Protein 3CDD (pdb70)

Nearest PDB structures (foldseek):
  3cdd-assembly2_E  TM=1.003E+00  e=8.809E-66  Shewanella oneidensis MR-1
  3cdd-assembly1_A  TM=9.970E-01  e=3.202E-60  Shewanella oneidensis MR-1
  3cdd-assembly2_D  TM=9.821E-01  e=2.373E-58  Shewanella oneidensis MR-1
  3cdd-assembly1_B  TM=9.820E-01  e=1.425E-58  Shewanella oneidensis MR-1
  3cdd-assembly2_F  TM=9.786E-01  e=1.596E-58  Shewanella oneidensis MR-1

CATH classification: 2.30.300.10 (+2 more: 3.55.50.10, 3.30.1920.10)

Solvent-accessible surface area: 87581 Å² total

InterPro domains:
  IPR023399 Baseplate-like, two-layer sandwich fold [G3DSA:3.30.1920.10] (204-277)
  IPR026276 Baseplate protein GpP [PIRSF004440] (1-352)
  IPR049354 Baseplate hub protein gp44-like, N-terminal [PF21683] (4-95)
  IPR053981 Baseplate hub protein gp44/GpP-like, second domain [PF22255] (97-180)
  IPR053982 Baseplate hub protein gp44/GpP-like, C-terminal [PF21929] (261-343)

Secondary structure (DSSP, 8-state):
---EEEEETTEEE---S-EEEEEES----EEEE--EE-TTS-GGG---S--PPTT-EEEEEETTEEEEEEEEEEEEEEE-SSEEEEEEEEEETTHHHHHS----TT-EEEEE-HHHHHHHHHGGGT--EEE-S---SPEEEEEPPTT--HHHHHHHHHHTTT-EEEE-TT--EEEE-S---B-S--EETTTT-SEEE--EE-TT--SEEEEE---EEEE-TT--S--EEEEE-TT--HHHHHHHHHHHHHHHHHTT--EEEEESSB-TTT-PBP-SS-B--EEE---EEE--EEEEEEEEETTEEEEEEEE--TT-------/--EEEEETTEEE---S-EEEEEES----EEEE--B-S--TTTTT--SSPPPPTT-EEEEEETTEEEEEEEEEEEEEEE-SS-EEEEEEEEETTHHHHHS----TT-EEEEE-HHHHHHHHHGGGT--EEE-S---SPEEEEEPPTT--HHHHHHHHHHHHT-EEEE-TTS-EEEE-----B-SS-EETTTT-SEEE--EE-TT--SEEEE-----EEEE-TT--S--EEEE--TT--SHHHHHHHHHHHHHHHHHHH--EEEEESSB-TTT-SBP-TT-B--EEE---EEE--EEEEEEEEETTEEEEEEEE--TT----/--EEEEETTEEE---S-EEEEEES----EEEE--EE-----SS----TT-EEEEEETTEEEEEEEEEEEEEEE-SSEEEEEEEEEETTHHHHHSPP--TT-EEEEE-HHHHHHHHHGGGT--EEE-S---SPEEEEEPPTT--HHHHHHHHHHHTT-EEEE-TT--EEEE-----B-S--EETTTT-SEEE--EESTT--SEEEEE----SS-----SEEEEE-TT--S--EEEEE-SS--SHHHHHHHHHHHHHHHHHHH--EEEEESSB-TTT-PBP-SS-B--EEE---EEE--EEEEEEEE-SS-EEEEEEE--S---/---EEEEETTEEE---S-EEEEEES----EEEE--B-----TTS-SS----TT-EEEEEETTEEEEEEEEEEEEEEE-SS-EEEEEEEEETTHHHHHSPP--TT-EEEEE-HHHHHHHHHGGGT--EEE-S---S-EEEEEPPTT--HHHHHHHHHHHTT-EEEE-TTS-EEEE-----B-S--EETTTT-SEEE--EE-TT--SEEEE----SS-----S-EEEE-TT--S--EEEE--SS--SHHHHHHHHHHHHHHHHHHH--EEEEESSB-TTT-SBP-SS-B--EEE---EEE--EEEEEEEEETTEEEEEEEE--TT--/--SSPEEEEETTEEEE--S-EEEEEES----EEEE--EE-TTS-GGG---SPPPPTT-EEEEEETTEEEEEEEEEEEEEEE-SSEEEEEEEEEETTHHHHHS----TT-EEEEE-HHHHHHHHHGGGT--EEE-S---SPEEEEEPPTT--HHHHHHHHHHTTT-EEEE-TT--EEEE-----B-S--EETTTT-SEEE--EE-TT--SEEEE--EE-TT--S--EEEE--TT--SHHHHHHHHHHHHHHHHHTT--EEEEESSB-TTT-PBP-SS-B--EEE---EEE--EEEEEEEEETTEEEEEEEE--TT--/--EEEEETTEEE---S-EEEEEETT---EEEE--EE--TTTT--SS--PPTT-EEEEEETTEEEEEEEEEEEEEEE-SSEEEEEEEEEETTHHHHHSPP--TT-EEEEE-HHHHHHHHHGGGT--EEE-S---SPEEEEEPPTT--HHHHHHHHHHHHT-EEEE-TTS-EEEE-----B-SS-EETTTT-SEEE--EE-TT--SEEEEEE--EEEEEE-TT--S--EEEEE-TT--SHHHHHHHHHHHHHHHHHHH--EEEEESSB-TTT-SB--TT-B--EEE---EEE--EEEEEEEEETTEEEEEEEE--TT----

B-factor: mean 34.03, std 7.3, range [2.0, 70.02]

Structure (mmCIF, N/CA/C/O backbone):
data_3CDD
#
_entry.id   3CDD
#
_cell.length_a   96.345
_cell.length_b   82.445
_cell.length_c   151.832
_cell.angle_alpha   90.00
_cell.angle_beta   100.20
_cell.angle_gamma   90.00
#
_symmetry.space_group_name_H-M   'P 1 21 1'
#
loop_
_entity.id
_entity.type
_entity.pdbx_description
1 polymer 'Prophage MuSo2, 43 kDa tail protein'
2 water water
#
loop_
_atom_site.group_PDB
_atom_site.id
_atom_site.type_symbol
_atom_site.label_atom_id
_atom_site.label_alt_id
_atom_site.label_comp_id
_atom_site.label_asym_id
_atom_site.label_entity_id
_atom_site.label_seq_id
_atom_site.pdbx_PDB_ins_code
_atom_site.Cartn_x
_atom_site.Cartn_y
_atom_site.Cartn_z
_atom_site.occupancy
_atom_site.B_iso_or_equiv
_atom_site.auth_seq_id
_atom_site.auth_comp_id
_atom_site.auth_asym_id
_atom_site.auth_atom_id
_atom_site.pdbx_PDB_model_num
ATOM 1 N N . SER A 1 4 ? 75.850 1.588 59.978 1.00 43.04 2 SER A N 1
ATOM 2 C CA . SER A 1 4 ? 75.204 0.735 61.033 1.00 42.82 2 SER A CA 1
ATOM 3 C C . SER A 1 4 ? 73.687 0.780 60.866 1.00 42.30 2 SER A C 1
ATOM 4 O O . SER A 1 4 ? 73.080 -0.227 60.472 1.00 43.25 2 SER A O 1
ATOM 7 N N . GLU A 1 5 ? 73.092 1.947 61.150 1.00 40.83 3 GLU A N 1
ATOM 8 C CA . GLU A 1 5 ? 71.694 2.246 60.828 1.00 38.84 3 GLU A CA 1
ATOM 9 C C . GLU A 1 5 ? 71.358 1.603 59.501 1.00 37.60 3 GLU A C 1
ATOM 10 O O . GLU A 1 5 ? 72.129 1.695 58.559 1.00 37.15 3 GLU A O 1
ATOM 16 N N . GLU A 1 6 ? 70.212 0.946 59.422 1.00 36.25 4 GLU A N 1
ATOM 17 C CA . GLU A 1 6 ? 69.823 0.314 58.168 1.00 34.52 4 GLU A CA 1
ATOM 18 C C . GLU A 1 6 ? 68.864 1.198 57.385 1.00 33.13 4 GLU A C 1
ATOM 19 O O . GLU A 1 6 ? 68.160 2.046 57.961 1.00 31.92 4 GLU A O 1
ATOM 25 N N . ILE A 1 7 ? 68.861 0.994 56.066 1.00 31.51 5 ILE A N 1
ATOM 26 C CA . ILE A 1 7 ? 67.974 1.717 55.170 1.00 30.64 5 ILE A CA 1
ATOM 27 C C . ILE A 1 7 ? 66.796 0.834 54.711 1.00 30.56 5 ILE A C 1
ATOM 28 O O . ILE A 1 7 ? 67.002 -0.226 54.104 1.00 30.64 5 ILE A O 1
ATOM 33 N N . VAL A 1 8 ? 65.573 1.288 54.993 1.00 29.68 6 VAL A N 1
ATOM 34 C CA . VAL A 1 8 ? 64.381 0.461 54.784 1.00 29.88 6 VAL A CA 1
ATOM 35 C C . VAL A 1 8 ? 63.341 1.143 53.883 1.00 30.42 6 VAL A C 1
ATOM 36 O O . VAL A 1 8 ? 62.966 2.305 54.085 1.00 30.31 6 VAL A O 1
ATOM 40 N N . LEU A 1 9 ? 62.910 0.420 52.863 1.00 30.76 7 LEU A N 1
ATOM 41 C CA . LEU A 1 9 ? 61.757 0.815 52.088 1.00 31.11 7 LEU A CA 1
ATOM 42 C C . LEU A 1 9 ? 60.546 0.062 52.619 1.00 31.95 7 LEU A C 1
ATOM 43 O O . LEU A 1 9 ? 60.564 -1.182 52.732 1.00 31.79 7 LEU A O 1
ATOM 48 N N . LYS A 1 10 ? 59.498 0.823 52.929 1.00 31.80 8 LYS A N 1
ATOM 49 C CA . LYS A 1 10 ? 58.207 0.265 53.318 1.00 32.41 8 LYS A CA 1
ATOM 50 C C . LYS A 1 10 ? 57.195 0.567 52.203 1.00 32.54 8 LYS A C 1
ATOM 51 O O . LYS A 1 10 ? 57.064 1.705 51.769 1.00 30.84 8 LYS A O 1
ATOM 57 N N . ALA A 1 11 ? 56.507 -0.471 51.734 1.00 33.80 9 ALA A N 1
ATOM 58 C CA . ALA A 1 11 ? 55.427 -0.336 50.757 1.00 34.59 9 ALA A CA 1
ATOM 59 C C . ALA A 1 11 ? 54.484 -1.520 50.923 1.00 35.39 9 ALA A C 1
ATOM 60 O O . ALA A 1 11 ? 54.929 -2.660 51.009 1.00 35.25 9 ALA A O 1
ATOM 62 N N . GLY A 1 12 ? 53.181 -1.254 50.979 1.00 36.21 10 GLY A N 1
ATOM 63 C CA . GLY A 1 12 ? 52.188 -2.333 51.069 1.00 36.99 10 GLY A CA 1
ATOM 64 C C . GLY A 1 12 ? 52.163 -3.118 52.379 1.00 37.64 10 GLY A C 1
ATOM 65 O O . GLY A 1 12 ? 51.790 -4.299 52.396 1.00 37.31 10 GLY A O 1
ATOM 66 N N . GLY A 1 13 ? 52.546 -2.466 53.478 1.00 37.96 11 GLY A N 1
ATOM 67 C CA . GLY A 1 13 ? 52.613 -3.136 54.784 1.00 37.99 11 GLY A CA 1
ATOM 68 C C . GLY A 1 13 ? 53.827 -4.056 54.881 1.00 38.12 11 GLY A C 1
ATOM 69 O O . GLY A 1 13 ? 53.975 -4.808 55.852 1.00 38.19 11 GLY A O 1
ATOM 70 N N . LYS A 1 14 ? 54.695 -3.981 53.871 1.00 37.57 12 LYS A N 1
ATOM 71 C CA . LYS A 1 14 ? 55.895 -4.806 53.798 1.00 37.30 12 LYS A CA 1
ATOM 72 C C . LYS A 1 14 ? 57.167 -3.979 54.001 1.00 36.46 12 LYS A C 1
ATOM 73 O O . LYS A 1 14 ? 57.169 -2.767 53.825 1.00 35.58 12 LYS A O 1
ATOM 79 N N . ILE A 1 15 ? 58.237 -4.653 54.404 1.00 35.57 13 ILE A N 1
ATOM 80 C CA . ILE A 1 15 ? 59.494 -4.001 54.706 1.00 34.68 13 ILE A CA 1
ATOM 81 C C . ILE A 1 15 ? 60.567 -4.652 53.855 1.00 33.88 13 ILE A C 1
ATOM 82 O O . ILE A 1 15 ? 60.687 -5.886 53.802 1.00 33.89 13 ILE A O 1
ATOM 87 N N . TYR A 1 16 ? 61.328 -3.805 53.182 1.00 32.77 14 TYR A N 1
ATOM 88 C CA . TYR A 1 16 ? 62.328 -4.208 52.213 1.00 32.28 14 TYR A CA 1
ATOM 89 C C . TYR A 1 16 ? 63.666 -3.586 52.596 1.00 31.74 14 TYR A C 1
ATOM 90 O O . TYR A 1 16 ? 63.851 -2.373 52.535 1.00 30.26 14 TYR A O 1
ATOM 99 N N . GLN A 1 17 ? 64.580 -4.439 53.034 1.00 31.25 15 GLN A N 1
ATOM 100 C CA . GLN A 1 17 ? 65.908 -4.031 53.425 1.00 31.32 15 GLN A CA 1
ATOM 101 C C . GLN A 1 17 ? 66.865 -4.971 52.715 1.00 31.34 15 GLN A C 1
ATOM 102 O O . GLN A 1 17 ? 66.492 -6.087 52.346 1.00 31.64 15 GLN A O 1
ATOM 108 N N . GLY A 1 18 ? 68.095 -4.523 52.516 1.00 30.96 16 GLY A N 1
ATOM 109 C CA . GLY A 1 18 ? 69.119 -5.380 51.939 1.00 30.50 16 GLY A CA 1
ATOM 110 C C . GLY A 1 18 ? 69.339 -5.074 50.479 1.00 29.82 16 GLY A C 1
ATOM 111 O O . GLY A 1 18 ? 69.892 -5.895 49.745 1.00 29.81 16 GLY A O 1
ATOM 112 N N . TRP A 1 19 ? 68.902 -3.886 50.065 1.00 29.19 17 TRP A N 1
ATOM 113 C CA . TRP A 1 19 ? 69.089 -3.398 48.706 1.00 28.32 17 TRP A CA 1
ATOM 114 C C . TRP A 1 19 ? 70.570 -3.369 48.371 1.00 28.56 17 TRP A C 1
ATOM 115 O O . TRP A 1 19 ? 71.411 -3.172 49.262 1.00 29.09 17 TRP A O 1
ATOM 126 N N . THR A 1 20 ? 70.886 -3.598 47.101 1.00 27.89 18 THR A N 1
ATOM 127 C CA . THR A 1 20 ? 72.263 -3.654 46.654 1.00 28.64 18 THR A CA 1
ATOM 128 C C . THR A 1 20 ? 72.700 -2.317 46.033 1.00 28.59 18 THR A C 1
ATOM 129 O O . THR A 1 20 ? 73.894 -2.050 45.943 1.00 27.38 18 THR A O 1
ATOM 133 N N . LYS A 1 21 ? 71.724 -1.497 45.624 1.00 27.89 19 LYS A N 1
ATOM 134 C CA . LYS A 1 21 ? 71.996 -0.144 45.144 1.00 29.54 19 LYS A CA 1
ATOM 135 C C . LYS A 1 21 ? 70.832 0.798 45.480 1.00 28.50 19 LYS A C 1
ATOM 136 O O . LYS A 1 21 ? 69.671 0.498 45.186 1.00 29.02 19 LYS A O 1
ATOM 142 N N . ILE A 1 22 ? 71.142 1.925 46.120 1.00 27.58 20 ILE A N 1
ATOM 143 C CA . ILE A 1 22 ? 70.126 2.908 46.546 1.00 26.25 20 ILE A CA 1
ATOM 144 C C . ILE A 1 22 ? 70.596 4.270 46.066 1.00 26.50 20 ILE A C 1
ATOM 145 O O . ILE A 1 22 ? 71.774 4.599 46.245 1.00 26.13 20 ILE A O 1
ATOM 150 N N . GLY A 1 23 ? 69.710 5.040 45.422 1.00 26.45 21 GLY A N 1
ATOM 151 C CA . GLY A 1 23 ? 69.981 6.439 45.084 1.00 25.55 21 GLY A CA 1
ATOM 152 C C . GLY A 1 23 ? 68.765 7.271 45.461 1.00 27.30 21 GLY A C 1
ATOM 153 O O . GLY A 1 23 ? 67.653 6.972 45.029 1.00 27.09 21 GLY A O 1
ATOM 154 N N . ILE A 1 24 ? 68.925 8.286 46.311 1.00 27.93 22 ILE A N 1
ATOM 155 C CA . ILE A 1 24 ? 67.771 9.164 46.616 1.00 28.68 22 ILE A CA 1
ATOM 156 C C . ILE A 1 24 ? 68.196 10.614 46.398 1.00 29.12 22 ILE A C 1
ATOM 157 O O . ILE A 1 24 ? 69.220 11.050 46.937 1.00 29.81 22 ILE A O 1
ATOM 162 N N . THR A 1 25 ? 67.460 11.338 45.563 1.00 28.94 23 THR A N 1
ATOM 163 C CA . THR A 1 25 ? 67.714 12.762 45.404 1.00 29.36 23 THR A CA 1
ATOM 164 C C . THR A 1 25 ? 66.699 13.587 46.189 1.00 29.26 23 THR A C 1
ATOM 165 O O . THR A 1 25 ? 65.490 13.358 46.102 1.00 29.38 23 THR A O 1
ATOM 169 N N . ARG A 1 26 ? 67.216 14.516 46.984 1.00 28.63 24 ARG A N 1
ATOM 170 C CA . ARG A 1 26 ? 66.444 15.647 47.476 1.00 28.20 24 ARG A CA 1
ATOM 171 C C . ARG A 1 26 ? 66.977 16.908 46.777 1.00 28.70 24 ARG A C 1
ATOM 172 O O . ARG A 1 26 ? 68.198 17.106 46.664 1.00 28.71 24 ARG A O 1
ATOM 180 N N . SER A 1 27 ? 66.081 17.765 46.319 1.00 28.81 25 SER A N 1
ATOM 181 C CA . SER A 1 27 ? 66.509 18.921 45.531 1.00 30.21 25 SER A CA 1
ATOM 182 C C . SER A 1 27 ? 65.629 20.140 45.701 1.00 31.58 25 SER A C 1
ATOM 183 O O . SER A 1 27 ? 64.419 20.018 45.831 1.00 32.79 25 SER A O 1
ATOM 186 N N . LEU A 1 28 ? 66.233 21.318 45.669 1.00 33.42 26 LEU A N 1
ATOM 187 C CA . LEU A 1 28 ? 65.483 22.580 45.677 1.00 35.13 26 LEU A CA 1
ATOM 188 C C . LEU A 1 28 ? 65.065 23.021 44.277 1.00 36.79 26 LEU A C 1
ATOM 189 O O . LEU A 1 28 ? 64.261 23.945 44.136 1.00 37.91 26 LEU A O 1
ATOM 194 N N . GLU A 1 29 ? 65.618 22.402 43.239 1.00 38.16 27 GLU A N 1
ATOM 195 C CA . GLU A 1 29 ? 65.379 22.876 41.874 1.00 40.44 27 GLU A CA 1
ATOM 196 C C . GLU A 1 29 ? 64.606 21.891 40.996 1.00 39.68 27 GLU A C 1
ATOM 197 O O . GLU A 1 29 ? 64.439 22.107 39.792 1.00 41.07 27 GLU A O 1
ATOM 203 N N . ALA A 1 30 ? 64.165 20.794 41.576 1.00 38.19 28 ALA A N 1
ATOM 204 C CA . ALA A 1 30 ? 63.457 19.787 40.821 1.00 36.74 28 ALA A CA 1
ATOM 205 C C . ALA A 1 30 ? 62.392 19.182 41.732 1.00 35.19 28 ALA A C 1
ATOM 206 O O . ALA A 1 30 ? 62.712 18.320 42.576 1.00 34.35 28 ALA A O 1
ATOM 216 N N . SER A 1 32 ? 59.914 17.233 43.786 1.00 31.32 30 SER A N 1
ATOM 217 C CA . SER A 1 32 ? 59.618 15.827 44.116 1.00 30.79 30 SER A CA 1
ATOM 218 C C . SER A 1 32 ? 60.822 14.865 44.159 1.00 30.46 30 SER A C 1
ATOM 219 O O . SER A 1 32 ? 60.682 13.699 44.576 1.00 31.19 30 SER A O 1
ATOM 222 N N . GLY A 1 33 ? 61.989 15.354 43.749 1.00 29.47 31 GLY A N 1
ATOM 223 C CA . GLY A 1 33 ? 63.232 14.586 43.786 1.00 28.57 31 GLY A CA 1
ATOM 224 C C . GLY A 1 33 ? 63.062 13.196 43.208 1.00 28.33 31 GLY A C 1
ATOM 225 O O . GLY A 1 33 ? 62.390 13.025 42.196 1.00 27.48 31 GLY A O 1
ATOM 226 N N . ALA A 1 34 ? 63.648 12.188 43.846 1.00 27.66 32 ALA A N 1
ATOM 227 C CA . ALA A 1 34 ? 63.660 10.863 43.220 1.00 27.18 32 ALA A CA 1
ATOM 228 C C . ALA A 1 34 ? 64.172 9.824 44.163 1.00 27.48 32 ALA A C 1
ATOM 229 O O . ALA A 1 34 ? 65.015 10.109 44.995 1.00 27.30 32 ALA A O 1
ATOM 231 N N . PHE A 1 35 ? 63.667 8.602 44.027 1.00 27.92 33 PHE A N 1
ATOM 232 C CA . PHE A 1 35 ? 64.330 7.449 44.614 1.00 28.46 33 PHE A CA 1
ATOM 233 C C . PHE A 1 35 ? 64.460 6.318 43.593 1.00 29.15 33 PHE A C 1
ATOM 234 O O . PHE A 1 35 ? 63.635 6.185 42.702 1.00 28.65 33 PHE A O 1
ATOM 242 N N A ASP A 1 36 ? 65.516 5.516 43.729 0.50 29.53 34 ASP A N 1
ATOM 243 N N B ASP A 1 36 ? 65.520 5.531 43.747 0.50 29.53 34 ASP A N 1
ATOM 244 C CA A ASP A 1 36 ? 65.723 4.320 42.911 0.50 29.59 34 ASP A CA 1
ATOM 245 C CA B ASP A 1 36 ? 65.743 4.331 42.963 0.50 29.58 34 ASP A CA 1
ATOM 246 C C A ASP A 1 36 ? 66.387 3.276 43.807 0.50 29.66 34 ASP A C 1
ATOM 247 C C B ASP A 1 36 ? 66.366 3.292 43.874 0.50 29.63 34 ASP A C 1
ATOM 248 O O A ASP A 1 36 ? 67.453 3.530 44.386 0.50 28.91 34 ASP A O 1
ATOM 249 O O B ASP A 1 36 ? 67.390 3.558 44.516 0.50 28.87 34 ASP A O 1
ATOM 258 N N . LEU A 1 37 ? 65.748 2.114 43.928 1.00 29.25 35 LEU A N 1
ATOM 259 C CA . LEU A 1 37 ? 66.262 1.030 44.742 1.00 30.31 35 LEU A CA 1
ATOM 260 C C . LEU A 1 37 ? 66.327 -0.225 43.922 1.00 30.52 35 LEU A C 1
ATOM 261 O O . LEU A 1 37 ? 65.376 -0.544 43.186 1.00 30.87 35 LEU A O 1
ATOM 266 N N . GLU A 1 38 ? 67.463 -0.905 44.014 1.00 29.40 36 GLU A N 1
ATOM 267 C CA . GLU A 1 38 ? 67.693 -2.114 43.263 1.00 29.73 36 GLU A CA 1
ATOM 268 C C . GLU A 1 38 ? 68.275 -3.215 44.157 1.00 29.46 36 GLU A C 1
ATOM 269 O O . GLU A 1 38 ? 69.105 -2.951 45.035 1.00 28.18 36 GLU A O 1
ATOM 283 N N . THR A 1 40 ? 69.974 -6.999 43.423 1.00 30.22 38 THR A N 1
ATOM 284 C CA . THR A 1 40 ? 70.490 -7.975 42.433 1.00 30.07 38 THR A CA 1
ATOM 285 C C . THR A 1 40 ? 71.019 -9.251 43.095 1.00 29.95 38 THR A C 1
ATOM 286 O O . THR A 1 40 ? 71.990 -9.223 43.862 1.00 30.06 38 THR A O 1
ATOM 290 N N . TYR A 1 41 ? 70.348 -10.364 42.835 1.00 29.42 39 TYR A N 1
ATOM 291 C CA . TYR A 1 41 ? 70.832 -11.651 43.299 1.00 30.03 39 TYR A CA 1
ATOM 292 C C . TYR A 1 41 ? 71.462 -12.433 42.150 1.00 29.33 39 TYR A C 1
ATOM 293 O O . TYR A 1 41 ? 70.953 -12.413 41.038 1.00 28.58 39 TYR A O 1
ATOM 302 N N . LYS A 1 42 ? 72.575 -13.101 42.446 1.00 28.95 40 LYS A N 1
ATOM 303 C CA . LYS A 1 42 ? 73.214 -14.057 41.543 1.00 28.84 40 LYS A CA 1
ATOM 304 C C . LYS A 1 42 ? 73.063 -15.500 42.077 1.00 28.52 40 LYS A C 1
ATOM 305 O O . LYS A 1 42 ? 73.360 -15.774 43.245 1.00 27.13 40 LYS A O 1
ATOM 311 N N . PHE A 1 43 ? 72.616 -16.404 41.202 1.00 28.33 41 PHE A N 1
ATOM 312 C CA . PHE A 1 43 ? 72.428 -17.802 41.538 1.00 28.82 41 PHE A CA 1
ATOM 313 C C . PHE A 1 43 ? 73.404 -18.664 40.751 1.00 29.77 41 PHE A C 1
ATOM 314 O O . PHE A 1 43 ? 73.208 -18.905 39.555 1.00 29.60 41 PHE A O 1
ATOM 322 N N . LEU A 1 44 ? 74.455 -19.134 41.432 1.00 29.88 42 LEU A N 1
ATOM 323 C CA . LEU A 1 44 ? 75.561 -19.821 40.768 1.00 30.67 42 LEU A CA 1
ATOM 324 C C . LEU A 1 44 ? 75.219 -21.229 40.292 1.00 31.29 42 LEU A C 1
ATOM 325 O O . LEU A 1 44 ? 75.923 -21.784 39.452 1.00 31.48 42 LEU A O 1
ATOM 330 N N . GLY A 1 45 ? 74.138 -21.796 40.825 1.00 31.72 43 GLY A N 1
ATOM 331 C CA . GLY A 1 45 ? 73.589 -23.047 40.300 1.00 32.36 43 GLY A CA 1
ATOM 332 C C . GLY A 1 45 ? 72.826 -22.859 38.989 1.00 32.91 43 GLY A C 1
ATOM 333 O O . GLY A 1 45 ? 72.271 -23.817 38.465 1.00 33.13 43 GLY A O 1
ATOM 334 N N . ASN A 1 46 ? 72.792 -21.626 38.466 1.00 33.44 44 ASN A N 1
ATOM 335 C CA . ASN A 1 46 ? 72.185 -21.320 37.164 1.00 34.25 44 ASN A CA 1
ATOM 336 C C . ASN A 1 46 ? 70.696 -21.667 37.197 1.00 34.23 44 ASN A C 1
ATOM 337 O O . ASN A 1 46 ? 70.103 -22.094 36.195 1.00 33.83 44 ASN A O 1
ATOM 342 N N . ASP A 1 47 ? 70.103 -21.447 38.369 1.00 33.77 45 ASP A N 1
ATOM 343 C CA . ASP A 1 47 ? 68.744 -21.867 38.651 1.00 34.13 45 ASP A CA 1
ATOM 344 C C . ASP A 1 47 ? 67.913 -20.714 39.203 1.00 33.65 45 ASP A C 1
ATOM 345 O O . ASP A 1 47 ? 66.979 -20.911 39.963 1.00 34.00 45 ASP A O 1
ATOM 350 N N . ALA A 1 48 ? 68.273 -19.502 38.804 1.00 33.54 46 ALA A N 1
ATOM 351 C CA . ALA A 1 48 ? 67.574 -18.287 39.208 1.00 33.65 46 ALA A CA 1
ATOM 352 C C . ALA A 1 48 ? 66.073 -18.341 38.916 1.00 33.79 46 ALA A C 1
ATOM 353 O O . ALA A 1 48 ? 65.264 -17.842 39.693 1.00 33.99 46 ALA A O 1
ATOM 355 N N . GLN A 1 49 ? 65.699 -18.941 37.792 1.00 33.90 47 GLN A N 1
ATOM 356 C CA . GLN A 1 49 ? 64.305 -18.902 37.353 1.00 34.17 47 GLN A CA 1
ATOM 357 C C . GLN A 1 49 ? 63.392 -19.810 38.187 1.00 35.67 47 GLN A C 1
ATOM 358 O O . GLN A 1 49 ? 62.165 -19.706 38.110 1.00 35.27 47 GLN A O 1
ATOM 364 N N . TYR A 1 50 ? 63.998 -20.687 38.994 1.00 37.10 48 TYR A N 1
ATOM 365 C CA . TYR A 1 50 ? 63.241 -21.553 39.922 1.00 39.10 48 TYR A CA 1
ATOM 366 C C . TYR A 1 50 ? 63.293 -21.035 41.369 1.00 39.86 48 TYR A C 1
ATOM 367 O O . TYR A 1 50 ? 62.881 -21.730 42.291 1.00 39.97 48 TYR A O 1
ATOM 376 N N . LYS A 1 51 ? 63.786 -19.809 41.554 1.00 41.29 49 LYS A N 1
ATOM 377 C CA . LYS A 1 51 ? 64.135 -19.293 42.889 1.00 42.47 49 LYS A CA 1
ATOM 378 C C . LYS A 1 51 ? 63.685 -17.853 43.139 1.00 43.47 49 LYS A C 1
ATOM 379 O O . LYS A 1 51 ? 64.361 -17.099 43.858 1.00 43.65 49 LYS A O 1
ATOM 385 N N . ALA A 1 52 ? 62.543 -17.482 42.544 1.00 44.20 50 ALA A N 1
ATOM 386 C CA . ALA A 1 52 ? 61.864 -16.213 42.832 1.00 44.94 50 ALA A CA 1
ATOM 387 C C . ALA A 1 52 ? 61.668 -16.046 44.342 1.00 45.27 50 ALA A C 1
ATOM 388 O O . ALA A 1 52 ? 61.293 -16.995 45.025 1.00 45.29 50 ALA A O 1
ATOM 390 N N . PHE A 1 53 ? 61.925 -14.839 44.845 1.00 46.11 51 PHE A N 1
ATOM 391 C CA . PHE A 1 53 ? 62.058 -14.608 46.290 1.00 46.82 51 PHE A CA 1
ATOM 392 C C . PHE A 1 53 ? 61.009 -13.658 46.877 1.00 46.64 51 PHE A C 1
ATOM 393 O O . PHE A 1 53 ? 60.303 -14.034 47.810 1.00 46.95 51 PHE A O 1
ATOM 401 N N . ILE A 1 54 ? 60.900 -12.443 46.341 1.00 46.38 52 ILE A N 1
ATOM 402 C CA . ILE A 1 54 ? 59.853 -11.514 46.798 1.00 45.90 52 ILE A CA 1
ATOM 403 C C . ILE A 1 54 ? 58.708 -11.372 45.815 1.00 45.15 52 ILE A C 1
ATOM 404 O O . ILE A 1 54 ? 58.882 -11.499 44.599 1.00 44.38 52 ILE A O 1
ATOM 409 N N . GLU A 1 55 ? 57.530 -11.107 46.370 1.00 44.85 53 GLU A N 1
ATOM 410 C CA . GLU A 1 55 ? 56.357 -10.756 45.592 1.00 44.50 53 GLU A CA 1
ATOM 411 C C . GLU A 1 55 ? 56.590 -9.345 45.046 1.00 43.17 53 GLU A C 1
ATOM 412 O O . GLU A 1 55 ? 57.162 -8.511 45.745 1.00 42.72 53 GLU A O 1
ATOM 418 N N . PRO A 1 56 ? 56.206 -9.094 43.782 1.00 42.35 54 PRO A N 1
ATOM 419 C CA . PRO A 1 56 ? 56.402 -7.758 43.218 1.00 41.58 54 PRO A CA 1
ATOM 420 C C . PRO A 1 56 ? 55.987 -6.586 44.128 1.00 40.88 54 PRO A C 1
ATOM 421 O O . PRO A 1 56 ? 55.084 -6.716 44.943 1.00 40.75 54 PRO A O 1
ATOM 425 N N . ILE A 1 57 ? 56.695 -5.469 44.009 1.00 39.97 55 ILE A N 1
ATOM 426 C CA . ILE A 1 57 ? 56.226 -4.212 44.552 1.00 39.93 55 ILE A CA 1
ATOM 427 C C . ILE A 1 57 ? 55.395 -3.612 43.421 1.00 39.43 55 ILE A C 1
ATOM 428 O O . ILE A 1 57 ? 55.894 -3.374 42.326 1.00 40.24 55 ILE A O 1
ATOM 433 N N . LYS A 1 58 ? 54.107 -3.427 43.664 1.00 38.74 56 LYS A N 1
ATOM 434 C CA . LYS A 1 58 ? 53.233 -2.892 42.643 1.00 37.86 56 LYS A CA 1
ATOM 435 C C . LYS A 1 58 ? 53.562 -1.426 42.378 1.00 36.12 56 LYS A C 1
ATOM 436 O O . LYS A 1 58 ? 53.654 -0.618 43.318 1.00 34.60 56 LYS A O 1
ATOM 442 N N . GLN A 1 59 ? 53.760 -1.101 41.101 1.00 34.51 57 GLN A N 1
ATOM 443 C CA . GLN A 1 59 ? 53.771 0.305 40.648 1.00 33.96 57 GLN A CA 1
ATOM 444 C C . GLN A 1 59 ? 52.526 1.041 41.167 1.00 33.66 57 GLN A C 1
ATOM 445 O O . GLN A 1 59 ? 51.453 0.459 41.234 1.00 33.36 57 GLN A O 1
ATOM 451 N N . GLY A 1 60 ? 52.674 2.303 41.562 1.00 33.19 58 GLY A N 1
ATOM 452 C CA . GLY A 1 60 ? 51.556 3.045 42.136 1.00 33.13 58 GLY A CA 1
ATOM 453 C C . GLY A 1 60 ? 51.487 3.068 43.653 1.00 33.51 58 GLY A C 1
ATOM 454 O O . GLY A 1 60 ? 50.887 3.965 44.231 1.00 32.48 58 GLY A O 1
ATOM 455 N N . GLN A 1 61 ? 52.134 2.100 44.296 1.00 33.84 59 GLN A N 1
ATOM 456 C CA . GLN A 1 61 ? 52.085 1.924 45.755 1.00 34.93 59 GLN A CA 1
ATOM 457 C C . GLN A 1 61 ? 52.658 3.111 46.535 1.00 34.40 59 GLN A C 1
ATOM 458 O O . GLN A 1 61 ? 53.705 3.613 46.172 1.00 33.87 59 GLN A O 1
ATOM 464 N N . ALA A 1 62 ? 51.991 3.534 47.609 1.00 34.68 60 ALA A N 1
ATOM 465 C CA . ALA A 1 62 ? 52.588 4.470 48.574 1.00 35.32 60 ALA A CA 1
ATOM 466 C C . ALA A 1 62 ? 53.815 3.843 49.225 1.00 36.14 60 ALA A C 1
ATOM 467 O O . ALA A 1 62 ? 53.837 2.645 49.517 1.00 35.79 60 ALA A O 1
ATOM 469 N N . CYS A 1 63 ? 54.801 4.689 49.500 1.00 37.45 61 CYS A N 1
ATOM 470 C CA . CYS A 1 63 ? 56.170 4.274 49.675 1.00 37.09 61 CYS A CA 1
ATOM 471 C C . CYS A 1 63 ? 56.901 5.212 50.655 1.00 35.76 61 CYS A C 1
ATOM 472 O O . CYS A 1 63 ? 56.733 6.435 50.585 1.00 34.88 61 CYS A O 1
ATOM 475 N N . THR A 1 64 ? 57.716 4.650 51.550 1.00 34.22 62 THR A N 1
ATOM 476 C CA . THR A 1 64 ? 58.655 5.456 52.361 1.00 32.52 62 THR A CA 1
ATOM 477 C C . THR A 1 64 ? 60.045 4.839 52.411 1.00 31.72 62 THR A C 1
ATOM 478 O O . THR A 1 64 ? 60.199 3.610 52.414 1.00 31.45 62 THR A O 1
ATOM 482 N N . VAL A 1 65 ? 61.065 5.690 52.439 1.00 30.55 63 VAL A N 1
ATOM 483 C CA . VAL A 1 65 ? 62.411 5.223 52.712 1.00 29.06 63 VAL A CA 1
ATOM 484 C C . VAL A 1 65 ? 62.898 5.885 53.985 1.00 29.75 63 VAL A C 1
ATOM 485 O O . VAL A 1 65 ? 62.830 7.113 54.113 1.00 29.33 63 VAL A O 1
ATOM 489 N N . ASP A 1 66 ? 63.360 5.041 54.916 1.00 29.34 64 ASP A N 1
ATOM 490 C CA . ASP A 1 66 ? 63.906 5.452 56.218 1.00 30.07 64 ASP A CA 1
ATOM 491 C C . ASP A 1 66 ? 65.360 4.969 56.420 1.00 29.64 64 ASP A C 1
ATOM 492 O O . ASP A 1 66 ? 65.756 3.891 55.942 1.00 29.15 64 ASP A O 1
ATOM 497 N N . ILE A 1 67 ? 66.144 5.784 57.117 1.00 28.87 65 ILE A N 1
ATOM 498 C CA . ILE A 1 67 ? 67.473 5.397 57.579 1.00 29.07 65 ILE A CA 1
ATOM 499 C C . ILE A 1 67 ? 67.451 5.477 59.103 1.00 28.59 65 ILE A C 1
ATOM 500 O O . ILE A 1 67 ? 67.228 6.547 59.664 1.00 28.41 65 ILE A O 1
ATOM 505 N N . GLY A 1 68 ? 67.651 4.342 59.766 1.00 28.65 66 GLY A N 1
ATOM 506 C CA . GLY A 1 68 ? 67.610 4.288 61.236 1.00 28.64 66 GLY A CA 1
ATOM 507 C C . GLY A 1 68 ? 66.269 4.712 61.814 1.00 28.74 66 GLY A C 1
ATOM 508 O O . GLY A 1 68 ? 66.199 5.253 62.918 1.00 28.94 66 GLY A O 1
ATOM 509 N N . GLY A 1 69 ? 65.199 4.457 61.072 1.00 29.03 67 GLY A N 1
ATOM 510 C CA . GLY A 1 69 ? 63.868 4.878 61.479 1.00 29.64 67 GLY A CA 1
ATOM 511 C C . GLY A 1 69 ? 63.537 6.328 61.141 1.00 30.14 67 GLY A C 1
ATOM 512 O O . GLY A 1 69 ? 62.413 6.774 61.372 1.00 29.70 67 GLY A O 1
ATOM 513 N N . GLU A 1 70 ? 64.506 7.072 60.606 1.00 30.70 68 GLU A N 1
ATOM 514 C CA . GLU A 1 70 ? 64.280 8.477 60.231 1.00 31.70 68 GLU A CA 1
ATOM 515 C C . GLU A 1 70 ? 63.897 8.582 58.764 1.00 31.62 68 GLU A C 1
ATOM 516 O O . GLU A 1 70 ? 64.541 7.984 57.907 1.00 32.34 68 GLU A O 1
ATOM 522 N N . ARG A 1 71 ? 62.860 9.370 58.489 1.00 31.62 69 ARG A N 1
ATOM 523 C CA . ARG A 1 71 ? 62.319 9.527 57.150 1.00 30.90 69 ARG A CA 1
ATOM 524 C C . ARG A 1 71 ? 63.278 10.274 56.223 1.00 30.42 69 ARG A C 1
ATOM 525 O O . ARG A 1 71 ? 63.801 11.332 56.566 1.00 30.43 69 ARG A O 1
ATOM 533 N N . VAL A 1 72 ? 63.496 9.706 55.046 1.00 30.45 70 VAL A N 1
ATOM 534 C CA . VAL A 1 72 ? 64.335 10.332 54.026 1.00 29.60 70 VAL A CA 1
ATOM 535 C C . VAL A 1 72 ? 63.445 10.858 52.895 1.00 29.58 70 VAL A C 1
ATOM 536 O O . VAL A 1 72 ? 63.644 11.969 52.401 1.00 29.86 70 VAL A O 1
ATOM 540 N N . ILE A 1 73 ? 62.457 10.057 52.501 1.00 29.42 71 ILE A N 1
ATOM 541 C CA . ILE A 1 73 ? 61.580 10.385 51.368 1.00 28.56 71 ILE A CA 1
ATOM 542 C C . ILE A 1 73 ? 60.246 9.654 51.505 1.00 29.08 71 ILE A C 1
ATOM 543 O O . ILE A 1 73 ? 60.190 8.473 51.905 1.00 28.20 71 ILE A O 1
ATOM 548 N N . THR A 1 74 ? 59.175 10.371 51.157 1.00 28.85 72 THR A N 1
ATOM 549 C CA . THR A 1 74 ? 57.811 9.864 51.237 1.00 28.55 72 THR A CA 1
ATOM 550 C C . THR A 1 74 ? 57.113 10.130 49.896 1.00 28.89 72 THR A C 1
ATOM 551 O O . THR A 1 74 ? 56.965 11.288 49.460 1.00 28.22 72 THR A O 1
ATOM 555 N N . GLY A 1 75 ? 56.678 9.059 49.243 1.00 29.17 73 GLY A N 1
ATOM 556 C CA . GLY A 1 75 ? 56.000 9.207 47.952 1.00 29.70 73 GLY A CA 1
ATOM 557 C C . GLY A 1 75 ? 55.331 7.949 47.451 1.00 29.94 73 GLY A C 1
ATOM 558 O O . GLY A 1 75 ? 54.701 7.225 48.220 1.00 29.94 73 GLY A O 1
ATOM 559 N N . TYR A 1 76 ? 55.470 7.712 46.149 1.00 30.26 74 TYR A N 1
ATOM 560 C CA . TYR A 1 76 ? 54.829 6.601 45.468 1.00 30.89 74 TYR A CA 1
ATOM 561 C C . TYR A 1 76 ? 55.789 5.944 44.496 1.00 30.92 74 TYR A C 1
ATOM 562 O O . TYR A 1 76 ? 56.658 6.592 43.938 1.00 30.41 74 TYR A O 1
ATOM 571 N N . VAL A 1 77 ? 55.601 4.646 44.287 1.00 30.58 75 VAL A N 1
ATOM 572 C CA . VAL A 1 77 ? 56.333 3.920 43.276 1.00 29.64 75 VAL A CA 1
ATOM 573 C C . VAL A 1 77 ? 55.812 4.344 41.928 1.00 29.25 75 VAL A C 1
ATOM 574 O O . VAL A 1 77 ? 54.607 4.257 41.664 1.00 28.74 75 VAL A O 1
ATOM 578 N N . ASP A 1 78 ? 56.716 4.838 41.086 1.00 28.53 76 ASP A N 1
ATOM 579 C CA . ASP A 1 78 ? 56.374 5.136 39.700 1.00 28.23 76 ASP A CA 1
ATOM 580 C C . ASP A 1 78 ? 56.476 3.873 38.881 1.00 27.93 76 ASP A C 1
ATOM 581 O O . ASP A 1 78 ? 55.531 3.520 38.172 1.00 28.13 76 ASP A O 1
ATOM 586 N N . ASP A 1 79 ? 57.630 3.202 39.001 1.00 26.86 77 ASP A N 1
ATOM 587 C CA . ASP A 1 79 ? 58.012 2.075 38.159 1.00 27.52 77 ASP A CA 1
ATOM 588 C C . ASP A 1 79 ? 58.424 0.845 38.973 1.00 27.00 77 ASP A C 1
ATOM 589 O O . ASP A 1 79 ? 59.207 0.938 39.922 1.00 26.36 77 ASP A O 1
ATOM 594 N N . TRP A 1 80 ? 57.878 -0.296 38.579 1.00 26.43 78 TRP A N 1
ATOM 595 C CA . TRP A 1 80 ? 58.319 -1.603 39.006 1.00 26.48 78 TRP A CA 1
ATOM 596 C C . TRP A 1 80 ? 59.133 -2.192 37.842 1.00 26.18 78 TRP A C 1
ATOM 597 O O . TRP A 1 80 ? 58.663 -2.240 36.710 1.00 26.20 78 TRP A O 1
ATOM 608 N N . VAL A 1 81 ? 60.361 -2.607 38.114 1.00 26.26 79 VAL A N 1
ATOM 609 C CA . VAL A 1 81 ? 61.325 -2.909 37.037 1.00 26.35 79 VAL A CA 1
ATOM 610 C C . VAL A 1 81 ? 62.004 -4.266 37.300 1.00 25.74 79 VAL A C 1
ATOM 611 O O . VAL A 1 81 ? 63.122 -4.325 37.760 1.00 26.97 79 VAL A O 1
ATOM 615 N N . PRO A 1 82 ? 61.306 -5.367 36.988 1.00 25.47 80 PRO A N 1
ATOM 616 C CA . PRO A 1 82 ? 61.913 -6.694 37.164 1.00 24.99 80 PRO A CA 1
ATOM 617 C C . PRO A 1 82 ? 62.720 -7.124 35.937 1.00 24.94 80 PRO A C 1
ATOM 618 O O . PRO A 1 82 ? 62.393 -6.725 34.810 1.00 24.90 80 PRO A O 1
ATOM 622 N N . SER A 1 83 ? 63.752 -7.928 36.173 1.00 24.33 81 SER A N 1
ATOM 623 C CA . SER A 1 83 ? 64.499 -8.590 35.107 1.00 25.63 81 SER A CA 1
ATOM 624 C C . SER A 1 83 ? 65.157 -9.821 35.689 1.00 25.55 81 SER A C 1
ATOM 625 O O . SER A 1 83 ? 65.318 -9.921 36.901 1.00 25.29 81 SER A O 1
ATOM 628 N N . TYR A 1 84 ? 65.547 -10.761 34.831 1.00 25.25 82 TYR A N 1
ATOM 629 C CA . TYR A 1 84 ? 66.288 -11.922 35.286 1.00 25.05 82 TYR A CA 1
ATOM 630 C C . TYR A 1 84 ? 66.954 -12.581 34.089 1.00 25.48 82 TYR A C 1
ATOM 631 O O . TYR A 1 84 ? 66.657 -12.239 32.947 1.00 25.79 82 TYR A O 1
ATOM 640 N N . ASP A 1 85 ? 67.883 -13.493 34.362 1.00 26.20 83 ASP A N 1
ATOM 641 C CA . ASP A 1 85 ? 68.343 -14.478 33.367 1.00 27.29 83 ASP A CA 1
ATOM 642 C C . ASP A 1 85 ? 68.562 -15.815 34.071 1.00 28.20 83 ASP A C 1
ATOM 643 O O . ASP A 1 85 ? 67.896 -16.090 35.078 1.00 28.49 83 ASP A O 1
ATOM 648 N N . GLU A 1 86 ? 69.475 -16.658 33.586 1.00 28.54 84 GLU A N 1
ATOM 649 C CA . GLU A 1 86 ? 69.578 -17.989 34.191 1.00 29.39 84 GLU A CA 1
ATOM 650 C C . GLU A 1 86 ? 70.299 -17.997 35.538 1.00 29.04 84 GLU A C 1
ATOM 651 O O . GLU A 1 86 ? 70.107 -18.910 36.326 1.00 29.13 84 GLU A O 1
ATOM 657 N N . SER A 1 87 ? 71.060 -16.942 35.823 1.00 28.43 85 SER A N 1
ATOM 658 C CA . SER A 1 87 ? 71.824 -16.874 37.059 1.00 28.37 85 SER A CA 1
ATOM 659 C C . SER A 1 87 ? 71.666 -15.528 37.798 1.00 27.93 85 SER A C 1
ATOM 660 O O . SER A 1 87 ? 72.487 -15.193 38.646 1.00 27.62 85 SER A O 1
ATOM 663 N N . THR A 1 88 ? 70.595 -14.790 37.485 1.00 27.18 86 THR A N 1
ATOM 664 C CA . THR A 1 88 ? 70.392 -13.416 37.957 1.00 26.79 86 THR A CA 1
ATOM 665 C C . THR A 1 88 ? 68.916 -13.162 38.174 1.00 26.79 86 THR A C 1
ATOM 666 O O . THR A 1 88 ? 68.091 -13.565 37.362 1.00 26.42 86 THR A O 1
ATOM 670 N N . ILE A 1 89 ? 68.591 -12.530 39.292 1.00 26.72 87 ILE A N 1
ATOM 671 C CA . ILE A 1 89 ? 67.288 -11.877 39.464 1.00 27.05 87 ILE A CA 1
ATOM 672 C C . ILE A 1 89 ? 67.553 -10.467 39.981 1.00 27.46 87 ILE A C 1
ATOM 673 O O . ILE A 1 89 ? 68.212 -10.280 41.017 1.00 27.00 87 ILE A O 1
ATOM 678 N N . THR A 1 90 ? 67.059 -9.481 39.240 1.00 27.61 88 THR A N 1
ATOM 679 C CA . THR A 1 90 ? 67.203 -8.085 39.611 1.00 28.86 88 THR A CA 1
ATOM 680 C C . THR A 1 90 ? 65.812 -7.502 39.709 1.00 29.42 88 THR A C 1
ATOM 681 O O . THR A 1 90 ? 65.031 -7.574 38.747 1.00 28.49 88 THR A O 1
ATOM 685 N N . ILE A 1 91 ? 65.493 -6.953 40.875 1.00 29.63 89 ILE A N 1
ATOM 686 C CA . ILE A 1 91 ? 64.263 -6.176 41.040 1.00 30.41 89 ILE A CA 1
ATOM 687 C C . ILE A 1 91 ? 64.642 -4.749 41.412 1.00 29.71 89 ILE A C 1
ATOM 688 O O . ILE A 1 91 ? 65.578 -4.525 42.153 1.00 30.06 89 ILE A O 1
ATOM 693 N N . SER A 1 92 ? 63.970 -3.776 40.828 1.00 29.89 90 SER A N 1
ATOM 694 C CA . SER A 1 92 ? 64.168 -2.403 41.249 1.00 29.03 90 SER A CA 1
ATOM 695 C C . SER A 1 92 ? 62.865 -1.659 41.125 1.00 29.32 90 SER A C 1
ATOM 696 O O . SER A 1 92 ? 61.993 -2.024 40.309 1.00 28.78 90 SER A O 1
ATOM 699 N N . VAL A 1 93 ? 62.704 -0.671 42.003 1.00 29.19 91 VAL A N 1
ATOM 700 C CA . VAL A 1 93 ? 61.625 0.299 41.908 1.00 28.71 91 VAL A CA 1
ATOM 701 C C . VAL A 1 93 ? 62.240 1.694 41.768 1.00 28.67 91 VAL A C 1
ATOM 702 O O . VAL A 1 93 ? 63.388 1.952 42.200 1.00 28.28 91 VAL A O 1
ATOM 706 N N . SER A 1 94 ? 61.479 2.573 41.137 1.00 28.17 92 SER A N 1
ATOM 707 C CA A SER A 1 94 ? 61.808 3.988 41.017 0.50 28.14 92 SER A CA 1
ATOM 708 C CA B SER A 1 94 ? 61.821 3.989 41.116 0.50 27.75 92 SER A CA 1
ATOM 709 C C . SER A 1 94 ? 60.555 4.777 41.366 1.00 27.83 92 SER A C 1
ATOM 710 O O . SER A 1 94 ? 59.450 4.239 41.286 1.00 27.29 92 SER A O 1
ATOM 715 N N . GLY A 1 95 ? 60.726 6.041 41.725 1.00 27.81 93 GLY A N 1
ATOM 716 C CA . GLY A 1 95 ? 59.599 6.919 42.014 1.00 27.83 93 GLY A CA 1
ATOM 717 C C . GLY A 1 95 ? 60.057 8.293 42.457 1.00 27.79 93 GLY A C 1
ATOM 718 O O . GLY A 1 95 ? 61.222 8.674 42.317 1.00 26.89 93 GLY A O 1
ATOM 719 N N . ARG A 1 96 ? 59.125 9.013 43.044 1.00 28.16 94 ARG A N 1
ATOM 720 C CA . ARG A 1 96 ? 59.304 10.418 43.402 1.00 27.64 94 ARG A CA 1
ATOM 721 C C . ARG A 1 96 ? 58.526 10.604 44.712 1.00 28.14 94 ARG A C 1
ATOM 722 O O . ARG A 1 96 ? 57.728 9.738 45.092 1.00 27.85 94 ARG A O 1
ATOM 730 N N . ASP A 1 97 ? 58.745 11.724 45.396 1.00 28.29 95 ASP A N 1
ATOM 731 C CA . ASP A 1 97 ? 57.965 12.021 46.591 1.00 28.56 95 ASP A CA 1
ATOM 732 C C . ASP A 1 97 ? 56.524 12.433 46.216 1.00 28.15 95 ASP A C 1
ATOM 733 O O . ASP A 1 97 ? 56.228 12.614 45.038 1.00 28.89 95 ASP A O 1
ATOM 738 N N . LYS A 1 98 ? 55.635 12.530 47.207 1.00 27.39 96 LYS A N 1
ATOM 739 C CA . LYS A 1 98 ? 54.196 12.802 46.989 1.00 26.91 96 LYS A CA 1
ATOM 740 C C . LYS A 1 98 ? 53.880 13.977 46.064 1.00 26.24 96 LYS A C 1
ATOM 741 O O . LYS A 1 98 ? 52.890 13.934 45.322 1.00 26.02 96 LYS A O 1
ATOM 747 N N . THR A 1 99 ? 54.710 15.024 46.110 1.00 25.92 97 THR A N 1
ATOM 748 C CA . THR A 1 99 ? 54.464 16.235 45.305 1.00 25.87 97 THR A CA 1
ATOM 749 C C . THR A 1 99 ? 54.507 15.964 43.796 1.00 26.61 97 THR A C 1
ATOM 750 O O . THR A 1 99 ? 54.139 16.824 42.999 1.00 25.70 97 THR A O 1
ATOM 754 N N . ALA A 1 100 ? 54.914 14.751 43.406 1.00 27.26 98 ALA A N 1
ATOM 755 C CA . ALA A 1 100 ? 54.940 14.398 41.987 1.00 27.52 98 ALA A CA 1
ATOM 756 C C . ALA A 1 100 ? 53.535 14.440 41.378 1.00 27.62 98 ALA A C 1
ATOM 757 O O . ALA A 1 100 ? 53.385 14.759 40.203 1.00 28.15 98 ALA A O 1
ATOM 759 N N . ASP A 1 101 ? 52.507 14.134 42.175 1.00 27.22 99 ASP A N 1
ATOM 760 C CA . ASP A 1 101 ? 51.125 14.260 41.716 1.00 26.98 99 ASP A CA 1
ATOM 761 C C . ASP A 1 101 ? 50.812 15.701 41.304 1.00 26.99 99 ASP A C 1
ATOM 762 O O . ASP A 1 101 ? 50.054 15.925 40.361 1.00 26.67 99 ASP A O 1
ATOM 767 N N . LEU A 1 102 ? 51.419 16.663 42.006 1.00 26.61 100 LEU A N 1
ATOM 768 C CA . LEU A 1 102 ? 51.238 18.087 41.710 1.00 26.38 100 LEU A CA 1
ATOM 769 C C . LEU A 1 102 ? 51.904 18.472 40.397 1.00 26.41 100 LEU A C 1
ATOM 770 O O . LEU A 1 102 ? 51.523 19.454 39.777 1.00 26.42 100 LEU A O 1
ATOM 775 N N . VAL A 1 103 ? 52.909 17.697 39.993 1.00 25.18 101 VAL A N 1
ATOM 776 C CA . VAL A 1 103 ? 53.652 17.963 38.780 1.00 24.94 101 VAL A CA 1
ATOM 777 C C . VAL A 1 103 ? 52.967 17.295 37.582 1.00 24.42 101 VAL A C 1
ATOM 778 O O . VAL A 1 103 ? 52.981 17.842 36.476 1.00 23.56 101 VAL A O 1
ATOM 782 N N . ASP A 1 104 ? 52.427 16.094 37.808 1.00 23.50 102 ASP A N 1
ATOM 783 C CA . ASP A 1 104 ? 51.838 15.265 36.734 1.00 24.67 102 ASP A CA 1
ATOM 784 C C . ASP A 1 104 ? 50.414 15.641 36.348 1.00 24.08 102 ASP A C 1
ATOM 785 O O . ASP A 1 104 ? 50.041 15.550 35.174 1.00 23.99 102 ASP A O 1
ATOM 790 N N . CYS A 1 105 ? 49.627 16.050 37.342 1.00 24.45 103 CYS A N 1
ATOM 791 C CA . CYS A 1 105 ? 48.154 16.070 37.196 1.00 24.73 103 CYS A CA 1
ATOM 792 C C . CYS A 1 105 ? 47.568 17.463 36.991 1.00 25.12 103 CYS A C 1
ATOM 793 O O . CYS A 1 105 ? 48.216 18.463 37.312 1.00 25.04 103 CYS A O 1
ATOM 796 N N . SER A 1 106 ? 46.342 17.516 36.463 1.00 25.03 104 SER A N 1
ATOM 797 C CA . SER A 1 106 ? 45.648 18.775 36.192 1.00 25.29 104 SER A CA 1
ATOM 798 C C . SER A 1 106 ? 44.972 19.286 37.450 1.00 25.68 104 SER A C 1
ATOM 799 O O . SER A 1 106 ? 44.664 18.506 38.357 1.00 25.73 104 SER A O 1
ATOM 802 N N . ILE A 1 107 ? 44.775 20.600 37.513 1.00 25.82 105 ILE A N 1
ATOM 803 C CA . ILE A 1 107 ? 43.956 21.219 38.555 1.00 26.52 105 ILE A CA 1
ATOM 804 C C . ILE A 1 107 ? 42.499 21.081 38.158 1.00 27.58 105 ILE A C 1
ATOM 805 O O . ILE A 1 107 ? 42.103 21.514 37.073 1.00 27.15 105 ILE A O 1
ATOM 810 N N . ASP A 1 108 ? 41.713 20.464 39.032 1.00 29.15 106 ASP A N 1
ATOM 811 C CA . ASP A 1 108 ? 40.265 20.443 38.872 1.00 31.29 106 ASP A CA 1
ATOM 812 C C . ASP A 1 108 ? 39.592 21.344 39.914 1.00 31.81 106 ASP A C 1
ATOM 813 O O . ASP A 1 108 ? 38.999 20.865 40.883 1.00 33.09 106 ASP A O 1
ATOM 818 N N . TYR A 1 109 ? 39.695 22.651 39.702 1.00 32.13 107 TYR A N 1
ATOM 819 C CA . TYR A 1 109 ? 38.995 23.634 40.525 1.00 31.92 107 TYR A CA 1
ATOM 820 C C . TYR A 1 109 ? 37.946 24.289 39.625 1.00 31.87 107 TYR A C 1
ATOM 821 O O . TYR A 1 109 ? 38.250 25.239 38.899 1.00 32.15 107 TYR A O 1
ATOM 830 N N . PRO A 1 110 ? 36.703 23.754 39.652 1.00 32.47 108 PRO A N 1
ATOM 831 C CA . PRO A 1 110 ? 35.659 24.047 38.670 1.00 32.23 108 PRO A CA 1
ATOM 832 C C . PRO A 1 110 ? 35.340 25.530 38.419 1.00 32.44 108 PRO A C 1
ATOM 833 O O . PRO A 1 110 ? 35.043 25.893 37.273 1.00 32.69 108 PRO A O 1
ATOM 837 N N . SER A 1 111 ? 35.400 26.383 39.447 1.00 31.77 109 SER A N 1
ATOM 838 C CA . SER A 1 111 ? 35.168 27.813 39.228 1.00 31.24 109 SER A CA 1
ATOM 839 C C . SER A 1 111 ? 36.288 28.461 38.397 1.00 31.22 109 SER A C 1
ATOM 840 O O . SER A 1 111 ? 36.126 29.565 37.876 1.00 31.25 109 SER A O 1
ATOM 843 N N . GLY A 1 112 ? 37.424 27.769 38.307 1.00 31.49 110 GLY A N 1
ATOM 844 C CA . GLY A 1 112 ? 38.516 28.115 37.385 1.00 31.33 110 GLY A CA 1
ATOM 845 C C . GLY A 1 112 ? 39.297 29.386 37.658 1.00 31.06 110 GLY A C 1
ATOM 846 O O . GLY A 1 112 ? 40.077 29.822 36.806 1.00 31.06 110 GLY A O 1
ATOM 847 N N . GLN A 1 113 ? 39.092 29.979 38.836 1.00 30.61 111 GLN A N 1
ATOM 848 C CA . GLN A 1 113 ? 39.795 31.207 39.213 1.00 30.85 111 GLN A CA 1
ATOM 849 C C . GLN A 1 113 ? 39.788 31.466 40.714 1.00 30.24 111 GLN A C 1
ATOM 850 O O . GLN A 1 113 ? 38.831 31.130 41.414 1.00 30.21 111 GLN A O 1
ATOM 856 N N . PHE A 1 114 ? 40.869 32.068 41.197 1.00 29.76 112 PHE A N 1
ATOM 857 C CA . PHE A 1 114 ? 40.995 32.431 42.612 1.00 29.16 112 PHE A CA 1
ATOM 858 C C . PHE A 1 114 ? 40.932 33.944 42.772 1.00 28.70 112 PHE A C 1
ATOM 859 O O . PHE A 1 114 ? 41.601 34.679 42.043 1.00 28.57 112 PHE A O 1
ATOM 867 N N . ASN A 1 115 ? 40.132 34.392 43.740 1.00 28.47 113 ASN A N 1
ATOM 868 C CA . ASN A 1 115 ? 39.873 35.811 43.970 1.00 28.04 113 ASN A CA 1
ATOM 869 C C . ASN A 1 115 ? 40.441 36.266 45.298 1.00 27.48 113 ASN A C 1
ATOM 870 O O . ASN A 1 115 ? 40.027 35.779 46.353 1.00 27.06 113 ASN A O 1
ATOM 875 N N . ASN A 1 116 ? 41.374 37.211 45.243 1.00 27.44 114 ASN A N 1
ATOM 876 C CA . ASN A 1 116 ? 41.916 37.869 46.445 1.00 27.81 114 ASN A CA 1
ATOM 877 C C . ASN A 1 116 ? 42.537 36.877 47.430 1.00 27.87 114 ASN A C 1
ATOM 878 O O . ASN A 1 116 ? 42.399 37.005 48.648 1.00 27.95 114 ASN A O 1
ATOM 883 N N . GLN A 1 117 ? 43.226 35.887 46.869 1.00 27.85 115 GLN A N 1
ATOM 884 C CA . GLN A 1 117 ? 43.837 34.815 47.632 1.00 28.12 115 GLN A CA 1
ATOM 885 C C . GLN A 1 117 ? 45.342 34.981 47.644 1.00 28.19 115 GLN A C 1
ATOM 886 O O . GLN A 1 117 ? 45.945 35.377 46.640 1.00 28.55 115 GLN A O 1
ATOM 892 N N . THR A 1 118 ? 45.950 34.675 48.785 1.00 27.82 116 THR A N 1
ATOM 893 C CA . THR A 1 118 ? 47.397 34.548 48.845 1.00 27.84 116 THR A CA 1
ATOM 894 C C . THR A 1 118 ? 47.862 33.249 48.171 1.00 27.69 116 THR A C 1
ATOM 895 O O . THR A 1 118 ? 47.053 32.354 47.867 1.00 27.24 116 THR A O 1
ATOM 899 N N . LEU A 1 119 ? 49.173 33.169 47.930 1.00 27.51 117 LEU A N 1
ATOM 900 C CA . LEU A 1 119 ? 49.810 31.960 47.453 1.00 27.17 117 LEU A CA 1
ATOM 901 C C . LEU A 1 119 ? 49.479 30.775 48.352 1.00 27.43 117 LEU A C 1
ATOM 902 O O . LEU A 1 119 ? 49.245 29.656 47.862 1.00 27.69 117 LEU A O 1
ATOM 907 N N . THR A 1 120 ? 49.477 31.009 49.660 1.00 27.05 118 THR A N 1
ATOM 908 C CA . THR A 1 120 ? 49.229 29.946 50.627 1.00 27.09 118 THR A CA 1
ATOM 909 C C . THR A 1 120 ? 47.783 29.447 50.560 1.00 26.89 118 THR A C 1
ATOM 910 O O . THR A 1 120 ? 47.543 28.239 50.598 1.00 26.46 118 THR A O 1
ATOM 914 N N . GLN A 1 121 ? 46.824 30.361 50.451 1.00 26.54 119 GLN A N 1
ATOM 915 C CA . GLN A 1 121 ? 45.441 29.934 50.289 1.00 26.49 119 GLN A CA 1
ATOM 916 C C . GLN A 1 121 ? 45.244 29.142 48.992 1.00 26.20 119 GLN A C 1
ATOM 917 O O . GLN A 1 121 ? 44.566 28.106 48.980 1.00 25.94 119 GLN A O 1
ATOM 923 N N . ILE A 1 122 ? 45.842 29.609 47.903 1.00 26.22 120 ILE A N 1
ATOM 924 C CA . ILE A 1 122 ? 45.711 28.879 46.643 1.00 26.33 120 ILE A CA 1
ATOM 925 C C . ILE A 1 122 ? 46.332 27.468 46.775 1.00 26.83 120 ILE A C 1
ATOM 926 O O . ILE A 1 122 ? 45.708 26.472 46.415 1.00 26.67 120 ILE A O 1
ATOM 931 N N . ALA A 1 123 ? 47.537 27.394 47.332 1.00 28.00 121 ALA A N 1
ATOM 932 C CA . ALA A 1 123 ? 48.255 26.120 47.473 1.00 28.79 121 ALA A CA 1
ATOM 933 C C . ALA A 1 123 ? 47.468 25.139 48.339 1.00 29.73 121 ALA A C 1
ATOM 934 O O . ALA A 1 123 ? 47.409 23.958 48.007 1.00 30.62 121 ALA A O 1
ATOM 936 N N . ASP A 1 124 ? 46.853 25.628 49.428 1.00 30.33 122 ASP A N 1
ATOM 937 C CA . ASP A 1 124 ? 45.947 24.810 50.258 1.00 31.26 122 ASP A CA 1
ATOM 938 C C . ASP A 1 124 ? 44.825 24.183 49.418 1.00 31.16 122 ASP A C 1
ATOM 939 O O . ASP A 1 124 ? 44.521 22.987 49.560 1.00 31.20 122 ASP A O 1
ATOM 944 N N . ILE A 1 125 ? 44.226 24.993 48.538 1.00 30.79 123 ILE A N 1
ATOM 945 C CA . ILE A 1 125 ? 43.142 24.542 47.650 1.00 30.52 123 ILE A CA 1
ATOM 946 C C . ILE A 1 125 ? 43.563 23.445 46.663 1.00 29.84 123 ILE A C 1
ATOM 947 O O . ILE A 1 125 ? 42.998 22.349 46.673 1.00 29.24 123 ILE A O 1
ATOM 952 N N . VAL A 1 126 ? 44.561 23.732 45.821 1.00 28.97 124 VAL A N 1
ATOM 953 C CA . VAL A 1 126 ? 44.947 22.784 44.764 1.00 28.47 124 VAL A CA 1
ATOM 954 C C . VAL A 1 126 ? 45.609 21.493 45.274 1.00 28.47 124 VAL A C 1
ATOM 955 O O . VAL A 1 126 ? 45.587 20.488 44.580 1.00 27.93 124 VAL A O 1
ATOM 959 N N . CYS A 1 127 ? 46.161 21.540 46.493 1.00 28.80 125 CYS A N 1
ATOM 960 C CA . CYS A 1 127 ? 46.918 20.429 47.102 1.00 28.80 125 CYS A CA 1
ATOM 961 C C . CYS A 1 127 ? 46.034 19.428 47.835 1.00 28.78 125 CYS A C 1
ATOM 962 O O . CYS A 1 127 ? 46.372 18.239 47.922 1.00 27.76 125 CYS A O 1
ATOM 965 N N . LYS A 1 128 ? 44.910 19.929 48.360 1.00 28.31 126 LYS A N 1
ATOM 966 C CA . LYS A 1 128 ? 44.018 19.172 49.229 1.00 29.03 126 LYS A CA 1
ATOM 967 C C . LYS A 1 128 ? 43.493 17.852 48.637 1.00 28.96 126 LYS A C 1
ATOM 968 O O . LYS A 1 128 ? 43.596 16.834 49.304 1.00 29.82 126 LYS A O 1
ATOM 974 N N . PRO A 1 129 ? 42.942 17.854 47.393 1.00 28.79 127 PRO A N 1
ATOM 975 C CA . PRO A 1 129 ? 42.410 16.570 46.877 1.00 28.41 127 PRO A CA 1
ATOM 976 C C . PRO A 1 129 ? 43.514 15.516 46.650 1.00 28.20 127 PRO A C 1
ATOM 977 O O . PRO A 1 129 ? 43.212 14.330 46.500 1.00 27.21 127 PRO A O 1
ATOM 981 N N . PHE A 1 130 ? 44.775 15.960 46.632 1.00 27.76 128 PHE A N 1
ATOM 982 C CA . PHE A 1 130 ? 45.915 15.046 46.550 1.00 27.50 128 PHE A CA 1
ATOM 983 C C . PHE A 1 130 ? 46.390 14.603 47.947 1.00 28.47 128 PHE A C 1
ATOM 984 O O . PHE A 1 130 ? 47.328 13.792 48.070 1.00 28.69 128 PHE A O 1
ATOM 992 N N . GLY A 1 131 ? 45.734 15.121 48.992 1.00 28.87 129 GLY A N 1
ATOM 993 C CA . GLY A 1 131 ? 46.123 14.841 50.380 1.00 29.48 129 GLY A CA 1
ATOM 994 C C . GLY A 1 131 ? 47.566 15.226 50.667 1.00 29.99 129 GLY A C 1
ATOM 995 O O . GLY A 1 131 ? 48.321 14.456 51.271 1.00 30.72 129 GLY A O 1
ATOM 996 N N . ILE A 1 132 ? 47.954 16.405 50.191 1.00 29.54 130 ILE A N 1
ATOM 997 C CA . ILE A 1 132 ? 49.292 16.940 50.376 1.00 29.25 130 ILE A CA 1
ATOM 998 C C . ILE A 1 132 ? 49.167 18.196 51.252 1.00 30.28 130 ILE A C 1
ATOM 999 O O . ILE A 1 132 ? 48.395 19.119 50.928 1.00 29.92 130 ILE A O 1
ATOM 1004 N N . LYS A 1 133 ? 49.896 18.207 52.370 1.00 30.93 131 LYS A N 1
ATOM 1005 C CA . LYS A 1 133 ? 49.942 19.376 53.253 1.00 31.62 131 LYS A CA 1
ATOM 1006 C C . LYS A 1 133 ? 50.863 20.458 52.699 1.00 31.62 131 LYS A C 1
ATOM 1007 O O . LYS A 1 133 ? 51.854 20.151 52.009 1.00 31.77 131 LYS A O 1
ATOM 1013 N N . VAL A 1 134 ? 50.520 21.714 52.994 1.00 31.56 132 VAL A N 1
ATOM 1014 C CA . VAL A 1 134 ? 51.309 22.871 52.583 1.00 31.47 132 VAL A CA 1
ATOM 1015 C C . VAL A 1 134 ? 51.959 23.502 53.818 1.00 31.74 132 VAL A C 1
ATOM 1016 O O . VAL A 1 134 ? 51.265 24.003 54.708 1.00 31.95 132 VAL A O 1
ATOM 1020 N N . ILE A 1 135 ? 53.288 23.470 53.865 1.00 31.91 133 ILE A N 1
ATOM 1021 C CA . ILE A 1 135 ? 54.065 24.053 54.959 1.00 32.00 133 ILE A CA 1
ATOM 1022 C C . ILE A 1 135 ? 54.584 25.409 54.494 1.00 32.26 133 ILE A C 1
ATOM 1023 O O . ILE A 1 135 ? 55.186 25.503 53.435 1.00 31.88 133 ILE A O 1
ATOM 1028 N N . VAL A 1 136 ? 54.339 26.446 55.288 1.00 33.00 134 VAL A N 1
ATOM 1029 C CA . VAL A 1 136 ? 54.803 27.806 54.985 1.00 33.85 134 VAL A CA 1
ATOM 1030 C C . VAL A 1 136 ? 55.874 28.278 55.973 1.00 33.98 134 VAL A C 1
ATOM 1031 O O . VAL A 1 136 ? 55.630 28.374 57.184 1.00 34.57 134 VAL A O 1
ATOM 1035 N N . ASN A 1 137 ? 57.041 28.598 55.426 1.00 34.51 135 ASN A N 1
ATOM 1036 C CA . ASN A 1 137 ? 58.228 28.992 56.188 1.00 35.20 135 ASN A CA 1
ATOM 1037 C C . ASN A 1 137 ? 58.773 30.375 55.812 1.00 35.08 135 ASN A C 1
ATOM 1038 O O . ASN A 1 137 ? 59.952 30.658 56.020 1.00 35.83 135 ASN A O 1
ATOM 1043 N N . THR A 1 138 ? 57.934 31.221 55.234 1.00 34.74 136 THR A N 1
ATOM 1044 C CA . THR A 1 138 ? 58.371 32.537 54.787 1.00 34.20 136 THR A CA 1
ATOM 1045 C C . THR A 1 138 ? 57.149 33.400 54.545 1.00 33.97 136 THR A C 1
ATOM 1046 O O . THR A 1 138 ? 56.021 32.899 54.530 1.00 33.59 136 THR A O 1
ATOM 1050 N N . ASP A 1 139 ? 57.375 34.699 54.368 1.00 33.49 137 ASP A N 1
ATOM 1051 C CA . ASP A 1 139 ? 56.296 35.633 54.103 1.00 33.11 137 ASP A CA 1
ATOM 1052 C C . ASP A 1 139 ? 55.904 35.517 52.631 1.00 32.57 137 ASP A C 1
ATOM 1053 O O . ASP A 1 139 ? 56.735 35.725 51.745 1.00 32.43 137 ASP A O 1
ATOM 1058 N N . VAL A 1 140 ? 54.647 35.151 52.378 1.00 31.98 138 VAL A N 1
ATOM 1059 C CA . VAL A 1 140 ? 54.149 34.967 51.000 1.00 30.91 138 VAL A CA 1
ATOM 1060 C C . VAL A 1 140 ? 53.620 36.281 50.405 1.00 31.31 138 VAL A C 1
ATOM 1061 O O . VAL A 1 140 ? 53.225 36.339 49.228 1.00 31.51 138 VAL A O 1
ATOM 1065 N N . GLY A 1 141 ? 53.614 37.327 51.232 1.00 31.13 139 GLY A N 1
ATOM 1066 C CA . GLY A 1 141 ? 53.227 38.669 50.797 1.00 30.89 139 GLY A CA 1
ATOM 1067 C C . GLY A 1 141 ? 51.763 38.779 50.417 1.00 31.07 139 GLY A C 1
ATOM 1068 O O . GLY A 1 141 ? 50.913 38.018 50.910 1.00 30.70 139 GLY A O 1
ATOM 1069 N N . GLU A 1 142 ? 51.479 39.730 49.526 1.00 30.93 140 GLU A N 1
ATOM 1070 C CA . GLU A 1 142 ? 50.115 40.182 49.264 1.00 31.22 140 GLU A CA 1
ATOM 1071 C C . GLU A 1 142 ? 49.271 39.108 48.595 1.00 30.32 140 GLU A C 1
ATOM 1072 O O . GLU A 1 142 ? 49.816 38.229 47.928 1.00 29.91 140 GLU A O 1
ATOM 1078 N N . PRO A 1 143 ? 47.934 39.171 48.780 1.00 29.48 141 PRO A N 1
ATOM 1079 C CA . PRO A 1 143 ? 47.020 38.356 47.975 1.00 29.07 141 PRO A CA 1
ATOM 1080 C C . PRO A 1 143 ? 47.144 38.673 46.476 1.00 28.82 141 PRO A C 1
ATOM 1081 O O . PRO A 1 143 ? 47.653 39.740 46.118 1.00 29.04 141 PRO A O 1
ATOM 1085 N N . PHE A 1 144 ? 46.715 37.749 45.615 1.00 28.09 142 PHE A N 1
ATOM 1086 C CA . PHE A 1 144 ? 46.537 38.050 44.194 1.00 27.94 142 PHE A CA 1
ATOM 1087 C C . PHE A 1 144 ? 45.067 38.427 43.960 1.00 28.27 142 PHE A C 1
ATOM 1088 O O . PHE A 1 144 ? 44.150 37.688 44.372 1.00 28.31 142 PHE A O 1
ATOM 1096 N N . GLN A 1 145 ? 44.826 39.545 43.285 1.00 28.06 143 GLN A N 1
ATOM 1097 C CA . GLN A 1 145 ? 43.438 39.958 43.065 1.00 28.63 143 GLN A CA 1
ATOM 1098 C C . GLN A 1 145 ? 42.639 38.918 42.277 1.00 28.54 143 GLN A C 1
ATOM 1099 O O . GLN A 1 145 ? 41.581 38.487 42.725 1.00 28.74 143 GLN A O 1
ATOM 1105 N N . ARG A 1 146 ? 43.153 38.511 41.118 1.00 28.75 144 ARG A N 1
ATOM 1106 C CA . ARG A 1 146 ? 42.489 37.515 40.285 1.00 28.91 144 ARG A CA 1
ATOM 1107 C C . ARG A 1 146 ? 43.476 36.690 39.474 1.00 28.87 144 ARG A C 1
ATOM 1108 O O . ARG A 1 146 ? 44.270 37.232 38.699 1.00 28.30 144 ARG A O 1
ATOM 1116 N N . ILE A 1 147 ? 43.390 35.374 39.673 1.00 29.14 145 ILE A N 1
ATOM 1117 C CA . ILE A 1 147 ? 44.248 34.371 39.034 1.00 29.46 145 ILE A CA 1
ATOM 1118 C C . ILE A 1 147 ? 43.363 33.377 38.294 1.00 30.06 145 ILE A C 1
ATOM 1119 O O . ILE A 1 147 ? 42.492 32.754 38.889 1.00 30.52 145 ILE A O 1
ATOM 1124 N N . GLN A 1 148 ? 43.581 33.241 36.996 1.00 30.86 146 GLN A N 1
ATOM 1125 C CA . GLN A 1 148 ? 42.872 32.236 36.228 1.00 32.10 146 GLN A CA 1
ATOM 1126 C C . GLN A 1 148 ? 43.731 31.017 35.891 1.00 32.26 146 GLN A C 1
ATOM 1127 O O . GLN A 1 148 ? 44.864 31.147 35.417 1.00 32.17 146 GLN A O 1
ATOM 1133 N N . ILE A 1 149 ? 43.179 29.834 36.149 1.00 32.69 147 ILE A N 1
ATOM 1134 C CA . ILE A 1 149 ? 43.833 28.590 35.771 1.00 33.18 147 ILE A CA 1
ATOM 1135 C C . ILE A 1 149 ? 43.951 28.520 34.255 1.00 33.31 147 ILE A C 1
ATOM 1136 O O . ILE A 1 149 ? 42.947 28.561 33.556 1.00 33.17 147 ILE A O 1
ATOM 1141 N N . GLU A 1 150 ? 45.180 28.420 33.751 1.00 33.91 148 GLU A N 1
ATOM 1142 C CA . GLU A 1 150 ? 45.399 28.181 32.329 1.00 34.76 148 GLU A CA 1
ATOM 1143 C C . GLU A 1 150 ? 44.911 26.771 31.982 1.00 34.48 148 GLU A C 1
ATOM 1144 O O . GLU A 1 150 ? 44.772 25.918 32.867 1.00 34.56 148 GLU A O 1
ATOM 1150 N N . GLN A 1 151 ? 44.627 26.535 30.706 1.00 34.34 149 GLN A N 1
ATOM 1151 C CA . GLN A 1 151 ? 44.069 25.258 30.267 1.00 34.50 149 GLN A CA 1
ATOM 1152 C C . GLN A 1 151 ? 45.037 24.125 30.576 1.00 33.80 149 GLN A C 1
ATOM 1153 O O . GLN A 1 151 ? 46.153 24.097 30.039 1.00 34.06 149 GLN A O 1
ATOM 1159 N N . GLY A 1 152 ? 44.605 23.191 31.425 1.00 33.21 150 GLY A N 1
ATOM 1160 C CA . GLY A 1 152 ? 45.379 21.974 31.702 1.00 32.29 150 GLY A CA 1
ATOM 1161 C C . GLY A 1 152 ? 46.581 22.208 32.604 1.00 31.81 150 GLY A C 1
ATOM 1162 O O . GLY A 1 152 ? 47.416 21.316 32.796 1.00 32.04 150 GLY A O 1
ATOM 1163 N N . GLU A 1 153 ? 46.664 23.413 33.161 1.00 30.80 151 GLU A N 1
ATOM 1164 C CA . GLU A 1 153 ? 47.713 23.767 34.104 1.00 29.46 151 GLU A CA 1
ATOM 1165 C C . GLU A 1 153 ? 47.707 22.807 35.286 1.00 28.73 151 GLU A C 1
ATOM 1166 O O . GLU A 1 153 ? 46.644 22.445 35.806 1.00 28.22 151 GLU A O 1
ATOM 1172 N N . THR A 1 154 ? 48.898 22.391 35.697 1.00 27.59 152 THR A N 1
ATOM 1173 C CA . THR A 1 154 ? 49.035 21.518 36.853 1.00 27.16 152 THR A CA 1
ATOM 1174 C C . THR A 1 154 ? 49.163 22.358 38.144 1.00 26.56 152 THR A C 1
ATOM 1175 O O . THR A 1 154 ? 49.558 23.521 38.080 1.00 26.31 152 THR A O 1
ATOM 1179 N N . PRO A 1 155 ? 48.850 21.768 39.321 1.00 26.49 153 PRO A N 1
ATOM 1180 C CA . PRO A 1 155 ? 49.055 22.467 40.594 1.00 26.23 153 PRO A CA 1
ATOM 1181 C C . PRO A 1 155 ? 50.474 23.045 40.757 1.00 26.24 153 PRO A C 1
ATOM 1182 O O . PRO A 1 155 ? 50.623 24.201 41.187 1.00 25.17 153 PRO A O 1
ATOM 1186 N N . HIS A 1 156 ? 51.502 22.277 40.388 1.00 26.56 154 HIS A N 1
ATOM 1187 C CA . HIS A 1 156 ? 52.878 22.813 40.421 1.00 27.38 154 HIS A CA 1
ATOM 1188 C C . HIS A 1 156 ? 53.140 24.007 39.493 1.00 28.18 154 HIS A C 1
ATOM 1189 O O . HIS A 1 156 ? 53.750 24.996 39.916 1.00 29.01 154 HIS A O 1
ATOM 1196 N N . GLU A 1 157 ? 52.712 23.929 38.238 1.00 28.19 155 GLU A N 1
ATOM 1197 C CA . GLU A 1 157 ? 52.899 25.052 37.317 1.00 28.84 155 GLU A CA 1
ATOM 1198 C C . GLU A 1 157 ? 52.202 26.326 37.783 1.00 28.89 155 GLU A C 1
ATOM 1199 O O . GLU A 1 157 ? 52.744 27.433 37.612 1.00 29.52 155 GLU A O 1
ATOM 1205 N N . LEU A 1 158 ? 51.006 26.187 38.352 1.00 28.39 156 LEU A N 1
ATOM 1206 C CA . LEU A 1 158 ? 50.306 27.350 38.888 1.00 28.65 156 LEU A CA 1
ATOM 1207 C C . LEU A 1 158 ? 51.033 27.938 40.089 1.00 28.47 156 LEU A C 1
ATOM 1208 O O . LEU A 1 158 ? 51.278 29.144 40.149 1.00 28.51 156 LEU A O 1
ATOM 1213 N N . LEU A 1 159 ? 51.386 27.083 41.039 1.00 28.05 157 LEU A N 1
ATOM 1214 C CA . LEU A 1 159 ? 52.026 27.540 42.265 1.00 27.52 157 LEU A CA 1
ATOM 1215 C C . LEU A 1 159 ? 53.383 28.139 41.975 1.00 27.81 157 LEU A C 1
ATOM 1216 O O . LEU A 1 159 ? 53.764 29.134 42.592 1.00 27.98 157 LEU A O 1
ATOM 1221 N N . ALA A 1 160 ? 54.102 27.557 41.016 1.00 27.83 158 ALA A N 1
ATOM 1222 C CA . ALA A 1 160 ? 55.435 28.032 40.668 1.00 28.06 158 ALA A CA 1
ATOM 1223 C C . ALA A 1 160 ? 55.377 29.429 40.032 1.00 28.00 158 ALA A C 1
ATOM 1224 O O . ALA A 1 160 ? 56.175 30.295 40.388 1.00 27.97 158 ALA A O 1
ATOM 1226 N N . ARG A 1 161 ? 54.424 29.668 39.132 1.00 28.28 159 ARG A N 1
ATOM 1227 C CA . ARG A 1 161 ? 54.290 31.016 38.559 1.00 29.35 159 ARG A CA 1
ATOM 1228 C C . ARG A 1 161 ? 53.883 32.084 39.597 1.00 29.22 159 ARG A C 1
ATOM 1229 O O . ARG A 1 161 ? 54.449 33.179 39.632 1.00 29.53 159 ARG A O 1
ATOM 1237 N N . LEU A 1 162 ? 52.950 31.743 40.469 1.00 29.07 160 LEU A N 1
ATOM 1238 C CA . LEU A 1 162 ? 52.607 32.612 41.599 1.00 29.30 160 LEU A CA 1
ATOM 1239 C C . LEU A 1 162 ? 53.823 32.889 42.502 1.00 29.29 160 LEU A C 1
ATOM 1240 O O . LEU A 1 162 ? 54.088 34.046 42.857 1.00 28.67 160 LEU A O 1
ATOM 1245 N N . ALA A 1 163 ? 54.543 31.821 42.868 1.00 29.29 161 ALA A N 1
ATOM 1246 C CA . ALA A 1 163 ? 55.745 31.914 43.700 1.00 29.66 161 ALA A CA 1
ATOM 1247 C C . ALA A 1 163 ? 56.729 32.950 43.150 1.00 30.57 161 ALA A C 1
ATOM 1248 O O . ALA A 1 163 ? 57.354 33.706 43.903 1.00 30.80 161 ALA A O 1
ATOM 1250 N N . LYS A 1 164 ? 56.845 32.976 41.827 1.00 30.97 162 LYS A N 1
ATOM 1251 C CA . LYS A 1 164 ? 57.827 33.795 41.140 1.00 31.50 162 LYS A CA 1
ATOM 1252 C C . LYS A 1 164 ? 57.454 35.282 41.248 1.00 31.29 162 LYS A C 1
ATOM 1253 O O . LYS A 1 164 ? 58.317 36.152 41.229 1.00 31.39 162 LYS A O 1
ATOM 1259 N N . GLN A 1 165 ? 56.159 35.562 41.353 1.00 31.31 163 GLN A N 1
ATOM 1260 C CA . GLN A 1 165 ? 55.654 36.924 41.517 1.00 31.29 163 GLN A CA 1
ATOM 1261 C C . GLN A 1 165 ? 55.683 37.382 42.980 1.00 30.78 163 GLN A C 1
ATOM 1262 O O . GLN A 1 165 ? 55.287 38.507 43.280 1.00 31.33 163 GLN A O 1
ATOM 1268 N N . ARG A 1 166 ? 56.124 36.504 43.884 1.00 30.49 164 ARG A N 1
ATOM 1269 C CA . ARG A 1 166 ? 56.229 36.823 45.315 1.00 29.70 164 ARG A CA 1
ATOM 1270 C C . ARG A 1 166 ? 57.639 36.625 45.867 1.00 29.91 164 ARG A C 1
ATOM 1271 O O . ARG A 1 166 ? 57.867 36.770 47.074 1.00 30.58 164 ARG A O 1
ATOM 1279 N N . GLY A 1 167 ? 58.575 36.295 44.980 1.00 30.05 165 GLY A N 1
ATOM 1280 C CA . GLY A 1 167 ? 59.984 36.042 45.340 1.00 29.62 165 GLY A CA 1
ATOM 1281 C C . GLY A 1 167 ? 60.192 34.936 46.351 1.00 29.46 165 GLY A C 1
ATOM 1282 O O . GLY A 1 167 ? 61.062 35.031 47.216 1.00 29.18 165 GLY A O 1
ATOM 1283 N N . VAL A 1 168 ? 59.381 33.884 46.256 1.00 29.02 166 VAL A N 1
ATOM 1284 C CA . VAL A 1 168 ? 59.526 32.729 47.141 1.00 28.38 166 VAL A CA 1
ATOM 1285 C C . VAL A 1 168 ? 59.797 31.453 46.332 1.00 28.62 166 VAL A C 1
ATOM 1286 O O . VAL A 1 168 ? 59.687 31.443 45.102 1.00 27.94 166 VAL A O 1
ATOM 1290 N N . LEU A 1 169 ? 60.205 30.403 47.034 1.00 29.01 167 LEU A N 1
ATOM 1291 C CA . LEU A 1 169 ? 60.526 29.112 46.426 1.00 29.25 167 LEU A CA 1
ATOM 1292 C C . LEU A 1 169 ? 59.558 28.027 46.869 1.00 29.23 167 LEU A C 1
ATOM 1293 O O . LEU A 1 169 ? 59.104 28.033 48.015 1.00 29.20 167 LEU A O 1
ATOM 1298 N N . LEU A 1 170 ? 59.285 27.081 45.969 1.00 29.58 168 LEU A N 1
ATOM 1299 C CA . LEU A 1 170 ? 58.532 25.859 46.289 1.00 30.01 168 LEU A CA 1
ATOM 1300 C C . LEU A 1 170 ? 59.470 24.659 46.398 1.00 29.73 168 LEU A C 1
ATOM 1301 O O . LEU A 1 170 ? 60.340 24.468 45.554 1.00 29.72 168 LEU A O 1
ATOM 1306 N N . THR A 1 171 ? 59.335 23.882 47.466 1.00 29.21 169 THR A N 1
ATOM 1307 C CA . THR A 1 171 ? 60.092 22.618 47.575 1.00 28.91 169 THR A CA 1
ATOM 1308 C C . THR A 1 171 ? 59.233 21.569 48.310 1.00 28.36 169 THR A C 1
ATOM 1309 O O . THR A 1 171 ? 58.011 21.692 48.354 1.00 27.08 169 THR A O 1
ATOM 1313 N N . SER A 1 172 ? 59.844 20.528 48.852 1.00 28.20 170 SER A N 1
ATOM 1314 C CA . SER A 1 172 ? 59.086 19.569 49.632 1.00 28.53 170 SER A CA 1
ATOM 1315 C C . SER A 1 172 ? 59.928 19.174 50.843 1.00 28.63 170 SER A C 1
ATOM 1316 O O . SER A 1 172 ? 61.127 19.473 50.893 1.00 29.90 170 SER A O 1
ATOM 1319 N N . ASP A 1 173 ? 59.323 18.515 51.819 1.00 28.35 171 ASP A N 1
ATOM 1320 C CA . ASP A 1 173 ? 60.097 18.061 52.977 1.00 28.51 171 ASP A CA 1
ATOM 1321 C C . ASP A 1 173 ? 60.208 16.546 52.931 1.00 27.86 171 ASP A C 1
ATOM 1322 O O . ASP A 1 173 ? 59.713 15.936 51.986 1.00 28.90 171 ASP A O 1
ATOM 1327 N N . THR A 1 174 ? 60.846 15.926 53.926 1.00 27.81 172 THR A N 1
ATOM 1328 C CA . THR A 1 174 ? 61.032 14.473 53.903 1.00 27.40 172 THR A CA 1
ATOM 1329 C C . THR A 1 174 ? 59.707 13.705 53.973 1.00 27.40 172 THR A C 1
ATOM 1330 O O . THR A 1 174 ? 59.656 12.520 53.649 1.00 26.70 172 THR A O 1
ATOM 1334 N N . PHE A 1 175 ? 58.646 14.388 54.393 1.00 27.74 173 PHE A N 1
ATOM 1335 C CA . PHE A 1 175 ? 57.326 13.766 54.510 1.00 27.95 173 PHE A CA 1
ATOM 1336 C C . PHE A 1 175 ? 56.458 13.990 53.258 1.00 28.13 173 PHE A C 1
ATOM 1337 O O . PHE A 1 175 ? 55.302 13.590 53.208 1.00 28.10 173 PHE A O 1
ATOM 1345 N N . GLY A 1 176 ? 57.050 14.590 52.226 1.00 28.33 174 GLY A N 1
ATOM 1346 C CA . GLY A 1 176 ? 56.355 14.792 50.956 1.00 28.32 174 GLY A CA 1
ATOM 1347 C C . GLY A 1 176 ? 55.282 15.859 51.039 1.00 28.28 174 GLY A C 1
ATOM 1348 O O . GLY A 1 176 ? 54.327 15.855 50.245 1.00 28.26 174 GLY A O 1
ATOM 1349 N N . ASN A 1 177 ? 55.421 16.749 52.021 1.00 27.71 175 ASN A N 1
ATOM 1350 C CA . ASN A 1 177 ? 54.559 17.932 52.126 1.00 28.29 175 ASN A CA 1
ATOM 1351 C C . ASN A 1 177 ? 55.104 18.971 51.179 1.00 27.53 175 ASN A C 1
ATOM 1352 O O . ASN A 1 177 ? 56.302 19.038 51.014 1.00 28.70 175 ASN A O 1
ATOM 1357 N N . LEU A 1 178 ? 54.245 19.803 50.596 1.00 27.35 176 LEU A N 1
ATOM 1358 C CA . LEU A 1 178 ? 54.690 21.007 49.867 1.00 27.37 176 LEU A CA 1
ATOM 1359 C C . LEU A 1 178 ? 55.227 22.094 50.813 1.00 27.19 176 LEU A C 1
ATOM 1360 O O . LEU A 1 178 ? 54.553 22.470 51.780 1.00 26.26 176 LEU A O 1
ATOM 1365 N N . VAL A 1 179 ? 56.436 22.581 50.533 1.00 27.31 177 VAL A N 1
ATOM 1366 C CA . VAL A 1 179 ? 57.072 23.631 51.339 1.00 27.91 177 VAL A CA 1
ATOM 1367 C C . VAL A 1 179 ? 57.212 24.946 50.569 1.00 28.88 177 VAL A C 1
ATOM 1368 O O . VAL A 1 179 ? 57.785 24.993 49.472 1.00 29.02 177 VAL A O 1
ATOM 1372 N N . ILE A 1 180 ? 56.682 26.013 51.169 1.00 29.30 178 ILE A N 1
ATOM 1373 C CA . ILE A 1 180 ? 56.866 27.363 50.665 1.00 29.80 178 ILE A CA 1
ATOM 1374 C C . ILE A 1 180 ? 57.889 28.112 51.520 1.00 30.25 178 ILE A C 1
ATOM 1375 O O . ILE A 1 180 ? 57.674 28.381 52.717 1.00 29.52 178 ILE A O 1
ATOM 1380 N N . THR A 1 181 ? 59.007 28.447 50.894 1.00 30.58 179 THR A N 1
ATOM 1381 C CA . THR A 1 181 ? 60.111 29.036 51.631 1.00 31.35 179 THR A CA 1
ATOM 1382 C C . THR A 1 181 ? 60.928 30.039 50.808 1.00 31.40 179 THR A C 1
ATOM 1383 O O . THR A 1 181 ? 60.527 30.451 49.715 1.00 31.69 179 THR A O 1
ATOM 1387 N N . ARG A 1 182 ? 62.051 30.466 51.368 1.00 31.94 180 ARG A N 1
ATOM 1388 C CA . ARG A 1 182 ? 63.042 31.275 50.661 1.00 32.60 180 ARG A CA 1
ATOM 1389 C C . ARG A 1 182 ? 64.380 30.666 50.997 1.00 32.32 180 ARG A C 1
ATOM 1390 O O . ARG A 1 182 ? 64.462 29.871 51.927 1.00 32.93 180 ARG A O 1
ATOM 1398 N N . ALA A 1 183 ? 65.431 31.045 50.271 1.00 32.35 181 ALA A N 1
ATOM 1399 C CA . ALA A 1 183 ? 66.791 30.625 50.616 1.00 32.88 181 ALA A CA 1
ATOM 1400 C C . ALA A 1 183 ? 67.040 30.841 52.105 1.00 33.09 181 ALA A C 1
ATOM 1401 O O . ALA A 1 183 ? 66.868 31.948 52.611 1.00 33.60 181 ALA A O 1
ATOM 1403 N N . SER A 1 184 ? 67.451 29.783 52.795 1.00 33.65 182 SER A N 1
ATOM 1404 C CA . SER A 1 184 ? 67.509 29.769 54.258 1.00 33.94 182 SER A CA 1
ATOM 1405 C C . SER A 1 184 ? 68.718 30.509 54.844 1.00 34.95 182 SER A C 1
ATOM 1406 O O . SER A 1 184 ? 69.735 30.688 54.175 1.00 34.77 182 SER A O 1
ATOM 1409 N N . LYS A 1 185 ? 68.587 30.929 56.101 1.00 35.83 183 LYS A N 1
ATOM 1410 C CA . LYS A 1 185 ? 69.703 31.466 56.886 1.00 37.28 183 LYS A CA 1
ATOM 1411 C C . LYS A 1 185 ? 70.219 30.378 57.824 1.00 37.99 183 LYS A C 1
ATOM 1412 O O . LYS A 1 185 ? 71.246 30.558 58.492 1.00 38.12 183 LYS A O 1
ATOM 1418 N N . THR A 1 186 ? 69.475 29.271 57.893 1.00 38.30 184 THR A N 1
ATOM 1419 C CA . THR A 1 186 ? 69.810 28.125 58.743 1.00 38.88 184 THR A CA 1
ATOM 1420 C C . THR A 1 186 ? 71.091 27.433 58.271 1.00 38.86 184 THR A C 1
ATOM 1421 O O . THR A 1 186 ? 71.277 27.156 57.078 1.00 38.27 184 THR A O 1
ATOM 1425 N N . LYS A 1 187 ? 71.973 27.167 59.227 1.00 39.06 185 LYS A N 1
ATOM 1426 C CA . LYS A 1 187 ? 73.275 26.597 58.924 1.00 39.26 185 LYS A CA 1
ATOM 1427 C C . LYS A 1 187 ? 73.246 25.075 59.057 1.00 38.85 185 LYS A C 1
ATOM 1428 O O . LYS A 1 187 ? 72.602 24.539 59.953 1.00 38.80 185 LYS A O 1
ATOM 1434 N N . ALA A 1 188 ? 73.921 24.379 58.149 1.00 38.01 186 ALA A N 1
ATOM 1435 C CA . ALA A 1 188 ? 74.022 22.929 58.263 1.00 37.72 186 ALA A CA 1
ATOM 1436 C C . ALA A 1 188 ? 74.649 22.499 59.601 1.00 37.52 186 ALA A C 1
ATOM 1437 O O . ALA A 1 188 ? 74.447 21.362 60.048 1.00 38.00 186 ALA A O 1
ATOM 1439 N N . GLY A 1 189 ? 75.384 23.415 60.242 1.00 36.17 187 GLY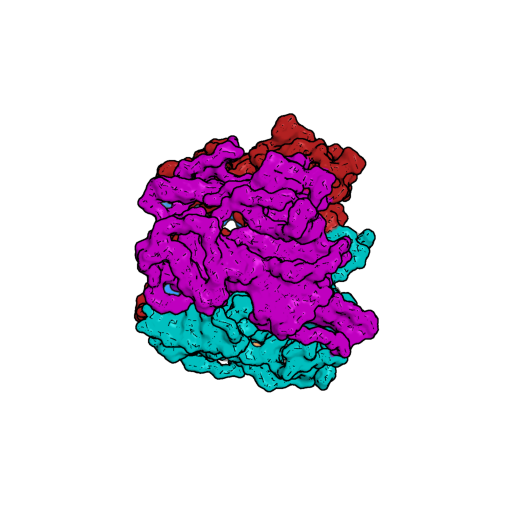 A N 1
ATOM 1440 C CA . GLY A 1 189 ? 76.154 23.099 61.435 1.00 35.16 187 GLY A CA 1
ATOM 1441 C C . GLY A 1 189 ? 77.472 22.411 61.131 1.00 34.43 187 GLY A C 1
ATOM 1442 O O . GLY A 1 189 ? 78.060 21.756 62.000 1.00 34.16 187 GLY A O 1
ATOM 1443 N N . VAL A 1 190 ? 77.948 22.573 59.897 1.00 33.83 188 VAL A N 1
ATOM 1444 C CA . VAL A 1 190 ? 79.157 21.910 59.442 1.00 32.98 188 VAL A CA 1
ATOM 1445 C C . VAL A 1 190 ? 79.760 22.711 58.283 1.00 33.03 188 VAL A C 1
ATOM 1446 O O . VAL A 1 190 ? 79.042 23.406 57.555 1.00 32.80 188 VAL A O 1
ATOM 1450 N N . SER A 1 191 ? 81.077 22.601 58.121 1.00 32.40 189 SER A N 1
ATOM 1451 C CA . SER A 1 191 ? 81.767 23.117 56.942 1.00 31.96 189 SER A CA 1
ATOM 1452 C C . SER A 1 191 ? 82.238 21.972 56.065 1.00 32.35 189 SER A C 1
ATOM 1453 O O . SER A 1 191 ? 82.494 20.870 56.557 1.00 32.59 189 SER A O 1
ATOM 1456 N N . LEU A 1 192 ? 82.333 22.235 54.766 1.00 31.82 190 LEU A N 1
ATOM 1457 C CA . LEU A 1 192 ? 82.984 21.333 53.850 1.00 32.43 190 LEU A CA 1
ATOM 1458 C C . LEU A 1 192 ? 84.413 21.839 53.624 1.00 33.25 190 LEU A C 1
ATOM 1459 O O . LEU A 1 192 ? 84.627 22.830 52.917 1.00 33.23 190 LEU A O 1
ATOM 1464 N N . ILE A 1 193 ? 85.375 21.145 54.223 1.00 33.76 191 ILE A N 1
ATOM 1465 C CA . ILE A 1 193 ? 86.768 21.588 54.260 1.00 35.13 191 ILE A CA 1
ATOM 1466 C C . ILE A 1 193 ? 87.658 20.595 53.515 1.00 36.06 191 ILE A C 1
ATOM 1467 O O . ILE A 1 193 ? 87.805 19.436 53.932 1.00 35.91 191 ILE A O 1
ATOM 1472 N N . LEU A 1 194 ? 88.207 21.057 52.387 1.00 37.20 192 LEU A N 1
ATOM 1473 C CA . LEU A 1 194 ? 89.251 20.349 51.648 1.00 37.98 192 LEU A CA 1
ATOM 1474 C C . LEU A 1 194 ? 90.365 19.858 52.578 1.00 38.36 192 LEU A C 1
ATOM 1475 O O . LEU A 1 194 ? 91.032 20.663 53.253 1.00 38.48 192 LEU A O 1
ATOM 1480 N N . GLY A 1 195 ? 90.543 18.537 52.621 1.00 38.86 193 GLY A N 1
ATOM 1481 C CA . GLY A 1 195 ? 91.512 17.909 53.524 1.00 39.15 193 GLY A CA 1
ATOM 1482 C C . GLY A 1 195 ? 90.944 17.406 54.847 1.00 39.66 193 GLY A C 1
ATOM 1483 O O . GLY A 1 195 ? 91.665 16.780 55.644 1.00 39.85 193 GLY A O 1
ATOM 1484 N N . ASP A 1 196 ? 89.657 17.671 55.087 1.00 39.54 194 ASP A N 1
ATOM 1485 C CA A ASP A 1 196 ? 88.999 17.305 56.352 0.50 39.14 194 ASP A CA 1
ATOM 1486 C CA B ASP A 1 196 ? 89.022 17.290 56.346 0.50 39.11 194 ASP A CA 1
ATOM 1487 C C . ASP A 1 196 ? 87.861 16.321 56.096 1.00 38.82 194 ASP A C 1
ATOM 1488 O O . ASP A 1 196 ? 88.026 15.120 56.278 1.00 39.25 194 ASP A O 1
ATOM 1497 N N . ASN A 1 197 ? 86.702 16.821 55.657 1.00 37.52 195 ASN A N 1
ATOM 1498 C CA . ASN A 1 197 ? 85.548 15.939 55.465 1.00 36.31 195 ASN A CA 1
ATOM 1499 C C . ASN A 1 197 ? 85.114 15.726 54.005 1.00 35.35 195 ASN A C 1
ATOM 1500 O O . ASN A 1 197 ? 84.091 15.083 53.738 1.00 34.76 195 ASN A O 1
ATOM 1505 N N . VAL A 1 198 ? 85.907 16.238 53.069 1.00 34.25 196 VAL A N 1
ATOM 1506 C CA . VAL A 1 198 ? 85.616 16.064 51.668 1.00 32.83 196 VAL A CA 1
ATOM 1507 C C . VAL A 1 198 ? 86.367 14.862 51.110 1.00 32.96 196 VAL A C 1
ATOM 1508 O O . VAL A 1 198 ? 87.600 14.878 50.993 1.00 32.91 196 VAL A O 1
ATOM 1512 N N . LYS A 1 199 ? 85.609 13.834 50.733 1.00 32.31 197 LYS A N 1
ATOM 1513 C CA . LYS A 1 199 ? 86.180 12.636 50.134 1.00 32.11 197 LYS A CA 1
ATOM 1514 C C . LYS A 1 199 ? 86.584 12.913 48.670 1.00 31.36 197 LYS A C 1
ATOM 1515 O O . LYS A 1 199 ? 87.666 12.558 48.240 1.00 30.40 197 LYS A O 1
ATOM 1521 N N . ALA A 1 200 ? 85.706 13.565 47.919 1.00 31.69 198 ALA A N 1
ATOM 1522 C CA . ALA A 1 200 ? 85.998 13.932 46.541 1.00 30.94 198 ALA A CA 1
ATOM 1523 C C . ALA A 1 200 ? 85.126 15.097 46.162 1.00 31.59 198 ALA A C 1
ATOM 1524 O O . ALA A 1 200 ? 84.134 15.377 46.844 1.00 32.58 198 ALA A O 1
ATOM 1526 N N . ALA A 1 201 ? 85.468 15.780 45.069 1.00 31.43 199 ALA A N 1
ATOM 1527 C CA . ALA A 1 201 ? 84.684 16.919 44.603 1.00 31.27 199 ALA A CA 1
ATOM 1528 C C . ALA A 1 201 ? 84.880 17.196 43.131 1.00 31.12 199 ALA A C 1
ATOM 1529 O O . ALA A 1 201 ? 85.873 16.790 42.516 1.00 31.50 199 ALA A O 1
ATOM 1531 N N . ARG A 1 202 ? 83.958 17.971 42.598 1.00 30.60 200 ARG A N 1
ATOM 1532 C CA . ARG A 1 202 ? 83.888 18.198 41.182 1.00 30.40 200 ARG A CA 1
ATOM 1533 C C . ARG A 1 202 ? 83.264 19.574 40.950 1.00 29.16 200 ARG A C 1
ATOM 1534 O O . ARG A 1 202 ? 82.312 19.918 41.626 1.00 28.47 200 ARG A O 1
ATOM 1542 N N . GLY A 1 203 ? 83.735 20.324 39.947 1.00 28.89 201 GLY A N 1
ATOM 1543 C CA . GLY A 1 203 ? 83.175 21.649 39.656 1.00 27.39 201 GLY A CA 1
ATOM 1544 C C . GLY A 1 203 ? 83.171 21.971 38.174 1.00 28.00 201 GLY A C 1
ATOM 1545 O O . GLY A 1 203 ? 83.874 21.352 37.384 1.00 27.88 201 GLY A O 1
ATOM 1546 N N . ARG A 1 204 ? 82.365 22.942 37.785 1.00 27.44 202 ARG A N 1
ATOM 1547 C CA . ARG A 1 204 ? 82.412 23.460 36.422 1.00 27.27 202 ARG A CA 1
ATOM 1548 C C . ARG A 1 204 ? 82.012 24.916 36.481 1.00 27.17 202 ARG A C 1
ATOM 1549 O O . ARG A 1 204 ? 80.906 25.229 36.909 1.00 28.57 202 ARG A O 1
ATOM 1557 N N . PHE A 1 205 ? 82.904 25.793 36.049 1.00 26.26 203 PHE A N 1
ATOM 1558 C CA . PHE A 1 205 ? 82.699 27.235 36.122 1.00 25.44 203 PHE A CA 1
ATOM 1559 C C . PHE A 1 205 ? 82.902 27.792 34.728 1.00 25.27 203 PHE A C 1
ATOM 1560 O O . PHE A 1 205 ? 84.000 27.733 34.184 1.00 23.59 203 PHE A O 1
ATOM 1568 N N . SER A 1 206 ? 81.815 28.298 34.150 1.00 24.96 204 SER A N 1
ATOM 1569 C CA . SER A 1 206 ? 81.767 28.598 32.745 1.00 25.18 204 SER A CA 1
ATOM 1570 C C . SER A 1 206 ? 81.278 30.005 32.450 1.00 26.77 204 SER A C 1
ATOM 1571 O O . SER A 1 206 ? 80.517 30.560 33.241 1.00 26.62 204 SER A O 1
ATOM 1574 N N . TRP A 1 207 ? 81.705 30.574 31.303 1.00 27.06 205 TRP A N 1
ATOM 1575 C CA . TRP A 1 207 ? 81.085 31.766 30.745 1.00 28.72 205 TRP A CA 1
ATOM 1576 C C . TRP A 1 207 ? 80.283 31.530 29.449 1.00 29.99 205 TRP A C 1
ATOM 1577 O O . TRP A 1 207 ? 79.867 32.505 28.827 1.00 31.11 205 TRP A O 1
ATOM 1588 N N . ARG A 1 208 ? 80.088 30.286 29.023 1.00 29.96 206 ARG A N 1
ATOM 1589 C CA . ARG A 1 208 ? 79.362 30.018 27.767 1.00 31.64 206 ARG A CA 1
ATOM 1590 C C . ARG A 1 208 ? 77.990 30.706 27.774 1.00 32.01 206 ARG A C 1
ATOM 1591 O O . ARG A 1 208 ? 77.529 31.194 26.745 1.00 32.01 206 ARG A O 1
ATOM 1599 N N . GLN A 1 209 ? 77.364 30.772 28.945 1.00 31.87 207 GLN A N 1
ATOM 1600 C CA . GLN A 1 209 ? 76.012 31.320 29.052 1.00 33.14 207 GLN A CA 1
ATOM 1601 C C . GLN A 1 209 ? 75.974 32.601 29.863 1.00 32.00 207 GLN A C 1
ATOM 1602 O O . GLN A 1 209 ? 74.912 33.037 30.284 1.00 32.59 207 GLN A O 1
ATOM 1608 N N . ARG A 1 210 ? 77.152 33.202 30.052 1.00 32.03 208 ARG A N 1
ATOM 1609 C CA . ARG A 1 210 ? 77.326 34.451 30.775 1.00 30.97 208 ARG A CA 1
ATOM 1610 C C . ARG A 1 210 ? 77.447 35.591 29.799 1.00 31.43 208 ARG A C 1
ATOM 1611 O O . ARG A 1 210 ? 78.025 35.420 28.690 1.00 31.59 208 ARG A O 1
ATOM 1619 N N . PHE A 1 211 ? 76.874 36.744 30.172 1.00 30.88 209 PHE A N 1
ATOM 1620 C CA . PHE A 1 211 ? 76.860 37.920 29.275 1.00 31.43 209 PHE A CA 1
ATOM 1621 C C . PHE A 1 211 ? 77.160 39.183 30.056 1.00 31.54 209 PHE A C 1
ATOM 1622 O O . PHE A 1 211 ? 76.903 39.230 31.243 1.00 31.94 209 PHE A O 1
ATOM 1630 N N . SER A 1 212 ? 77.732 40.180 29.382 1.00 32.31 210 SER A N 1
ATOM 1631 C CA . SER A 1 212 ? 78.139 41.441 30.007 1.00 33.07 210 SER A CA 1
ATOM 1632 C C . SER A 1 212 ? 76.968 42.383 30.222 1.00 33.56 210 SER A C 1
ATOM 1633 O O . SER A 1 212 ? 76.981 43.214 31.131 1.00 33.57 210 SER A O 1
ATOM 1636 N N . LYS A 1 213 ? 75.959 42.248 29.368 1.00 34.36 211 LYS A N 1
ATOM 1637 C CA . LYS A 1 213 ? 74.783 43.110 29.403 1.00 33.95 211 LYS A CA 1
ATOM 1638 C C . LYS A 1 213 ? 73.544 42.355 28.927 1.00 33.75 211 LYS A C 1
ATOM 1639 O O . LYS A 1 213 ? 73.558 41.729 27.864 1.00 33.80 211 LYS A O 1
ATOM 1645 N N . PHE A 1 214 ? 72.489 42.384 29.741 1.00 33.21 212 PHE A N 1
ATOM 1646 C CA . PHE A 1 214 ? 71.195 41.819 29.352 1.00 32.81 212 PHE A CA 1
ATOM 1647 C C . PHE A 1 214 ? 70.242 42.964 29.014 1.00 32.72 212 PHE A C 1
ATOM 1648 O O . PHE A 1 214 ? 69.895 43.754 29.900 1.00 32.97 212 PHE A O 1
ATOM 1656 N N . THR A 1 215 ? 69.848 43.070 27.742 1.00 32.51 213 THR A N 1
ATOM 1657 C CA A THR A 1 215 ? 68.848 44.050 27.319 0.50 32.26 213 THR A CA 1
ATOM 1658 C CA B THR A 1 215 ? 68.848 44.056 27.315 0.50 32.07 213 THR A CA 1
ATOM 1659 C C . THR A 1 215 ? 67.500 43.354 27.145 1.00 32.17 213 THR A C 1
ATOM 1660 O O . THR A 1 215 ? 67.359 42.446 26.318 1.00 32.05 213 THR A O 1
ATOM 1667 N N . ILE A 1 216 ? 66.514 43.768 27.941 1.00 32.22 214 ILE A N 1
ATOM 1668 C CA . ILE A 1 216 ? 65.168 43.189 27.896 1.00 32.00 214 ILE A CA 1
ATOM 1669 C C . ILE A 1 216 ? 64.215 44.155 27.206 1.00 32.14 214 ILE A C 1
ATOM 1670 O O . ILE A 1 216 ? 64.089 45.303 27.628 1.00 32.10 214 ILE A O 1
ATOM 1675 N N . LYS A 1 217 ? 63.556 43.678 26.150 1.00 32.03 215 LYS A N 1
ATOM 1676 C CA . LYS A 1 217 ? 62.649 44.497 25.343 1.00 32.40 215 LYS A CA 1
ATOM 1677 C C . LYS A 1 217 ? 61.217 43.991 25.466 1.00 32.67 215 LYS A C 1
ATOM 1678 O O . LYS A 1 217 ? 60.970 42.784 25.393 1.00 32.91 215 LYS A O 1
ATOM 1684 N N . ALA A 1 218 ? 60.277 44.911 25.666 1.00 33.03 216 ALA A N 1
ATOM 1685 C CA . ALA A 1 218 ? 58.868 44.582 25.511 1.00 33.47 216 ALA A CA 1
ATOM 1686 C C . ALA A 1 218 ? 58.587 44.447 24.011 1.00 33.78 216 ALA A C 1
ATOM 1687 O O . ALA A 1 218 ? 59.296 45.061 23.179 1.00 33.80 216 ALA A O 1
ATOM 1689 N N . ALA A 1 219 ? 57.593 43.621 23.660 1.00 34.06 217 ALA A N 1
ATOM 1690 C CA . ALA A 1 219 ? 57.152 43.437 22.268 1.00 34.31 217 ALA A CA 1
ATOM 1691 C C . ALA A 1 219 ? 55.831 42.676 22.225 1.00 34.43 217 ALA A C 1
ATOM 1692 O O . ALA A 1 219 ? 55.676 41.653 22.899 1.00 34.77 217 ALA A O 1
ATOM 1694 N N . LYS A 1 238 ? 62.533 49.227 26.769 1.00 35.84 236 LYS A N 1
ATOM 1695 C CA . LYS A 1 238 ? 63.627 48.321 27.104 1.00 35.96 236 LYS A CA 1
ATOM 1696 C C . LYS A 1 238 ? 64.272 48.666 28.447 1.00 36.04 236 LYS A C 1
ATOM 1697 O O . LYS A 1 238 ? 63.825 49.586 29.139 1.00 36.01 236 LYS A O 1
ATOM 1699 N N . ALA A 1 239 ? 65.310 47.903 28.806 1.00 36.15 237 ALA A N 1
ATOM 1700 C CA . ALA A 1 239 ? 66.119 48.107 30.019 1.00 36.16 237 ALA A CA 1
ATOM 1701 C C . ALA A 1 239 ? 67.384 47.235 29.986 1.00 36.31 237 ALA A C 1
ATOM 1702 O O . ALA A 1 239 ? 67.325 46.055 29.627 1.00 36.07 237 ALA A O 1
ATOM 1704 N N . ASP A 1 240 ? 68.519 47.827 30.361 1.00 36.44 238 ASP A N 1
ATOM 1705 C CA . ASP A 1 240 ? 69.777 47.099 30.484 1.00 37.04 238 ASP A CA 1
ATOM 1706 C C . ASP A 1 240 ? 70.012 46.652 31.912 1.00 36.74 238 ASP A C 1
ATOM 1707 O O . ASP A 1 240 ? 69.821 47.419 32.848 1.00 37.04 238 ASP A O 1
ATOM 1712 N N . VAL A 1 241 ? 70.424 45.401 32.061 1.00 36.73 239 VAL A N 1
ATOM 1713 C CA . VAL A 1 241 ? 70.970 44.890 33.312 1.00 36.09 239 VAL A CA 1
ATOM 1714 C C . VAL A 1 241 ? 72.406 44.421 33.058 1.00 35.76 239 VAL A C 1
ATOM 1715 O O . VAL A 1 241 ? 72.649 43.497 32.282 1.00 35.71 239 VAL A O 1
ATOM 1719 N N . THR A 1 242 ? 73.347 45.093 33.710 1.00 35.26 240 THR A N 1
ATOM 1720 C CA . THR A 1 242 ? 74.756 44.792 33.586 1.00 34.94 240 THR A CA 1
ATOM 1721 C C . THR A 1 242 ? 75.157 43.622 34.485 1.00 34.38 240 THR A C 1
ATOM 1722 O O . THR A 1 242 ? 74.645 43.457 35.599 1.00 34.54 240 THR A O 1
ATOM 1726 N N . ASP A 1 243 ? 76.058 42.793 33.981 1.00 33.79 241 ASP A N 1
ATOM 1727 C CA . ASP A 1 243 ? 76.729 41.812 34.811 1.00 32.86 241 ASP A CA 1
ATOM 1728 C C . ASP A 1 243 ? 78.208 42.154 34.768 1.00 32.94 241 ASP A C 1
ATOM 1729 O O . ASP A 1 243 ? 78.910 41.856 33.786 1.00 32.03 241 ASP A O 1
ATOM 1734 N N . SER A 1 244 ? 78.667 42.776 35.845 1.00 32.72 242 SER A N 1
ATOM 1735 C CA . SER A 1 244 ? 80.023 43.287 35.962 1.00 33.51 242 SER A CA 1
ATOM 1736 C C . SER A 1 244 ? 81.094 42.207 36.164 1.00 33.84 242 SER A C 1
ATOM 1737 O O . SER A 1 244 ? 82.292 42.507 36.119 1.00 33.86 242 SER A O 1
ATOM 1740 N N . GLU A 1 245 ? 80.673 40.965 36.402 1.00 34.46 243 GLU A N 1
ATOM 1741 C CA . GLU A 1 245 ? 81.614 39.847 36.483 1.00 35.50 243 GLU A CA 1
ATOM 1742 C C . GLU A 1 245 ? 82.232 39.537 35.117 1.00 34.94 243 GLU A C 1
ATOM 1743 O O . GLU A 1 245 ? 83.339 39.003 35.032 1.00 34.86 243 GLU A O 1
ATOM 1749 N N . ILE A 1 246 ? 81.508 39.878 34.052 1.00 35.11 244 ILE A N 1
ATOM 1750 C CA . ILE A 1 246 ? 81.896 39.507 32.690 1.00 34.51 244 ILE A CA 1
ATOM 1751 C C . ILE A 1 246 ? 82.583 40.678 32.016 1.00 34.68 244 ILE A C 1
ATOM 1752 O O . ILE A 1 246 ? 81.911 41.589 31.539 1.00 34.98 244 ILE A O 1
ATOM 1757 N N . GLY A 1 247 ? 83.916 40.639 31.958 1.00 34.24 245 GLY A N 1
ATOM 1758 C CA . GLY A 1 247 ? 84.712 41.801 31.545 1.00 33.73 245 GLY A CA 1
ATOM 1759 C C . GLY A 1 247 ? 85.063 41.967 30.075 1.00 33.53 245 GLY A C 1
ATOM 1760 O O . GLY A 1 247 ? 85.961 42.736 29.734 1.00 33.44 245 GLY A O 1
ATOM 1761 N N . ARG A 1 248 ? 84.357 41.243 29.213 1.00 32.88 246 ARG A N 1
ATOM 1762 C CA . ARG A 1 248 ? 84.487 41.338 27.765 1.00 32.62 246 ARG A CA 1
ATOM 1763 C C . ARG A 1 248 ? 83.112 41.727 27.263 1.00 31.89 246 ARG A C 1
ATOM 1764 O O . ARG A 1 248 ? 82.118 41.380 27.881 1.00 32.26 246 ARG A O 1
ATOM 1772 N N . TYR A 1 249 ? 83.052 42.415 26.131 1.00 31.53 247 TYR A N 1
ATOM 1773 C CA . TYR A 1 249 ? 81.789 42.768 25.489 1.00 31.16 247 TYR A CA 1
ATOM 1774 C C . TYR A 1 249 ? 81.051 41.511 25.035 1.00 31.11 247 TYR A C 1
ATOM 1775 O O . TYR A 1 249 ? 81.464 40.844 24.076 1.00 30.72 247 TYR A O 1
ATOM 1784 N N . ARG A 1 250 ? 79.974 41.177 25.746 1.00 30.33 248 ARG A N 1
ATOM 1785 C CA . ARG A 1 250 ? 79.150 40.020 25.405 1.00 29.54 248 ARG A CA 1
ATOM 1786 C C . ARG A 1 250 ? 77.679 40.381 25.618 1.00 30.12 248 ARG A C 1
ATOM 1787 O O . ARG A 1 250 ? 77.138 40.120 26.698 1.00 30.23 248 ARG A O 1
ATOM 1795 N N . PRO A 1 251 ? 77.041 41.033 24.618 1.00 29.92 249 PRO A N 1
ATOM 1796 C CA . PRO A 1 251 ? 75.647 41.420 24.775 1.00 30.36 249 PRO A CA 1
ATOM 1797 C C . PRO A 1 251 ? 74.608 40.334 24.481 1.00 30.39 249 PRO A C 1
ATOM 1798 O O . PRO A 1 251 ? 74.747 39.575 23.517 1.00 31.60 249 PRO A O 1
ATOM 1802 N N . LEU A 1 252 ? 73.564 40.303 25.306 1.00 30.08 250 LEU A N 1
ATOM 1803 C CA . LEU A 1 252 ? 72.367 39.518 25.043 1.00 29.44 250 LEU A CA 1
ATOM 1804 C C . LEU A 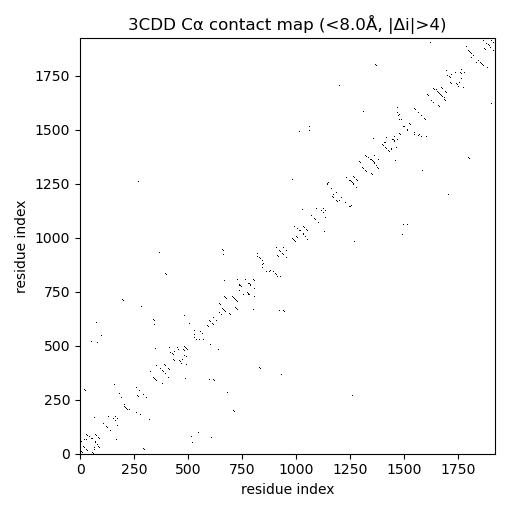1 252 ? 71.082 40.371 25.058 1.00 29.81 250 LEU A C 1
ATOM 1805 O O . LEU A 1 252 ? 70.718 40.947 26.084 1.00 29.71 250 LEU A O 1
ATOM 1810 N N . ILE A 1 253 ? 70.404 40.415 23.912 1.00 29.97 251 ILE A N 1
ATOM 1811 C CA . ILE A 1 253 ? 69.088 41.049 23.762 1.00 30.91 251 ILE A CA 1
ATOM 1812 C C . ILE A 1 253 ? 67.970 39.999 23.848 1.00 32.06 251 ILE A C 1
ATOM 1813 O O . ILE A 1 253 ? 68.055 38.953 23.198 1.00 32.28 251 ILE A O 1
ATOM 1818 N N . ILE A 1 254 ? 66.923 40.287 24.626 1.00 33.13 252 ILE A N 1
ATOM 1819 C CA . ILE A 1 254 ? 65.818 39.337 24.837 1.00 34.20 252 ILE A CA 1
ATOM 1820 C C . ILE A 1 254 ? 64.433 40.001 24.801 1.00 35.01 252 ILE A C 1
ATOM 1821 O O . ILE A 1 254 ? 64.179 40.950 25.543 1.00 35.12 252 ILE A O 1
ATOM 1826 N N . VAL A 1 255 ? 63.548 39.500 23.936 1.00 36.13 253 VAL A N 1
ATOM 1827 C CA . VAL A 1 255 ? 62.112 39.822 24.020 1.00 37.08 253 VAL A CA 1
ATOM 1828 C C . VAL A 1 255 ? 61.429 38.966 25.099 1.00 37.75 253 VAL A C 1
ATOM 1829 O O . VAL A 1 255 ? 61.618 37.746 25.155 1.00 37.88 253 VAL A O 1
ATOM 1833 N N . ASN A 1 256 ? 60.656 39.609 25.969 1.00 38.51 254 ASN A N 1
ATOM 1834 C CA . ASN A 1 256 ? 59.879 38.890 26.978 1.00 39.25 254 ASN A CA 1
ATOM 1835 C C . ASN A 1 256 ? 58.519 39.546 27.130 1.00 39.62 254 ASN A C 1
ATOM 1836 O O . ASN A 1 256 ? 58.353 40.471 27.927 1.00 39.79 254 ASN A O 1
ATOM 1838 N N . GLU A 1 257 ? 57.554 39.043 26.356 1.00 40.10 255 GLU A N 1
ATOM 1839 C CA . GLU A 1 257 ? 56.232 39.663 26.180 1.00 40.51 255 GLU A CA 1
ATOM 1840 C C . GLU A 1 257 ? 55.355 39.760 27.441 1.00 40.78 255 GLU A C 1
ATOM 1841 O O . GLU A 1 257 ? 54.222 40.250 27.375 1.00 40.65 255 GLU A O 1
ATOM 1843 N N . GLU A 1 258 ? 55.884 39.302 28.578 1.00 41.10 256 GLU A N 1
ATOM 1844 C CA . GLU A 1 258 ? 55.190 39.405 29.867 1.00 41.41 256 GLU A CA 1
ATOM 1845 C C . GLU A 1 258 ? 55.336 40.796 30.510 1.00 41.60 256 GLU A C 1
ATOM 1846 O O . GLU A 1 258 ? 54.548 41.164 31.399 1.00 41.56 256 GLU A O 1
ATOM 1848 N N . VAL A 1 259 ? 56.336 41.556 30.039 1.00 41.79 257 VAL A N 1
ATOM 1849 C CA . VAL A 1 259 ? 56.724 42.853 30.619 1.00 41.88 257 VAL A CA 1
ATOM 1850 C C . VAL A 1 259 ? 55.613 43.908 30.602 1.00 41.89 257 VAL A C 1
ATOM 1851 O O . VAL A 1 259 ? 54.674 43.823 29.805 1.00 42.02 257 VAL A O 1
ATOM 1853 N N . THR A 1 261 ? 56.583 47.639 31.411 1.00 42.51 259 THR A N 1
ATOM 1854 C CA . THR A 1 261 ? 57.159 48.425 32.522 1.00 42.57 259 THR A CA 1
ATOM 1855 C C . THR A 1 261 ? 58.684 48.491 32.405 1.00 42.44 259 THR A C 1
ATOM 1856 O O . THR A 1 261 ? 59.336 47.485 32.092 1.00 42.67 259 THR A O 1
ATOM 1860 N N . ALA A 1 262 ? 59.245 49.678 32.654 1.00 42.28 260 ALA A N 1
ATOM 1861 C CA . ALA A 1 262 ? 60.702 49.867 32.660 1.00 42.28 260 ALA A CA 1
ATOM 1862 C C . ALA A 1 262 ? 61.323 49.263 33.929 1.00 42.11 260 ALA A C 1
ATOM 1863 O O . ALA A 1 262 ? 62.460 48.776 33.903 1.00 42.17 260 ALA A O 1
ATOM 1865 N N . GLU A 1 263 ? 60.566 49.307 35.030 1.00 41.90 261 GLU A N 1
ATOM 1866 C CA . GLU A 1 263 ? 60.941 48.646 36.287 1.00 41.69 261 GLU A CA 1
ATOM 1867 C C . GLU A 1 263 ? 60.777 47.115 36.176 1.00 41.48 261 GLU A C 1
ATOM 1868 O O . GLU A 1 263 ? 61.561 46.300 36.816 1.00 41.60 261 GLU A O 1
ATOM 1870 N N . GLY A 1 264 ? 59.745 46.748 35.350 1.00 41.13 262 GLY A N 1
ATOM 1871 C CA . GLY A 1 264 ? 59.430 45.336 35.120 1.00 40.66 262 GLY A CA 1
ATOM 1872 C C . GLY A 1 264 ? 60.494 44.651 34.283 1.00 40.37 262 GLY A C 1
ATOM 1873 O O . GLY A 1 264 ? 60.916 43.526 34.596 1.00 40.20 262 GLY A O 1
ATOM 1874 N N . ALA A 1 265 ? 60.924 45.333 33.220 1.00 40.05 263 ALA A N 1
ATOM 1875 C CA . ALA A 1 265 ? 61.995 44.838 32.348 1.00 39.95 263 ALA A CA 1
ATOM 1876 C C . ALA A 1 265 ? 63.342 44.752 33.082 1.00 39.73 263 ALA A C 1
ATOM 1877 O O . ALA A 1 265 ? 64.120 43.834 32.847 1.00 39.29 263 ALA A O 1
ATOM 1879 N N . ALA A 1 266 ? 63.595 45.710 33.975 1.00 39.80 264 ALA A N 1
ATOM 1880 C CA . ALA A 1 266 ? 64.790 45.704 34.820 1.00 39.86 264 ALA A CA 1
ATOM 1881 C C . ALA A 1 266 ? 64.793 44.511 35.785 1.00 39.82 264 ALA A C 1
ATOM 1882 O O . ALA A 1 266 ? 65.839 43.909 36.018 1.00 39.65 264 ALA A O 1
ATOM 1884 N N . LYS A 1 267 ? 63.619 44.188 36.340 1.00 39.85 265 LYS A N 1
ATOM 1885 C CA . LYS A 1 267 ? 63.434 43.015 37.211 1.00 39.81 265 LYS A CA 1
ATOM 1886 C C . LYS A 1 267 ? 63.622 41.686 36.467 1.00 39.77 265 LYS A C 1
ATOM 1887 O O . LYS A 1 267 ? 64.195 40.736 37.025 1.00 39.58 265 LYS A O 1
ATOM 1893 N N . ARG A 1 268 ? 63.120 41.630 35.224 1.00 39.80 266 ARG A N 1
ATOM 1894 C CA . ARG A 1 268 ? 63.234 40.445 34.360 1.00 39.78 266 ARG A CA 1
ATOM 1895 C C . ARG A 1 268 ? 64.651 40.288 33.838 1.00 39.86 266 ARG A C 1
ATOM 1896 O O . ARG A 1 268 ? 65.113 39.169 33.608 1.00 39.86 266 ARG A O 1
ATOM 1898 N N . GLY A 1 269 ? 65.327 41.417 33.632 1.00 39.82 267 GLY A N 1
ATOM 1899 C CA . GLY A 1 269 ? 66.751 41.424 33.320 1.00 39.85 267 GLY A CA 1
ATOM 1900 C C . GLY A 1 269 ? 67.579 40.917 34.487 1.00 39.96 267 GLY A C 1
ATOM 1901 O O . GLY A 1 269 ? 68.514 40.151 34.294 1.00 39.95 267 GLY A O 1
ATOM 1902 N N . GLN A 1 270 ? 67.229 41.354 35.699 1.00 40.08 268 GLN A N 1
ATOM 1903 C CA . GLN A 1 270 ? 67.907 40.918 36.924 1.00 40.18 268 GLN A CA 1
ATOM 1904 C C . GLN A 1 270 ? 67.731 39.422 37.146 1.00 40.10 268 GLN A C 1
ATOM 1905 O O . GLN A 1 270 ? 68.682 38.737 37.525 1.00 39.55 268 GLN A O 1
ATOM 1911 N N . TRP A 1 271 ? 66.510 38.934 36.912 1.00 40.28 269 TRP A N 1
ATOM 1912 C CA . TRP A 1 271 ? 66.206 37.503 36.935 1.00 40.73 269 TRP A CA 1
ATOM 1913 C C . TRP A 1 271 ? 67.053 36.752 35.905 1.00 40.85 269 TRP A C 1
ATOM 1914 O O . TRP A 1 271 ? 67.470 35.612 36.142 1.00 40.75 269 TRP A O 1
ATOM 1925 N N . GLU A 1 272 ? 67.299 37.402 34.769 1.00 40.47 270 GLU A N 1
ATOM 1926 C CA . GLU A 1 272 ? 68.031 36.798 33.674 1.00 40.67 270 GLU A CA 1
ATOM 1927 C C . GLU A 1 272 ? 69.509 36.639 34.010 1.00 40.65 270 GLU A C 1
ATOM 1928 O O . GLU A 1 272 ? 70.095 35.578 33.753 1.00 40.54 270 GLU A O 1
ATOM 1934 N N . ARG A 1 273 ? 70.097 37.696 34.585 1.00 40.71 271 ARG A N 1
ATOM 1935 C CA . ARG A 1 273 ? 71.481 37.676 35.082 1.00 40.66 271 ARG A CA 1
ATOM 1936 C C . ARG A 1 273 ? 71.631 36.611 36.170 1.00 40.38 271 ARG A C 1
ATOM 1937 O O . ARG A 1 273 ? 72.582 35.828 36.164 1.00 39.93 271 ARG A O 1
ATOM 1945 N N . GLN A 1 274 ? 70.664 36.569 37.078 1.00 40.05 272 GLN A N 1
ATOM 1946 C CA . GLN A 1 274 ? 70.696 35.623 38.179 1.00 40.20 272 GLN A CA 1
ATOM 1947 C C . GLN A 1 274 ? 70.586 34.172 37.716 1.00 39.93 272 GLN A C 1
ATOM 1948 O O . GLN A 1 274 ? 71.228 33.287 38.286 1.00 39.75 272 GLN A O 1
ATOM 1954 N N . ARG A 1 275 ? 69.792 33.936 36.674 1.00 39.80 273 ARG A N 1
ATOM 1955 C CA . ARG A 1 275 ? 69.627 32.594 36.126 1.00 40.12 273 ARG A CA 1
ATOM 1956 C C . ARG A 1 275 ? 70.873 32.103 35.382 1.00 39.96 273 ARG A C 1
ATOM 1957 O O . ARG A 1 275 ? 71.206 30.922 35.459 1.00 39.95 273 ARG A O 1
ATOM 1965 N N . SER A 1 276 ? 71.543 33.004 34.661 1.00 39.63 274 SER A N 1
ATOM 1966 C CA . SER A 1 276 ? 72.722 32.642 33.880 1.00 40.13 274 SER A CA 1
ATOM 1967 C C . SER A 1 276 ? 73.904 32.345 34.796 1.00 40.24 274 SER A C 1
ATOM 1968 O O . SER A 1 276 ? 74.767 31.527 34.459 1.00 40.47 274 SER A O 1
ATOM 1971 N N . ILE A 1 277 ? 73.938 33.020 35.941 1.00 40.10 275 ILE A N 1
ATOM 1972 C CA . ILE A 1 277 ? 74.964 32.774 36.948 1.00 40.06 275 ILE A CA 1
ATOM 1973 C C . ILE A 1 277 ? 74.814 31.366 37.555 1.00 40.00 275 ILE A C 1
ATOM 1974 O O . ILE A 1 277 ? 75.774 30.600 37.573 1.00 40.15 275 ILE A O 1
ATOM 1979 N N . GLY A 1 278 ? 73.611 31.015 38.005 1.00 39.44 276 GLY A N 1
ATOM 1980 C CA . GLY A 1 278 ? 73.351 29.678 38.526 1.00 39.39 276 GLY A CA 1
ATOM 1981 C C . GLY A 1 278 ? 73.564 28.550 37.528 1.00 39.37 276 GLY A C 1
ATOM 1982 O O . GLY A 1 278 ? 73.972 27.441 37.898 1.00 39.42 276 GLY A O 1
ATOM 1983 N N . LYS A 1 279 ? 73.284 28.833 36.261 1.00 39.47 277 LYS A N 1
ATOM 1984 C CA . LYS A 1 279 ? 73.423 27.859 35.183 1.00 39.77 277 LYS A CA 1
ATOM 1985 C C . LYS A 1 279 ? 74.883 27.709 34.722 1.00 39.11 277 LYS A C 1
ATOM 1986 O O . LYS A 1 279 ? 75.219 26.788 33.963 1.00 39.14 277 LYS A O 1
ATOM 1992 N N . SER A 1 280 ? 75.743 28.610 35.187 1.00 38.68 278 SER A N 1
ATOM 1993 C CA A SER A 1 280 ? 77.128 28.634 34.736 0.50 38.40 278 SER A CA 1
ATOM 1994 C CA B SER A 1 280 ? 77.138 28.666 34.747 0.50 38.36 278 SER A CA 1
ATOM 1995 C C . SER A 1 280 ? 78.105 28.135 35.793 1.00 38.40 278 SER A C 1
ATOM 1996 O O . SER A 1 280 ? 79.283 27.968 35.515 1.00 38.60 278 SER A O 1
ATOM 2001 N N . ASN A 1 281 ? 77.607 27.894 37.005 1.00 38.49 279 ASN A N 1
ATOM 2002 C CA . ASN A 1 281 ? 78.443 27.398 38.087 1.00 38.41 279 ASN A CA 1
ATOM 2003 C C . ASN A 1 281 ? 77.889 26.093 38.652 1.00 37.94 279 ASN A C 1
ATOM 2004 O O . ASN A 1 281 ? 76.672 25.932 38.795 1.00 39.52 279 ASN A O 1
ATOM 2017 N N . ALA A 1 283 ? 79.215 23.072 41.692 1.00 32.66 281 ALA A N 1
ATOM 2018 C CA . ALA A 1 283 ? 80.192 22.485 42.605 1.00 32.39 281 ALA A CA 1
ATOM 2019 C C . ALA A 1 283 ? 79.495 21.384 43.412 1.00 32.03 281 ALA A C 1
ATOM 2020 O O . ALA A 1 283 ? 78.451 21.625 44.015 1.00 31.82 281 ALA A O 1
ATOM 2022 N N . GLU A 1 284 ? 80.076 20.188 43.406 1.00 31.93 282 GLU A N 1
ATOM 2023 C CA . GLU A 1 284 ? 79.482 19.010 44.043 1.00 31.79 282 GLU A CA 1
ATOM 2024 C C . GLU A 1 284 ? 80.513 18.315 44.891 1.00 31.09 282 GLU A C 1
ATOM 2025 O O . GLU A 1 284 ? 81.561 17.899 44.371 1.00 31.53 282 GLU A O 1
ATOM 2031 N N . TYR A 1 285 ? 80.175 18.151 46.168 1.00 29.29 283 TYR A N 1
ATOM 2032 C CA . TYR A 1 285 ? 81.042 17.575 47.171 1.00 29.33 283 TYR A CA 1
ATOM 2033 C C . TYR A 1 285 ? 80.537 16.211 47.601 1.00 28.97 283 TYR A C 1
ATOM 2034 O O . TYR A 1 285 ? 79.420 16.079 48.056 1.00 29.11 283 TYR A O 1
ATOM 2043 N N . THR A 1 286 ? 81.402 15.215 47.495 1.00 28.94 284 THR A N 1
ATOM 2044 C CA . THR A 1 286 ? 81.100 13.858 47.912 1.00 27.49 284 THR A CA 1
ATOM 2045 C C . THR A 1 286 ? 81.661 13.683 49.322 1.00 28.34 284 THR A C 1
ATOM 2046 O O . THR A 1 286 ? 82.873 13.851 49.548 1.00 27.98 284 THR A O 1
ATOM 2050 N N . VAL A 1 287 ? 80.771 13.338 50.263 1.00 27.55 285 VAL A N 1
ATOM 2051 C CA . VAL A 1 287 ? 81.151 13.037 51.635 1.00 26.92 285 VAL A CA 1
ATOM 2052 C C . VAL A 1 287 ? 80.743 11.594 51.991 1.00 27.29 285 VAL A C 1
ATOM 2053 O O . VAL A 1 287 ? 79.885 10.986 51.314 1.00 26.07 285 VAL A O 1
ATOM 2057 N N . THR A 1 288 ? 81.360 11.063 53.047 1.00 26.85 286 THR A N 1
ATOM 2058 C CA . THR A 1 288 ? 81.045 9.753 53.575 1.00 27.54 286 THR A CA 1
ATOM 2059 C C . THR A 1 288 ? 79.849 9.851 54.533 1.00 28.15 286 THR A C 1
ATOM 2060 O O . THR A 1 288 ? 79.812 10.727 55.401 1.00 28.37 286 THR A O 1
ATOM 2064 N N . GLY A 1 289 ? 78.871 8.952 54.375 1.00 28.41 287 GLY A N 1
ATOM 2065 C CA . GLY A 1 289 ? 77.704 8.935 55.265 1.00 28.18 287 GLY A CA 1
ATOM 2066 C C . GLY A 1 289 ? 76.606 9.879 54.802 1.00 27.05 287 GLY A C 1
ATOM 2067 O O . GLY A 1 289 ? 76.859 10.864 54.157 1.00 27.46 287 GLY A O 1
ATOM 2068 N N . TRP A 1 290 ? 75.372 9.550 55.123 1.00 26.95 288 TRP A N 1
ATOM 2069 C CA . TRP A 1 290 ? 74.217 10.406 54.844 1.00 26.40 288 TRP A CA 1
ATOM 2070 C C . TRP A 1 290 ? 73.998 11.407 55.988 1.00 26.69 288 TRP A C 1
ATOM 2071 O O . TRP A 1 290 ? 73.238 12.385 55.854 1.00 26.00 288 TRP A O 1
ATOM 2082 N N . ARG A 1 291 ? 74.657 11.133 57.115 1.00 25.59 289 ARG A N 1
ATOM 2083 C CA . ARG A 1 291 ? 74.561 11.956 58.323 1.00 25.81 289 ARG A CA 1
ATOM 2084 C C . ARG A 1 291 ? 75.803 12.799 58.554 1.00 25.68 289 ARG A C 1
ATOM 2085 O O . ARG A 1 291 ? 76.942 12.359 58.315 1.00 26.13 289 ARG A O 1
ATOM 2093 N N . ILE A 1 292 ? 75.576 14.023 59.013 1.00 25.37 290 ILE A N 1
ATOM 2094 C CA . ILE A 1 292 ? 76.641 14.916 59.424 1.00 24.58 290 ILE A CA 1
ATOM 2095 C C . ILE A 1 292 ? 77.157 14.384 60.750 1.00 25.11 290 ILE A C 1
ATOM 2096 O O . ILE A 1 292 ? 76.407 14.363 61.708 1.00 24.42 290 ILE A O 1
ATOM 2101 N N . PRO A 1 293 ? 78.437 13.956 60.814 1.00 25.20 291 PRO A N 1
ATOM 2102 C CA . PRO A 1 293 ? 78.971 13.363 62.068 1.00 24.93 291 PRO A CA 1
ATOM 2103 C C . PRO A 1 293 ? 78.936 14.289 63.292 1.00 25.57 291 PRO A C 1
ATOM 2104 O O . PRO A 1 293 ? 78.771 13.807 64.437 1.00 25.02 291 PRO A O 1
ATOM 2108 N N . GLN A 1 294 ? 79.099 15.596 63.072 1.00 25.84 292 GLN A N 1
ATOM 2109 C CA . GLN A 1 294 ? 79.077 16.552 64.191 1.00 26.11 292 GLN A CA 1
ATOM 2110 C C . GLN A 1 294 ? 77.708 16.601 64.863 1.00 26.49 292 GLN A C 1
ATOM 2111 O O . GLN A 1 294 ? 77.582 16.459 66.083 1.00 26.89 292 GLN A O 1
ATOM 2117 N N . THR A 1 295 ? 76.697 16.772 64.028 1.00 27.11 293 THR A N 1
ATOM 2118 C CA A THR A 1 295 ? 75.318 17.018 64.430 0.50 27.70 293 THR A CA 1
ATOM 2119 C CA B THR A 1 295 ? 75.339 17.001 64.498 0.50 27.16 293 THR A CA 1
ATOM 2120 C C . THR A 1 295 ? 74.491 15.725 64.520 1.00 27.77 293 THR A C 1
ATOM 2121 O O . THR A 1 295 ? 73.504 15.643 65.280 1.00 27.57 293 THR A O 1
ATOM 2128 N N . GLY A 1 296 ? 74.885 14.722 63.732 1.00 27.73 294 GLY A N 1
ATOM 2129 C CA . GLY A 1 296 ? 74.133 13.459 63.635 1.00 28.93 294 GLY A CA 1
ATOM 2130 C C . GLY A 1 296 ? 72.837 13.627 62.858 1.00 29.72 294 GLY A C 1
ATOM 2131 O O . GLY A 1 296 ? 71.993 12.739 62.838 1.00 29.45 294 GLY A O 1
ATOM 2132 N N . LYS A 1 297 ? 72.694 14.769 62.185 1.00 30.63 295 LYS A N 1
ATOM 2133 C CA . LYS A 1 297 ? 71.509 15.044 61.397 1.00 30.87 295 LYS A CA 1
ATOM 2134 C C . LYS A 1 297 ? 71.794 14.720 59.946 1.00 30.47 295 LYS A C 1
ATOM 2135 O O . LYS A 1 297 ? 72.927 14.842 59.477 1.00 31.22 295 LYS A O 1
ATOM 2141 N N . LEU A 1 298 ? 70.764 14.254 59.241 1.00 29.86 296 LEU A N 1
ATOM 2142 C CA . LEU A 1 298 ? 70.840 14.063 57.802 1.00 28.55 296 LEU A CA 1
ATOM 2143 C C . LEU A 1 298 ? 71.247 15.370 57.128 1.00 28.44 296 LEU A C 1
ATOM 2144 O O . LEU A 1 298 ? 70.789 16.433 57.541 1.00 28.79 296 LEU A O 1
ATOM 2149 N N . TRP A 1 299 ? 72.109 15.300 56.109 1.00 26.98 297 TRP A N 1
ATOM 2150 C CA . TRP A 1 299 ? 72.355 16.452 55.240 1.00 27.14 297 TRP A CA 1
ATOM 2151 C C . TRP A 1 299 ? 71.025 16.931 54.693 1.00 27.28 297 TRP A C 1
ATOM 2152 O O . TRP A 1 299 ? 70.196 16.114 54.306 1.00 28.14 297 TRP A O 1
ATOM 2163 N N . ASN A 1 300 ? 70.842 18.250 54.615 1.00 27.50 298 ASN A N 1
ATOM 2164 C CA . ASN A 1 300 ? 69.517 18.823 54.340 1.00 27.29 298 ASN A CA 1
ATOM 2165 C C . ASN A 1 300 ? 69.619 19.925 53.308 1.00 27.12 298 ASN A C 1
ATOM 2166 O O . ASN A 1 300 ? 70.539 20.707 53.366 1.00 25.45 298 ASN A O 1
ATOM 2171 N N . ILE A 1 301 ? 68.687 19.961 52.350 1.00 27.56 299 ILE A N 1
ATOM 2172 C CA . ILE A 1 301 ? 68.668 21.021 51.344 1.00 28.07 299 ILE A CA 1
ATOM 2173 C C . ILE A 1 301 ? 68.297 22.340 52.009 1.00 27.77 299 ILE A C 1
ATOM 2174 O O . ILE A 1 301 ? 67.713 22.353 53.085 1.00 27.95 299 ILE A O 1
ATOM 2179 N N . ASN A 1 302 ? 68.634 23.446 51.351 1.00 28.33 300 ASN A N 1
ATOM 2180 C CA . ASN A 1 302 ? 68.310 24.787 51.854 1.00 28.23 300 ASN A CA 1
ATOM 2181 C C . ASN A 1 302 ? 68.876 25.009 53.246 1.00 28.20 300 ASN A C 1
ATOM 2182 O O . ASN A 1 302 ? 68.188 25.503 54.150 1.00 28.37 300 ASN A O 1
ATOM 2187 N N . THR A 1 303 ? 70.127 24.603 53.420 1.00 28.30 301 THR A N 1
ATOM 2188 C CA . THR A 1 303 ? 70.904 24.987 54.584 1.00 28.88 301 THR A CA 1
ATOM 2189 C C . THR A 1 303 ? 72.239 25.519 54.103 1.00 30.04 301 THR A C 1
ATOM 2190 O O . THR A 1 303 ? 72.688 25.190 52.987 1.00 30.36 301 THR A O 1
ATOM 2194 N N . LEU A 1 304 ? 72.860 26.356 54.931 1.00 30.34 302 LEU A N 1
ATOM 2195 C CA . LEU A 1 304 ? 74.100 27.018 54.563 1.00 31.21 302 LEU A CA 1
ATOM 2196 C C . LEU A 1 304 ? 75.304 26.254 55.123 1.00 31.45 302 LEU A C 1
ATOM 2197 O O . LEU A 1 304 ? 75.290 25.789 56.285 1.00 31.13 302 LEU A O 1
ATOM 2202 N N . VAL A 1 305 ? 76.342 26.154 54.292 1.00 31.16 303 VAL A N 1
ATOM 2203 C CA . VAL A 1 305 ? 77.544 25.400 54.623 1.00 31.27 303 VAL A CA 1
ATOM 2204 C C . VAL A 1 305 ? 78.804 26.198 54.195 1.00 30.59 303 VAL A C 1
ATOM 2205 O O . VAL A 1 305 ? 78.956 26.529 53.022 1.00 30.45 303 VAL A O 1
ATOM 2209 N N . PRO A 1 306 ? 79.676 26.580 55.154 1.00 30.39 304 PRO A N 1
ATOM 2210 C CA . PRO A 1 306 ? 80.926 27.191 54.670 1.00 30.57 304 PRO A CA 1
ATOM 2211 C C . PRO A 1 306 ? 81.722 26.244 53.757 1.00 30.47 304 PRO A C 1
ATOM 2212 O O . PRO A 1 306 ? 81.747 25.038 53.961 1.00 30.82 304 PRO A O 1
ATOM 2216 N N . VAL A 1 307 ? 82.341 26.786 52.728 1.00 31.42 305 VAL A N 1
ATOM 2217 C CA . VAL A 1 307 ? 83.100 25.945 51.798 1.00 31.72 305 VAL A CA 1
ATOM 2218 C C . VAL A 1 307 ? 84.504 26.551 51.736 1.00 32.26 305 VAL A C 1
ATOM 2219 O O . VAL A 1 307 ? 84.645 27.736 51.453 1.00 31.28 305 VAL A O 1
ATOM 2223 N N . ILE A 1 308 ? 85.515 25.763 52.118 1.00 33.23 306 ILE A N 1
ATOM 2224 C CA . ILE A 1 308 ? 86.931 26.147 51.949 1.00 34.08 306 ILE A CA 1
ATOM 2225 C C . ILE A 1 308 ? 87.566 25.153 50.983 1.00 34.43 306 ILE A C 1
ATOM 2226 O O . ILE A 1 308 ? 87.793 23.995 51.340 1.00 34.96 306 ILE A O 1
ATOM 2231 N N . ASP A 1 309 ? 87.823 25.595 49.756 1.00 34.41 307 ASP A N 1
ATOM 2232 C CA . ASP A 1 309 ? 88.339 24.706 48.727 1.00 34.31 307 ASP A CA 1
ATOM 2233 C C . ASP A 1 309 ? 89.294 25.474 47.813 1.00 34.44 307 ASP A C 1
ATOM 2234 O O . ASP A 1 309 ? 88.869 26.185 46.900 1.00 33.77 307 ASP A O 1
ATOM 2239 N N . GLU A 1 310 ? 90.582 25.288 48.088 1.00 34.82 308 GLU A N 1
ATOM 2240 C CA . GLU A 1 310 ? 91.699 25.939 47.428 1.00 36.45 308 GLU A CA 1
ATOM 2241 C C . GLU A 1 310 ? 91.834 25.437 46.000 1.00 36.59 308 GLU A C 1
ATOM 2242 O O . GLU A 1 310 ? 92.144 26.209 45.113 1.00 36.14 308 GLU A O 1
ATOM 2248 N N . ILE A 1 311 ? 91.601 24.139 45.783 1.00 37.57 309 ILE A N 1
ATOM 2249 C CA . ILE A 1 311 ? 91.750 23.530 44.450 1.00 38.70 309 ILE A CA 1
ATOM 2250 C C . ILE A 1 311 ? 90.767 24.147 43.446 1.00 40.35 309 ILE A C 1
ATOM 2251 O O . ILE A 1 311 ? 91.151 24.558 42.342 1.00 40.02 309 ILE A O 1
ATOM 2264 N N . GLY A 1 313 ? 88.723 26.861 44.131 1.00 43.89 311 GLY A N 1
ATOM 2265 C CA . GLY A 1 313 ? 88.775 28.314 44.248 1.00 42.69 311 GLY A CA 1
ATOM 2266 C C . GLY A 1 313 ? 87.543 28.812 44.965 1.00 42.05 311 GLY A C 1
ATOM 2267 O O . GLY A 1 313 ? 86.993 29.843 44.602 1.00 41.63 311 GLY A O 1
ATOM 2268 N N . LEU A 1 314 ? 87.113 28.073 45.987 1.00 41.31 312 LEU A N 1
ATOM 2269 C CA . LEU A 1 314 ? 85.965 28.479 46.792 1.00 40.85 312 LEU A CA 1
ATOM 2270 C C . LEU A 1 314 ? 86.328 28.794 48.243 1.00 40.76 312 LEU A C 1
ATOM 2271 O O . LEU A 1 314 ? 87.034 28.030 48.924 1.00 40.49 312 LEU A O 1
ATOM 2276 N N . ASP A 1 315 ? 85.835 29.942 48.699 1.00 40.80 313 ASP A N 1
ATOM 2277 C CA . ASP A 1 315 ? 85.951 30.351 50.087 1.00 40.92 313 ASP A CA 1
ATOM 2278 C C . ASP A 1 315 ? 84.800 31.302 50.395 1.00 41.24 313 ASP A C 1
ATOM 2279 O O . ASP A 1 315 ? 84.979 32.522 50.442 1.00 41.50 313 ASP A O 1
ATOM 2284 N N . GLU A 1 316 ? 83.616 30.720 50.577 1.00 41.19 314 GLU A N 1
ATOM 2285 C CA . GLU A 1 316 ? 82.382 31.448 50.886 1.00 41.51 314 GLU A CA 1
ATOM 2286 C C . GLU A 1 316 ? 81.368 30.477 51.511 1.00 40.51 314 GLU A C 1
ATOM 2287 O O . GLU A 1 316 ? 81.541 29.258 51.455 1.00 40.53 314 GLU A O 1
ATOM 2293 N N . GLU A 1 317 ? 80.338 31.016 52.142 1.00 39.89 315 GLU A N 1
ATOM 2294 C CA . GLU A 1 317 ? 79.289 30.181 52.711 1.00 39.23 315 GLU A CA 1
ATOM 2295 C C . GLU A 1 317 ? 78.348 29.904 51.565 1.00 38.33 315 GLU A C 1
ATOM 2296 O O . GLU A 1 317 ? 77.946 30.836 50.863 1.00 38.45 315 GLU A O 1
ATOM 2318 N N . LEU A 1 319 ? 74.913 27.608 49.758 1.00 34.63 317 LEU A N 1
ATOM 2319 C CA . LEU A 1 319 ? 73.615 27.012 50.038 1.00 33.19 317 LEU A CA 1
ATOM 2320 C C . LEU A 1 319 ? 73.545 25.603 49.446 1.00 31.85 317 LEU A C 1
ATOM 2321 O O . LEU A 1 319 ? 73.878 25.405 48.282 1.00 30.26 317 LEU A O 1
ATOM 2326 N N . ILE A 1 320 ? 73.109 24.630 50.239 1.00 30.68 318 ILE A N 1
ATOM 2327 C CA . ILE A 1 320 ? 72.883 23.291 49.684 1.00 29.55 318 ILE A CA 1
ATOM 2328 C C . ILE A 1 320 ? 71.608 23.287 48.850 1.00 28.90 318 ILE A C 1
ATOM 2329 O O . ILE A 1 320 ? 70.506 23.414 49.385 1.00 29.65 318 ILE A O 1
ATOM 2334 N N . ALA A 1 321 ? 71.770 23.100 47.546 1.00 28.94 319 ALA A N 1
ATOM 2335 C CA . ALA A 1 321 ? 70.655 23.079 46.604 1.00 29.28 319 ALA A CA 1
ATOM 2336 C C . ALA A 1 321 ? 70.133 21.661 46.326 1.00 29.38 319 ALA A C 1
ATOM 2337 O O . ALA A 1 321 ? 68.945 21.464 46.050 1.00 30.03 319 ALA A O 1
ATOM 2339 N N . SER A 1 322 ? 71.008 20.669 46.397 1.00 28.78 320 SER A N 1
ATOM 2340 C CA . SER A 1 322 ? 70.586 19.324 46.101 1.00 28.98 320 SER A CA 1
ATOM 2341 C C . SER A 1 322 ? 71.460 18.332 46.820 1.00 27.66 320 SER A C 1
ATOM 2342 O O . SER A 1 322 ? 72.617 18.618 47.075 1.00 27.68 320 SER A O 1
ATOM 2345 N N . ILE A 1 323 ? 70.928 17.145 47.088 1.00 26.74 321 ILE A N 1
ATOM 2346 C CA . ILE A 1 323 ? 71.712 16.088 47.681 1.00 26.25 321 ILE A CA 1
ATOM 2347 C C . ILE A 1 323 ? 71.395 14.800 46.976 1.00 26.62 321 ILE A C 1
ATOM 2348 O O . ILE A 1 323 ? 70.218 14.470 46.820 1.00 26.67 321 ILE A O 1
ATOM 2353 N N . LEU A 1 324 ? 72.423 14.064 46.537 1.00 26.76 322 LEU A N 1
ATOM 2354 C CA . LEU A 1 324 ? 72.203 12.655 46.184 1.00 27.11 322 LEU A CA 1
ATOM 2355 C C . LEU A 1 324 ? 72.720 11.735 47.305 1.00 27.69 322 LEU A C 1
ATOM 2356 O O . LEU A 1 324 ? 73.924 11.691 47.592 1.00 27.96 322 LEU A O 1
ATOM 2361 N N . PHE A 1 325 ? 71.793 11.043 47.961 1.00 27.37 323 PHE A N 1
ATOM 2362 C CA . PHE A 1 325 ? 72.131 10.073 48.964 1.00 28.20 323 PHE A CA 1
ATOM 2363 C C . PHE A 1 325 ? 72.257 8.728 48.258 1.00 28.70 323 PHE A C 1
ATOM 2364 O O . PHE A 1 325 ? 71.292 8.244 47.666 1.00 28.52 323 PHE A O 1
ATOM 2372 N N . SER A 1 326 ? 73.421 8.101 48.338 1.00 28.43 324 SER A N 1
ATOM 2373 C CA . SER A 1 326 ? 73.577 6.816 47.666 1.00 28.89 324 SER A CA 1
ATOM 2374 C C . SER A 1 326 ? 74.194 5.750 48.557 1.00 29.07 324 SER A C 1
ATOM 2375 O O . SER A 1 326 ? 74.927 6.067 49.490 1.00 29.09 324 SER A O 1
ATOM 2378 N N . GLU A 1 327 ? 73.917 4.490 48.232 1.00 30.37 325 GLU A N 1
ATOM 2379 C CA . GLU A 1 327 ? 74.564 3.330 48.861 1.00 32.32 325 GLU A CA 1
ATOM 2380 C C . GLU A 1 327 ? 74.785 2.238 47.824 1.00 33.13 325 GLU A C 1
ATOM 2381 O O . GLU A 1 327 ? 73.908 1.963 47.017 1.00 33.45 325 GLU A O 1
ATOM 2387 N N . ASP A 1 328 ? 75.978 1.650 47.848 1.00 35.49 326 ASP A N 1
ATOM 2388 C CA . ASP A 1 328 ? 76.305 0.399 47.175 1.00 37.54 326 ASP A CA 1
ATOM 2389 C C . ASP A 1 328 ? 77.228 -0.469 48.075 1.00 38.38 326 ASP A C 1
ATOM 2390 O O . ASP A 1 328 ? 77.325 -0.236 49.290 1.00 38.17 326 ASP A O 1
ATOM 2395 N N . ASP A 1 329 ? 77.900 -1.454 47.473 1.00 38.94 327 ASP A N 1
ATOM 2396 C CA . ASP A 1 329 ? 78.916 -2.278 48.152 1.00 39.95 327 ASP A CA 1
ATOM 2397 C C . ASP A 1 329 ? 80.062 -1.469 48.783 1.00 40.01 327 ASP A C 1
ATOM 2398 O O . ASP A 1 329 ? 80.602 -1.866 49.825 1.00 39.90 327 ASP A O 1
ATOM 2403 N N . ALA A 1 330 ? 80.444 -0.383 48.101 1.00 39.77 328 ALA A N 1
ATOM 2404 C CA . ALA A 1 330 ? 81.525 0.525 48.511 1.00 39.72 328 ALA A CA 1
ATOM 2405 C C . ALA A 1 330 ? 81.201 1.342 49.776 1.00 39.41 328 ALA A C 1
ATOM 2406 O O . ALA A 1 330 ? 82.122 1.725 50.517 1.00 40.27 328 ALA A O 1
ATOM 2408 N N . GLY A 1 331 ? 79.915 1.611 50.009 1.00 37.79 329 GLY A N 1
ATOM 2409 C CA . GLY A 1 331 ? 79.471 2.323 51.206 1.00 36.31 329 GLY A CA 1
ATOM 2410 C C . GLY A 1 331 ? 78.422 3.396 50.948 1.00 34.58 329 GLY A C 1
ATOM 2411 O O . GLY A 1 331 ? 77.939 3.554 49.827 1.00 33.84 329 GLY A O 1
ATOM 2412 N N . ARG A 1 332 ? 78.049 4.091 52.016 1.00 33.59 330 ARG A N 1
ATOM 2413 C CA . ARG A 1 332 ? 77.122 5.206 51.966 1.00 32.98 330 ARG A CA 1
ATOM 2414 C C . ARG A 1 332 ? 77.838 6.495 51.655 1.00 32.64 330 ARG A C 1
ATOM 2415 O O . ARG A 1 332 ? 78.864 6.809 52.274 1.00 32.81 330 ARG A O 1
ATOM 2423 N N . LEU A 1 333 ? 77.274 7.257 50.727 1.00 31.12 331 LEU A N 1
ATOM 2424 C CA . LEU A 1 333 ? 77.854 8.519 50.309 1.00 30.56 331 LEU A CA 1
ATOM 2425 C C . LEU A 1 333 ? 76.747 9.544 50.183 1.00 29.67 331 LEU A C 1
ATOM 2426 O O . LEU A 1 333 ? 75.591 9.195 50.030 1.00 29.52 331 LEU A O 1
ATOM 2431 N N . ALA A 1 334 ? 77.097 10.812 50.285 1.00 29.97 332 ALA A N 1
ATOM 2432 C CA . ALA A 1 334 ? 76.159 11.883 49.969 1.00 30.43 332 ALA A CA 1
ATOM 2433 C C . ALA A 1 334 ? 76.870 12.842 49.046 1.00 31.14 332 ALA A C 1
ATOM 2434 O O . ALA A 1 334 ? 78.022 13.240 49.285 1.00 32.07 332 ALA A O 1
ATOM 2436 N N . VAL A 1 335 ? 76.204 13.195 47.964 1.00 30.43 333 VAL A N 1
ATOM 2437 C CA . VAL A 1 335 ? 76.761 14.183 47.093 1.00 30.86 333 VAL A CA 1
ATOM 2438 C C . VAL A 1 335 ? 75.996 15.486 47.278 1.00 30.41 333 VAL A C 1
ATOM 2439 O O . VAL A 1 335 ? 74.818 15.557 46.993 1.00 29.94 333 VAL A O 1
ATOM 2443 N N . ILE A 1 336 ? 76.702 16.513 47.741 1.00 30.34 334 ILE A N 1
ATOM 2444 C CA . ILE A 1 336 ? 76.091 17.789 48.099 1.00 30.09 334 ILE A CA 1
ATOM 2445 C C . ILE A 1 336 ? 76.427 18.794 46.987 1.00 30.11 334 ILE A C 1
ATOM 2446 O O . ILE A 1 336 ? 77.592 19.078 46.754 1.00 29.52 334 ILE A O 1
ATOM 2451 N N . SER A 1 337 ? 75.390 19.237 46.275 1.00 29.32 335 SER A N 1
ATOM 2452 C CA A SER A 1 337 ? 75.477 20.280 45.257 0.50 29.19 335 SER A CA 1
ATOM 2453 C CA B SER A 1 337 ? 75.529 20.280 45.274 0.50 29.33 335 SER A CA 1
ATOM 2454 C C . SER A 1 337 ? 75.250 21.648 45.911 1.00 29.43 335 SER A C 1
ATOM 2455 O O . SER A 1 337 ? 74.180 21.884 46.493 1.00 29.88 335 SER A O 1
ATOM 2460 N N . VAL A 1 338 ? 76.232 22.545 45.836 1.00 29.21 336 VAL A N 1
ATOM 2461 C CA . VAL A 1 338 ? 76.148 23.835 46.542 1.00 29.63 336 VAL A CA 1
ATOM 2462 C C . VAL A 1 338 ? 76.147 25.004 45.567 1.00 30.17 336 VAL A C 1
ATOM 2463 O O . VAL A 1 338 ? 76.774 24.944 44.515 1.00 29.47 336 VAL A O 1
ATOM 2467 N N . VAL A 1 339 ? 75.425 26.060 45.923 1.00 31.21 337 VAL A N 1
ATOM 2468 C CA . VAL A 1 339 ? 75.304 27.244 45.064 1.00 32.61 337 VAL A CA 1
ATOM 2469 C C . VAL A 1 339 ? 75.523 28.485 45.929 1.00 34.61 337 VAL A C 1
ATOM 2470 O O . VAL A 1 339 ? 75.364 28.410 47.162 1.00 34.29 337 VAL A O 1
ATOM 2474 N N . ARG A 1 340 ? 75.904 29.602 45.298 1.00 36.78 338 ARG A N 1
ATOM 2475 C CA . ARG A 1 340 ? 75.956 30.897 45.985 1.00 39.75 338 ARG A CA 1
ATOM 2476 C C . ARG A 1 340 ? 74.564 31.208 46.523 1.00 41.91 338 ARG A C 1
ATOM 2477 O O . ARG A 1 340 ? 73.576 31.092 45.790 1.00 41.98 338 ARG A O 1
ATOM 2479 N N . PRO A 1 341 ? 74.480 31.565 47.818 1.00 44.29 339 PRO A N 1
ATOM 2480 C CA . PRO A 1 341 ? 73.224 31.602 48.556 1.00 46.61 339 PRO A CA 1
ATOM 2481 C C . PRO A 1 341 ? 72.217 32.589 48.015 1.00 48.74 339 PRO A C 1
ATOM 2482 O O . PRO A 1 341 ? 71.042 32.499 48.377 1.00 49.73 339 PRO A O 1
ATOM 2486 N N . ASP A 1 342 ? 72.664 33.535 47.196 1.00 51.05 340 ASP A N 1
ATOM 2487 C CA . ASP A 1 342 ? 71.758 34.515 46.602 1.00 53.65 340 ASP A CA 1
ATOM 2488 C C . ASP A 1 342 ? 71.536 34.208 45.125 1.00 54.80 340 ASP A C 1
ATOM 2489 O O . ASP A 1 342 ? 71.091 35.069 44.360 1.00 55.36 340 ASP A O 1
ATOM 2494 N N . ALA A 1 343 ? 71.864 32.975 44.736 1.00 56.25 341 ALA A N 1
ATOM 2495 C CA . ALA A 1 343 ? 71.656 32.501 43.369 1.00 57.26 341 ALA A CA 1
ATOM 2496 C C . ALA A 1 343 ? 70.221 32.054 43.209 1.00 57.74 341 ALA A C 1
ATOM 2497 O O . ALA A 1 343 ? 69.692 32.047 42.096 1.00 57.99 341 ALA A O 1
ATOM 2507 N N . ASP A 1 345 ? 67.663 33.582 44.976 1.00 61.16 343 ASP A N 1
ATOM 2508 C CA . ASP A 1 345 ? 66.885 34.633 45.625 1.00 62.15 343 ASP A CA 1
ATOM 2509 C C . ASP A 1 345 ? 66.475 35.660 44.585 1.00 62.90 343 ASP A C 1
ATOM 2510 O O . ASP A 1 345 ? 67.325 36.334 43.983 1.00 63.29 343 ASP A O 1
ATOM 2512 N N . ILE A 1 346 ? 65.167 35.746 44.352 1.00 63.77 344 ILE A N 1
ATOM 2513 C CA . ILE A 1 346 ? 64.603 36.706 43.395 1.00 64.60 344 ILE A CA 1
ATOM 2514 C C . ILE A 1 346 ? 63.598 37.648 44.092 1.00 65.13 344 ILE A C 1
ATOM 2515 O O . ILE A 1 346 ? 63.465 37.616 45.326 1.00 64.89 344 ILE A O 1
ATOM 2520 N N . PRO A 1 347 ? 62.909 38.483 43.304 1.00 65.92 345 PRO A N 1
ATOM 2521 C CA . PRO A 1 347 ? 62.055 39.550 43.840 1.00 66.54 345 PRO A CA 1
ATOM 2522 C C . PRO A 1 347 ? 60.561 39.368 43.538 1.00 66.94 345 PRO A C 1
ATOM 2523 O O . PRO A 1 347 ? 59.746 39.203 44.455 1.00 66.91 345 PRO A O 1
ATOM 2525 N N . ALA A 1 348 ? 60.214 39.415 42.255 1.00 67.47 346 ALA A N 1
ATOM 2526 C CA . ALA A 1 348 ? 58.833 39.270 41.799 1.00 67.98 346 ALA A CA 1
ATOM 2527 C C . ALA A 1 348 ? 58.757 39.433 40.286 1.00 68.39 346 ALA A C 1
ATOM 2528 O O . ALA A 1 348 ? 59.687 39.955 39.657 1.00 68.61 346 ALA A O 1
ATOM 2530 N N . GLN A 1 349 ? 57.642 38.990 39.710 1.00 68.97 347 GLN A N 1
ATOM 2531 C CA . GLN A 1 349 ? 57.403 39.107 38.278 1.00 69.41 347 GLN A CA 1
ATOM 2532 C C . GLN A 1 349 ? 56.597 40.375 37.940 1.00 69.69 347 GLN A C 1
ATOM 2533 O O . GLN A 1 349 ? 56.435 41.259 38.790 1.00 69.83 347 GLN A O 1
ATOM 2535 N N . ILE A 1 350 ? 56.109 40.457 36.700 1.00 69.88 348 ILE A N 1
ATOM 2536 C CA . ILE A 1 350 ? 55.376 41.628 36.202 1.00 69.89 348 ILE A CA 1
ATOM 2537 C C . ILE A 1 350 ? 53.982 41.766 36.820 1.00 69.94 348 ILE A C 1
ATOM 2538 O O . ILE A 1 350 ? 53.046 41.046 36.456 1.00 70.02 348 ILE A O 1
ATOM 2540 N N . GLU B 1 5 ? 71.526 -22.943 8.626 1.00 44.37 3 GLU B N 1
ATOM 2541 C CA . GLU B 1 5 ? 70.835 -21.978 7.728 1.00 44.15 3 GLU B CA 1
ATOM 2542 C C . GLU B 1 5 ? 71.564 -20.633 7.751 1.00 43.43 3 GLU B C 1
ATOM 2543 O O . GLU B 1 5 ? 71.800 -20.056 8.815 1.00 43.50 3 GLU B O 1
ATOM 2549 N N . GLU B 1 6 ? 71.933 -20.146 6.574 1.00 42.28 4 GLU B N 1
ATOM 2550 C CA . GLU B 1 6 ? 72.620 -18.881 6.479 1.00 41.51 4 GLU B CA 1
ATOM 2551 C C . GLU B 1 6 ? 71.615 -17.724 6.475 1.00 40.37 4 GLU B C 1
ATOM 2552 O O . GLU B 1 6 ? 70.424 -17.901 6.183 1.00 39.78 4 GLU B O 1
ATOM 2558 N N . ILE B 1 7 ? 72.118 -16.553 6.848 1.00 38.91 5 ILE B N 1
ATOM 2559 C CA . ILE B 1 7 ? 71.457 -15.292 6.608 1.00 37.63 5 ILE B CA 1
ATOM 2560 C C . ILE B 1 7 ? 72.133 -14.780 5.354 1.00 36.13 5 ILE B C 1
ATOM 2561 O O . ILE B 1 7 ? 73.354 -14.665 5.305 1.00 36.18 5 ILE B O 1
ATOM 2566 N N . VAL B 1 8 ? 71.345 -14.529 4.320 1.00 34.60 6 VAL B N 1
ATOM 2567 C CA . VAL B 1 8 ? 71.912 -14.148 3.040 1.00 33.36 6 VAL B CA 1
ATOM 2568 C C . VAL B 1 8 ? 71.425 -12.769 2.647 1.00 32.51 6 VAL B C 1
ATOM 2569 O O . VAL B 1 8 ? 70.217 -12.533 2.572 1.00 32.47 6 VAL B O 1
ATOM 2573 N N . LEU B 1 9 ? 72.372 -11.863 2.413 1.00 31.73 7 LEU B N 1
ATOM 2574 C CA . LEU B 1 9 ? 72.089 -10.584 1.764 1.00 30.45 7 LEU B CA 1
ATOM 2575 C C . LEU B 1 9 ? 72.405 -10.717 0.268 1.00 30.52 7 LEU B C 1
ATOM 2576 O O . LEU B 1 9 ? 73.505 -11.135 -0.106 1.00 30.82 7 LEU B O 1
ATOM 2581 N N . LYS B 1 10 ? 71.423 -10.382 -0.565 1.00 30.10 8 LYS B N 1
ATOM 2582 C CA . LYS B 1 10 ? 71.575 -10.350 -2.013 1.00 30.07 8 LYS B CA 1
ATOM 2583 C C . LYS B 1 10 ? 71.408 -8.925 -2.494 1.00 30.38 8 LYS B C 1
ATOM 2584 O O . LYS B 1 10 ? 70.380 -8.287 -2.211 1.00 29.59 8 LYS B O 1
ATOM 2590 N N . ALA B 1 11 ? 72.424 -8.419 -3.196 1.00 30.92 9 ALA B N 1
ATOM 2591 C CA . ALA B 1 11 ? 72.398 -7.057 -3.749 1.00 31.86 9 ALA B CA 1
ATOM 2592 C C . ALA B 1 11 ? 73.348 -6.913 -4.938 1.00 32.28 9 ALA B C 1
ATOM 2593 O O . ALA B 1 11 ? 74.444 -7.483 -4.931 1.00 32.79 9 ALA B O 1
ATOM 2595 N N . GLY B 1 12 ? 72.931 -6.146 -5.944 1.00 32.55 10 GLY B N 1
ATOM 2596 C CA . GLY B 1 12 ? 73.779 -5.832 -7.100 1.00 32.97 10 GLY B CA 1
ATOM 2597 C C . GLY B 1 12 ? 74.361 -7.039 -7.824 1.00 33.51 10 GLY B C 1
ATOM 2598 O O . GLY B 1 12 ? 75.537 -7.043 -8.199 1.00 33.13 10 GLY B O 1
ATOM 2599 N N . GLY B 1 13 ? 73.535 -8.064 -8.016 1.00 34.05 11 GLY B N 1
ATOM 2600 C CA . GLY B 1 13 ? 73.968 -9.306 -8.656 1.00 34.99 11 GLY B CA 1
ATOM 2601 C C . GLY B 1 13 ? 74.885 -10.144 -7.780 1.00 35.55 11 GLY B C 1
ATOM 2602 O O . GLY B 1 13 ? 75.335 -11.208 -8.200 1.00 35.80 11 GLY B O 1
ATOM 2603 N N . LYS B 1 14 ? 75.155 -9.670 -6.562 1.00 36.10 12 LYS B N 1
ATOM 2604 C CA . LYS B 1 14 ? 76.042 -10.372 -5.624 1.00 36.31 12 LYS B CA 1
ATOM 2605 C C . LYS B 1 14 ? 75.309 -10.913 -4.399 1.00 36.57 12 LYS B C 1
ATOM 2606 O O . LYS B 1 14 ? 74.203 -10.469 -4.081 1.00 36.45 12 LYS B O 1
ATOM 2612 N N . ILE B 1 15 ? 75.941 -11.888 -3.741 1.00 36.65 13 ILE B N 1
ATOM 2613 C CA . ILE B 1 15 ? 75.373 -12.620 -2.614 1.00 36.75 13 ILE B CA 1
ATOM 2614 C C . ILE B 1 15 ? 76.376 -12.606 -1.458 1.00 36.84 13 ILE B C 1
ATOM 2615 O O . ILE B 1 15 ? 77.556 -12.909 -1.636 1.00 36.97 13 ILE B O 1
ATOM 2620 N N . TYR B 1 16 ? 75.903 -12.253 -0.273 1.00 36.77 14 TYR B N 1
ATOM 2621 C CA . TYR B 1 16 ? 76.768 -12.170 0.884 1.00 36.91 14 TYR B CA 1
ATOM 2622 C C . TYR B 1 16 ? 76.168 -12.969 2.024 1.00 37.54 14 TYR B C 1
ATOM 2623 O O . TYR B 1 16 ? 74.988 -12.804 2.356 1.00 37.66 14 TYR B O 1
ATOM 2632 N N . GLN B 1 17 ? 76.999 -13.823 2.618 1.00 37.95 15 GLN B N 1
ATOM 2633 C CA . GLN B 1 17 ? 76.677 -14.565 3.840 1.00 38.32 15 GLN B CA 1
ATOM 2634 C C . GLN B 1 17 ? 77.931 -14.663 4.725 1.00 38.25 15 GLN B C 1
ATOM 2635 O O . GLN B 1 17 ? 78.972 -14.082 4.404 1.00 38.38 15 GLN B O 1
ATOM 2641 N N . GLY B 1 18 ? 77.832 -15.381 5.842 1.00 37.97 16 GLY B N 1
ATOM 2642 C CA . GLY B 1 18 ? 78.962 -15.526 6.775 1.00 36.99 16 GLY B CA 1
ATOM 2643 C C . GLY B 1 18 ? 79.267 -14.239 7.538 1.00 36.40 16 GLY B C 1
ATOM 2644 O O . GLY B 1 18 ? 80.428 -13.878 7.726 1.00 37.21 16 GLY B O 1
ATOM 2645 N N . TRP B 1 19 ? 78.213 -13.541 7.955 1.00 34.87 17 TRP B N 1
ATOM 2646 C CA . TRP B 1 19 ? 78.314 -12.320 8.747 1.00 32.79 17 TRP B CA 1
ATOM 2647 C C . TRP B 1 19 ? 78.739 -12.716 10.149 1.00 32.67 17 TRP B C 1
ATOM 2648 O O . TRP B 1 19 ? 78.370 -13.802 10.617 1.00 32.56 17 TRP B O 1
ATOM 2659 N N . THR B 1 20 ? 79.551 -11.873 10.793 1.00 31.77 18 THR B N 1
ATOM 2660 C CA . THR B 1 20 ? 79.972 -12.114 12.173 1.00 31.44 18 THR B CA 1
ATOM 2661 C C . THR B 1 20 ? 79.049 -11.481 13.226 1.00 31.72 18 THR B C 1
ATOM 2662 O O . THR B 1 20 ? 79.056 -11.894 14.395 1.00 31.36 18 THR B O 1
ATOM 2666 N N . LYS B 1 21 ? 78.264 -10.490 12.812 1.00 31.42 19 LYS B N 1
ATOM 2667 C CA . LYS B 1 21 ? 77.248 -9.898 13.674 1.00 32.45 19 LYS B CA 1
ATOM 2668 C C . LYS B 1 21 ? 76.037 -9.495 12.822 1.00 31.50 19 LYS B C 1
ATOM 2669 O O . LYS B 1 21 ? 76.188 -8.946 11.729 1.00 30.90 19 LYS B O 1
ATOM 2675 N N . ILE B 1 22 ? 74.851 -9.819 13.342 1.00 31.42 20 ILE B N 1
ATOM 2676 C CA . ILE B 1 22 ? 73.565 -9.633 12.678 1.00 30.80 20 ILE B CA 1
ATOM 2677 C C . ILE B 1 22 ? 72.536 -9.054 13.656 1.00 31.20 20 ILE B C 1
ATOM 2678 O O . ILE B 1 22 ? 72.493 -9.434 14.830 1.00 30.99 20 ILE B O 1
ATOM 2683 N N . GLY B 1 23 ? 71.705 -8.142 13.168 1.00 30.54 21 GLY B N 1
ATOM 2684 C CA . GLY B 1 23 ? 70.563 -7.664 13.935 1.00 30.89 21 GLY B CA 1
ATOM 2685 C C . GLY B 1 23 ? 69.482 -7.379 12.930 1.00 31.15 21 GLY B C 1
ATOM 2686 O O . GLY B 1 23 ? 69.667 -6.534 12.052 1.00 31.07 21 GLY B O 1
ATOM 2687 N N . ILE B 1 24 ? 68.378 -8.123 13.014 1.00 31.41 22 ILE B N 1
ATOM 2688 C CA . ILE B 1 24 ? 67.230 -7.923 12.113 1.00 30.86 22 ILE B CA 1
ATOM 2689 C C . ILE B 1 24 ? 65.991 -7.668 12.959 1.00 30.63 22 ILE B C 1
ATOM 2690 O O . ILE B 1 24 ? 65.633 -8.476 13.815 1.00 29.39 22 ILE B O 1
ATOM 2695 N N . THR B 1 25 ? 65.365 -6.513 12.745 1.00 31.02 23 THR B N 1
ATOM 2696 C CA . THR B 1 25 ? 64.232 -6.106 13.556 1.00 31.48 23 THR B CA 1
ATOM 2697 C C . THR B 1 25 ? 63.004 -6.044 12.676 1.00 31.05 23 THR B C 1
ATOM 2698 O O . THR B 1 25 ? 63.017 -5.420 11.592 1.00 30.23 23 THR B O 1
ATOM 2702 N N . ARG B 1 26 ? 61.957 -6.730 13.129 1.00 30.68 24 ARG B N 1
ATOM 2703 C CA . ARG B 1 26 ? 60.628 -6.577 12.533 1.00 30.80 24 ARG B CA 1
ATOM 2704 C C . ARG B 1 26 ? 59.604 -6.271 13.613 1.00 30.19 24 ARG B C 1
ATOM 2705 O O . ARG B 1 26 ? 59.619 -6.878 14.672 1.00 30.01 24 ARG B O 1
ATOM 2713 N N . SER B 1 27 ? 58.713 -5.334 13.318 1.00 30.53 25 SER B N 1
ATOM 2714 C CA . SER B 1 27 ? 57.797 -4.787 14.309 1.00 31.13 25 SER B CA 1
ATOM 2715 C C . SER B 1 27 ? 56.420 -4.460 13.736 1.00 31.31 25 SER B C 1
ATOM 2716 O O . SER B 1 27 ? 56.296 -3.978 12.604 1.00 31.67 25 SER B O 1
ATOM 2719 N N . LEU B 1 28 ? 55.385 -4.741 14.521 1.00 31.93 26 LEU B N 1
ATOM 2720 C CA . LEU B 1 28 ? 54.008 -4.421 14.139 1.00 32.32 26 LEU B CA 1
ATOM 2721 C C . LEU B 1 28 ? 53.783 -2.905 14.139 1.00 33.03 26 LEU B C 1
ATOM 2722 O O . LEU B 1 28 ? 52.929 -2.372 13.414 1.00 33.55 26 LEU B O 1
ATOM 2727 N N . GLU B 1 29 ? 54.560 -2.223 14.958 1.00 33.40 27 GLU B N 1
ATOM 2728 C CA . GLU B 1 29 ? 54.488 -0.784 15.108 1.00 34.74 27 GLU B CA 1
ATOM 2729 C C . GLU B 1 29 ? 55.339 0.005 14.123 1.00 34.09 27 GLU B C 1
ATOM 2730 O O . GLU B 1 29 ? 55.161 1.208 14.012 1.00 35.03 27 GLU B O 1
ATOM 2736 N N . ALA B 1 30 ? 56.259 -0.655 13.417 1.00 33.50 28 ALA B N 1
ATOM 2737 C CA . ALA B 1 30 ? 57.198 0.059 12.558 1.00 32.74 28 ALA B CA 1
ATOM 2738 C C . ALA B 1 30 ? 56.738 0.123 11.102 1.00 32.41 28 ALA B C 1
ATOM 2739 O O . ALA B 1 30 ? 56.043 -0.759 10.629 1.00 32.13 28 ALA B O 1
ATOM 2749 N N . SER B 1 32 ? 58.870 -0.026 8.573 1.00 30.97 30 SER B N 1
ATOM 2750 C CA . SER B 1 32 ? 59.740 -0.905 7.797 1.00 31.42 30 SER B CA 1
ATOM 2751 C C . SER B 1 32 ? 60.561 -1.832 8.682 1.00 30.67 30 SER B C 1
ATOM 2752 O O . SER B 1 32 ? 60.978 -1.441 9.767 1.00 30.83 30 SER B O 1
ATOM 2755 N N . GLY B 1 33 ? 60.784 -3.056 8.214 1.00 30.67 31 GLY B N 1
ATOM 2756 C CA . GLY B 1 33 ? 61.793 -3.935 8.826 1.00 30.89 31 GLY B CA 1
ATOM 2757 C C . GLY B 1 33 ? 63.178 -3.317 8.675 1.00 30.80 31 GLY B C 1
ATOM 2758 O O . GLY B 1 33 ? 63.394 -2.499 7.778 1.00 31.16 31 GLY B O 1
ATOM 2759 N N . ALA B 1 34 ? 64.108 -3.690 9.556 1.00 30.83 32 ALA B N 1
ATOM 2760 C CA . ALA B 1 34 ? 65.473 -3.150 9.524 1.00 30.64 32 ALA B CA 1
ATOM 2761 C C . ALA B 1 34 ? 66.508 -4.245 9.700 1.00 30.79 32 ALA B C 1
ATOM 2762 O O . ALA B 1 34 ? 66.276 -5.258 10.385 1.00 30.94 32 ALA B O 1
ATOM 2764 N N . PHE B 1 35 ? 67.644 -4.062 9.047 1.00 30.61 33 PHE B N 1
ATOM 2765 C CA . PHE B 1 35 ? 68.772 -4.948 9.265 1.00 30.76 33 PHE B CA 1
ATOM 2766 C C . PHE B 1 35 ? 70.084 -4.205 9.503 1.00 31.06 33 PHE B C 1
ATOM 2767 O O . PHE B 1 35 ? 70.244 -3.061 9.074 1.00 30.48 33 PHE B O 1
ATOM 2775 N N . ASP B 1 36 ? 70.985 -4.893 10.210 1.00 30.75 34 ASP B N 1
ATOM 2776 C CA A ASP B 1 36 ? 72.370 -4.475 10.439 0.50 31.42 34 ASP B CA 1
ATOM 2777 C CA B ASP B 1 36 ? 72.360 -4.462 10.395 0.50 31.10 34 ASP B CA 1
ATOM 2778 C C . ASP B 1 36 ? 73.209 -5.725 10.270 1.00 31.12 34 ASP B C 1
ATOM 2779 O O . ASP B 1 36 ? 72.989 -6.704 10.982 1.00 30.03 34 ASP B O 1
ATOM 2788 N N . LEU B 1 37 ? 74.152 -5.710 9.327 1.00 31.06 35 LEU B N 1
ATOM 2789 C CA . LEU B 1 37 ? 74.992 -6.873 9.077 1.00 31.42 35 LEU B CA 1
ATOM 2790 C C . LEU B 1 37 ? 76.447 -6.459 9.015 1.00 32.37 35 LEU B C 1
ATOM 2791 O O . LEU B 1 37 ? 76.802 -5.525 8.270 1.00 32.08 35 LEU B O 1
ATOM 2796 N N . GLU B 1 38 ? 77.273 -7.178 9.773 1.00 31.92 36 GLU B N 1
ATOM 2797 C CA . GLU B 1 38 ? 78.691 -6.862 9.936 1.00 32.78 36 GLU B CA 1
ATOM 2798 C C . GLU B 1 38 ? 79.602 -8.066 9.670 1.00 32.72 36 GLU B C 1
ATOM 2799 O O . GLU B 1 38 ? 79.307 -9.164 10.114 1.00 32.03 36 GLU B O 1
ATOM 2813 N N . THR B 1 40 ? 83.643 -8.708 10.459 1.00 33.50 38 THR B N 1
ATOM 2814 C CA . THR B 1 40 ? 84.914 -8.266 11.059 1.00 33.28 38 THR B CA 1
ATOM 2815 C C . THR B 1 40 ? 85.957 -9.376 11.077 1.00 32.75 38 THR B C 1
ATOM 2816 O O . THR B 1 40 ? 85.622 -10.537 11.264 1.00 32.03 38 THR B O 1
ATOM 2820 N N . TYR B 1 41 ? 87.221 -8.990 10.918 1.00 32.92 39 TYR B N 1
ATOM 2821 C CA . TYR B 1 41 ? 88.371 -9.872 11.115 1.00 33.12 39 TYR B CA 1
ATOM 2822 C C . TYR B 1 41 ? 89.349 -9.134 12.018 1.00 32.54 39 TYR B C 1
ATOM 2823 O O . TYR B 1 41 ? 89.683 -7.973 11.752 1.00 31.88 39 TYR B O 1
ATOM 2832 N N . LYS B 1 42 ? 89.786 -9.813 13.078 1.00 31.99 40 LYS B N 1
ATOM 2833 C CA . LYS B 1 42 ? 90.678 -9.272 14.105 1.00 32.04 40 LYS B CA 1
ATOM 2834 C C . LYS B 1 42 ? 92.029 -9.996 14.103 1.00 31.20 40 LYS B C 1
ATOM 2835 O O . LYS B 1 42 ? 92.196 -11.003 13.413 1.00 30.83 40 LYS B O 1
ATOM 2841 N N . PHE B 1 43 ? 92.969 -9.479 14.901 1.00 30.96 41 PHE B N 1
ATOM 2842 C CA . PHE B 1 43 ? 94.354 -10.005 15.054 1.00 30.83 41 PHE B CA 1
ATOM 2843 C C . PHE B 1 43 ? 95.056 -10.232 13.726 1.00 31.40 41 PHE B C 1
ATOM 2844 O O . PHE B 1 43 ? 95.711 -11.246 13.533 1.00 31.01 41 PHE B O 1
ATOM 2852 N N . LEU B 1 44 ? 94.921 -9.281 12.810 1.00 32.35 42 LEU B N 1
ATOM 2853 C CA . LEU B 1 44 ? 95.440 -9.469 11.466 1.00 33.75 42 LEU B CA 1
ATOM 2854 C C . LEU B 1 44 ? 96.959 -9.365 11.429 1.00 34.84 42 LEU B C 1
ATOM 2855 O O . LEU B 1 44 ? 97.545 -8.502 12.092 1.00 34.86 42 LEU B O 1
ATOM 2860 N N . GLY B 1 45 ? 97.580 -10.260 10.655 1.00 36.33 43 GLY B N 1
ATOM 2861 C CA . GLY B 1 45 ? 99.020 -10.268 10.429 1.00 37.64 43 GLY B CA 1
ATOM 2862 C C . GLY B 1 45 ? 99.530 -9.002 9.760 1.00 39.07 43 GLY B C 1
ATOM 2863 O O . GLY B 1 45 ? 98.756 -8.112 9.422 1.00 39.09 43 GLY B O 1
ATOM 2864 N N . ASN B 1 46 ? 100.841 -8.923 9.559 1.00 40.05 44 ASN B N 1
ATOM 2865 C CA . ASN B 1 46 ? 101.456 -7.701 9.058 1.00 41.05 44 ASN B CA 1
ATOM 2866 C C . ASN B 1 46 ? 101.110 -7.449 7.593 1.00 41.31 44 ASN B C 1
ATOM 2867 O O . ASN B 1 46 ? 100.914 -6.292 7.167 1.00 41.83 44 ASN B O 1
ATOM 2872 N N . ASP B 1 47 ? 101.021 -8.532 6.826 1.00 41.17 45 ASP B N 1
ATOM 2873 C CA . ASP B 1 47 ? 100.684 -8.424 5.415 1.00 41.13 45 ASP B CA 1
ATOM 2874 C C . ASP B 1 47 ? 99.162 -8.433 5.168 1.00 40.69 45 ASP B C 1
ATOM 2875 O O . ASP B 1 47 ? 98.690 -7.823 4.194 1.00 41.10 45 ASP B O 1
ATOM 2880 N N . ALA B 1 48 ? 98.402 -9.054 6.084 1.00 39.47 46 ALA B N 1
ATOM 2881 C CA . ALA B 1 48 ? 96.923 -9.048 6.032 1.00 38.20 46 ALA B CA 1
ATOM 2882 C C . ALA B 1 48 ? 96.229 -7.709 6.379 1.00 37.16 46 ALA B C 1
ATOM 2883 O O . ALA B 1 48 ? 95.113 -7.446 5.915 1.00 36.56 46 ALA B O 1
ATOM 2885 N N . GLN B 1 49 ? 96.882 -6.881 7.196 1.00 35.89 47 GLN B N 1
ATOM 2886 C CA . GLN B 1 49 ? 96.329 -5.592 7.617 1.00 34.97 47 GLN B CA 1
ATOM 2887 C C . GLN B 1 49 ? 96.172 -4.608 6.443 1.00 33.54 47 GLN B C 1
ATOM 2888 O O . GLN B 1 49 ? 96.920 -4.680 5.471 1.00 32.35 47 GLN B O 1
ATOM 2894 N N . TYR B 1 50 ? 95.186 -3.705 6.526 1.00 31.75 48 TYR B N 1
ATOM 2895 C CA . TYR B 1 50 ? 94.989 -2.663 5.501 1.00 30.73 48 TYR B CA 1
ATOM 2896 C C . TYR B 1 50 ? 94.747 -3.212 4.092 1.00 31.08 48 TYR B C 1
ATOM 2897 O O . TYR B 1 50 ? 95.147 -2.601 3.109 1.00 31.03 48 TYR B O 1
ATOM 2906 N N . LYS B 1 51 ? 94.087 -4.362 4.001 1.00 31.72 49 LYS B N 1
ATOM 2907 C CA . LYS B 1 51 ? 93.775 -4.981 2.720 1.00 32.50 49 LYS B CA 1
ATOM 2908 C C . LYS B 1 51 ? 92.299 -5.313 2.672 1.00 31.80 49 LYS B C 1
ATOM 2909 O O . LYS B 1 51 ? 91.803 -5.989 3.570 1.00 32.14 49 LYS B O 1
ATOM 2915 N N . ALA B 1 52 ? 91.596 -4.849 1.637 1.00 31.25 50 ALA B N 1
ATOM 2916 C CA . ALA B 1 52 ? 90.178 -5.194 1.456 1.00 31.12 50 ALA B CA 1
ATOM 2917 C C . ALA B 1 52 ? 89.978 -6.684 1.189 1.00 31.08 50 ALA B C 1
ATOM 2918 O O . ALA B 1 52 ? 90.690 -7.275 0.385 1.00 30.39 50 ALA B O 1
ATOM 2920 N N . PHE B 1 53 ? 89.024 -7.284 1.901 1.00 31.49 51 PHE B N 1
ATOM 2921 C CA . PHE B 1 53 ? 88.619 -8.672 1.644 1.00 31.47 51 PHE B CA 1
ATOM 2922 C C . PHE B 1 53 ? 87.390 -8.715 0.737 1.00 32.16 51 PHE B C 1
ATOM 2923 O O . PHE B 1 53 ? 87.049 -9.760 0.185 1.00 31.48 51 PHE B O 1
ATOM 2931 N N . ILE B 1 54 ? 86.738 -7.566 0.578 1.00 32.64 52 ILE B N 1
ATOM 2932 C CA . ILE B 1 54 ? 85.554 -7.474 -0.263 1.00 33.49 52 ILE B CA 1
ATOM 2933 C C . ILE B 1 54 ? 85.475 -6.130 -0.990 1.00 33.94 52 ILE B C 1
ATOM 2934 O O . ILE B 1 54 ? 85.916 -5.104 -0.468 1.00 34.03 52 ILE B O 1
ATOM 2939 N N . GLU B 1 55 ? 84.965 -6.165 -2.216 1.00 34.64 53 GLU B N 1
ATOM 2940 C CA . GLU B 1 55 ? 84.598 -4.977 -2.968 1.00 35.37 53 GLU B CA 1
ATOM 2941 C C . GLU B 1 55 ? 83.528 -4.249 -2.157 1.00 34.77 53 GLU B C 1
ATOM 2942 O O . GLU B 1 55 ? 82.611 -4.889 -1.637 1.00 34.70 53 GLU B O 1
ATOM 2948 N N . PRO B 1 56 ? 83.642 -2.915 -2.026 1.00 34.50 54 PRO B N 1
ATOM 2949 C CA . PRO B 1 56 ? 82.621 -2.181 -1.274 1.00 33.90 54 PRO B CA 1
ATOM 2950 C C . PRO B 1 56 ? 81.195 -2.432 -1.773 1.00 33.62 54 PRO B C 1
ATOM 2951 O O . PRO B 1 56 ? 80.938 -2.394 -2.983 1.00 34.26 54 PRO B O 1
ATOM 2955 N N . ILE B 1 57 ? 80.293 -2.717 -0.837 1.00 33.44 55 ILE B N 1
ATOM 2956 C CA . ILE B 1 57 ? 78.866 -2.850 -1.119 1.00 33.42 55 ILE B CA 1
ATOM 2957 C C . ILE B 1 57 ? 78.316 -1.429 -1.256 1.00 33.32 55 ILE B C 1
ATOM 2958 O O . ILE B 1 57 ? 78.401 -0.666 -0.314 1.00 33.42 55 ILE B O 1
ATOM 2963 N N . LYS B 1 58 ? 77.799 -1.060 -2.429 1.00 33.04 56 LYS B N 1
ATOM 2964 C CA . LYS B 1 58 ? 77.307 0.308 -2.641 1.00 33.69 56 LYS B CA 1
ATOM 2965 C C . LYS B 1 58 ? 75.969 0.558 -1.940 1.00 33.44 56 LYS B C 1
ATOM 2966 O O . LYS B 1 58 ? 75.026 -0.239 -2.080 1.00 33.99 56 LYS B O 1
ATOM 2972 N N . GLN B 1 59 ? 75.894 1.668 -1.207 1.00 32.69 57 GLN B N 1
ATOM 2973 C CA . GLN B 1 59 ? 74.632 2.150 -0.608 1.00 31.85 57 GLN B CA 1
ATOM 2974 C C . GLN B 1 59 ? 73.580 2.499 -1.678 1.00 31.12 57 GLN B C 1
ATOM 2975 O O . GLN B 1 59 ? 73.913 2.972 -2.766 1.00 29.71 57 GLN B O 1
ATOM 2981 N N . GLY B 1 60 ? 72.315 2.244 -1.345 1.00 30.76 58 GLY B N 1
ATOM 2982 C CA . GLY B 1 60 ? 71.190 2.526 -2.225 1.00 31.08 58 GLY B CA 1
ATOM 2983 C C . GLY B 1 60 ? 70.685 1.380 -3.086 1.00 31.48 58 GLY B C 1
ATOM 2984 O O . GLY B 1 60 ? 69.624 1.486 -3.716 1.00 31.70 58 GLY B O 1
ATOM 2985 N N . GLN B 1 61 ? 71.445 0.294 -3.141 1.00 32.04 59 GLN B N 1
ATOM 2986 C CA . GLN B 1 61 ? 71.102 -0.850 -3.987 1.00 33.02 59 GLN B CA 1
ATOM 2987 C C . GLN B 1 61 ? 69.857 -1.540 -3.464 1.00 32.42 59 GLN B C 1
ATOM 2988 O O . GLN B 1 61 ? 69.678 -1.677 -2.251 1.00 32.93 59 GLN B O 1
ATOM 2994 N N . ALA B 1 62 ? 68.992 -1.966 -4.374 1.00 32.26 60 ALA B N 1
ATOM 2995 C CA . ALA B 1 62 ? 67.908 -2.871 -4.012 1.00 32.00 60 ALA B CA 1
ATOM 2996 C C . ALA B 1 62 ? 68.496 -4.161 -3.432 1.00 31.94 60 ALA B C 1
ATOM 2997 O O . ALA B 1 62 ? 69.490 -4.697 -3.937 1.00 31.49 60 ALA B O 1
ATOM 2999 N N . CYS B 1 63 ? 67.875 -4.669 -2.380 1.00 32.01 61 CYS B N 1
ATOM 3000 C CA . CYS B 1 63 ? 68.360 -5.894 -1.774 1.00 32.32 61 CYS B CA 1
ATOM 3001 C C . CYS B 1 63 ? 67.269 -6.709 -1.094 1.00 32.32 61 CYS B C 1
ATOM 3002 O O . CYS B 1 63 ? 66.146 -6.235 -0.855 1.00 32.20 61 CYS B O 1
ATOM 3005 N N . THR B 1 64 ? 67.618 -7.949 -0.777 1.00 31.86 62 THR B N 1
ATOM 3006 C CA . THR B 1 64 ? 66.760 -8.817 -0.003 1.00 31.88 62 THR B CA 1
ATOM 3007 C C . THR B 1 64 ? 67.630 -9.430 1.072 1.00 31.62 62 THR B C 1
ATOM 3008 O O . THR B 1 64 ? 68.812 -9.657 0.833 1.00 32.00 62 THR B O 1
ATOM 3012 N N . VAL B 1 65 ? 67.049 -9.702 2.235 1.00 31.51 63 VAL B N 1
ATOM 3013 C CA . VAL B 1 65 ? 67.683 -10.559 3.241 1.00 31.63 63 VAL B CA 1
ATOM 3014 C C . VAL B 1 65 ? 66.790 -11.774 3.466 1.00 31.98 63 VAL B C 1
ATOM 3015 O O . VAL B 1 65 ? 65.565 -11.633 3.638 1.00 32.04 63 VAL B O 1
ATOM 3019 N N . ASP B 1 66 ? 67.414 -12.956 3.455 1.00 31.71 64 ASP B N 1
ATOM 3020 C CA . ASP B 1 66 ? 66.743 -14.222 3.648 1.00 31.84 64 ASP B CA 1
ATOM 3021 C C . ASP B 1 66 ? 67.358 -14.912 4.848 1.00 31.64 64 ASP B C 1
ATOM 3022 O O . ASP B 1 66 ? 68.569 -14.818 5.050 1.00 31.89 64 ASP B O 1
ATOM 3027 N N . ILE B 1 67 ? 66.532 -15.593 5.645 1.00 31.06 65 ILE B N 1
ATOM 3028 C CA . ILE B 1 67 ? 67.037 -16.496 6.687 1.00 30.63 65 ILE B CA 1
ATOM 3029 C C . ILE B 1 67 ? 66.606 -17.913 6.331 1.00 30.59 65 ILE B C 1
ATOM 3030 O O . ILE B 1 67 ? 65.409 -18.221 6.290 1.00 30.04 65 ILE B O 1
ATOM 3035 N N . GLY B 1 68 ? 67.586 -18.767 6.063 1.00 30.80 66 GLY B N 1
ATOM 3036 C CA . GLY B 1 68 ? 67.324 -20.132 5.606 1.00 30.90 66 GLY B CA 1
ATOM 3037 C C . GLY B 1 68 ? 66.442 -20.194 4.368 1.00 30.71 66 GLY B C 1
ATOM 3038 O O . GLY B 1 68 ? 65.607 -21.079 4.254 1.00 30.39 66 GLY B O 1
ATOM 3039 N N . GLY B 1 69 ? 66.622 -19.241 3.454 1.00 30.84 67 GLY B N 1
ATOM 3040 C CA . GLY B 1 69 ? 65.792 -19.145 2.246 1.00 30.97 67 GLY B CA 1
ATOM 3041 C C . GLY B 1 69 ? 64.478 -18.384 2.391 1.00 31.36 67 GLY B C 1
ATOM 3042 O O . GLY B 1 69 ? 63.808 -18.125 1.402 1.00 31.40 67 GLY B O 1
ATOM 3043 N N . GLU B 1 70 ? 64.107 -18.016 3.616 1.00 31.37 68 GLU B N 1
ATOM 3044 C CA . GLU B 1 70 ? 62.850 -17.309 3.868 1.00 31.47 68 GLU B CA 1
ATOM 3045 C C . GLU B 1 70 ? 63.074 -15.801 4.004 1.00 31.02 68 GLU B C 1
ATOM 3046 O O . GLU B 1 70 ? 63.849 -15.351 4.848 1.00 30.76 68 GLU B O 1
ATOM 3052 N N . ARG B 1 71 ? 62.377 -15.040 3.170 1.00 30.68 69 ARG B N 1
ATOM 3053 C CA . ARG B 1 71 ? 62.502 -13.584 3.129 1.00 30.48 69 ARG B CA 1
ATOM 3054 C C . ARG B 1 71 ? 62.179 -12.926 4.466 1.00 30.18 69 ARG B C 1
ATOM 3055 O O . ARG B 1 71 ? 61.184 -13.276 5.107 1.00 30.11 69 ARG B O 1
ATOM 3063 N N . VAL B 1 72 ? 63.023 -11.976 4.880 1.00 30.15 70 VAL B N 1
ATOM 3064 C CA A VAL B 1 72 ? 62.778 -11.216 6.099 0.50 30.00 70 VAL B CA 1
ATOM 3065 C CA B VAL B 1 72 ? 62.761 -11.203 6.093 0.50 29.70 70 VAL B CA 1
ATOM 3066 C C . VAL B 1 72 ? 62.838 -9.701 5.830 1.00 29.88 70 VAL B C 1
ATOM 3067 O O . VAL B 1 72 ? 62.260 -8.916 6.571 1.00 30.28 70 VAL B O 1
ATOM 3074 N N . ILE B 1 73 ? 63.530 -9.315 4.750 1.00 29.41 71 ILE B N 1
ATOM 3075 C CA . ILE B 1 73 ? 63.682 -7.929 4.323 1.00 28.84 71 ILE B CA 1
ATOM 3076 C C . ILE B 1 73 ? 63.687 -7.855 2.791 1.00 28.69 71 ILE B C 1
ATOM 3077 O O . ILE B 1 73 ? 64.444 -8.574 2.124 1.00 28.37 71 ILE B O 1
ATOM 3082 N N . THR B 1 74 ? 62.860 -6.963 2.247 1.00 28.32 72 THR B N 1
ATOM 3083 C CA . THR B 1 74 ? 62.906 -6.612 0.826 1.00 27.82 72 THR B CA 1
ATOM 3084 C C . THR B 1 74 ? 62.958 -5.096 0.803 1.00 28.27 72 THR B C 1
ATOM 3085 O O . THR B 1 74 ? 61.977 -4.426 1.142 1.00 27.68 72 THR B O 1
ATOM 3089 N N . GLY B 1 75 ? 64.122 -4.555 0.456 1.00 28.54 73 GLY B N 1
ATOM 3090 C CA . GLY B 1 75 ? 64.278 -3.105 0.373 1.00 28.67 73 GLY B CA 1
ATOM 3091 C C . GLY B 1 75 ? 65.517 -2.591 -0.339 1.00 28.63 73 GLY B C 1
ATOM 3092 O O . GLY B 1 75 ? 65.734 -2.834 -1.536 1.00 27.91 73 GLY B O 1
ATOM 3093 N N . TYR B 1 76 ? 66.308 -1.846 0.418 1.00 28.40 74 TYR B N 1
ATOM 3094 C CA . TYR B 1 76 ? 67.449 -1.118 -0.095 1.00 28.59 74 TYR B CA 1
ATOM 3095 C C . TYR B 1 76 ? 68.524 -1.091 0.987 1.00 28.99 74 TYR B C 1
ATOM 3096 O O . TYR B 1 76 ? 68.201 -1.036 2.180 1.00 29.39 74 TYR B O 1
ATOM 3105 N N . VAL B 1 77 ? 69.791 -1.163 0.574 1.00 29.30 75 VAL B N 1
ATOM 3106 C CA . VAL B 1 77 ? 70.920 -0.800 1.448 1.00 29.49 75 VAL B CA 1
ATOM 3107 C C . VAL B 1 77 ? 70.896 0.720 1.682 1.00 29.42 75 VAL B C 1
ATOM 3108 O O . VAL B 1 77 ? 71.013 1.510 0.733 1.00 28.38 75 VAL B O 1
ATOM 3112 N N . ASP B 1 78 ? 70.741 1.126 2.938 1.00 29.54 76 ASP B N 1
ATOM 3113 C CA . ASP B 1 78 ? 70.851 2.533 3.293 1.00 29.54 76 ASP B CA 1
ATOM 3114 C C . ASP B 1 78 ? 72.308 2.952 3.420 1.00 30.26 76 ASP B C 1
ATOM 3115 O O . ASP B 1 78 ? 72.696 3.979 2.866 1.00 30.49 76 ASP B O 1
ATOM 3120 N N . ASP B 1 79 ? 73.091 2.183 4.192 1.00 30.16 77 ASP B N 1
ATOM 3121 C CA . ASP B 1 79 ? 74.408 2.613 4.675 1.00 30.50 77 ASP B CA 1
ATOM 3122 C C . ASP B 1 79 ? 75.518 1.624 4.343 1.00 29.95 77 ASP B C 1
ATOM 3123 O O . ASP B 1 79 ? 75.399 0.415 4.587 1.00 29.77 77 ASP B O 1
ATOM 3128 N N . TRP B 1 80 ? 76.623 2.156 3.843 1.00 28.82 78 TRP B N 1
ATOM 3129 C CA . TRP B 1 80 ? 77.854 1.404 3.738 1.00 28.18 78 TRP B CA 1
ATOM 3130 C C . TRP B 1 80 ? 78.801 1.976 4.804 1.00 27.70 78 TRP B C 1
ATOM 3131 O O . TRP B 1 80 ? 79.094 3.168 4.798 1.00 26.54 78 TRP B O 1
ATOM 3142 N N . VAL B 1 81 ? 79.222 1.110 5.730 1.00 27.11 79 VAL B N 1
ATOM 3143 C CA . VAL B 1 81 ? 79.970 1.478 6.920 1.00 27.58 79 VAL B CA 1
ATOM 3144 C C . VAL B 1 81 ? 81.278 0.660 7.082 1.00 28.21 79 VAL B C 1
ATOM 3145 O O . VAL B 1 81 ? 81.336 -0.318 7.875 1.00 27.69 79 VAL B O 1
ATOM 3149 N N . PRO B 1 82 ? 82.342 1.070 6.356 1.00 28.08 80 PRO B N 1
ATOM 3150 C CA . PRO B 1 82 ? 83.650 0.412 6.484 1.00 28.04 80 PRO B CA 1
ATOM 3151 C C . PRO B 1 82 ? 84.552 1.026 7.559 1.00 28.26 80 PRO B C 1
ATOM 3152 O O . PRO B 1 82 ? 84.514 2.252 7.787 1.00 28.50 80 PRO B O 1
ATOM 3156 N N . SER B 1 83 ? 85.387 0.193 8.193 1.00 27.80 81 SER B N 1
ATOM 3157 C CA . SER B 1 83 ? 86.332 0.684 9.195 1.00 27.75 81 SER B CA 1
ATOM 3158 C C . SER B 1 83 ? 87.473 -0.297 9.431 1.00 27.68 81 SER B C 1
ATOM 3159 O O . SER B 1 83 ? 87.355 -1.495 9.115 1.00 27.14 81 SER B O 1
ATOM 3162 N N . TYR B 1 84 ? 88.596 0.218 9.940 1.00 26.93 82 TYR B N 1
ATOM 3163 C CA . TYR B 1 84 ? 89.801 -0.593 10.128 1.00 26.83 82 TYR B CA 1
ATOM 3164 C C . TYR B 1 84 ? 90.806 0.125 10.986 1.00 26.83 82 TYR B C 1
ATOM 3165 O O . TYR B 1 84 ? 90.723 1.342 11.185 1.00 25.87 82 TYR B O 1
ATOM 3174 N N . ASP B 1 85 ? 91.747 -0.657 11.504 1.00 27.97 83 ASP B N 1
ATOM 3175 C CA . ASP B 1 85 ? 92.878 -0.141 12.235 1.00 28.81 83 ASP B CA 1
ATOM 3176 C C . ASP B 1 85 ? 94.064 -1.048 11.983 1.00 29.96 83 ASP B C 1
ATOM 3177 O O . ASP B 1 85 ? 94.087 -1.766 10.975 1.00 29.71 83 ASP B O 1
ATOM 3182 N N . GLU B 1 86 ? 95.050 -1.003 12.873 1.00 30.79 84 GLU B N 1
ATOM 3183 C CA . GLU B 1 86 ? 96.290 -1.764 12.704 1.00 32.87 84 GLU B CA 1
ATOM 3184 C C . GLU B 1 86 ? 96.106 -3.292 12.734 1.00 31.98 84 GLU B C 1
ATOM 3185 O O . GLU B 1 86 ? 96.857 -4.004 12.077 1.00 31.65 84 GLU B O 1
ATOM 3191 N N . SER B 1 87 ? 95.124 -3.794 13.490 1.00 31.69 85 SER B N 1
ATOM 3192 C CA . SER B 1 87 ? 94.952 -5.239 13.584 1.00 31.30 85 SER B CA 1
ATOM 3193 C C . SER B 1 87 ? 93.553 -5.758 13.207 1.00 30.97 85 SER B C 1
ATOM 3194 O O . SER B 1 87 ? 93.265 -6.959 13.382 1.00 30.67 85 SER B O 1
ATOM 3197 N N . THR B 1 88 ? 92.711 -4.862 12.674 1.00 29.61 86 THR B N 1
ATOM 3198 C CA . THR B 1 88 ? 91.295 -5.140 12.411 1.00 29.49 86 THR B CA 1
ATOM 3199 C C . THR B 1 88 ? 90.806 -4.515 11.109 1.00 29.14 86 THR B C 1
ATOM 3200 O O . THR B 1 88 ? 91.284 -3.449 10.710 1.00 28.54 86 THR B O 1
ATOM 3204 N N . ILE B 1 89 ? 89.856 -5.193 10.458 1.00 29.34 87 ILE B N 1
ATOM 3205 C CA . ILE B 1 89 ? 89.031 -4.622 9.370 1.00 29.04 87 ILE B CA 1
ATOM 3206 C C . ILE B 1 89 ? 87.568 -5.011 9.623 1.00 29.25 87 ILE B C 1
ATOM 3207 O O . ILE B 1 89 ? 87.265 -6.199 9.851 1.00 28.72 87 ILE B O 1
ATOM 3212 N N . THR B 1 90 ? 86.678 -4.016 9.610 1.00 28.86 88 THR B N 1
ATOM 3213 C CA . THR B 1 90 ? 85.237 -4.237 9.767 1.00 29.66 88 THR B CA 1
ATOM 3214 C C . THR B 1 90 ? 84.432 -3.617 8.624 1.00 30.19 88 THR B C 1
ATOM 3215 O O . THR B 1 90 ? 84.621 -2.440 8.272 1.00 30.36 88 THR B O 1
ATOM 3219 N N . ILE B 1 91 ? 83.528 -4.397 8.039 1.00 30.46 89 ILE B N 1
ATOM 3220 C CA . ILE B 1 91 ? 82.592 -3.830 7.068 1.00 30.77 89 ILE B CA 1
ATOM 3221 C C . ILE B 1 91 ? 81.189 -4.112 7.523 1.00 31.32 89 ILE B C 1
ATOM 3222 O O . ILE B 1 91 ? 80.890 -5.205 7.995 1.00 31.05 89 ILE B O 1
ATOM 3227 N N . SER B 1 92 ? 80.334 -3.113 7.386 1.00 32.00 90 SER B N 1
ATOM 3228 C CA . SER B 1 92 ? 78.992 -3.227 7.863 1.00 33.54 90 SER B CA 1
ATOM 3229 C C . SER B 1 92 ? 78.030 -2.557 6.884 1.00 33.28 90 SER B C 1
ATOM 3230 O O . SER B 1 92 ? 78.343 -1.521 6.289 1.00 33.54 90 SER B O 1
ATOM 3233 N N . VAL B 1 93 ? 76.868 -3.174 6.704 1.00 33.07 91 VAL B N 1
ATOM 3234 C CA . VAL B 1 93 ? 75.791 -2.589 5.916 1.00 31.91 91 VAL B CA 1
ATOM 3235 C C . VAL B 1 93 ? 74.516 -2.578 6.731 1.00 32.25 91 VAL B C 1
ATOM 3236 O O . VAL B 1 93 ? 74.273 -3.482 7.550 1.00 32.04 91 VAL B O 1
ATOM 3240 N N . SER B 1 94 ? 73.711 -1.537 6.532 1.00 31.66 92 SER B N 1
ATOM 3241 C CA . SER B 1 94 ? 72.391 -1.497 7.139 1.00 32.55 92 SER B CA 1
ATOM 3242 C C . SER B 1 94 ? 71.345 -1.010 6.138 1.00 31.70 92 SER B C 1
ATOM 3243 O O . SER B 1 94 ? 71.675 -0.364 5.134 1.00 31.58 92 SER B O 1
ATOM 3246 N N . GLY B 1 95 ? 70.092 -1.366 6.392 1.00 30.62 93 GLY B N 1
ATOM 3247 C CA . GLY B 1 95 ? 69.029 -1.007 5.487 1.00 30.82 93 GLY B CA 1
ATOM 3248 C C . GLY B 1 95 ? 67.665 -1.338 6.027 1.00 30.90 93 GLY B C 1
ATOM 3249 O O . GLY B 1 95 ? 67.518 -1.728 7.206 1.00 31.04 93 GLY B O 1
ATOM 3250 N N . ARG B 1 96 ? 66.673 -1.188 5.147 1.00 29.82 94 ARG B N 1
ATOM 3251 C CA . ARG B 1 96 ? 65.270 -1.164 5.522 1.00 29.61 94 ARG B CA 1
ATOM 3252 C C . ARG B 1 96 ? 64.408 -1.710 4.387 1.00 30.10 94 ARG B C 1
ATOM 3253 O O . ARG B 1 96 ? 64.862 -1.799 3.242 1.00 29.50 94 ARG B O 1
ATOM 3261 N N . ASP B 1 97 ? 63.163 -2.068 4.707 1.00 30.41 95 ASP B N 1
ATOM 3262 C CA . ASP B 1 97 ? 62.181 -2.444 3.680 1.00 30.35 95 ASP B CA 1
ATOM 3263 C C . ASP B 1 97 ? 61.969 -1.249 2.750 1.00 29.90 95 ASP B C 1
ATOM 3264 O O . ASP B 1 97 ? 62.227 -0.119 3.121 1.00 29.18 95 ASP B O 1
ATOM 3269 N N . LYS B 1 98 ? 61.479 -1.519 1.548 1.00 29.86 96 LYS B N 1
ATOM 3270 C CA . LYS B 1 98 ? 61.116 -0.487 0.585 1.00 30.23 96 LYS B CA 1
ATOM 3271 C C . LYS B 1 98 ? 60.236 0.595 1.179 1.00 30.15 96 LYS B C 1
ATOM 3272 O O . LYS B 1 98 ? 60.298 1.745 0.751 1.00 30.52 96 LYS B O 1
ATOM 3278 N N . THR B 1 99 ? 59.404 0.226 2.150 1.00 30.11 97 THR B N 1
ATOM 3279 C CA . THR B 1 99 ? 58.462 1.171 2.762 1.00 30.64 97 THR B CA 1
ATOM 3280 C C . THR B 1 99 ? 59.178 2.314 3.507 1.00 31.43 97 THR B C 1
ATOM 3281 O O . THR B 1 99 ? 58.538 3.243 3.983 1.00 31.93 97 THR B O 1
ATOM 3285 N N . ALA B 1 100 ? 60.503 2.225 3.603 1.00 31.30 98 ALA B N 1
ATOM 3286 C CA . ALA B 1 100 ? 61.345 3.325 4.082 1.00 31.56 98 ALA B CA 1
ATOM 3287 C C . ALA B 1 100 ? 61.151 4.602 3.261 1.00 31.39 98 ALA B C 1
ATOM 3288 O O . ALA B 1 100 ? 61.138 5.708 3.798 1.00 31.10 98 ALA B O 1
ATOM 3290 N N . ASP B 1 101 ? 60.982 4.442 1.958 1.00 32.14 99 ASP B N 1
ATOM 3291 C CA . ASP B 1 101 ? 60.753 5.573 1.067 1.00 32.71 99 ASP B CA 1
ATOM 3292 C C . ASP B 1 101 ? 59.493 6.391 1.425 1.00 33.02 99 ASP B C 1
ATOM 3293 O O . ASP B 1 101 ? 59.426 7.601 1.165 1.00 34.01 99 ASP B O 1
ATOM 3298 N N . LEU B 1 102 ? 58.516 5.734 2.041 1.00 32.54 100 LEU B N 1
ATOM 3299 C CA . LEU B 1 102 ? 57.279 6.384 2.460 1.00 31.70 100 LEU B CA 1
ATOM 3300 C C . LEU B 1 102 ? 57.489 7.218 3.719 1.00 31.66 100 LEU B C 1
ATOM 3301 O O . LEU B 1 102 ? 56.732 8.142 3.992 1.00 31.36 100 LEU B O 1
ATOM 3306 N N . VAL B 1 103 ? 58.524 6.871 4.485 1.00 31.77 101 VAL B N 1
ATOM 3307 C CA . VAL B 1 103 ? 58.901 7.594 5.689 1.00 31.56 101 VAL B CA 1
ATOM 3308 C C . VAL B 1 103 ? 59.783 8.801 5.364 1.00 31.93 101 VAL B C 1
ATOM 3309 O O . VAL B 1 103 ? 59.571 9.881 5.925 1.00 31.87 101 VAL B O 1
ATOM 3313 N N . ASP B 1 104 ? 60.750 8.599 4.459 1.00 31.66 102 ASP B N 1
ATOM 3314 C CA . ASP B 1 104 ? 61.742 9.598 4.091 1.00 31.53 102 ASP B CA 1
ATOM 3315 C C . ASP B 1 104 ? 61.233 10.712 3.149 1.00 31.98 102 ASP B C 1
ATOM 3316 O O . ASP B 1 104 ? 61.716 11.835 3.229 1.00 31.84 102 ASP B O 1
ATOM 3321 N N . CYS B 1 105 ? 60.309 10.393 2.238 1.00 31.65 103 CYS B N 1
ATOM 3322 C CA . CYS B 1 105 ? 60.053 11.253 1.061 1.00 32.05 103 CYS B CA 1
ATOM 3323 C C . CYS B 1 105 ? 58.718 11.995 1.078 1.00 32.43 103 CYS B C 1
ATOM 3324 O O . CYS B 1 105 ? 57.797 11.596 1.763 1.00 32.41 103 CYS B O 1
ATOM 3327 N N . SER B 1 106 ? 58.626 13.067 0.295 1.00 33.24 104 SER B N 1
ATOM 3328 C CA . SER B 1 106 ? 57.422 13.887 0.233 1.00 34.04 104 SER B CA 1
ATOM 3329 C C . SER B 1 106 ? 56.376 13.305 -0.708 1.00 34.58 104 SER B C 1
ATOM 3330 O O . SER B 1 106 ? 56.715 12.629 -1.688 1.00 34.55 104 SER B O 1
ATOM 3333 N N . ILE B 1 107 ? 55.106 13.565 -0.400 1.00 35.46 105 ILE B N 1
ATOM 3334 C CA . ILE B 1 107 ? 54.025 13.235 -1.314 1.00 36.19 105 ILE B CA 1
ATOM 3335 C C . ILE B 1 107 ? 54.045 14.272 -2.420 1.00 37.15 105 ILE B C 1
ATOM 3336 O O . ILE B 1 107 ? 54.007 15.481 -2.164 1.00 36.68 105 ILE B O 1
ATOM 3341 N N . ASP B 1 108 ? 54.131 13.780 -3.647 1.00 38.62 106 ASP B N 1
ATOM 3342 C CA . ASP B 1 108 ? 54.028 14.618 -4.826 1.00 40.09 106 ASP B CA 1
ATOM 3343 C C . ASP B 1 108 ? 52.714 14.285 -5.519 1.00 40.74 106 ASP B C 1
ATOM 3344 O O . ASP B 1 108 ? 52.607 13.298 -6.250 1.00 41.31 106 ASP B O 1
ATOM 3349 N N . TYR B 1 109 ? 51.708 15.111 -5.269 1.00 41.48 107 TYR B N 1
ATOM 3350 C CA . TYR B 1 109 ? 50.385 14.886 -5.823 1.00 42.01 107 TYR B CA 1
ATOM 3351 C C . TYR B 1 109 ? 49.754 16.240 -6.155 1.00 42.57 107 TYR B C 1
ATOM 3352 O O . TYR B 1 109 ? 49.089 16.844 -5.308 1.00 42.63 107 TYR B O 1
ATOM 3361 N N . PRO B 1 110 ? 49.982 16.723 -7.397 1.00 43.09 108 PRO B N 1
ATOM 3362 C CA . PRO B 1 110 ? 49.684 18.075 -7.884 1.00 43.35 108 PRO B CA 1
ATOM 3363 C C . PRO B 1 110 ? 48.405 18.713 -7.333 1.00 43.70 108 PRO B C 1
ATOM 3364 O O . PRO B 1 110 ? 48.424 19.885 -6.965 1.00 44.03 108 PRO B O 1
ATOM 3368 N N . SER B 1 111 ? 47.314 17.950 -7.274 1.00 43.96 109 SER B N 1
ATOM 3369 C CA . SER B 1 111 ? 46.023 18.466 -6.793 1.00 44.04 109 SER B CA 1
ATOM 3370 C C . SER B 1 111 ? 45.986 18.725 -5.276 1.00 43.92 109 SER B C 1
ATOM 3371 O O . SER B 1 111 ? 45.232 19.592 -4.805 1.00 43.97 109 SER B O 1
ATOM 3374 N N . GLY B 1 112 ? 46.806 17.985 -4.529 1.00 43.53 110 GLY B N 1
ATOM 3375 C CA . GLY B 1 112 ? 46.956 18.171 -3.083 1.00 43.12 110 GLY B CA 1
ATOM 3376 C C . GLY B 1 112 ? 45.766 17.735 -2.243 1.00 42.95 110 GLY B C 1
ATOM 3377 O O . GLY B 1 112 ? 45.661 18.098 -1.067 1.00 42.76 110 GLY B O 1
ATOM 3378 N N . GLN B 1 113 ? 44.872 16.947 -2.838 1.00 42.92 111 GLN B N 1
ATOM 3379 C CA . GLN B 1 113 ? 43.624 16.582 -2.179 1.00 42.83 111 GLN B CA 1
ATOM 3380 C C . GLN B 1 113 ? 43.025 15.279 -2.679 1.00 42.64 111 GLN B C 1
ATOM 3381 O O . GLN B 1 113 ? 43.131 14.939 -3.862 1.00 42.81 111 GLN B O 1
ATOM 3387 N N . PHE B 1 114 ? 42.377 14.568 -1.758 1.00 42.17 112 PHE B N 1
ATOM 3388 C CA . PHE B 1 114 ? 41.630 13.360 -2.079 1.00 41.61 112 PHE B CA 1
ATOM 3389 C C . PHE B 1 114 ? 40.174 13.579 -1.702 1.00 41.22 112 PHE B C 1
ATOM 3390 O O . PHE B 1 114 ? 39.888 14.185 -0.638 1.00 41.07 112 PHE B O 1
ATOM 3398 N N . ASN B 1 115 ? 39.261 13.098 -2.584 1.00 40.92 113 ASN B N 1
ATOM 3399 C CA . ASN B 1 115 ? 37.821 13.267 -2.339 1.00 40.67 113 ASN B CA 1
ATOM 3400 C C . ASN B 1 115 ? 37.044 11.938 -2.395 1.00 39.96 113 ASN B C 1
ATOM 3401 O O . ASN B 1 115 ? 37.077 11.190 -3.406 1.00 39.97 113 ASN B O 1
ATOM 3406 N N . ASN B 1 116 ? 36.335 11.649 -1.302 1.00 39.23 114 ASN B N 1
ATOM 3407 C CA . ASN B 1 116 ? 35.521 10.432 -1.177 1.00 38.92 114 ASN B CA 1
ATOM 3408 C C . ASN B 1 116 ? 36.287 9.133 -1.398 1.00 38.52 114 ASN B C 1
ATOM 3409 O O . ASN B 1 116 ? 35.739 8.137 -1.882 1.00 38.27 114 ASN B O 1
ATOM 3414 N N . GLN B 1 117 ? 37.560 9.163 -1.016 1.00 38.05 115 GLN B N 1
ATOM 3415 C CA . GLN B 1 117 ? 38.446 8.019 -1.109 1.00 37.47 115 GLN B CA 1
ATOM 3416 C C . GLN B 1 117 ? 38.571 7.391 0.268 1.00 36.72 115 GLN B C 1
ATOM 3417 O O . GLN B 1 117 ? 38.537 8.100 1.293 1.00 36.37 115 GLN B O 1
ATOM 3423 N N . THR B 1 118 ? 38.699 6.058 0.282 1.00 36.16 116 THR B N 1
ATOM 3424 C CA . THR B 1 118 ? 39.010 5.324 1.519 1.00 35.70 116 THR B CA 1
ATOM 3425 C C . THR B 1 118 ? 40.507 5.390 1.811 1.00 35.17 116 THR B C 1
ATOM 3426 O O . THR B 1 118 ? 41.285 5.853 0.964 1.00 34.88 116 THR B O 1
ATOM 3430 N N . LEU B 1 119 ? 40.898 4.913 3.000 1.00 35.02 117 LEU B N 1
ATOM 3431 C CA . LEU B 1 119 ? 42.309 4.759 3.382 1.00 34.63 117 LEU B CA 1
ATOM 3432 C C . LEU B 1 119 ? 43.075 3.954 2.343 1.00 34.42 117 LEU B C 1
ATOM 3433 O O . LEU B 1 119 ? 44.141 4.353 1.911 1.00 34.29 117 LEU B O 1
ATOM 3438 N N . THR B 1 120 ? 42.499 2.830 1.929 1.00 34.84 118 THR B N 1
ATOM 3439 C CA . THR B 1 120 ? 43.078 1.961 0.899 1.00 34.87 118 THR B CA 1
ATOM 3440 C C . THR B 1 120 ? 43.326 2.661 -0.442 1.00 34.53 118 THR B C 1
ATOM 3441 O O . THR B 1 120 ? 44.417 2.544 -1.003 1.00 34.52 118 THR B O 1
ATOM 3445 N N . GLN B 1 121 ? 42.319 3.371 -0.951 1.00 34.15 119 GLN B N 1
ATOM 3446 C CA . GLN B 1 121 ? 42.453 4.091 -2.221 1.00 34.02 119 GLN B CA 1
ATOM 3447 C C . GLN B 1 121 ? 43.538 5.162 -2.146 1.00 33.81 119 GLN B C 1
ATOM 3448 O O . GLN B 1 121 ? 44.396 5.258 -3.030 1.00 33.74 119 GLN B O 1
ATOM 3454 N N . ILE B 1 122 ? 43.501 5.956 -1.082 1.00 33.59 120 ILE B N 1
ATOM 3455 C CA . ILE B 1 122 ? 44.537 6.948 -0.835 1.00 33.69 120 ILE B CA 1
ATOM 3456 C C . ILE B 1 122 ? 45.933 6.305 -0.714 1.00 33.86 120 ILE B C 1
ATOM 3457 O O . ILE B 1 122 ? 46.889 6.788 -1.327 1.00 33.68 120 ILE B O 1
ATOM 3462 N N . ALA B 1 123 ? 46.034 5.213 0.052 1.00 33.89 121 ALA B N 1
ATOM 3463 C CA . ALA B 1 123 ? 47.294 4.457 0.182 1.00 34.15 121 ALA B CA 1
ATOM 3464 C C . ALA B 1 123 ? 47.834 4.003 -1.174 1.00 34.11 121 ALA B C 1
ATOM 3465 O O . ALA B 1 123 ? 49.011 4.182 -1.464 1.00 34.36 121 ALA B O 1
ATOM 3467 N N . ASP B 1 124 ? 46.962 3.436 -2.001 1.00 34.35 122 ASP B N 1
ATOM 3468 C CA . ASP B 1 124 ? 47.323 2.991 -3.354 1.00 34.70 122 ASP B CA 1
ATOM 3469 C C . ASP B 1 124 ? 47.972 4.089 -4.185 1.00 34.67 122 ASP B C 1
ATOM 3470 O O . ASP B 1 124 ? 49.016 3.876 -4.804 1.00 34.76 122 ASP B O 1
ATOM 3475 N N . ILE B 1 125 ? 47.331 5.255 -4.192 1.00 34.66 123 ILE B N 1
ATOM 3476 C CA . ILE B 1 125 ? 47.825 6.434 -4.897 1.00 34.59 123 ILE B CA 1
ATOM 3477 C C . ILE B 1 125 ? 49.224 6.877 -4.427 1.00 34.86 123 ILE B C 1
ATOM 3478 O O . ILE B 1 125 ? 50.142 6.978 -5.242 1.00 35.02 123 ILE B O 1
ATOM 3483 N N . VAL B 1 126 ? 49.383 7.136 -3.130 1.00 34.73 124 VAL B N 1
ATOM 3484 C CA . VAL B 1 126 ? 50.651 7.683 -2.626 1.00 34.94 124 VAL B CA 1
ATOM 3485 C C . VAL B 1 126 ? 51.835 6.702 -2.691 1.00 34.85 124 VAL B C 1
ATOM 3486 O O . VAL B 1 126 ? 52.981 7.138 -2.836 1.00 35.10 124 VAL B O 1
ATOM 3490 N N . CYS B 1 127 ? 51.555 5.398 -2.626 1.00 34.79 125 CYS B N 1
ATOM 3491 C CA . CYS B 1 127 ? 52.606 4.367 -2.688 1.00 35.17 125 CYS B CA 1
ATOM 3492 C C . CYS B 1 127 ? 53.062 4.068 -4.103 1.00 35.54 125 CYS B C 1
ATOM 3493 O O . CYS B 1 127 ? 54.212 3.679 -4.323 1.00 35.89 125 CYS B O 1
ATOM 3496 N N . LYS B 1 128 ? 52.140 4.243 -5.045 1.00 36.38 126 LYS B N 1
ATOM 3497 C CA . LYS B 1 128 ? 52.316 3.893 -6.456 1.00 36.78 126 LYS B CA 1
ATOM 3498 C C . LYS B 1 128 ? 53.659 4.293 -7.092 1.00 36.59 126 LYS B C 1
ATOM 3499 O O . LYS B 1 128 ? 54.355 3.414 -7.618 1.00 36.70 126 LYS B O 1
ATOM 3505 N N . PRO B 1 129 ? 54.023 5.605 -7.062 1.00 36.12 127 PRO B N 1
ATOM 3506 C CA . PRO B 1 129 ? 55.284 6.004 -7.707 1.00 35.51 127 PRO B CA 1
ATOM 3507 C C . PRO B 1 129 ? 56.556 5.470 -7.041 1.00 34.66 127 PRO B C 1
ATOM 3508 O O . PRO B 1 129 ? 57.604 5.461 -7.676 1.00 34.49 127 PRO B O 1
ATOM 3512 N N . PHE B 1 130 ? 56.470 5.028 -5.789 1.00 34.45 128 PHE B N 1
ATOM 3513 C CA . PHE B 1 130 ? 57.601 4.350 -5.134 1.00 34.19 128 PHE B CA 1
ATOM 3514 C C . PHE B 1 130 ? 57.650 2.863 -5.513 1.00 34.04 128 PHE B C 1
ATOM 3515 O O . PHE B 1 130 ? 58.564 2.148 -5.108 1.00 33.50 128 PHE B O 1
ATOM 3523 N N . GLY B 1 131 ? 56.661 2.401 -6.280 1.00 33.82 129 GLY B N 1
ATOM 3524 C CA . GLY B 1 131 ? 56.544 0.980 -6.650 1.00 33.87 129 GLY B CA 1
ATOM 3525 C C . GLY B 1 131 ? 56.267 0.099 -5.444 1.00 34.04 129 GLY B C 1
ATOM 3526 O O . GLY B 1 131 ? 56.725 -1.039 -5.378 1.00 34.37 129 GLY B O 1
ATOM 3527 N N . ILE B 1 132 ? 55.529 0.642 -4.481 1.00 33.76 130 ILE B N 1
ATOM 3528 C CA . ILE B 1 132 ? 55.146 -0.091 -3.280 1.00 33.84 130 ILE B CA 1
ATOM 3529 C C . ILE B 1 132 ? 53.688 -0.550 -3.379 1.00 34.18 130 ILE B C 1
ATOM 3530 O O . ILE B 1 132 ? 52.814 0.225 -3.769 1.00 34.55 130 ILE B O 1
ATOM 3535 N N . LYS B 1 133 ? 53.437 -1.814 -3.040 1.00 35.02 131 LYS B N 1
ATOM 3536 C CA . LYS B 1 133 ? 52.079 -2.376 -3.044 1.00 35.74 131 LYS B CA 1
ATOM 3537 C C . LYS B 1 133 ? 51.416 -2.254 -1.675 1.00 35.78 131 LYS B C 1
ATOM 3538 O O . LYS B 1 133 ? 52.081 -2.305 -0.627 1.00 35.77 131 LYS B O 1
ATOM 3544 N N . VAL B 1 134 ? 50.099 -2.111 -1.697 1.00 35.72 132 VAL B N 1
ATOM 3545 C CA . VAL B 1 134 ? 49.300 -2.029 -0.488 1.00 35.89 132 VAL B CA 1
ATOM 3546 C C . VAL B 1 134 ? 48.551 -3.357 -0.304 1.00 35.94 132 VAL B C 1
ATOM 3547 O O . VAL B 1 134 ? 47.885 -3.836 -1.215 1.00 35.97 132 VAL B O 1
ATOM 3551 N N . ILE B 1 135 ? 48.707 -3.946 0.878 1.00 36.37 133 ILE B N 1
ATOM 3552 C CA . ILE B 1 135 ? 48.040 -5.184 1.285 1.00 36.73 133 ILE B CA 1
ATOM 3553 C C . ILE B 1 135 ? 47.071 -4.812 2.403 1.00 37.01 133 ILE B C 1
ATOM 3554 O O . ILE B 1 135 ? 47.494 -4.301 3.451 1.00 37.39 133 ILE B O 1
ATOM 3559 N N . VAL B 1 136 ? 45.786 -5.047 2.180 1.00 36.76 134 VAL B N 1
ATOM 3560 C CA . VAL B 1 136 ? 44.746 -4.686 3.142 1.00 37.42 134 VAL B CA 1
ATOM 3561 C C . VAL B 1 136 ? 44.265 -5.938 3.880 1.00 37.04 134 VAL B C 1
ATOM 3562 O O . VAL B 1 136 ? 43.793 -6.904 3.267 1.00 36.41 134 VAL B O 1
ATOM 3566 N N . ASN B 1 137 ? 44.384 -5.900 5.202 1.00 36.77 135 ASN B N 1
ATOM 3567 C CA . ASN B 1 137 ? 44.221 -7.080 6.048 1.00 36.67 135 ASN B CA 1
ATOM 3568 C C . ASN B 1 137 ? 43.075 -6.951 7.059 1.00 36.28 135 ASN B C 1
ATOM 3569 O O . ASN B 1 137 ? 42.840 -7.862 7.862 1.00 36.25 135 ASN B O 1
ATOM 3574 N N . THR B 1 138 ? 42.384 -5.813 7.027 1.00 35.34 136 THR B N 1
ATOM 3575 C CA . THR B 1 138 ? 41.368 -5.483 8.020 1.00 34.89 136 THR B CA 1
ATOM 3576 C C . THR B 1 138 ? 40.287 -4.561 7.437 1.00 35.18 136 THR B C 1
ATOM 3577 O O . THR B 1 138 ? 40.392 -4.138 6.284 1.00 34.85 136 THR B O 1
ATOM 3581 N N . ASP B 1 139 ? 39.266 -4.255 8.244 1.00 35.87 137 ASP B N 1
ATOM 3582 C CA . ASP B 1 139 ? 38.177 -3.329 7.869 1.00 36.69 137 ASP B CA 1
ATOM 3583 C C . ASP B 1 139 ? 38.659 -1.882 7.881 1.00 36.90 137 ASP B C 1
ATOM 3584 O O . ASP B 1 139 ? 38.918 -1.308 8.936 1.00 37.16 137 ASP B O 1
ATOM 3589 N N . VAL B 1 140 ? 38.748 -1.302 6.695 1.00 37.47 138 VAL B N 1
ATOM 3590 C CA . VAL B 1 140 ? 39.290 0.045 6.488 1.00 38.12 138 VAL B CA 1
ATOM 3591 C C . VAL B 1 140 ? 38.245 1.151 6.728 1.00 38.35 138 VAL B C 1
ATOM 3592 O O . VAL B 1 140 ? 38.582 2.333 6.859 1.00 38.15 138 VAL B O 1
ATOM 3596 N N . GLY B 1 141 ? 36.975 0.750 6.779 1.00 38.49 139 GLY B N 1
ATOM 3597 C CA . GLY B 1 141 ? 35.898 1.627 7.197 1.00 38.36 139 GLY B CA 1
ATOM 3598 C C . GLY B 1 141 ? 35.434 2.569 6.117 1.00 38.70 139 GLY B C 1
ATOM 3599 O O . GLY B 1 141 ? 35.671 2.340 4.930 1.00 38.74 139 GLY B O 1
ATOM 3600 N N . GLU B 1 142 ? 34.768 3.637 6.547 1.00 38.87 140 GLU B N 1
ATOM 3601 C CA . GLU B 1 142 ? 34.181 4.615 5.646 1.00 39.44 140 GLU B CA 1
ATOM 3602 C C . GLU B 1 142 ? 35.231 5.397 4.857 1.00 39.00 140 GLU B C 1
ATOM 3603 O O . GLU B 1 142 ? 36.342 5.610 5.344 1.00 38.74 140 GLU B O 1
ATOM 3609 N N . PRO B 1 143 ? 34.872 5.827 3.631 1.00 38.88 141 PRO B N 1
ATOM 3610 C CA . PRO B 1 143 ? 35.675 6.794 2.890 1.00 38.76 141 PRO B CA 1
ATOM 3611 C C . PRO B 1 143 ? 35.773 8.115 3.649 1.00 38.50 141 PRO B C 1
ATOM 3612 O O . PRO B 1 143 ? 34.952 8.399 4.527 1.00 38.32 141 PRO B O 1
ATOM 3616 N N . PHE B 1 144 ? 36.790 8.900 3.319 1.00 38.49 142 PHE B N 1
ATOM 3617 C CA . PHE B 1 144 ? 36.943 10.231 3.873 1.00 38.36 142 PHE B CA 1
ATOM 3618 C C . PHE B 1 144 ? 36.338 11.195 2.869 1.00 38.91 142 PHE B C 1
ATOM 3619 O O . PHE B 1 144 ? 36.604 11.096 1.666 1.00 38.75 142 PHE B O 1
ATOM 3627 N N . GLN B 1 145 ? 35.500 12.106 3.352 1.00 39.62 143 GLN B N 1
ATOM 3628 C CA . GLN B 1 145 ? 34.849 13.065 2.470 1.00 40.45 143 GLN B CA 1
ATOM 3629 C C . GLN B 1 145 ? 35.876 13.885 1.686 1.00 40.69 143 GLN B C 1
ATOM 3630 O O . GLN B 1 145 ? 35.847 13.902 0.451 1.00 41.00 143 GLN B O 1
ATOM 3636 N N . ARG B 1 146 ? 36.789 14.539 2.406 1.00 40.43 144 ARG B N 1
ATOM 3637 C CA . ARG B 1 146 ? 37.827 15.352 1.785 1.00 40.17 144 ARG B CA 1
ATOM 3638 C C . ARG B 1 146 ? 39.091 15.311 2.627 1.00 39.97 144 ARG B C 1
ATOM 3639 O O . ARG B 1 146 ? 39.049 15.542 3.837 1.00 40.10 144 ARG B O 1
ATOM 3641 N N . ILE B 1 147 ? 40.214 15.005 1.986 1.00 39.59 145 ILE B N 1
ATOM 3642 C CA . ILE B 1 147 ? 41.505 15.016 2.673 1.00 39.35 145 ILE B CA 1
ATOM 3643 C C . ILE B 1 147 ? 42.497 15.890 1.912 1.00 39.21 145 ILE B C 1
ATOM 3644 O O . ILE B 1 147 ? 42.680 15.720 0.700 1.00 38.76 145 ILE B O 1
ATOM 3649 N N . GLN B 1 148 ? 43.119 16.826 2.631 1.00 39.36 146 GLN B N 1
ATOM 3650 C CA . GLN B 1 148 ? 44.151 17.691 2.061 1.00 39.90 146 GLN B CA 1
ATOM 3651 C C . GLN B 1 148 ? 45.547 17.194 2.453 1.00 39.83 146 GLN B C 1
ATOM 3652 O O . GLN B 1 148 ? 45.768 16.750 3.578 1.00 39.60 146 GLN B O 1
ATOM 3658 N N . ILE B 1 149 ? 46.477 17.244 1.505 1.00 39.90 147 ILE B N 1
ATOM 3659 C CA . ILE B 1 149 ? 47.874 16.972 1.803 1.00 39.92 147 ILE B CA 1
ATOM 3660 C C . ILE B 1 149 ? 48.496 18.222 2.431 1.00 40.08 147 ILE B C 1
ATOM 3661 O O . ILE B 1 149 ? 48.441 19.318 1.858 1.00 40.00 147 ILE B O 1
ATOM 3666 N N . GLU B 1 150 ? 49.049 18.053 3.627 1.00 40.12 148 GLU B N 1
ATOM 3667 C CA . GLU B 1 150 ? 49.723 19.145 4.313 1.00 40.73 148 GLU B CA 1
ATOM 3668 C C . GLU B 1 150 ? 51.119 19.385 3.733 1.00 40.28 148 GLU B C 1
ATOM 3669 O O . GLU B 1 150 ? 51.697 18.500 3.107 1.00 40.26 148 GLU B O 1
ATOM 3675 N N . GLN B 1 151 ? 51.639 20.593 3.927 1.00 39.87 149 GLN B N 1
ATOM 3676 C CA . GLN B 1 151 ? 52.871 21.033 3.277 1.00 39.52 149 GLN B CA 1
ATOM 3677 C C . GLN B 1 151 ? 54.080 20.179 3.656 1.00 39.14 149 GLN B C 1
ATOM 3678 O O . GLN B 1 151 ? 54.466 20.105 4.828 1.00 38.96 149 GLN B O 1
ATOM 3684 N N . GLY B 1 152 ? 54.662 19.532 2.646 1.00 38.67 150 GLY B N 1
ATOM 3685 C CA . GLY B 1 152 ? 55.816 18.655 2.827 1.00 37.74 150 GLY B CA 1
ATOM 3686 C C . GLY B 1 152 ? 55.474 17.305 3.427 1.00 37.20 150 GLY B C 1
ATOM 3687 O O . GLY B 1 152 ? 56.373 16.538 3.790 1.00 37.39 150 GLY B O 1
ATOM 3688 N N . GLU B 1 153 ? 54.181 17.005 3.529 1.00 36.57 151 GLU B N 1
ATOM 3689 C CA . GLU B 1 153 ? 53.720 15.758 4.151 1.00 35.91 151 GLU B CA 1
ATOM 3690 C C . GLU B 1 153 ? 54.203 14.515 3.396 1.00 34.79 151 GLU B C 1
ATOM 3691 O O . GLU B 1 153 ? 54.209 14.482 2.162 1.00 34.47 151 GLU B O 1
ATOM 3697 N N . THR B 1 154 ? 54.635 13.516 4.159 1.00 33.94 152 THR B N 1
ATOM 3698 C CA . THR B 1 154 ? 55.144 12.260 3.614 1.00 32.89 152 THR B CA 1
ATOM 3699 C C . THR B 1 154 ? 53.990 11.265 3.480 1.00 33.08 152 THR B C 1
ATOM 3700 O O . THR B 1 154 ? 52.932 11.437 4.120 1.00 32.07 152 THR B O 1
ATOM 3704 N N . PRO B 1 155 ? 54.165 10.232 2.629 1.00 33.31 153 PRO B N 1
ATOM 3705 C CA . PRO B 1 155 ? 53.134 9.203 2.551 1.00 33.60 153 PRO B CA 1
ATOM 3706 C C . PRO B 1 155 ? 52.853 8.590 3.919 1.00 34.55 153 PRO B C 1
ATOM 3707 O O . PRO B 1 155 ? 51.697 8.388 4.263 1.00 34.34 153 PRO B O 1
ATOM 3711 N N . HIS B 1 156 ? 53.900 8.330 4.706 1.00 35.29 154 HIS B N 1
ATOM 3712 C CA . HIS B 1 156 ? 53.719 7.787 6.051 1.00 36.30 154 HIS B CA 1
ATOM 3713 C C . HIS B 1 156 ? 52.902 8.713 6.958 1.00 36.21 154 HIS B C 1
ATOM 3714 O O . HIS B 1 156 ? 51.943 8.270 7.589 1.00 36.26 154 HIS B O 1
ATOM 3721 N N . GLU B 1 157 ? 53.263 9.994 7.012 1.00 35.75 155 GLU B N 1
ATOM 3722 C CA . GLU B 1 157 ? 52.535 10.941 7.852 1.00 35.74 155 GLU B CA 1
ATOM 3723 C C . GLU B 1 157 ? 51.051 11.020 7.492 1.00 35.48 155 GLU B C 1
ATOM 3724 O O . GLU B 1 157 ? 50.209 11.024 8.385 1.00 35.97 155 GLU B O 1
ATOM 3730 N N . LEU B 1 158 ? 50.737 11.062 6.198 1.00 34.93 156 LEU B N 1
ATOM 3731 C CA . LEU B 1 158 ? 49.337 11.131 5.748 1.00 34.67 156 LEU B CA 1
ATOM 3732 C C . LEU B 1 158 ? 48.549 9.876 6.129 1.00 34.87 156 LEU B C 1
ATOM 3733 O O . LEU B 1 158 ? 47.515 9.952 6.809 1.00 34.56 156 LEU B O 1
ATOM 3738 N N . LEU B 1 159 ? 49.053 8.725 5.699 1.00 34.67 157 LEU B N 1
ATOM 3739 C CA . LEU B 1 159 ? 48.412 7.455 5.986 1.00 34.71 157 LEU B CA 1
ATOM 3740 C C . LEU B 1 159 ? 48.302 7.166 7.480 1.00 35.11 157 LEU B C 1
ATOM 3741 O O . LEU B 1 159 ? 47.346 6.525 7.917 1.00 35.74 157 LEU B O 1
ATOM 3746 N N . ALA B 1 160 ? 49.263 7.655 8.260 1.00 34.94 158 ALA B N 1
ATOM 3747 C CA . ALA B 1 160 ? 49.247 7.478 9.710 1.00 35.20 158 ALA B CA 1
ATOM 3748 C C . ALA B 1 160 ? 48.031 8.131 10.376 1.00 34.95 158 ALA B C 1
ATOM 3749 O O . ALA B 1 160 ? 47.316 7.487 11.130 1.00 34.85 158 ALA B O 1
ATOM 3751 N N . ARG B 1 161 ? 47.809 9.411 10.099 1.00 35.58 159 ARG B N 1
ATOM 3752 C CA . ARG B 1 161 ? 46.679 10.135 10.676 1.00 36.09 159 ARG B CA 1
ATOM 3753 C C . ARG B 1 161 ? 45.317 9.616 10.199 1.00 35.69 159 ARG B C 1
ATOM 3754 O O . ARG B 1 161 ? 44.345 9.670 10.942 1.00 36.06 159 ARG B O 1
ATOM 3762 N N . LEU B 1 162 ? 45.265 9.112 8.971 1.00 35.35 160 LEU B N 1
ATOM 3763 C CA . LEU B 1 162 ? 44.071 8.443 8.445 1.00 35.49 160 LEU B CA 1
ATOM 3764 C C . LEU B 1 162 ? 43.770 7.127 9.178 1.00 35.30 160 LEU B C 1
ATOM 3765 O O . LEU B 1 162 ? 42.622 6.831 9.472 1.00 35.09 160 LEU B O 1
ATOM 3770 N N . ALA B 1 163 ? 44.811 6.355 9.471 1.00 35.11 161 ALA B N 1
ATOM 3771 C CA . ALA B 1 163 ? 44.692 5.100 10.211 1.00 35.57 161 ALA B CA 1
ATOM 3772 C C . ALA B 1 163 ? 44.273 5.329 11.664 1.00 36.03 161 ALA B C 1
ATOM 3773 O O . ALA B 1 163 ? 43.503 4.550 12.220 1.00 35.64 161 ALA B O 1
ATOM 3775 N N . LYS B 1 164 ? 44.811 6.384 12.274 1.00 36.55 162 LYS B N 1
ATOM 3776 C CA . LYS B 1 164 ? 44.402 6.836 13.602 1.00 37.44 162 LYS B CA 1
ATOM 3777 C C . LYS B 1 164 ? 42.893 7.127 13.656 1.00 37.34 162 LYS B C 1
ATOM 3778 O O . LYS B 1 164 ? 42.209 6.731 14.604 1.00 37.04 162 LYS B O 1
ATOM 3784 N N . GLN B 1 165 ? 42.381 7.804 12.629 1.00 37.46 163 GLN B N 1
ATOM 3785 C CA . GLN B 1 165 ? 40.949 8.071 12.507 1.00 37.83 163 GLN B CA 1
ATOM 3786 C C . GLN B 1 165 ? 40.096 6.812 12.356 1.00 37.42 163 GLN B C 1
ATOM 3787 O O . GLN B 1 165 ? 38.958 6.793 12.808 1.00 38.30 163 GLN B O 1
ATOM 3793 N N . ARG B 1 166 ? 40.639 5.768 11.736 1.00 36.80 164 ARG B N 1
ATOM 3794 C CA . ARG B 1 166 ? 39.872 4.551 11.448 1.00 36.46 164 ARG B CA 1
ATOM 3795 C C . ARG B 1 166 ? 40.148 3.396 12.415 1.00 36.29 164 ARG B C 1
ATOM 3796 O O . ARG B 1 166 ? 39.486 2.362 12.361 1.00 37.03 164 ARG B O 1
ATOM 3804 N N . GLY B 1 167 ? 41.122 3.571 13.297 1.00 35.94 165 GLY B N 1
ATOM 3805 C CA . GLY B 1 167 ? 41.455 2.556 14.295 1.00 35.22 165 GLY B CA 1
ATOM 3806 C C . GLY B 1 167 ? 42.176 1.326 13.766 1.00 34.91 165 GLY B C 1
ATOM 3807 O O . GLY B 1 167 ? 41.980 0.214 14.282 1.00 34.69 165 GLY B O 1
ATOM 3808 N N . VAL B 1 168 ? 42.997 1.522 12.735 1.00 34.08 166 VAL B N 1
ATOM 3809 C CA . VAL B 1 168 ? 43.754 0.432 12.116 1.00 33.84 166 VAL B CA 1
ATOM 3810 C C . VAL B 1 168 ? 45.263 0.668 12.260 1.00 33.50 166 VAL B C 1
ATOM 3811 O O . VAL B 1 168 ? 45.691 1.749 12.657 1.00 33.60 166 VAL B O 1
ATOM 3815 N N . LEU B 1 169 ? 46.055 -0.346 11.926 1.00 33.50 167 LEU B N 1
ATOM 3816 C CA . LEU B 1 169 ? 47.521 -0.273 1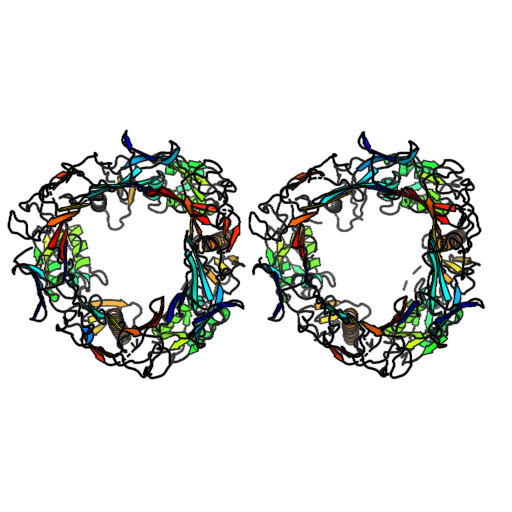2.064 1.00 33.57 167 LEU B CA 1
ATOM 3817 C C . LEU B 1 169 ? 48.202 -0.340 10.704 1.00 33.14 167 LEU B C 1
ATOM 3818 O O . LEU B 1 169 ? 47.745 -1.039 9.812 1.00 33.77 167 LEU B O 1
ATOM 3823 N N . LEU B 1 170 ? 49.278 0.423 10.556 1.00 32.85 168 LEU B N 1
ATOM 3824 C CA . LEU B 1 170 ? 50.125 0.403 9.373 1.00 31.99 168 LEU B CA 1
ATOM 3825 C C . LEU B 1 170 ? 51.456 -0.250 9.721 1.00 31.99 168 LEU B C 1
ATOM 3826 O O . LEU B 1 170 ? 52.074 0.060 10.755 1.00 31.15 168 LEU B O 1
ATOM 3831 N N . THR B 1 171 ? 51.886 -1.161 8.856 1.00 31.45 169 THR B N 1
ATOM 3832 C CA . THR B 1 171 ? 53.180 -1.829 9.014 1.00 31.28 169 THR B CA 1
ATOM 3833 C C . THR B 1 171 ? 53.645 -2.259 7.629 1.00 31.06 169 THR B C 1
ATOM 3834 O O . THR B 1 171 ? 53.079 -1.808 6.623 1.00 31.42 169 THR B O 1
ATOM 3838 N N . SER B 1 172 ? 54.693 -3.066 7.558 1.00 31.37 170 SER B N 1
ATOM 3839 C CA . SER B 1 172 ? 55.099 -3.666 6.289 1.00 31.81 170 SER B CA 1
ATOM 3840 C C . SER B 1 172 ? 55.099 -5.179 6.409 1.00 31.63 170 SER B C 1
ATOM 3841 O O . SER B 1 172 ? 54.924 -5.722 7.507 1.00 32.24 170 SER B O 1
ATOM 3844 N N . ASP B 1 173 ? 55.269 -5.866 5.284 1.00 31.02 171 ASP B N 1
ATOM 3845 C CA . ASP B 1 173 ? 55.563 -7.290 5.327 1.00 30.99 171 ASP B CA 1
ATOM 3846 C C . ASP B 1 173 ? 57.013 -7.503 4.929 1.00 30.51 171 ASP B C 1
ATOM 3847 O O . ASP B 1 173 ? 57.758 -6.536 4.690 1.00 30.36 171 ASP B O 1
ATOM 3852 N N . THR B 1 174 ? 57.421 -8.768 4.872 1.00 29.88 172 THR B N 1
ATOM 3853 C CA . THR B 1 174 ? 58.804 -9.099 4.546 1.00 29.18 172 THR B CA 1
ATOM 3854 C C . THR B 1 174 ? 59.156 -8.798 3.078 1.00 29.17 172 THR B C 1
ATOM 3855 O O . THR B 1 174 ? 60.323 -8.831 2.701 1.00 28.72 172 THR B O 1
ATOM 3859 N N . PHE B 1 175 ? 58.142 -8.479 2.273 1.00 29.66 173 PHE B N 1
ATOM 3860 C CA . PHE B 1 175 ? 58.332 -8.188 0.845 1.00 29.68 173 PHE B CA 1
ATOM 3861 C C . PHE B 1 175 ? 58.357 -6.697 0.528 1.00 30.12 173 PHE B C 1
ATOM 3862 O O . PHE B 1 175 ? 58.406 -6.305 -0.639 1.00 30.41 173 PHE B O 1
ATOM 3870 N N . GLY B 1 176 ? 58.361 -5.869 1.570 1.00 30.68 174 GLY B N 1
ATOM 3871 C CA . GLY B 1 176 ? 58.417 -4.422 1.388 1.00 30.52 174 GLY B CA 1
ATOM 3872 C C . GLY B 1 176 ? 57.094 -3.838 0.939 1.00 31.38 174 GLY B C 1
ATOM 3873 O O . GLY B 1 176 ? 57.078 -2.763 0.320 1.00 32.09 174 GLY B O 1
ATOM 3874 N N . ASN B 1 177 ? 55.989 -4.535 1.230 1.00 31.18 175 ASN B N 1
ATOM 3875 C CA . ASN B 1 177 ? 54.646 -4.009 0.922 1.00 31.57 175 ASN B CA 1
ATOM 3876 C C . ASN B 1 177 ? 54.130 -3.270 2.129 1.00 31.64 175 ASN B C 1
ATOM 3877 O O . ASN B 1 177 ? 54.466 -3.615 3.251 1.00 32.12 175 ASN B O 1
ATOM 3882 N N . LEU B 1 178 ? 53.314 -2.255 1.896 1.00 31.96 176 LEU B N 1
ATOM 3883 C CA . LEU B 1 178 ? 52.571 -1.598 2.956 1.00 32.02 176 LEU B CA 1
ATOM 3884 C C . LEU B 1 178 ? 51.411 -2.493 3.362 1.00 31.85 176 LEU B C 1
ATOM 3885 O O . LEU B 1 178 ? 50.619 -2.934 2.517 1.00 31.82 176 LEU B O 1
ATOM 3890 N N . VAL B 1 179 ? 51.310 -2.746 4.660 1.00 31.82 177 VAL B N 1
ATOM 3891 C CA . VAL B 1 179 ? 50.269 -3.607 5.202 1.00 32.34 177 VAL B CA 1
ATOM 3892 C C . VAL B 1 179 ? 49.381 -2.760 6.111 1.00 32.23 177 VAL B C 1
ATOM 3893 O O . VAL B 1 179 ? 49.878 -2.056 6.989 1.00 31.81 177 VAL B O 1
ATOM 3897 N N . ILE B 1 180 ? 48.079 -2.792 5.849 1.00 32.03 178 ILE B N 1
ATOM 3898 C CA . ILE B 1 180 ? 47.076 -2.171 6.722 1.00 32.33 178 ILE B CA 1
ATOM 3899 C C . ILE B 1 180 ? 46.363 -3.310 7.438 1.00 31.86 178 ILE B C 1
ATOM 3900 O O . ILE B 1 180 ? 45.747 -4.163 6.805 1.00 31.38 178 ILE B O 1
ATOM 3905 N N . THR B 1 181 ? 46.446 -3.303 8.761 1.00 31.60 179 THR B N 1
ATOM 3906 C CA . THR B 1 181 ? 46.010 -4.443 9.548 1.00 31.62 179 THR B CA 1
ATOM 3907 C C . THR B 1 181 ? 45.476 -4.020 10.915 1.00 31.54 179 THR B C 1
ATOM 3908 O O . THR B 1 181 ? 45.392 -2.837 11.209 1.00 31.50 179 THR B O 1
ATOM 3912 N N . ARG B 1 182 ? 45.078 -5.002 11.717 1.00 31.93 180 ARG B N 1
ATOM 3913 C CA . ARG B 1 182 ? 44.705 -4.804 13.114 1.00 32.43 180 ARG B CA 1
ATOM 3914 C C . ARG B 1 182 ? 45.421 -5.890 13.903 1.00 32.36 180 ARG B C 1
ATOM 3915 O O . ARG B 1 182 ? 45.897 -6.851 13.314 1.00 31.77 180 ARG B O 1
ATOM 3923 N N . ALA B 1 183 ? 45.493 -5.734 15.225 1.00 33.37 181 ALA B N 1
ATOM 3924 C CA . ALA B 1 183 ? 45.967 -6.797 16.106 1.00 34.75 181 ALA B CA 1
ATOM 3925 C C . ALA B 1 183 ? 45.176 -8.076 15.865 1.00 35.21 181 ALA B C 1
ATOM 3926 O O . ALA B 1 183 ? 43.949 -8.055 15.892 1.00 35.90 181 ALA B O 1
ATOM 3928 N N . SER B 1 184 ? 45.879 -9.179 15.606 1.00 36.12 182 SER B N 1
ATOM 3929 C CA . SER B 1 184 ? 45.240 -10.465 15.314 1.00 36.73 182 SER B CA 1
ATOM 3930 C C . SER B 1 184 ? 45.017 -11.285 16.570 1.00 37.23 182 SER B C 1
ATOM 3931 O O . SER B 1 184 ? 45.504 -10.935 17.650 1.00 37.93 182 SER B O 1
ATOM 3934 N N . LYS B 1 185 ? 44.296 -12.390 16.411 1.00 37.22 183 LYS B N 1
ATOM 3935 C CA . LYS B 1 185 ? 44.132 -13.372 17.471 1.00 37.59 183 LYS B CA 1
ATOM 3936 C C . LYS B 1 185 ? 44.818 -14.689 17.087 1.00 37.29 183 LYS B C 1
ATOM 3937 O O . LYS B 1 185 ? 44.546 -15.737 17.680 1.00 37.94 183 LYS B O 1
ATOM 3943 N N . THR B 1 186 ? 45.696 -14.625 16.087 1.00 36.53 184 THR B N 1
ATOM 3944 C CA . THR B 1 186 ? 46.456 -15.778 15.617 1.00 36.11 184 THR B CA 1
ATOM 3945 C C . THR B 1 186 ? 47.443 -16.184 16.701 1.00 35.70 184 THR B C 1
ATOM 3946 O O . THR B 1 186 ? 48.097 -15.335 17.305 1.00 35.37 184 THR B O 1
ATOM 3950 N N . LYS B 1 187 ? 47.530 -17.481 16.963 1.00 34.87 185 LYS B N 1
ATOM 3951 C CA . LYS B 1 187 ? 48.406 -17.970 18.008 1.00 34.13 185 LYS B CA 1
ATOM 3952 C C . LYS B 1 187 ? 49.807 -18.251 17.480 1.00 33.16 185 LYS B C 1
ATOM 3953 O O . LYS B 1 187 ? 49.995 -18.637 16.326 1.00 33.15 185 LYS B O 1
ATOM 3959 N N . ALA B 1 188 ? 50.785 -18.034 18.339 1.00 32.23 186 ALA B N 1
ATOM 3960 C CA . ALA B 1 188 ? 52.182 -18.257 18.011 1.00 31.71 186 ALA B CA 1
ATOM 3961 C C . ALA B 1 188 ? 52.521 -19.745 17.931 1.00 31.04 186 ALA B C 1
ATOM 3962 O O . ALA B 1 188 ? 53.428 -20.125 17.199 1.00 30.57 186 ALA B O 1
ATOM 3964 N N . GLY B 1 189 ? 51.787 -20.575 18.673 1.00 30.99 187 GLY B N 1
ATOM 3965 C CA . GLY B 1 189 ? 52.015 -22.030 18.696 1.00 31.08 187 GLY B CA 1
ATOM 3966 C C . GLY B 1 189 ? 52.997 -22.449 19.785 1.00 31.89 187 GLY B C 1
ATOM 3967 O O . GLY B 1 189 ? 53.443 -23.590 19.828 1.00 31.33 187 GLY B O 1
ATOM 3968 N N . VAL B 1 190 ? 53.357 -21.512 20.662 1.00 32.45 188 VAL B N 1
ATOM 3969 C CA . VAL B 1 190 ? 54.264 -21.801 21.781 1.00 32.76 188 VAL B CA 1
ATOM 3970 C C . VAL B 1 190 ? 53.989 -20.785 22.895 1.00 31.98 188 VAL B C 1
ATOM 3971 O O . VAL B 1 190 ? 53.331 -19.768 22.667 1.00 31.76 188 VAL B O 1
ATOM 3975 N N . SER B 1 191 ? 54.450 -21.102 24.100 1.00 30.91 189 SER B N 1
ATOM 3976 C CA . SER B 1 191 ? 54.264 -20.258 25.260 1.00 30.71 189 SER B CA 1
ATOM 3977 C C . SER B 1 191 ? 55.632 -19.852 25.793 1.00 30.38 189 SER B C 1
ATOM 3978 O O . SER B 1 191 ? 56.598 -20.609 25.665 1.00 31.04 189 SER B O 1
ATOM 3981 N N . LEU B 1 192 ? 55.707 -18.656 26.367 1.00 30.36 190 LEU B N 1
ATOM 3982 C CA . LEU B 1 192 ? 56.908 -18.192 27.076 1.00 30.11 190 LEU B CA 1
ATOM 3983 C C . LEU B 1 192 ? 56.742 -18.444 28.562 1.00 30.16 190 LEU B C 1
ATOM 3984 O O . LEU B 1 192 ? 55.926 -17.794 29.225 1.00 30.12 190 LEU B O 1
ATOM 3989 N N . ILE B 1 193 ? 57.526 -19.388 29.076 1.00 30.14 191 ILE B N 1
ATOM 3990 C CA . ILE B 1 193 ? 57.352 -19.904 30.429 1.00 30.34 191 ILE B CA 1
ATOM 3991 C C . ILE B 1 193 ? 58.676 -19.793 31.183 1.00 30.62 191 ILE B C 1
ATOM 3992 O O . ILE B 1 193 ? 59.693 -20.352 30.766 1.00 29.79 191 ILE B O 1
ATOM 3997 N N . LEU B 1 194 ? 58.654 -18.999 32.254 1.00 31.71 192 LEU B N 1
ATOM 3998 C CA . LEU B 1 194 ? 59.750 -18.909 33.215 1.00 32.66 192 LEU B CA 1
ATOM 3999 C C . LEU B 1 194 ? 60.183 -20.311 33.647 1.00 33.09 192 LEU B C 1
ATOM 4000 O O . LEU B 1 194 ? 59.364 -21.089 34.128 1.00 33.35 192 LEU B O 1
ATOM 4005 N N . GLY B 1 195 ? 61.461 -20.620 33.460 1.00 33.16 193 GLY B N 1
ATOM 4006 C CA . GLY B 1 195 ? 62.016 -21.892 33.890 1.00 33.48 193 GLY B CA 1
ATOM 4007 C C . GLY B 1 195 ? 61.982 -22.933 32.793 1.00 33.92 193 GLY B C 1
ATOM 4008 O O . GLY B 1 195 ? 62.582 -24.008 32.920 1.00 33.97 193 GLY B O 1
ATOM 4009 N N . ASP B 1 196 ? 61.270 -22.620 31.714 1.00 34.29 194 ASP B N 1
ATOM 4010 C CA . ASP B 1 196 ? 61.194 -23.518 30.568 1.00 35.01 194 ASP B CA 1
ATOM 4011 C C . ASP B 1 196 ? 62.073 -23.048 29.398 1.00 34.23 194 ASP B C 1
ATOM 4012 O O . ASP B 1 196 ? 63.191 -23.544 29.223 1.00 33.89 194 ASP B O 1
ATOM 4017 N N . ASN B 1 197 ? 61.582 -22.084 28.623 1.00 33.18 195 ASN B N 1
ATOM 4018 C CA . ASN B 1 197 ? 62.243 -21.682 27.375 1.00 32.30 195 ASN B CA 1
ATOM 4019 C C . ASN B 1 197 ? 62.755 -20.235 27.355 1.00 32.16 195 ASN B C 1
ATOM 4020 O O . ASN B 1 197 ? 63.248 -19.772 26.328 1.00 31.87 195 ASN B O 1
ATOM 4025 N N . VAL B 1 198 ? 62.635 -19.535 28.484 1.00 31.35 196 VAL B N 1
ATOM 4026 C CA . VAL B 1 198 ? 63.106 -18.150 28.595 1.00 30.30 196 VAL B CA 1
ATOM 4027 C C . VAL B 1 198 ? 64.576 -18.125 29.040 1.00 29.95 196 VAL B C 1
ATOM 4028 O O . VAL B 1 198 ? 64.944 -18.697 30.064 1.00 28.60 196 VAL B O 1
ATOM 4032 N N . LYS B 1 199 ? 65.421 -17.485 28.245 1.00 29.89 197 LYS B N 1
ATOM 4033 C CA . LYS B 1 199 ? 66.837 -17.331 28.612 1.00 30.53 197 LYS B CA 1
ATOM 4034 C C . LYS B 1 199 ? 66.998 -16.130 29.545 1.00 30.62 197 LYS B C 1
ATOM 4035 O O . LYS B 1 199 ? 67.704 -16.206 30.563 1.00 30.42 197 LYS B O 1
ATOM 4041 N N . ALA B 1 200 ? 66.347 -15.020 29.183 1.00 29.75 198 ALA B N 1
ATOM 4042 C CA . ALA B 1 200 ? 66.414 -13.781 29.961 1.00 29.61 198 ALA B CA 1
ATOM 4043 C C . ALA B 1 200 ? 65.162 -12.967 29.687 1.00 29.53 198 ALA B C 1
ATOM 4044 O O . ALA B 1 200 ? 64.525 -13.115 28.632 1.00 30.14 198 ALA B O 1
ATOM 4046 N N . ALA B 1 201 ? 64.785 -12.109 30.631 1.00 29.49 199 ALA B N 1
ATOM 4047 C CA . ALA B 1 201 ? 63.626 -11.248 30.406 1.00 29.28 199 ALA B CA 1
ATOM 4048 C C . ALA B 1 201 ? 63.815 -9.985 31.186 1.00 29.40 199 ALA B C 1
ATOM 4049 O O . ALA B 1 201 ? 64.549 -9.984 32.158 1.00 29.70 199 ALA B O 1
ATOM 4051 N N . ARG B 1 202 ? 63.184 -8.911 30.724 1.00 28.54 200 ARG B N 1
ATOM 4052 C CA . ARG B 1 202 ? 63.146 -7.658 31.456 1.00 28.71 200 ARG B CA 1
ATOM 4053 C C . ARG B 1 202 ? 61.807 -6.982 31.203 1.00 28.17 200 ARG B C 1
ATOM 4054 O O . ARG B 1 202 ? 61.203 -7.155 30.129 1.00 28.25 200 ARG B O 1
ATOM 4062 N N . GLY B 1 203 ? 61.360 -6.215 32.192 1.00 27.70 201 GLY B N 1
ATOM 4063 C CA . GLY B 1 203 ? 60.076 -5.509 32.121 1.00 27.81 201 GLY B CA 1
ATOM 4064 C C . GLY B 1 203 ? 60.126 -4.157 32.816 1.00 27.45 201 GLY B C 1
ATOM 4065 O O . GLY B 1 203 ? 61.072 -3.858 33.529 1.00 26.98 201 GLY B O 1
ATOM 4066 N N . ARG B 1 204 ? 59.100 -3.347 32.583 1.00 27.65 202 ARG B N 1
ATOM 4067 C CA . ARG B 1 204 ? 58.950 -2.025 33.189 1.00 27.90 202 ARG B CA 1
ATOM 4068 C C . ARG B 1 204 ? 57.451 -1.748 33.228 1.00 27.34 202 ARG B C 1
ATOM 4069 O O . ARG B 1 204 ? 56.788 -1.766 32.185 1.00 27.05 202 ARG B O 1
ATOM 4077 N N . PHE B 1 205 ? 56.930 -1.532 34.434 1.00 26.72 203 PHE B N 1
ATOM 4078 C CA . PHE B 1 205 ? 55.507 -1.293 34.669 1.00 27.11 203 PHE B CA 1
ATOM 4079 C C . PHE B 1 205 ? 55.419 0.017 35.442 1.00 26.37 203 PHE B C 1
ATOM 4080 O O . PHE B 1 205 ? 55.889 0.099 36.581 1.00 26.35 203 PHE B O 1
ATOM 4088 N N . SER B 1 206 ? 54.822 1.030 34.823 1.00 25.57 204 SER B N 1
ATOM 4089 C CA . SER B 1 206 ? 54.895 2.407 35.312 1.00 25.47 204 SER B CA 1
ATOM 4090 C C . SER B 1 206 ? 53.525 3.055 35.415 1.00 26.46 204 SER B C 1
ATOM 4091 O O . SER B 1 206 ? 52.671 2.847 34.551 1.00 25.96 204 SER B O 1
ATOM 4094 N N . TRP B 1 207 ? 53.346 3.880 36.448 1.00 27.93 205 TRP B N 1
ATOM 4095 C CA . TRP B 1 207 ? 52.220 4.793 36.537 1.00 28.84 205 TRP B CA 1
ATOM 4096 C C . TRP B 1 207 ? 52.596 6.246 36.186 1.00 30.06 205 TRP B C 1
ATOM 4097 O O . TRP B 1 207 ? 51.772 7.137 36.353 1.00 30.28 205 TRP B O 1
ATOM 4108 N N . ARG B 1 208 ? 53.824 6.499 35.722 1.00 30.71 206 ARG B N 1
ATOM 4109 C CA . ARG B 1 208 ? 54.234 7.892 35.412 1.00 31.80 206 ARG B CA 1
ATOM 4110 C C . ARG B 1 208 ? 53.263 8.624 34.465 1.00 32.12 206 ARG B C 1
ATOM 4111 O O . ARG B 1 208 ? 52.988 9.821 34.641 1.00 32.45 206 ARG B O 1
ATOM 4119 N N . GLN B 1 209 ? 52.754 7.902 33.475 1.00 32.27 207 GLN B N 1
ATOM 4120 C CA . GLN B 1 209 ? 51.875 8.487 32.457 1.00 33.62 207 GLN B CA 1
ATOM 4121 C C . GLN B 1 209 ? 50.462 7.913 32.566 1.00 32.96 207 GLN B C 1
ATOM 4122 O O . GLN B 1 209 ? 49.693 7.973 31.620 1.00 33.12 207 GLN B O 1
ATOM 4128 N N . ARG B 1 210 ? 50.139 7.354 33.730 1.00 32.97 208 ARG B N 1
ATOM 4129 C CA . ARG B 1 210 ? 48.819 6.792 34.014 1.00 33.20 208 ARG B CA 1
ATOM 4130 C C . ARG B 1 210 ? 48.033 7.745 34.898 1.00 32.96 208 ARG B C 1
ATOM 4131 O O . ARG B 1 210 ? 48.582 8.375 35.821 1.00 33.10 208 ARG B O 1
ATOM 4139 N N . PHE B 1 211 ? 46.746 7.836 34.618 1.00 32.91 209 PHE B N 1
ATOM 4140 C CA . PHE B 1 211 ? 45.849 8.740 35.339 1.00 33.35 209 PHE B CA 1
ATOM 4141 C C . PHE B 1 211 ? 44.583 8.038 35.766 1.00 33.91 209 PHE B C 1
ATOM 4142 O O . PHE B 1 211 ? 44.132 7.088 35.110 1.00 34.06 209 PHE B O 1
ATOM 4150 N N . SER B 1 212 ? 44.029 8.481 36.895 1.00 34.65 210 SER B N 1
ATOM 4151 C CA . SER B 1 212 ? 42.765 7.940 37.404 1.00 34.36 210 SER B CA 1
ATOM 4152 C C . SER B 1 212 ? 41.538 8.398 36.606 1.00 35.01 210 SER B C 1
ATOM 4153 O O . SER B 1 212 ? 40.498 7.711 36.585 1.00 35.64 210 SER B O 1
ATOM 4156 N N . LYS B 1 213 ? 41.634 9.553 35.955 1.00 35.05 211 LYS B N 1
ATOM 4157 C CA . LYS B 1 213 ? 40.498 10.073 35.193 1.00 35.92 211 LYS B CA 1
ATOM 4158 C C . LYS B 1 213 ? 40.957 10.927 34.008 1.00 35.89 211 LYS B C 1
ATOM 4159 O O . LYS B 1 213 ? 41.854 11.772 34.142 1.00 35.76 211 LYS B O 1
ATOM 4165 N N . PHE B 1 214 ? 40.348 10.687 32.852 1.00 35.62 212 PHE B N 1
ATOM 4166 C CA . PHE B 1 214 ? 40.575 11.517 31.678 1.00 35.95 212 PHE B CA 1
ATOM 4167 C C . PHE B 1 214 ? 39.320 12.341 31.419 1.00 36.10 212 PHE B C 1
ATOM 4168 O O . PHE B 1 214 ? 38.256 11.780 31.170 1.00 35.93 212 PHE B O 1
ATOM 4176 N N . THR B 1 215 ? 39.437 13.669 31.539 1.00 36.42 213 THR B N 1
ATOM 4177 C CA . THR B 1 215 ? 38.327 14.575 31.208 1.00 36.47 213 THR B CA 1
ATOM 4178 C C . THR B 1 215 ? 38.636 15.239 29.871 1.00 36.73 213 THR B C 1
ATOM 4179 O O . THR B 1 215 ? 39.668 15.895 29.722 1.00 36.93 213 THR B O 1
ATOM 4183 N N . ILE B 1 216 ? 37.759 15.045 28.895 1.00 36.98 214 ILE B N 1
ATOM 4184 C CA . ILE B 1 216 ? 37.935 15.669 27.580 1.00 37.32 214 ILE B CA 1
ATOM 4185 C C . ILE B 1 216 ? 37.031 16.893 27.421 1.00 37.93 214 ILE B C 1
ATOM 4186 O O . ILE B 1 216 ? 35.811 16.800 27.551 1.00 37.82 214 ILE B O 1
ATOM 4191 N N . LYS B 1 217 ? 37.681 18.020 27.122 1.00 38.54 215 LYS B N 1
ATOM 4192 C CA . LYS B 1 217 ? 37.122 19.376 27.129 1.00 38.78 215 LYS B CA 1
ATOM 4193 C C . LYS B 1 217 ? 36.383 19.753 28.417 1.00 39.17 215 LYS B C 1
ATOM 4194 O O . LYS B 1 217 ? 36.952 20.420 29.294 1.00 39.44 215 LYS B O 1
ATOM 4200 N N . GLY B 1 235 ? 32.900 24.649 23.830 1.00 43.58 233 GLY B N 1
ATOM 4201 C CA . GLY B 1 235 ? 31.664 23.699 23.339 1.00 43.68 233 GLY B CA 1
ATOM 4202 C C . GLY B 1 235 ? 30.557 23.656 24.380 1.00 43.79 233 GLY B C 1
ATOM 4203 O O . GLY B 1 235 ? 29.399 23.980 24.089 1.00 43.74 233 GLY B O 1
ATOM 4204 N N . GLY B 1 236 ? 30.931 23.277 25.600 1.00 43.80 234 GLY B N 1
ATOM 4205 C CA . GLY B 1 236 ? 29.977 22.948 26.664 1.00 43.57 234 GLY B CA 1
ATOM 4206 C C . GLY B 1 236 ? 30.061 21.454 26.944 1.00 43.22 234 GLY B C 1
ATOM 4207 O O . GLY B 1 236 ? 29.706 20.979 28.028 1.00 43.27 234 GLY B O 1
ATOM 4208 N N . ILE B 1 237 ? 30.547 20.720 25.949 1.00 42.81 235 ILE B N 1
ATOM 4209 C CA . ILE B 1 237 ? 30.687 19.280 26.037 1.00 42.28 235 ILE B CA 1
ATOM 4210 C C . ILE B 1 237 ? 31.943 18.886 26.818 1.00 42.04 235 ILE B C 1
ATOM 4211 O O . ILE B 1 237 ? 33.059 19.330 26.509 1.00 41.92 235 ILE B O 1
ATOM 4213 N N . LYS B 1 238 ? 31.730 18.084 27.859 1.00 41.49 236 LYS B N 1
ATOM 4214 C CA . LYS B 1 238 ? 32.800 17.438 28.609 1.00 41.08 236 LYS B CA 1
ATOM 4215 C C . LYS B 1 238 ? 32.358 16.018 28.922 1.00 40.61 236 LYS B C 1
ATOM 4216 O O . LYS B 1 238 ? 31.159 15.753 29.061 1.00 40.40 236 LYS B O 1
ATOM 4218 N N . ALA B 1 239 ? 33.329 15.114 28.999 1.00 39.84 237 ALA B N 1
ATOM 4219 C CA . ALA B 1 239 ? 33.103 13.726 29.383 1.00 39.46 237 ALA B CA 1
ATOM 4220 C C . ALA B 1 239 ? 34.263 13.248 30.252 1.00 38.97 237 ALA B C 1
ATOM 4221 O O . ALA B 1 239 ? 35.413 13.602 29.996 1.00 38.64 237 ALA B O 1
ATOM 4223 N N . ASP B 1 240 ? 33.949 12.455 31.276 1.00 38.69 238 ASP B N 1
ATOM 4224 C CA . ASP B 1 240 ? 34.961 11.856 32.155 1.00 38.58 238 ASP B CA 1
ATOM 4225 C C . ASP B 1 240 ? 35.107 10.371 31.857 1.00 38.47 238 ASP B C 1
ATOM 4226 O O . ASP B 1 240 ? 34.162 9.602 32.045 1.00 38.64 238 ASP B O 1
ATOM 4231 N N . VAL B 1 241 ? 36.287 9.978 31.383 1.00 38.33 239 VAL B N 1
ATOM 4232 C CA . VAL B 1 241 ? 36.625 8.573 31.208 1.00 37.87 239 VAL B CA 1
ATOM 4233 C C . VAL B 1 241 ? 37.552 8.210 32.362 1.00 37.85 239 VAL B C 1
ATOM 4234 O O . VAL B 1 241 ? 38.648 8.778 32.501 1.00 37.70 239 VAL B O 1
ATOM 4238 N N . THR B 1 242 ? 37.074 7.319 33.225 1.00 37.22 240 THR B N 1
ATOM 4239 C CA A THR B 1 242 ? 37.835 6.885 34.393 0.50 37.21 240 THR B CA 1
ATOM 4240 C CA B THR B 1 242 ? 37.845 6.895 34.389 0.50 36.75 240 THR B CA 1
ATOM 4241 C C . THR B 1 242 ? 38.708 5.677 34.057 1.00 36.86 240 THR B C 1
ATOM 4242 O O . THR B 1 242 ? 38.333 4.842 33.227 1.00 36.42 240 THR B O 1
ATOM 4249 N N . ASP B 1 243 ? 39.867 5.590 34.702 1.00 36.63 241 ASP B N 1
ATOM 4250 C CA . ASP B 1 243 ? 40.719 4.422 34.555 1.00 36.49 241 ASP B CA 1
ATOM 4251 C C . ASP B 1 243 ? 40.758 3.702 35.889 1.00 36.62 241 ASP B C 1
ATOM 4252 O O . ASP B 1 243 ? 41.421 4.148 36.843 1.00 36.98 241 ASP B O 1
ATOM 4257 N N . SER B 1 244 ? 40.061 2.578 35.941 1.00 36.07 242 SER B N 1
ATOM 4258 C CA . SER B 1 244 ? 39.907 1.819 37.173 1.00 36.18 242 SER B CA 1
ATOM 4259 C C . SER B 1 244 ? 41.194 1.151 37.648 1.00 35.65 242 SER B C 1
ATOM 4260 O O . SER B 1 244 ? 41.323 0.861 38.833 1.00 35.37 242 SER B O 1
ATOM 4263 N N . GLU B 1 245 ? 42.146 0.923 36.738 1.00 35.80 243 GLU B N 1
ATOM 4264 C CA . GLU B 1 245 ? 43.448 0.356 37.122 1.00 36.01 243 GLU B CA 1
ATOM 4265 C C . GLU B 1 245 ? 44.213 1.290 38.082 1.00 35.33 243 GLU B C 1
ATOM 4266 O O . GLU B 1 245 ? 45.019 0.822 38.901 1.00 35.97 243 GLU B O 1
ATOM 4272 N N . ILE B 1 246 ? 43.935 2.593 38.002 1.00 34.21 244 ILE B N 1
ATOM 4273 C CA . ILE B 1 246 ? 44.721 3.615 38.709 1.00 33.43 244 ILE B CA 1
ATOM 4274 C C . ILE B 1 246 ? 43.988 4.108 39.950 1.00 33.28 244 ILE B C 1
ATOM 4275 O O . ILE B 1 246 ? 43.092 4.924 39.846 1.00 33.66 244 ILE B O 1
ATOM 4280 N N . GLY B 1 247 ? 44.387 3.618 41.122 1.00 33.06 245 GLY B N 1
ATOM 4281 C CA . GLY B 1 247 ? 43.598 3.802 42.354 1.00 32.81 245 GLY B CA 1
ATOM 4282 C C . GLY B 1 247 ? 43.890 5.001 43.252 1.00 33.06 245 GLY B C 1
ATOM 4283 O O . GLY B 1 247 ? 43.324 5.101 44.354 1.00 33.32 245 GLY B O 1
ATOM 4284 N N . ARG B 1 248 ? 44.778 5.894 42.806 1.00 32.15 246 ARG B N 1
ATOM 4285 C CA . ARG B 1 248 ? 45.069 7.165 43.503 1.00 31.97 246 ARG B CA 1
ATOM 4286 C C . ARG B 1 248 ? 44.378 8.289 42.729 1.00 30.61 246 ARG B C 1
ATOM 4287 O O . ARG B 1 248 ? 44.231 8.190 41.523 1.00 30.45 246 ARG B O 1
ATOM 4295 N N . TYR B 1 249 ? 43.970 9.350 43.408 1.00 30.07 247 TYR B N 1
ATOM 4296 C CA . TYR B 1 249 ? 43.498 10.572 42.737 1.00 29.96 247 TYR B CA 1
ATOM 4297 C C . TYR B 1 249 ? 44.595 11.167 41.820 1.00 29.70 247 TYR B C 1
ATOM 4298 O O . TYR B 1 249 ? 45.587 11.733 42.299 1.00 28.87 247 TYR B O 1
ATOM 4307 N N . ARG B 1 250 ? 44.406 11.015 40.511 1.00 29.24 248 ARG B N 1
ATOM 4308 C CA . ARG B 1 250 ? 45.361 11.500 39.516 1.00 30.03 248 ARG B CA 1
ATOM 4309 C C . ARG B 1 250 ? 44.603 11.958 38.271 1.00 29.86 248 ARG B C 1
ATOM 4310 O O . ARG B 1 250 ? 44.526 11.208 37.288 1.00 29.84 248 ARG B O 1
ATOM 4318 N N . PRO B 1 251 ? 43.991 13.167 38.321 1.00 29.66 249 PRO B N 1
ATOM 4319 C CA . PRO B 1 251 ? 43.206 13.644 37.179 1.00 29.75 249 PRO B CA 1
ATOM 4320 C C . PRO B 1 251 ? 44.007 14.215 36.019 1.00 30.17 249 PRO B C 1
ATOM 4321 O O . PRO B 1 251 ? 44.985 14.931 36.241 1.00 29.31 249 PRO B O 1
ATOM 4325 N N . LEU B 1 252 ? 43.571 13.922 34.790 1.00 31.25 250 LEU B N 1
ATOM 4326 C CA . LEU B 1 252 ? 44.072 14.642 33.597 1.00 31.89 250 LEU B CA 1
ATOM 4327 C C . LEU B 1 252 ? 42.921 15.290 32.811 1.00 32.74 250 LEU B C 1
ATOM 4328 O O . LEU B 1 252 ? 41.939 14.623 32.483 1.00 32.89 250 LEU B O 1
ATOM 4333 N N . ILE B 1 253 ? 43.051 16.593 32.529 1.00 33.30 251 ILE B N 1
ATOM 4334 C CA . ILE B 1 253 ? 42.069 17.344 31.732 1.00 33.55 251 ILE B CA 1
ATOM 4335 C C . ILE B 1 253 ? 42.674 17.772 30.382 1.00 34.29 251 ILE B C 1
ATOM 4336 O O . ILE B 1 253 ? 43.740 18.383 30.330 1.00 34.14 251 ILE B O 1
ATOM 4341 N N . ILE B 1 254 ? 42.009 17.400 29.294 1.00 35.01 252 ILE B N 1
ATOM 4342 C CA . ILE B 1 254 ? 42.475 17.703 27.949 1.00 36.21 252 ILE B CA 1
ATOM 4343 C C . ILE B 1 254 ? 41.351 18.403 27.172 1.00 37.02 252 ILE B C 1
ATOM 4344 O O . ILE B 1 254 ? 40.188 17.973 27.199 1.00 36.58 252 ILE B O 1
ATOM 4349 N N . VAL B 1 255 ? 41.704 19.493 26.504 1.00 37.97 253 VAL B N 1
ATOM 4350 C CA . VAL B 1 255 ? 40.791 20.150 25.573 1.00 39.34 253 VAL B CA 1
ATOM 4351 C C . VAL B 1 255 ? 41.134 19.711 24.157 1.00 40.03 253 VAL B C 1
ATOM 4352 O O . VAL B 1 255 ? 42.303 19.732 23.749 1.00 40.27 253 VAL B O 1
ATOM 4354 N N . ASN B 1 256 ? 40.114 19.272 23.429 1.00 40.77 254 ASN B N 1
ATOM 4355 C CA . ASN B 1 256 ? 40.263 18.941 22.026 1.00 41.34 254 ASN B CA 1
ATOM 4356 C C . ASN B 1 256 ? 39.232 19.729 21.225 1.00 41.46 254 ASN B C 1
ATOM 4357 O O . ASN B 1 256 ? 38.034 19.507 21.375 1.00 41.43 254 ASN B O 1
ATOM 4362 N N . GLU B 1 257 ? 39.701 20.660 20.394 1.00 41.67 255 GLU B N 1
ATOM 4363 C CA . GLU B 1 257 ? 38.802 21.492 19.580 1.00 41.99 255 GLU B CA 1
ATOM 4364 C C . GLU B 1 257 ? 38.221 20.742 18.375 1.00 41.97 255 GLU B C 1
ATOM 4365 O O . GLU B 1 257 ? 37.337 21.255 17.685 1.00 42.35 255 GLU B O 1
ATOM 4367 N N . GLU B 1 258 ? 38.727 19.535 18.131 1.00 42.00 256 GLU B N 1
ATOM 4368 C CA . GLU B 1 258 ? 38.187 18.633 17.117 1.00 41.92 256 GLU B CA 1
ATOM 4369 C C . GLU B 1 258 ? 36.861 18.007 17.561 1.00 41.80 256 GLU B C 1
ATOM 4370 O O . GLU B 1 258 ? 35.977 17.778 16.740 1.00 41.73 256 GLU B O 1
ATOM 4372 N N . VAL B 1 259 ? 36.738 17.729 18.859 1.00 41.65 257 VAL B N 1
ATOM 4373 C CA . VAL B 1 259 ? 35.506 17.196 19.448 1.00 41.44 257 VAL B CA 1
ATOM 4374 C C . VAL B 1 259 ? 34.387 18.239 19.439 1.00 41.36 257 VAL B C 1
ATOM 4375 O O . VAL B 1 259 ? 34.603 19.385 19.836 1.00 41.15 257 VAL B O 1
ATOM 4377 N N . THR B 1 260 ? 33.201 17.838 18.980 1.00 41.37 258 THR B N 1
ATOM 4378 C CA . THR B 1 260 ? 32.013 18.700 19.014 1.00 41.47 258 THR B CA 1
ATOM 4379 C C . THR B 1 260 ? 30.829 18.064 19.763 1.00 41.46 258 THR B C 1
ATOM 4380 O O . THR B 1 260 ? 29.800 18.718 19.970 1.00 41.48 258 THR B O 1
ATOM 4384 N N . THR B 1 261 ? 30.974 16.797 20.162 1.00 41.22 259 THR B N 1
ATOM 4385 C CA . THR B 1 261 ? 29.898 16.068 20.848 1.00 41.01 259 THR B CA 1
ATOM 4386 C C . THR B 1 261 ? 30.350 15.404 22.148 1.00 40.99 259 THR B C 1
ATOM 4387 O O . THR B 1 261 ? 31.535 15.100 22.324 1.00 41.03 259 THR B O 1
ATOM 4391 N N . ALA B 1 262 ? 29.400 15.164 23.051 1.00 40.75 260 ALA B N 1
ATOM 4392 C CA . ALA B 1 262 ? 29.685 14.452 24.303 1.00 40.64 260 ALA B CA 1
ATOM 4393 C C . ALA B 1 262 ? 30.072 12.991 24.056 1.00 40.36 260 ALA B C 1
ATOM 4394 O O . ALA B 1 262 ? 30.805 12.402 24.851 1.00 40.40 260 ALA B O 1
ATOM 4396 N N . GLU B 1 263 ? 29.565 12.414 22.963 1.00 39.97 261 GLU B N 1
ATOM 4397 C CA . GLU B 1 263 ? 29.967 11.078 22.517 1.00 39.62 261 GLU B CA 1
ATOM 4398 C C . GLU B 1 263 ? 31.370 11.141 21.916 1.00 39.55 261 GLU B C 1
ATOM 4399 O O . GLU B 1 263 ? 32.180 10.234 22.121 1.00 39.32 261 GLU B O 1
ATOM 4401 N N . GLY B 1 264 ? 31.649 12.222 21.186 1.00 39.16 262 GLY B N 1
ATOM 4402 C CA . GLY B 1 264 ? 32.987 12.495 20.674 1.00 39.00 262 GLY B CA 1
ATOM 4403 C C . GLY B 1 264 ? 34.017 12.640 21.786 1.00 38.86 262 GLY B C 1
ATOM 4404 O O . GLY B 1 264 ? 35.118 12.100 21.685 1.00 38.81 262 GLY B O 1
ATOM 4405 N N . ALA B 1 265 ? 33.643 13.365 22.843 1.00 38.71 263 ALA B N 1
ATOM 4406 C CA . ALA B 1 265 ? 34.501 13.607 24.008 1.00 38.72 263 ALA B CA 1
ATOM 4407 C C . ALA B 1 265 ? 34.742 12.328 24.815 1.00 38.98 263 ALA B C 1
ATOM 4408 O O . ALA B 1 265 ? 35.822 12.133 25.373 1.00 39.16 263 ALA B O 1
ATOM 4410 N N . ALA B 1 266 ? 33.738 11.457 24.865 1.00 39.01 264 ALA B N 1
ATOM 4411 C CA . ALA B 1 266 ? 33.886 10.149 25.492 1.00 38.70 264 ALA B CA 1
ATOM 4412 C C . ALA B 1 266 ? 34.808 9.258 24.657 1.00 38.73 264 ALA B C 1
ATOM 4413 O O . ALA B 1 266 ? 35.655 8.546 25.203 1.00 38.60 264 ALA B O 1
ATOM 4415 N N . LYS B 1 267 ? 34.658 9.325 23.334 1.00 38.44 265 LYS B N 1
ATOM 4416 C CA . LYS B 1 267 ? 35.455 8.508 22.412 1.00 38.19 265 LYS B CA 1
ATOM 4417 C C . LYS B 1 267 ? 36.944 8.884 22.419 1.00 38.02 265 LYS B C 1
ATOM 4418 O O . LYS B 1 267 ? 37.813 8.003 22.399 1.00 37.19 265 LYS B O 1
ATOM 4420 N N . ARG B 1 268 ? 37.235 10.186 22.450 1.00 37.87 266 ARG B N 1
ATOM 4421 C CA . ARG B 1 268 ? 38.627 10.645 22.548 1.00 38.17 266 ARG B CA 1
ATOM 4422 C C . ARG B 1 268 ? 39.258 10.322 23.914 1.00 37.40 266 ARG B C 1
ATOM 4423 O O . ARG B 1 268 ? 40.456 10.054 23.995 1.00 37.83 266 ARG B O 1
ATOM 4431 N N . GLY B 1 269 ? 38.447 10.335 24.969 1.00 37.02 267 GLY B N 1
ATOM 4432 C CA . GLY B 1 269 ? 38.890 9.985 26.321 1.00 36.52 267 GLY B CA 1
ATOM 4433 C C . GLY B 1 269 ? 39.294 8.525 26.438 1.00 36.64 267 GLY B C 1
ATOM 4434 O O . GLY B 1 269 ? 40.337 8.196 27.023 1.00 35.99 267 GLY B O 1
ATOM 4435 N N . GLN B 1 270 ? 38.462 7.649 25.882 1.00 36.49 268 GLN B N 1
ATOM 4436 C CA . GLN B 1 270 ? 38.789 6.236 25.789 1.00 37.01 268 GLN B CA 1
ATOM 4437 C C . GLN B 1 270 ? 40.090 6.034 24.984 1.00 37.23 268 GLN B C 1
ATOM 4438 O O . GLN B 1 270 ? 40.940 5.247 25.394 1.00 37.34 268 GLN B O 1
ATOM 4444 N N . TRP B 1 271 ? 40.250 6.762 23.871 1.00 37.52 269 TRP B N 1
ATOM 4445 C CA . TRP B 1 271 ? 41.490 6.738 23.070 1.00 38.10 269 TRP B CA 1
ATOM 4446 C C . TRP B 1 271 ? 42.719 7.174 23.874 1.00 38.37 269 TRP B C 1
ATOM 4447 O O . TRP B 1 271 ? 43.827 6.672 23.664 1.00 38.73 269 TRP B O 1
ATOM 4458 N N . GLU B 1 272 ? 42.520 8.128 24.778 1.00 38.32 270 GLU B N 1
ATOM 4459 C CA . GLU B 1 272 ? 43.606 8.646 25.598 1.00 38.57 270 GLU B CA 1
ATOM 4460 C C . GLU B 1 272 ? 43.967 7.649 26.704 1.00 37.64 270 GLU B C 1
ATOM 4461 O O . GLU B 1 272 ? 45.138 7.391 26.957 1.00 36.86 270 GLU B O 1
ATOM 4467 N N . ARG B 1 273 ? 42.946 7.077 27.341 1.00 37.19 271 ARG B N 1
ATOM 4468 C CA . ARG B 1 273 ? 43.126 6.013 28.331 1.00 36.89 271 ARG B CA 1
ATOM 4469 C C . ARG B 1 273 ? 43.889 4.813 27.737 1.00 36.19 271 ARG B C 1
ATOM 4470 O O . ARG B 1 273 ? 44.871 4.340 28.327 1.00 35.14 271 ARG B O 1
ATOM 4478 N N . GLN B 1 274 ? 43.435 4.352 26.571 1.00 35.92 272 GLN B N 1
ATOM 4479 C CA . GLN B 1 274 ? 44.008 3.194 25.882 1.00 36.63 272 GLN B CA 1
ATOM 4480 C C . GLN B 1 274 ? 45.479 3.422 25.579 1.00 36.54 272 GLN B C 1
ATOM 4481 O O . GLN B 1 274 ? 46.307 2.532 25.789 1.00 36.29 272 GLN B O 1
ATOM 4487 N N . ARG B 1 275 ? 45.783 4.621 25.082 1.00 36.73 273 ARG B N 1
ATOM 4488 C CA . ARG B 1 275 ? 47.141 5.000 24.696 1.00 37.77 273 ARG B CA 1
ATOM 4489 C C . ARG B 1 275 ? 48.080 5.009 25.896 1.00 37.13 273 ARG B C 1
ATOM 4490 O O . ARG B 1 275 ? 49.247 4.608 25.773 1.00 36.61 273 ARG B O 1
ATOM 4498 N N . SER B 1 276 ? 47.570 5.456 27.050 1.00 36.97 274 SER B N 1
ATOM 4499 C CA . SER B 1 276 ? 48.376 5.510 28.283 1.00 37.51 274 SER B CA 1
ATOM 4500 C C . SER B 1 276 ? 48.809 4.117 28.811 1.00 37.73 274 SER B C 1
ATOM 4501 O O . SER B 1 276 ? 49.843 3.992 29.462 1.00 37.46 274 SER B O 1
ATOM 4504 N N . ILE B 1 277 ? 48.029 3.080 28.506 1.00 38.83 275 ILE B N 1
ATOM 4505 C CA . ILE B 1 277 ? 48.349 1.699 28.886 1.00 39.62 275 ILE B CA 1
ATOM 4506 C C . ILE B 1 277 ? 49.628 1.231 28.213 1.00 39.73 275 ILE B C 1
ATOM 4507 O O . ILE B 1 277 ? 50.621 0.917 28.879 1.00 39.96 275 ILE B O 1
ATOM 4512 N N . GLY B 1 278 ? 49.592 1.180 26.884 1.00 39.88 276 GLY B N 1
ATOM 4513 C CA . GLY B 1 278 ? 50.705 0.663 26.088 1.00 39.74 276 GLY B CA 1
ATOM 4514 C C . GLY B 1 278 ? 51.979 1.434 26.319 1.00 39.80 276 GLY B C 1
ATOM 4515 O O . GLY B 1 278 ? 53.080 0.873 26.263 1.00 39.98 276 GLY B O 1
ATOM 4516 N N . LYS B 1 279 ? 51.825 2.719 26.618 1.00 39.52 277 LYS B N 1
ATOM 4517 C CA . LYS B 1 279 ? 52.959 3.602 26.811 1.00 40.04 277 LYS B CA 1
ATOM 4518 C C . LYS B 1 279 ? 53.671 3.344 28.161 1.00 39.69 277 LYS B C 1
ATOM 4519 O O . LYS B 1 279 ? 54.832 3.732 28.344 1.00 39.12 277 LYS B O 1
ATOM 4525 N N . SER B 1 280 ? 52.966 2.672 29.076 1.00 38.95 278 SER B N 1
ATOM 4526 C CA . SER B 1 280 ? 53.362 2.548 30.483 1.00 38.77 278 SER B CA 1
ATOM 4527 C C . SER B 1 280 ? 53.922 1.187 30.854 1.00 38.62 278 SER B C 1
ATOM 4528 O O . SER B 1 280 ? 54.421 1.010 31.962 1.00 38.67 278 SER B O 1
ATOM 4531 N N . ASN B 1 281 ? 53.795 0.224 29.940 1.00 38.59 279 ASN B N 1
ATOM 4532 C CA . ASN B 1 281 ? 54.230 -1.151 30.174 1.00 38.56 279 ASN B CA 1
ATOM 4533 C C . ASN B 1 281 ? 55.140 -1.639 29.061 1.00 38.38 279 ASN B C 1
ATOM 4534 O O . ASN B 1 281 ? 54.930 -1.320 27.893 1.00 39.19 279 ASN B O 1
ATOM 4547 N N . ALA B 1 283 ? 57.548 -5.437 28.305 1.00 33.81 281 ALA B N 1
ATOM 4548 C CA . ALA B 1 283 ? 58.144 -6.734 28.643 1.00 32.75 281 ALA B CA 1
ATOM 4549 C C . ALA B 1 283 ? 58.847 -7.310 27.417 1.00 32.03 281 ALA B C 1
ATOM 4550 O O . ALA B 1 283 ? 58.326 -7.289 26.297 1.00 31.85 281 ALA B O 1
ATOM 4552 N N . GLU B 1 284 ? 60.043 -7.829 27.640 1.00 31.94 282 GLU B N 1
ATOM 4553 C CA . GLU B 1 284 ? 60.882 -8.303 26.566 1.00 31.23 282 GLU B CA 1
ATOM 4554 C C . GLU B 1 284 ? 61.475 -9.647 26.957 1.00 30.62 282 GLU B C 1
ATOM 4555 O O . GLU B 1 284 ? 62.108 -9.766 28.003 1.00 30.12 282 GLU B O 1
ATOM 4561 N N . TYR B 1 285 ? 61.235 -10.656 26.117 1.00 29.38 283 TYR B N 1
ATOM 4562 C CA . TYR B 1 285 ? 61.685 -12.023 26.353 1.00 28.72 283 TYR B CA 1
ATOM 4563 C C . TYR B 1 285 ? 62.780 -12.379 25.387 1.00 28.80 283 TYR B C 1
ATOM 4564 O O . TYR B 1 285 ? 62.679 -12.127 24.172 1.00 27.98 283 TYR B O 1
ATOM 4573 N N . THR B 1 286 ? 63.856 -12.927 25.946 1.00 28.55 284 THR B N 1
ATOM 4574 C CA . THR B 1 286 ? 64.978 -13.383 25.149 1.00 28.24 284 THR B CA 1
ATOM 4575 C C . THR B 1 286 ? 65.016 -14.901 25.173 1.00 28.76 284 THR B C 1
ATOM 4576 O O . THR B 1 286 ? 65.083 -15.524 26.251 1.00 28.74 284 THR B O 1
ATOM 4580 N N . VAL B 1 287 ? 64.988 -15.490 23.977 1.00 28.83 285 VAL B N 1
ATOM 4581 C CA . VAL B 1 287 ? 65.042 -16.938 23.802 1.00 28.48 285 VAL B CA 1
ATOM 4582 C C . VAL B 1 287 ? 66.210 -17.344 22.893 1.00 29.05 285 VAL B C 1
ATOM 4583 O O . VAL B 1 287 ? 66.722 -16.534 22.099 1.00 28.30 285 VAL B O 1
ATOM 4587 N N . THR B 1 288 ? 66.619 -18.605 23.021 1.00 28.60 286 THR B N 1
ATOM 4588 C CA . THR B 1 288 ? 67.661 -19.187 22.176 1.00 29.73 286 THR B CA 1
ATOM 4589 C C . THR B 1 288 ? 67.148 -19.534 20.786 1.00 29.46 286 THR B C 1
ATOM 4590 O O . THR B 1 288 ? 66.095 -20.142 20.644 1.00 29.28 286 THR B O 1
ATOM 4594 N N . GLY B 1 289 ? 67.892 -19.126 19.760 1.00 29.56 287 GLY B N 1
ATOM 4595 C CA . GLY B 1 289 ? 67.543 -19.449 18.389 1.00 29.72 287 GLY B CA 1
ATOM 4596 C C . GLY B 1 289 ? 66.440 -18.551 17.878 1.00 30.33 287 GLY B C 1
ATOM 4597 O O . GLY B 1 289 ? 65.761 -17.878 18.649 1.00 30.77 287 GLY B O 1
ATOM 4598 N N . TRP B 1 290 ? 66.248 -18.561 16.572 1.00 30.33 288 TRP B N 1
ATOM 4599 C CA . TRP B 1 290 ? 65.266 -17.711 15.929 1.00 30.78 288 TRP B CA 1
ATOM 4600 C C . TRP B 1 290 ? 63.941 -18.395 15.607 1.00 31.40 288 TRP B C 1
ATOM 4601 O O . TRP B 1 290 ? 62.922 -17.726 15.437 1.00 31.63 288 TRP B O 1
ATOM 4612 N N . ARG B 1 291 ? 63.969 -19.720 15.515 1.00 32.15 289 ARG B N 1
ATOM 4613 C CA . ARG B 1 291 ? 62.789 -20.508 15.201 1.00 33.24 289 ARG B CA 1
ATOM 4614 C C . ARG B 1 291 ? 62.159 -21.076 16.478 1.00 33.80 289 ARG B C 1
ATOM 4615 O O . ARG B 1 291 ? 62.850 -21.322 17.465 1.00 33.89 289 ARG B O 1
ATOM 4623 N N . ILE B 1 292 ? 60.840 -21.226 16.465 1.00 34.35 290 ILE B N 1
ATOM 4624 C CA . ILE B 1 292 ? 60.117 -21.906 17.525 1.00 35.39 290 ILE B CA 1
ATOM 4625 C C . ILE B 1 292 ? 60.322 -23.416 17.291 1.00 35.93 290 ILE B C 1
ATOM 4626 O O . ILE B 1 292 ? 59.993 -23.911 16.227 1.00 35.32 290 ILE B O 1
ATOM 4631 N N . PRO B 1 293 ? 60.912 -24.134 18.268 1.00 37.20 291 PRO B N 1
ATOM 4632 C CA . PRO B 1 293 ? 61.205 -25.557 18.076 1.00 38.36 291 PRO B CA 1
ATOM 4633 C C . PRO B 1 293 ? 59.972 -26.394 17.740 1.00 39.36 291 PRO B C 1
ATOM 4634 O O . PRO B 1 293 ? 60.034 -27.234 16.842 1.00 39.74 291 PRO B O 1
ATOM 4638 N N . GLN B 1 294 ? 58.868 -26.146 18.443 1.00 40.52 292 GLN B N 1
ATOM 4639 C CA . GLN B 1 294 ? 57.583 -26.810 18.175 1.00 41.25 292 GLN B CA 1
ATOM 4640 C C . GLN B 1 294 ? 57.134 -26.745 16.715 1.00 40.93 292 GLN B C 1
ATOM 4641 O O . GLN B 1 294 ? 56.617 -27.730 16.185 1.00 40.89 292 GLN B O 1
ATOM 4647 N N . THR B 1 295 ? 57.303 -25.587 16.080 1.00 40.26 293 THR B N 1
ATOM 4648 C CA . THR B 1 295 ? 56.766 -25.375 14.730 1.00 39.91 293 THR B CA 1
ATOM 4649 C C . THR B 1 295 ? 57.811 -25.339 13.610 1.00 39.42 293 THR B C 1
ATOM 4650 O O . THR B 1 295 ? 57.481 -25.589 12.456 1.00 39.79 293 THR B O 1
ATOM 4654 N N . GLY B 1 296 ? 59.052 -24.992 13.938 1.00 38.68 294 GLY B N 1
ATOM 4655 C CA . GLY B 1 296 ? 60.096 -24.806 12.928 1.00 37.48 294 GLY B CA 1
ATOM 4656 C C . GLY B 1 296 ? 60.045 -23.456 12.212 1.00 36.91 294 GLY B C 1
ATOM 4657 O O . GLY B 1 296 ? 60.880 -23.174 11.349 1.00 36.95 294 GLY B O 1
ATOM 4658 N N . LYS B 1 297 ? 59.067 -22.619 12.555 1.00 35.71 295 LYS B N 1
ATOM 4659 C CA . LYS B 1 297 ? 58.937 -21.299 11.938 1.00 35.03 295 LYS B CA 1
ATOM 4660 C C . LYS B 1 297 ? 59.644 -20.210 12.756 1.00 33.57 295 LYS B C 1
ATOM 4661 O O . LYS B 1 297 ? 59.835 -20.354 13.964 1.00 32.97 295 LYS B O 1
ATOM 4667 N N . LEU B 1 298 ? 60.016 -19.121 12.090 1.00 32.43 296 LEU B N 1
ATOM 4668 C CA . LEU B 1 298 ? 60.522 -17.941 12.778 1.00 31.64 296 LEU B CA 1
ATOM 4669 C C . LEU B 1 298 ? 59.407 -17.376 13.652 1.00 31.11 296 LEU B C 1
ATOM 4670 O O . LEU B 1 298 ? 58.231 -17.414 13.255 1.00 31.07 296 LEU B O 1
ATOM 4675 N N . TRP B 1 299 ? 59.768 -16.890 14.842 1.00 30.04 297 TRP B N 1
ATOM 4676 C CA . TRP B 1 299 ? 58.860 -16.062 15.643 1.00 29.66 297 TRP B CA 1
ATOM 4677 C C . TRP B 1 299 ? 58.234 -14.998 14.745 1.00 29.12 297 TRP B C 1
ATOM 4678 O O . TRP B 1 299 ? 58.919 -14.389 13.910 1.00 28.67 297 TRP B O 1
ATOM 4689 N N . ASN B 1 300 ? 56.926 -14.799 14.901 1.00 28.93 298 ASN B N 1
ATOM 4690 C CA . ASN B 1 300 ? 56.185 -13.842 14.090 1.00 28.32 298 ASN B CA 1
ATOM 4691 C C . ASN B 1 300 ? 55.530 -12.757 14.937 1.00 28.64 298 ASN B C 1
ATOM 4692 O O . ASN B 1 300 ? 55.052 -13.015 16.032 1.00 28.95 298 ASN B O 1
ATOM 4697 N N . ILE B 1 301 ? 55.476 -11.546 14.399 1.00 29.45 299 ILE B N 1
ATOM 4698 C CA . ILE B 1 301 ? 54.872 -10.417 15.090 1.00 30.59 299 ILE B CA 1
ATOM 4699 C C . ILE B 1 301 ? 53.358 -10.581 14.984 1.00 30.57 299 ILE B C 1
ATOM 4700 O O . ILE B 1 301 ? 52.876 -11.293 14.121 1.00 30.94 299 ILE B O 1
ATOM 4705 N N . ASN B 1 302 ? 52.610 -9.919 15.860 1.00 31.21 300 ASN B N 1
ATOM 4706 C CA . ASN B 1 302 ? 51.157 -9.932 15.789 1.00 31.59 300 ASN B CA 1
ATOM 4707 C C . ASN B 1 302 ? 50.562 -11.336 15.983 1.00 31.80 300 ASN B C 1
ATOM 4708 O O . ASN B 1 302 ? 49.543 -11.681 15.391 1.00 32.12 300 ASN B O 1
ATOM 4713 N N . THR B 1 303 ? 51.215 -12.139 16.811 1.00 31.83 301 THR B N 1
ATOM 4714 C CA . THR B 1 303 ? 50.668 -13.423 17.208 1.00 31.83 301 THR B CA 1
ATOM 4715 C C . THR B 1 303 ? 50.543 -13.420 18.722 1.00 31.64 301 THR B C 1
ATOM 4716 O O . THR B 1 303 ? 51.221 -12.645 19.418 1.00 31.49 301 THR B O 1
ATOM 4720 N N . LEU B 1 304 ? 49.656 -14.259 19.230 1.00 31.11 302 LEU B N 1
ATOM 4721 C CA . LEU B 1 304 ? 49.430 -14.352 20.662 1.00 31.21 302 LEU B CA 1
ATOM 4722 C C . LEU B 1 304 ? 50.304 -15.463 21.235 1.00 31.56 302 LEU B C 1
ATOM 4723 O O . LEU B 1 304 ? 50.332 -16.585 20.718 1.00 31.73 302 LEU B O 1
ATOM 4728 N N . VAL B 1 305 ? 51.020 -15.125 22.299 1.00 31.59 303 VAL B N 1
ATOM 4729 C CA . VAL B 1 305 ? 51.870 -16.074 23.005 1.00 31.65 303 VAL B CA 1
ATOM 4730 C C . VAL B 1 305 ? 51.435 -16.043 24.475 1.00 31.42 303 VAL B C 1
ATOM 4731 O O . VAL B 1 305 ? 51.442 -14.980 25.097 1.00 31.79 303 VAL B O 1
ATOM 4735 N N . PRO B 1 306 ? 50.968 -17.191 25.009 1.00 31.36 304 PRO B N 1
ATOM 4736 C CA . PRO B 1 306 ? 50.814 -17.338 26.464 1.00 31.61 304 PRO B CA 1
ATOM 4737 C C . PRO B 1 306 ? 52.146 -17.107 27.211 1.00 31.10 304 PRO B C 1
ATOM 4738 O O . PRO B 1 306 ? 53.197 -17.569 26.770 1.00 31.52 304 PRO B O 1
ATOM 4742 N N . VAL B 1 307 ? 52.092 -16.366 28.309 1.00 31.47 305 VAL B N 1
ATOM 4743 C CA . VAL B 1 307 ? 53.278 -16.067 29.122 1.00 31.75 305 VAL B CA 1
ATOM 4744 C C . VAL B 1 307 ? 52.963 -16.441 30.553 1.00 32.14 305 VAL B C 1
ATOM 4745 O O . VAL B 1 307 ? 51.964 -15.991 31.100 1.00 32.26 305 VAL B O 1
ATOM 4749 N N . ILE B 1 308 ? 53.799 -17.282 31.148 1.00 32.85 306 ILE B N 1
ATOM 4750 C CA . ILE B 1 308 ? 53.691 -17.611 32.572 1.00 33.48 306 ILE B CA 1
ATOM 4751 C C . ILE B 1 308 ? 55.010 -17.232 33.237 1.00 33.85 306 ILE B C 1
ATOM 4752 O O . ILE B 1 308 ? 56.043 -17.886 33.046 1.00 33.79 306 ILE B O 1
ATOM 4757 N N . ASP B 1 309 ? 54.973 -16.164 34.016 1.00 33.84 307 ASP B N 1
ATOM 4758 C CA . ASP B 1 309 ? 56.192 -15.584 34.519 1.00 34.17 307 ASP B CA 1
ATOM 4759 C C . ASP B 1 309 ? 55.913 -14.905 35.845 1.00 33.99 307 ASP B C 1
ATOM 4760 O O . ASP B 1 309 ? 55.415 -13.780 35.878 1.00 32.33 307 ASP B O 1
ATOM 4765 N N A GLU B 1 310 ? 56.238 -15.594 36.934 0.50 33.94 308 GLU B N 1
ATOM 4766 N N B GLU B 1 310 ? 56.249 -15.607 36.932 0.50 33.68 308 GLU B N 1
ATOM 4767 C CA A GLU B 1 310 ? 55.937 -15.088 38.265 0.50 34.62 308 GLU B CA 1
ATOM 4768 C CA B GLU B 1 310 ? 55.981 -15.151 38.302 0.50 34.10 308 GLU B CA 1
ATOM 4769 C C A GLU B 1 310 ? 56.903 -13.979 38.696 0.50 34.72 308 GLU B C 1
ATOM 4770 C C B GLU B 1 310 ? 56.974 -14.087 38.786 0.50 34.43 308 GLU B C 1
ATOM 4771 O O A GLU B 1 310 ? 56.601 -13.203 39.607 0.50 34.86 308 GLU B O 1
ATOM 4772 O O B GLU B 1 310 ? 56.772 -13.464 39.833 0.50 34.51 308 GLU B O 1
ATOM 4783 N N . ILE B 1 311 ? 58.057 -13.896 38.043 1.00 34.69 309 ILE B N 1
ATOM 4784 C CA . ILE B 1 311 ? 59.019 -12.849 38.392 1.00 35.53 309 ILE B CA 1
ATOM 4785 C C . ILE B 1 311 ? 58.570 -11.469 37.912 1.00 36.16 309 ILE B C 1
ATOM 4786 O O . ILE B 1 311 ? 58.638 -10.520 38.684 1.00 36.17 309 ILE B O 1
ATOM 4799 N N . GLY B 1 313 ? 55.319 -10.874 36.811 1.00 40.03 311 GLY B N 1
ATOM 4800 C CA . GLY B 1 313 ? 53.963 -10.809 37.338 1.00 39.36 311 GLY B CA 1
ATOM 4801 C C . GLY B 1 313 ? 52.988 -10.989 36.189 1.00 39.21 311 GLY B C 1
ATOM 4802 O O . GLY B 1 313 ? 51.948 -10.318 36.136 1.00 39.04 311 GLY B O 1
ATOM 4803 N N . LEU B 1 314 ? 53.334 -11.883 35.258 1.00 38.46 312 LEU B N 1
ATOM 4804 C CA . LEU B 1 314 ? 52.533 -12.111 34.055 1.00 38.46 312 LEU B CA 1
ATOM 4805 C C . LEU B 1 314 ? 52.008 -13.531 34.020 1.00 38.59 312 LEU B C 1
ATOM 4806 O O . LEU B 1 314 ? 52.746 -14.480 34.263 1.00 38.26 312 LEU B O 1
ATOM 4811 N N . ASP B 1 315 ? 50.714 -13.668 33.744 1.00 39.11 313 ASP B N 1
ATOM 4812 C CA . ASP B 1 315 ? 50.091 -14.978 33.572 1.00 39.26 313 ASP B CA 1
ATOM 4813 C C . ASP B 1 315 ? 48.942 -14.840 32.586 1.00 39.91 313 ASP B C 1
ATOM 4814 O O . ASP B 1 315 ? 47.766 -15.018 32.934 1.00 40.13 313 ASP B O 1
ATOM 4819 N N . GLU B 1 316 ? 49.275 -14.499 31.347 1.00 39.93 314 GLU B N 1
ATOM 4820 C CA . GLU B 1 316 ? 48.232 -14.208 30.355 1.00 40.27 314 GLU B CA 1
ATOM 4821 C C . GLU B 1 316 ? 48.770 -14.287 28.942 1.00 39.53 314 GLU B C 1
ATOM 4822 O O . GLU B 1 316 ? 49.975 -14.374 28.738 1.00 39.15 314 GLU B O 1
ATOM 4828 N N . GLU B 1 317 ? 47.861 -14.271 27.972 1.00 38.91 315 GLU B N 1
ATOM 4829 C CA . GLU B 1 317 ? 48.244 -14.131 26.579 1.00 38.58 315 GLU B CA 1
ATOM 4830 C C . GLU B 1 317 ? 48.737 -12.698 26.307 1.00 37.75 315 GLU B C 1
ATOM 4831 O O . GLU B 1 317 ? 48.111 -11.708 26.719 1.00 36.66 315 GLU B O 1
ATOM 4845 N N . LEU B 1 319 ? 50.707 -10.139 23.158 1.00 33.17 317 LEU B N 1
ATOM 4846 C CA . LEU B 1 319 ? 50.850 -10.026 21.725 1.00 31.84 317 LEU B CA 1
ATOM 4847 C C . LEU B 1 319 ? 52.274 -9.640 21.388 1.00 30.80 317 LEU B C 1
ATOM 4848 O O . LEU B 1 319 ? 52.813 -8.707 21.978 1.00 30.20 317 LEU B O 1
ATOM 4853 N N . ILE B 1 320 ? 52.870 -10.344 20.429 1.00 30.01 318 ILE B N 1
ATOM 4854 C CA . ILE B 1 320 ? 54.223 -9.994 19.968 1.00 29.87 318 ILE B CA 1
ATOM 4855 C C . ILE B 1 320 ? 54.187 -8.722 19.126 1.00 29.95 318 ILE B C 1
ATOM 4856 O O . ILE B 1 320 ? 53.575 -8.674 18.052 1.00 29.67 318 ILE B O 1
ATOM 4861 N N . ALA B 1 321 ? 54.827 -7.676 19.628 1.00 29.92 319 ALA B N 1
ATOM 4862 C CA . ALA B 1 321 ? 54.796 -6.393 18.929 1.00 29.50 319 ALA B CA 1
ATOM 4863 C C . ALA B 1 321 ? 56.055 -6.211 18.111 1.00 29.11 319 ALA B C 1
ATOM 4864 O O . ALA B 1 321 ? 56.028 -5.505 17.120 1.00 28.96 319 ALA B O 1
ATOM 4866 N N . SER B 1 322 ? 57.128 -6.906 18.504 1.00 29.00 320 SER B N 1
ATOM 4867 C CA . SER B 1 322 ? 58.454 -6.692 17.969 1.00 30.26 320 SER B CA 1
ATOM 4868 C C . SER B 1 322 ? 59.366 -7.874 18.233 1.00 30.13 320 SER B C 1
ATOM 4869 O O . SER B 1 322 ? 59.299 -8.480 19.305 1.00 29.58 320 SER B O 1
ATOM 4872 N N . ILE B 1 323 ? 60.240 -8.175 17.269 1.00 30.04 321 ILE B N 1
ATOM 4873 C CA . ILE B 1 323 ? 61.272 -9.199 17.419 1.00 29.37 321 ILE B CA 1
ATOM 4874 C C . ILE B 1 323 ? 62.573 -8.654 16.846 1.00 30.23 321 ILE B C 1
ATOM 4875 O O . ILE B 1 323 ? 62.587 -8.061 15.757 1.00 28.90 321 ILE B O 1
ATOM 4880 N N . LEU B 1 324 ? 63.653 -8.813 17.611 1.00 29.20 322 LEU B N 1
ATOM 4881 C CA . LEU B 1 324 ? 64.986 -8.617 17.093 1.00 29.84 322 LEU B CA 1
ATOM 4882 C C . LEU B 1 324 ? 65.621 -10.000 17.014 1.00 29.21 322 LEU B C 1
ATOM 4883 O O . LEU B 1 324 ? 65.745 -10.697 18.024 1.00 28.02 322 LEU B O 1
ATOM 4888 N N . PHE B 1 325 ? 65.983 -10.393 15.801 1.00 28.95 323 PHE B N 1
ATOM 4889 C CA . PHE B 1 325 ? 66.771 -11.581 15.590 1.00 28.93 323 PHE B CA 1
ATOM 4890 C C . PHE B 1 325 ? 68.217 -11.130 15.548 1.00 29.77 323 PHE B C 1
ATOM 4891 O O . PHE B 1 325 ? 68.608 -10.356 14.681 1.00 29.09 323 PHE B O 1
ATOM 4899 N N . SER B 1 326 ? 69.006 -11.602 16.504 1.00 30.05 324 SER B N 1
ATOM 4900 C CA . SER B 1 326 ? 70.400 -11.204 16.618 1.00 31.10 324 SER B CA 1
ATOM 4901 C C . SER B 1 326 ? 71.330 -12.416 16.553 1.00 31.28 324 SER B C 1
ATOM 4902 O O . SER B 1 326 ? 70.965 -13.528 16.918 1.00 30.51 324 SER B O 1
ATOM 4905 N N . GLU B 1 327 ? 72.525 -12.191 16.046 1.00 32.80 325 GLU B N 1
ATOM 4906 C CA . GLU B 1 327 ? 73.567 -13.205 16.081 1.00 35.01 325 GLU B CA 1
ATOM 4907 C C . GLU B 1 327 ? 74.914 -12.535 16.269 1.00 36.45 325 GLU B C 1
ATOM 4908 O O . GLU B 1 327 ? 75.156 -11.437 15.749 1.00 36.11 325 GLU B O 1
ATOM 4914 N N . ASP B 1 328 ? 75.777 -13.200 17.035 1.00 38.53 326 ASP B N 1
ATOM 4915 C CA . ASP B 1 328 ? 77.169 -12.785 17.192 1.00 40.68 326 ASP B CA 1
ATOM 4916 C C . ASP B 1 328 ? 78.044 -14.017 17.466 1.00 40.92 326 ASP B C 1
ATOM 4917 O O . ASP B 1 328 ? 77.647 -15.153 17.176 1.00 41.22 326 ASP B O 1
ATOM 4922 N N . ASP B 1 329 ? 79.231 -13.782 18.026 1.00 41.55 327 ASP B N 1
ATOM 4923 C CA . ASP B 1 329 ? 80.136 -14.844 18.500 1.00 41.32 327 ASP B CA 1
ATOM 4924 C C . ASP B 1 329 ? 79.439 -16.005 19.235 1.00 40.90 327 ASP B C 1
ATOM 4925 O O . ASP B 1 329 ? 79.632 -17.180 18.890 1.00 41.13 327 ASP B O 1
ATOM 4927 N N . ALA B 1 330 ? 78.636 -15.653 20.238 1.00 40.49 328 ALA B N 1
ATOM 4928 C CA . ALA B 1 330 ? 78.019 -16.605 21.164 1.00 39.75 328 ALA B CA 1
ATOM 4929 C C . ALA B 1 330 ? 76.957 -17.532 20.554 1.00 39.52 328 ALA B C 1
ATOM 4930 O O . ALA B 1 330 ? 76.823 -18.685 21.003 1.00 39.80 328 ALA B O 1
ATOM 4932 N N . GLY B 1 331 ? 76.218 -17.038 19.545 1.00 38.03 329 GLY B N 1
ATOM 4933 C CA . GLY B 1 331 ? 75.098 -17.765 18.926 1.00 36.19 329 GLY B CA 1
ATOM 4934 C C . GLY B 1 331 ? 73.901 -16.866 18.583 1.00 35.36 329 GLY B C 1
ATOM 4935 O O . GLY B 1 331 ? 74.014 -15.633 18.599 1.00 35.28 329 GLY B O 1
ATOM 4936 N N . ARG B 1 332 ? 72.753 -17.488 18.292 1.00 34.13 330 ARG B N 1
ATOM 4937 C CA . ARG B 1 332 ? 71.542 -16.787 17.831 1.00 32.84 330 ARG B CA 1
ATOM 4938 C C . ARG B 1 332 ? 70.484 -16.623 18.919 1.00 31.72 330 ARG B C 1
ATOM 4939 O O . ARG B 1 332 ? 70.191 -17.556 19.654 1.00 31.04 330 ARG B O 1
ATOM 4947 N N . LEU B 1 333 ? 69.909 -15.428 18.993 1.00 30.49 331 LEU B N 1
ATOM 4948 C CA . LEU B 1 333 ? 68.901 -15.084 20.003 1.00 29.80 331 LEU B CA 1
ATOM 4949 C C . LEU B 1 333 ? 67.730 -14.375 19.357 1.00 29.44 331 LEU B C 1
ATOM 4950 O O . LEU B 1 333 ? 67.930 -13.584 18.439 1.00 28.85 331 LEU B O 1
ATOM 4955 N N . ALA B 1 334 ? 66.514 -14.671 19.827 1.00 28.58 332 ALA B N 1
ATOM 4956 C CA . ALA B 1 334 ? 65.350 -13.860 19.511 1.00 28.67 332 ALA B CA 1
ATOM 4957 C C . ALA B 1 334 ? 64.974 -13.043 20.743 1.00 28.51 332 ALA B C 1
ATOM 4958 O O . ALA B 1 334 ? 64.803 -13.592 21.822 1.00 28.30 332 ALA B O 1
ATOM 4960 N N . VAL B 1 335 ? 64.879 -11.730 20.562 1.00 29.43 333 VAL B N 1
ATOM 4961 C CA . VAL B 1 335 ? 64.421 -10.804 21.594 1.00 29.70 333 VAL B CA 1
ATOM 4962 C C . VAL B 1 335 ? 63.023 -10.324 21.202 1.00 29.77 333 VAL B C 1
ATOM 4963 O O . VAL B 1 335 ? 62.849 -9.598 20.230 1.00 28.73 333 VAL B O 1
ATOM 4967 N N . ILE B 1 336 ? 62.041 -10.753 21.989 1.00 29.41 334 ILE B N 1
ATOM 4968 C CA . ILE B 1 336 ? 60.635 -10.656 21.674 1.00 29.43 334 ILE B CA 1
ATOM 4969 C C . ILE B 1 336 ? 59.967 -9.665 22.629 1.00 29.94 334 ILE B C 1
ATOM 4970 O O . ILE B 1 336 ? 59.907 -9.897 23.836 1.00 30.46 334 ILE B O 1
ATOM 4975 N N . SER B 1 337 ? 59.469 -8.572 22.079 1.00 29.46 335 SER B N 1
ATOM 4976 C CA A SER B 1 337 ? 58.759 -7.557 22.854 0.50 29.84 335 SER B CA 1
ATOM 4977 C CA B SER B 1 337 ? 58.771 -7.569 22.865 0.50 29.52 335 SER B CA 1
ATOM 4978 C C . SER B 1 337 ? 57.282 -7.865 22.862 1.00 29.67 335 SER B C 1
ATOM 4979 O O . SER B 1 337 ? 56.664 -7.935 21.809 1.00 30.31 335 SER B O 1
ATOM 4984 N N . VAL B 1 338 ? 56.723 -8.066 24.049 1.00 30.27 336 VAL B N 1
ATOM 4985 C CA . VAL B 1 338 ? 55.301 -8.413 24.173 1.00 30.88 336 VAL B CA 1
ATOM 4986 C C . VAL B 1 338 ? 54.522 -7.323 24.873 1.00 31.49 336 VAL B C 1
ATOM 4987 O O . VAL B 1 338 ? 55.067 -6.584 25.707 1.00 31.68 336 VAL B O 1
ATOM 4991 N N . VAL B 1 339 ? 53.253 -7.193 24.490 1.00 31.94 337 VAL B N 1
ATOM 4992 C CA . VAL B 1 339 ? 52.374 -6.209 25.093 1.00 32.79 337 VAL B CA 1
ATOM 4993 C C . VAL B 1 339 ? 51.032 -6.852 25.414 1.00 33.44 337 VAL B C 1
ATOM 4994 O O . VAL B 1 339 ? 50.654 -7.863 24.809 1.00 33.25 337 VAL B O 1
ATOM 4998 N N . ARG B 1 340 ? 50.309 -6.263 26.366 1.00 34.57 338 ARG B N 1
ATOM 4999 C CA . ARG B 1 340 ? 48.972 -6.738 26.684 1.00 35.21 338 ARG B CA 1
ATOM 5000 C C . ARG B 1 340 ? 48.181 -6.487 25.394 1.00 35.59 338 ARG B C 1
ATOM 5001 O O . ARG B 1 340 ? 48.304 -5.408 24.805 1.00 35.07 338 ARG B O 1
ATOM 5009 N N . PRO B 1 341 ? 47.421 -7.495 24.915 1.00 35.69 339 PRO B N 1
ATOM 5010 C CA . PRO B 1 341 ? 46.826 -7.392 23.582 1.00 36.27 339 PRO B CA 1
ATOM 5011 C C . PRO B 1 341 ? 45.920 -6.173 23.380 1.00 36.95 339 PRO B C 1
ATOM 5012 O O . PRO B 1 341 ? 45.837 -5.674 22.259 1.00 37.41 339 PRO B O 1
ATOM 5016 N N . ASP B 1 342 ? 45.265 -5.700 24.446 1.00 37.96 340 ASP B N 1
ATOM 5017 C CA . ASP B 1 342 ? 44.419 -4.487 24.398 1.00 38.84 340 ASP B CA 1
ATOM 5018 C C . ASP B 1 342 ? 45.214 -3.187 24.150 1.00 40.22 340 ASP B C 1
ATOM 5019 O O . ASP B 1 342 ? 44.635 -2.158 23.784 1.00 39.87 340 ASP B O 1
ATOM 5024 N N . ALA B 1 343 ? 46.534 -3.243 24.339 1.00 41.91 341 ALA B N 1
ATOM 5025 C CA . ALA B 1 343 ? 47.395 -2.091 24.081 1.00 43.84 341 ALA B CA 1
ATOM 5026 C C . ALA B 1 343 ? 47.548 -1.792 22.590 1.00 45.26 341 ALA B C 1
ATOM 5027 O O . ALA B 1 343 ? 47.843 -0.655 22.219 1.00 45.09 341 ALA B O 1
ATOM 5037 N N . ASP B 1 345 ? 44.975 -2.567 20.368 1.00 51.61 343 ASP B N 1
ATOM 5038 C CA . ASP B 1 345 ? 43.674 -2.291 19.775 1.00 53.20 343 ASP B CA 1
ATOM 5039 C C . ASP B 1 345 ? 43.224 -0.848 19.970 1.00 53.62 343 ASP B C 1
ATOM 5040 O O . ASP B 1 345 ? 42.637 -0.503 20.998 1.00 53.90 343 ASP B O 1
ATOM 5045 N N . ILE B 1 346 ? 43.526 -0.026 18.960 1.00 54.21 344 ILE B N 1
ATOM 5046 C CA . ILE B 1 346 ? 43.197 1.404 18.907 1.00 54.50 344 ILE B CA 1
ATOM 5047 C C . ILE B 1 346 ? 41.831 1.655 18.263 1.00 54.60 344 ILE B C 1
ATOM 5048 O O . ILE B 1 346 ? 41.580 1.206 17.146 1.00 54.46 344 ILE B O 1
ATOM 5050 N N . PRO B 1 347 ? 40.934 2.359 18.979 1.00 54.70 345 PRO B N 1
ATOM 5051 C CA . PRO B 1 347 ? 39.605 2.657 18.466 1.00 54.55 345 PRO B CA 1
ATOM 5052 C C . PRO B 1 347 ? 39.545 4.002 17.745 1.00 54.44 345 PRO B C 1
ATOM 5053 O O . PRO B 1 347 ? 38.904 4.115 16.701 1.00 54.02 345 PRO B O 1
ATOM 5057 N N . GLU C 1 5 ? 108.345 19.415 20.341 1.00 38.69 3 GLU C N 1
ATOM 5058 C CA . GLU C 1 5 ? 107.223 20.395 20.206 1.00 38.26 3 GLU C CA 1
ATOM 5059 C C . GLU C 1 5 ? 106.212 20.327 21.351 1.00 37.80 3 GLU C C 1
ATOM 5060 O O . GLU C 1 5 ? 105.199 19.609 21.268 1.00 38.23 3 GLU C O 1
ATOM 5066 N N . GLU C 1 6 ? 106.470 21.102 22.402 1.00 36.64 4 GLU C N 1
ATOM 5067 C CA . GLU C 1 6 ? 105.539 21.234 23.522 1.00 35.43 4 GLU C CA 1
ATOM 5068 C C . GLU C 1 6 ? 104.268 21.973 23.111 1.00 34.17 4 GLU C C 1
ATOM 5069 O O . GLU C 1 6 ? 104.317 22.878 22.279 1.00 34.15 4 GLU C O 1
ATOM 5075 N N . ILE C 1 7 ? 103.141 21.569 23.697 1.00 32.10 5 ILE C N 1
ATOM 5076 C CA . ILE C 1 7 ? 101.873 22.265 23.542 1.00 30.66 5 ILE C CA 1
ATOM 5077 C C . ILE C 1 7 ? 101.613 23.112 24.789 1.00 28.58 5 ILE C C 1
ATOM 5078 O O . ILE C 1 7 ? 101.689 22.617 25.916 1.00 28.40 5 ILE C O 1
ATOM 5083 N N . VAL C 1 8 ? 101.342 24.396 24.586 1.00 26.48 6 VAL C N 1
ATOM 5084 C CA . VAL C 1 8 ? 101.191 25.320 25.712 1.00 24.08 6 VAL C CA 1
ATOM 5085 C C . VAL C 1 8 ? 99.892 26.123 25.650 1.00 23.30 6 VAL C C 1
ATOM 5086 O O . VAL C 1 8 ? 99.415 26.468 24.583 1.00 23.50 6 VAL C O 1
ATOM 5090 N N . LEU C 1 9 ? 99.331 26.408 26.814 1.00 21.98 7 LEU C N 1
ATOM 5091 C CA . LEU C 1 9 ? 98.239 27.345 26.952 1.00 21.79 7 LEU C CA 1
ATOM 5092 C C . LEU C 1 9 ? 98.821 28.626 27.517 1.00 21.38 7 LEU C C 1
ATOM 5093 O O . LEU C 1 9 ? 99.387 28.599 28.623 1.00 20.85 7 LEU C O 1
ATOM 5098 N N . LYS C 1 10 ? 98.666 29.734 26.787 1.00 20.36 8 LYS C N 1
ATOM 5099 C CA . LYS C 1 10 ? 99.068 31.050 27.308 1.00 20.87 8 LYS C CA 1
ATOM 5100 C C . LYS C 1 10 ? 97.802 31.767 27.704 1.00 21.07 8 LYS C C 1
ATOM 5101 O O . LYS C 1 10 ? 96.946 32.017 26.845 1.00 21.33 8 LYS C O 1
ATOM 5107 N N . ALA C 1 11 ? 97.665 32.047 29.002 1.00 21.40 9 ALA C N 1
ATOM 5108 C CA . ALA C 1 11 ? 96.522 32.770 29.548 1.00 21.53 9 ALA C CA 1
ATOM 5109 C C . ALA C 1 11 ? 96.930 33.402 30.859 1.00 21.73 9 ALA C C 1
ATOM 5110 O O . ALA C 1 11 ? 97.788 32.875 31.568 1.00 22.01 9 ALA C O 1
ATOM 5112 N N . GLY C 1 12 ? 96.357 34.563 31.162 1.00 21.89 10 GLY C N 1
ATOM 5113 C CA . GLY C 1 12 ? 96.528 35.188 32.478 1.00 21.61 10 GLY C CA 1
ATOM 5114 C C . GLY C 1 12 ? 97.954 35.544 32.891 1.00 21.48 10 GLY C C 1
ATOM 5115 O O . GLY C 1 12 ? 98.283 35.512 34.071 1.00 21.63 10 GLY C O 1
ATOM 5116 N N . GLY C 1 13 ? 98.790 35.882 31.920 1.00 21.26 11 GLY C N 1
ATOM 5117 C CA . GLY C 1 13 ? 100.191 36.240 32.150 1.00 21.07 11 GLY C CA 1
ATOM 5118 C C . GLY C 1 13 ? 101.139 35.063 32.332 1.00 21.04 11 GLY C C 1
ATOM 5119 O O . GLY C 1 13 ? 102.246 35.231 32.843 1.00 20.42 11 GLY C O 1
ATOM 5120 N N . LYS C 1 14 ? 100.716 33.873 31.903 1.00 20.96 12 LYS C N 1
ATOM 5121 C CA . LYS C 1 14 ? 101.463 32.635 32.176 1.00 21.04 12 LYS C CA 1
ATOM 5122 C C . LYS C 1 14 ? 101.469 31.723 30.964 1.00 20.55 12 LYS C C 1
ATOM 5123 O O . LYS C 1 14 ? 100.555 31.779 30.153 1.00 20.19 12 LYS C O 1
ATOM 5129 N N . ILE C 1 15 ? 102.505 30.893 30.853 1.00 19.75 13 ILE C N 1
ATOM 5130 C CA . ILE C 1 15 ? 102.564 29.838 29.840 1.00 19.55 13 ILE C CA 1
ATOM 5131 C C . ILE C 1 15 ? 102.456 28.483 30.553 1.00 19.25 13 ILE C C 1
ATOM 5132 O O . ILE C 1 15 ? 103.356 28.100 31.289 1.00 19.38 13 ILE C O 1
ATOM 5137 N N . TYR C 1 16 ? 101.339 27.789 30.356 1.00 19.45 14 TYR C N 1
ATOM 5138 C CA . TYR C 1 16 ? 101.082 26.491 30.994 1.00 20.08 14 TYR C CA 1
ATOM 5139 C C . TYR C 1 16 ? 101.545 25.315 30.139 1.00 20.32 14 TYR C C 1
ATOM 5140 O O . TYR C 1 16 ? 101.095 25.138 29.002 1.00 20.31 14 TYR C O 1
ATOM 5149 N N . GLN C 1 17 ? 102.412 24.500 30.715 1.00 20.94 15 GLN C N 1
ATOM 5150 C CA . GLN C 1 17 ? 102.978 23.335 30.055 1.00 22.22 15 GLN C CA 1
ATOM 5151 C C . GLN C 1 17 ? 102.723 22.091 30.910 1.00 21.37 15 GLN C C 1
ATOM 5152 O O . GLN C 1 17 ? 102.638 22.192 32.127 1.00 21.55 15 GLN C O 1
ATOM 5158 N N . GLY C 1 18 ? 102.621 20.920 30.283 1.00 21.02 16 GLY C N 1
ATOM 5159 C CA . GLY C 1 18 ? 102.520 19.666 31.028 1.00 20.03 16 GLY C CA 1
ATOM 5160 C C . GLY C 1 18 ? 101.159 19.004 30.954 1.00 19.74 16 GLY C C 1
ATOM 5161 O O . GLY C 1 18 ? 100.847 18.140 31.768 1.00 19.78 16 GLY C O 1
ATOM 5162 N N . TRP C 1 19 ? 100.348 19.418 29.978 1.00 18.65 17 TRP C N 1
ATOM 5163 C CA . TRP C 1 19 ? 99.021 18.860 29.761 1.00 18.15 17 TRP C CA 1
ATOM 5164 C C . TRP C 1 19 ? 99.163 17.410 29.309 1.00 18.32 17 TRP C C 1
ATOM 5165 O O . TRP C 1 19 ? 100.082 17.079 28.555 1.00 16.72 17 TRP C O 1
ATOM 5176 N N . THR C 1 20 ? 98.277 16.546 29.796 1.00 19.42 18 THR C N 1
ATOM 5177 C CA . THR C 1 20 ? 98.391 15.111 29.511 1.00 20.91 18 THR C CA 1
ATOM 5178 C C . THR C 1 20 ? 97.297 14.618 28.572 1.00 21.34 18 THR C C 1
ATOM 5179 O O . THR C 1 20 ? 97.440 13.579 27.929 1.00 21.20 18 THR C O 1
ATOM 5183 N N . LYS C 1 21 ? 96.227 15.390 28.461 1.00 21.75 19 LYS C N 1
ATOM 5184 C CA . LYS C 1 21 ? 95.127 15.023 27.587 1.00 23.64 19 LYS C CA 1
ATOM 5185 C C . LYS C 1 21 ? 94.749 16.269 26.823 1.00 23.28 19 LYS C C 1
ATOM 5186 O O . LYS C 1 21 ? 94.410 17.284 27.395 1.00 23.25 19 LYS C O 1
ATOM 5192 N N . ILE C 1 22 ? 94.876 16.203 25.511 1.00 24.23 20 ILE C N 1
ATOM 5193 C CA . ILE C 1 22 ? 94.611 17.352 24.668 1.00 24.78 20 ILE C CA 1
ATOM 5194 C C . ILE C 1 22 ? 93.646 16.970 23.561 1.00 24.92 20 ILE C C 1
ATOM 5195 O O . ILE C 1 22 ? 93.729 15.866 23.041 1.00 24.33 20 ILE C O 1
ATOM 5200 N N . GLY C 1 23 ? 92.698 17.872 23.267 1.00 24.69 21 GLY C N 1
ATOM 5201 C CA . GLY C 1 23 ? 91.788 17.772 22.117 1.00 24.85 21 GLY C CA 1
ATOM 5202 C C . GLY C 1 23 ? 91.596 19.156 21.509 1.00 25.67 21 GLY C C 1
ATOM 5203 O O . GLY C 1 23 ? 91.097 20.061 22.185 1.00 25.81 21 GLY C O 1
ATOM 5204 N N . ILE C 1 24 ? 92.035 19.353 20.263 1.00 25.47 22 ILE C N 1
ATOM 5205 C CA . ILE C 1 24 ? 91.784 20.614 19.554 1.00 26.44 22 ILE C CA 1
ATOM 5206 C C . ILE C 1 24 ? 91.100 20.350 18.228 1.00 26.25 22 ILE C C 1
ATOM 5207 O O . ILE C 1 24 ? 91.593 19.559 17.407 1.00 26.27 22 ILE C O 1
ATOM 5212 N N . THR C 1 25 ? 89.961 21.005 18.029 1.00 26.27 23 THR C N 1
ATOM 5213 C CA . THR C 1 25 ? 89.164 20.867 16.815 1.00 26.46 23 THR C CA 1
ATOM 5214 C C . THR C 1 25 ? 89.220 22.156 15.997 1.00 26.29 23 THR C C 1
ATOM 5215 O O . THR C 1 25 ? 89.032 23.251 16.530 1.00 25.12 23 THR C O 1
ATOM 5219 N N . ARG C 1 26 ? 89.564 22.005 14.721 1.00 26.27 24 ARG C N 1
ATOM 5220 C CA . ARG C 1 26 ? 89.383 23.045 13.706 1.00 27.30 24 ARG C CA 1
ATOM 5221 C C . ARG C 1 26 ? 88.403 22.451 12.693 1.00 27.82 24 ARG C C 1
ATOM 5222 O O . ARG C 1 26 ? 88.550 21.294 12.282 1.00 27.59 24 ARG C O 1
ATOM 5230 N N . SER C 1 27 ? 87.418 23.243 12.288 1.00 28.39 25 SER C N 1
ATOM 5231 C CA . SER C 1 27 ? 86.344 22.770 11.433 1.00 30.28 25 SER C CA 1
ATOM 5232 C C . SER C 1 27 ? 85.818 23.861 10.513 1.00 30.83 25 SER C C 1
ATOM 5233 O O . SER C 1 27 ? 85.553 24.966 10.963 1.00 31.00 25 SER C O 1
ATOM 5236 N N . LEU C 1 28 ? 85.627 23.521 9.245 1.00 31.40 26 LEU C N 1
ATOM 5237 C CA . LEU C 1 28 ? 84.857 24.366 8.323 1.00 32.10 26 LEU C CA 1
ATOM 5238 C C . LEU C 1 28 ? 83.386 24.382 8.736 1.00 33.42 26 LEU C C 1
ATOM 5239 O O . LEU C 1 28 ? 82.679 25.345 8.470 1.00 34.23 26 LEU C O 1
ATOM 5244 N N . GLU C 1 29 ? 82.941 23.327 9.425 1.00 34.56 27 GLU C N 1
ATOM 5245 C CA . GLU C 1 29 ? 81.530 23.135 9.773 1.00 35.57 27 GLU C CA 1
ATOM 5246 C C . GLU C 1 29 ? 81.071 23.785 11.082 1.00 36.11 27 GLU C C 1
ATOM 5247 O O . GLU C 1 29 ? 79.888 24.090 11.235 1.00 37.01 27 GLU C O 1
ATOM 5253 N N . ALA C 1 30 ? 81.989 23.967 12.029 1.00 35.89 28 ALA C N 1
ATOM 5254 C CA . ALA C 1 30 ? 81.670 24.512 13.349 1.00 35.22 28 ALA C CA 1
ATOM 5255 C C . ALA C 1 30 ? 82.476 25.784 13.673 1.00 35.31 28 ALA C C 1
ATOM 5256 O O . ALA C 1 30 ? 83.630 25.691 14.147 1.00 34.46 28 ALA C O 1
ATOM 5266 N N . SER C 1 32 ? 84.385 28.539 15.222 1.00 34.34 30 SER C N 1
ATOM 5267 C CA . SER C 1 32 ? 85.114 28.735 16.488 1.00 33.98 30 SER C CA 1
ATOM 5268 C C . SER C 1 32 ? 85.913 27.527 17.008 1.00 33.43 30 SER C C 1
ATOM 5269 O O . SER C 1 32 ? 86.770 27.684 17.880 1.00 33.65 30 SER C O 1
ATOM 5272 N N . GLY C 1 33 ? 85.654 26.341 16.452 1.00 32.69 31 GLY C N 1
ATOM 5273 C CA . GLY C 1 33 ? 86.360 25.104 16.852 1.00 31.65 31 GLY C CA 1
ATOM 5274 C C . GLY C 1 33 ? 86.214 24.848 18.356 1.00 31.12 31 GLY C C 1
ATOM 5275 O O . GLY C 1 33 ? 85.246 25.292 18.970 1.00 30.99 31 GLY C O 1
ATOM 5276 N N . ALA C 1 34 ? 87.188 24.155 18.944 1.00 29.97 32 ALA C N 1
ATOM 5277 C CA . ALA C 1 34 ? 87.191 23.866 20.383 1.00 28.55 32 ALA C CA 1
ATOM 5278 C C . ALA C 1 34 ? 88.603 23.527 20.879 1.00 27.63 32 ALA C C 1
ATOM 5279 O O . ALA C 1 34 ? 89.415 22.981 20.129 1.00 26.95 32 ALA C O 1
ATOM 5281 N N . PHE C 1 35 ? 88.908 23.864 22.127 1.00 26.12 33 PHE C N 1
ATOM 5282 C CA . PHE C 1 35 ? 90.067 23.249 22.776 1.00 25.26 33 PHE C CA 1
ATOM 5283 C C . PHE C 1 35 ? 89.658 22.668 24.100 1.00 25.24 33 PHE C C 1
ATOM 5284 O O . PHE C 1 35 ? 88.799 23.237 24.795 1.00 24.24 33 PHE C O 1
ATOM 5292 N N . ASP C 1 36 ? 90.301 21.559 24.446 1.00 24.74 34 ASP C N 1
ATOM 5293 C CA . ASP C 1 36 ? 90.174 20.949 25.768 1.00 25.85 34 ASP C CA 1
ATOM 5294 C C . ASP C 1 36 ? 91.544 20.496 26.237 1.00 25.24 34 ASP C C 1
ATOM 5295 O O . ASP C 1 36 ? 92.239 19.766 25.537 1.00 24.32 34 ASP C O 1
ATOM 5300 N N . LEU C 1 37 ? 91.935 20.965 27.412 1.00 24.49 35 LEU C N 1
ATOM 5301 C CA . LEU C 1 37 ? 93.244 20.659 27.943 1.00 24.79 35 LEU C CA 1
ATOM 5302 C C . LEU C 1 37 ? 93.057 20.165 29.336 1.00 24.45 35 LEU C C 1
ATOM 5303 O O . LEU C 1 37 ? 92.346 20.776 30.126 1.00 24.27 35 LEU C O 1
ATOM 5308 N N . GLU C 1 38 ? 93.694 19.048 29.634 1.00 23.64 36 GLU C N 1
ATOM 5309 C CA . GLU C 1 38 ? 93.532 18.442 30.919 1.00 24.22 36 GLU C CA 1
ATOM 5310 C C . GLU C 1 38 ? 94.852 17.889 31.400 1.00 24.07 36 GLU C C 1
ATOM 5311 O O . GLU C 1 38 ? 95.672 17.426 30.605 1.00 24.22 36 GLU C O 1
ATOM 5333 N N . THR C 1 40 ? 96.089 15.429 34.819 1.00 25.68 38 THR C N 1
ATOM 5334 C CA . THR C 1 40 ? 95.761 14.719 36.043 1.00 26.46 38 THR C CA 1
ATOM 5335 C C . THR C 1 40 ? 97.008 14.524 36.881 1.00 26.97 38 THR C C 1
ATOM 5336 O O . THR C 1 40 ? 97.986 13.942 36.421 1.00 27.12 38 THR C O 1
ATOM 5340 N N . TYR C 1 41 ? 96.969 15.028 38.111 1.00 27.69 39 TYR C N 1
ATOM 5341 C CA . TYR C 1 41 ? 98.107 14.937 39.014 1.00 29.04 39 TYR C CA 1
ATOM 5342 C C . TYR C 1 41 ? 97.823 13.930 40.124 1.00 29.72 39 TYR C C 1
ATOM 5343 O O . TYR C 1 41 ? 96.906 14.123 40.925 1.00 28.98 39 TYR C O 1
ATOM 5352 N N . LYS C 1 42 ? 98.607 12.850 40.135 1.00 30.81 40 LYS C N 1
ATOM 5353 C CA . LYS C 1 42 ? 98.553 11.838 41.192 1.00 32.47 40 LYS C CA 1
ATOM 5354 C C . LYS C 1 42 ? 99.340 12.253 42.444 1.00 32.97 40 LYS C C 1
ATOM 5355 O O . LYS C 1 42 ? 100.533 11.980 42.554 1.00 32.53 40 LYS C O 1
ATOM 5361 N N . PHE C 1 43 ? 98.649 12.950 43.351 1.00 33.93 41 PHE C N 1
ATOM 5362 C CA . PHE C 1 43 ? 99.139 13.264 44.695 1.00 34.75 41 PHE C CA 1
ATOM 5363 C C . PHE C 1 43 ? 97.986 13.569 45.658 1.00 35.30 41 PHE C C 1
ATOM 5364 O O . PHE C 1 43 ? 96.995 14.214 45.284 1.00 35.72 41 PHE C O 1
ATOM 5366 N N . GLN C 1 49 ? 98.187 15.498 49.384 1.00 38.11 47 GLN C N 1
ATOM 5367 C CA . GLN C 1 49 ? 96.795 15.094 49.220 1.00 37.77 47 GLN C CA 1
ATOM 5368 C C . GLN C 1 49 ? 95.847 16.236 49.588 1.00 37.27 47 GLN C C 1
ATOM 5369 O O . GLN C 1 49 ? 95.987 16.848 50.654 1.00 37.10 47 GLN C O 1
ATOM 5375 N N . TYR C 1 50 ? 94.872 16.493 48.711 1.00 36.79 48 TYR C N 1
ATOM 5376 C CA . TYR C 1 50 ? 93.881 17.570 48.892 1.00 36.11 48 TYR C CA 1
ATOM 5377 C C . TYR C 1 50 ? 94.560 18.939 49.038 1.00 36.33 48 TYR C C 1
ATOM 5378 O O . TYR C 1 50 ? 94.284 19.692 49.983 1.00 36.50 48 TYR C O 1
ATOM 5387 N N . LYS C 1 51 ? 95.460 19.243 48.105 1.00 36.27 49 LYS C N 1
ATOM 5388 C CA . LYS C 1 51 ? 96.234 20.483 48.148 1.00 36.27 49 LYS C CA 1
ATOM 5389 C C . LYS C 1 51 ? 96.373 21.068 46.754 1.00 35.89 49 LYS C C 1
ATOM 5390 O O . LYS C 1 51 ? 96.880 20.395 45.847 1.00 35.75 49 LYS C O 1
ATOM 5396 N N . ALA C 1 52 ? 95.942 22.316 46.579 1.00 35.59 50 ALA C N 1
ATOM 5397 C CA . ALA C 1 52 ? 96.159 23.001 45.306 1.00 35.49 50 ALA C CA 1
ATOM 5398 C C . ALA C 1 52 ? 97.660 23.125 45.052 1.00 35.66 50 ALA C C 1
ATOM 5399 O O . ALA C 1 52 ? 98.424 23.451 45.964 1.00 34.80 50 ALA C O 1
ATOM 5401 N N . PHE C 1 53 ? 98.073 22.806 43.825 1.00 35.89 51 PHE C N 1
ATOM 5402 C CA . PHE C 1 53 ? 99.456 22.991 43.407 1.00 36.32 51 PHE C CA 1
ATOM 5403 C C . PHE C 1 53 ? 99.564 24.200 42.468 1.00 36.33 51 PHE C C 1
ATOM 5404 O O . PHE C 1 53 ? 100.584 24.886 42.470 1.00 36.76 51 PHE C O 1
ATOM 5412 N N . ILE C 1 54 ? 98.517 24.460 41.682 1.00 35.97 52 ILE C N 1
ATOM 5413 C CA . ILE C 1 54 ? 98.393 25.730 40.955 1.00 35.69 52 ILE C CA 1
ATOM 5414 C C . ILE C 1 54 ? 97.157 26.522 41.374 1.00 35.50 52 ILE C C 1
ATOM 5415 O O . ILE C 1 54 ? 96.247 25.980 42.003 1.00 35.51 52 ILE C O 1
ATOM 5420 N N . GLU C 1 55 ? 97.142 27.810 41.029 1.00 34.82 53 GLU C N 1
ATOM 5421 C CA . GLU C 1 55 ? 95.971 28.647 41.202 1.00 34.73 53 GLU C CA 1
ATOM 5422 C C . GLU C 1 55 ? 94.952 28.355 40.101 1.00 33.99 53 GLU C C 1
ATOM 5423 O O . GLU C 1 55 ? 95.339 28.137 38.947 1.00 33.79 53 GLU C O 1
ATOM 5429 N N . PRO C 1 56 ? 93.646 28.336 40.445 1.00 33.41 54 PRO C N 1
ATOM 5430 C CA . PRO C 1 56 ? 92.597 28.188 39.427 1.00 32.64 54 PRO C CA 1
ATOM 5431 C C . PRO C 1 56 ? 92.864 28.970 38.141 1.00 32.54 54 PRO C C 1
ATOM 5432 O O . PRO C 1 56 ? 93.270 30.128 38.191 1.00 32.10 54 PRO C O 1
ATOM 5436 N N . ILE C 1 57 ? 92.659 28.316 37.003 1.00 32.39 55 ILE C N 1
ATOM 5437 C CA . ILE C 1 57 ? 92.766 28.946 35.697 1.00 32.57 55 ILE C CA 1
ATOM 5438 C C . ILE C 1 57 ? 91.382 29.472 35.332 1.00 33.02 55 ILE C C 1
ATOM 5439 O O . ILE C 1 57 ? 90.571 28.761 34.730 1.00 33.08 55 ILE C O 1
ATOM 5444 N N . LYS C 1 58 ? 91.146 30.740 35.673 1.00 32.86 56 LYS C N 1
ATOM 5445 C CA . LYS C 1 58 ? 89.826 31.379 35.601 1.00 32.45 56 LYS C CA 1
ATOM 5446 C C . LYS C 1 58 ? 89.168 31.378 34.215 1.00 31.29 56 LYS C C 1
ATOM 5447 O O . LYS C 1 58 ? 89.766 31.823 33.224 1.00 29.66 56 LYS C O 1
ATOM 5453 N N . GLN C 1 59 ? 87.929 30.886 34.165 1.00 29.98 57 GLN C N 1
ATOM 5454 C CA . GLN C 1 59 ? 87.094 31.026 32.979 1.00 29.85 57 GLN C CA 1
ATOM 5455 C C . GLN C 1 59 ? 86.984 32.504 32.525 1.00 29.70 57 GLN C C 1
ATOM 5456 O O . GLN C 1 59 ? 87.009 33.431 33.338 1.00 28.70 57 GLN C O 1
ATOM 5462 N N . GLY C 1 60 ? 86.927 32.719 31.215 1.00 29.92 58 GLY C N 1
ATOM 5463 C CA . GLY C 1 60 ? 86.792 34.054 30.686 1.00 29.64 58 GLY C CA 1
ATOM 5464 C C . GLY C 1 60 ? 88.049 34.688 30.150 1.00 30.51 58 GLY C C 1
ATOM 5465 O O . GLY C 1 60 ? 87.963 35.570 29.308 1.00 29.85 58 GLY C O 1
ATOM 5466 N N . GLN C 1 61 ? 89.216 34.246 30.630 1.00 30.75 59 GLN C N 1
ATOM 5467 C CA . GLN C 1 61 ? 90.507 34.835 30.210 1.00 30.99 59 GLN C CA 1
ATOM 5468 C C . GLN C 1 61 ? 90.816 34.634 28.726 1.00 30.23 59 GLN C C 1
ATOM 5469 O O . GLN C 1 61 ? 90.582 33.554 28.179 1.00 30.31 59 GLN C O 1
ATOM 5475 N N . ALA C 1 62 ? 91.349 35.683 28.098 1.00 29.32 60 ALA C N 1
ATOM 5476 C CA . ALA C 1 62 ? 91.967 35.602 26.786 1.00 29.51 60 ALA C CA 1
ATOM 5477 C C . ALA C 1 62 ? 93.079 34.546 26.807 1.00 29.16 60 ALA C C 1
ATOM 5478 O O . ALA C 1 62 ? 93.834 34.429 27.769 1.00 29.21 60 ALA C O 1
ATOM 5480 N N . CYS C 1 63 ? 93.170 33.764 25.753 1.00 28.90 61 CYS C N 1
ATOM 5481 C CA . CYS C 1 63 ? 94.138 32.700 25.746 1.00 28.88 61 CYS C CA 1
ATOM 5482 C C . CYS C 1 63 ? 94.578 32.332 24.348 1.00 29.07 61 CYS C C 1
ATOM 5483 O O . CYS C 1 63 ? 93.906 32.641 23.361 1.00 30.28 61 CYS C O 1
ATOM 5486 N N . THR C 1 64 ? 95.707 31.639 24.295 1.00 28.44 62 THR C N 1
ATOM 5487 C CA . THR C 1 64 ? 96.307 31.149 23.086 1.00 28.64 62 THR C CA 1
ATOM 5488 C C . THR C 1 64 ? 96.771 29.712 23.341 1.00 27.69 62 THR C C 1
ATOM 5489 O O . THR C 1 64 ? 97.285 29.426 24.420 1.00 27.38 62 THR C O 1
ATOM 5493 N N . VAL C 1 65 ? 96.607 28.826 22.355 1.00 27.27 63 VAL C N 1
ATOM 5494 C CA . VAL C 1 65 ? 97.256 27.503 22.368 1.00 27.09 63 VAL C CA 1
ATOM 5495 C C . VAL C 1 65 ? 98.270 27.439 21.222 1.00 27.76 63 VAL C C 1
ATOM 5496 O O . VAL C 1 65 ? 97.911 27.708 20.076 1.00 28.20 63 VAL C O 1
ATOM 5500 N N . ASP C 1 66 ? 99.532 27.142 21.542 1.00 28.16 64 ASP C N 1
ATOM 5501 C CA . ASP C 1 66 ? 100.572 26.932 20.534 1.00 29.46 64 ASP C CA 1
ATOM 5502 C C . ASP C 1 66 ? 101.120 25.499 20.587 1.00 29.76 64 ASP C C 1
ATOM 5503 O O . ASP C 1 66 ? 101.107 24.862 21.644 1.00 29.66 64 ASP C O 1
ATOM 5508 N N . ILE C 1 67 ? 101.602 25.010 19.444 1.00 30.32 65 ILE C N 1
ATOM 5509 C CA . ILE C 1 67 ? 102.415 23.796 19.389 1.00 31.17 65 ILE C CA 1
ATOM 5510 C C . ILE C 1 67 ? 103.759 24.132 18.759 1.00 31.05 65 ILE C C 1
ATOM 5511 O O . ILE C 1 67 ? 103.816 24.666 17.646 1.00 31.34 65 ILE C O 1
ATOM 5516 N N . GLY C 1 68 ? 104.838 23.833 19.472 1.00 31.29 66 GLY C N 1
ATOM 5517 C CA . GLY C 1 68 ? 106.184 24.172 18.993 1.00 31.31 66 GLY C CA 1
ATOM 5518 C C . GLY C 1 68 ? 106.332 25.638 18.616 1.00 31.40 66 GLY C C 1
ATOM 5519 O O . GLY C 1 68 ? 107.093 25.979 17.698 1.00 31.33 66 GLY C O 1
ATOM 5520 N N . GLY C 1 69 ? 105.591 26.502 19.316 1.00 31.28 67 GLY C N 1
ATOM 5521 C CA . GLY C 1 69 ? 105.644 27.949 19.076 1.00 31.42 67 GLY C CA 1
ATOM 5522 C C . GLY C 1 69 ? 104.736 28.416 17.953 1.00 31.40 67 GLY C C 1
ATOM 5523 O O . GLY C 1 69 ? 104.650 29.612 17.673 1.00 31.49 67 GLY C O 1
ATOM 5524 N N . GLU C 1 70 ? 104.058 27.470 17.303 1.00 30.99 68 GLU C N 1
ATOM 5525 C CA . GLU C 1 70 ? 103.124 27.794 16.240 1.00 30.76 68 GLU C CA 1
ATOM 5526 C C . GLU C 1 70 ? 101.697 27.910 16.779 1.00 30.72 68 GLU C C 1
ATOM 5527 O O . GLU C 1 70 ? 101.229 27.031 17.508 1.00 30.13 68 GLU C O 1
ATOM 5533 N N . ARG C 1 71 ? 101.020 28.995 16.408 1.00 30.64 69 ARG C N 1
ATOM 5534 C CA . ARG C 1 71 ? 99.644 29.246 16.829 1.00 30.88 69 ARG C CA 1
ATOM 5535 C C . ARG C 1 71 ? 98.658 28.251 16.250 1.00 31.31 69 ARG C C 1
ATOM 5536 O O . ARG C 1 71 ? 98.712 27.921 15.068 1.00 31.71 69 ARG C O 1
ATOM 5544 N N . VAL C 1 72 ? 97.736 27.779 17.084 1.00 31.67 70 VAL C N 1
ATOM 5545 C CA . VAL C 1 72 ? 96.733 26.837 16.616 1.00 31.55 70 VAL C CA 1
ATOM 5546 C C . VAL C 1 72 ? 95.332 27.360 16.895 1.00 31.43 70 VAL C C 1
ATOM 5547 O O . VAL C 1 72 ? 94.409 27.133 16.105 1.00 31.95 70 VAL C O 1
ATOM 5551 N N . ILE C 1 73 ? 95.185 28.057 18.015 1.00 30.68 71 ILE C N 1
ATOM 5552 C CA . ILE C 1 73 ? 93.895 28.603 18.421 1.00 30.67 71 ILE C CA 1
ATOM 5553 C C . ILE C 1 73 ? 94.109 29.887 19.253 1.00 29.80 71 ILE C C 1
ATOM 5554 O O . ILE C 1 73 ? 95.071 29.992 20.008 1.00 29.25 71 ILE C O 1
ATOM 5559 N N . THR C 1 74 ? 93.281 30.907 18.993 1.00 29.36 72 THR C N 1
ATOM 5560 C CA . THR C 1 74 ? 93.316 32.180 19.701 1.00 28.23 72 THR C CA 1
ATOM 5561 C C . THR C 1 74 ? 91.896 32.485 20.190 1.00 27.82 72 THR C C 1
ATOM 5562 O O . THR C 1 74 ? 90.968 32.594 19.383 1.00 27.20 72 THR C O 1
ATOM 5566 N N . GLY C 1 75 ? 91.715 32.619 21.503 1.00 26.58 73 GLY C N 1
ATOM 5567 C CA . GLY C 1 75 ? 90.376 32.816 22.030 1.00 25.80 73 GLY C CA 1
ATOM 5568 C C . GLY C 1 75 ? 90.221 33.060 23.514 1.00 25.57 73 GLY C C 1
ATOM 5569 O O . GLY C 1 75 ? 90.924 33.891 24.099 1.00 25.51 73 GLY C O 1
ATOM 5570 N N . TYR C 1 76 ? 89.272 32.359 24.128 1.00 25.37 74 TYR C N 1
ATOM 5571 C CA . TYR C 1 76 ? 89.027 32.534 25.559 1.00 25.46 74 TYR C CA 1
ATOM 5572 C C . TYR C 1 76 ? 88.758 31.198 26.179 1.00 26.04 74 TYR C C 1
ATOM 5573 O O . TYR C 1 76 ? 88.245 30.300 25.513 1.00 26.40 74 TYR C O 1
ATOM 5582 N N . VAL C 1 77 ? 89.094 31.091 27.464 1.00 26.09 75 VAL C N 1
ATOM 5583 C CA . VAL C 1 77 ? 88.691 29.962 28.295 1.00 26.37 75 VAL C CA 1
ATOM 5584 C C . VAL C 1 77 ? 87.208 30.108 28.562 1.00 26.34 75 VAL C C 1
ATOM 5585 O O . VAL C 1 77 ? 86.773 31.130 29.122 1.00 25.74 75 VAL C O 1
ATOM 5589 N N . ASP C 1 78 ? 86.441 29.108 28.119 1.00 25.50 76 ASP C N 1
ATOM 5590 C CA . ASP C 1 78 ? 85.017 29.019 28.437 1.00 25.72 76 ASP C CA 1
ATOM 5591 C C . ASP C 1 78 ? 84.800 28.466 29.845 1.00 24.66 76 ASP C C 1
ATOM 5592 O O . ASP C 1 78 ? 84.012 29.026 30.586 1.00 24.60 76 ASP C O 1
ATOM 5597 N N . ASP C 1 79 ? 85.451 27.339 30.169 1.00 23.98 77 ASP C N 1
ATOM 5598 C CA . ASP C 1 79 ? 85.170 26.556 31.409 1.00 24.24 77 ASP C CA 1
ATOM 5599 C C . ASP C 1 79 ? 86.430 26.285 32.192 1.00 24.02 77 ASP C C 1
ATOM 5600 O O . ASP C 1 79 ? 87.436 25.889 31.602 1.00 24.71 77 ASP C O 1
ATOM 5605 N N . TRP C 1 80 ? 86.365 26.468 33.513 1.00 23.22 78 TRP C N 1
ATOM 5606 C CA . TRP C 1 80 ? 87.343 25.958 34.472 1.00 22.86 78 TRP C CA 1
ATOM 5607 C C . TRP C 1 80 ? 86.725 24.727 35.146 1.00 22.56 78 TRP C C 1
ATOM 5608 O O . TRP C 1 80 ? 85.655 24.821 35.777 1.00 22.45 78 TRP C O 1
ATOM 5619 N N . VAL C 1 81 ? 87.352 23.557 34.967 1.00 21.71 79 VAL C N 1
ATOM 5620 C CA . VAL C 1 81 ? 86.719 22.268 35.348 1.00 20.94 79 VAL C CA 1
ATOM 5621 C C . VAL C 1 81 ? 87.669 21.495 36.295 1.00 21.55 79 VAL C C 1
ATOM 5622 O O . VAL C 1 81 ? 88.354 20.542 35.871 1.00 21.26 79 VAL C O 1
ATOM 5626 N N . PRO C 1 82 ? 87.758 21.951 37.563 1.00 20.30 80 PRO C N 1
ATOM 5627 C CA . PRO C 1 82 ? 88.541 21.278 38.594 1.00 20.77 80 PRO C CA 1
ATOM 5628 C C . PRO C 1 82 ? 87.826 20.075 39.228 1.00 21.44 80 PRO C C 1
ATOM 5629 O O . PRO C 1 82 ? 86.582 19.998 39.287 1.00 20.69 80 PRO C O 1
ATOM 5633 N N . SER C 1 83 ? 88.630 19.116 39.665 1.00 20.90 81 SER C N 1
ATOM 5634 C CA . SER C 1 83 ? 88.113 17.983 40.405 1.00 20.72 81 SER C CA 1
ATOM 5635 C C . SER C 1 83 ? 89.226 17.301 41.158 1.00 20.30 81 SER C C 1
ATOM 5636 O O . SER C 1 83 ? 90.410 17.509 40.869 1.00 20.35 81 SER C O 1
ATOM 5639 N N . TYR C 1 84 ? 88.842 16.514 42.155 1.00 19.39 82 TYR C N 1
ATOM 5640 C CA . TYR C 1 84 ? 89.807 15.785 42.932 1.00 18.78 82 TYR C CA 1
ATOM 5641 C C . TYR C 1 84 ? 89.135 14.660 43.677 1.00 18.98 82 TYR C C 1
ATOM 5642 O O . TYR C 1 84 ? 87.917 14.663 43.885 1.00 18.03 82 TYR C O 1
ATOM 5651 N N . ASP C 1 85 ? 89.948 13.691 44.065 1.00 19.66 83 ASP C N 1
ATOM 5652 C CA . ASP C 1 85 ? 89.524 12.666 44.993 1.00 20.57 83 ASP C CA 1
ATOM 5653 C C . ASP C 1 85 ? 90.682 12.370 45.946 1.00 20.83 83 ASP C C 1
ATOM 5654 O O . ASP C 1 85 ? 91.605 13.185 46.075 1.00 20.46 83 ASP C O 1
ATOM 5659 N N . GLU C 1 86 ? 90.635 11.217 46.614 1.00 21.70 84 GLU C N 1
ATOM 5660 C CA . GLU C 1 86 ? 91.603 10.876 47.658 1.00 22.03 84 GLU C CA 1
ATOM 5661 C C . GLU C 1 86 ? 93.065 10.838 47.181 1.00 22.52 84 GLU C C 1
ATOM 5662 O O . GLU C 1 86 ? 93.970 11.081 47.965 1.00 22.49 84 GLU C O 1
ATOM 5668 N N . SER C 1 87 ? 93.292 10.547 45.906 1.00 22.57 85 SER C N 1
ATOM 5669 C CA . SER C 1 87 ? 94.653 10.339 45.428 1.00 23.76 85 SER C CA 1
ATOM 5670 C C . SER C 1 87 ? 95.075 11.261 44.277 1.00 23.75 85 SER C C 1
ATOM 5671 O O . SER C 1 87 ? 96.270 11.404 44.006 1.00 24.09 85 SER C O 1
ATOM 5674 N N . THR C 1 88 ? 94.104 11.906 43.630 1.00 23.67 86 THR C N 1
ATOM 5675 C CA . THR C 1 88 ? 94.373 12.677 42.433 1.00 23.71 86 THR C CA 1
ATOM 5676 C C . THR C 1 88 ? 93.692 14.031 42.433 1.00 23.55 86 THR C C 1
ATOM 5677 O O . THR C 1 88 ? 92.653 14.213 43.079 1.00 22.90 86 THR C O 1
ATOM 5681 N N . ILE C 1 89 ? 94.277 14.955 41.668 1.00 23.08 87 ILE C N 1
ATOM 5682 C CA . ILE C 1 89 ? 93.664 16.230 41.323 1.00 23.35 87 ILE C CA 1
ATOM 5683 C C . ILE C 1 89 ? 93.683 16.336 39.811 1.00 23.88 87 ILE C C 1
ATOM 5684 O O . ILE C 1 89 ? 94.734 16.158 39.175 1.00 23.50 87 ILE C O 1
ATOM 5689 N N . THR C 1 90 ? 92.518 16.619 39.236 1.00 24.03 88 THR C N 1
ATOM 5690 C CA . THR C 1 90 ? 92.388 16.836 37.813 1.00 24.51 88 THR C CA 1
ATOM 5691 C C . THR C 1 90 ? 92.033 18.297 37.540 1.00 25.57 88 THR C C 1
ATOM 5692 O O . THR C 1 90 ? 91.096 18.855 38.105 1.00 25.67 88 THR C O 1
ATOM 5696 N N . ILE C 1 91 ? 92.813 18.927 36.679 1.00 26.25 89 ILE C N 1
ATOM 5697 C CA . ILE C 1 91 ? 92.482 20.275 36.284 1.00 26.58 89 ILE C CA 1
ATOM 5698 C C . ILE C 1 91 ? 92.257 20.294 34.786 1.00 26.10 89 ILE C C 1
ATOM 5699 O O . ILE C 1 91 ? 93.040 19.735 33.987 1.00 24.91 89 ILE C O 1
ATOM 5704 N N . SER C 1 92 ? 91.166 20.945 34.427 1.00 25.27 90 SER C N 1
ATOM 5705 C CA . SER C 1 92 ? 90.700 20.918 33.068 1.00 26.35 90 SER C CA 1
ATOM 5706 C C . SER C 1 92 ? 90.220 22.304 32.650 1.00 25.41 90 SER C C 1
ATOM 5707 O O . SER C 1 92 ? 89.529 22.990 33.400 1.00 25.18 90 SER C O 1
ATOM 5710 N N . VAL C 1 93 ? 90.630 22.736 31.471 1.00 25.47 91 VAL C N 1
ATOM 5711 C CA . VAL C 1 93 ? 90.056 23.945 30.887 1.00 25.32 91 VAL C CA 1
ATOM 5712 C C . VAL C 1 93 ? 89.560 23.627 29.481 1.00 26.30 91 VAL C C 1
ATOM 5713 O O . VAL C 1 93 ? 90.104 22.739 28.800 1.00 25.96 91 VAL C O 1
ATOM 5717 N N . SER C 1 94 ? 88.543 24.367 29.045 1.00 26.17 92 SER C N 1
ATOM 5718 C CA . SER C 1 94 ? 88.080 24.266 27.684 1.00 26.75 92 SER C CA 1
ATOM 5719 C C . SER C 1 94 ? 87.651 25.636 27.180 1.00 26.84 92 SER C C 1
ATOM 5720 O O . SER C 1 94 ? 87.351 26.550 27.978 1.00 26.52 92 SER C O 1
ATOM 5723 N N . GLY C 1 95 ? 87.666 25.795 25.861 1.00 26.70 93 GLY C N 1
ATOM 5724 C CA . GLY C 1 95 ? 87.268 27.048 25.252 1.00 26.72 93 GLY C CA 1
ATOM 5725 C C . GLY C 1 95 ? 87.079 26.929 23.759 1.00 27.65 93 GLY C C 1
ATOM 5726 O O . GLY C 1 95 ? 86.999 25.811 23.219 1.00 27.28 93 GLY C O 1
ATOM 5727 N N . ARG C 1 96 ? 86.975 28.104 23.123 1.00 27.25 94 ARG C N 1
ATOM 5728 C CA . ARG C 1 96 ? 86.754 28.292 21.682 1.00 26.87 94 ARG C CA 1
ATOM 5729 C C . ARG C 1 96 ? 87.803 29.360 21.289 1.00 26.72 94 ARG C C 1
ATOM 5730 O O . ARG C 1 96 ? 88.182 30.173 22.110 1.00 26.64 94 ARG C O 1
ATOM 5738 N N . ASP C 1 97 ? 88.230 29.463 20.046 1.00 27.24 95 ASP C N 1
ATOM 5739 C CA . ASP C 1 97 ? 88.257 30.682 19.271 1.00 27.36 95 ASP C CA 1
ATOM 5740 C C . ASP C 1 97 ? 87.411 31.955 19.452 1.00 27.49 95 ASP C C 1
ATOM 5741 O O . ASP C 1 97 ? 86.279 31.927 19.942 1.00 27.16 95 ASP C O 1
ATOM 5746 N N . LYS C 1 98 ? 88.055 33.080 19.146 1.00 27.78 96 LYS C N 1
ATOM 5747 C CA . LYS C 1 98 ? 87.456 34.385 19.371 1.00 27.89 96 LYS C CA 1
ATOM 5748 C C . LYS C 1 98 ? 86.103 34.459 18.699 1.00 28.29 96 LYS C C 1
ATOM 5749 O O . LYS C 1 98 ? 85.173 34.997 19.283 1.00 28.55 96 LYS C O 1
ATOM 5755 N N . THR C 1 99 ? 85.973 33.915 17.474 1.00 28.66 97 THR C N 1
ATOM 5756 C CA . THR C 1 99 ? 84.684 33.973 16.748 1.00 28.64 97 THR C CA 1
ATOM 5757 C C . THR C 1 99 ? 83.495 33.376 17.553 1.00 29.84 97 THR C C 1
ATOM 5758 O O . THR C 1 99 ? 82.364 33.437 17.101 1.00 31.44 97 THR C O 1
ATOM 5762 N N . ALA C 1 100 ? 83.756 32.805 18.717 1.00 28.67 98 ALA C N 1
ATOM 5763 C CA . ALA C 1 100 ? 82.699 32.239 19.570 1.00 28.97 98 ALA C CA 1
ATOM 5764 C C . ALA C 1 100 ? 81.738 33.324 20.098 1.00 28.64 98 ALA C C 1
ATOM 5765 O O . ALA C 1 100 ? 80.550 33.065 20.295 1.00 28.80 98 ALA C O 1
ATOM 5767 N N . ASP C 1 101 ? 82.272 34.517 20.358 1.00 28.33 99 ASP C N 1
ATOM 5768 C CA . ASP C 1 101 ? 81.468 35.691 20.678 1.00 28.90 99 ASP C CA 1
ATOM 5769 C C . ASP C 1 101 ? 80.426 36.027 19.596 1.00 30.15 99 ASP C C 1
ATOM 5770 O O . ASP C 1 101 ? 79.369 36.570 19.902 1.00 31.25 99 ASP C O 1
ATOM 5775 N N . LEU C 1 102 ? 80.736 35.726 18.334 1.00 29.59 100 LEU C N 1
ATOM 5776 C CA . LEU C 1 102 ? 79.803 35.968 17.238 1.00 30.13 100 LEU C CA 1
ATOM 5777 C C . LEU C 1 102 ? 78.693 34.926 17.238 1.00 30.18 100 LEU C C 1
ATOM 5778 O O . LEU C 1 102 ? 77.591 35.176 16.737 1.00 29.61 100 LEU C O 1
ATOM 5783 N N . VAL C 1 103 ? 78.993 33.769 17.823 1.00 30.40 101 VAL C N 1
ATOM 5784 C CA . VAL C 1 103 ? 78.067 32.665 17.887 1.00 31.06 101 VAL C CA 1
ATOM 5785 C C . VAL C 1 103 ? 77.138 32.846 19.113 1.00 31.93 101 VAL C C 1
ATOM 5786 O O . VAL C 1 103 ? 75.917 32.642 19.010 1.00 32.74 101 VAL C O 1
ATOM 5790 N N . ASP C 1 104 ? 77.722 33.238 20.248 1.00 31.60 102 ASP C N 1
ATOM 5791 C CA . ASP C 1 104 ? 77.025 33.376 21.540 1.00 31.27 102 ASP C CA 1
ATOM 5792 C C . ASP C 1 104 ? 76.102 34.602 21.607 1.00 32.12 102 ASP C C 1
ATOM 5793 O O . ASP C 1 104 ? 74.987 34.550 22.160 1.00 32.21 102 ASP C O 1
ATOM 5798 N N . CYS C 1 105 ? 76.578 35.710 21.049 1.00 32.18 103 CYS C N 1
ATOM 5799 C CA . CYS C 1 105 ? 76.051 37.022 21.373 1.00 32.71 103 CYS C CA 1
ATOM 5800 C C . CYS C 1 105 ? 75.122 37.599 20.319 1.00 32.98 103 CYS C C 1
ATOM 5801 O O . CYS C 1 105 ? 75.153 37.191 19.173 1.00 33.92 103 CYS C O 1
ATOM 5804 N N . SER C 1 106 ? 74.311 38.567 20.727 1.00 33.83 104 SER C N 1
ATOM 5805 C CA . SER C 1 106 ? 73.379 39.250 19.844 1.00 33.66 104 SER C CA 1
ATOM 5806 C C . SER C 1 106 ? 74.091 40.389 19.122 1.00 34.64 104 SER C C 1
ATOM 5807 O O . SER C 1 106 ? 75.145 40.868 19.570 1.00 34.11 104 SER C O 1
ATOM 5810 N N . ILE C 1 107 ? 73.520 40.807 17.993 1.00 35.55 105 ILE C N 1
ATOM 5811 C CA . ILE C 1 107 ? 73.969 42.016 17.325 1.00 36.78 105 ILE C CA 1
ATOM 5812 C C . ILE C 1 107 ? 73.320 43.227 17.992 1.00 37.56 105 ILE C C 1
ATOM 5813 O O . ILE C 1 107 ? 72.094 43.295 18.117 1.00 37.64 105 ILE C O 1
ATOM 5818 N N . ASP C 1 108 ? 74.166 44.165 18.417 1.00 38.39 106 ASP C N 1
ATOM 5819 C CA . ASP C 1 108 ? 73.765 45.422 19.053 1.00 39.55 106 ASP C CA 1
ATOM 5820 C C . ASP C 1 108 ? 73.952 46.524 18.004 1.00 40.02 106 ASP C C 1
ATOM 5821 O O . ASP C 1 108 ? 74.985 47.203 17.992 1.00 40.42 106 ASP C O 1
ATOM 5826 N N . TYR C 1 109 ? 72.974 46.685 17.109 1.00 40.32 107 TYR C N 1
ATOM 5827 C CA . TYR C 1 109 ? 73.082 47.673 16.020 1.00 40.78 107 TYR C CA 1
ATOM 5828 C C . TYR C 1 109 ? 71.795 48.491 15.889 1.00 41.10 107 TYR C C 1
ATOM 5829 O O . TYR C 1 109 ? 70.888 48.118 15.133 1.00 40.72 107 TYR C O 1
ATOM 5838 N N . PRO C 1 110 ? 71.723 49.625 16.617 1.00 41.58 108 PRO C N 1
ATOM 5839 C CA . PRO C 1 110 ? 70.481 50.371 16.825 1.00 41.84 108 PRO C CA 1
ATOM 5840 C C . PRO C 1 110 ? 69.734 50.727 15.544 1.00 42.16 108 PRO C C 1
ATOM 5841 O O . PRO C 1 110 ? 68.525 50.949 15.590 1.00 42.37 108 PRO C O 1
ATOM 5845 N N . SER C 1 111 ? 70.439 50.778 14.417 1.00 42.41 109 SER C N 1
ATOM 5846 C CA . SER C 1 111 ? 69.805 51.080 13.134 1.00 42.69 109 SER C CA 1
ATOM 5847 C C . SER C 1 111 ? 68.841 49.964 12.722 1.00 42.65 109 SER C C 1
ATOM 5848 O O . SER C 1 111 ? 67.775 50.231 12.170 1.00 42.47 109 SER C O 1
ATOM 5851 N N . GLY C 1 112 ? 69.233 48.719 12.991 1.00 42.69 110 GLY C N 1
ATOM 5852 C CA . GLY C 1 112 ? 68.386 47.550 12.745 1.00 42.77 110 GLY C CA 1
ATOM 5853 C C . GLY C 1 112 ? 68.430 47.007 11.327 1.00 42.94 110 GLY C C 1
ATOM 5854 O O . GLY C 1 112 ? 67.830 45.969 11.039 1.00 42.86 110 GLY C O 1
ATOM 5855 N N . GLN C 1 113 ? 69.147 47.710 10.450 1.00 43.03 111 GLN C N 1
ATOM 5856 C CA . GLN C 1 113 ? 69.170 47.419 9.018 1.00 43.06 111 GLN C CA 1
ATOM 5857 C C . GLN C 1 113 ? 70.510 47.811 8.392 1.00 43.03 111 GLN C C 1
ATOM 5858 O O . GLN C 1 113 ? 71.200 48.714 8.883 1.00 43.10 111 GLN C O 1
ATOM 5864 N N . PHE C 1 114 ? 70.873 47.115 7.316 1.00 42.76 112 PHE C N 1
ATOM 5865 C CA . PHE C 1 114 ? 72.069 47.427 6.543 1.00 42.83 112 PHE C CA 1
ATOM 5866 C C . PHE C 1 114 ? 71.628 47.722 5.128 1.00 42.76 112 PHE C C 1
ATOM 5867 O O . PHE C 1 114 ? 70.931 46.901 4.510 1.00 42.57 112 PHE C O 1
ATOM 5875 N N . ASN C 1 115 ? 72.024 48.895 4.620 1.00 43.24 113 ASN C N 1
ATOM 5876 C CA . ASN C 1 115 ? 71.621 49.363 3.288 1.00 43.38 113 ASN C CA 1
ATOM 5877 C C . ASN C 1 115 ? 72.818 49.427 2.343 1.00 43.18 113 ASN C C 1
ATOM 5878 O O . ASN C 1 115 ? 73.882 50.030 2.699 1.00 43.42 113 ASN C O 1
ATOM 5883 N N . ASN C 1 116 ? 72.629 48.816 1.134 1.00 42.91 114 ASN C N 1
ATOM 5884 C CA . ASN C 1 116 ? 73.622 48.876 0.040 1.00 42.53 114 ASN C CA 1
ATOM 5885 C C . ASN C 1 116 ? 75.030 48.377 0.410 1.00 42.22 114 ASN C C 1
ATOM 5886 O O . ASN C 1 116 ? 76.025 48.767 -0.216 1.00 41.75 114 ASN C O 1
ATOM 5891 N N . GLN C 1 117 ? 75.102 47.517 1.429 1.00 42.00 115 GLN C N 1
ATOM 5892 C CA . GLN C 1 117 ? 76.371 47.009 1.932 1.00 41.84 115 GLN C CA 1
ATOM 5893 C C . GLN C 1 117 ? 76.695 45.611 1.386 1.00 41.80 115 GLN C C 1
ATOM 5894 O O . GLN C 1 117 ? 75.800 44.777 1.204 1.00 41.79 115 GLN C O 1
ATOM 5900 N N . THR C 1 118 ? 77.978 45.362 1.132 1.00 41.54 116 THR C N 1
ATOM 5901 C CA . THR C 1 118 ? 78.446 44.012 0.811 1.00 41.32 116 THR C CA 1
ATOM 5902 C C . THR C 1 118 ? 78.518 43.168 2.076 1.00 41.19 116 THR C C 1
ATOM 5903 O O . THR C 1 118 ? 78.488 43.699 3.196 1.00 41.44 116 THR C O 1
ATOM 5907 N N . LEU C 1 119 ? 78.605 41.852 1.893 1.00 40.99 117 LEU C N 1
ATOM 5908 C CA . LEU C 1 119 ? 78.888 40.920 2.985 1.00 40.76 117 LEU C CA 1
ATOM 5909 C C . LEU C 1 119 ? 80.074 41.379 3.844 1.00 40.82 117 LEU C C 1
ATOM 5910 O O . LEU C 1 119 ? 80.022 41.290 5.073 1.00 40.17 117 LEU C O 1
ATOM 5915 N N . THR C 1 120 ? 81.128 41.878 3.192 1.00 40.88 118 THR C N 1
ATOM 5916 C CA . THR C 1 120 ? 82.329 42.342 3.900 1.00 41.20 118 THR C CA 1
ATOM 5917 C C . THR C 1 120 ? 82.053 43.541 4.811 1.00 40.78 118 THR C C 1
ATOM 5918 O O . THR C 1 120 ? 82.455 43.553 5.969 1.00 40.83 118 THR C O 1
ATOM 5922 N N . GLN C 1 121 ? 81.368 44.544 4.270 1.00 40.79 119 GLN C N 1
ATOM 5923 C CA . GLN C 1 121 ? 81.037 45.757 5.018 1.00 40.20 119 GLN C CA 1
ATOM 5924 C C . GLN C 1 121 ? 80.201 45.448 6.268 1.00 39.93 119 GLN C C 1
ATOM 5925 O O . GLN C 1 121 ? 80.528 45.892 7.374 1.00 39.67 119 GLN C O 1
ATOM 5931 N N . ILE C 1 122 ? 79.142 44.662 6.089 1.00 39.68 120 ILE C N 1
ATOM 5932 C CA . ILE C 1 122 ? 78.329 44.188 7.207 1.00 39.39 120 ILE C CA 1
ATOM 5933 C C . ILE C 1 122 ? 79.165 43.384 8.227 1.00 39.46 120 ILE C C 1
ATOM 5934 O O . ILE C 1 122 ? 78.981 43.542 9.438 1.00 39.49 120 ILE C O 1
ATOM 5939 N N . ALA C 1 123 ? 80.087 42.543 7.750 1.00 39.27 121 ALA C N 1
ATOM 5940 C CA . ALA C 1 123 ? 80.926 41.741 8.667 1.00 39.11 121 ALA C CA 1
ATOM 5941 C C . ALA C 1 123 ? 81.890 42.649 9.423 1.00 39.21 121 ALA C C 1
ATOM 5942 O O . ALA C 1 123 ? 82.120 42.461 10.613 1.00 39.45 121 ALA C O 1
ATOM 5944 N N . ASP C 1 124 ? 82.436 43.649 8.729 1.00 39.06 122 ASP C N 1
ATOM 5945 C CA . ASP C 1 124 ? 83.270 44.665 9.369 1.00 38.74 122 ASP C CA 1
ATOM 5946 C C . ASP C 1 124 ? 82.542 45.343 10.536 1.00 38.28 122 ASP C C 1
ATOM 5947 O O . ASP C 1 124 ? 83.136 45.556 11.596 1.00 37.92 122 ASP C O 1
ATOM 5952 N N . ILE C 1 125 ? 81.259 45.656 10.319 1.00 37.91 123 ILE C N 1
ATOM 5953 C CA . ILE C 1 125 ? 80.412 46.354 11.291 1.00 38.19 123 ILE C CA 1
ATOM 5954 C C . ILE C 1 125 ? 80.121 45.483 12.514 1.00 38.07 123 ILE C C 1
ATOM 5955 O O . ILE C 1 125 ? 80.310 45.932 13.647 1.00 38.65 123 ILE C O 1
ATOM 5960 N N . VAL C 1 126 ? 79.651 44.255 12.286 1.00 37.51 124 VAL C N 1
ATOM 5961 C CA . VAL C 1 126 ? 79.164 43.420 13.393 1.00 37.53 124 VAL C CA 1
ATOM 5962 C C . VAL C 1 126 ? 80.290 42.787 14.218 1.00 37.12 124 VAL C C 1
ATOM 5963 O O . VAL C 1 126 ? 80.102 42.531 15.395 1.00 37.38 124 VAL C O 1
ATOM 5967 N N . CYS C 1 127 ? 81.453 42.572 13.608 1.00 36.70 125 CYS C N 1
ATOM 5968 C CA . CYS C 1 127 ? 82.605 42.031 14.326 1.00 36.25 125 CYS C CA 1
ATOM 5969 C C . CYS C 1 127 ? 83.386 43.068 15.127 1.00 35.86 125 CYS C C 1
ATOM 5970 O O . CYS C 1 127 ? 84.109 42.704 16.048 1.00 36.50 125 CYS C O 1
ATOM 5973 N N . LYS C 1 128 ? 83.232 44.347 14.791 1.00 34.99 126 LYS C N 1
ATOM 5974 C CA . LYS C 1 128 ? 84.027 45.421 15.401 1.00 34.67 126 LYS C CA 1
ATOM 5975 C C . LYS C 1 128 ? 83.987 45.516 16.939 1.00 33.84 126 LYS C C 1
ATOM 5976 O O . LYS C 1 128 ? 85.044 45.535 17.576 1.00 33.60 126 LYS C O 1
ATOM 5982 N N . PRO C 1 129 ? 82.780 45.604 17.538 1.00 33.44 127 PRO C N 1
ATOM 5983 C CA . PRO C 1 129 ? 82.770 45.736 18.999 1.00 33.04 127 PRO C CA 1
ATOM 5984 C C . PRO C 1 129 ? 83.245 44.476 19.733 1.00 32.77 127 PRO C C 1
ATOM 5985 O O . PRO C 1 129 ? 83.540 44.542 20.940 1.00 32.18 127 PRO C O 1
ATOM 5989 N N . PHE C 1 130 ? 83.334 43.351 19.012 1.00 32.52 128 PHE C N 1
ATOM 5990 C CA . PHE C 1 130 ? 83.894 42.108 19.579 1.00 33.07 128 PHE C CA 1
ATOM 5991 C C . PHE C 1 130 ? 85.415 42.094 19.451 1.00 33.23 128 PHE C C 1
ATOM 5992 O O . PHE C 1 130 ? 86.098 41.301 20.105 1.00 33.38 128 PHE C O 1
ATOM 6000 N N . GLY C 1 131 ? 85.934 43.002 18.631 1.00 33.37 129 GLY C N 1
ATOM 6001 C CA . GLY C 1 131 ? 87.374 43.153 18.449 1.00 33.51 129 GLY C CA 1
ATOM 6002 C C . GLY C 1 131 ? 87.902 42.052 17.555 1.00 33.86 129 GLY C C 1
ATOM 6003 O O . GLY C 1 131 ? 89.020 41.580 17.745 1.00 33.75 129 GLY C O 1
ATOM 6004 N N . ILE C 1 132 ? 87.091 41.654 16.576 1.00 34.41 130 ILE C N 1
ATOM 6005 C CA . ILE C 1 132 ? 87.434 40.568 15.654 1.00 34.85 130 ILE C CA 1
ATOM 6006 C C . ILE C 1 132 ? 87.685 41.108 14.255 1.00 35.86 130 ILE C C 1
ATOM 6007 O O . ILE C 1 132 ? 86.795 41.733 13.661 1.00 35.84 130 ILE C O 1
ATOM 6012 N N . LYS C 1 133 ? 88.892 40.884 13.734 1.00 36.87 131 LYS C N 1
ATOM 6013 C CA . LYS C 1 133 ? 89.205 41.310 12.383 1.00 38.24 131 LYS C CA 1
ATOM 6014 C C . LYS C 1 133 ? 88.510 40.384 11.399 1.00 38.28 131 LYS C C 1
ATOM 6015 O O . LYS C 1 133 ? 88.396 39.154 11.630 1.00 38.08 131 LYS C O 1
ATOM 6021 N N . VAL C 1 134 ? 88.062 40.979 10.300 1.00 37.66 132 VAL C N 1
ATOM 6022 C CA . VAL C 1 134 ? 87.481 40.235 9.201 1.00 38.03 132 VAL C CA 1
ATOM 6023 C C . VAL C 1 134 ? 88.542 40.112 8.102 1.00 37.87 132 VAL C C 1
ATOM 6024 O O . VAL C 1 134 ? 89.052 41.114 7.623 1.00 37.26 132 VAL C O 1
ATOM 6028 N N . ILE C 1 135 ? 88.884 38.872 7.752 1.00 38.08 133 ILE C N 1
ATOM 6029 C CA . ILE C 1 135 ? 89.789 38.564 6.647 1.00 38.33 133 ILE C CA 1
ATOM 6030 C C . ILE C 1 135 ? 88.941 38.062 5.483 1.00 38.79 133 ILE C C 1
ATOM 6031 O O . ILE C 1 135 ? 88.073 37.194 5.648 1.00 39.06 133 ILE C O 1
ATOM 6036 N N . VAL C 1 136 ? 89.193 38.608 4.308 1.00 38.52 134 VAL C N 1
ATOM 6037 C CA . VAL C 1 136 ? 88.478 38.190 3.106 1.00 38.94 134 VAL C CA 1
ATOM 6038 C C . VAL C 1 136 ? 89.486 37.633 2.098 1.00 38.58 134 VAL C C 1
ATOM 6039 O O . VAL C 1 136 ? 90.477 38.282 1.786 1.00 38.96 134 VAL C O 1
ATOM 6043 N N . ASN C 1 137 ? 89.248 36.401 1.658 1.00 38.41 135 ASN C N 1
ATOM 6044 C CA . ASN C 1 137 ? 90.188 35.650 0.833 1.00 38.54 135 ASN C CA 1
ATOM 6045 C C . ASN C 1 137 ? 89.511 35.221 -0.457 1.00 38.45 135 ASN C C 1
ATOM 6046 O O . ASN C 1 137 ? 89.978 34.291 -1.124 1.00 38.54 135 ASN C O 1
ATOM 6051 N N . THR C 1 138 ? 88.400 35.884 -0.787 1.00 38.40 136 THR C N 1
ATOM 6052 C CA . THR C 1 138 ? 87.582 35.525 -1.945 1.00 38.24 136 THR C CA 1
ATOM 6053 C C . THR C 1 138 ? 86.628 36.636 -2.356 1.00 38.49 136 THR C C 1
ATOM 6054 O O . THR C 1 138 ? 86.270 37.481 -1.538 1.00 37.67 136 THR C O 1
ATOM 6058 N N . ASP C 1 139 ? 86.224 36.611 -3.628 1.00 38.64 137 ASP C N 1
ATOM 6059 C CA . ASP C 1 139 ? 85.233 37.539 -4.177 1.00 39.23 137 ASP C CA 1
ATOM 6060 C C . ASP C 1 139 ? 83.889 37.403 -3.461 1.00 39.68 137 ASP C C 1
ATOM 6061 O O . ASP C 1 139 ? 83.199 36.390 -3.576 1.00 40.11 137 ASP C O 1
ATOM 6066 N N . VAL C 1 140 ? 83.523 38.446 -2.735 1.00 39.90 138 VAL C N 1
ATOM 6067 C CA . VAL C 1 140 ? 82.310 38.438 -1.930 1.00 40.33 138 VAL C CA 1
ATOM 6068 C C . VAL C 1 140 ? 81.078 38.826 -2.770 1.00 40.38 138 VAL C C 1
ATOM 6069 O O . VAL C 1 140 ? 79.931 38.582 -2.369 1.00 40.45 138 VAL C O 1
ATOM 6073 N N . GLY C 1 141 ? 81.335 39.422 -3.933 1.00 39.88 139 GLY C N 1
ATOM 6074 C CA . GLY C 1 141 ? 80.294 39.762 -4.899 1.00 39.93 139 GLY C CA 1
ATOM 6075 C C . GLY C 1 141 ? 79.578 41.068 -4.620 1.00 39.83 139 GLY C C 1
ATOM 6076 O O . GLY C 1 141 ? 80.118 41.966 -3.958 1.00 40.00 139 GLY C O 1
ATOM 6077 N N . GLU C 1 142 ? 78.347 41.155 -5.119 1.00 39.59 140 GLU C N 1
ATOM 6078 C CA . GLU C 1 142 ? 77.546 42.378 -5.064 1.00 39.36 140 GLU C CA 1
ATOM 6079 C C . GLU C 1 142 ? 77.107 42.756 -3.647 1.00 39.46 140 GLU C C 1
ATOM 6080 O O . GLU C 1 142 ? 77.052 41.895 -2.761 1.00 38.89 140 GLU C O 1
ATOM 6086 N N . PRO C 1 143 ? 76.797 44.052 -3.431 1.00 39.35 141 PRO C N 1
ATOM 6087 C CA . PRO C 1 143 ? 76.151 44.444 -2.177 1.00 39.38 141 PRO C CA 1
ATOM 6088 C C . PRO C 1 143 ? 74.715 43.914 -2.055 1.00 39.67 141 PRO C C 1
ATOM 6089 O O . PRO C 1 143 ? 74.070 43.609 -3.070 1.00 39.16 141 PRO C O 1
ATOM 6093 N N . PHE C 1 144 ? 74.244 43.767 -0.807 1.00 40.17 142 PHE C N 1
ATOM 6094 C CA . PHE C 1 144 ? 72.830 43.498 -0.552 1.00 40.63 142 PHE C CA 1
ATOM 6095 C C . PHE C 1 144 ? 72.121 44.851 -0.468 1.00 41.37 142 PHE C C 1
ATOM 6096 O O . PHE C 1 144 ? 72.711 45.830 -0.013 1.00 41.84 142 PHE C O 1
ATOM 6104 N N . GLN C 1 145 ? 70.871 44.928 -0.907 1.00 41.92 143 GLN C N 1
ATOM 6105 C CA . GLN C 1 145 ? 70.187 46.222 -0.904 1.00 42.58 143 GLN C CA 1
ATOM 6106 C C . GLN C 1 145 ? 69.642 46.627 0.457 1.00 42.80 143 GLN C C 1
ATOM 6107 O O . GLN C 1 145 ? 69.896 47.749 0.917 1.00 43.04 143 GLN C O 1
ATOM 6113 N N . ARG C 1 146 ? 68.890 45.725 1.089 1.00 43.10 144 ARG C N 1
ATOM 6114 C CA . ARG C 1 146 ? 68.386 45.956 2.444 1.00 43.22 144 ARG C CA 1
ATOM 6115 C C . ARG C 1 146 ? 68.370 44.663 3.235 1.00 43.11 144 ARG C C 1
ATOM 6116 O O . ARG C 1 146 ? 67.686 43.704 2.872 1.00 43.10 144 ARG C O 1
ATOM 6118 N N . ILE C 1 147 ? 69.145 44.636 4.312 1.00 43.28 145 ILE C N 1
ATOM 6119 C CA . ILE C 1 147 ? 69.130 43.504 5.225 1.00 43.20 145 ILE C CA 1
ATOM 6120 C C . ILE C 1 147 ? 68.583 43.949 6.576 1.00 43.26 145 ILE C C 1
ATOM 6121 O O . ILE C 1 147 ? 69.086 44.904 7.169 1.00 43.20 145 ILE C O 1
ATOM 6126 N N . GLN C 1 148 ? 67.531 43.273 7.035 1.00 43.40 146 GLN C N 1
ATOM 6127 C CA . GLN C 1 148 ? 67.009 43.480 8.381 1.00 43.46 146 GLN C CA 1
ATOM 6128 C C . GLN C 1 148 ? 67.563 42.401 9.293 1.00 43.40 146 GLN C C 1
ATOM 6129 O O . GLN C 1 148 ? 67.617 41.222 8.918 1.00 43.67 146 GLN C O 1
ATOM 6135 N N . ILE C 1 149 ? 67.984 42.826 10.481 1.00 43.06 147 ILE C N 1
ATOM 6136 C CA . ILE C 1 149 ? 68.473 41.941 11.529 1.00 42.72 147 ILE C CA 1
ATOM 6137 C C . ILE C 1 149 ? 67.270 41.273 12.209 1.00 42.83 147 ILE C C 1
ATOM 6138 O O . ILE C 1 149 ? 66.406 41.966 12.757 1.00 42.76 147 ILE C O 1
ATOM 6143 N N . GLU C 1 150 ? 67.196 39.941 12.146 1.00 42.71 148 GLU C N 1
ATOM 6144 C CA . GLU C 1 150 ? 66.093 39.191 12.776 1.00 43.16 148 GLU C CA 1
ATOM 6145 C C . GLU C 1 150 ? 66.131 39.334 14.305 1.00 42.93 148 GLU C C 1
ATOM 6146 O O . GLU C 1 150 ? 67.194 39.605 14.874 1.00 43.05 148 GLU C O 1
ATOM 6152 N N . GLN C 1 151 ? 64.981 39.174 14.966 1.00 42.60 149 GLN C N 1
ATOM 6153 C CA . GLN C 1 151 ? 64.880 39.388 16.415 1.00 42.25 149 GLN C CA 1
ATOM 6154 C C . GLN C 1 151 ? 65.943 38.608 17.181 1.00 42.19 149 GLN C C 1
ATOM 6155 O O . GLN C 1 151 ? 65.925 37.374 17.195 1.00 42.36 149 GLN C O 1
ATOM 6157 N N . GLY C 1 152 ? 66.874 39.339 17.796 1.00 41.88 150 GLY C N 1
ATOM 6158 C CA . GLY C 1 152 ? 67.967 38.741 18.566 1.00 41.76 150 GLY C CA 1
ATOM 6159 C C . GLY C 1 152 ? 68.949 37.950 17.720 1.00 41.54 150 GLY C C 1
ATOM 6160 O O . GLY C 1 152 ? 69.497 36.943 18.173 1.00 42.03 150 GLY C O 1
ATOM 6161 N N . GLU C 1 153 ? 69.173 38.400 16.489 1.00 41.09 151 GLU C N 1
ATOM 6162 C CA . GLU C 1 153 ? 70.102 37.731 15.580 1.00 40.27 151 GLU C CA 1
ATOM 6163 C C . GLU C 1 153 ? 71.537 37.901 16.075 1.00 39.65 151 GLU C C 1
ATOM 6164 O O . GLU C 1 153 ? 71.913 38.977 16.525 1.00 39.61 151 GLU C O 1
ATOM 6170 N N . THR C 1 154 ? 72.318 36.822 16.005 1.00 39.27 152 THR C N 1
ATOM 6171 C CA . THR C 1 154 ? 73.745 36.821 16.365 1.00 38.64 152 THR C CA 1
ATOM 6172 C C . THR C 1 154 ? 74.549 37.198 15.120 1.00 38.09 152 THR C C 1
ATOM 6173 O O . THR C 1 154 ? 74.060 37.003 14.014 1.00 38.65 152 THR C O 1
ATOM 6177 N N . PRO C 1 155 ? 75.768 37.754 15.281 1.00 37.74 153 PRO C N 1
ATOM 6178 C CA . PRO C 1 155 ? 76.582 38.070 14.084 1.00 37.96 153 PRO C CA 1
ATOM 6179 C C . PRO C 1 155 ? 76.848 36.888 13.157 1.00 38.61 153 PRO C C 1
ATOM 6180 O O . PRO C 1 155 ? 76.836 37.056 11.943 1.00 39.21 153 PRO C O 1
ATOM 6184 N N . HIS C 1 156 ? 77.091 35.697 13.710 1.00 39.58 154 HIS C N 1
ATOM 6185 C CA . HIS C 1 156 ? 77.374 34.523 12.858 1.00 39.68 154 HIS C CA 1
ATOM 6186 C C . HIS C 1 156 ? 76.144 34.045 12.074 1.00 39.99 154 HIS C C 1
ATOM 6187 O O . HIS C 1 156 ? 76.248 33.703 10.884 1.00 40.75 154 HIS C O 1
ATOM 6194 N N . GLU C 1 157 ? 74.989 34.025 12.736 1.00 40.26 155 GLU C N 1
ATOM 6195 C CA . GLU C 1 157 ? 73.705 33.756 12.090 1.00 40.69 155 GLU C CA 1
ATOM 6196 C C . GLU C 1 157 ? 73.449 34.619 10.854 1.00 40.83 155 GLU C C 1
ATOM 6197 O O . GLU C 1 157 ? 73.122 34.100 9.786 1.00 40.67 155 GLU C O 1
ATOM 6203 N N . LEU C 1 158 ? 73.596 35.933 11.034 1.00 40.83 156 LEU C N 1
ATOM 6204 C CA . LEU C 1 158 ? 73.355 36.919 9.991 1.00 40.70 156 LEU C CA 1
ATOM 6205 C C . LEU C 1 158 ? 74.345 36.779 8.842 1.00 40.80 156 LEU C C 1
ATOM 6206 O O . LEU C 1 158 ? 73.947 36.750 7.671 1.00 40.50 156 LEU C O 1
ATOM 6211 N N . LEU C 1 159 ? 75.633 36.708 9.170 1.00 40.39 157 LEU C N 1
ATOM 6212 C CA . LEU C 1 159 ? 76.656 36.589 8.127 1.00 40.19 157 LEU C CA 1
ATOM 6213 C C . LEU C 1 159 ? 76.544 35.254 7.382 1.00 40.01 157 LEU C C 1
ATOM 6214 O O . LEU C 1 159 ? 76.686 35.216 6.148 1.00 39.87 157 LEU C O 1
ATOM 6219 N N . ALA C 1 160 ? 76.241 34.185 8.118 1.00 39.78 158 ALA C N 1
ATOM 6220 C CA . ALA C 1 160 ? 76.041 32.856 7.528 1.00 40.16 158 ALA C CA 1
ATOM 6221 C C . ALA C 1 160 ? 74.916 32.801 6.488 1.00 40.26 158 ALA C C 1
ATOM 6222 O O . ALA C 1 160 ? 75.097 32.209 5.429 1.00 40.60 158 ALA C O 1
ATOM 6224 N N . ARG C 1 161 ? 73.771 33.415 6.782 1.00 40.27 159 ARG C N 1
ATOM 6225 C CA . ARG C 1 161 ? 72.675 33.467 5.813 1.00 40.55 159 ARG C CA 1
ATOM 6226 C C . ARG C 1 161 ? 72.974 34.375 4.610 1.00 40.32 159 ARG C C 1
ATOM 6227 O O . ARG C 1 161 ? 72.478 34.128 3.519 1.00 40.43 159 ARG C O 1
ATOM 6235 N N . LEU C 1 162 ? 73.801 35.401 4.814 1.00 40.51 160 LEU C N 1
ATOM 6236 C CA . LEU C 1 162 ? 74.278 36.259 3.727 1.00 40.96 160 LEU C CA 1
ATOM 6237 C C . LEU C 1 162 ? 75.308 35.543 2.851 1.00 41.53 160 LEU C C 1
ATOM 6238 O O . LEU C 1 162 ? 75.204 35.564 1.620 1.00 41.96 160 LEU C O 1
ATOM 6243 N N . ALA C 1 163 ? 76.292 34.913 3.498 1.00 41.76 161 ALA C N 1
ATOM 6244 C CA . ALA C 1 163 ? 77.374 34.178 2.830 1.00 41.87 161 ALA C CA 1
ATOM 6245 C C . ALA C 1 163 ? 76.901 33.092 1.878 1.00 42.26 161 ALA C C 1
ATOM 6246 O O . ALA C 1 163 ? 77.575 32.820 0.881 1.00 42.68 161 ALA C O 1
ATOM 6248 N N . LYS C 1 164 ? 75.774 32.449 2.189 1.00 42.52 162 LYS C N 1
ATOM 6249 C CA . LYS C 1 164 ? 75.243 31.387 1.321 1.00 43.00 162 LYS C CA 1
ATOM 6250 C C . LYS C 1 164 ? 74.604 31.954 0.031 1.00 42.95 162 LYS C C 1
ATOM 6251 O O . LYS C 1 164 ? 74.617 31.308 -1.023 1.00 43.37 162 LYS C O 1
ATOM 6257 N N . GLN C 1 165 ? 74.091 33.178 0.121 1.00 42.81 163 GLN C N 1
ATOM 6258 C CA . GLN C 1 165 ? 73.512 33.879 -1.020 1.00 42.53 163 GLN C CA 1
ATOM 6259 C C . GLN C 1 165 ? 74.595 34.390 -1.970 1.00 42.30 163 GLN C C 1
ATOM 6260 O O . GLN C 1 165 ? 74.310 34.752 -3.115 1.00 42.24 163 GLN C O 1
ATOM 6266 N N . ARG C 1 166 ? 75.833 34.421 -1.484 1.00 41.91 164 ARG C N 1
ATOM 6267 C CA . ARG C 1 166 ? 76.960 34.894 -2.278 1.00 41.32 164 ARG C CA 1
ATOM 6268 C C . ARG C 1 166 ? 77.923 33.771 -2.674 1.00 41.06 164 ARG C C 1
ATOM 6269 O O . ARG C 1 166 ? 78.996 34.034 -3.219 1.00 41.13 164 ARG C O 1
ATOM 6277 N N . GLY C 1 167 ? 77.526 32.528 -2.396 1.00 40.99 165 GLY C N 1
ATOM 6278 C CA . GLY C 1 167 ? 78.306 31.328 -2.752 1.00 40.60 165 GLY C CA 1
ATOM 6279 C C . GLY C 1 167 ? 79.674 31.193 -2.098 1.00 40.04 165 GLY C C 1
ATOM 6280 O O . GLY C 1 167 ? 80.615 30.663 -2.712 1.00 40.22 165 GLY C O 1
ATOM 6281 N N . VAL C 1 168 ? 79.776 31.689 -0.868 1.00 38.94 166 VAL C N 1
ATOM 6282 C CA . VAL C 1 168 ? 81.024 31.706 -0.086 1.00 38.13 166 VAL C CA 1
ATOM 6283 C C . VAL C 1 168 ? 80.815 31.021 1.284 1.00 37.77 166 VAL C C 1
ATOM 6284 O O . VAL C 1 168 ? 79.688 30.639 1.611 1.00 37.05 166 VAL C O 1
ATOM 6288 N N . LEU C 1 169 ? 81.905 30.868 2.047 1.00 37.63 167 LEU C N 1
ATOM 6289 C CA . LEU C 1 169 ? 81.905 30.204 3.376 1.00 38.13 167 LEU C CA 1
ATOM 6290 C C . LEU C 1 169 ? 82.523 31.100 4.440 1.00 37.56 167 LEU C C 1
ATOM 6291 O O . LEU C 1 169 ? 83.398 31.915 4.138 1.00 38.27 167 LEU C O 1
ATOM 6296 N N . LEU C 1 170 ? 82.080 30.925 5.683 1.00 37.56 168 LEU C N 1
ATOM 6297 C CA . LEU C 1 170 ? 82.697 31.575 6.831 1.00 36.73 168 LEU C CA 1
ATOM 6298 C C . LEU C 1 170 ? 83.512 30.593 7.650 1.00 36.62 168 LEU C C 1
ATOM 6299 O O . LEU C 1 170 ? 83.024 29.520 8.028 1.00 36.90 168 LEU C O 1
ATOM 6304 N N . THR C 1 171 ? 84.751 30.953 7.955 1.00 35.92 169 THR C N 1
ATOM 6305 C CA . THR C 1 171 ? 85.495 30.155 8.922 1.00 36.67 169 THR C CA 1
ATOM 6306 C C . THR C 1 171 ? 86.379 31.046 9.810 1.00 36.25 169 THR C C 1
ATOM 6307 O O . THR C 1 171 ? 86.103 32.244 9.953 1.00 37.30 169 THR C O 1
ATOM 6311 N N . SER C 1 172 ? 87.427 30.484 10.401 1.00 34.89 170 SER C N 1
ATOM 6312 C CA A SER C 1 172 ? 88.344 31.280 11.198 0.50 34.51 170 SER C CA 1
ATOM 6313 C CA B SER C 1 172 ? 88.350 31.292 11.183 0.50 33.90 170 SER C CA 1
ATOM 6314 C C . SER C 1 172 ? 89.793 30.863 10.938 1.00 33.85 170 SER C C 1
ATOM 6315 O O . SER C 1 172 ? 90.053 29.741 10.516 1.00 33.09 170 SER C O 1
ATOM 6320 N N . ASP C 1 173 ? 90.732 31.768 11.176 1.00 33.37 171 ASP C N 1
ATOM 6321 C CA . ASP C 1 173 ? 92.138 31.405 11.080 1.00 33.27 171 ASP C CA 1
ATOM 6322 C C . ASP C 1 173 ? 92.624 31.079 12.484 1.00 33.10 171 ASP C C 1
ATOM 6323 O O . ASP C 1 173 ? 91.864 31.203 13.454 1.00 32.99 171 ASP C O 1
ATOM 6328 N N . THR C 1 174 ? 93.884 30.674 12.591 1.00 33.08 172 THR C N 1
ATOM 6329 C CA . THR C 1 174 ? 94.476 30.298 13.874 1.00 33.62 172 THR C CA 1
ATOM 6330 C C . THR C 1 174 ? 94.542 31.483 14.853 1.00 33.77 172 THR C C 1
ATOM 6331 O O . THR C 1 174 ? 94.736 31.293 16.050 1.00 33.22 172 THR C O 1
ATOM 6335 N N . PHE C 1 175 ? 94.374 32.696 14.332 1.00 34.24 173 PHE C N 1
ATOM 6336 C CA . PHE C 1 175 ? 94.427 33.915 15.144 1.00 34.81 173 PHE C CA 1
ATOM 6337 C C . PHE C 1 175 ? 93.056 34.415 15.576 1.00 35.07 173 PHE C C 1
ATOM 6338 O O . PHE C 1 175 ? 92.930 35.473 16.193 1.00 35.50 173 PHE C O 1
ATOM 6346 N N . GLY C 1 176 ? 92.027 33.641 15.270 1.00 35.59 174 GLY C N 1
ATOM 6347 C CA . GLY C 1 176 ? 90.687 33.982 15.709 1.00 36.67 174 GLY C CA 1
ATOM 6348 C C . GLY C 1 176 ? 90.111 35.173 14.967 1.00 37.25 174 GLY C C 1
ATOM 6349 O O . GLY C 1 176 ? 89.298 35.906 15.519 1.00 37.64 174 GLY C O 1
ATOM 6350 N N . ASN C 1 177 ? 90.538 35.360 13.721 1.00 37.52 175 ASN C N 1
ATOM 6351 C CA . ASN C 1 177 ? 89.929 36.330 12.811 1.00 38.23 175 ASN C CA 1
ATOM 6352 C C . ASN C 1 177 ? 88.829 35.618 12.060 1.00 38.66 175 ASN C C 1
ATOM 6353 O O . ASN C 1 177 ? 88.934 34.428 11.796 1.00 39.47 175 ASN C O 1
ATOM 6358 N N . LEU C 1 178 ? 87.781 36.345 11.704 1.00 39.18 176 LEU C N 1
ATOM 6359 C CA . LEU C 1 178 ? 86.777 35.814 10.797 1.00 38.52 176 LEU C CA 1
ATOM 6360 C C . LEU C 1 178 ? 87.341 35.737 9.395 1.00 38.01 176 LEU C C 1
ATOM 6361 O O . LEU C 1 178 ? 87.939 36.697 8.894 1.00 37.51 176 LEU C O 1
ATOM 6366 N N . VAL C 1 179 ? 87.164 34.574 8.768 1.00 37.18 177 VAL C N 1
ATOM 6367 C CA . VAL C 1 179 ? 87.664 34.358 7.425 1.00 35.89 177 VAL C CA 1
ATOM 6368 C C . VAL C 1 179 ? 86.507 34.175 6.447 1.00 35.74 177 VAL C C 1
ATOM 6369 O O . VAL C 1 179 ? 85.667 33.308 6.625 1.00 35.37 177 VAL C O 1
ATOM 6373 N N . ILE C 1 180 ? 86.458 35.012 5.417 1.00 35.45 178 ILE C N 1
ATOM 6374 C CA . ILE C 1 180 ? 85.508 34.809 4.326 1.00 35.06 178 ILE C CA 1
ATOM 6375 C C . ILE C 1 180 ? 86.256 34.215 3.147 1.00 35.87 178 ILE C C 1
ATOM 6376 O O . ILE C 1 180 ? 87.200 34.818 2.623 1.00 35.66 178 ILE C O 1
ATOM 6381 N N . THR C 1 181 ? 85.819 33.039 2.710 1.00 35.80 179 THR C N 1
ATOM 6382 C CA . THR C 1 181 ? 86.601 32.291 1.744 1.00 35.78 179 THR C CA 1
ATOM 6383 C C . THR C 1 181 ? 85.752 31.314 0.907 1.00 35.73 179 THR C C 1
ATOM 6384 O O . THR C 1 181 ? 84.520 31.311 0.968 1.00 36.16 179 THR C O 1
ATOM 6388 N N . ARG C 1 182 ? 86.421 30.494 0.114 1.00 35.71 180 ARG C N 1
ATOM 6389 C CA . ARG C 1 182 ? 85.752 29.489 -0.693 1.00 34.91 180 ARG C CA 1
ATOM 6390 C C . ARG C 1 182 ? 86.459 28.166 -0.495 1.00 33.98 180 ARG C C 1
ATOM 6391 O O . ARG C 1 182 ? 87.545 28.129 0.090 1.00 33.87 180 ARG C O 1
ATOM 6399 N N . ALA C 1 183 ? 85.842 27.077 -0.952 1.00 33.20 181 ALA C N 1
ATOM 6400 C CA . ALA C 1 183 ? 86.525 25.786 -0.990 1.00 32.35 181 ALA C CA 1
ATOM 6401 C C . ALA C 1 183 ? 87.854 25.991 -1.728 1.00 31.75 181 ALA C C 1
ATOM 6402 O O . ALA C 1 183 ? 87.868 26.505 -2.833 1.00 31.12 181 ALA C O 1
ATOM 6404 N N . SER C 1 184 ? 88.965 25.621 -1.098 1.00 31.55 182 SER C N 1
ATOM 6405 C CA . SER C 1 184 ? 90.294 25.931 -1.646 1.00 31.06 182 SER C CA 1
ATOM 6406 C C . SER C 1 184 ? 90.770 24.950 -2.713 1.00 31.20 182 SER C C 1
ATOM 6407 O O . SER C 1 184 ? 90.335 23.789 -2.740 1.00 30.28 182 SER C O 1
ATOM 6410 N N . LYS C 1 185 ? 91.656 25.440 -3.593 1.00 31.55 183 LYS C N 1
ATOM 6411 C CA . LYS C 1 185 ? 92.343 24.618 -4.587 1.00 31.95 183 LYS C CA 1
ATOM 6412 C C . LYS C 1 185 ? 93.735 24.230 -4.081 1.00 32.24 183 LYS C C 1
ATOM 6413 O O . LYS C 1 185 ? 94.428 23.420 -4.709 1.00 33.41 183 LYS C O 1
ATOM 6419 N N . THR C 1 186 ? 94.155 24.853 -2.988 1.00 31.65 184 THR C N 1
ATOM 6420 C CA . THR C 1 186 ? 95.450 24.620 -2.353 1.00 32.34 184 THR C CA 1
ATOM 6421 C C . THR C 1 186 ? 95.605 23.163 -1.872 1.00 32.37 184 THR C C 1
ATOM 6422 O O . THR C 1 186 ? 94.787 22.660 -1.075 1.00 31.20 184 THR C O 1
ATOM 6426 N N . LYS C 1 187 ? 96.654 22.496 -2.353 1.00 32.37 185 LYS C N 1
ATOM 6427 C CA . LYS C 1 187 ? 96.936 21.120 -1.943 1.00 32.60 185 LYS C CA 1
ATOM 6428 C C . LYS C 1 187 ? 97.644 21.055 -0.591 1.00 32.45 185 LYS C C 1
ATOM 6429 O O . LYS C 1 187 ? 98.476 21.909 -0.271 1.00 32.92 185 LYS C O 1
ATOM 6435 N N . ALA C 1 188 ? 97.291 20.053 0.207 1.00 31.20 186 ALA C N 1
ATOM 6436 C CA . ALA C 1 188 ? 97.949 19.791 1.494 1.00 31.02 186 ALA C CA 1
ATOM 6437 C C . ALA C 1 188 ? 99.409 19.331 1.362 1.00 31.29 186 ALA C C 1
ATOM 6438 O O . ALA C 1 188 ? 100.175 19.413 2.324 1.00 31.66 186 ALA C O 1
ATOM 6440 N N . GLY C 1 189 ? 99.770 18.815 0.190 1.00 31.35 187 GLY C N 1
ATOM 6441 C CA . GLY C 1 189 ? 101.119 18.314 -0.064 1.00 31.78 187 GLY C CA 1
ATOM 6442 C C . GLY C 1 189 ? 101.362 16.889 0.410 1.00 31.84 187 GLY C C 1
ATOM 6443 O O . GLY C 1 189 ? 102.510 16.449 0.500 1.00 31.78 187 GLY C O 1
ATOM 6444 N N . VAL C 1 190 ? 100.279 16.177 0.727 1.00 31.24 188 VAL C N 1
ATOM 6445 C CA . VAL C 1 190 ? 100.343 14.783 1.157 1.00 30.81 188 VAL C CA 1
ATOM 6446 C C . VAL C 1 190 ? 99.097 14.033 0.672 1.00 30.54 188 VAL C C 1
ATOM 6447 O O . VAL C 1 190 ? 98.023 14.625 0.537 1.00 30.71 188 VAL C O 1
ATOM 6451 N N . SER C 1 191 ? 99.244 12.740 0.397 1.00 29.35 189 SER C N 1
ATOM 6452 C CA . SER C 1 191 ? 98.095 11.906 0.120 1.00 28.71 189 SER C CA 1
ATOM 6453 C C . SER C 1 191 ? 97.774 11.013 1.328 1.00 27.87 189 SER C C 1
ATOM 6454 O O . SER C 1 191 ? 98.673 10.637 2.082 1.00 28.00 189 SER C O 1
ATOM 6457 N N . LEU C 1 192 ? 96.495 10.698 1.517 1.00 26.76 190 LEU C N 1
ATOM 6458 C CA . LEU C 1 192 ? 96.098 9.719 2.526 1.00 25.89 190 LEU C CA 1
ATOM 6459 C C . LEU C 1 192 ? 95.945 8.376 1.837 1.00 25.80 190 LEU C C 1
ATOM 6460 O O . LEU C 1 192 ? 95.008 8.168 1.056 1.00 25.32 190 LEU C O 1
ATOM 6465 N N . ILE C 1 193 ? 96.880 7.471 2.113 1.00 25.53 191 ILE C N 1
ATOM 6466 C CA . ILE C 1 193 ? 96.981 6.221 1.363 1.00 26.33 191 ILE C CA 1
ATOM 6467 C C . ILE C 1 193 ? 96.964 5.043 2.299 1.00 26.67 191 ILE C C 1
ATOM 6468 O O . ILE C 1 193 ? 97.782 4.955 3.218 1.00 26.67 191 ILE C O 1
ATOM 6473 N N . LEU C 1 194 ? 96.011 4.151 2.057 1.00 27.30 192 LEU C N 1
ATOM 6474 C CA . LEU C 1 194 ? 95.825 2.963 2.862 1.00 28.94 192 LEU C CA 1
ATOM 6475 C C . LEU C 1 194 ? 97.039 2.046 2.773 1.00 28.80 192 LEU C C 1
ATOM 6476 O O . LEU C 1 194 ? 97.484 1.723 1.682 1.00 29.45 192 LEU C O 1
ATOM 6481 N N . GLY C 1 195 ? 97.554 1.623 3.927 1.00 29.30 193 GLY C N 1
ATOM 6482 C CA . GLY C 1 195 ? 98.749 0.776 3.985 1.00 30.63 193 GLY C CA 1
ATOM 6483 C C . GLY C 1 195 ? 100.032 1.591 4.034 1.00 31.08 193 GLY C C 1
ATOM 6484 O O . GLY C 1 195 ? 101.134 1.035 4.106 1.00 31.89 193 GLY C O 1
ATOM 6485 N N . ASP C 1 196 ? 99.881 2.911 4.006 1.00 31.37 194 ASP C N 1
ATOM 6486 C CA . ASP C 1 196 ? 100.996 3.829 3.908 1.00 31.77 194 ASP C CA 1
ATOM 6487 C C . ASP C 1 196 ? 101.040 4.690 5.170 1.00 31.47 194 ASP C C 1
ATOM 6488 O O . ASP C 1 196 ? 101.806 4.403 6.083 1.00 31.97 194 ASP C O 1
ATOM 6493 N N . ASN C 1 197 ? 100.201 5.722 5.237 1.00 30.78 195 ASN C N 1
ATOM 6494 C CA . ASN C 1 197 ? 100.245 6.683 6.350 1.00 29.93 195 ASN C CA 1
ATOM 6495 C C . ASN C 1 197 ? 98.974 6.714 7.233 1.00 29.82 195 ASN C C 1
ATOM 6496 O O . ASN C 1 197 ? 98.895 7.484 8.189 1.00 29.76 195 ASN C O 1
ATOM 6501 N N . VAL C 1 198 ? 98.002 5.858 6.910 1.00 29.13 196 VAL C N 1
ATOM 6502 C CA . VAL C 1 198 ? 96.734 5.758 7.642 1.00 28.63 196 VAL C CA 1
ATOM 6503 C C . VAL C 1 198 ? 96.861 4.733 8.767 1.00 28.69 196 VAL C C 1
ATOM 6504 O O . VAL C 1 198 ? 97.073 3.545 8.516 1.00 28.49 196 VAL C O 1
ATOM 6508 N N . LYS C 1 199 ? 96.738 5.202 10.008 1.00 28.20 197 LYS C N 1
ATOM 6509 C CA . LYS C 1 199 ? 96.757 4.327 11.177 1.00 28.56 197 LYS C CA 1
ATOM 6510 C C . LYS C 1 199 ? 95.427 3.569 11.314 1.00 27.78 197 LYS C C 1
ATOM 6511 O O . LYS C 1 199 ? 95.397 2.343 11.447 1.00 27.19 197 LYS C O 1
ATOM 6517 N N . ALA C 1 200 ? 94.342 4.329 11.304 1.00 27.81 198 ALA C N 1
ATOM 6518 C CA . ALA C 1 200 ? 92.972 3.812 11.339 1.00 27.58 198 ALA C CA 1
ATOM 6519 C C . ALA C 1 200 ? 92.072 4.740 10.524 1.00 27.36 198 ALA C C 1
ATOM 6520 O O . ALA C 1 200 ? 92.393 5.917 10.322 1.00 27.70 198 ALA C O 1
ATOM 6522 N N . ALA C 1 201 ? 90.953 4.208 10.043 1.00 26.78 199 ALA C N 1
ATOM 6523 C CA . ALA C 1 201 ? 89.953 5.016 9.340 1.00 26.87 199 ALA C CA 1
ATOM 6524 C C . ALA C 1 201 ? 88.576 4.441 9.598 1.00 27.27 199 ALA C C 1
ATOM 6525 O O . ALA C 1 201 ? 88.453 3.291 10.014 1.00 27.49 199 ALA C O 1
ATOM 6527 N N . ARG C 1 202 ? 87.556 5.234 9.288 1.00 27.57 200 ARG C N 1
ATOM 6528 C CA . ARG C 1 202 ? 86.193 5.026 9.720 1.00 29.03 200 ARG C CA 1
ATOM 6529 C C . ARG C 1 202 ? 85.368 5.724 8.641 1.00 28.62 200 ARG C C 1
ATOM 6530 O O . ARG C 1 202 ? 85.744 6.812 8.205 1.00 27.23 200 ARG C O 1
ATOM 6538 N N . GLY C 1 203 ? 84.244 5.139 8.221 1.00 28.31 201 GLY C N 1
ATOM 6539 C CA . GLY C 1 203 ? 83.432 5.791 7.196 1.00 27.74 201 GLY C CA 1
ATOM 6540 C C . GLY C 1 203 ? 81.972 5.406 7.278 1.00 27.02 201 GLY C C 1
ATOM 6541 O O . GLY C 1 203 ? 81.652 4.321 7.732 1.00 26.94 201 GLY C O 1
ATOM 6542 N N . ARG C 1 204 ? 81.090 6.291 6.824 1.00 26.12 202 ARG C N 1
ATOM 6543 C CA . ARG C 1 204 ? 79.674 5.974 6.713 1.00 26.43 202 ARG C CA 1
ATOM 6544 C C . ARG C 1 204 ? 79.136 6.700 5.482 1.00 26.60 202 ARG C C 1
ATOM 6545 O O . ARG C 1 204 ? 79.232 7.924 5.377 1.00 27.31 202 ARG C O 1
ATOM 6553 N N . PHE C 1 205 ? 78.598 5.930 4.540 1.00 26.47 203 PHE C N 1
ATOM 6554 C CA . PHE C 1 205 ? 78.054 6.450 3.280 1.00 25.36 203 PHE C CA 1
ATOM 6555 C C . PHE C 1 205 ? 76.625 5.956 3.142 1.00 24.44 203 PHE C C 1
ATOM 6556 O O . PHE C 1 205 ? 76.361 4.742 3.046 1.00 24.21 203 PHE C O 1
ATOM 6564 N N . SER C 1 206 ? 75.703 6.909 3.150 1.00 23.14 204 SER C N 1
ATOM 6565 C CA . SER C 1 206 ? 74.296 6.639 3.340 1.00 22.83 204 SER C CA 1
ATOM 6566 C C . SER C 1 206 ? 73.415 7.287 2.240 1.00 23.82 204 SER C C 1
ATOM 6567 O O . SER C 1 206 ? 73.811 8.269 1.608 1.00 23.51 204 SER C O 1
ATOM 6570 N N . TRP C 1 207 ? 72.231 6.718 2.007 1.00 24.60 205 TRP C N 1
ATOM 6571 C CA . TRP C 1 207 ? 71.202 7.370 1.205 1.00 24.80 205 TRP C CA 1
ATOM 6572 C C . TRP C 1 207 ? 69.983 7.776 2.027 1.00 25.23 205 TRP C C 1
ATOM 6573 O O . TRP C 1 207 ? 68.990 8.213 1.455 1.00 25.02 205 TRP C O 1
ATOM 6584 N N . ARG C 1 208 ? 70.050 7.621 3.352 1.00 25.94 206 ARG C N 1
ATOM 6585 C CA . ARG C 1 208 ? 68.936 7.999 4.251 1.00 26.78 206 ARG C CA 1
ATOM 6586 C C . ARG C 1 208 ? 68.501 9.463 4.038 1.00 27.26 206 ARG C C 1
ATOM 6587 O O . ARG C 1 208 ? 67.299 9.758 4.003 1.00 26.63 206 ARG C O 1
ATOM 6595 N N . GLN C 1 209 ? 69.467 10.363 3.841 1.00 28.16 207 GLN C N 1
ATOM 6596 C CA . GLN C 1 209 ? 69.143 11.786 3.588 1.00 29.05 207 GLN C CA 1
ATOM 6597 C C . GLN C 1 209 ? 69.485 12.244 2.161 1.00 28.12 207 GLN C C 1
ATOM 6598 O O . GLN C 1 209 ? 69.716 13.414 1.923 1.00 28.39 207 GLN C O 1
ATOM 6604 N N . ARG C 1 210 ? 69.476 11.309 1.215 1.00 27.55 208 ARG C N 1
ATOM 6605 C CA . ARG C 1 210 ? 69.722 11.599 -0.196 1.00 26.79 208 ARG C CA 1
ATOM 6606 C C . ARG C 1 210 ? 68.412 11.436 -0.971 1.00 26.85 208 ARG C C 1
ATOM 6607 O O . ARG C 1 210 ? 67.597 10.555 -0.659 1.00 26.93 208 ARG C O 1
ATOM 6615 N N . PHE C 1 211 ? 68.209 12.295 -1.970 1.00 26.25 209 PHE C N 1
ATOM 6616 C CA . PHE C 1 211 ? 66.936 12.389 -2.662 1.00 26.05 209 PHE C CA 1
ATOM 6617 C C . PHE C 1 211 ? 67.178 12.534 -4.151 1.00 26.70 209 PHE C C 1
ATOM 6618 O O . PHE C 1 211 ? 68.242 12.975 -4.568 1.00 27.53 209 PHE C O 1
ATOM 6626 N N . SER C 1 212 ? 66.210 12.149 -4.963 1.00 27.09 210 SER C N 1
ATOM 6627 C CA . SER C 1 212 ? 66.419 12.175 -6.411 1.00 27.42 210 SER C CA 1
ATOM 6628 C C . SER C 1 212 ? 66.078 13.540 -6.975 1.00 27.87 210 SER C C 1
ATOM 6629 O O . SER C 1 212 ? 66.667 13.980 -7.960 1.00 27.48 210 SER C O 1
ATOM 6632 N N . LYS C 1 213 ? 65.122 14.205 -6.330 1.00 28.53 211 LYS C N 1
ATOM 6633 C CA . LYS C 1 213 ? 64.637 15.501 -6.768 1.00 28.65 211 LYS C CA 1
ATOM 6634 C C . LYS C 1 213 ? 64.400 16.401 -5.565 1.00 28.84 211 LYS C C 1
ATOM 6635 O O . LYS C 1 213 ? 63.754 16.000 -4.576 1.00 29.14 211 LYS C O 1
ATOM 6641 N N . PHE C 1 214 ? 64.958 17.605 -5.633 1.00 28.54 212 PHE C N 1
ATOM 6642 C CA . PHE C 1 214 ? 64.683 18.637 -4.640 1.00 28.63 212 PHE C CA 1
ATOM 6643 C C . PHE C 1 214 ? 63.781 19.719 -5.246 1.00 28.85 212 PHE C C 1
ATOM 6644 O O . PHE C 1 214 ? 64.171 20.398 -6.199 1.00 29.25 212 PHE C O 1
ATOM 6652 N N . THR C 1 215 ? 62.563 19.839 -4.713 1.00 28.95 213 THR C N 1
ATOM 6653 C CA . THR C 1 215 ? 61.608 20.883 -5.119 1.00 28.29 213 THR C CA 1
ATOM 6654 C C . THR C 1 215 ? 61.530 21.952 -4.026 1.00 27.96 213 THR C C 1
ATOM 6655 O O . THR C 1 215 ? 61.161 21.653 -2.883 1.00 27.71 213 THR C O 1
ATOM 6659 N N . ILE C 1 216 ? 61.908 23.182 -4.366 1.00 27.27 214 ILE C N 1
ATOM 6660 C CA . ILE C 1 216 ? 61.834 24.303 -3.424 1.00 27.27 214 ILE C CA 1
ATOM 6661 C C . ILE C 1 216 ? 60.661 25.202 -3.819 1.00 27.39 214 ILE C C 1
ATOM 6662 O O . ILE C 1 216 ? 60.552 25.588 -4.985 1.00 27.40 214 ILE C O 1
ATOM 6667 N N . LYS C 1 217 ? 59.799 25.524 -2.852 1.00 27.40 215 LYS C N 1
ATOM 6668 C CA . LYS C 1 217 ? 58.587 26.322 -3.094 1.00 27.94 215 LYS C CA 1
ATOM 6669 C C . LYS C 1 217 ? 58.518 27.542 -2.185 1.00 28.24 215 LYS C C 1
ATOM 6670 O O . LYS C 1 217 ? 59.117 27.562 -1.107 1.00 28.30 215 LYS C O 1
ATOM 6676 N N . ALA C 1 218 ? 57.773 28.558 -2.619 1.00 28.79 216 ALA C N 1
ATOM 6677 C CA . ALA C 1 218 ? 57.419 29.695 -1.763 1.00 29.20 216 ALA C CA 1
ATOM 6678 C C . ALA C 1 218 ? 56.334 29.305 -0.759 1.00 29.50 216 ALA C C 1
ATOM 6679 O O . ALA C 1 218 ? 55.559 28.370 -0.998 1.00 29.94 216 ALA C O 1
ATOM 6681 N N . ASP C 1 227 ? 36.900 23.767 3.620 1.00 21.03 225 ASP C N 1
ATOM 6682 C CA . ASP C 1 227 ? 36.480 24.539 2.452 1.00 20.94 225 ASP C CA 1
ATOM 6683 C C . ASP C 1 227 ? 37.494 24.413 1.308 1.00 20.92 225 ASP C C 1
ATOM 6684 O O . ASP C 1 227 ? 38.674 24.749 1.455 1.00 20.82 225 ASP C O 1
ATOM 6686 N N . SER C 1 228 ? 37.026 23.896 0.177 1.00 20.74 226 SER C N 1
ATOM 6687 C CA . SER C 1 228 ? 37.888 23.670 -0.986 1.00 20.45 226 SER C CA 1
ATOM 6688 C C . SER C 1 228 ? 37.585 24.704 -2.087 1.00 19.92 226 SER C C 1
ATOM 6689 O O . SER C 1 228 ? 36.420 24.983 -2.383 1.00 19.71 226 SER C O 1
ATOM 6692 N N . ALA C 1 229 ? 38.639 25.271 -2.668 1.00 19.52 227 ALA C N 1
ATOM 6693 C CA . ALA C 1 229 ? 38.503 26.244 -3.762 1.00 19.21 227 ALA C CA 1
ATOM 6694 C C . ALA C 1 229 ? 38.125 25.555 -5.077 1.00 18.84 227 ALA C C 1
ATOM 6695 O O . ALA C 1 229 ? 38.813 24.620 -5.512 1.00 19.33 227 ALA C O 1
ATOM 6697 N N . GLY C 1 230 ? 37.040 26.007 -5.699 1.00 18.10 228 GLY C N 1
ATOM 6698 C CA . GLY C 1 230 ? 36.634 25.502 -7.009 1.00 17.58 228 GLY C CA 1
ATOM 6699 C C . GLY C 1 230 ? 37.658 25.833 -8.081 1.00 17.24 228 GLY C C 1
ATOM 6700 O O . GLY C 1 230 ? 37.933 25.025 -8.973 1.00 16.88 228 GLY C O 1
ATOM 6701 N N . LEU C 1 231 ? 38.234 27.030 -7.964 1.00 17.00 229 LEU C N 1
ATOM 6702 C CA . LEU C 1 231 ? 39.262 27.533 -8.873 1.00 16.55 229 LEU C CA 1
ATOM 6703 C C . LEU C 1 231 ? 40.496 27.921 -8.055 1.00 16.67 229 LEU C C 1
ATOM 6704 O O . LEU C 1 231 ? 40.647 29.078 -7.648 1.00 16.22 229 LEU C O 1
ATOM 6709 N N . PRO C 1 232 ? 41.366 26.941 -7.773 1.00 17.10 230 PRO C N 1
ATOM 6710 C CA . PRO C 1 232 ? 42.572 27.243 -7.006 1.00 17.77 230 PRO C CA 1
ATOM 6711 C C . PRO C 1 232 ? 43.470 28.229 -7.740 1.00 18.43 230 PRO C C 1
ATOM 6712 O O . PRO C 1 232 ? 43.492 28.252 -8.974 1.00 18.94 230 PRO C O 1
ATOM 6716 N N . THR C 1 233 ? 44.175 29.065 -6.991 1.00 18.97 231 THR C N 1
ATOM 6717 C CA . THR C 1 233 ? 45.208 29.905 -7.594 1.00 19.57 231 THR C CA 1
ATOM 6718 C C . THR C 1 233 ? 46.332 29.006 -8.115 1.00 20.08 231 THR C C 1
ATOM 6719 O O . THR C 1 233 ? 46.811 28.135 -7.409 1.00 19.84 231 THR C O 1
ATOM 6723 N N . VAL C 1 234 ? 46.726 29.208 -9.367 1.00 21.29 232 VAL C N 1
ATOM 6724 C CA . VAL C 1 234 ? 47.785 28.401 -9.976 1.00 22.19 232 VAL C CA 1
ATOM 6725 C C . VAL C 1 234 ? 49.104 29.166 -10.128 1.00 22.67 232 VAL C C 1
ATOM 6726 O O . VAL C 1 234 ? 49.148 30.391 -10.005 1.00 21.87 232 VAL C O 1
ATOM 6730 N N . GLY C 1 235 ? 50.171 28.425 -10.403 1.00 23.29 233 GLY C N 1
ATOM 6731 C CA . GLY C 1 235 ? 51.496 29.005 -10.557 1.00 24.92 233 GLY C CA 1
ATOM 6732 C C . GLY C 1 235 ? 52.198 29.086 -9.216 1.00 25.85 233 GLY C C 1
ATOM 6733 O O . GLY C 1 235 ? 51.926 28.294 -8.303 1.00 26.16 233 GLY C O 1
ATOM 6734 N N . GLY C 1 236 ? 53.102 30.045 -9.083 1.00 26.70 234 GLY C N 1
ATOM 6735 C CA . GLY C 1 236 ? 53.844 30.190 -7.835 1.00 27.64 234 GLY C CA 1
ATOM 6736 C C . GLY C 1 236 ? 55.325 29.951 -8.014 1.00 28.61 234 GLY C C 1
ATOM 6737 O O . GLY C 1 236 ? 55.741 29.231 -8.923 1.00 28.84 234 GLY C O 1
ATOM 6738 N N . ILE C 1 237 ? 56.121 30.547 -7.132 1.00 29.32 235 ILE C N 1
ATOM 6739 C CA . ILE C 1 237 ? 57.568 30.435 -7.201 1.00 30.29 235 ILE C CA 1
ATOM 6740 C C . ILE C 1 237 ? 57.991 29.013 -6.825 1.00 31.05 235 ILE C C 1
ATOM 6741 O O . ILE C 1 237 ? 57.641 28.505 -5.752 1.00 30.64 235 ILE C O 1
ATOM 6746 N N . LYS C 1 238 ? 58.722 28.379 -7.739 1.00 31.93 236 LYS C N 1
ATOM 6747 C CA . LYS C 1 238 ? 59.057 26.966 -7.638 1.00 33.37 236 LYS C CA 1
ATOM 6748 C C . LYS C 1 238 ? 60.331 26.710 -8.441 1.00 33.66 236 LYS C C 1
ATOM 6749 O O . LYS C 1 238 ? 60.575 27.395 -9.438 1.00 33.97 236 LYS C O 1
ATOM 6755 N N . ALA C 1 239 ? 61.143 25.751 -7.993 1.00 33.82 237 ALA C N 1
ATOM 6756 C CA . ALA C 1 239 ? 62.259 25.213 -8.785 1.00 34.08 237 ALA C CA 1
ATOM 6757 C C . ALA C 1 239 ? 62.544 23.764 -8.408 1.00 34.35 237 ALA C C 1
ATOM 6758 O O . ALA C 1 239 ? 62.514 23.416 -7.234 1.00 33.74 237 ALA C O 1
ATOM 6760 N N . ASP C 1 240 ? 62.800 22.936 -9.422 1.00 35.00 238 ASP C N 1
ATOM 6761 C CA . ASP C 1 240 ? 63.255 21.560 -9.238 1.00 35.97 238 ASP C CA 1
ATOM 6762 C C . ASP C 1 240 ? 64.747 21.483 -9.502 1.00 35.71 238 ASP C C 1
ATOM 6763 O O . ASP C 1 240 ? 65.274 22.153 -10.407 1.00 35.66 238 ASP C O 1
ATOM 6768 N N . VAL C 1 241 ? 65.409 20.665 -8.688 1.00 35.60 239 VAL C N 1
ATOM 6769 C CA . VAL C 1 241 ? 66.836 20.403 -8.773 1.00 35.43 239 VAL C CA 1
ATOM 6770 C C . VAL C 1 241 ? 67.014 18.903 -8.575 1.00 35.36 239 VAL C C 1
ATOM 6771 O O . VAL C 1 241 ? 66.653 18.365 -7.528 1.00 35.30 239 VAL C O 1
ATOM 6775 N N . THR C 1 242 ? 67.549 18.224 -9.585 1.00 35.57 240 THR C N 1
ATOM 6776 C CA . THR C 1 242 ? 67.708 16.770 -9.510 1.00 35.98 240 THR C CA 1
ATOM 6777 C C . THR C 1 242 ? 69.122 16.321 -9.117 1.00 35.90 240 THR C C 1
ATOM 6778 O O . THR C 1 242 ? 70.119 16.935 -9.506 1.00 36.14 240 THR C O 1
ATOM 6782 N N . ASP C 1 243 ? 69.178 15.242 -8.338 1.00 35.64 241 ASP C N 1
ATOM 6783 C CA . ASP C 1 243 ? 70.411 14.577 -7.959 1.00 35.35 241 ASP C CA 1
ATOM 6784 C C . ASP C 1 243 ? 70.516 13.284 -8.760 1.00 35.43 241 ASP C C 1
ATOM 6785 O O . ASP C 1 243 ? 69.952 12.263 -8.372 1.00 35.00 241 ASP C O 1
ATOM 6790 N N . SER C 1 244 ? 71.237 13.350 -9.881 1.00 35.47 242 SER C N 1
ATOM 6791 C CA . SER C 1 244 ? 71.461 12.213 -10.785 1.00 35.33 242 SER C CA 1
ATOM 6792 C C . SER C 1 244 ? 71.980 10.925 -10.118 1.00 35.18 242 SER C C 1
ATOM 6793 O O . SER C 1 244 ? 71.797 9.833 -10.660 1.00 35.27 242 SER C O 1
ATOM 6796 N N . GLU C 1 245 ? 72.641 11.057 -8.970 1.00 34.81 243 GLU C N 1
ATOM 6797 C CA . GLU C 1 245 ? 73.258 9.909 -8.286 1.00 35.08 243 GLU C CA 1
ATOM 6798 C C . GLU C 1 245 ? 72.259 8.998 -7.579 1.00 34.55 243 GLU C C 1
ATOM 6799 O O . GLU C 1 245 ? 72.502 7.796 -7.414 1.00 34.08 243 GLU C O 1
ATOM 6805 N N . ILE C 1 246 ? 71.135 9.575 -7.167 1.00 34.13 244 ILE C N 1
ATOM 6806 C CA . ILE C 1 246 ? 70.065 8.815 -6.530 1.00 34.15 244 ILE C CA 1
ATOM 6807 C C . ILE C 1 246 ? 69.141 8.246 -7.606 1.00 34.07 244 ILE C C 1
ATOM 6808 O O . ILE C 1 246 ? 68.299 8.958 -8.153 1.00 34.59 244 ILE C O 1
ATOM 6813 N N . GLY C 1 247 ? 69.316 6.962 -7.919 1.00 33.66 245 GLY C N 1
ATOM 6814 C CA . GLY C 1 247 ? 68.722 6.360 -9.116 1.00 32.98 245 GLY C CA 1
ATOM 6815 C C . GLY C 1 247 ? 67.305 5.842 -8.956 1.00 32.52 245 GLY C C 1
ATOM 6816 O O . GLY C 1 247 ? 66.796 5.113 -9.806 1.00 32.93 245 GLY C O 1
ATOM 6817 N N . ARG C 1 248 ? 66.665 6.249 -7.872 1.00 31.57 246 ARG C N 1
ATOM 6818 C CA . ARG C 1 248 ? 65.388 5.725 -7.446 1.00 30.27 246 ARG C CA 1
ATOM 6819 C C . ARG C 1 248 ? 64.514 6.928 -7.191 1.00 29.65 246 ARG C C 1
ATOM 6820 O O . ARG C 1 248 ? 65.026 7.985 -6.846 1.00 29.76 246 ARG C O 1
ATOM 6828 N N . TYR C 1 249 ? 63.201 6.761 -7.333 1.00 28.68 247 TYR C N 1
ATOM 6829 C CA . TYR C 1 249 ? 62.237 7.817 -7.052 1.00 27.42 247 TYR C CA 1
ATOM 6830 C C . TYR C 1 249 ? 62.229 8.127 -5.558 1.00 26.80 247 TYR C C 1
ATOM 6831 O O . TYR C 1 249 ? 61.681 7.374 -4.748 1.00 26.59 247 TYR C O 1
ATOM 6840 N N . ARG C 1 250 ? 62.865 9.240 -5.211 1.00 26.28 248 ARG C N 1
ATOM 6841 C CA . ARG C 1 250 ? 62.930 9.731 -3.840 1.00 25.67 248 ARG C CA 1
ATOM 6842 C C . ARG C 1 250 ? 62.857 11.261 -3.875 1.00 25.85 248 ARG C C 1
ATOM 6843 O O . ARG C 1 250 ? 63.904 11.918 -3.858 1.00 25.85 248 ARG C O 1
ATOM 6851 N N . PRO C 1 251 ? 61.625 11.830 -3.983 1.00 25.35 249 PRO C N 1
ATOM 6852 C CA . PRO C 1 251 ? 61.445 13.274 -4.056 1.00 25.10 249 PRO C CA 1
ATOM 6853 C C . PRO C 1 251 ? 61.350 13.952 -2.700 1.00 24.96 249 PRO C C 1
ATOM 6854 O O . PRO C 1 251 ? 60.794 13.389 -1.748 1.00 25.23 249 PRO C O 1
ATOM 6858 N N . LEU C 1 252 ? 61.890 15.166 -2.614 1.00 24.90 250 LEU C N 1
ATOM 6859 C CA . LEU C 1 252 ? 61.696 15.996 -1.419 1.00 24.63 250 LEU C CA 1
ATOM 6860 C C . LEU C 1 252 ? 61.233 17.398 -1.800 1.00 24.70 250 LEU C C 1
ATOM 6861 O O . LEU C 1 252 ? 61.824 18.078 -2.650 1.00 24.58 250 LEU C O 1
ATOM 6866 N N . ILE C 1 253 ? 60.147 17.815 -1.165 1.00 25.27 251 ILE C N 1
ATOM 6867 C CA . ILE C 1 253 ? 59.559 19.115 -1.426 1.00 25.72 251 ILE C CA 1
ATOM 6868 C C . ILE C 1 253 ? 59.733 19.949 -0.163 1.00 26.28 251 ILE C C 1
ATOM 6869 O O . ILE C 1 253 ? 59.410 19.487 0.931 1.00 25.93 251 ILE C O 1
ATOM 6874 N N . ILE C 1 254 ? 60.277 21.157 -0.326 1.00 27.08 252 ILE C N 1
ATOM 6875 C CA . ILE C 1 254 ? 60.632 22.035 0.787 1.00 28.14 252 ILE C CA 1
ATOM 6876 C C . ILE C 1 254 ? 60.074 23.433 0.532 1.00 28.91 252 ILE C C 1
ATOM 6877 O O . ILE C 1 254 ? 60.320 24.019 -0.527 1.00 28.00 252 ILE C O 1
ATOM 6882 N N . VAL C 1 255 ? 59.314 23.953 1.496 1.00 30.03 253 VAL C N 1
ATOM 6883 C CA . VAL C 1 255 ? 58.764 25.305 1.394 1.00 31.92 253 VAL C CA 1
ATOM 6884 C C . VAL C 1 255 ? 59.660 26.330 2.078 1.00 32.93 253 VAL C C 1
ATOM 6885 O O . VAL C 1 255 ? 59.674 26.427 3.304 1.00 33.92 253 VAL C O 1
ATOM 6889 N N . ASN C 1 256 ? 60.423 27.078 1.284 1.00 34.00 254 ASN C N 1
ATOM 6890 C CA . ASN C 1 256 ? 61.241 28.172 1.809 1.00 34.92 254 ASN C CA 1
ATOM 6891 C C . ASN C 1 256 ? 60.480 29.491 1.679 1.00 35.74 254 ASN C C 1
ATOM 6892 O O . ASN C 1 256 ? 60.153 29.930 0.569 1.00 35.62 254 ASN C O 1
ATOM 6897 N N . GLU C 1 257 ? 60.163 30.101 2.818 1.00 36.72 255 GLU C N 1
ATOM 6898 C CA . GLU C 1 257 ? 59.330 31.300 2.830 1.00 37.85 255 GLU C CA 1
ATOM 6899 C C . GLU C 1 257 ? 60.116 32.569 2.471 1.00 38.49 255 GLU C C 1
ATOM 6900 O O . GLU C 1 257 ? 59.529 33.581 2.086 1.00 38.44 255 GLU C O 1
ATOM 6902 N N . GLU C 1 258 ? 61.441 32.494 2.592 1.00 39.29 256 GLU C N 1
ATOM 6903 C CA . GLU C 1 258 ? 62.337 33.589 2.219 1.00 39.95 256 GLU C CA 1
ATOM 6904 C C . GLU C 1 258 ? 62.354 33.856 0.710 1.00 40.05 256 GLU C C 1
ATOM 6905 O O . GLU C 1 258 ? 62.262 35.011 0.277 1.00 40.33 256 GLU C O 1
ATOM 6911 N N . VAL C 1 259 ? 62.455 32.782 -0.073 1.00 40.14 257 VAL C N 1
ATOM 6912 C CA . VAL C 1 259 ? 62.606 32.862 -1.532 1.00 40.18 257 VAL C CA 1
ATOM 6913 C C . VAL C 1 259 ? 61.425 33.539 -2.269 1.00 39.94 257 VAL C C 1
ATOM 6914 O O . VAL C 1 259 ? 60.266 33.128 -2.132 1.00 39.88 257 VAL C O 1
ATOM 6918 N N . THR C 1 260 ? 61.744 34.571 -3.046 1.00 39.53 258 THR C N 1
ATOM 6919 C CA . THR C 1 260 ? 60.737 35.314 -3.807 1.00 39.30 258 THR C CA 1
ATOM 6920 C C . THR C 1 260 ? 60.953 35.260 -5.326 1.00 39.06 258 THR C C 1
ATOM 6921 O O . THR C 1 260 ? 60.205 35.872 -6.076 1.00 39.14 258 THR C O 1
ATOM 6923 N N . THR C 1 261 ? 61.958 34.504 -5.768 1.00 38.94 259 THR C N 1
ATOM 6924 C CA . THR C 1 261 ? 62.307 34.391 -7.190 1.00 38.83 259 THR C CA 1
ATOM 6925 C C . THR C 1 261 ? 62.552 32.930 -7.598 1.00 38.46 259 THR C C 1
ATOM 6926 O O . THR C 1 261 ? 62.950 32.106 -6.766 1.00 38.44 259 THR C O 1
ATOM 6930 N N . ALA C 1 262 ? 62.309 32.617 -8.873 1.00 37.87 260 ALA C N 1
ATOM 6931 C CA . ALA C 1 262 ? 62.534 31.270 -9.420 1.00 37.32 260 ALA C CA 1
ATOM 6932 C C . ALA C 1 262 ? 64.020 30.917 -9.487 1.00 37.12 260 ALA C C 1
ATOM 6933 O O . ALA C 1 262 ? 64.405 29.753 -9.272 1.00 37.23 260 ALA C O 1
ATOM 6935 N N . GLU C 1 263 ? 64.841 31.924 -9.798 1.00 36.30 261 GLU C N 1
ATOM 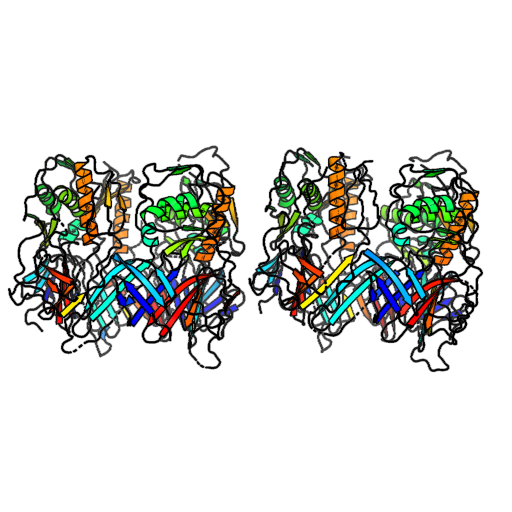6936 C CA . GLU C 1 263 ? 66.300 31.791 -9.794 1.00 35.69 261 GLU C CA 1
ATOM 6937 C C . GLU C 1 263 ? 66.820 31.532 -8.376 1.00 34.80 261 GLU C C 1
ATOM 6938 O O . GLU C 1 263 ? 67.738 30.719 -8.176 1.00 35.18 261 GLU C O 1
ATOM 6940 N N . GLY C 1 264 ? 66.213 32.214 -7.402 1.00 33.71 262 GLY C N 1
ATOM 6941 C CA . GLY C 1 264 ? 66.553 32.069 -5.988 1.00 32.95 262 GLY C CA 1
ATOM 6942 C C . GLY C 1 264 ? 66.197 30.699 -5.429 1.00 32.53 262 GLY C C 1
ATOM 6943 O O . GLY C 1 264 ? 66.894 30.175 -4.557 1.00 31.86 262 GLY C O 1
ATOM 6944 N N . ALA C 1 265 ? 65.104 30.129 -5.932 1.00 31.86 263 ALA C N 1
ATOM 6945 C CA . ALA C 1 265 ? 64.642 28.828 -5.484 1.00 31.61 263 ALA C CA 1
ATOM 6946 C C . ALA C 1 265 ? 65.543 27.724 -6.012 1.00 31.65 263 ALA C C 1
ATOM 6947 O O . ALA C 1 265 ? 65.790 26.747 -5.311 1.00 31.26 263 ALA C O 1
ATOM 6949 N N . ALA C 1 266 ? 66.047 27.902 -7.236 1.00 31.84 264 ALA C N 1
ATOM 6950 C CA . ALA C 1 266 ? 66.997 26.955 -7.846 1.00 31.73 264 ALA C CA 1
ATOM 6951 C C . ALA C 1 266 ? 68.356 27.003 -7.144 1.00 31.34 264 ALA C C 1
ATOM 6952 O O . ALA C 1 266 ? 68.980 25.967 -6.936 1.00 31.87 264 ALA C O 1
ATOM 6954 N N . LYS C 1 267 ? 68.796 28.204 -6.764 1.00 31.15 265 LYS C N 1
ATOM 6955 C CA . LYS C 1 267 ? 70.012 28.372 -5.964 1.00 30.82 265 LYS C CA 1
ATOM 6956 C C . LYS C 1 267 ? 69.865 27.742 -4.575 1.00 30.63 265 LYS C C 1
ATOM 6957 O O . LYS C 1 267 ? 70.803 27.150 -4.052 1.00 31.23 265 LYS C O 1
ATOM 6959 N N . ARG C 1 268 ? 68.682 27.878 -3.986 1.00 30.68 266 ARG C N 1
ATOM 6960 C CA . ARG C 1 268 ? 68.340 27.186 -2.748 1.00 30.64 266 ARG C CA 1
ATOM 6961 C C . ARG C 1 268 ? 68.324 25.661 -2.959 1.00 30.45 266 ARG C C 1
ATOM 6962 O O . ARG C 1 268 ? 68.854 24.913 -2.137 1.00 29.94 266 ARG C O 1
ATOM 6970 N N . GLY C 1 269 ? 67.722 25.215 -4.066 1.00 30.17 267 GLY C N 1
ATOM 6971 C CA . GLY C 1 269 ? 67.657 23.787 -4.408 1.00 30.23 267 GLY C CA 1
ATOM 6972 C C . GLY C 1 269 ? 69.014 23.103 -4.489 1.00 30.20 267 GLY C C 1
ATOM 6973 O O . GLY C 1 269 ? 69.230 22.057 -3.872 1.00 29.60 267 GLY C O 1
ATOM 6974 N N . GLN C 1 270 ? 69.916 23.708 -5.259 1.00 30.69 268 GLN C N 1
ATOM 6975 C CA . GLN C 1 270 ? 71.291 23.231 -5.452 1.00 31.13 268 GLN C CA 1
ATOM 6976 C C . GLN C 1 270 ? 72.053 23.200 -4.130 1.00 30.89 268 GLN C C 1
ATOM 6977 O O . GLN C 1 270 ? 72.784 22.245 -3.846 1.00 31.27 268 GLN C O 1
ATOM 6983 N N . TRP C 1 271 ? 71.856 24.236 -3.317 1.00 30.79 269 TRP C N 1
ATOM 6984 C CA . TRP C 1 271 ? 72.405 24.293 -1.966 1.00 30.35 269 TRP C CA 1
ATOM 6985 C C . TRP C 1 271 ? 71.922 23.100 -1.137 1.00 30.33 269 TRP C C 1
ATOM 6986 O O . TRP C 1 271 ? 72.702 22.475 -0.413 1.00 29.43 269 TRP C O 1
ATOM 6997 N N . GLU C 1 272 ? 70.631 22.797 -1.258 1.00 30.07 270 GLU C N 1
ATOM 6998 C CA . GLU C 1 272 ? 70.008 21.709 -0.523 1.00 30.46 270 GLU C CA 1
ATOM 6999 C C . GLU C 1 272 ? 70.578 20.358 -0.957 1.00 30.28 270 GLU C C 1
ATOM 7000 O O . GLU C 1 272 ? 70.851 19.494 -0.110 1.00 29.69 270 GLU C O 1
ATOM 7006 N N . ARG C 1 273 ? 70.786 20.198 -2.267 1.00 30.18 271 ARG C N 1
ATOM 7007 C CA . ARG C 1 273 ? 71.354 18.977 -2.820 1.00 30.95 271 ARG C CA 1
ATOM 7008 C C . ARG C 1 273 ? 72.802 18.760 -2.355 1.00 30.43 271 ARG C C 1
ATOM 7009 O O . ARG C 1 273 ? 73.152 17.670 -1.905 1.00 30.93 271 ARG C O 1
ATOM 7017 N N . GLN C 1 274 ? 73.631 19.798 -2.464 1.00 30.51 272 GLN C N 1
ATOM 7018 C CA . GLN C 1 274 ? 75.014 19.755 -1.963 1.00 30.33 272 GLN C CA 1
ATOM 7019 C C . GLN C 1 274 ? 75.087 19.500 -0.460 1.00 29.76 272 GLN C C 1
ATOM 7020 O O . GLN C 1 274 ? 75.984 18.785 0.004 1.00 29.35 272 GLN C O 1
ATOM 7026 N N . ARG C 1 275 ? 74.171 20.089 0.302 1.00 28.85 273 ARG C N 1
ATOM 7027 C CA . ARG C 1 275 ? 74.121 19.818 1.744 1.00 29.30 273 ARG C CA 1
ATOM 7028 C C . ARG C 1 275 ? 73.775 18.370 2.061 1.00 28.76 273 ARG C C 1
ATOM 7029 O O . ARG C 1 275 ? 74.329 17.803 2.988 1.00 28.25 273 ARG C O 1
ATOM 7037 N N . SER C 1 276 ? 72.866 17.776 1.287 1.00 28.50 274 SER C N 1
ATOM 7038 C CA . SER C 1 276 ? 72.483 16.379 1.503 1.00 28.16 274 SER C CA 1
ATOM 7039 C C . SER C 1 276 ? 73.659 15.427 1.289 1.00 28.30 274 SER C C 1
ATOM 7040 O O . SER C 1 276 ? 73.771 14.429 1.985 1.00 28.01 274 SER C O 1
ATOM 7043 N N . ILE C 1 277 ? 74.507 15.740 0.309 1.00 28.80 275 ILE C N 1
ATOM 7044 C CA . ILE C 1 277 ? 75.669 14.925 -0.010 1.00 29.49 275 ILE C CA 1
ATOM 7045 C C . ILE C 1 277 ? 76.629 14.935 1.174 1.00 29.60 275 ILE C C 1
ATOM 7046 O O . ILE C 1 277 ? 77.045 13.870 1.678 1.00 29.92 275 ILE C O 1
ATOM 7051 N N . GLY C 1 278 ? 76.928 16.136 1.655 1.00 29.62 276 GLY C N 1
ATOM 7052 C CA . GLY C 1 278 ? 77.809 16.324 2.809 1.00 29.96 276 GLY C CA 1
ATOM 7053 C C . GLY C 1 278 ? 77.298 15.629 4.057 1.00 30.41 276 GLY C C 1
ATOM 7054 O O . GLY C 1 278 ? 78.061 14.986 4.760 1.00 30.34 276 GLY C O 1
ATOM 7055 N N . LYS C 1 279 ? 75.996 15.755 4.318 1.00 31.29 277 LYS C N 1
ATOM 7056 C CA . LYS C 1 279 ? 75.312 15.120 5.468 1.00 31.90 277 LYS C CA 1
ATOM 7057 C C . LYS C 1 279 ? 75.309 13.578 5.388 1.00 31.86 277 LYS C C 1
ATOM 7058 O O . LYS C 1 279 ? 75.231 12.891 6.408 1.00 31.93 277 LYS C O 1
ATOM 7064 N N . SER C 1 280 ? 75.394 13.056 4.169 1.00 31.98 278 SER C N 1
ATOM 7065 C CA . SER C 1 280 ? 75.229 11.629 3.906 1.00 31.98 278 SER C CA 1
ATOM 7066 C C . SER C 1 280 ? 76.533 10.837 3.808 1.00 31.90 278 SER C C 1
ATOM 7067 O O . SER C 1 280 ? 76.508 9.602 3.802 1.00 31.60 278 SER C O 1
ATOM 7070 N N . ASN C 1 281 ? 77.657 11.538 3.703 1.00 31.71 279 ASN C N 1
ATOM 7071 C CA . ASN C 1 281 ? 78.949 10.879 3.669 1.00 32.21 279 ASN C CA 1
ATOM 7072 C C . ASN C 1 281 ? 79.834 11.335 4.823 1.00 31.94 279 ASN C C 1
ATOM 7073 O O . ASN C 1 281 ? 79.857 12.528 5.166 1.00 32.85 279 ASN C O 1
ATOM 7094 N N . ALA C 1 283 ? 83.973 10.432 6.191 1.00 29.14 281 ALA C N 1
ATOM 7095 C CA . ALA C 1 283 ? 85.246 9.687 6.097 1.00 28.22 281 ALA C CA 1
ATOM 7096 C C . ALA C 1 283 ? 86.261 10.340 7.031 1.00 27.30 281 ALA C C 1
ATOM 7097 O O . ALA C 1 283 ? 86.559 11.508 6.903 1.00 26.53 281 ALA C O 1
ATOM 7099 N N . GLU C 1 284 ? 86.763 9.571 7.985 1.00 27.13 282 GLU C N 1
ATOM 7100 C CA . GLU C 1 284 ? 87.687 10.080 8.992 1.00 27.51 282 GLU C CA 1
ATOM 7101 C C . GLU C 1 284 ? 88.935 9.223 9.021 1.00 26.62 282 GLU C C 1
ATOM 7102 O O . GLU C 1 284 ? 88.872 8.016 9.237 1.00 26.39 282 GLU C O 1
ATOM 7108 N N . TYR C 1 285 ? 90.069 9.864 8.777 1.00 26.75 283 TYR C N 1
ATOM 7109 C CA . TYR C 1 285 ? 91.368 9.208 8.740 1.00 26.82 283 TYR C CA 1
ATOM 7110 C C . TYR C 1 285 ? 92.212 9.572 9.964 1.00 26.67 283 TYR C C 1
ATOM 7111 O O . TYR C 1 285 ? 92.412 10.746 10.273 1.00 25.62 283 TYR C O 1
ATOM 7120 N N . THR C 1 286 ? 92.686 8.548 10.667 1.00 27.51 284 THR C N 1
ATOM 7121 C CA . THR C 1 286 ? 93.583 8.739 11.810 1.00 27.44 284 THR C CA 1
ATOM 7122 C C . THR C 1 286 ? 95.012 8.556 11.324 1.00 28.04 284 THR C C 1
ATOM 7123 O O . THR C 1 286 ? 95.346 7.543 10.706 1.00 27.20 284 THR C O 1
ATOM 7127 N N . VAL C 1 287 ? 95.835 9.574 11.587 1.00 28.60 285 VAL C N 1
ATOM 7128 C CA . VAL C 1 287 ? 97.264 9.567 11.295 1.00 28.01 285 VAL C CA 1
ATOM 7129 C C . VAL C 1 287 ? 98.026 9.892 12.578 1.00 28.27 285 VAL C C 1
ATOM 7130 O O . VAL C 1 287 ? 97.479 10.482 13.506 1.00 27.18 285 VAL C O 1
ATOM 7134 N N . THR C 1 288 ? 99.292 9.495 12.607 1.00 28.83 286 THR C N 1
ATOM 7135 C CA . THR C 1 288 ? 100.213 9.753 13.718 1.00 29.32 286 THR C CA 1
ATOM 7136 C C . THR C 1 288 ? 100.766 11.167 13.536 1.00 29.16 286 THR C C 1
ATOM 7137 O O . THR C 1 288 ? 101.235 11.503 12.453 1.00 29.66 286 THR C O 1
ATOM 7141 N N . GLY C 1 289 ? 100.694 11.993 14.574 1.00 28.96 287 GLY C N 1
ATOM 7142 C CA . GLY C 1 289 ? 101.302 13.326 14.529 1.00 29.02 287 GLY C CA 1
ATOM 7143 C C . GLY C 1 289 ? 100.353 14.428 14.115 1.00 29.70 287 GLY C C 1
ATOM 7144 O O . GLY C 1 289 ? 99.329 14.175 13.475 1.00 30.10 287 GLY C O 1
ATOM 7145 N N . TRP C 1 290 ? 100.687 15.656 14.489 1.00 29.76 288 TRP C N 1
ATOM 7146 C CA . TRP C 1 290 ? 99.884 16.813 14.120 1.00 29.77 288 TRP C CA 1
ATOM 7147 C C . TRP C 1 290 ? 100.419 17.463 12.839 1.00 29.55 288 TRP C C 1
ATOM 7148 O O . TRP C 1 290 ? 99.685 18.141 12.124 1.00 29.30 288 TRP C O 1
ATOM 7159 N N . ARG C 1 291 ? 101.696 17.237 12.557 1.00 29.34 289 ARG C N 1
ATOM 7160 C CA . ARG C 1 291 ? 102.344 17.777 11.355 1.00 29.95 289 ARG C CA 1
ATOM 7161 C C . ARG C 1 291 ? 102.394 16.769 10.225 1.00 30.07 289 ARG C C 1
ATOM 7162 O O . ARG C 1 291 ? 102.440 15.567 10.460 1.00 29.95 289 ARG C O 1
ATOM 7170 N N . ILE C 1 292 ? 102.358 17.282 9.000 1.00 30.85 290 ILE C N 1
ATOM 7171 C CA . ILE C 1 292 ? 102.548 16.482 7.812 1.00 31.89 290 ILE C CA 1
ATOM 7172 C C . ILE C 1 292 ? 104.059 16.328 7.592 1.00 33.02 290 ILE C C 1
ATOM 7173 O O . ILE C 1 292 ? 104.755 17.319 7.360 1.00 33.23 290 ILE C O 1
ATOM 7178 N N . PRO C 1 293 ? 104.571 15.081 7.683 1.00 33.54 291 PRO C N 1
ATOM 7179 C CA . PRO C 1 293 ? 105.999 14.813 7.542 1.00 33.95 291 PRO C CA 1
ATOM 7180 C C . PRO C 1 293 ? 106.597 15.362 6.240 1.00 34.15 291 PRO C C 1
ATOM 7181 O O . PRO C 1 293 ? 107.705 15.899 6.264 1.00 33.70 291 PRO C O 1
ATOM 7185 N N . GLN C 1 294 ? 105.857 15.243 5.131 1.00 34.41 292 GLN C N 1
ATOM 7186 C CA . GLN C 1 294 ? 106.324 15.708 3.812 1.00 35.03 292 GLN C CA 1
ATOM 7187 C C . GLN C 1 294 ? 106.513 17.234 3.720 1.00 34.92 292 GLN C C 1
ATOM 7188 O O . GLN C 1 294 ? 107.366 17.696 2.979 1.00 35.23 292 GLN C O 1
ATOM 7194 N N . THR C 1 295 ? 105.729 18.006 4.475 1.00 34.77 293 THR C N 1
ATOM 7195 C CA . THR C 1 295 ? 105.779 19.469 4.376 1.00 34.57 293 THR C CA 1
ATOM 7196 C C . THR C 1 295 ? 106.231 20.149 5.665 1.00 34.46 293 THR C C 1
ATOM 7197 O O . THR C 1 295 ? 106.628 21.312 5.649 1.00 34.71 293 THR C O 1
ATOM 7201 N N . GLY C 1 296 ? 106.165 19.423 6.778 1.00 34.43 294 GLY C N 1
ATOM 7202 C CA . GLY C 1 296 ? 106.456 19.989 8.090 1.00 33.97 294 GLY C CA 1
ATOM 7203 C C . GLY C 1 296 ? 105.320 20.813 8.677 1.00 33.98 294 GLY C C 1
ATOM 7204 O O . GLY C 1 296 ? 105.437 21.327 9.795 1.00 33.78 294 GLY C O 1
ATOM 7205 N N . LYS C 1 297 ? 104.216 20.938 7.938 1.00 33.59 295 LYS C N 1
ATOM 7206 C CA . LYS C 1 297 ? 103.110 21.780 8.381 1.00 33.26 295 LYS C CA 1
ATOM 7207 C C . LYS C 1 297 ? 102.002 21.030 9.091 1.00 32.49 295 LYS C C 1
ATOM 7208 O O . LYS C 1 297 ? 101.724 19.862 8.813 1.00 32.28 295 LYS C O 1
ATOM 7214 N N . LEU C 1 298 ? 101.385 21.726 10.035 1.00 31.41 296 LEU C N 1
ATOM 7215 C CA . LEU C 1 298 ? 100.146 21.277 10.625 1.00 30.37 296 LEU C CA 1
ATOM 7216 C C . LEU C 1 298 ? 99.128 20.986 9.528 1.00 29.82 296 LEU C C 1
ATOM 7217 O O . LEU C 1 298 ? 98.995 21.766 8.574 1.00 30.08 296 LEU C O 1
ATOM 7222 N N . TRP C 1 299 ? 98.434 19.852 9.646 1.00 28.29 297 TRP C N 1
ATOM 7223 C CA . TRP C 1 299 ? 97.269 19.609 8.833 1.00 27.24 297 TRP C CA 1
ATOM 7224 C C . TRP C 1 299 ? 96.403 20.859 8.940 1.00 27.36 297 TRP C C 1
ATOM 7225 O O . TRP C 1 299 ? 96.247 21.437 10.026 1.00 27.26 297 TRP C O 1
ATOM 7236 N N . ASN C 1 300 ? 95.814 21.265 7.830 1.00 27.52 298 ASN C N 1
ATOM 7237 C CA . ASN C 1 300 ? 95.022 22.498 7.795 1.00 27.48 298 ASN C CA 1
ATOM 7238 C C . ASN C 1 300 ? 93.666 22.180 7.168 1.00 27.62 298 ASN C C 1
ATOM 7239 O O . ASN C 1 300 ? 93.596 21.460 6.170 1.00 27.05 298 ASN C O 1
ATOM 7244 N N . ILE C 1 301 ? 92.584 22.678 7.758 1.00 27.65 299 ILE C N 1
ATOM 7245 C CA . ILE C 1 301 ? 91.278 22.608 7.095 1.00 27.66 299 ILE C CA 1
ATOM 7246 C C . ILE C 1 301 ? 91.285 23.382 5.770 1.00 27.60 299 ILE C C 1
ATOM 7247 O O . ILE C 1 301 ? 92.152 24.211 5.537 1.00 27.68 299 ILE C O 1
ATOM 7252 N N . ASN C 1 302 ? 90.307 23.091 4.914 1.00 27.54 300 ASN C N 1
ATOM 7253 C CA . ASN C 1 302 ? 90.208 23.683 3.601 1.00 28.10 300 ASN C CA 1
ATOM 7254 C C . ASN C 1 302 ? 91.490 23.521 2.783 1.00 27.76 300 ASN C C 1
ATOM 7255 O O . ASN C 1 302 ? 91.985 24.480 2.222 1.00 29.62 300 ASN C O 1
ATOM 7260 N N . THR C 1 303 ? 92.051 22.318 2.762 1.00 28.06 301 THR C N 1
ATOM 7261 C CA . THR C 1 303 ? 93.101 21.958 1.780 1.00 27.93 301 THR C CA 1
ATOM 7262 C C . THR C 1 303 ? 92.731 20.610 1.190 1.00 27.60 301 THR C C 1
ATOM 7263 O O . THR C 1 303 ? 92.009 19.834 1.808 1.00 26.62 301 THR C O 1
ATOM 7267 N N . LEU C 1 304 ? 93.218 20.346 -0.015 1.00 27.06 302 LEU C N 1
ATOM 7268 C CA . LEU C 1 304 ? 92.877 19.144 -0.736 1.00 27.27 302 LEU C CA 1
ATOM 7269 C C . LEU C 1 304 ? 93.914 18.078 -0.449 1.00 27.39 302 LEU C C 1
ATOM 7270 O O . LEU C 1 304 ? 95.119 18.366 -0.378 1.00 27.86 302 LEU C O 1
ATOM 7275 N N . VAL C 1 305 ? 93.442 16.839 -0.339 1.00 26.96 303 VAL C N 1
ATOM 7276 C CA . VAL C 1 305 ? 94.295 15.687 -0.085 1.00 26.27 303 VAL C CA 1
ATOM 7277 C C . VAL C 1 305 ? 93.807 14.544 -1.010 1.00 26.25 303 VAL C C 1
ATOM 7278 O O . VAL C 1 305 ? 92.622 14.211 -1.004 1.00 26.03 303 VAL C O 1
ATOM 7282 N N . PRO C 1 306 ? 94.687 14.014 -1.892 1.00 25.78 304 PRO C N 1
ATOM 7283 C CA . PRO C 1 306 ? 94.338 12.725 -2.498 1.00 25.25 304 PRO C CA 1
ATOM 7284 C C . PRO C 1 306 ? 94.071 11.610 -1.454 1.00 25.01 304 PRO C C 1
ATOM 7285 O O . PRO C 1 306 ? 94.766 11.507 -0.431 1.00 24.77 304 PRO C O 1
ATOM 7289 N N . VAL C 1 307 ? 93.049 10.805 -1.706 1.00 24.28 305 VAL C N 1
ATOM 7290 C CA . VAL C 1 307 ? 92.742 9.672 -0.842 1.00 23.85 305 VAL C CA 1
ATOM 7291 C C . VAL C 1 307 ? 92.671 8.410 -1.689 1.00 23.58 305 VAL C C 1
ATOM 7292 O O . VAL C 1 307 ? 91.942 8.365 -2.680 1.00 23.27 305 VAL C O 1
ATOM 7296 N N . ILE C 1 308 ? 93.435 7.394 -1.289 1.00 23.71 306 ILE C N 1
ATOM 7297 C CA . ILE C 1 308 ? 93.390 6.083 -1.932 1.00 24.69 306 ILE C CA 1
ATOM 7298 C C . ILE C 1 308 ? 93.086 5.040 -0.880 1.00 24.60 306 ILE C C 1
ATOM 7299 O O . ILE C 1 308 ? 93.872 4.842 0.043 1.00 24.84 306 ILE C O 1
ATOM 7304 N N . ASP C 1 309 ? 91.960 4.356 -1.039 1.00 25.00 307 ASP C N 1
ATOM 7305 C CA . ASP C 1 309 ? 91.428 3.503 0.020 1.00 24.84 307 ASP C CA 1
ATOM 7306 C C . ASP C 1 309 ? 90.457 2.452 -0.512 1.00 24.89 307 ASP C C 1
ATOM 7307 O O . ASP C 1 309 ? 89.263 2.717 -0.598 1.00 24.57 307 ASP C O 1
ATOM 7312 N N . GLU C 1 310 ? 90.985 1.262 -0.840 1.00 25.17 308 GLU C N 1
ATOM 7313 C CA A GLU C 1 310 ? 90.191 0.139 -1.354 0.50 25.19 308 GLU C CA 1
ATOM 7314 C CA B GLU C 1 310 ? 90.193 0.144 -1.362 0.50 25.12 308 GLU C CA 1
ATOM 7315 C C . GLU C 1 310 ? 89.177 -0.414 -0.357 1.00 25.16 308 GLU C C 1
ATOM 7316 O O . GLU C 1 310 ? 88.154 -0.966 -0.751 1.00 25.77 308 GLU C O 1
ATOM 7327 N N . ILE C 1 311 ? 89.466 -0.308 0.932 1.00 25.07 309 ILE C N 1
ATOM 7328 C CA . ILE C 1 311 ? 88.515 -0.821 1.935 1.00 25.40 309 ILE C CA 1
ATOM 7329 C C . ILE C 1 311 ? 87.197 -0.029 1.875 1.00 26.10 309 ILE C C 1
ATOM 7330 O O . ILE C 1 311 ? 86.112 -0.616 1.706 1.00 26.12 309 ILE C O 1
ATOM 7343 N N . GLY C 1 313 ? 86.481 2.294 -0.536 1.00 27.54 311 GLY C N 1
ATOM 7344 C CA . GLY C 1 313 ? 86.119 2.518 -1.931 1.00 27.59 311 GLY C CA 1
ATOM 7345 C C . GLY C 1 313 ? 86.318 3.979 -2.288 1.00 27.35 311 GLY C C 1
ATOM 7346 O O . GLY C 1 313 ? 85.470 4.580 -2.939 1.00 27.66 311 GLY C O 1
ATOM 7347 N N . LEU C 1 314 ? 87.434 4.550 -1.847 1.00 26.82 312 LEU C N 1
ATOM 7348 C CA . LEU C 1 314 ? 87.765 5.925 -2.160 1.00 26.75 312 LEU C CA 1
ATOM 7349 C C . LEU C 1 314 ? 89.043 6.007 -2.967 1.00 27.08 312 LEU C C 1
ATOM 7350 O O . LEU C 1 314 ? 90.083 5.477 -2.559 1.00 27.15 312 LEU C O 1
ATOM 7355 N N . ASP C 1 315 ? 88.936 6.652 -4.126 1.00 27.00 313 ASP C N 1
ATOM 7356 C CA . ASP C 1 315 ? 90.088 7.038 -4.939 1.00 26.85 313 ASP C CA 1
ATOM 7357 C C . ASP C 1 315 ? 89.799 8.405 -5.579 1.00 26.71 313 ASP C C 1
ATOM 7358 O O . ASP C 1 315 ? 89.421 8.493 -6.749 1.00 25.77 313 ASP C O 1
ATOM 7363 N N A GLU C 1 316 ? 89.953 9.454 -4.770 0.50 26.23 314 GLU C N 1
ATOM 7364 N N B GLU C 1 316 ? 89.984 9.462 -4.793 0.50 26.45 314 GLU C N 1
ATOM 7365 C CA A GLU C 1 316 ? 89.589 10.823 -5.136 0.50 26.43 314 GLU C CA 1
ATOM 7366 C CA B GLU C 1 316 ? 89.589 10.814 -5.186 0.50 26.90 314 GLU C CA 1
ATOM 7367 C C A GLU C 1 316 ? 90.465 11.827 -4.400 0.50 26.48 314 GLU C C 1
ATOM 7368 C C B GLU C 1 316 ? 90.272 11.871 -4.318 0.50 26.74 314 GLU C C 1
ATOM 7369 O O A GLU C 1 316 ? 91.125 11.494 -3.420 0.50 26.38 314 GLU C O 1
ATOM 7370 O O B GLU C 1 316 ? 90.645 11.599 -3.177 0.50 26.80 314 GLU C O 1
ATOM 7381 N N . GLU C 1 317 ? 90.449 13.067 -4.876 1.00 27.06 315 GLU C N 1
ATOM 7382 C CA . GLU C 1 317 ? 90.996 14.190 -4.138 1.00 27.79 315 GLU C CA 1
ATOM 7383 C C . GLU C 1 317 ? 89.879 14.703 -3.225 1.00 27.74 315 GLU C C 1
ATOM 7384 O O . GLU C 1 317 ? 88.827 15.126 -3.692 1.00 27.83 315 GLU C O 1
ATOM 7406 N N . LEU C 1 319 ? 88.584 17.074 0.281 1.00 27.12 317 LEU C N 1
ATOM 7407 C CA . LEU C 1 319 ? 88.859 18.322 0.988 1.00 26.29 317 LEU C CA 1
ATOM 7408 C C . LEU C 1 319 ? 88.807 18.040 2.479 1.00 26.08 317 LEU C C 1
ATOM 7409 O O . LEU C 1 319 ? 87.923 17.313 2.941 1.00 25.37 317 LEU C O 1
ATOM 7414 N N . ILE C 1 320 ? 89.751 18.604 3.229 1.00 25.77 318 ILE C N 1
ATOM 7415 C CA . ILE C 1 320 ? 89.701 18.516 4.707 1.00 26.55 318 ILE C CA 1
ATOM 7416 C C . ILE C 1 320 ? 88.670 19.498 5.284 1.00 26.24 318 ILE C C 1
ATOM 7417 O O . ILE C 1 320 ? 88.844 20.719 5.199 1.00 26.33 318 ILE C O 1
ATOM 7422 N N . ALA C 1 321 ? 87.598 18.952 5.861 1.00 27.61 319 ALA C N 1
ATOM 7423 C CA . ALA C 1 321 ? 86.496 19.723 6.435 1.00 27.75 319 ALA C CA 1
ATOM 7424 C C . ALA C 1 321 ? 86.725 20.020 7.918 1.00 28.75 319 ALA C C 1
ATOM 7425 O O . ALA C 1 321 ? 86.303 21.069 8.418 1.00 28.90 319 ALA C O 1
ATOM 7427 N N . SER C 1 322 ? 87.357 19.082 8.620 1.00 28.92 320 SER C N 1
ATOM 7428 C CA . SER C 1 322 ? 87.806 19.312 10.001 1.00 28.69 320 SER C CA 1
ATOM 7429 C C . SER C 1 322 ? 88.931 18.390 10.417 1.00 27.96 320 SER C C 1
ATOM 7430 O O . SER C 1 322 ? 89.152 17.337 9.823 1.00 27.96 320 SER C O 1
ATOM 7433 N N . ILE C 1 323 ? 89.616 18.798 11.477 1.00 27.99 321 ILE C N 1
ATOM 7434 C CA . ILE C 1 323 ? 90.715 18.031 12.077 1.00 27.30 321 ILE C CA 1
ATOM 7435 C C . ILE C 1 323 ? 90.496 18.040 13.580 1.00 26.86 321 ILE C C 1
ATOM 7436 O O . ILE C 1 323 ? 90.176 19.066 14.169 1.00 25.01 321 ILE C O 1
ATOM 7441 N N . LEU C 1 324 ? 90.653 16.877 14.183 1.00 26.60 322 LEU C N 1
ATOM 7442 C CA . LEU C 1 324 ? 90.790 16.777 15.626 1.00 27.82 322 LEU C CA 1
ATOM 7443 C C . LEU C 1 324 ? 92.273 16.449 15.916 1.00 27.53 322 LEU C C 1
ATOM 7444 O O . LEU C 1 324 ? 92.776 15.408 15.489 1.00 27.00 322 LEU C O 1
ATOM 7449 N N . PHE C 1 325 ? 92.960 17.362 16.605 1.00 27.30 323 PHE C N 1
ATOM 7450 C CA . PHE C 1 325 ? 94.294 17.112 17.104 1.00 27.65 323 PHE C CA 1
ATOM 7451 C C . PHE C 1 325 ? 94.108 16.645 18.539 1.00 28.41 323 PHE C C 1
ATOM 7452 O O . PHE C 1 325 ? 93.531 17.365 19.354 1.00 26.47 323 PHE C O 1
ATOM 7460 N N . SER C 1 326 ? 94.587 15.441 18.838 1.00 30.02 324 SER C N 1
ATOM 7461 C CA . SER C 1 326 ? 94.470 14.864 20.169 1.00 32.04 324 SER C CA 1
ATOM 7462 C C . SER C 1 326 ? 95.809 14.341 20.675 1.00 33.44 324 SER C C 1
ATOM 7463 O O . SER C 1 326 ? 96.718 14.010 19.895 1.00 33.28 324 SER C O 1
ATOM 7466 N N . GLU C 1 327 ? 95.922 14.280 21.991 1.00 34.86 325 GLU C N 1
ATOM 7467 C CA . GLU C 1 327 ? 97.079 13.702 22.645 1.00 36.26 325 GLU C CA 1
ATOM 7468 C C . GLU C 1 327 ? 96.647 13.101 23.969 1.00 37.15 325 GLU C C 1
ATOM 7469 O O . GLU C 1 327 ? 95.743 13.613 24.639 1.00 36.69 325 GLU C O 1
ATOM 7475 N N . ASP C 1 328 ? 97.281 11.984 24.306 1.00 38.14 326 ASP C N 1
ATOM 7476 C CA . ASP C 1 328 ? 97.160 11.362 25.607 1.00 39.47 326 ASP C CA 1
ATOM 7477 C C . ASP C 1 328 ? 98.444 10.598 25.942 1.00 39.89 326 ASP C C 1
ATOM 7478 O O . ASP C 1 328 ? 99.539 10.999 25.533 1.00 40.03 326 ASP C O 1
ATOM 7483 N N . ASP C 1 329 ? 98.292 9.514 26.698 1.00 40.53 327 ASP C N 1
ATOM 7484 C CA . ASP C 1 329 ? 99.397 8.636 27.085 1.00 41.04 327 ASP C CA 1
ATOM 7485 C C . ASP C 1 329 ? 100.164 8.099 25.870 1.00 40.47 327 ASP C C 1
ATOM 7486 O O . ASP C 1 329 ? 101.377 8.309 25.753 1.00 40.27 327 ASP C O 1
ATOM 7491 N N . ALA C 1 330 ? 99.440 7.434 24.966 1.00 40.14 328 ALA C N 1
ATOM 7492 C CA . ALA C 1 330 ? 100.031 6.805 23.781 1.00 39.44 328 ALA C CA 1
ATOM 7493 C C . ALA C 1 330 ? 100.842 7.781 22.911 1.00 38.99 328 ALA C C 1
ATOM 7494 O O . ALA C 1 330 ? 101.965 7.465 22.511 1.00 39.74 328 ALA C O 1
ATOM 7496 N N . GLY C 1 331 ? 100.286 8.961 22.642 1.00 37.53 329 GLY C N 1
ATOM 7497 C CA . GLY C 1 331 ? 100.948 9.966 21.810 1.00 35.82 329 GLY C CA 1
ATOM 7498 C C . GLY C 1 331 ? 99.955 10.848 21.065 1.00 34.79 329 GLY C C 1
ATOM 7499 O O . GLY C 1 331 ? 98.786 10.949 21.448 1.00 34.71 329 GLY C O 1
ATOM 7500 N N . ARG C 1 332 ? 100.431 11.478 19.993 1.00 33.73 330 ARG C N 1
ATOM 7501 C CA . ARG C 1 332 ? 99.658 12.441 19.228 1.00 32.08 330 ARG C CA 1
ATOM 7502 C C . ARG C 1 332 ? 99.051 11.851 17.967 1.00 31.38 330 ARG C C 1
ATOM 7503 O O . ARG C 1 332 ? 99.740 11.188 17.179 1.00 30.74 330 ARG C O 1
ATOM 7511 N N . LEU C 1 333 ? 97.758 12.116 17.777 1.00 30.29 331 LEU C N 1
ATOM 7512 C CA . LEU C 1 333 ? 97.036 11.701 16.575 1.00 29.41 331 LEU C CA 1
ATOM 7513 C C . LEU C 1 333 ? 96.337 12.897 15.949 1.00 28.90 331 LEU C C 1
ATOM 7514 O O . LEU C 1 333 ? 96.050 13.857 16.628 1.00 27.80 331 LEU C O 1
ATOM 7519 N N . ALA C 1 334 ? 96.103 12.836 14.643 1.00 28.42 332 ALA C N 1
ATOM 7520 C CA . ALA C 1 334 ? 95.213 13.777 13.976 1.00 27.81 332 ALA C CA 1
ATOM 7521 C C . ALA C 1 334 ? 94.117 12.990 13.288 1.00 27.25 332 ALA C C 1
ATOM 7522 O O . ALA C 1 334 ? 94.392 12.088 12.497 1.00 26.72 332 ALA C O 1
ATOM 7524 N N . VAL C 1 335 ? 92.878 13.337 13.585 1.00 26.91 333 VAL C N 1
ATOM 7525 C CA . VAL C 1 335 ? 91.743 12.700 12.929 1.00 27.50 333 VAL C CA 1
ATOM 7526 C C . VAL C 1 335 ? 91.256 13.674 11.860 1.00 27.40 333 VAL C C 1
ATOM 7527 O O . VAL C 1 335 ? 90.700 14.728 12.164 1.00 26.70 333 VAL C O 1
ATOM 7531 N N . ILE C 1 336 ? 91.524 13.306 10.624 1.00 27.22 334 ILE C N 1
ATOM 7532 C CA . ILE C 1 336 ? 91.256 14.126 9.466 1.00 28.04 334 ILE C CA 1
ATOM 7533 C C . ILE C 1 336 ? 89.915 13.725 8.866 1.00 28.55 334 ILE C C 1
ATOM 7534 O O . ILE C 1 336 ? 89.764 12.615 8.355 1.00 28.24 334 ILE C O 1
ATOM 7539 N N . SER C 1 337 ? 88.964 14.648 8.925 1.00 28.36 335 SER C N 1
ATOM 7540 C CA . SER C 1 337 ? 87.638 14.435 8.370 1.00 29.00 335 SER C CA 1
ATOM 7541 C C . SER C 1 337 ? 87.536 15.011 6.966 1.00 28.18 335 SER C C 1
ATOM 7542 O O . SER C 1 337 ? 87.664 16.233 6.760 1.00 27.40 335 SER C O 1
ATOM 7545 N N . VAL C 1 338 ? 87.330 14.122 5.989 1.00 27.70 336 VAL C N 1
ATOM 7546 C CA . VAL C 1 338 ? 87.428 14.495 4.578 1.00 27.65 336 VAL C CA 1
ATOM 7547 C C . VAL C 1 338 ? 86.084 14.429 3.892 1.00 28.24 336 VAL C C 1
ATOM 7548 O O . VAL C 1 338 ? 85.186 13.680 4.329 1.00 27.61 336 VAL C O 1
ATOM 7552 N N . VAL C 1 339 ? 85.962 15.223 2.829 1.00 27.59 337 VAL C N 1
ATOM 7553 C CA . VAL C 1 339 ? 84.690 15.450 2.150 1.00 28.24 337 VAL C CA 1
ATOM 7554 C C . VAL C 1 339 ? 84.928 15.653 0.651 1.00 28.67 337 VAL C C 1
ATOM 7555 O O . VAL C 1 339 ? 86.004 16.090 0.252 1.00 27.33 337 VAL C O 1
ATOM 7559 N N . ARG C 1 340 ? 83.939 15.296 -0.168 1.00 30.55 338 ARG C N 1
ATOM 7560 C CA . ARG C 1 340 ? 83.944 15.647 -1.603 1.00 33.37 338 ARG C CA 1
ATOM 7561 C C . ARG C 1 340 ? 83.928 17.170 -1.753 1.00 34.97 338 ARG C C 1
ATOM 7562 O O . ARG C 1 340 ? 83.120 17.844 -1.090 1.00 35.12 338 ARG C O 1
ATOM 7570 N N . PRO C 1 341 ? 84.836 17.722 -2.590 1.00 37.18 339 PRO C N 1
ATOM 7571 C CA . PRO C 1 341 ? 84.892 19.166 -2.842 1.00 39.08 339 PRO C CA 1
ATOM 7572 C C . PRO C 1 341 ? 83.642 19.678 -3.544 1.00 41.61 339 PRO C C 1
ATOM 7573 O O . PRO C 1 341 ? 83.105 20.715 -3.153 1.00 41.61 339 PRO C O 1
ATOM 7577 N N . ASP C 1 342 ? 83.183 18.934 -4.556 1.00 44.53 340 ASP C N 1
ATOM 7578 C CA . ASP C 1 342 ? 82.052 19.330 -5.409 1.00 47.73 340 ASP C CA 1
ATOM 7579 C C . ASP C 1 342 ? 80.793 19.760 -4.661 1.00 49.36 340 ASP C C 1
ATOM 7580 O O . ASP C 1 342 ? 80.070 20.647 -5.129 1.00 49.78 340 ASP C O 1
ATOM 7585 N N . ALA C 1 343 ? 80.550 19.136 -3.506 1.00 51.24 341 ALA C N 1
ATOM 7586 C CA . ALA C 1 343 ? 79.424 19.486 -2.632 1.00 52.88 341 ALA C CA 1
ATOM 7587 C C . ALA C 1 343 ? 79.780 20.559 -1.581 1.00 54.02 341 ALA C C 1
ATOM 7588 O O . ALA C 1 343 ? 79.111 20.680 -0.538 1.00 54.09 341 ALA C O 1
ATOM 7598 N N . ASP C 1 345 ? 81.371 23.420 -3.333 1.00 57.89 343 ASP C N 1
ATOM 7599 C CA . ASP C 1 345 ? 81.453 24.440 -4.378 1.00 58.23 343 ASP C CA 1
ATOM 7600 C C . ASP C 1 345 ? 80.437 24.157 -5.490 1.00 58.46 343 ASP C C 1
ATOM 7601 O O . ASP C 1 345 ? 79.313 23.703 -5.230 1.00 58.82 343 ASP C O 1
ATOM 7603 N N . SER D 1 4 ? 97.211 17.733 90.748 1.00 50.77 2 SER D N 1
ATOM 7604 C CA . SER D 1 4 ? 97.822 18.179 92.041 1.00 50.60 2 SER D CA 1
ATOM 7605 C C . SER D 1 4 ? 97.189 19.475 92.586 1.00 50.40 2 SER D C 1
ATOM 7606 O O . SER D 1 4 ? 97.649 20.031 93.596 1.00 50.47 2 SER D O 1
ATOM 7608 N N . GLU D 1 5 ? 96.131 19.938 91.916 1.00 49.78 3 GLU D N 1
ATOM 7609 C CA . GLU D 1 5 ? 95.425 21.185 92.274 1.00 49.12 3 GLU D CA 1
ATOM 7610 C C . GLU D 1 5 ? 94.689 21.086 93.620 1.00 47.96 3 GLU D C 1
ATOM 7611 O O . GLU D 1 5 ? 94.347 19.991 94.060 1.00 48.47 3 GLU D O 1
ATOM 7617 N N . GLU D 1 6 ? 94.464 22.226 94.271 1.00 46.46 4 GLU D N 1
ATOM 7618 C CA . GLU D 1 6 ? 93.816 22.266 95.588 1.00 44.67 4 GLU D CA 1
ATOM 7619 C C . GLU D 1 6 ? 92.454 22.977 95.557 1.00 43.00 4 GLU D C 1
ATOM 7620 O O . GLU D 1 6 ? 92.311 24.016 94.917 1.00 43.15 4 GLU D O 1
ATOM 7626 N N . ILE D 1 7 ? 91.463 22.420 96.249 1.00 40.71 5 ILE D N 1
ATOM 7627 C CA . ILE D 1 7 ? 90.158 23.071 96.382 1.00 38.96 5 ILE D CA 1
ATOM 7628 C C . ILE D 1 7 ? 90.021 23.812 97.729 1.00 37.47 5 ILE D C 1
ATOM 7629 O O . ILE D 1 7 ? 90.153 23.214 98.799 1.00 36.89 5 ILE D O 1
ATOM 7634 N N . VAL D 1 8 ? 89.750 25.116 97.646 1.00 35.45 6 VAL D N 1
ATOM 7635 C CA . VAL D 1 8 ? 89.648 25.971 98.831 1.00 33.55 6 VAL D CA 1
ATOM 7636 C C . VAL D 1 8 ? 88.340 26.777 98.890 1.00 32.25 6 VAL D C 1
ATOM 7637 O O . VAL D 1 8 ? 87.828 27.228 97.868 1.00 32.20 6 VAL D O 1
ATOM 7641 N N . LEU D 1 9 ? 87.806 26.940 100.090 1.00 30.78 7 LEU D N 1
ATOM 7642 C CA . LEU D 1 9 ? 86.777 27.943 100.332 1.00 30.21 7 LEU D CA 1
ATOM 7643 C C . LEU D 1 9 ? 87.360 29.203 100.991 1.00 29.72 7 LEU D C 1
ATOM 7644 O O . LEU D 1 9 ? 88.023 29.123 102.032 1.00 29.39 7 LEU D O 1
ATOM 7649 N N . LYS D 1 10 ? 87.109 30.358 100.383 1.00 28.90 8 LYS D N 1
ATOM 7650 C CA . LYS D 1 10 ? 87.501 31.624 100.979 1.00 29.13 8 LYS D CA 1
ATOM 7651 C C . LYS D 1 10 ? 86.277 32.332 101.560 1.00 28.83 8 LYS D C 1
ATOM 7652 O O . LYS D 1 10 ? 85.316 32.617 100.839 1.00 28.79 8 LYS D O 1
ATOM 7658 N N . ALA D 1 11 ? 86.329 32.617 102.856 1.00 28.64 9 ALA D N 1
ATOM 7659 C CA . ALA D 1 11 ? 85.256 33.332 103.548 1.00 28.89 9 ALA D CA 1
ATOM 7660 C C . ALA D 1 11 ? 85.781 33.883 104.844 1.00 29.11 9 ALA D C 1
ATOM 7661 O O . ALA D 1 11 ? 86.649 33.271 105.482 1.00 29.42 9 ALA D O 1
ATOM 7663 N N . GLY D 1 12 ? 85.258 35.052 105.221 1.00 29.05 10 GLY D N 1
ATOM 7664 C CA . GLY D 1 12 ? 85.573 35.695 106.484 1.00 27.75 10 GLY D CA 1
ATOM 7665 C C . GLY D 1 12 ? 87.046 35.928 106.745 1.00 27.53 10 GLY D C 1
ATOM 7666 O O . GLY D 1 12 ? 87.495 35.784 107.885 1.00 28.67 10 GLY D O 1
ATOM 7667 N N . GLY D 1 13 ? 87.786 36.315 105.707 1.00 26.95 11 GLY D N 1
ATOM 7668 C CA . GLY D 1 13 ? 89.221 36.609 105.801 1.00 25.74 11 GLY D CA 1
ATOM 7669 C C . GLY D 1 13 ? 90.120 35.394 105.959 1.00 25.52 11 GLY D C 1
ATOM 7670 O O . GLY D 1 13 ? 91.257 35.523 106.395 1.00 25.25 11 GLY D O 1
ATOM 7671 N N . LYS D 1 14 ? 89.608 34.214 105.608 1.00 25.37 12 LYS D N 1
ATOM 7672 C CA . LYS D 1 14 ? 90.332 32.952 105.764 1.00 25.74 12 LYS D CA 1
ATOM 7673 C C . LYS D 1 14 ? 90.276 32.116 104.483 1.00 24.89 12 LYS D C 1
ATOM 7674 O O . LYS D 1 14 ? 89.343 32.247 103.690 1.00 24.64 12 LYS D O 1
ATOM 7680 N N . ILE D 1 15 ? 91.290 31.274 104.290 1.00 24.36 13 ILE D N 1
ATOM 7681 C CA . ILE D 1 15 ? 91.305 30.245 103.234 1.00 23.82 13 ILE D CA 1
ATOM 7682 C C . ILE D 1 15 ? 91.171 28.855 103.905 1.00 23.72 13 ILE D C 1
ATOM 7683 O O . ILE D 1 15 ? 92.025 28.452 104.699 1.00 23.25 13 ILE D O 1
ATOM 7688 N N . TYR D 1 16 ? 90.086 28.152 103.598 1.00 23.64 14 TYR D N 1
ATOM 7689 C CA . TYR D 1 16 ? 89.805 26.834 104.179 1.00 24.15 14 TYR D CA 1
ATOM 7690 C C . TYR D 1 16 ? 90.174 25.717 103.235 1.00 24.36 14 TYR D C 1
ATOM 7691 O O . TYR D 1 16 ? 89.590 25.598 102.169 1.00 24.90 14 TYR D O 1
ATOM 7700 N N . GLN D 1 17 ? 91.127 24.882 103.629 1.00 25.12 15 GLN D N 1
ATOM 7701 C CA . GLN D 1 17 ? 91.433 23.672 102.860 1.00 25.42 15 GLN D CA 1
ATOM 7702 C C . GLN D 1 17 ? 91.255 22.456 103.764 1.00 24.45 15 GLN D C 1
ATOM 7703 O O . GLN D 1 17 ? 91.156 22.602 104.970 1.00 23.46 15 GLN D O 1
ATOM 7709 N N . GLY D 1 18 ? 91.187 21.260 103.191 1.00 24.23 16 GLY D N 1
ATOM 7710 C CA . GLY D 1 18 ? 91.112 20.065 104.028 1.00 23.70 16 GLY D CA 1
ATOM 7711 C C . GLY D 1 18 ? 89.742 19.410 104.062 1.00 23.89 16 GLY D C 1
ATOM 7712 O O . GLY D 1 18 ? 89.547 18.456 104.796 1.00 22.77 16 GLY D O 1
ATOM 7713 N N . TRP D 1 19 ? 88.811 19.926 103.253 1.00 23.69 17 TRP D N 1
ATOM 7714 C CA . TRP D 1 19 ? 87.477 19.357 103.057 1.00 24.32 17 TRP D CA 1
ATOM 7715 C C . TRP D 1 19 ? 87.556 17.922 102.579 1.00 24.70 17 TRP D C 1
ATOM 7716 O O . TRP D 1 19 ? 88.319 17.614 101.654 1.00 24.72 17 TRP D O 1
ATOM 7727 N N . THR D 1 20 ? 86.747 17.058 103.184 1.00 25.42 18 THR D N 1
ATOM 7728 C CA . THR D 1 20 ? 86.713 15.641 102.798 1.00 26.77 18 THR D CA 1
ATOM 7729 C C . THR D 1 20 ? 85.637 15.325 101.742 1.00 26.71 18 THR D C 1
ATOM 7730 O O . THR D 1 20 ? 85.808 14.399 100.941 1.00 27.12 18 THR D O 1
ATOM 7734 N N . LYS D 1 21 ? 84.549 16.092 101.729 1.00 27.13 19 LYS D N 1
ATOM 7735 C CA . LYS D 1 21 ? 83.435 15.860 100.782 1.00 28.23 19 LYS D CA 1
ATOM 7736 C C . LYS D 1 21 ? 83.032 17.170 100.118 1.00 28.92 19 LYS D C 1
ATOM 7737 O O . LYS D 1 21 ? 82.785 18.172 100.800 1.00 28.61 19 LYS D O 1
ATOM 7743 N N . ILE D 1 22 ? 82.969 17.157 98.787 1.00 29.37 20 ILE D N 1
ATOM 7744 C CA . ILE D 1 22 ? 82.711 18.376 98.005 1.00 29.91 20 ILE D CA 1
ATOM 7745 C C . ILE D 1 22 ? 81.689 18.081 96.896 1.00 29.58 20 ILE D C 1
ATOM 7746 O O . ILE D 1 22 ? 81.696 16.989 96.304 1.00 29.82 20 ILE D O 1
ATOM 7751 N N . GLY D 1 23 ? 80.761 19.016 96.692 1.00 28.80 21 GLY D N 1
ATOM 7752 C CA . GLY D 1 23 ? 79.821 18.954 95.560 1.00 28.10 21 GLY D CA 1
ATOM 7753 C C . GLY D 1 23 ? 79.507 20.362 95.093 1.00 27.59 21 GLY D C 1
ATOM 7754 O O . GLY D 1 23 ? 78.890 21.134 95.853 1.00 27.97 21 GLY D O 1
ATOM 7755 N N . ILE D 1 24 ? 79.965 20.719 93.888 1.00 26.13 22 ILE D N 1
ATOM 7756 C CA . ILE D 1 24 ? 79.612 22.011 93.268 1.00 25.93 22 ILE D CA 1
ATOM 7757 C C . ILE D 1 24 ? 78.783 21.725 92.023 1.00 25.44 22 ILE D C 1
ATOM 7758 O O . ILE D 1 24 ? 79.225 21.005 91.132 1.00 25.46 22 ILE D O 1
ATOM 7763 N N 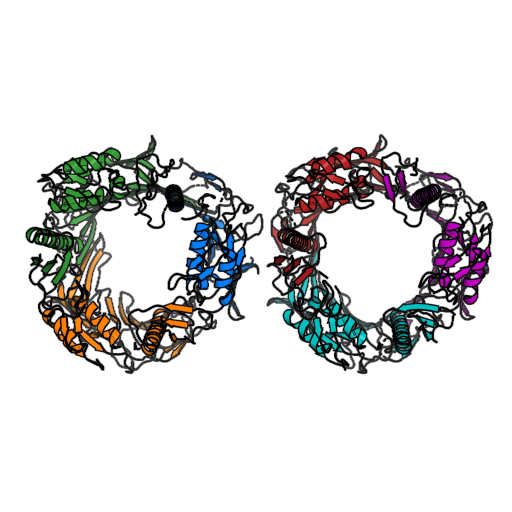. THR D 1 25 ? 77.588 22.299 91.967 1.00 25.40 23 THR D N 1
ATOM 7764 C CA . THR D 1 25 ? 76.748 22.240 90.779 1.00 24.84 23 THR D CA 1
ATOM 7765 C C . THR D 1 25 ? 76.757 23.560 90.030 1.00 25.35 23 THR D C 1
ATOM 7766 O O . THR D 1 25 ? 76.532 24.611 90.614 1.00 24.65 23 THR D O 1
ATOM 7770 N N . ARG D 1 26 ? 77.055 23.472 88.736 1.00 25.03 24 ARG D N 1
ATOM 7771 C CA . ARG D 1 26 ? 76.842 24.556 87.775 1.00 26.39 24 ARG D CA 1
ATOM 7772 C C . ARG D 1 26 ? 75.783 24.076 86.772 1.00 26.09 24 ARG D C 1
ATOM 7773 O O . ARG D 1 26 ? 75.904 22.986 86.205 1.00 24.98 24 ARG D O 1
ATOM 7781 N N . SER D 1 27 ? 74.748 24.882 86.544 1.00 26.64 25 SER D N 1
ATOM 7782 C CA . SER D 1 27 ? 73.611 24.430 85.746 1.00 28.06 25 SER D CA 1
ATOM 7783 C C . SER D 1 27 ? 72.959 25.541 84.936 1.00 29.29 25 SER D C 1
ATOM 7784 O O . SER D 1 27 ? 72.666 26.613 85.474 1.00 29.35 25 SER D O 1
ATOM 7787 N N . LEU D 1 28 ? 72.711 25.264 83.655 1.00 30.51 26 LEU D N 1
ATOM 7788 C CA . LEU D 1 28 ? 71.847 26.110 82.830 1.00 31.93 26 LEU D CA 1
ATOM 7789 C C . LEU D 1 28 ? 70.397 26.107 83.308 1.00 32.98 26 LEU D C 1
ATOM 7790 O O . LEU D 1 28 ? 69.700 27.097 83.127 1.00 34.00 26 LEU D O 1
ATOM 7795 N N . GLU D 1 29 ? 69.941 25.004 83.910 1.00 33.84 27 GLU D N 1
ATOM 7796 C CA . GLU D 1 29 ? 68.520 24.834 84.225 1.00 34.87 27 GLU D CA 1
ATOM 7797 C C . GLU D 1 29 ? 68.102 25.264 85.633 1.00 34.91 27 GLU D C 1
ATOM 7798 O O . GLU D 1 29 ? 66.900 25.256 85.947 1.00 35.38 27 GLU D O 1
ATOM 7804 N N . ALA D 1 30 ? 69.073 25.619 86.482 1.00 33.87 28 ALA D N 1
ATOM 7805 C CA . ALA D 1 30 ? 68.766 26.041 87.846 1.00 33.33 28 ALA D CA 1
ATOM 7806 C C . ALA D 1 30 ? 69.636 27.217 88.255 1.00 32.87 28 ALA D C 1
ATOM 7807 O O . ALA D 1 30 ? 70.798 27.016 88.686 1.00 32.73 28 ALA D O 1
ATOM 7817 N N . SER D 1 32 ? 71.765 29.864 89.770 1.00 28.72 30 SER D N 1
ATOM 7818 C CA . SER D 1 32 ? 72.650 30.049 90.946 1.00 28.09 30 SER D CA 1
ATOM 7819 C C . SER D 1 32 ? 73.408 28.808 91.433 1.00 27.59 30 SER D C 1
ATOM 7820 O O . SER D 1 32 ? 74.355 28.916 92.234 1.00 28.09 30 SER D O 1
ATOM 7823 N N . GLY D 1 33 ? 73.006 27.642 90.939 1.00 26.48 31 GLY D N 1
ATOM 7824 C CA . GLY D 1 33 ? 73.733 26.404 91.181 1.00 26.06 31 GLY D CA 1
ATOM 7825 C C . GLY D 1 33 ? 73.798 26.103 92.660 1.00 26.39 31 GLY D C 1
ATOM 7826 O O . GLY D 1 33 ? 72.853 26.404 93.405 1.00 26.00 31 GLY D O 1
ATOM 7827 N N . ALA D 1 34 ? 74.918 25.525 93.099 1.00 26.22 32 ALA D N 1
ATOM 7828 C CA . ALA D 1 34 ? 75.054 25.059 94.481 1.00 25.07 32 ALA D CA 1
ATOM 7829 C C . ALA D 1 34 ? 76.499 24.660 94.807 1.00 25.22 32 ALA D C 1
ATOM 7830 O O . ALA D 1 34 ? 77.238 24.195 93.936 1.00 25.20 32 ALA D O 1
ATOM 7832 N N . PHE D 1 35 ? 76.876 24.864 96.063 1.00 25.23 33 PHE D N 1
ATOM 7833 C CA . PHE D 1 35 ? 78.048 24.246 96.694 1.00 24.43 33 PHE D CA 1
ATOM 7834 C C . PHE D 1 35 ? 77.681 23.643 98.054 1.00 24.46 33 PHE D C 1
ATOM 7835 O O . PHE D 1 35 ? 76.841 24.169 98.761 1.00 22.95 33 PHE D O 1
ATOM 7843 N N A ASP D 1 36 ? 78.304 22.512 98.389 0.50 24.55 34 ASP D N 1
ATOM 7844 N N B ASP D 1 36 ? 78.325 22.525 98.362 0.50 24.39 34 ASP D N 1
ATOM 7845 C CA A ASP D 1 36 ? 78.200 21.856 99.711 0.50 25.05 34 ASP D CA 1
ATOM 7846 C CA B ASP D 1 36 ? 78.264 21.877 99.665 0.50 24.79 34 ASP D CA 1
ATOM 7847 C C A ASP D 1 36 ? 79.617 21.370 99.991 0.50 24.89 34 ASP D C 1
ATOM 7848 C C B ASP D 1 36 ? 79.674 21.421 99.956 0.50 24.70 34 ASP D C 1
ATOM 7849 O O A ASP D 1 36 ? 80.196 20.677 99.165 0.50 23.80 34 ASP D O 1
ATOM 7850 O O B ASP D 1 36 ? 80.298 20.788 99.117 0.50 23.68 34 ASP D O 1
ATOM 7859 N N . LEU D 1 37 ? 80.180 21.751 101.140 1.00 25.07 35 LEU D N 1
ATOM 7860 C CA . LEU D 1 37 ? 81.530 21.353 101.520 1.00 25.70 35 LEU D CA 1
ATOM 7861 C C . LEU D 1 37 ? 81.446 20.745 102.899 1.00 26.52 35 LEU D C 1
ATOM 7862 O O . LEU D 1 37 ? 80.765 21.291 103.782 1.00 26.21 35 LEU D O 1
ATOM 7867 N N . GLU D 1 38 ? 82.118 19.616 103.092 1.00 25.88 36 GLU D N 1
ATOM 7868 C CA . GLU D 1 38 ? 82.042 18.968 104.370 1.00 27.64 36 GLU D CA 1
ATOM 7869 C C . GLU D 1 38 ? 83.378 18.456 104.876 1.00 28.04 36 GLU D C 1
ATOM 7870 O O . GLU D 1 38 ? 84.182 17.945 104.108 1.00 28.25 36 GLU D O 1
ATOM 7892 N N . THR D 1 40 ? 84.612 15.828 107.960 1.00 30.90 38 THR D N 1
ATOM 7893 C CA . THR D 1 40 ? 84.301 14.876 109.013 1.00 32.69 38 THR D CA 1
ATOM 7894 C C . THR D 1 40 ? 85.574 14.586 109.806 1.00 33.62 38 THR D C 1
ATOM 7895 O O . THR D 1 40 ? 86.513 13.948 109.316 1.00 33.20 38 THR D O 1
ATOM 7899 N N . TYR D 1 41 ? 85.601 15.073 111.034 1.00 34.91 39 TYR D N 1
ATOM 7900 C CA . TYR D 1 41 ? 86.788 14.952 111.856 1.00 37.00 39 TYR D CA 1
ATOM 7901 C C . TYR D 1 41 ? 86.655 13.801 112.856 1.00 37.93 39 TYR D C 1
ATOM 7902 O O . TYR D 1 41 ? 85.887 13.881 113.832 1.00 36.99 39 TYR D O 1
ATOM 7911 N N . LYS D 1 42 ? 87.376 12.721 112.570 1.00 38.85 40 LYS D N 1
ATOM 7912 C CA . LYS D 1 42 ? 87.406 11.563 113.454 1.00 40.74 40 LYS D CA 1
ATOM 7913 C C . LYS D 1 42 ? 88.423 11.746 114.575 1.00 41.06 40 LYS D C 1
ATOM 7914 O O . LYS D 1 42 ? 89.510 11.167 114.550 1.00 41.12 40 LYS D O 1
ATOM 7920 N N . PHE D 1 43 ? 88.040 12.583 115.539 1.00 41.88 41 PHE D N 1
ATOM 7921 C CA . PHE D 1 43 ? 88.776 12.807 116.779 1.00 42.31 41 PHE D CA 1
ATOM 7922 C C . PHE D 1 43 ? 87.996 13.768 117.668 1.00 42.59 41 PHE D C 1
ATOM 7923 O O . PHE D 1 43 ? 86.764 13.739 117.696 1.00 43.16 41 PHE D O 1
ATOM 7925 N N . ASN D 1 46 ? 92.248 13.436 121.625 1.00 55.47 44 ASN D N 1
ATOM 7926 C CA . ASN D 1 46 ? 91.845 12.431 122.615 1.00 55.31 44 ASN D CA 1
ATOM 7927 C C . ASN D 1 46 ? 90.679 12.758 123.601 1.00 55.24 44 ASN D C 1
ATOM 7928 O O . ASN D 1 46 ? 89.760 11.942 123.689 1.00 55.33 44 ASN D O 1
ATOM 7930 N N . ASP D 1 47 ? 90.635 13.900 124.321 1.00 54.89 45 ASP D N 1
ATOM 7931 C CA . ASP D 1 47 ? 91.418 15.162 124.172 1.00 54.41 45 ASP D CA 1
ATOM 7932 C C . ASP D 1 47 ? 91.085 15.954 122.897 1.00 53.94 45 ASP D C 1
ATOM 7933 O O . ASP D 1 47 ? 91.774 16.920 122.543 1.00 54.34 45 ASP D O 1
ATOM 7935 N N . ALA D 1 48 ? 90.012 15.526 122.234 1.00 52.99 46 ALA D N 1
ATOM 7936 C CA . ALA D 1 48 ? 89.492 16.122 121.006 1.00 51.84 46 ALA D CA 1
ATOM 7937 C C . ALA D 1 48 ? 88.006 15.758 120.919 1.00 51.21 46 ALA D C 1
ATOM 7938 O O . ALA D 1 48 ? 87.273 16.247 120.050 1.00 51.01 46 ALA D O 1
ATOM 7940 N N . GLN D 1 49 ? 87.581 14.883 121.831 1.00 50.22 47 GLN D N 1
ATOM 7941 C CA . GLN D 1 49 ? 86.176 14.522 121.989 1.00 49.03 47 GLN D CA 1
ATOM 7942 C C . GLN D 1 49 ? 85.408 15.688 122.610 1.00 48.09 47 GLN D C 1
ATOM 7943 O O . GLN D 1 49 ? 85.813 16.215 123.645 1.00 47.77 47 GLN D O 1
ATOM 7949 N N . TYR D 1 50 ? 84.309 16.087 121.969 1.00 47.14 48 TYR D N 1
ATOM 7950 C CA . TYR D 1 50 ? 83.401 17.106 122.520 1.00 46.34 48 TYR D CA 1
ATOM 7951 C C . TYR D 1 50 ? 84.050 18.492 122.730 1.00 46.54 48 TYR D C 1
ATOM 7952 O O . TYR D 1 50 ? 83.867 19.124 123.775 1.00 46.08 48 TYR D O 1
ATOM 7961 N N . LYS D 1 51 ? 84.828 18.938 121.744 1.00 47.05 49 LYS D N 1
ATOM 7962 C CA . LYS D 1 51 ? 85.386 20.293 121.741 1.00 47.81 49 LYS D CA 1
ATOM 7963 C C . LYS D 1 51 ? 85.707 20.804 120.339 1.00 47.91 49 LYS D C 1
ATOM 7964 O O . LYS D 1 51 ? 86.158 20.047 119.478 1.00 48.11 49 LYS D O 1
ATOM 7970 N N . ALA D 1 52 ? 85.451 22.094 120.122 1.00 48.08 50 ALA D N 1
ATOM 7971 C CA . ALA D 1 52 ? 85.660 22.726 118.825 1.00 48.13 50 ALA D CA 1
ATOM 7972 C C . ALA D 1 52 ? 87.135 22.755 118.432 1.00 48.25 50 ALA D C 1
ATOM 7973 O O . ALA D 1 52 ? 88.019 22.851 119.285 1.00 47.82 50 ALA D O 1
ATOM 7975 N N . PHE D 1 53 ? 87.383 22.647 117.131 1.00 48.55 51 PHE D N 1
ATOM 7976 C CA . PHE D 1 53 ? 88.723 22.814 116.573 1.00 48.92 51 PHE D CA 1
ATOM 7977 C C . PHE D 1 53 ? 88.720 23.961 115.561 1.00 49.02 51 PHE D C 1
ATOM 7978 O O . PHE D 1 53 ? 89.766 24.346 115.038 1.00 49.45 51 PHE D O 1
ATOM 7986 N N . ILE D 1 54 ? 87.533 24.508 115.317 1.00 48.93 52 ILE D N 1
ATOM 7987 C CA . ILE D 1 54 ? 87.279 25.501 114.275 1.00 49.05 52 ILE D CA 1
ATOM 7988 C C . ILE D 1 54 ? 86.202 26.454 114.791 1.00 49.29 52 ILE D C 1
ATOM 7989 O O . ILE D 1 54 ? 85.218 26.014 115.399 1.00 49.33 52 ILE D O 1
ATOM 7994 N N . GLU D 1 55 ? 86.393 27.755 114.577 1.00 48.99 53 GLU D N 1
ATOM 7995 C CA . GLU D 1 55 ? 85.320 28.715 114.836 1.00 48.98 53 GLU D CA 1
ATOM 7996 C C . GLU D 1 55 ? 84.213 28.487 113.795 1.00 48.53 53 GLU D C 1
ATOM 7997 O O . GLU D 1 55 ? 84.517 28.293 112.613 1.00 48.19 53 GLU D O 1
ATOM 8003 N N . PRO D 1 56 ? 82.930 28.497 114.228 1.00 48.25 54 PRO D N 1
ATOM 8004 C CA . PRO D 1 56 ? 81.838 28.300 113.266 1.00 47.62 54 PRO D CA 1
ATOM 8005 C C . PRO D 1 56 ? 81.999 29.141 112.008 1.00 47.06 54 PRO D C 1
ATOM 8006 O O . PRO D 1 56 ? 82.356 30.320 112.088 1.00 47.13 54 PRO D O 1
ATOM 8010 N N . ILE D 1 57 ? 81.788 28.508 110.854 1.00 46.29 55 ILE D N 1
ATOM 8011 C CA . ILE D 1 57 ? 81.708 29.210 109.574 1.00 45.62 55 ILE D CA 1
ATOM 8012 C C . ILE D 1 57 ? 80.257 29.660 109.421 1.00 45.29 55 ILE D C 1
ATOM 8013 O O . ILE D 1 57 ? 79.399 28.922 108.924 1.00 46.01 55 ILE D O 1
ATOM 8018 N N . LYS D 1 58 ? 80.002 30.885 109.854 1.00 44.30 56 LYS D N 1
ATOM 8019 C CA . LYS D 1 58 ? 78.655 31.411 109.983 1.00 43.23 56 LYS D CA 1
ATOM 8020 C C . LYS D 1 58 ? 77.949 31.576 108.635 1.00 41.66 56 LYS D C 1
ATOM 8021 O O . LYS D 1 58 ? 78.549 31.993 107.635 1.00 41.45 56 LYS D O 1
ATOM 8027 N N . GLN D 1 59 ? 76.666 31.225 108.642 1.00 39.41 57 GLN D N 1
ATOM 8028 C CA . GLN D 1 59 ? 75.767 31.397 107.516 1.00 37.26 57 GLN D CA 1
ATOM 8029 C C . GLN D 1 59 ? 75.702 32.870 107.118 1.00 36.30 57 GLN D C 1
ATOM 8030 O O . GLN D 1 59 ? 75.784 33.736 107.974 1.00 35.55 57 GLN D O 1
ATOM 8036 N N . GLY D 1 60 ? 75.600 33.145 105.818 1.00 35.84 58 GLY D N 1
ATOM 8037 C CA . GLY D 1 60 ? 75.486 34.516 105.329 1.00 35.05 58 GLY D CA 1
ATOM 8038 C C . GLY D 1 60 ? 76.739 35.164 104.792 1.00 34.95 58 GLY D C 1
ATOM 8039 O O . GLY D 1 60 ? 76.659 36.184 104.119 1.00 35.30 58 GLY D O 1
ATOM 8040 N N . GLN D 1 61 ? 77.900 34.570 105.065 1.00 34.98 59 GLN D N 1
ATOM 8041 C CA . GLN D 1 61 ? 79.186 35.127 104.621 1.00 34.33 59 GLN D CA 1
ATOM 8042 C C . GLN D 1 61 ? 79.467 34.972 103.122 1.00 34.14 59 GLN D C 1
ATOM 8043 O O . GLN D 1 61 ? 79.332 33.876 102.554 1.00 33.39 59 GLN D O 1
ATOM 8049 N N . ALA D 1 62 ? 79.911 36.060 102.495 1.00 33.72 60 ALA D N 1
ATOM 8050 C CA . ALA D 1 62 ? 80.364 36.004 101.099 1.00 33.37 60 ALA D CA 1
ATOM 8051 C C . ALA D 1 62 ? 81.478 34.985 101.005 1.00 33.51 60 ALA D C 1
ATOM 8052 O O . ALA D 1 62 ? 82.315 34.884 101.913 1.00 33.85 60 ALA D O 1
ATOM 8054 N N . CYS D 1 63 ? 81.463 34.186 99.941 1.00 32.53 61 CYS D N 1
ATOM 8055 C CA . CYS D 1 63 ? 82.475 33.175 99.783 1.00 32.70 61 CYS D CA 1
ATOM 8056 C C . CYS D 1 63 ? 82.780 32.837 98.322 1.00 31.98 61 CYS D C 1
ATOM 8057 O O . CYS D 1 63 ? 81.968 33.074 97.413 1.00 31.93 61 CYS D O 1
ATOM 8060 N N . THR D 1 64 ? 83.976 32.307 98.099 1.00 31.12 62 THR D N 1
ATOM 8061 C CA . THR D 1 64 ? 84.312 31.746 96.805 1.00 30.40 62 THR D CA 1
ATOM 8062 C C . THR D 1 64 ? 84.881 30.356 97.018 1.00 29.93 62 THR D C 1
ATOM 8063 O O . THR D 1 64 ? 85.337 30.028 98.105 1.00 30.48 62 THR D O 1
ATOM 8067 N N . VAL D 1 65 ? 84.806 29.531 95.983 1.00 29.53 63 VAL D N 1
ATOM 8068 C CA . VAL D 1 65 ? 85.481 28.254 95.934 1.00 29.37 63 VAL D CA 1
ATOM 8069 C C . VAL D 1 65 ? 86.375 28.309 94.707 1.00 29.52 63 VAL D C 1
ATOM 8070 O O . VAL D 1 65 ? 85.902 28.694 93.654 1.00 29.01 63 VAL D O 1
ATOM 8074 N N . ASP D 1 66 ? 87.664 27.990 94.876 1.00 30.41 64 ASP D N 1
ATOM 8075 C CA . ASP D 1 66 ? 88.644 27.930 93.791 1.00 32.12 64 ASP D CA 1
ATOM 8076 C C . ASP D 1 66 ? 89.247 26.530 93.690 1.00 32.31 64 ASP D C 1
ATOM 8077 O O . ASP D 1 66 ? 89.266 25.796 94.675 1.00 32.42 64 ASP D O 1
ATOM 8082 N N . ILE D 1 67 ? 89.779 26.199 92.511 1.00 32.98 65 ILE D N 1
ATOM 8083 C CA . ILE D 1 67 ? 90.568 24.987 92.292 1.00 33.82 65 ILE D CA 1
ATOM 8084 C C . ILE D 1 67 ? 91.825 25.385 91.544 1.00 34.05 65 ILE D C 1
ATOM 8085 O O . ILE D 1 67 ? 91.747 25.951 90.447 1.00 34.57 65 ILE D O 1
ATOM 8090 N N . GLY D 1 68 ? 92.990 25.109 92.129 1.00 34.29 66 GLY D N 1
ATOM 8091 C CA . GLY D 1 68 ? 94.247 25.560 91.540 1.00 34.07 66 GLY D CA 1
ATOM 8092 C C . GLY D 1 68 ? 94.282 27.071 91.362 1.00 34.23 66 GLY D C 1
ATOM 8093 O O . GLY D 1 68 ? 94.964 27.593 90.463 1.00 33.51 66 GLY D O 1
ATOM 8094 N N . GLY D 1 69 ? 93.532 27.770 92.221 1.00 34.15 67 GLY D N 1
ATOM 8095 C CA . GLY D 1 69 ? 93.449 29.232 92.183 1.00 34.40 67 GLY D CA 1
ATOM 8096 C C . GLY D 1 69 ? 92.477 29.785 91.157 1.00 34.39 67 GLY D C 1
ATOM 8097 O O . GLY D 1 69 ? 92.448 30.993 90.916 1.00 34.29 67 GLY D O 1
ATOM 8098 N N . GLU D 1 70 ? 91.682 28.896 90.555 1.00 34.41 68 GLU D N 1
ATOM 8099 C CA . GLU D 1 70 ? 90.698 29.266 89.542 1.00 34.02 68 GLU D CA 1
ATOM 8100 C C . GLU D 1 70 ? 89.296 29.226 90.132 1.00 33.46 68 GLU D C 1
ATOM 8101 O O . GLU D 1 70 ? 88.948 28.272 90.819 1.00 33.48 68 GLU D O 1
ATOM 8107 N N . ARG D 1 71 ? 88.501 30.248 89.814 1.00 32.29 69 ARG D N 1
ATOM 8108 C CA . ARG D 1 71 ? 87.166 30.431 90.359 1.00 32.02 69 ARG D CA 1
ATOM 8109 C C . ARG D 1 71 ? 86.163 29.439 89.810 1.00 31.65 69 ARG D C 1
ATOM 8110 O O . ARG D 1 71 ? 86.036 29.296 88.596 1.00 32.50 69 ARG D O 1
ATOM 8118 N N . VAL D 1 72 ? 85.449 28.758 90.697 1.00 31.30 70 VAL D N 1
ATOM 8119 C CA . VAL D 1 72 ? 84.401 27.822 90.265 1.00 31.03 70 VAL D CA 1
ATOM 8120 C C . VAL D 1 72 ? 83.022 28.402 90.556 1.00 31.21 70 VAL D C 1
ATOM 8121 O O . VAL D 1 72 ? 82.104 28.281 89.724 1.00 31.98 70 VAL D O 1
ATOM 8125 N N . ILE D 1 73 ? 82.888 29.033 91.723 1.00 30.13 71 ILE D N 1
ATOM 8126 C CA . ILE D 1 73 ? 81.620 29.594 92.174 1.00 29.44 71 ILE D CA 1
ATOM 8127 C C . ILE D 1 73 ? 81.868 30.796 93.086 1.00 28.86 71 ILE D C 1
ATOM 8128 O O . ILE D 1 73 ? 82.858 30.823 93.813 1.00 29.31 71 ILE D O 1
ATOM 8133 N N . THR D 1 74 ? 81.004 31.808 92.997 1.00 28.16 72 THR D N 1
ATOM 8134 C CA . THR D 1 74 ? 81.091 33.012 93.822 1.00 28.13 72 THR D CA 1
ATOM 8135 C C . THR D 1 74 ? 79.714 33.304 94.436 1.00 27.52 72 THR D C 1
ATOM 8136 O O . THR D 1 74 ? 78.752 33.476 93.709 1.00 27.31 72 THR D O 1
ATOM 8140 N N . GLY D 1 75 ? 79.610 33.344 95.766 1.00 27.87 73 GLY D N 1
ATOM 8141 C CA . GLY D 1 75 ? 78.307 33.466 96.425 1.00 27.00 73 GLY D CA 1
ATOM 8142 C C . GLY D 1 75 ? 78.314 33.699 97.933 1.00 27.45 73 GLY D C 1
ATOM 8143 O O . GLY D 1 75 ? 79.159 34.411 98.451 1.00 27.25 73 GLY D O 1
ATOM 8144 N N . TYR D 1 76 ? 77.353 33.106 98.633 1.00 26.40 74 TYR D N 1
ATOM 8145 C CA . TYR D 1 76 ? 77.247 33.269 100.067 1.00 26.85 74 TYR D CA 1
ATOM 8146 C C . TYR D 1 76 ? 76.987 31.914 100.685 1.00 26.59 74 TYR D C 1
ATOM 8147 O O . TYR D 1 76 ? 76.327 31.061 100.083 1.00 26.58 74 TYR D O 1
ATOM 8156 N N . VAL D 1 77 ? 77.516 31.725 101.888 1.00 26.58 75 VAL D N 1
ATOM 8157 C CA . VAL D 1 77 ? 77.116 30.616 102.746 1.00 25.95 75 VAL D CA 1
ATOM 8158 C C . VAL D 1 77 ? 75.613 30.746 103.045 1.00 25.36 75 VAL D C 1
ATOM 8159 O O . VAL D 1 77 ? 75.187 31.756 103.604 1.00 26.79 75 VAL D O 1
ATOM 8163 N N . ASP D 1 78 ? 74.804 29.763 102.623 1.00 24.89 76 ASP D N 1
ATOM 8164 C CA . ASP D 1 78 ? 73.400 29.679 103.056 1.00 24.62 76 ASP D CA 1
ATOM 8165 C C . ASP D 1 78 ? 73.269 29.038 104.435 1.00 24.44 76 ASP D C 1
ATOM 8166 O O . ASP D 1 78 ? 72.560 29.569 105.254 1.00 24.97 76 ASP D O 1
ATOM 8171 N N . ASP D 1 79 ? 73.928 27.891 104.652 1.00 24.03 77 ASP D N 1
ATOM 8172 C CA . ASP D 1 79 ? 73.696 27.023 105.821 1.00 25.12 77 ASP D CA 1
ATOM 8173 C C . ASP D 1 79 ? 74.975 26.600 106.504 1.00 24.24 77 ASP D C 1
ATOM 8174 O O . ASP D 1 79 ? 75.924 26.157 105.869 1.00 23.67 77 ASP D O 1
ATOM 8179 N N . TRP D 1 80 ? 74.984 26.710 107.822 1.00 23.64 78 TRP D N 1
ATOM 8180 C CA . TRP D 1 80 ? 76.046 26.178 108.637 1.00 22.50 78 TRP D CA 1
ATOM 8181 C C . TRP D 1 80 ? 75.418 24.990 109.385 1.00 23.29 78 TRP D C 1
ATOM 8182 O O . TRP D 1 80 ? 74.343 25.124 109.986 1.00 22.19 78 TRP D O 1
ATOM 8193 N N . VAL D 1 81 ? 76.077 23.827 109.316 1.00 22.37 79 VAL D N 1
ATOM 8194 C CA . VAL D 1 81 ? 75.449 22.555 109.650 1.00 22.40 79 VAL D CA 1
ATOM 8195 C C . VAL D 1 81 ? 76.430 21.734 110.508 1.00 22.90 79 VAL D C 1
ATOM 8196 O O . VAL D 1 81 ? 77.104 20.842 109.999 1.00 23.64 79 VAL D O 1
ATOM 8200 N N . PRO D 1 82 ? 76.573 22.086 111.809 1.00 22.92 80 PRO D N 1
ATOM 8201 C CA . PRO D 1 82 ? 77.486 21.286 112.624 1.00 23.12 80 PRO D CA 1
ATOM 8202 C C . PRO D 1 82 ? 76.759 20.054 113.168 1.00 23.52 80 PRO D C 1
ATOM 8203 O O . PRO D 1 82 ? 75.545 20.088 113.351 1.00 23.30 80 PRO D O 1
ATOM 8207 N N . SER D 1 83 ? 77.503 18.974 113.396 1.00 23.70 81 SER D N 1
ATOM 8208 C CA . SER D 1 83 ? 76.993 17.801 114.089 1.00 23.44 81 SER D CA 1
ATOM 8209 C C . SER D 1 83 ? 78.158 17.078 114.745 1.00 23.26 81 SER D C 1
ATOM 8210 O O . SER D 1 83 ? 79.329 17.300 114.385 1.00 22.57 81 SER D O 1
ATOM 8213 N N . TYR D 1 84 ? 77.851 16.256 115.747 1.00 22.17 82 TYR D N 1
ATOM 8214 C CA . TYR D 1 84 ? 78.882 15.480 116.415 1.00 21.49 82 TYR D CA 1
ATOM 8215 C C . TYR D 1 84 ? 78.250 14.339 117.191 1.00 21.67 82 TYR D C 1
ATOM 8216 O O . TYR D 1 84 ? 77.065 14.356 117.458 1.00 19.79 82 TYR D O 1
ATOM 8225 N N . ASP D 1 85 ? 79.062 13.336 117.506 1.00 22.11 83 ASP D N 1
ATOM 8226 C CA . ASP D 1 85 ? 78.690 12.292 118.413 1.00 23.38 83 ASP D CA 1
ATOM 8227 C C . ASP D 1 85 ? 79.900 12.044 119.308 1.00 24.33 83 ASP D C 1
ATOM 8228 O O . ASP D 1 85 ? 80.752 12.927 119.486 1.00 23.98 83 ASP D O 1
ATOM 8233 N N . GLU D 1 86 ? 79.982 10.840 119.844 1.00 24.97 84 GLU D N 1
ATOM 8234 C CA . GLU D 1 86 ? 81.030 10.486 120.781 1.00 26.89 84 GLU D CA 1
ATOM 8235 C C . GLU D 1 86 ? 82.422 10.384 120.130 1.00 26.82 84 GLU D C 1
ATOM 8236 O O . GLU D 1 86 ? 83.426 10.607 120.787 1.00 26.39 84 GLU D O 1
ATOM 8242 N N . SER D 1 87 ? 82.492 10.093 118.836 1.00 27.55 85 SER D N 1
ATOM 8243 C CA . SER D 1 87 ? 83.822 9.951 118.218 1.00 28.92 85 SER D CA 1
ATOM 8244 C C . SER D 1 87 ? 84.138 10.932 117.064 1.00 29.14 85 SER D C 1
ATOM 8245 O O . SER D 1 87 ? 85.310 11.113 116.717 1.00 30.09 85 SER D O 1
ATOM 8248 N N . THR D 1 88 ? 83.109 11.576 116.514 1.00 28.47 86 THR D N 1
ATOM 8249 C CA . THR D 1 88 ? 83.242 12.413 115.308 1.00 28.45 86 THR D CA 1
ATOM 8250 C C . THR D 1 88 ? 82.720 13.832 115.536 1.00 26.69 86 THR D C 1
ATOM 8251 O O . THR D 1 88 ? 81.793 14.044 116.323 1.00 25.99 86 THR D O 1
ATOM 8255 N N . ILE D 1 89 ? 83.344 14.796 114.876 1.00 25.01 87 ILE D N 1
ATOM 8256 C CA . ILE D 1 89 ? 82.759 16.113 114.669 1.00 24.33 87 ILE D CA 1
ATOM 8257 C C . ILE D 1 89 ? 82.650 16.366 113.161 1.00 24.31 87 ILE D C 1
ATOM 8258 O O . ILE D 1 89 ? 83.601 16.185 112.414 1.00 23.04 87 ILE D O 1
ATOM 8263 N N . THR D 1 90 ? 81.457 16.732 112.713 1.00 24.60 88 THR D N 1
ATOM 8264 C CA . THR D 1 90 ? 81.209 16.922 111.306 1.00 25.17 88 THR D CA 1
ATOM 8265 C C . THR D 1 90 ? 80.751 18.356 111.096 1.00 26.93 88 THR D C 1
ATOM 8266 O O . THR D 1 90 ? 79.789 18.797 111.717 1.00 27.94 88 THR D O 1
ATOM 8270 N N . ILE D 1 91 ? 81.458 19.082 110.241 1.00 27.77 89 ILE D N 1
ATOM 8271 C CA . ILE D 1 91 ? 81.054 20.435 109.896 1.00 28.87 89 ILE D CA 1
ATOM 8272 C C . ILE D 1 91 ? 80.846 20.509 108.389 1.00 28.16 89 ILE D C 1
ATOM 8273 O O . ILE D 1 91 ? 81.629 19.976 107.600 1.00 27.47 89 ILE D O 1
ATOM 8278 N N . SER D 1 92 ? 79.766 21.161 108.000 1.00 27.93 90 SER D N 1
ATOM 8279 C CA . SER D 1 92 ? 79.447 21.274 106.595 1.00 28.31 90 SER D CA 1
ATOM 8280 C C . SER D 1 92 ? 78.840 22.637 106.332 1.00 27.95 90 SER D C 1
ATOM 8281 O O . SER D 1 92 ? 78.160 23.188 107.192 1.00 27.70 90 SER D O 1
ATOM 8284 N N . VAL D 1 93 ? 79.178 23.208 105.179 1.00 27.71 91 VAL D N 1
ATOM 8285 C CA . VAL D 1 93 ? 78.612 24.462 104.730 1.00 28.06 91 VAL D CA 1
ATOM 8286 C C . VAL D 1 93 ? 77.930 24.208 103.396 1.00 27.43 91 VAL D C 1
ATOM 8287 O O . VAL D 1 93 ? 78.370 23.358 102.622 1.00 26.76 91 VAL D O 1
ATOM 8291 N N . SER D 1 94 ? 76.833 24.904 103.134 1.00 26.64 92 SER D N 1
ATOM 8292 C CA . SER D 1 94 ? 76.291 24.881 101.776 1.00 27.38 92 SER D CA 1
ATOM 8293 C C . SER D 1 94 ? 75.844 26.261 101.331 1.00 26.56 92 SER D C 1
ATOM 8294 O O . SER D 1 94 ? 75.540 27.124 102.158 1.00 26.10 92 SER D O 1
ATOM 8297 N N . GLY D 1 95 ? 75.811 26.473 100.020 1.00 25.83 93 GLY D N 1
ATOM 8298 C CA . GLY D 1 95 ? 75.378 27.762 99.480 1.00 24.65 93 GLY D CA 1
ATOM 8299 C C . GLY D 1 95 ? 75.074 27.722 98.006 1.00 25.00 93 GLY D C 1
ATOM 8300 O O . GLY D 1 95 ? 75.023 26.631 97.384 1.00 23.81 93 GLY D O 1
ATOM 8301 N N . ARG D 1 96 ? 74.905 28.926 97.460 1.00 23.94 94 ARG D N 1
ATOM 8302 C CA . ARG D 1 96 ? 74.611 29.154 96.052 1.00 23.86 94 ARG D CA 1
ATOM 8303 C C . ARG D 1 96 ? 75.456 30.331 95.548 1.00 24.19 94 ARG D C 1
ATOM 8304 O O . ARG D 1 96 ? 76.044 31.064 96.348 1.00 24.15 94 ARG D O 1
ATOM 8312 N N . ASP D 1 97 ? 75.522 30.539 94.240 1.00 24.61 95 ASP D N 1
ATOM 8313 C CA . ASP D 1 97 ? 76.206 31.733 93.752 1.00 25.42 95 ASP D CA 1
ATOM 8314 C C . ASP D 1 97 ? 75.362 32.987 94.006 1.00 26.53 95 ASP D C 1
ATOM 8315 O O . ASP D 1 97 ? 74.214 32.881 94.434 1.00 26.42 95 ASP D O 1
ATOM 8320 N N . LYS D 1 98 ? 75.947 34.168 93.797 1.00 28.26 96 LYS D N 1
ATOM 8321 C CA . LYS D 1 98 ? 75.326 35.450 94.184 1.00 29.95 96 LYS D CA 1
ATOM 8322 C C . LYS D 1 98 ? 73.907 35.621 93.659 1.00 30.76 96 LYS D C 1
ATOM 8323 O O . LYS D 1 98 ? 73.077 36.227 94.317 1.00 30.60 96 LYS D O 1
ATOM 8329 N N . THR D 1 99 ? 73.630 35.076 92.476 1.00 31.84 97 THR D N 1
ATOM 8330 C CA . THR D 1 99 ? 72.323 35.264 91.822 1.00 32.89 97 THR D CA 1
ATOM 8331 C C . THR D 1 99 ? 71.141 34.637 92.609 1.00 33.36 97 THR D C 1
ATOM 8332 O O . THR D 1 99 ? 69.978 34.803 92.224 1.00 34.57 97 THR D O 1
ATOM 8336 N N . ALA D 1 100 ? 71.431 33.943 93.705 1.00 33.31 98 ALA D N 1
ATOM 8337 C CA . ALA D 1 100 ? 70.378 33.360 94.556 1.00 33.69 98 ALA D CA 1
ATOM 8338 C C . ALA D 1 100 ? 69.484 34.432 95.191 1.00 34.12 98 ALA D C 1
ATOM 8339 O O . ALA D 1 100 ? 68.295 34.191 95.441 1.00 34.81 98 ALA D O 1
ATOM 8341 N N . ASP D 1 101 ? 70.063 35.601 95.468 1.00 34.47 99 ASP D N 1
ATOM 8342 C CA . ASP D 1 101 ? 69.301 36.792 95.891 1.00 34.49 99 ASP D CA 1
ATOM 8343 C C . ASP D 1 101 ? 68.209 37.195 94.878 1.00 34.75 99 ASP D C 1
ATOM 8344 O O . ASP D 1 101 ? 67.109 37.582 95.263 1.00 34.51 99 ASP D O 1
ATOM 8349 N N . LEU D 1 102 ? 68.516 37.083 93.584 1.00 35.39 100 LEU D N 1
ATOM 8350 C CA . LEU D 1 102 ? 67.534 37.296 92.511 1.00 35.42 100 LEU D CA 1
ATOM 8351 C C . LEU D 1 102 ? 66.393 36.285 92.566 1.00 35.84 100 LEU D C 1
ATOM 8352 O O . LEU D 1 102 ? 65.250 36.638 92.273 1.00 36.83 100 LEU D O 1
ATOM 8357 N N . VAL D 1 103 ? 66.705 35.049 92.964 1.00 36.07 101 VAL D N 1
ATOM 8358 C CA . VAL D 1 103 ? 65.725 33.965 93.143 1.00 35.85 101 VAL D CA 1
ATOM 8359 C C . VAL D 1 103 ? 64.916 34.104 94.445 1.00 35.81 101 VAL D C 1
ATOM 8360 O O . VAL D 1 103 ? 63.721 33.825 94.460 1.00 36.33 101 VAL D O 1
ATOM 8364 N N . ASP D 1 104 ? 65.568 34.536 95.526 1.00 35.31 102 ASP D N 1
ATOM 8365 C CA . ASP D 1 104 ? 64.958 34.575 96.861 1.00 34.84 102 ASP D CA 1
ATOM 8366 C C . ASP D 1 104 ? 64.074 35.790 97.154 1.00 34.85 102 ASP D C 1
ATOM 8367 O O . ASP D 1 104 ? 63.053 35.660 97.835 1.00 33.95 102 ASP D O 1
ATOM 8372 N N . CYS D 1 105 ? 64.500 36.960 96.671 1.00 35.21 103 CYS D N 1
ATOM 8373 C CA . CYS D 1 105 ? 64.023 38.261 97.173 1.00 35.55 103 CYS D CA 1
ATOM 8374 C C . CYS D 1 105 ? 62.988 38.907 96.262 1.00 36.25 103 CYS D C 1
ATOM 8375 O O . CYS D 1 105 ? 62.734 38.433 95.157 1.00 36.34 103 CYS D O 1
ATOM 8378 N N . SER D 1 106 ? 62.393 39.999 96.728 1.00 37.14 104 SER D N 1
ATOM 8379 C CA . SER D 1 106 ? 61.407 40.730 95.941 1.00 38.16 104 SER D CA 1
ATOM 8380 C C . SER D 1 106 ? 62.030 41.914 95.220 1.00 38.98 104 SER D C 1
ATOM 8381 O O . SER D 1 106 ? 63.055 42.458 95.644 1.00 39.33 104 SER D O 1
ATOM 8384 N N . ILE D 1 107 ? 61.393 42.313 94.121 1.00 40.07 105 ILE D N 1
ATOM 8385 C CA . ILE D 1 107 ? 61.786 43.507 93.400 1.00 41.14 105 ILE D CA 1
ATOM 8386 C C . ILE D 1 107 ? 61.285 44.688 94.221 1.00 42.11 105 ILE D C 1
ATOM 8387 O O . ILE D 1 107 ? 60.127 44.709 94.648 1.00 41.84 105 ILE D O 1
ATOM 8392 N N . ASP D 1 108 ? 62.182 45.637 94.470 1.00 43.66 106 ASP D N 1
ATOM 8393 C CA . ASP D 1 108 ? 61.851 46.884 95.159 1.00 45.45 106 ASP D CA 1
ATOM 8394 C C . ASP D 1 108 ? 61.982 48.011 94.132 1.00 46.64 106 ASP D C 1
ATOM 8395 O O . ASP D 1 108 ? 63.059 48.606 93.963 1.00 46.77 106 ASP D O 1
ATOM 8400 N N . TYR D 1 109 ? 60.887 48.253 93.412 1.00 48.20 107 TYR D N 1
ATOM 8401 C CA . TYR D 1 109 ? 60.835 49.265 92.366 1.00 49.48 107 TYR D CA 1
ATOM 8402 C C . TYR D 1 109 ? 59.458 49.924 92.435 1.00 50.48 107 TYR D C 1
ATOM 8403 O O . TYR D 1 109 ? 58.451 49.316 92.034 1.00 50.46 107 TYR D O 1
ATOM 8412 N N . PRO D 1 110 ? 59.416 51.172 92.952 1.00 51.42 108 PRO D N 1
ATOM 8413 C CA . PRO D 1 110 ? 58.192 51.868 93.364 1.00 52.22 108 PRO D CA 1
ATOM 8414 C C . PRO D 1 110 ? 57.172 52.060 92.238 1.00 52.91 108 PRO D C 1
ATOM 8415 O O . PRO D 1 110 ? 55.964 52.009 92.496 1.00 52.66 108 PRO D O 1
ATOM 8419 N N . SER D 1 111 ? 57.654 52.260 91.007 1.00 53.83 109 SER D N 1
ATOM 8420 C CA . SER D 1 111 ? 56.766 52.571 89.870 1.00 54.93 109 SER D CA 1
ATOM 8421 C C . SER D 1 111 ? 55.924 51.358 89.436 1.00 55.54 109 SER D C 1
ATOM 8422 O O . SER D 1 111 ? 54.851 51.519 88.824 1.00 55.84 109 SER D O 1
ATOM 8425 N N . GLY D 1 112 ? 56.420 50.154 89.757 1.00 56.28 110 GLY D N 1
ATOM 8426 C CA . GLY D 1 112 ? 55.717 48.894 89.479 1.00 57.15 110 GLY D CA 1
ATOM 8427 C C . GLY D 1 112 ? 55.476 48.596 88.002 1.00 57.68 110 GLY D C 1
ATOM 8428 O O . GLY D 1 112 ? 54.662 47.723 87.669 1.00 58.05 110 GLY D O 1
ATOM 8429 N N . GLN D 1 113 ? 56.172 49.323 87.116 1.00 57.91 111 GLN D N 1
ATOM 8430 C CA . GLN D 1 113 ? 56.027 49.162 85.660 1.00 57.70 111 GLN D CA 1
ATOM 8431 C C . GLN D 1 113 ? 57.263 49.634 84.883 1.00 57.54 111 GLN D C 1
ATOM 8432 O O . GLN D 1 113 ? 57.881 50.505 85.239 1.00 57.59 111 GLN D O 1
ATOM 8438 N N . PHE D 1 114 ? 57.606 48.805 83.794 1.00 57.16 112 PHE D N 1
ATOM 8439 C CA . PHE D 1 114 ? 58.705 49.166 82.889 1.00 56.72 112 PHE D CA 1
ATOM 8440 C C . PHE D 1 114 ? 58.150 49.501 81.503 1.00 56.64 112 PHE D C 1
ATOM 8441 O O . PHE D 1 114 ? 57.482 48.649 80.885 1.00 56.61 112 PHE D O 1
ATOM 8449 N N . ASN D 1 115 ? 58.425 50.741 81.030 1.00 56.66 113 ASN D N 1
ATOM 8450 C CA . ASN D 1 115 ? 57.983 51.179 79.690 1.00 56.56 113 ASN D CA 1
ATOM 8451 C C . ASN D 1 115 ? 59.120 51.397 78.684 1.00 56.11 113 ASN D C 1
ATOM 8452 O O . ASN D 1 115 ? 60.104 52.082 78.986 1.00 56.31 113 ASN D O 1
ATOM 8457 N N . ASN D 1 116 ? 58.954 50.833 77.482 1.00 55.35 114 ASN D N 1
ATOM 8458 C CA . ASN D 1 116 ? 59.936 50.919 76.385 1.00 54.36 114 ASN D CA 1
ATOM 8459 C C . ASN D 1 116 ? 61.383 50.488 76.721 1.00 53.78 114 ASN D C 1
ATOM 8460 O O . ASN D 1 116 ? 62.369 50.988 76.111 1.00 53.90 114 ASN D O 1
ATOM 8465 N N . GLN D 1 117 ? 61.502 49.554 77.679 1.00 52.75 115 GLN D N 1
ATOM 8466 C CA . GLN D 1 117 ? 62.823 49.067 78.096 1.00 51.67 115 GLN D CA 1
ATOM 8467 C C . GLN D 1 117 ? 63.182 47.748 77.399 1.00 50.77 115 GLN D C 1
ATOM 8468 O O . GLN D 1 117 ? 62.275 46.888 77.139 1.00 50.65 115 GLN D O 1
ATOM 8474 N N . THR D 1 118 ? 64.506 47.585 77.111 1.00 49.62 116 THR D N 1
ATOM 8475 C CA . THR D 1 118 ? 65.035 46.268 76.705 1.00 48.86 116 THR D CA 1
ATOM 8476 C C . THR D 1 118 ? 65.206 45.350 77.923 1.00 48.10 116 THR D C 1
ATOM 8477 O O . THR D 1 118 ? 65.173 45.815 79.070 1.00 48.32 116 THR D O 1
ATOM 8481 N N . LEU D 1 119 ? 65.403 44.052 77.669 1.00 47.36 117 LEU D N 1
ATOM 8482 C CA . LEU D 1 119 ? 65.650 43.074 78.735 1.00 46.29 117 LEU D CA 1
ATOM 8483 C C . LEU D 1 119 ? 66.846 43.454 79.614 1.00 46.12 117 LEU D C 1
ATOM 8484 O O . LEU D 1 119 ? 66.800 43.280 80.847 1.00 45.82 117 LEU D O 1
ATOM 8489 N N . THR D 1 120 ? 67.903 43.977 78.981 1.00 45.84 118 THR D N 1
ATOM 8490 C CA . THR D 1 120 ? 69.120 44.357 79.712 1.00 45.85 118 THR D CA 1
ATOM 8491 C C . THR D 1 120 ? 68.857 45.521 80.660 1.00 45.53 118 THR D C 1
ATOM 8492 O O . THR D 1 120 ? 69.150 45.427 81.853 1.00 46.18 118 THR D O 1
ATOM 8496 N N . GLN D 1 121 ? 68.306 46.609 80.130 1.00 45.02 119 GLN D N 1
ATOM 8497 C CA . GLN D 1 121 ? 67.988 47.780 80.941 1.00 44.25 119 GLN D CA 1
ATOM 8498 C C . GLN D 1 121 ? 67.229 47.355 82.196 1.00 43.51 119 GLN D C 1
ATOM 8499 O O . GLN D 1 121 ? 67.603 47.742 83.308 1.00 43.55 119 GLN D O 1
ATOM 8505 N N . ILE D 1 122 ? 66.194 46.530 82.008 1.00 42.65 120 ILE D N 1
ATOM 8506 C CA . ILE D 1 122 ? 65.393 45.997 83.120 1.00 41.87 120 ILE D CA 1
ATOM 8507 C C . ILE D 1 122 ? 66.273 45.228 84.118 1.00 41.61 120 ILE D C 1
ATOM 8508 O O . ILE D 1 122 ? 66.143 45.418 85.333 1.00 41.05 120 ILE D O 1
ATOM 8513 N N . ALA D 1 123 ? 67.183 44.403 83.595 1.00 41.42 121 ALA D N 1
ATOM 8514 C CA . ALA D 1 123 ? 68.093 43.593 84.420 1.00 41.48 121 ALA D CA 1
ATOM 8515 C C . ALA D 1 123 ? 69.145 44.436 85.136 1.00 41.60 121 ALA D C 1
ATOM 8516 O O . ALA D 1 123 ? 69.430 44.196 86.313 1.00 41.82 121 ALA D O 1
ATOM 8518 N N . ASP D 1 124 ? 69.719 45.415 84.432 1.00 41.26 122 ASP D N 1
ATOM 8519 C CA . ASP D 1 124 ? 70.651 46.367 85.037 1.00 41.24 122 ASP D CA 1
ATOM 8520 C C . ASP D 1 124 ? 70.047 46.978 86.301 1.00 41.04 122 ASP D C 1
ATOM 8521 O O . ASP D 1 124 ? 70.745 47.165 87.303 1.00 41.16 122 ASP D O 1
ATOM 8526 N N . ILE D 1 125 ? 68.747 47.277 86.244 1.00 40.63 123 ILE D N 1
ATOM 8527 C CA . ILE D 1 125 ? 68.048 47.983 87.327 1.00 40.12 123 ILE D CA 1
ATOM 8528 C C . ILE D 1 125 ? 67.707 47.074 88.515 1.00 39.79 123 ILE D C 1
ATOM 8529 O O . ILE D 1 125 ? 68.018 47.412 89.658 1.00 39.41 123 ILE D O 1
ATOM 8534 N N . VAL D 1 126 ? 67.080 45.930 88.240 1.00 39.48 124 VAL D N 1
ATOM 8535 C CA . VAL D 1 126 ? 66.647 45.010 89.307 1.00 39.48 124 VAL D CA 1
ATOM 8536 C C . VAL D 1 126 ? 67.805 44.296 90.012 1.00 39.16 124 VAL D C 1
ATOM 8537 O O . VAL D 1 126 ? 67.651 43.840 91.141 1.00 39.29 124 VAL D O 1
ATOM 8541 N N . CYS D 1 127 ? 68.954 44.209 89.345 1.00 39.09 125 CYS D N 1
ATOM 8542 C CA . CYS D 1 127 ? 70.129 43.543 89.903 1.00 38.93 125 CYS D CA 1
ATOM 8543 C C . CYS D 1 127 ? 70.985 44.465 90.751 1.00 38.72 125 CYS D C 1
ATOM 8544 O O . CYS D 1 127 ? 71.707 44.008 91.639 1.00 38.85 125 CYS D O 1
ATOM 8547 N N . LYS D 1 128 ? 70.887 45.758 90.461 1.00 38.41 126 LYS D N 1
ATOM 8548 C CA . LYS D 1 128 ? 71.746 46.793 91.034 1.00 38.12 126 LYS D CA 1
ATOM 8549 C C . LYS D 1 128 ? 71.804 46.849 92.576 1.00 37.52 126 LYS D C 1
ATOM 8550 O O . LYS D 1 128 ? 72.905 46.888 93.140 1.00 38.05 126 LYS D O 1
ATOM 8556 N N . PRO D 1 129 ? 70.641 46.862 93.265 1.00 36.59 127 PRO D N 1
ATOM 8557 C CA . PRO D 1 129 ? 70.731 46.914 94.720 1.00 35.85 127 PRO D CA 1
ATOM 8558 C C . PRO D 1 129 ? 71.285 45.632 95.356 1.00 35.51 127 PRO D C 1
ATOM 8559 O O . PRO D 1 129 ? 71.654 45.649 96.538 1.00 35.23 127 PRO D O 1
ATOM 8563 N N . PHE D 1 130 ? 71.349 44.544 94.581 1.00 34.76 128 PHE D N 1
ATOM 8564 C CA . PHE D 1 130 ? 71.985 43.293 95.022 1.00 34.82 128 PHE D CA 1
ATOM 8565 C C . PHE D 1 130 ? 73.482 43.275 94.706 1.00 35.35 128 PHE D C 1
ATOM 8566 O O . PHE D 1 130 ? 74.206 42.362 95.122 1.00 35.31 128 PHE D O 1
ATOM 8574 N N . GLY D 1 131 ? 73.936 44.276 93.958 1.00 36.01 129 GLY D N 1
ATOM 8575 C CA . GLY D 1 131 ? 75.339 44.377 93.557 1.00 36.76 129 GLY D CA 1
ATOM 8576 C C . GLY D 1 131 ? 75.720 43.290 92.571 1.00 37.28 129 GLY D C 1
ATOM 8577 O O . GLY D 1 131 ? 76.859 42.833 92.551 1.00 37.98 129 GLY D O 1
ATOM 8578 N N . ILE D 1 132 ? 74.759 42.876 91.751 1.00 37.46 130 ILE D N 1
ATOM 8579 C CA . ILE D 1 132 ? 74.991 41.839 90.747 1.00 37.58 130 ILE D CA 1
ATOM 8580 C C . ILE D 1 132 ? 75.094 42.482 89.368 1.00 37.64 130 ILE D C 1
ATOM 8581 O O . ILE D 1 132 ? 74.173 43.168 88.931 1.00 37.99 130 ILE D O 1
ATOM 8586 N N . LYS D 1 133 ? 76.218 42.265 88.693 1.00 38.12 131 LYS D N 1
ATOM 8587 C CA . LYS D 1 133 ? 76.407 42.770 87.331 1.00 38.38 131 LYS D CA 1
ATOM 8588 C C . LYS D 1 133 ? 75.738 41.874 86.299 1.00 38.38 131 LYS D C 1
ATOM 8589 O O . LYS D 1 133 ? 75.570 40.682 86.514 1.00 38.46 131 LYS D O 1
ATOM 8595 N N . VAL D 1 134 ? 75.366 42.456 85.170 1.00 38.91 132 VAL D N 1
ATOM 8596 C CA . VAL D 1 134 ? 74.686 41.722 84.119 1.00 39.37 132 VAL D CA 1
ATOM 8597 C C . VAL D 1 134 ? 75.612 41.642 82.908 1.00 39.90 132 VAL D C 1
ATOM 8598 O O . VAL D 1 134 ? 76.025 42.671 82.359 1.00 39.63 132 VAL D O 1
ATOM 8602 N N . ILE D 1 135 ? 75.940 40.416 82.506 1.00 40.22 133 ILE D N 1
ATOM 8603 C CA . ILE D 1 135 ? 76.761 40.177 81.322 1.00 40.42 133 ILE D CA 1
ATOM 8604 C C . ILE D 1 135 ? 75.866 39.777 80.158 1.00 40.44 133 ILE D C 1
ATOM 8605 O O . ILE D 1 135 ? 75.117 38.802 80.244 1.00 40.37 133 ILE D O 1
ATOM 8610 N N . VAL D 1 136 ? 75.945 40.540 79.073 1.00 40.60 134 VAL D N 1
ATOM 8611 C CA . VAL D 1 136 ? 75.147 40.270 77.882 1.00 40.94 134 VAL D CA 1
ATOM 8612 C C . VAL D 1 136 ? 76.007 39.616 76.801 1.00 41.41 134 VAL D C 1
ATOM 8613 O O . VAL D 1 136 ? 76.962 40.219 76.287 1.00 41.16 134 VAL D O 1
ATOM 8617 N N . ASN D 1 137 ? 75.654 38.378 76.469 1.00 41.71 135 ASN D N 1
ATOM 8618 C CA . ASN D 1 137 ? 76.370 37.611 75.460 1.00 41.98 135 ASN D CA 1
ATOM 8619 C C . ASN D 1 137 ? 75.567 37.403 74.184 1.00 42.00 135 ASN D C 1
ATOM 8620 O O . ASN D 1 137 ? 76.014 36.694 73.290 1.00 42.66 135 ASN D O 1
ATOM 8625 N N . THR D 1 138 ? 74.385 38.006 74.092 1.00 41.77 136 THR D N 1
ATOM 8626 C CA . THR D 1 138 ? 73.505 37.721 72.959 1.00 41.49 136 THR D CA 1
ATOM 8627 C C . THR D 1 138 ? 72.587 38.894 72.569 1.00 41.72 136 THR D C 1
ATOM 8628 O O . THR D 1 138 ? 72.444 39.859 73.319 1.00 41.70 136 THR D O 1
ATOM 8632 N N . ASP D 1 139 ? 71.982 38.810 71.384 1.00 41.64 137 ASP D N 1
ATOM 8633 C CA . ASP D 1 139 ? 71.046 39.841 70.963 1.00 41.68 137 ASP D CA 1
ATOM 8634 C C . ASP D 1 139 ? 69.754 39.774 71.767 1.00 41.72 137 ASP D C 1
ATOM 8635 O O . ASP D 1 139 ? 68.941 38.857 71.620 1.00 41.29 137 ASP D O 1
ATOM 8640 N N . VAL D 1 140 ? 69.587 40.792 72.601 1.00 42.16 138 VAL D N 1
ATOM 8641 C CA . VAL D 1 140 ? 68.455 40.914 73.505 1.00 42.93 138 VAL D CA 1
ATOM 8642 C C . VAL D 1 140 ? 67.165 41.270 72.759 1.00 43.50 138 VAL D C 1
ATOM 8643 O O . VAL D 1 140 ? 66.058 40.990 73.236 1.00 43.57 138 VAL D O 1
ATOM 8647 N N . GLY D 1 141 ? 67.320 41.866 71.581 1.00 44.08 139 GLY D N 1
ATOM 8648 C CA . GLY D 1 141 ? 66.181 42.248 70.755 1.00 44.89 139 GLY D CA 1
ATOM 8649 C C . GLY D 1 141 ? 65.542 43.556 71.175 1.00 45.36 139 GLY D C 1
ATOM 8650 O O . GLY D 1 141 ? 66.133 44.354 71.908 1.00 45.32 139 GLY D O 1
ATOM 8651 N N . GLU D 1 142 ? 64.318 43.762 70.705 1.00 45.95 140 GLU D N 1
ATOM 8652 C CA . GLU D 1 142 ? 63.608 45.024 70.875 1.00 46.59 140 GLU D CA 1
ATOM 8653 C C . GLU D 1 142 ? 63.108 45.222 72.311 1.00 46.92 140 GLU D C 1
ATOM 8654 O O . GLU D 1 142 ? 62.966 44.246 73.051 1.00 46.69 140 GLU D O 1
ATOM 8660 N N . PRO D 1 143 ? 62.868 46.492 72.711 1.00 47.25 141 PRO D N 1
ATOM 8661 C CA . PRO D 1 143 ? 62.300 46.826 74.025 1.00 47.58 141 PRO D CA 1
ATOM 8662 C C . PRO D 1 143 ? 60.891 46.260 74.266 1.00 47.87 141 PRO D C 1
ATOM 8663 O O . PRO D 1 143 ? 60.248 45.757 73.342 1.00 47.83 141 PRO D O 1
ATOM 8667 N N . PHE D 1 144 ? 60.433 46.349 75.513 1.00 48.35 142 PHE D N 1
ATOM 8668 C CA . PHE D 1 144 ? 59.101 45.892 75.919 1.00 48.54 142 PHE D CA 1
ATOM 8669 C C . PHE D 1 144 ? 58.175 47.089 76.110 1.00 48.73 142 PHE D C 1
ATOM 8670 O O . PHE D 1 144 ? 58.537 48.049 76.796 1.00 48.75 142 PHE D O 1
ATOM 8678 N N . GLN D 1 145 ? 56.985 47.027 75.507 1.00 49.02 143 GLN D N 1
ATOM 8679 C CA . GLN D 1 145 ? 56.007 48.122 75.588 1.00 49.31 143 GLN D CA 1
ATOM 8680 C C . GLN D 1 145 ? 55.618 48.452 77.044 1.00 49.45 143 GLN D C 1
ATOM 8681 O O . GLN D 1 145 ? 56.018 49.555 77.596 1.00 49.68 143 GLN D O 1
ATOM 8683 N N . ARG D 1 146 ? 54.857 47.510 77.665 1.00 49.45 144 ARG D N 1
ATOM 8684 C CA . ARG D 1 146 ? 54.480 47.691 79.075 1.00 49.44 144 ARG D CA 1
ATOM 8685 C C . ARG D 1 146 ? 54.525 46.354 79.819 1.00 48.95 144 ARG D C 1
ATOM 8686 O O . ARG D 1 146 ? 53.858 45.359 79.423 1.00 48.82 144 ARG D O 1
ATOM 8694 N N . ILE D 1 147 ? 55.337 46.355 80.902 1.00 48.69 145 ILE D N 1
ATOM 8695 C CA . ILE D 1 147 ? 55.495 45.162 81.730 1.00 48.29 145 ILE D CA 1
ATOM 8696 C C . ILE D 1 147 ? 55.032 45.476 83.151 1.00 48.29 145 ILE D C 1
ATOM 8697 O O . ILE D 1 147 ? 55.480 46.469 83.816 1.00 48.43 145 ILE D O 1
ATOM 8702 N N . GLN D 1 148 ? 54.042 44.648 83.611 1.00 48.07 146 GLN D N 1
ATOM 8703 C CA . GLN D 1 148 ? 53.482 44.818 84.947 1.00 47.79 146 GLN D CA 1
ATOM 8704 C C . GLN D 1 148 ? 54.137 43.833 85.900 1.00 47.48 146 GLN D C 1
ATOM 8705 O O . GLN D 1 148 ? 54.066 42.616 85.689 1.00 47.63 146 GLN D O 1
ATOM 8711 N N . ILE D 1 149 ? 54.777 44.365 86.941 1.00 47.02 147 ILE D N 1
ATOM 8712 C CA . ILE D 1 149 ? 55.387 43.540 87.984 1.00 46.45 147 ILE D CA 1
ATOM 8713 C C . ILE D 1 149 ? 54.267 42.901 88.797 1.00 46.34 147 ILE D C 1
ATOM 8714 O O . ILE D 1 149 ? 53.458 43.601 89.410 1.00 46.07 147 ILE D O 1
ATOM 8719 N N . GLU D 1 150 ? 54.205 41.574 88.764 1.00 46.19 148 GLU D N 1
ATOM 8720 C CA . GLU D 1 150 ? 53.244 40.826 89.565 1.00 46.34 148 GLU D CA 1
ATOM 8721 C C . GLU D 1 150 ? 53.618 40.943 91.045 1.00 46.14 148 GLU D C 1
ATOM 8722 O O . GLU D 1 150 ? 54.801 40.884 91.398 1.00 46.32 148 GLU D O 1
ATOM 8728 N N . GLN D 1 151 ? 52.608 41.119 91.896 1.00 45.83 149 GLN D N 1
ATOM 8729 C CA . GLN D 1 151 ? 52.806 41.295 93.337 1.00 45.51 149 GLN D CA 1
ATOM 8730 C C . GLN D 1 151 ? 53.839 40.314 93.880 1.00 45.28 149 GLN D C 1
ATOM 8731 O O . GLN D 1 151 ? 53.620 39.102 93.868 1.00 45.32 149 GLN D O 1
ATOM 8733 N N . GLY D 1 152 ? 54.973 40.848 94.327 1.00 45.02 150 GLY D N 1
ATOM 8734 C CA . GLY D 1 152 ? 56.048 40.044 94.913 1.00 44.50 150 GLY D CA 1
ATOM 8735 C C . GLY D 1 152 ? 56.935 39.296 93.932 1.00 44.20 150 GLY D C 1
ATOM 8736 O O . GLY D 1 152 ? 57.621 38.345 94.312 1.00 44.22 150 GLY D O 1
ATOM 8737 N N . GLU D 1 153 ? 56.937 39.715 92.669 1.00 43.79 151 GLU D N 1
ATOM 8738 C CA . GLU D 1 153 ? 57.779 39.054 91.677 1.00 43.45 151 GLU D CA 1
ATOM 8739 C C . GLU D 1 153 ? 59.241 39.219 92.078 1.00 42.94 151 GLU D C 1
ATOM 8740 O O . GLU D 1 153 ? 59.644 40.287 92.552 1.00 43.08 151 GLU D O 1
ATOM 8746 N N . THR D 1 154 ? 60.005 38.140 91.939 1.00 41.91 152 THR D N 1
ATOM 8747 C CA . THR D 1 154 ? 61.443 38.157 92.199 1.00 41.26 152 THR D CA 1
ATOM 8748 C C . THR D 1 154 ? 62.183 38.733 90.988 1.00 40.96 152 THR D C 1
ATOM 8749 O O . THR D 1 154 ? 61.642 38.722 89.873 1.00 40.77 152 THR D O 1
ATOM 8753 N N . PRO D 1 155 ? 63.395 39.296 91.199 1.00 40.58 153 PRO D N 1
ATOM 8754 C CA . PRO D 1 155 ? 64.179 39.719 90.032 1.00 40.40 153 PRO D CA 1
ATOM 8755 C C . PRO D 1 155 ? 64.292 38.626 88.985 1.00 40.14 153 PRO D C 1
ATOM 8756 O O . PRO D 1 155 ? 64.164 38.906 87.802 1.00 40.72 153 PRO D O 1
ATOM 8760 N N . HIS D 1 156 ? 64.489 37.386 89.428 1.00 40.05 154 HIS D N 1
ATOM 8761 C CA . HIS D 1 156 ? 64.628 36.254 88.514 1.00 39.50 154 HIS D CA 1
ATOM 8762 C C . HIS D 1 156 ? 63.325 35.826 87.843 1.00 39.18 154 HIS D C 1
ATOM 8763 O O . HIS D 1 156 ? 63.337 35.470 86.659 1.00 39.31 154 HIS D O 1
ATOM 8770 N N . GLU D 1 157 ? 62.218 35.834 88.591 1.00 38.51 155 GLU D N 1
ATOM 8771 C CA . GLU D 1 157 ? 60.906 35.507 88.016 1.00 38.43 155 GLU D CA 1
ATOM 8772 C C . GLU D 1 157 ? 60.572 36.450 86.869 1.00 38.20 155 GLU D C 1
ATOM 8773 O O . GLU D 1 157 ? 60.101 36.012 85.815 1.00 37.74 155 GLU D O 1
ATOM 8779 N N . LEU D 1 158 ? 60.823 37.739 87.092 1.00 37.95 156 LEU D N 1
ATOM 8780 C CA . LEU D 1 158 ? 60.572 38.768 86.097 1.00 38.00 156 LEU D CA 1
ATOM 8781 C C . LEU D 1 158 ? 61.406 38.519 84.856 1.00 38.45 156 LEU D C 1
ATOM 8782 O O . LEU D 1 158 ? 60.864 38.375 83.751 1.00 38.85 156 LEU D O 1
ATOM 8787 N N . LEU D 1 159 ? 62.723 38.462 85.038 1.00 38.82 157 LEU D N 1
ATOM 8788 C CA . LEU D 1 159 ? 63.632 38.299 83.903 1.00 39.11 157 LEU D CA 1
ATOM 8789 C C . LEU D 1 159 ? 63.460 36.975 83.165 1.00 39.21 157 LEU D C 1
ATOM 8790 O O . LEU D 1 159 ? 63.697 36.912 81.962 1.00 39.38 157 LEU D O 1
ATOM 8795 N N . ALA D 1 160 ? 63.035 35.931 83.871 1.00 39.72 158 ALA D N 1
ATOM 8796 C CA . ALA D 1 160 ? 62.767 34.630 83.244 1.00 40.06 158 ALA D CA 1
ATOM 8797 C C . ALA D 1 160 ? 61.634 34.688 82.208 1.00 40.12 158 ALA D C 1
ATOM 8798 O O . ALA D 1 160 ? 61.751 34.111 81.125 1.00 40.03 158 ALA D O 1
ATOM 8800 N N . ARG D 1 161 ? 60.540 35.370 82.535 1.00 40.57 159 ARG D N 1
ATOM 8801 C CA . ARG D 1 161 ? 59.423 35.477 81.595 1.00 40.70 159 ARG D CA 1
ATOM 8802 C C . ARG D 1 161 ? 59.719 36.438 80.430 1.00 40.99 159 ARG D C 1
ATOM 8803 O O . ARG D 1 161 ? 59.255 36.222 79.308 1.00 40.73 159 ARG D O 1
ATOM 8811 N N . LEU D 1 162 ? 60.503 37.483 80.702 1.00 41.23 160 LEU D N 1
ATOM 8812 C CA . LEU D 1 162 ? 60.884 38.458 79.679 1.00 41.32 160 LEU D CA 1
ATOM 8813 C C . LEU D 1 162 ? 61.909 37.868 78.722 1.00 41.55 160 LEU D C 1
ATOM 8814 O O . LEU D 1 162 ? 61.843 38.113 77.519 1.00 41.72 160 LEU D O 1
ATOM 8819 N N . ALA D 1 163 ? 62.850 37.094 79.263 1.00 41.41 161 ALA D N 1
ATOM 8820 C CA . ALA D 1 163 ? 63.858 36.406 78.455 1.00 41.16 161 ALA D CA 1
ATOM 8821 C C . ALA D 1 163 ? 63.225 35.381 77.517 1.00 40.98 161 ALA D C 1
ATOM 8822 O O . ALA D 1 163 ? 63.701 35.169 76.405 1.00 40.96 161 ALA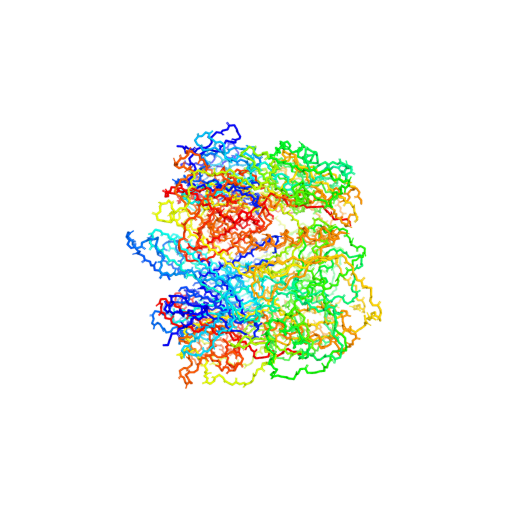 D O 1
ATOM 8824 N N . LYS D 1 164 ? 62.160 34.743 77.993 1.00 41.21 162 LYS D N 1
ATOM 8825 C CA . LYS D 1 164 ? 61.436 33.710 77.261 1.00 41.40 162 LYS D CA 1
ATOM 8826 C C . LYS D 1 164 ? 60.837 34.271 75.961 1.00 41.54 162 LYS D C 1
ATOM 8827 O O . LYS D 1 164 ? 60.760 33.574 74.939 1.00 41.62 162 LYS D O 1
ATOM 8833 N N . GLN D 1 165 ? 60.447 35.542 76.005 1.00 41.27 163 GLN D N 1
ATOM 8834 C CA . GLN D 1 165 ? 59.816 36.207 74.870 1.00 41.53 163 GLN D CA 1
ATOM 8835 C C . GLN D 1 165 ? 60.830 36.757 73.877 1.00 41.14 163 GLN D C 1
ATOM 8836 O O . GLN D 1 165 ? 60.493 36.991 72.716 1.00 41.50 163 GLN D O 1
ATOM 8842 N N . ARG D 1 166 ? 62.066 36.960 74.332 1.00 40.65 164 ARG D N 1
ATOM 8843 C CA . ARG D 1 166 ? 63.150 37.381 73.440 1.00 39.95 164 ARG D CA 1
ATOM 8844 C C . ARG D 1 166 ? 63.986 36.199 72.934 1.00 39.56 164 ARG D C 1
ATOM 8845 O O . ARG D 1 166 ? 65.001 36.389 72.255 1.00 39.34 164 ARG D O 1
ATOM 8853 N N . GLY D 1 167 ? 63.544 34.984 73.266 1.00 39.29 165 GLY D N 1
ATOM 8854 C CA . GLY D 1 167 ? 64.202 33.752 72.828 1.00 38.81 165 GLY D CA 1
ATOM 8855 C C . GLY D 1 167 ? 65.586 33.553 73.425 1.00 38.63 165 GLY D C 1
ATOM 8856 O O . GLY D 1 167 ? 66.448 32.920 72.813 1.00 38.79 165 GLY D O 1
ATOM 8857 N N . VAL D 1 168 ? 65.807 34.091 74.621 1.00 38.20 166 VAL D N 1
ATOM 8858 C CA . VAL D 1 168 ? 67.137 34.039 75.247 1.00 37.89 166 VAL D CA 1
ATOM 8859 C C . VAL D 1 168 ? 67.129 33.345 76.618 1.00 37.33 166 VAL D C 1
ATOM 8860 O O . VAL D 1 168 ? 66.084 33.231 77.254 1.00 37.34 166 VAL D O 1
ATOM 8864 N N . LEU D 1 169 ? 68.308 32.898 77.050 1.00 36.92 167 LEU D N 1
ATOM 8865 C CA . LEU D 1 169 ? 68.497 32.186 78.321 1.00 36.21 167 LEU D CA 1
ATOM 8866 C C . LEU D 1 169 ? 69.155 33.054 79.389 1.00 35.74 167 LEU D C 1
ATOM 8867 O O . LEU D 1 169 ? 69.976 33.925 79.087 1.00 35.37 167 LEU D O 1
ATOM 8872 N N . LEU D 1 170 ? 68.793 32.792 80.644 1.00 35.27 168 LEU D N 1
ATOM 8873 C CA . LEU D 1 170 ? 69.456 33.416 81.776 1.00 34.79 168 LEU D CA 1
ATOM 8874 C C . LEU D 1 170 ? 70.268 32.373 82.516 1.00 34.44 168 LEU D C 1
ATOM 8875 O O . LEU D 1 170 ? 69.802 31.252 82.750 1.00 33.50 168 LEU D O 1
ATOM 8880 N N . THR D 1 171 ? 71.490 32.752 82.875 1.00 34.09 169 THR D N 1
ATOM 8881 C CA . THR D 1 171 ? 72.362 31.885 83.651 1.00 33.19 169 THR D CA 1
ATOM 8882 C C . THR D 1 171 ? 73.285 32.747 84.523 1.00 32.86 169 THR D C 1
ATOM 8883 O O . THR D 1 171 ? 72.985 33.918 84.762 1.00 31.80 169 THR D O 1
ATOM 8887 N N . SER D 1 172 ? 74.371 32.164 85.028 1.00 32.07 170 SER D N 1
ATOM 8888 C CA . SER D 1 172 ? 75.374 32.923 85.760 1.00 31.61 170 SER D CA 1
ATOM 8889 C C . SER D 1 172 ? 76.768 32.434 85.367 1.00 31.57 170 SER D C 1
ATOM 8890 O O . SER D 1 172 ? 76.917 31.310 84.869 1.00 31.17 170 SER D O 1
ATOM 8893 N N . ASP D 1 173 ? 77.778 33.276 85.575 1.00 31.69 171 ASP D N 1
ATOM 8894 C CA . ASP D 1 173 ? 79.168 32.867 85.358 1.00 31.70 171 ASP D CA 1
ATOM 8895 C C . ASP D 1 173 ? 79.797 32.445 86.676 1.00 31.44 171 ASP D C 1
ATOM 8896 O O . ASP D 1 173 ? 79.123 32.464 87.720 1.00 31.10 171 ASP D O 1
ATOM 8901 N N . THR D 1 174 ? 81.070 32.044 86.631 1.00 30.38 172 THR D N 1
ATOM 8902 C CA . THR D 1 174 ? 81.795 31.626 87.840 1.00 29.96 172 THR D CA 1
ATOM 8903 C C . THR D 1 174 ? 81.961 32.766 88.859 1.00 29.90 172 THR D C 1
ATOM 8904 O O . THR D 1 174 ? 82.269 32.526 90.019 1.00 28.91 172 THR D O 1
ATOM 8908 N N . PHE D 1 175 ? 81.753 34.007 88.427 1.00 30.53 173 PHE D N 1
ATOM 8909 C CA . PHE D 1 175 ? 81.898 35.155 89.342 1.00 31.31 173 PHE D CA 1
ATOM 8910 C C . PHE D 1 175 ? 80.590 35.646 89.988 1.00 31.54 173 PHE D C 1
ATOM 8911 O O . PHE D 1 175 ? 80.573 36.689 90.652 1.00 32.11 173 PHE D O 1
ATOM 8919 N N . GLY D 1 176 ? 79.513 34.874 89.827 1.00 31.89 174 GLY D N 1
ATOM 8920 C CA . GLY D 1 176 ? 78.194 35.259 90.344 1.00 32.04 174 GLY D CA 1
ATOM 8921 C C . GLY D 1 176 ? 77.513 36.391 89.595 1.00 31.85 174 GLY D C 1
ATOM 8922 O O . GLY D 1 176 ? 76.630 37.038 90.121 1.00 32.04 174 GLY D O 1
ATOM 8923 N N . ASN D 1 177 ? 77.925 36.635 88.361 1.00 32.25 175 ASN D N 1
ATOM 8924 C CA . ASN D 1 177 ? 77.266 37.626 87.519 1.00 32.60 175 ASN D CA 1
ATOM 8925 C C . ASN D 1 177 ? 76.096 36.989 86.785 1.00 33.14 175 ASN D C 1
ATOM 8926 O O . ASN D 1 177 ? 76.183 35.848 86.336 1.00 33.00 175 ASN D O 1
ATOM 8931 N N . LEU D 1 178 ? 75.001 37.726 86.645 1.00 33.54 176 LEU D N 1
ATOM 8932 C CA . LEU D 1 178 ? 73.902 37.249 85.806 1.00 33.64 176 LEU D CA 1
ATOM 8933 C C . LEU D 1 178 ? 74.306 37.299 84.337 1.00 33.26 176 LEU D C 1
ATOM 8934 O O . LEU D 1 178 ? 74.812 38.300 83.871 1.00 33.12 176 LEU D O 1
ATOM 8939 N N . VAL D 1 179 ? 74.103 36.199 83.614 1.00 33.57 177 VAL D N 1
ATOM 8940 C CA . VAL D 1 179 ? 74.473 36.129 82.201 1.00 33.24 177 VAL D CA 1
ATOM 8941 C C . VAL D 1 179 ? 73.209 35.955 81.362 1.00 33.05 177 VAL D C 1
ATOM 8942 O O . VAL D 1 179 ? 72.367 35.098 81.654 1.00 33.08 177 VAL D O 1
ATOM 8946 N N . ILE D 1 180 ? 73.058 36.819 80.365 1.00 32.17 178 ILE D N 1
ATOM 8947 C CA . ILE D 1 180 ? 72.023 36.680 79.354 1.00 31.84 178 ILE D CA 1
ATOM 8948 C C . ILE D 1 180 ? 72.765 36.196 78.121 1.00 31.70 178 ILE D C 1
ATOM 8949 O O . ILE D 1 180 ? 73.773 36.793 77.720 1.00 32.00 178 ILE D O 1
ATOM 8954 N N . THR D 1 181 ? 72.273 35.104 77.546 1.00 31.45 179 THR D N 1
ATOM 8955 C CA . THR D 1 181 ? 72.992 34.362 76.535 1.00 30.93 179 THR D CA 1
ATOM 8956 C C . THR D 1 181 ? 72.020 33.530 75.693 1.00 31.29 179 THR D C 1
ATOM 8957 O O . THR D 1 181 ? 70.807 33.654 75.852 1.00 32.27 179 THR D O 1
ATOM 8961 N N . ARG D 1 182 ? 72.566 32.737 74.773 1.00 30.53 180 ARG D N 1
ATOM 8962 C CA . ARG D 1 182 ? 71.830 31.773 73.945 1.00 30.21 180 ARG D CA 1
ATOM 8963 C C . ARG D 1 182 ? 72.609 30.458 73.989 1.00 28.58 180 ARG D C 1
ATOM 8964 O O . ARG D 1 182 ? 73.786 30.458 74.353 1.00 29.13 180 ARG D O 1
ATOM 8972 N N . ALA D 1 183 ? 71.983 29.340 73.617 1.00 26.77 181 ALA D N 1
ATOM 8973 C CA . ALA D 1 183 ? 72.712 28.070 73.525 1.00 24.77 181 ALA D CA 1
ATOM 8974 C C . ALA D 1 183 ? 73.931 28.268 72.622 1.00 24.13 181 ALA D C 1
ATOM 8975 O O . ALA D 1 183 ? 73.820 28.803 71.518 1.00 22.78 181 ALA D O 1
ATOM 8977 N N . SER D 1 184 ? 75.099 27.861 73.106 1.00 23.39 182 SER D N 1
ATOM 8978 C CA . SER D 1 184 ? 76.355 28.235 72.457 1.00 23.41 182 SER D CA 1
ATOM 8979 C C . SER D 1 184 ? 76.819 27.250 71.378 1.00 23.76 182 SER D C 1
ATOM 8980 O O . SER D 1 184 ? 76.441 26.077 71.392 1.00 23.36 182 SER D O 1
ATOM 8983 N N . LYS D 1 185 ? 77.646 27.747 70.460 1.00 24.04 183 LYS D N 1
ATOM 8984 C CA . LYS D 1 185 ? 78.263 26.934 69.419 1.00 25.26 183 LYS D CA 1
ATOM 8985 C C . LYS D 1 185 ? 79.714 26.624 69.763 1.00 25.34 183 LYS D C 1
ATOM 8986 O O . LYS D 1 185 ? 80.370 25.874 69.051 1.00 25.46 183 LYS D O 1
ATOM 8992 N N . THR D 1 186 ? 80.210 27.224 70.839 1.00 25.43 184 THR D N 1
ATOM 8993 C CA . THR D 1 186 ? 81.554 26.964 71.337 1.00 26.03 184 THR D CA 1
ATOM 8994 C C . THR D 1 186 ? 81.702 25.470 71.633 1.00 25.75 184 THR D C 1
ATOM 8995 O O . THR D 1 186 ? 80.816 24.875 72.260 1.00 25.50 184 THR D O 1
ATOM 8999 N N . LYS D 1 187 ? 82.807 24.872 71.188 1.00 25.08 185 LYS D N 1
ATOM 9000 C CA . LYS D 1 187 ? 83.098 23.474 71.525 1.00 25.50 185 LYS D CA 1
ATOM 9001 C C . LYS D 1 187 ? 83.841 23.356 72.875 1.00 25.66 185 LYS D C 1
ATOM 9002 O O . LYS D 1 187 ? 84.496 24.310 73.318 1.00 25.41 185 LYS D O 1
ATOM 9008 N N . ALA D 1 188 ? 83.730 22.193 73.518 1.00 25.53 186 ALA D N 1
ATOM 9009 C CA . ALA D 1 188 ? 84.426 21.918 74.784 1.00 25.95 186 ALA D CA 1
ATOM 9010 C C . ALA D 1 188 ? 85.899 21.505 74.572 1.00 26.87 186 ALA D C 1
ATOM 9011 O O . ALA D 1 188 ? 86.670 21.459 75.538 1.00 26.91 186 ALA D O 1
ATOM 9013 N N . GLY D 1 189 ? 86.263 21.190 73.327 1.00 26.68 187 GLY D N 1
ATOM 9014 C CA . GLY D 1 189 ? 87.626 20.762 72.974 1.00 28.22 187 GLY D CA 1
ATOM 9015 C C . GLY D 1 189 ? 87.958 19.329 73.385 1.00 28.76 187 GLY D C 1
ATOM 9016 O O . GLY D 1 189 ? 89.137 18.940 73.448 1.00 28.62 187 GLY D O 1
ATOM 9017 N N . VAL D 1 190 ? 86.906 18.553 73.663 1.00 28.57 188 VAL D N 1
ATOM 9018 C CA . VAL D 1 190 ? 87.013 17.148 74.060 1.00 28.26 188 VAL D CA 1
ATOM 9019 C C . VAL D 1 190 ? 85.714 16.424 73.681 1.00 27.54 188 VAL D C 1
ATOM 9020 O O . VAL D 1 190 ? 84.662 17.064 73.571 1.00 27.24 188 VAL D O 1
ATOM 9024 N N . SER D 1 191 ? 85.804 15.108 73.482 1.00 26.85 189 SER D N 1
ATOM 9025 C CA . SER D 1 191 ? 84.657 14.248 73.195 1.00 26.20 189 SER D CA 1
ATOM 9026 C C . SER D 1 191 ? 84.394 13.295 74.358 1.00 26.63 189 SER D C 1
ATOM 9027 O O . SER D 1 191 ? 85.339 12.872 75.032 1.00 27.46 189 SER D O 1
ATOM 9030 N N . LEU D 1 192 ? 83.127 12.957 74.598 1.00 24.87 190 LEU D N 1
ATOM 9031 C CA . LEU D 1 192 ? 82.802 11.886 75.532 1.00 24.55 190 LEU D CA 1
ATOM 9032 C C . LEU D 1 192 ? 82.680 10.623 74.708 1.00 24.49 190 LEU D C 1
ATOM 9033 O O . LEU D 1 192 ? 81.710 10.437 73.974 1.00 23.02 190 LEU D O 1
ATOM 9038 N N . ILE D 1 193 ? 83.716 9.789 74.797 1.00 24.79 191 ILE D N 1
ATOM 9039 C CA . ILE D 1 193 ? 83.808 8.559 74.025 1.00 24.80 191 ILE D CA 1
ATOM 9040 C C . ILE D 1 193 ? 83.782 7.336 74.950 1.00 25.41 191 ILE D C 1
ATOM 9041 O O . ILE D 1 193 ? 84.652 7.172 75.810 1.00 25.15 191 ILE D O 1
ATOM 9046 N N . LEU D 1 194 ? 82.745 6.516 74.769 1.00 25.64 192 LEU D N 1
ATOM 9047 C CA . LEU D 1 194 ? 82.589 5.228 75.430 1.00 26.14 192 LEU D CA 1
ATOM 9048 C C . LEU D 1 194 ? 83.821 4.327 75.237 1.00 26.52 192 LEU D C 1
ATOM 9049 O O . LEU D 1 194 ? 84.224 4.043 74.108 1.00 26.50 192 LEU D O 1
ATOM 9054 N N . GLY D 1 195 ? 84.393 3.864 76.343 1.00 26.85 193 GLY D N 1
ATOM 9055 C CA . GLY D 1 195 ? 85.588 3.022 76.288 1.00 28.93 193 GLY D CA 1
ATOM 9056 C C . GLY D 1 195 ? 86.861 3.851 76.291 1.00 29.29 193 GLY D C 1
ATOM 9057 O O . GLY D 1 195 ? 87.954 3.308 76.271 1.00 29.17 193 GLY D O 1
ATOM 9058 N N . ASP D 1 196 ? 86.719 5.174 76.346 1.00 30.25 194 ASP D N 1
ATOM 9059 C CA . ASP D 1 196 ? 87.892 6.047 76.375 1.00 30.85 194 ASP D CA 1
ATOM 9060 C C . ASP D 1 196 ? 87.957 6.801 77.710 1.00 30.45 194 ASP D C 1
ATOM 9061 O O . ASP D 1 196 ? 88.636 6.348 78.627 1.00 30.51 194 ASP D O 1
ATOM 9066 N N . ASN D 1 197 ? 87.238 7.920 77.824 1.00 29.71 195 ASN D N 1
ATOM 9067 C CA . ASN D 1 197 ? 87.283 8.765 79.023 1.00 28.66 195 ASN D CA 1
ATOM 9068 C C . ASN D 1 197 ? 86.021 8.711 79.894 1.00 28.23 195 ASN D C 1
ATOM 9069 O O . ASN D 1 197 ? 85.917 9.422 80.887 1.00 28.32 195 ASN D O 1
ATOM 9074 N N . VAL D 1 198 ? 85.076 7.857 79.532 1.00 27.41 196 VAL D N 1
ATOM 9075 C CA . VAL D 1 198 ? 83.829 7.774 80.260 1.00 27.47 196 VAL D CA 1
ATOM 9076 C C . VAL D 1 198 ? 83.973 6.704 81.342 1.00 27.73 196 VAL D C 1
ATOM 9077 O O . VAL D 1 198 ? 84.151 5.517 81.039 1.00 27.97 196 VAL D O 1
ATOM 9081 N N . LYS D 1 199 ? 83.930 7.139 82.593 1.00 27.38 197 LYS D N 1
ATOM 9082 C CA . LYS D 1 199 ? 83.984 6.222 83.718 1.00 27.95 197 LYS D CA 1
ATOM 9083 C C . LYS D 1 199 ? 82.670 5.430 83.818 1.00 27.21 197 LYS D C 1
ATOM 9084 O O . LYS D 1 199 ? 82.673 4.191 83.817 1.00 27.43 197 LYS D O 1
ATOM 9090 N N . ALA D 1 200 ? 81.561 6.158 83.881 1.00 25.28 198 ALA D N 1
ATOM 9091 C CA . ALA D 1 200 ? 80.246 5.555 84.001 1.00 24.12 198 ALA D CA 1
ATOM 9092 C C . ALA D 1 200 ? 79.249 6.499 83.337 1.00 23.31 198 ALA D C 1
ATOM 9093 O O . ALA D 1 200 ? 79.540 7.687 83.179 1.00 23.08 198 ALA D O 1
ATOM 9095 N N . ALA D 1 201 ? 78.074 5.993 82.967 1.00 21.88 199 ALA D N 1
ATOM 9096 C CA . ALA D 1 201 ? 77.026 6.859 82.419 1.00 21.04 199 ALA D CA 1
ATOM 9097 C C . ALA D 1 201 ? 75.661 6.253 82.604 1.00 20.38 199 ALA D C 1
ATOM 9098 O O . ALA D 1 201 ? 75.540 5.065 82.824 1.00 20.12 199 ALA D O 1
ATOM 9100 N N . ARG D 1 202 ? 74.637 7.091 82.547 1.00 18.83 200 ARG D N 1
ATOM 9101 C CA . ARG D 1 202 ? 73.272 6.638 82.588 1.00 20.69 200 ARG D CA 1
ATOM 9102 C C . ARG D 1 202 ? 72.442 7.604 81.748 1.00 19.32 200 ARG D C 1
ATOM 9103 O O . ARG D 1 202 ? 72.812 8.765 81.546 1.00 18.11 200 ARG D O 1
ATOM 9111 N N . GLY D 1 203 ? 71.328 7.099 81.241 1.00 19.58 201 GLY D N 1
ATOM 9112 C CA . GLY D 1 203 ? 70.432 7.911 80.437 1.00 18.58 201 GLY D CA 1
ATOM 9113 C C . GLY D 1 203 ? 69.023 7.410 80.529 1.00 18.21 201 GLY D C 1
ATOM 9114 O O . GLY D 1 203 ? 68.772 6.326 81.015 1.00 17.77 201 GLY D O 1
ATOM 9115 N N . ARG D 1 204 ? 68.098 8.228 80.068 1.00 17.59 202 ARG D N 1
ATOM 9116 C CA . ARG D 1 204 ? 66.707 7.858 80.020 1.00 18.22 202 ARG D CA 1
ATOM 9117 C C . ARG D 1 204 ? 66.117 8.600 78.827 1.00 17.09 202 ARG D C 1
ATOM 9118 O O . ARG D 1 204 ? 66.193 9.817 78.753 1.00 17.35 202 ARG D O 1
ATOM 9126 N N . PHE D 1 205 ? 65.555 7.859 77.895 1.00 16.40 203 PHE D N 1
ATOM 9127 C CA . PHE D 1 205 ? 65.004 8.427 76.678 1.00 15.97 203 PHE D CA 1
ATOM 9128 C C . PHE D 1 205 ? 63.559 7.990 76.592 1.00 15.94 203 PHE D C 1
ATOM 9129 O O . PHE D 1 205 ? 63.272 6.806 76.438 1.00 16.10 203 PHE D O 1
ATOM 9137 N N . SER D 1 206 ? 62.652 8.954 76.730 1.00 15.76 204 SER D N 1
ATOM 9138 C CA . SER D 1 206 ? 61.241 8.672 76.946 1.00 16.18 204 SER D CA 1
ATOM 9139 C C . SER D 1 206 ? 60.279 9.376 75.975 1.00 17.56 204 SER D C 1
ATOM 9140 O O . SER D 1 206 ? 60.591 10.445 75.455 1.00 16.24 204 SER D O 1
ATOM 9143 N N . TRP D 1 207 ? 59.111 8.763 75.749 1.00 19.73 205 TRP D N 1
ATOM 9144 C CA . TRP D 1 207 ? 57.991 9.444 75.065 1.00 21.97 205 TRP D CA 1
ATOM 9145 C C . TRP D 1 207 ? 56.816 9.777 76.005 1.00 22.96 205 TRP D C 1
ATOM 9146 O O . TRP D 1 207 ? 55.796 10.295 75.545 1.00 23.28 205 TRP D O 1
ATOM 9157 N N . ARG D 1 208 ? 56.946 9.502 77.298 1.00 23.92 206 ARG D N 1
ATOM 9158 C CA . ARG D 1 208 ? 55.857 9.818 78.235 1.00 25.60 206 ARG D CA 1
ATOM 9159 C C . ARG D 1 208 ? 55.410 11.286 78.076 1.00 26.32 206 ARG D C 1
ATOM 9160 O O . ARG D 1 208 ? 54.208 11.575 78.080 1.00 26.60 206 ARG D O 1
ATOM 9168 N N . GLN D 1 209 ? 56.366 12.199 77.881 1.00 26.72 207 GLN D N 1
ATOM 9169 C CA . GLN D 1 209 ? 56.032 13.623 77.727 1.00 27.79 207 GLN D CA 1
ATOM 9170 C C . GLN D 1 209 ? 56.243 14.159 76.305 1.00 27.00 207 GLN D C 1
ATOM 9171 O O . GLN D 1 209 ? 56.345 15.376 76.108 1.00 27.68 207 GLN D O 1
ATOM 9177 N N . ARG D 1 210 ? 56.287 13.258 75.324 1.00 25.47 208 ARG D N 1
ATOM 9178 C CA . ARG D 1 210 ? 56.378 13.642 73.920 1.00 24.65 208 ARG D CA 1
ATOM 9179 C C . ARG D 1 210 ? 55.017 13.488 73.233 1.00 24.55 208 ARG D C 1
ATOM 9180 O O . ARG D 1 210 ? 54.282 12.552 73.501 1.00 24.73 208 ARG D O 1
ATOM 9188 N N . PHE D 1 211 ? 54.720 14.422 72.337 1.00 24.38 209 PHE D N 1
ATOM 9189 C CA . PHE D 1 211 ? 53.441 14.522 71.655 1.00 23.66 209 PHE D CA 1
ATOM 9190 C C . PHE D 1 211 ? 53.711 14.782 70.181 1.00 24.51 209 PHE D C 1
ATOM 9191 O O . PHE D 1 211 ? 54.725 15.395 69.834 1.00 25.20 209 PHE D O 1
ATOM 9199 N N . SER D 1 212 ? 52.824 14.290 69.321 1.00 24.63 210 SER D N 1
ATOM 9200 C CA . SER D 1 212 ? 52.963 14.480 67.873 1.00 25.18 210 SER D CA 1
ATOM 9201 C C . SER D 1 212 ? 52.599 15.906 67.429 1.00 25.97 210 SER D C 1
ATOM 9202 O O . SER D 1 212 ? 53.115 16.400 66.427 1.00 26.08 210 SER D O 1
ATOM 9205 N N . LYS D 1 213 ? 51.729 16.564 68.193 1.00 26.24 211 LYS D N 1
ATOM 9206 C CA . LYS D 1 213 ? 51.174 17.851 67.803 1.00 26.75 211 LYS D CA 1
ATOM 9207 C C . LYS D 1 213 ? 50.850 18.639 69.045 1.00 26.86 211 LYS D C 1
ATOM 9208 O O . LYS D 1 213 ? 50.224 18.118 69.974 1.00 25.67 211 LYS D O 1
ATOM 9214 N N . PHE D 1 214 ? 51.318 19.882 69.052 1.00 26.83 212 PHE D N 1
ATOM 9215 C CA . PHE D 1 214 ? 51.050 20.834 70.117 1.00 27.70 212 PHE D CA 1
ATOM 9216 C C . PHE D 1 214 ? 50.126 21.922 69.588 1.00 27.94 212 PHE D C 1
ATOM 9217 O O . PHE D 1 214 ? 50.488 22.616 68.650 1.00 28.25 212 PHE D O 1
ATOM 9225 N N . THR D 1 215 ? 48.941 22.042 70.185 1.00 28.26 213 THR D N 1
ATOM 9226 C CA . THR D 1 215 ? 47.993 23.090 69.836 1.00 28.85 213 THR D CA 1
ATOM 9227 C C . THR D 1 215 ? 47.894 24.090 70.965 1.00 29.36 213 THR D C 1
ATOM 9228 O O . THR D 1 215 ? 47.609 23.725 72.108 1.00 28.82 213 THR D O 1
ATOM 9232 N N . ILE D 1 216 ? 48.136 25.357 70.627 1.00 30.24 214 ILE D N 1
ATOM 9233 C CA . ILE D 1 216 ? 48.073 26.443 71.603 1.00 31.00 214 ILE D CA 1
ATOM 9234 C C . ILE D 1 216 ? 46.855 27.321 71.356 1.00 31.55 214 ILE D C 1
ATOM 9235 O O . ILE D 1 216 ? 46.642 27.776 70.237 1.00 31.47 214 ILE D O 1
ATOM 9240 N N . LYS D 1 217 ? 46.118 27.577 72.445 1.00 32.60 215 LYS D N 1
ATOM 9241 C CA . LYS D 1 217 ? 44.802 28.243 72.492 1.00 33.21 215 LYS D CA 1
ATOM 9242 C C . LYS D 1 217 ? 43.841 27.793 71.391 1.00 33.13 215 LYS D C 1
ATOM 9243 O O . LYS D 1 217 ? 43.409 26.641 71.385 1.00 33.77 215 LYS D O 1
ATOM 9249 N N . ASP D 1 227 ? 22.860 27.771 78.522 1.00 29.92 225 ASP D N 1
ATOM 9250 C CA . ASP D 1 227 ? 23.972 26.863 78.766 1.00 29.96 225 ASP D CA 1
ATOM 9251 C C . ASP D 1 227 ? 24.428 26.109 77.507 1.00 29.82 225 ASP D C 1
ATOM 9252 O O . ASP D 1 227 ? 25.441 25.394 77.537 1.00 30.04 225 ASP D O 1
ATOM 9254 N N . SER D 1 228 ? 23.680 26.255 76.411 1.00 29.21 226 SER D N 1
ATOM 9255 C CA . SER D 1 228 ? 24.108 25.703 75.114 1.00 28.31 226 SER D CA 1
ATOM 9256 C C . SER D 1 228 ? 23.742 26.617 73.956 1.00 27.15 226 SER D C 1
ATOM 9257 O O . SER D 1 228 ? 22.555 26.801 73.657 1.00 26.25 226 SER D O 1
ATOM 9260 N N . ALA D 1 229 ? 24.765 27.165 73.306 1.00 25.79 227 ALA D N 1
ATOM 9261 C CA . ALA D 1 229 ? 24.576 28.043 72.154 1.00 25.60 227 ALA D CA 1
ATOM 9262 C C . ALA D 1 229 ? 23.994 27.251 70.985 1.00 24.94 227 ALA D C 1
ATOM 9263 O O . ALA D 1 229 ? 24.501 26.180 70.633 1.00 24.99 227 ALA D O 1
ATOM 9265 N N . GLY D 1 230 ? 22.922 27.770 70.399 1.00 23.96 228 GLY D N 1
ATOM 9266 C CA . GLY D 1 230 ? 22.374 27.185 69.182 1.00 23.17 228 GLY D CA 1
ATOM 9267 C C . GLY D 1 230 ? 23.320 27.405 68.015 1.00 22.50 228 GLY D C 1
ATOM 9268 O O . GLY D 1 230 ? 23.458 26.542 67.156 1.00 22.55 228 GLY D O 1
ATOM 9269 N N . LEU D 1 231 ? 23.970 28.571 68.007 1.00 21.89 229 LEU D N 1
ATOM 9270 C CA . LEU D 1 231 ? 24.936 28.974 66.981 1.00 20.93 229 LEU D CA 1
ATOM 9271 C C . LEU D 1 231 ? 26.236 29.393 67.666 1.00 21.07 229 LEU D C 1
ATOM 9272 O O . LEU D 1 231 ? 26.411 30.566 67.984 1.00 20.64 229 LEU D O 1
ATOM 9277 N N . PRO D 1 232 ? 27.149 28.424 67.925 1.00 21.41 230 PRO D N 1
ATOM 9278 C CA . PRO D 1 232 ? 28.362 28.757 68.689 1.00 22.04 230 PRO D CA 1
ATOM 9279 C C . PRO D 1 232 ? 29.274 29.709 67.919 1.00 22.84 230 PRO D C 1
ATOM 9280 O O . PRO D 1 232 ? 29.251 29.697 66.689 1.00 22.49 230 PRO D O 1
ATOM 9284 N N . THR D 1 233 ? 30.060 30.532 68.620 1.00 24.06 231 THR D N 1
ATOM 9285 C CA . THR D 1 233 ? 31.079 31.336 67.923 1.00 25.99 231 THR D CA 1
ATOM 9286 C C . THR D 1 233 ? 32.206 30.441 67.428 1.00 26.48 231 THR D C 1
ATOM 9287 O O . THR D 1 233 ? 32.708 29.621 68.175 1.00 26.64 231 THR D O 1
ATOM 9291 N N . VAL D 1 234 ? 32.569 30.592 66.158 1.00 27.67 232 VAL D N 1
ATOM 9292 C CA . VAL D 1 234 ? 33.586 29.750 65.530 1.00 28.70 232 VAL D CA 1
ATOM 9293 C C . VAL D 1 234 ? 34.869 30.535 65.292 1.00 29.48 232 VAL D C 1
ATOM 9294 O O . VAL D 1 234 ? 34.858 31.768 65.281 1.00 28.66 232 VAL D O 1
ATOM 9298 N N . GLY D 1 235 ? 35.966 29.803 65.106 1.00 30.32 233 GLY D N 1
ATOM 9299 C CA . GLY D 1 235 ? 37.288 30.396 64.946 1.00 31.61 233 GLY D CA 1
ATOM 9300 C C . GLY D 1 235 ? 37.976 30.555 66.288 1.00 32.24 233 GLY D C 1
ATOM 9301 O O . GLY D 1 235 ? 37.550 29.974 67.283 1.00 33.03 233 GLY D O 1
ATOM 9302 N N . GLY D 1 236 ? 39.041 31.349 66.314 1.00 32.53 234 GLY D N 1
ATOM 9303 C CA . GLY D 1 236 ? 39.813 31.577 67.525 1.00 32.80 234 GLY D CA 1
ATOM 9304 C C . GLY D 1 236 ? 41.294 31.666 67.208 1.00 33.06 234 GLY D C 1
ATOM 9305 O O . GLY D 1 236 ? 41.770 31.064 66.239 1.00 33.26 234 GLY D O 1
ATOM 9306 N N . ILE D 1 237 ? 42.023 32.428 68.020 1.00 33.04 235 ILE D N 1
ATOM 9307 C CA . ILE D 1 237 ? 43.480 32.492 67.906 1.00 32.90 235 ILE D CA 1
ATOM 9308 C C . ILE D 1 237 ? 44.067 31.139 68.335 1.00 32.87 235 ILE D C 1
ATOM 9309 O O . ILE D 1 237 ? 43.793 30.644 69.436 1.00 32.54 235 ILE D O 1
ATOM 9314 N N . LYS D 1 238 ? 44.843 30.534 67.437 1.00 32.92 236 LYS D N 1
ATOM 9315 C CA . LYS D 1 238 ? 45.519 29.273 67.720 1.00 33.09 236 LYS D CA 1
ATOM 9316 C C . LYS D 1 238 ? 46.634 28.959 66.730 1.00 32.62 236 LYS D C 1
ATOM 9317 O O . LYS D 1 238 ? 46.730 29.580 65.665 1.00 32.28 236 LYS D O 1
ATOM 9323 N N . ALA D 1 239 ? 47.462 27.983 67.100 1.00 32.20 237 ALA D N 1
ATOM 9324 C CA . ALA D 1 239 ? 48.508 27.446 66.237 1.00 31.93 237 ALA D CA 1
ATOM 9325 C C . ALA D 1 239 ? 48.796 25.995 66.591 1.00 31.93 237 ALA D C 1
ATOM 9326 O O . ALA D 1 239 ? 48.714 25.601 67.762 1.00 31.68 237 ALA D O 1
ATOM 9328 N N . ASP D 1 240 ? 49.113 25.220 65.553 1.00 32.23 238 ASP D N 1
ATOM 9329 C CA . ASP D 1 240 ? 49.551 23.820 65.636 1.00 32.74 238 ASP D CA 1
ATOM 9330 C C . ASP D 1 240 ? 51.046 23.712 65.339 1.00 32.25 238 ASP D C 1
ATOM 9331 O O . ASP D 1 240 ? 51.521 24.211 64.312 1.00 32.36 238 ASP D O 1
ATOM 9336 N N . VAL D 1 241 ? 51.781 23.065 66.234 1.00 32.07 239 VAL D N 1
ATOM 9337 C CA . VAL D 1 241 ? 53.195 22.771 66.010 1.00 32.00 239 VAL D CA 1
ATOM 9338 C C . VAL D 1 241 ? 53.355 21.259 66.039 1.00 32.32 239 VAL D C 1
ATOM 9339 O O . VAL D 1 241 ? 52.965 20.594 67.000 1.00 31.27 239 VAL D O 1
ATOM 9343 N N . THR D 1 242 ? 53.914 20.707 64.972 1.00 32.81 240 THR D N 1
ATOM 9344 C CA . THR D 1 242 ? 54.082 19.259 64.933 1.00 33.27 240 THR D CA 1
ATOM 9345 C C . THR D 1 242 ? 55.453 18.835 65.458 1.00 32.65 240 THR D C 1
ATOM 9346 O O . THR D 1 242 ? 56.425 19.579 65.375 1.00 33.00 240 THR D O 1
ATOM 9350 N N . ASP D 1 243 ? 55.504 17.642 66.032 1.00 32.30 241 ASP D N 1
ATOM 9351 C CA . ASP D 1 243 ? 56.762 17.005 66.388 1.00 31.72 241 ASP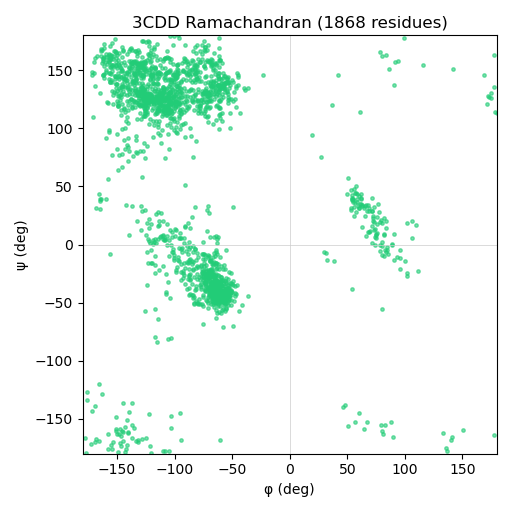 D CA 1
ATOM 9352 C C . ASP D 1 243 ? 56.809 15.716 65.577 1.00 31.19 241 ASP D C 1
ATOM 9353 O O . ASP D 1 243 ? 56.295 14.688 66.001 1.00 29.99 241 ASP D O 1
ATOM 9358 N N . SER D 1 244 ? 57.416 15.788 64.398 1.00 30.77 242 SER D N 1
ATOM 9359 C CA . SER D 1 244 ? 57.349 14.692 63.435 1.00 31.59 242 SER D CA 1
ATOM 9360 C C . SER D 1 244 ? 58.124 13.445 63.886 1.00 31.01 242 SER D C 1
ATOM 9361 O O . SER D 1 244 ? 57.969 12.372 63.322 1.00 30.96 242 SER D O 1
ATOM 9364 N N . GLU D 1 245 ? 58.952 13.616 64.910 1.00 30.94 243 GLU D N 1
ATOM 9365 C CA . GLU D 1 245 ? 59.707 12.544 65.553 1.00 30.85 243 GLU D CA 1
ATOM 9366 C C . GLU D 1 245 ? 58.767 11.545 66.228 1.00 30.29 243 GLU D C 1
ATOM 9367 O O . GLU D 1 245 ? 59.105 10.380 66.425 1.00 30.46 243 GLU D O 1
ATOM 9373 N N . ILE D 1 246 ? 57.594 12.026 66.619 1.00 29.63 244 ILE D N 1
ATOM 9374 C CA . ILE D 1 246 ? 56.654 11.218 67.352 1.00 29.27 244 ILE D CA 1
ATOM 9375 C C . ILE D 1 246 ? 55.644 10.699 66.349 1.00 29.42 244 ILE D C 1
ATOM 9376 O O . ILE D 1 246 ? 54.678 11.392 65.999 1.00 28.74 244 ILE D O 1
ATOM 9381 N N . GLY D 1 247 ? 55.881 9.470 65.878 1.00 29.52 245 GLY D N 1
ATOM 9382 C CA . GLY D 1 247 ? 55.148 8.931 64.733 1.00 29.07 245 GLY D CA 1
ATOM 9383 C C . GLY D 1 247 ? 53.809 8.293 65.028 1.00 29.03 245 GLY D C 1
ATOM 9384 O O . GLY D 1 247 ? 53.328 7.457 64.251 1.00 29.37 245 GLY D O 1
ATOM 9385 N N . ARG D 1 248 ? 53.200 8.679 66.144 1.00 28.85 246 ARG D N 1
ATOM 9386 C CA . ARG D 1 248 ? 51.917 8.117 66.569 1.00 28.88 246 ARG D CA 1
ATOM 9387 C C . ARG D 1 248 ? 51.013 9.263 66.988 1.00 27.83 246 ARG D C 1
ATOM 9388 O O . ARG D 1 248 ? 51.482 10.212 67.601 1.00 27.86 246 ARG D O 1
ATOM 9396 N N . TYR D 1 249 ? 49.722 9.159 66.678 1.00 26.90 247 TYR D N 1
ATOM 9397 C CA . TYR D 1 249 ? 48.731 10.137 67.100 1.00 26.25 247 TYR D CA 1
ATOM 9398 C C . TYR D 1 249 ? 48.796 10.384 68.619 1.00 25.35 247 TYR D C 1
ATOM 9399 O O . TYR D 1 249 ? 48.301 9.578 69.416 1.00 24.22 247 TYR D O 1
ATOM 9408 N N . ARG D 1 250 ? 49.452 11.485 68.999 1.00 24.61 248 ARG D N 1
ATOM 9409 C CA . ARG D 1 250 ? 49.540 11.904 70.402 1.00 24.40 248 ARG D CA 1
ATOM 9410 C C . ARG D 1 250 ? 49.386 13.429 70.532 1.00 24.62 248 ARG D C 1
ATOM 9411 O O . ARG D 1 250 ? 50.379 14.141 70.649 1.00 24.97 248 ARG D O 1
ATOM 9419 N N . PRO D 1 251 ? 48.144 13.940 70.504 1.00 24.95 249 PRO D N 1
ATOM 9420 C CA . PRO D 1 251 ? 47.935 15.394 70.572 1.00 25.06 249 PRO D CA 1
ATOM 9421 C C . PRO D 1 251 ? 47.974 15.970 71.986 1.00 25.35 249 PRO D C 1
ATOM 9422 O O . PRO D 1 251 ? 47.569 15.295 72.943 1.00 25.54 249 PRO D O 1
ATOM 9426 N N . LEU D 1 252 ? 48.461 17.208 72.094 1.00 25.29 250 LEU D N 1
ATOM 9427 C CA . LEU D 1 252 ? 48.334 18.003 73.310 1.00 26.75 250 LEU D CA 1
ATOM 9428 C C . LEU D 1 252 ? 47.743 19.376 73.005 1.00 27.20 250 LEU D C 1
ATOM 9429 O O . LEU D 1 252 ? 48.221 20.082 72.108 1.00 27.47 250 LEU D O 1
ATOM 9434 N N . ILE D 1 253 ? 46.731 19.745 73.787 1.00 28.12 251 ILE D N 1
ATOM 9435 C CA . ILE D 1 253 ? 46.031 21.019 73.651 1.00 29.51 251 ILE D CA 1
ATOM 9436 C C . ILE D 1 253 ? 46.188 21.865 74.914 1.00 30.63 251 ILE D C 1
ATOM 9437 O O . ILE D 1 253 ? 45.833 21.440 76.025 1.00 29.89 251 ILE D O 1
ATOM 9442 N N . ILE D 1 254 ? 46.754 23.058 74.738 1.00 32.07 252 ILE D N 1
ATOM 9443 C CA . ILE D 1 254 ? 46.943 23.993 75.847 1.00 34.11 252 ILE D CA 1
ATOM 9444 C C . ILE D 1 254 ? 46.264 25.335 75.566 1.00 35.38 252 ILE D C 1
ATOM 9445 O O . ILE D 1 254 ? 46.455 25.928 74.504 1.00 35.11 252 ILE D O 1
ATOM 9450 N N . VAL D 1 255 ? 45.471 25.795 76.527 1.00 37.49 253 VAL D N 1
ATOM 9451 C CA . VAL D 1 255 ? 44.802 27.086 76.444 1.00 39.25 253 VAL D CA 1
ATOM 9452 C C . VAL D 1 255 ? 45.566 28.108 77.274 1.00 40.69 253 VAL D C 1
ATOM 9453 O O . VAL D 1 255 ? 45.416 28.166 78.497 1.00 41.56 253 VAL D O 1
ATOM 9455 N N . ASN D 1 256 ? 46.392 28.903 76.590 1.00 41.84 254 ASN D N 1
ATOM 9456 C CA . ASN D 1 256 ? 47.258 29.902 77.209 1.00 42.46 254 ASN D CA 1
ATOM 9457 C C . ASN D 1 256 ? 46.556 31.261 77.332 1.00 42.72 254 ASN D C 1
ATOM 9458 O O . ASN D 1 256 ? 45.803 31.662 76.433 1.00 43.01 254 ASN D O 1
ATOM 9463 N N . GLU D 1 257 ? 46.795 31.952 78.450 1.00 42.61 255 GLU D N 1
ATOM 9464 C CA . GLU D 1 257 ? 46.160 33.253 78.728 1.00 42.47 255 GLU D CA 1
ATOM 9465 C C . GLU D 1 257 ? 46.853 34.430 78.023 1.00 42.25 255 GLU D C 1
ATOM 9466 O O . GLU D 1 257 ? 46.186 35.351 77.558 1.00 42.13 255 GLU D O 1
ATOM 9468 N N . GLU D 1 258 ? 48.185 34.387 77.947 1.00 41.96 256 GLU D N 1
ATOM 9469 C CA . GLU D 1 258 ? 48.989 35.415 77.266 1.00 41.74 256 GLU D CA 1
ATOM 9470 C C . GLU D 1 258 ? 48.645 35.593 75.779 1.00 41.58 256 GLU D C 1
ATOM 9471 O O . GLU D 1 258 ? 48.593 36.721 75.275 1.00 41.65 256 GLU D O 1
ATOM 9473 N N . VAL D 1 259 ? 48.393 34.478 75.094 1.00 41.23 257 VAL D N 1
ATOM 9474 C CA . VAL D 1 259 ? 48.202 34.461 73.645 1.00 40.82 257 VAL D CA 1
ATOM 9475 C C . VAL D 1 259 ? 47.041 35.339 73.182 1.00 40.45 257 VAL D C 1
ATOM 9476 O O . VAL D 1 259 ? 45.877 35.069 73.501 1.00 40.40 257 VAL D O 1
ATOM 9478 N N . THR D 1 260 ? 47.380 36.405 72.460 1.00 39.61 258 THR D N 1
ATOM 9479 C CA . THR D 1 260 ? 46.388 37.221 71.752 1.00 39.01 258 THR D CA 1
ATOM 9480 C C . THR D 1 260 ? 46.710 37.283 70.253 1.00 37.92 258 THR D C 1
ATOM 9481 O O . THR D 1 260 ? 46.015 37.943 69.490 1.00 38.12 258 THR D O 1
ATOM 9485 N N . THR D 1 261 ? 47.752 36.562 69.845 1.00 36.73 259 THR D N 1
ATOM 9486 C CA . THR D 1 261 ? 48.281 36.604 68.485 1.00 35.64 259 THR D CA 1
ATOM 9487 C C . THR D 1 261 ? 48.557 35.185 67.966 1.00 35.48 259 THR D C 1
ATOM 9488 O O . THR D 1 261 ? 48.941 34.295 68.737 1.00 35.11 259 THR D O 1
ATOM 9492 N N . ALA D 1 262 ? 48.376 34.978 66.664 1.00 34.92 260 ALA D N 1
ATOM 9493 C CA . ALA D 1 262 ? 48.653 33.679 66.051 1.00 34.85 260 ALA D CA 1
ATOM 9494 C C . ALA D 1 262 ? 50.140 33.330 66.100 1.00 34.50 260 ALA D C 1
ATOM 9495 O O . ALA D 1 262 ? 50.505 32.209 66.487 1.00 34.80 260 ALA D O 1
ATOM 9497 N N . GLU D 1 263 ? 50.988 34.286 65.724 1.00 33.75 261 GLU D N 1
ATOM 9498 C CA . GLU D 1 263 ? 52.442 34.133 65.826 1.00 33.26 261 GLU D CA 1
ATOM 9499 C C . GLU D 1 263 ? 52.920 33.910 67.273 1.00 32.81 261 GLU D C 1
ATOM 9500 O O . GLU D 1 263 ? 53.900 33.194 67.495 1.00 33.67 261 GLU D O 1
ATOM 9502 N N . GLY D 1 264 ? 52.235 34.513 68.245 1.00 31.97 262 GLY D N 1
ATOM 9503 C CA . GLY D 1 264 ? 52.516 34.291 69.671 1.00 30.98 262 GLY D CA 1
ATOM 9504 C C . GLY D 1 264 ? 52.135 32.885 70.131 1.00 30.73 262 GLY D C 1
ATOM 9505 O O . GLY D 1 264 ? 52.809 32.298 70.975 1.00 30.00 262 GLY D O 1
ATOM 9506 N N . ALA D 1 265 ? 51.034 32.368 69.582 1.00 30.26 263 ALA D N 1
ATOM 9507 C CA . ALA D 1 265 ? 50.608 30.988 69.782 1.00 30.27 263 ALA D CA 1
ATOM 9508 C C . ALA D 1 265 ? 51.618 29.985 69.204 1.00 30.29 263 ALA D C 1
ATOM 9509 O O . ALA D 1 265 ? 51.918 28.966 69.832 1.00 29.39 263 ALA D O 1
ATOM 9511 N N . ALA D 1 266 ? 52.138 30.289 68.013 1.00 30.46 264 ALA D N 1
ATOM 9512 C CA . ALA D 1 266 ? 53.173 29.470 67.376 1.00 30.43 264 ALA D CA 1
ATOM 9513 C C . ALA D 1 266 ? 54.444 29.433 68.223 1.00 30.29 264 ALA D C 1
ATOM 9514 O O . ALA D 1 266 ? 54.966 28.359 68.497 1.00 30.62 264 ALA D O 1
ATOM 9516 N N . LYS D 1 267 ? 54.914 30.607 68.645 1.00 30.37 265 LYS D N 1
ATOM 9517 C CA . LYS D 1 267 ? 56.072 30.729 69.532 1.00 30.70 265 LYS D CA 1
ATOM 9518 C C . LYS D 1 267 ? 55.915 29.884 70.798 1.00 30.79 265 LYS D C 1
ATOM 9519 O O . LYS D 1 267 ? 56.845 29.168 71.178 1.00 31.02 265 LYS D O 1
ATOM 9521 N N . ARG D 1 268 ? 54.740 29.942 71.429 1.00 30.91 266 ARG D N 1
ATOM 9522 C CA . ARG D 1 268 ? 54.487 29.154 72.635 1.00 31.41 266 ARG D CA 1
ATOM 9523 C C . ARG D 1 268 ? 54.504 27.658 72.352 1.00 31.07 266 ARG D C 1
ATOM 9524 O O . ARG D 1 268 ? 54.982 26.883 73.175 1.00 30.79 266 ARG D O 1
ATOM 9532 N N . GLY D 1 269 ? 53.964 27.265 71.197 1.00 30.92 267 GLY D N 1
ATOM 9533 C CA . GLY D 1 269 ? 53.913 25.863 70.801 1.00 30.75 267 GLY D CA 1
ATOM 9534 C C . GLY D 1 269 ? 55.303 25.322 70.556 1.00 31.15 267 GLY D C 1
ATOM 9535 O O . GLY D 1 269 ? 55.644 24.233 71.020 1.00 31.02 267 GLY D O 1
ATOM 9536 N N . GLN D 1 270 ? 56.108 26.094 69.830 1.00 31.61 268 GLN D N 1
ATOM 9537 C CA . GLN D 1 270 ? 57.490 25.725 69.530 1.00 32.42 268 GLN D CA 1
ATOM 9538 C C . GLN D 1 270 ? 58.327 25.615 70.810 1.00 32.11 268 GLN D C 1
ATOM 9539 O O . GLN D 1 270 ? 59.163 24.717 70.945 1.00 31.29 268 GLN D O 1
ATOM 9545 N N . TRP D 1 271 ? 58.090 26.543 71.737 1.00 32.27 269 TRP D N 1
ATOM 9546 C CA . TRP D 1 271 ? 58.694 26.514 73.062 1.00 32.57 269 TRP D CA 1
ATOM 9547 C C . TRP D 1 271 ? 58.276 25.242 73.816 1.00 32.48 269 TRP D C 1
ATOM 9548 O O . TRP D 1 271 ? 59.107 24.598 74.472 1.00 31.91 269 TRP D O 1
ATOM 9559 N N . GLU D 1 272 ? 56.998 24.881 73.686 1.00 32.12 270 GLU D N 1
ATOM 9560 C CA . GLU D 1 272 ? 56.433 23.722 74.368 1.00 32.69 270 GLU D CA 1
ATOM 9561 C C . GLU D 1 272 ? 57.033 22.407 73.872 1.00 32.54 270 GLU D C 1
ATOM 9562 O O . GLU D 1 272 ? 57.378 21.534 74.684 1.00 32.02 270 GLU D O 1
ATOM 9568 N N . ARG D 1 273 ? 57.163 22.291 72.547 1.00 32.30 271 ARG D N 1
ATOM 9569 C CA . ARG D 1 273 ? 57.781 21.139 71.900 1.00 32.97 271 ARG D CA 1
ATOM 9570 C C . ARG D 1 273 ? 59.243 20.983 72.312 1.00 32.58 271 ARG D C 1
ATOM 9571 O O . ARG D 1 273 ? 59.665 19.895 72.693 1.00 32.67 271 ARG D O 1
ATOM 9579 N N . GLN D 1 274 ? 60.007 22.071 72.238 1.00 32.66 272 GLN D N 1
ATOM 9580 C CA . GLN D 1 274 ? 61.425 22.057 72.603 1.00 33.22 272 GLN D CA 1
ATOM 9581 C C . GLN D 1 274 ? 61.598 21.644 74.057 1.00 32.72 272 GLN D C 1
ATOM 9582 O O . GLN D 1 274 ? 62.498 20.874 74.385 1.00 32.08 272 GLN D O 1
ATOM 9588 N N . ARG D 1 275 ? 60.712 22.168 74.903 1.00 32.87 273 ARG D N 1
ATOM 9589 C CA . ARG D 1 275 ? 60.673 21.871 76.335 1.00 32.90 273 ARG D CA 1
ATOM 9590 C C . ARG D 1 275 ? 60.403 20.386 76.588 1.00 32.37 273 ARG D C 1
ATOM 9591 O O . ARG D 1 275 ? 61.041 19.769 77.453 1.00 32.42 273 ARG D O 1
ATOM 9599 N N . SER D 1 276 ? 59.469 19.823 75.824 1.00 31.75 274 SER D N 1
ATOM 9600 C CA . SER D 1 276 ? 59.126 18.395 75.899 1.00 31.50 274 SER D CA 1
ATOM 9601 C C . SER D 1 276 ? 60.313 17.469 75.591 1.00 31.55 274 SER D C 1
ATOM 9602 O O . SER D 1 276 ? 60.487 16.460 76.253 1.00 30.98 274 SER D O 1
ATOM 9605 N N . ILE D 1 277 ? 61.098 17.831 74.579 1.00 32.09 275 ILE D N 1
ATOM 9606 C CA . ILE D 1 277 ? 62.285 17.092 74.152 1.00 33.12 275 ILE D CA 1
ATOM 9607 C C . ILE D 1 277 ? 63.367 17.095 75.236 1.00 33.75 275 ILE D C 1
ATOM 9608 O O . ILE D 1 277 ? 63.900 16.041 75.580 1.00 34.98 275 ILE D O 1
ATOM 9613 N N . GLY D 1 278 ? 63.681 18.268 75.782 1.00 33.81 276 GLY D N 1
ATOM 9614 C CA . GLY D 1 278 ? 64.601 18.362 76.920 1.00 34.15 276 GLY D CA 1
ATOM 9615 C C . GLY D 1 278 ? 64.117 17.630 78.170 1.00 34.11 276 GLY D C 1
ATOM 9616 O O . GLY D 1 278 ? 64.900 17.037 78.895 1.00 34.18 276 GLY D O 1
ATOM 9617 N N . LYS D 1 279 ? 62.819 17.674 78.430 1.00 34.17 277 LYS D N 1
ATOM 9618 C CA . LYS D 1 279 ? 62.251 16.982 79.576 1.00 34.23 277 LYS D CA 1
ATOM 9619 C C . LYS D 1 279 ? 62.162 15.450 79.353 1.00 33.89 277 LYS D C 1
ATOM 9620 O O . LYS D 1 279 ? 61.941 14.689 80.287 1.00 34.16 277 LYS D O 1
ATOM 9626 N N . SER D 1 280 ? 62.348 14.999 78.117 1.00 33.20 278 SER D N 1
ATOM 9627 C CA . SER D 1 280 ? 62.117 13.591 77.793 1.00 32.59 278 SER D CA 1
ATOM 9628 C C . SER D 1 280 ? 63.390 12.801 77.721 1.00 31.70 278 SER D C 1
ATOM 9629 O O . SER D 1 280 ? 63.364 11.566 77.653 1.00 31.20 278 SER D O 1
ATOM 9632 N N . ASN D 1 281 ? 64.500 13.533 77.710 1.00 30.67 279 ASN D N 1
ATOM 9633 C CA . ASN D 1 281 ? 65.804 12.943 77.521 1.00 29.87 279 ASN D CA 1
ATOM 9634 C C . ASN D 1 281 ? 66.776 13.366 78.612 1.00 29.36 279 ASN D C 1
ATOM 9635 O O . ASN D 1 281 ? 66.751 14.507 79.097 1.00 29.94 279 ASN D O 1
ATOM 9648 N N . ALA D 1 283 ? 70.999 12.297 79.700 1.00 24.66 281 ALA D N 1
ATOM 9649 C CA . ALA D 1 283 ? 72.219 11.529 79.578 1.00 23.92 281 ALA D CA 1
ATOM 9650 C C . ALA D 1 283 ? 73.220 12.201 80.505 1.00 24.76 281 ALA D C 1
ATOM 9651 O O . ALA D 1 283 ? 73.418 13.422 80.441 1.00 24.31 281 ALA D O 1
ATOM 9653 N N . GLU D 1 284 ? 73.808 11.411 81.405 1.00 24.87 282 GLU D N 1
ATOM 9654 C CA . GLU D 1 284 ? 74.784 11.930 82.353 1.00 25.68 282 GLU D CA 1
ATOM 9655 C C . GLU D 1 284 ? 76.025 11.112 82.279 1.00 24.88 282 GLU D C 1
ATOM 9656 O O . GLU D 1 284 ? 75.973 9.880 82.430 1.00 24.07 282 GLU D O 1
ATOM 9662 N N . TYR D 1 285 ? 77.144 11.802 82.065 1.00 24.61 283 TYR D N 1
ATOM 9663 C CA . TYR D 1 285 ? 78.441 11.169 81.879 1.00 24.50 283 TYR D CA 1
ATOM 9664 C C . TYR D 1 285 ? 79.348 11.483 83.072 1.00 24.73 283 TYR D C 1
ATOM 9665 O O . TYR D 1 285 ? 79.520 12.630 83.439 1.00 23.55 283 TYR D O 1
ATOM 9674 N N . THR D 1 286 ? 79.923 10.442 83.669 1.00 25.56 284 THR D N 1
ATOM 9675 C CA . THR D 1 286 ? 80.830 10.608 84.797 1.00 26.15 284 THR D CA 1
ATOM 9676 C C . THR D 1 286 ? 82.214 10.454 84.231 1.00 26.14 284 THR D C 1
ATOM 9677 O O . THR D 1 286 ? 82.500 9.474 83.539 1.00 25.38 284 THR D O 1
ATOM 9681 N N . VAL D 1 287 ? 83.064 11.451 84.495 1.00 26.61 285 VAL D N 1
ATOM 9682 C CA . VAL D 1 287 ? 84.472 11.418 84.086 1.00 26.19 285 VAL D CA 1
ATOM 9683 C C . VAL D 1 287 ? 85.366 11.710 85.293 1.00 26.02 285 VAL D C 1
ATOM 9684 O O . VAL D 1 287 ? 84.918 12.274 86.271 1.00 24.91 285 VAL D O 1
ATOM 9688 N N . THR D 1 288 ? 86.638 11.340 85.192 1.00 26.22 286 THR D N 1
ATOM 9689 C CA . THR D 1 288 ? 87.627 11.537 86.266 1.00 27.25 286 THR D CA 1
ATOM 9690 C C . THR D 1 288 ? 88.150 12.963 86.212 1.00 27.16 286 THR D C 1
ATOM 9691 O O . THR D 1 288 ? 88.509 13.441 85.149 1.00 28.33 286 THR D O 1
ATOM 9695 N N . GLY D 1 289 ? 88.145 13.652 87.343 1.00 27.36 287 GLY D N 1
ATOM 9696 C CA . GLY D 1 289 ? 88.724 14.984 87.436 1.00 27.16 287 GLY D CA 1
ATOM 9697 C C . GLY D 1 289 ? 87.792 16.089 86.995 1.00 27.78 287 GLY D C 1
ATOM 9698 O O . GLY D 1 289 ? 86.821 15.841 86.284 1.00 27.87 287 GLY D O 1
ATOM 9699 N N . TRP D 1 290 ? 88.122 17.316 87.376 1.00 27.60 288 TRP D N 1
ATOM 9700 C CA . TRP D 1 290 ? 87.298 18.486 87.049 1.00 28.32 288 TRP D CA 1
ATOM 9701 C C . TRP D 1 290 ? 87.726 19.180 85.774 1.00 28.39 288 TRP D C 1
ATOM 9702 O O . TRP D 1 290 ? 86.929 19.882 85.145 1.00 27.59 288 TRP D O 1
ATOM 9713 N N . ARG D 1 291 ? 88.989 18.980 85.403 1.00 28.75 289 ARG D N 1
ATOM 9714 C CA . ARG D 1 291 ? 89.557 19.614 84.220 1.00 29.22 289 ARG D CA 1
ATOM 9715 C C . ARG D 1 291 ? 89.575 18.676 83.049 1.00 29.63 289 ARG D C 1
ATOM 9716 O O . ARG D 1 291 ? 89.719 17.455 83.211 1.00 30.48 289 ARG D O 1
ATOM 9724 N N . ILE D 1 292 ? 89.442 19.250 81.861 1.00 29.82 290 ILE D N 1
ATOM 9725 C CA . ILE D 1 292 ? 89.615 18.495 80.631 1.00 30.45 290 ILE D CA 1
ATOM 9726 C C . ILE D 1 292 ? 91.116 18.378 80.363 1.00 31.33 290 ILE D C 1
ATOM 9727 O O . ILE D 1 292 ? 91.794 19.394 80.226 1.00 31.94 290 ILE D O 1
ATOM 9732 N N . PRO D 1 293 ? 91.656 17.147 80.312 1.00 32.02 291 PRO D N 1
ATOM 9733 C CA . PRO D 1 293 ? 93.108 17.052 80.144 1.00 32.40 291 PRO D CA 1
ATOM 9734 C C . PRO D 1 293 ? 93.585 17.601 78.798 1.00 33.21 291 PRO D C 1
ATOM 9735 O O . PRO D 1 293 ? 94.620 18.280 78.745 1.00 32.71 291 PRO D O 1
ATOM 9739 N N . GLN D 1 294 ? 92.824 17.330 77.735 1.00 33.64 292 GLN D N 1
ATOM 9740 C CA . GLN D 1 294 ? 93.165 17.807 76.390 1.00 34.78 292 GLN D CA 1
ATOM 9741 C C . GLN D 1 294 ? 93.348 19.319 76.309 1.00 34.43 292 GLN D C 1
ATOM 9742 O O . GLN D 1 294 ? 94.155 19.787 75.513 1.00 35.25 292 GLN D O 1
ATOM 9748 N N . THR D 1 295 ? 92.608 20.068 77.129 1.00 34.34 293 THR D N 1
ATOM 9749 C CA A THR D 1 295 ? 92.640 21.529 77.082 0.50 34.17 293 THR D CA 1
ATOM 9750 C CA B THR D 1 295 ? 92.639 21.529 77.081 0.50 33.88 293 THR D CA 1
ATOM 9751 C C . THR D 1 295 ? 93.154 22.182 78.373 1.00 33.80 293 THR D C 1
ATOM 9752 O O . THR D 1 295 ? 93.596 23.329 78.358 1.00 34.18 293 THR D O 1
ATOM 9759 N N . GLY D 1 296 ? 93.102 21.455 79.485 1.00 33.43 294 GLY D N 1
ATOM 9760 C CA . GLY D 1 296 ? 93.500 22.002 80.783 1.00 33.19 294 GLY D CA 1
ATOM 9761 C C . GLY D 1 296 ? 92.436 22.863 81.460 1.00 32.98 294 GLY D C 1
ATOM 9762 O O . GLY D 1 296 ? 92.591 23.250 82.628 1.00 33.34 294 GLY D O 1
ATOM 9763 N N . LYS D 1 297 ? 91.361 23.178 80.734 1.00 32.62 295 LYS D N 1
ATOM 9764 C CA . LYS D 1 297 ? 90.236 23.966 81.269 1.00 32.09 295 LYS D CA 1
ATOM 9765 C C . LYS D 1 297 ? 89.248 23.114 82.068 1.00 31.19 295 LYS D C 1
ATOM 9766 O O . LYS D 1 297 ? 89.079 21.927 81.797 1.00 31.20 295 LYS D O 1
ATOM 9772 N N . LEU D 1 298 ? 88.577 23.724 83.044 1.00 30.12 296 LEU D N 1
ATOM 9773 C CA . LEU D 1 298 ? 87.450 23.069 83.712 1.00 28.78 296 LEU D CA 1
ATOM 9774 C C . LEU D 1 298 ? 86.353 22.782 82.686 1.00 27.67 296 LEU D C 1
ATOM 9775 O O . LEU D 1 298 ? 86.202 23.526 81.713 1.00 27.40 296 LEU D O 1
ATOM 9780 N N . TRP D 1 299 ? 85.621 21.693 82.888 1.00 25.64 297 TRP D N 1
ATOM 9781 C CA . TRP D 1 299 ? 84.383 21.461 82.153 1.00 25.06 297 TRP D CA 1
ATOM 9782 C C . TRP D 1 299 ? 83.460 22.682 82.302 1.00 24.38 297 TRP D C 1
ATOM 9783 O O . TRP D 1 299 ? 83.337 23.250 83.391 1.00 23.74 297 TRP D O 1
ATOM 9794 N N . ASN D 1 300 ? 82.791 23.063 81.220 1.00 23.80 298 ASN D N 1
ATOM 9795 C CA . ASN D 1 300 ? 81.974 24.285 81.217 1.00 23.92 298 ASN D CA 1
ATOM 9796 C C . ASN D 1 300 ? 80.606 24.042 80.602 1.00 23.33 298 ASN D C 1
ATOM 9797 O O . ASN D 1 300 ? 80.479 23.337 79.593 1.00 23.25 298 ASN D O 1
ATOM 9802 N N . ILE D 1 301 ? 79.597 24.629 81.233 1.00 23.75 299 ILE D N 1
ATOM 9803 C CA . ILE D 1 301 ? 78.215 24.537 80.796 1.00 23.31 299 ILE D CA 1
ATOM 9804 C C . ILE D 1 301 ? 78.072 25.385 79.534 1.00 23.06 299 ILE D C 1
ATOM 9805 O O . ILE D 1 301 ? 78.905 26.267 79.282 1.00 23.50 299 ILE D O 1
ATOM 9810 N N . ASN D 1 302 ? 77.042 25.101 78.739 1.00 22.13 300 ASN D N 1
ATOM 9811 C CA . ASN D 1 302 ? 76.797 25.803 77.477 1.00 21.24 300 ASN D CA 1
ATOM 9812 C C . ASN D 1 302 ? 77.991 25.675 76.540 1.00 21.44 300 ASN D C 1
ATOM 9813 O O . ASN D 1 302 ? 78.414 26.648 75.933 1.00 21.21 300 ASN D O 1
ATOM 9818 N N . THR D 1 303 ? 78.547 24.467 76.465 1.00 21.17 301 THR D N 1
ATOM 9819 C CA . THR D 1 303 ? 79.556 24.135 75.471 1.00 21.19 301 THR D CA 1
ATOM 9820 C C . THR D 1 303 ? 79.135 22.827 74.791 1.00 20.66 301 THR D C 1
ATOM 9821 O O . THR D 1 303 ? 78.437 21.989 75.381 1.00 19.91 301 THR D O 1
ATOM 9825 N N . LEU D 1 304 ? 79.525 22.692 73.531 1.00 19.96 302 LEU D N 1
ATOM 9826 C CA . LEU D 1 304 ? 79.158 21.537 72.720 1.00 19.32 302 LEU D CA 1
ATOM 9827 C C . LEU D 1 304 ? 80.207 20.452 72.874 1.00 19.36 302 LEU D C 1
ATOM 9828 O O . LEU D 1 304 ? 81.393 20.729 72.762 1.00 20.16 302 LEU D O 1
ATOM 9833 N N . VAL D 1 305 ? 79.768 19.218 73.114 1.00 19.37 303 VAL D N 1
ATOM 9834 C CA . VAL D 1 305 ? 80.670 18.075 73.264 1.00 19.13 303 VAL D CA 1
ATOM 9835 C C . VAL D 1 305 ? 80.193 16.914 72.391 1.00 19.44 303 VAL D C 1
ATOM 9836 O O . VAL D 1 305 ? 79.053 16.479 72.548 1.00 19.78 303 VAL D O 1
ATOM 9840 N N . PRO D 1 306 ? 81.037 16.439 71.432 1.00 19.57 304 PRO D N 1
ATOM 9841 C CA . PRO D 1 306 ? 80.671 15.214 70.718 1.00 19.49 304 PRO D CA 1
ATOM 9842 C C . PRO D 1 306 ? 80.540 14.057 71.693 1.00 19.33 304 PRO D C 1
ATOM 9843 O O . PRO D 1 306 ? 81.357 13.922 72.597 1.00 19.67 304 PRO D O 1
ATOM 9847 N N . VAL D 1 307 ? 79.504 13.255 71.520 1.00 18.77 305 VAL D N 1
ATOM 9848 C CA . VAL D 1 307 ? 79.303 12.054 72.300 1.00 18.52 305 VAL D CA 1
ATOM 9849 C C . VAL D 1 307 ? 79.228 10.852 71.368 1.00 18.84 305 VAL D C 1
ATOM 9850 O O . VAL D 1 307 ? 78.477 10.861 70.385 1.00 18.04 305 VAL D O 1
ATOM 9854 N N . ILE D 1 308 ? 80.020 9.824 71.662 1.00 19.32 306 ILE D N 1
ATOM 9855 C CA . ILE D 1 308 ? 79.975 8.579 70.881 1.00 19.79 306 ILE D CA 1
ATOM 9856 C C . ILE D 1 308 ? 79.765 7.469 71.905 1.00 19.73 306 ILE D C 1
ATOM 9857 O O . ILE D 1 308 ? 80.643 7.199 72.715 1.00 19.83 306 ILE D O 1
ATOM 9862 N N . ASP D 1 309 ? 78.578 6.870 71.883 1.00 19.19 307 ASP D N 1
ATOM 9863 C CA . ASP D 1 309 ? 78.183 5.914 72.890 1.00 19.76 307 ASP D CA 1
ATOM 9864 C C . ASP D 1 309 ? 77.214 4.891 72.292 1.00 20.48 307 ASP D C 1
ATOM 9865 O O . ASP D 1 309 ? 76.016 5.137 72.211 1.00 20.25 307 ASP D O 1
ATOM 9870 N N . GLU D 1 310 ? 77.756 3.748 71.855 1.00 21.44 308 GLU D N 1
ATOM 9871 C CA . GLU D 1 310 ? 76.968 2.680 71.231 1.00 22.01 308 GLU D CA 1
ATOM 9872 C C . GLU D 1 310 ? 75.963 2.014 72.185 1.00 21.16 308 GLU D C 1
ATOM 9873 O O . GLU D 1 310 ? 74.960 1.462 71.731 1.00 21.45 308 GLU D O 1
ATOM 9879 N N . ILE D 1 311 ? 76.252 2.023 73.483 1.00 20.66 309 ILE D N 1
ATOM 9880 C CA . ILE D 1 311 ? 75.345 1.427 74.471 1.00 20.67 309 ILE D CA 1
ATOM 9881 C C . ILE D 1 311 ? 74.016 2.207 74.540 1.00 22.44 309 ILE D C 1
ATOM 9882 O O . ILE D 1 311 ? 72.939 1.615 74.467 1.00 21.82 309 ILE D O 1
ATOM 9895 N N . GLY D 1 313 ? 73.157 4.776 72.389 1.00 25.91 311 GLY D N 1
ATOM 9896 C CA . GLY D 1 313 ? 72.751 4.995 70.997 1.00 23.66 311 GLY D CA 1
ATOM 9897 C C . GLY D 1 313 ? 72.894 6.462 70.631 1.00 23.08 311 GLY D C 1
ATOM 9898 O O . GLY D 1 313 ? 72.059 7.007 69.910 1.00 22.12 311 GLY D O 1
ATOM 9899 N N . LEU D 1 314 ? 73.943 7.098 71.155 1.00 22.19 312 LEU D N 1
ATOM 9900 C CA . LEU D 1 314 ? 74.265 8.490 70.862 1.00 22.03 312 LEU D CA 1
ATOM 9901 C C . LEU D 1 314 ? 75.491 8.585 69.966 1.00 22.06 312 LEU D C 1
ATOM 9902 O O . LEU D 1 314 ? 76.514 8.010 70.292 1.00 22.41 312 LEU D O 1
ATOM 9907 N N . ASP D 1 315 ? 75.382 9.288 68.837 1.00 21.88 313 ASP D N 1
ATOM 9908 C CA . ASP D 1 315 ? 76.555 9.601 67.991 1.00 21.76 313 ASP D CA 1
ATOM 9909 C C . ASP D 1 315 ? 76.507 11.038 67.417 1.00 21.46 313 ASP D C 1
ATOM 9910 O O . ASP D 1 315 ? 76.332 11.228 66.209 1.00 22.11 313 ASP D O 1
ATOM 9915 N N . GLU D 1 316 ? 76.716 12.034 68.279 1.00 21.59 314 GLU D N 1
ATOM 9916 C CA . GLU D 1 316 ? 76.417 13.446 67.960 1.00 22.05 314 GLU D CA 1
ATOM 9917 C C . GLU D 1 316 ? 76.959 14.453 68.978 1.00 21.50 314 GLU D C 1
ATOM 9918 O O . GLU D 1 316 ? 77.272 14.086 70.120 1.00 20.56 314 GLU D O 1
ATOM 9924 N N . GLU D 1 317 ? 77.071 15.718 68.557 1.00 21.43 315 GLU D N 1
ATOM 9925 C CA . GLU D 1 317 ? 77.428 16.802 69.477 1.00 22.46 315 GLU D CA 1
ATOM 9926 C C . GLU D 1 317 ? 76.232 17.160 70.378 1.00 23.47 315 GLU D C 1
ATOM 9927 O O . GLU D 1 317 ? 75.109 17.373 69.889 1.00 23.99 315 GLU D O 1
ATOM 9949 N N . LEU D 1 319 ? 74.895 19.413 74.067 1.00 22.94 317 LEU D N 1
ATOM 9950 C CA . LEU D 1 319 ? 75.173 20.579 74.926 1.00 22.11 317 LEU D CA 1
ATOM 9951 C C . LEU D 1 319 ? 75.206 20.230 76.416 1.00 22.26 317 LEU D C 1
ATOM 9952 O O . LEU D 1 319 ? 74.267 19.629 76.955 1.00 21.52 317 LEU D O 1
ATOM 9957 N N . ILE D 1 320 ? 76.293 20.639 77.071 1.00 22.38 318 ILE D N 1
ATOM 9958 C CA . ILE D 1 320 ? 76.456 20.506 78.508 1.00 22.59 318 ILE D CA 1
ATOM 9959 C C . ILE D 1 320 ? 75.515 21.476 79.199 1.00 22.31 318 ILE D C 1
ATOM 9960 O O . ILE D 1 320 ? 75.742 22.686 79.188 1.00 22.28 318 ILE D O 1
ATOM 9965 N N . ALA D 1 321 ? 74.447 20.923 79.755 1.00 22.03 319 ALA D N 1
ATOM 9966 C CA . ALA D 1 321 ? 73.406 21.673 80.426 1.00 22.62 319 ALA D CA 1
ATOM 9967 C C . ALA D 1 321 ? 73.768 21.846 81.909 1.00 22.75 319 ALA D C 1
ATOM 9968 O O . ALA D 1 321 ? 73.387 22.822 82.533 1.00 22.97 319 ALA D O 1
ATOM 9970 N N . SER D 1 322 ? 74.506 20.893 82.469 1.00 22.98 320 SER D N 1
ATOM 9971 C CA . SER D 1 322 ? 74.915 20.997 83.858 1.00 23.71 320 SER D CA 1
ATOM 9972 C C . SER D 1 322 ? 76.089 20.099 84.190 1.00 23.51 320 SER D C 1
ATOM 9973 O O . SER D 1 322 ? 76.328 19.080 83.535 1.00 23.05 320 SER D O 1
ATOM 9976 N N . ILE D 1 323 ? 76.852 20.504 85.193 1.00 24.26 321 ILE D N 1
ATOM 9977 C CA . ILE D 1 323 ? 77.978 19.721 85.688 1.00 24.71 321 ILE D CA 1
ATOM 9978 C C . ILE D 1 323 ? 77.888 19.635 87.197 1.00 24.72 321 ILE D C 1
ATOM 9979 O O . ILE D 1 323 ? 77.646 20.657 87.836 1.00 25.27 321 ILE D O 1
ATOM 9984 N N . LEU D 1 324 ? 78.042 18.430 87.762 1.00 25.05 322 LEU D N 1
ATOM 9985 C CA . LEU D 1 324 ? 78.293 18.275 89.205 1.00 25.51 322 LEU D CA 1
ATOM 9986 C C . LEU D 1 324 ? 79.764 17.962 89.408 1.00 24.76 322 LEU D C 1
ATOM 9987 O O . LEU D 1 324 ? 80.222 16.904 89.022 1.00 23.90 322 LEU D O 1
ATOM 9992 N N . PHE D 1 325 ? 80.490 18.901 90.008 1.00 24.53 323 PHE D N 1
ATOM 9993 C CA . PHE D 1 325 ? 81.886 18.695 90.379 1.00 24.46 323 PHE D CA 1
ATOM 9994 C C . PHE D 1 325 ? 81.930 18.109 91.780 1.00 24.87 323 PHE D C 1
ATOM 9995 O O . PHE D 1 325 ? 81.467 18.732 92.734 1.00 24.52 323 PHE D O 1
ATOM 10003 N N . SER D 1 326 ? 82.468 16.908 91.918 1.00 25.25 324 SER D N 1
ATOM 10004 C CA . SER D 1 326 ? 82.571 16.303 93.233 1.00 26.29 324 SER D CA 1
ATOM 10005 C C . SER D 1 326 ? 84.013 15.900 93.518 1.00 27.44 324 SER D C 1
ATOM 10006 O O . SER D 1 326 ? 84.805 15.597 92.602 1.00 27.17 324 SER D O 1
ATOM 10009 N N . GLU D 1 327 ? 84.351 15.956 94.797 1.00 28.13 325 GLU D N 1
ATOM 10010 C CA . GLU D 1 327 ? 85.590 15.399 95.304 1.00 29.38 325 GLU D CA 1
ATOM 10011 C C . GLU D 1 327 ? 85.233 14.705 96.589 1.00 30.44 325 GLU D C 1
ATOM 10012 O O . GLU D 1 327 ? 84.359 15.161 97.338 1.00 30.23 325 GLU D O 1
ATOM 10018 N N . ASP D 1 328 ? 85.910 13.592 96.829 1.00 31.83 326 ASP D N 1
ATOM 10019 C CA . ASP D 1 328 ? 85.948 12.965 98.134 1.00 33.37 326 ASP D CA 1
ATOM 10020 C C . ASP D 1 328 ? 87.294 12.223 98.289 1.00 34.09 326 ASP D C 1
ATOM 10021 O O . ASP D 1 328 ? 88.266 12.544 97.574 1.00 34.53 326 ASP D O 1
ATOM 10026 N N . ASP D 1 329 ? 87.353 11.249 99.203 1.00 34.11 327 ASP D N 1
ATOM 10027 C CA . ASP D 1 329 ? 88.605 10.540 99.491 1.00 34.16 327 ASP D CA 1
ATOM 10028 C C . ASP D 1 329 ? 89.115 9.729 98.297 1.00 34.10 327 ASP D C 1
ATOM 10029 O O . ASP D 1 329 ? 90.321 9.696 98.043 1.00 34.43 327 ASP D O 1
ATOM 10031 N N . ALA D 1 330 ? 88.197 9.102 97.563 1.00 33.60 328 ALA D N 1
ATOM 10032 C CA . ALA D 1 330 ? 88.545 8.334 96.363 1.00 33.41 328 ALA D CA 1
ATOM 10033 C C . ALA D 1 330 ? 89.043 9.181 95.171 1.00 32.84 328 ALA D C 1
ATOM 10034 O O . ALA D 1 330 ? 89.716 8.657 94.278 1.00 33.37 328 ALA D O 1
ATOM 10036 N N . GLY D 1 331 ? 88.724 10.472 95.159 1.00 31.80 329 GLY D N 1
ATOM 10037 C CA . GLY D 1 331 ? 89.180 11.376 94.099 1.00 30.43 329 GLY D CA 1
ATOM 10038 C C . GLY D 1 331 ? 88.104 12.311 93.573 1.00 30.02 329 GLY D C 1
ATOM 10039 O O . GLY D 1 331 ? 86.975 12.339 94.083 1.00 30.06 329 GLY D O 1
ATOM 10040 N N . ARG D 1 332 ? 88.465 13.071 92.541 1.00 29.24 330 ARG D N 1
ATOM 10041 C CA . ARG D 1 332 ? 87.586 14.031 91.885 1.00 28.37 330 ARG D CA 1
ATOM 10042 C C . ARG D 1 332 ? 86.833 13.436 90.697 1.00 27.78 330 ARG D C 1
ATOM 10043 O O . ARG D 1 332 ? 87.413 12.726 89.870 1.00 27.70 330 ARG D O 1
ATOM 10051 N N . LEU D 1 333 ? 85.534 13.726 90.629 1.00 26.61 331 LEU D N 1
ATOM 10052 C CA . LEU D 1 333 ? 84.715 13.314 89.505 1.00 25.58 331 LEU D CA 1
ATOM 10053 C C . LEU D 1 333 ? 83.978 14.524 88.963 1.00 25.60 331 LEU D C 1
ATOM 10054 O O . LEU D 1 333 ? 83.730 15.473 89.703 1.00 24.94 331 LEU D O 1
ATOM 10059 N N . ALA D 1 334 ? 83.638 14.501 87.670 1.00 25.15 332 ALA D N 1
ATOM 10060 C CA . ALA D 1 334 ? 82.671 15.454 87.138 1.00 25.09 332 ALA D CA 1
ATOM 10061 C C . ALA D 1 334 ? 81.561 14.661 86.478 1.00 25.23 332 ALA D C 1
ATOM 10062 O O . ALA D 1 334 ? 81.828 13.759 85.684 1.00 25.06 332 ALA D O 1
ATOM 10064 N N . VAL D 1 335 ? 80.324 15.008 86.825 1.00 24.80 333 VAL D N 1
ATOM 10065 C CA . VAL D 1 335 ? 79.135 14.407 86.234 1.00 24.76 333 VAL D CA 1
ATOM 10066 C C . VAL D 1 335 ? 78.549 15.423 85.240 1.00 24.22 333 VAL D C 1
ATOM 10067 O O . VAL D 1 335 ? 78.079 16.480 85.623 1.00 22.83 333 VAL D O 1
ATOM 10071 N N . ILE D 1 336 ? 78.681 15.116 83.954 1.00 24.02 334 ILE D N 1
ATOM 10072 C CA . ILE D 1 336 ? 78.312 16.019 82.883 1.00 24.00 334 ILE D CA 1
ATOM 10073 C C . ILE D 1 336 ? 76.949 15.618 82.324 1.00 24.11 334 ILE D C 1
ATOM 10074 O O . ILE D 1 336 ? 76.794 14.545 81.716 1.00 23.30 334 ILE D O 1
ATOM 10079 N N . SER D 1 337 ? 75.977 16.497 82.496 1.00 23.22 335 SER D N 1
ATOM 10080 C CA . SER D 1 337 ? 74.645 16.219 82.045 1.00 24.25 335 SER D CA 1
ATOM 10081 C C . SER D 1 337 ? 74.425 16.922 80.703 1.00 23.59 335 SER D C 1
ATOM 10082 O O . SER D 1 337 ? 74.564 18.153 80.612 1.00 23.38 335 SER D O 1
ATOM 10085 N N . VAL D 1 338 ? 74.159 16.125 79.658 1.00 23.35 336 VAL D N 1
ATOM 10086 C CA . VAL D 1 338 ? 74.105 16.623 78.268 1.00 22.52 336 VAL D CA 1
ATOM 10087 C C . VAL D 1 338 ? 72.727 16.555 77.651 1.00 22.63 336 VAL D C 1
ATOM 10088 O O . VAL D 1 338 ? 71.951 15.648 77.948 1.00 22.63 336 VAL D O 1
ATOM 10092 N N . VAL D 1 339 ? 72.447 17.508 76.767 1.00 23.01 337 VAL D N 1
ATOM 10093 C CA . VAL D 1 339 ? 71.153 17.651 76.128 1.00 23.72 337 VAL D CA 1
ATOM 10094 C C . VAL D 1 339 ? 71.306 17.938 74.623 1.00 24.77 337 VAL D C 1
ATOM 10095 O O . VAL D 1 339 ? 72.355 18.415 74.160 1.00 23.77 337 VAL D O 1
ATOM 10099 N N . ARG D 1 340 ? 70.258 17.615 73.868 1.00 26.00 338 ARG D N 1
ATOM 10100 C CA . ARG D 1 340 ? 70.148 18.023 72.475 1.00 27.81 338 ARG D CA 1
ATOM 10101 C C . ARG D 1 340 ? 70.142 19.539 72.376 1.00 29.05 338 ARG D C 1
ATOM 10102 O O . ARG D 1 340 ? 69.301 20.199 72.993 1.00 28.38 338 ARG D O 1
ATOM 10110 N N . PRO D 1 341 ? 71.093 20.099 71.602 1.00 31.30 339 PRO D N 1
ATOM 10111 C CA . PRO D 1 341 ? 71.193 21.550 71.405 1.00 33.25 339 PRO D CA 1
ATOM 10112 C C . PRO D 1 341 ? 69.907 22.194 70.873 1.00 35.39 339 PRO D C 1
ATOM 10113 O O . PRO D 1 341 ? 69.654 23.357 71.173 1.00 35.61 339 PRO D O 1
ATOM 10117 N N . ASP D 1 342 ? 69.099 21.450 70.115 1.00 38.39 340 ASP D N 1
ATOM 10118 C CA . ASP D 1 342 ? 67.835 22.006 69.586 1.00 41.61 340 ASP D CA 1
ATOM 10119 C C . ASP D 1 342 ? 66.778 22.257 70.681 1.00 43.53 340 ASP D C 1
ATOM 10120 O O . ASP D 1 342 ? 66.024 23.229 70.611 1.00 44.08 340 ASP D O 1
ATOM 10125 N N . ALA D 1 343 ? 66.764 21.407 71.708 1.00 45.95 341 ALA D N 1
ATOM 10126 C CA . ALA D 1 343 ? 65.873 21.564 72.868 1.00 48.23 341 ALA D CA 1
ATOM 10127 C C . ALA D 1 343 ? 66.234 22.743 73.796 1.00 49.82 341 ALA D C 1
ATOM 10128 O O . ALA D 1 343 ? 65.836 22.762 74.965 1.00 50.02 341 ALA D O 1
ATOM 10138 N N . ASP D 1 345 ? 67.826 26.036 71.934 1.00 55.45 343 ASP D N 1
ATOM 10139 C CA . ASP D 1 345 ? 67.920 27.203 71.035 1.00 55.92 343 ASP D CA 1
ATOM 10140 C C . ASP D 1 345 ? 66.585 27.514 70.352 1.00 56.08 343 ASP D C 1
ATOM 10141 O O . ASP D 1 345 ? 66.011 26.661 69.663 1.00 56.37 343 ASP D O 1
ATOM 10143 N N . GLY E 1 2 ? 71.167 0.543 130.680 1.00 51.12 0 GLY E N 1
ATOM 10144 C CA . GLY E 1 2 ? 69.781 -0.010 130.653 1.00 51.34 0 GLY E CA 1
ATOM 10145 C C . GLY E 1 2 ? 68.981 0.433 131.887 1.00 51.15 0 GLY E C 1
ATOM 10146 O O . GLY E 1 2 ? 69.574 0.779 132.918 1.00 51.39 0 GLY E O 1
ATOM 10147 N N . HIS E 1 3 ? 67.646 0.411 131.787 1.00 50.57 1 HIS E N 1
ATOM 10148 C CA . HIS E 1 3 ? 66.787 0.969 132.850 1.00 49.69 1 HIS E CA 1
ATOM 10149 C C . HIS E 1 3 ? 65.692 0.037 133.399 1.00 48.35 1 HIS E C 1
ATOM 10150 O O . HIS E 1 3 ? 65.108 -0.760 132.658 1.00 48.01 1 HIS E O 1
ATOM 10157 N N . SER E 1 4 ? 65.424 0.164 134.703 1.00 46.55 2 SER E N 1
ATOM 10158 C CA . SER E 1 4 ? 64.529 -0.750 135.435 1.00 44.69 2 SER E CA 1
ATOM 10159 C C . SER E 1 4 ? 63.026 -0.458 135.265 1.00 43.20 2 SER E C 1
ATOM 10160 O O . SER E 1 4 ? 62.192 -1.360 135.432 1.00 43.04 2 SER E O 1
ATOM 10163 N N . GLU E 1 5 ? 62.690 0.794 134.956 1.00 40.95 3 GLU E N 1
ATOM 10164 C CA . GLU E 1 5 ? 61.303 1.193 134.713 1.00 39.10 3 GLU E CA 1
ATOM 10165 C C . GLU E 1 5 ? 60.794 0.690 133.376 1.00 37.73 3 GLU E C 1
ATOM 10166 O O . GLU E 1 5 ? 61.434 0.891 132.339 1.00 37.75 3 GLU E O 1
ATOM 10172 N N . GLU E 1 6 ? 59.623 0.068 133.405 1.00 36.13 4 GLU E N 1
ATOM 10173 C CA . GLU E 1 6 ? 59.022 -0.520 132.220 1.00 35.58 4 GLU E CA 1
ATOM 10174 C C . GLU E 1 6 ? 58.221 0.489 131.402 1.00 33.95 4 GLU E C 1
ATOM 10175 O O . GLU E 1 6 ? 57.517 1.330 131.961 1.00 33.42 4 GLU E O 1
ATOM 10181 N N . ILE E 1 7 ? 58.334 0.387 130.077 1.00 32.96 5 ILE E N 1
ATOM 10182 C CA . ILE E 1 7 ? 57.462 1.127 129.155 1.00 31.88 5 ILE E CA 1
ATOM 10183 C C . ILE E 1 7 ? 56.327 0.208 128.718 1.00 31.92 5 ILE E C 1
ATOM 10184 O O . ILE E 1 7 ? 56.551 -0.851 128.115 1.00 32.02 5 ILE E O 1
ATOM 10189 N N . VAL E 1 8 ? 55.107 0.633 129.029 1.00 31.68 6 VAL E N 1
ATOM 10190 C CA . VAL E 1 8 ? 53.936 -0.213 128.940 1.00 31.71 6 VAL E CA 1
ATOM 10191 C C . VAL E 1 8 ? 52.882 0.493 128.100 1.00 31.39 6 VAL E C 1
ATOM 10192 O O . VAL E 1 8 ? 52.561 1.641 128.359 1.00 31.88 6 VAL E O 1
ATOM 10196 N N . LEU E 1 9 ? 52.374 -0.186 127.080 1.00 31.32 7 LEU E N 1
ATOM 10197 C CA . LEU E 1 9 ? 51.190 0.261 126.348 1.00 31.68 7 LEU E CA 1
ATOM 10198 C C . LEU E 1 9 ? 49.942 -0.432 126.903 1.00 32.23 7 LEU E C 1
ATOM 10199 O O . LEU E 1 9 ? 49.956 -1.627 127.183 1.00 32.04 7 LEU E O 1
ATOM 10204 N N . LYS E 1 10 ? 48.869 0.330 127.073 1.00 32.73 8 LYS E N 1
ATOM 10205 C CA . LYS E 1 10 ? 47.589 -0.225 127.478 1.00 33.30 8 LYS E CA 1
ATOM 10206 C C . LYS E 1 10 ? 46.506 0.154 126.475 1.00 33.79 8 LYS E C 1
ATOM 10207 O O . LYS E 1 10 ? 46.413 1.318 126.054 1.00 33.43 8 LYS E O 1
ATOM 10213 N N . ALA E 1 11 ? 45.706 -0.848 126.100 1.00 33.85 9 ALA E N 1
ATOM 10214 C CA . ALA E 1 11 ? 44.667 -0.723 125.082 1.00 34.08 9 ALA E CA 1
ATOM 10215 C C . ALA E 1 11 ? 43.716 -1.918 125.158 1.00 34.38 9 ALA E C 1
ATOM 10216 O O . ALA E 1 11 ? 44.148 -3.076 125.182 1.00 34.20 9 ALA E O 1
ATOM 10218 N N . GLY E 1 12 ? 42.419 -1.633 125.189 1.00 35.15 10 GLY E N 1
ATOM 10219 C CA . GLY E 1 12 ? 41.393 -2.685 125.218 1.00 35.48 10 GLY E CA 1
ATOM 10220 C C . GLY E 1 12 ? 41.427 -3.538 126.472 1.00 35.98 10 GLY E C 1
ATOM 10221 O O . GLY E 1 12 ? 41.090 -4.724 126.432 1.00 35.73 10 GLY E O 1
ATOM 10222 N N . GLY E 1 13 ? 41.829 -2.930 127.589 1.00 36.26 11 GLY E N 1
ATOM 10223 C CA . GLY E 1 13 ? 41.936 -3.641 128.863 1.00 36.34 11 GLY E CA 1
ATOM 10224 C C . GLY E 1 13 ? 43.129 -4.591 128.968 1.00 36.18 11 GLY E C 1
ATOM 10225 O O . GLY E 1 13 ? 43.254 -5.321 129.948 1.00 36.64 11 GLY E O 1
ATOM 10226 N N . LYS E 1 14 ? 44.004 -4.577 127.966 1.00 35.90 12 LYS E N 1
ATOM 10227 C CA . LYS E 1 14 ? 45.203 -5.426 127.945 1.00 35.55 12 LYS E CA 1
ATOM 10228 C C . LYS E 1 14 ? 46.487 -4.618 128.220 1.00 34.81 12 LYS E C 1
ATOM 10229 O O . LYS E 1 14 ? 46.505 -3.389 128.080 1.00 34.55 12 LYS E O 1
ATOM 10235 N N . ILE E 1 15 ? 47.554 -5.314 128.610 1.00 33.69 13 ILE E N 1
ATOM 10236 C CA . ILE E 1 15 ? 48.832 -4.675 128.930 1.00 33.15 13 ILE E CA 1
ATOM 10237 C C . ILE E 1 15 ? 49.900 -5.209 127.977 1.00 32.12 13 ILE E C 1
ATOM 10238 O O . ILE E 1 15 ? 50.093 -6.426 127.886 1.00 31.74 13 ILE E O 1
ATOM 10243 N N . TYR E 1 16 ? 50.566 -4.300 127.257 1.00 30.83 14 TYR E N 1
ATOM 10244 C CA . TYR E 1 16 ? 51.589 -4.666 126.273 1.00 29.99 14 TYR E CA 1
ATOM 10245 C C . TYR E 1 16 ? 52.950 -4.091 126.647 1.00 29.90 14 TYR E C 1
ATOM 10246 O O . TYR E 1 16 ? 53.176 -2.890 126.507 1.00 28.88 14 TYR E O 1
ATOM 10255 N N . GLN E 1 17 ? 53.846 -4.958 127.121 1.00 29.57 15 GLN E N 1
ATOM 10256 C CA . GLN E 1 17 ? 55.220 -4.577 127.438 1.00 29.77 15 GLN E CA 1
ATOM 10257 C C . GLN E 1 17 ? 56.161 -5.458 126.621 1.00 29.66 15 GLN E C 1
ATOM 10258 O O . GLN E 1 17 ? 55.840 -6.610 126.318 1.00 29.30 15 GLN E O 1
ATOM 10264 N N . GLY E 1 18 ? 57.317 -4.918 126.255 1.00 29.27 16 GLY E N 1
ATOM 10265 C CA . GLY E 1 18 ? 58.359 -5.740 125.634 1.00 28.52 16 GLY E CA 1
ATOM 10266 C C . GLY E 1 18 ? 58.516 -5.491 124.145 1.00 28.25 16 GLY E C 1
ATOM 10267 O O . GLY E 1 18 ? 59.063 -6.323 123.428 1.00 27.83 16 GLY E O 1
ATOM 10268 N N . TRP E 1 19 ? 58.037 -4.333 123.692 1.00 27.33 17 TRP E N 1
ATOM 10269 C CA . TRP E 1 19 ? 58.201 -3.869 122.327 1.00 26.95 17 TRP E CA 1
ATOM 10270 C C . TRP E 1 19 ? 59.665 -3.788 121.953 1.00 27.46 17 TRP E C 1
ATOM 10271 O O . TRP E 1 19 ? 60.514 -3.441 122.787 1.00 27.22 17 TRP E O 1
ATOM 10282 N N . THR E 1 20 ? 59.965 -4.084 120.695 1.00 27.29 18 THR E N 1
ATOM 10283 C CA . THR E 1 20 ? 61.357 -4.067 120.248 1.00 27.16 18 THR E CA 1
ATOM 10284 C C . THR E 1 20 ? 61.784 -2.698 119.730 1.00 27.61 18 THR E C 1
ATOM 10285 O O . THR E 1 20 ? 62.970 -2.458 119.552 1.00 26.58 18 THR E O 1
ATOM 10289 N N . LYS E 1 21 ? 60.818 -1.818 119.465 1.00 27.57 19 LYS E N 1
ATOM 10290 C CA . LYS E 1 21 ? 61.125 -0.451 119.025 1.00 28.67 19 LYS E CA 1
ATOM 10291 C C . LYS E 1 21 ? 60.001 0.485 119.435 1.00 28.21 19 LYS E C 1
ATOM 10292 O O . LYS E 1 21 ? 58.825 0.184 119.211 1.00 28.50 19 LYS E O 1
ATOM 10298 N N . ILE E 1 22 ? 60.361 1.609 120.050 1.00 27.35 20 ILE E N 1
ATOM 10299 C CA . ILE E 1 22 ? 59.384 2.595 120.538 1.00 26.89 20 ILE E CA 1
ATOM 10300 C C . ILE E 1 22 ? 59.843 3.997 120.137 1.00 27.29 20 ILE E C 1
ATOM 10301 O O . ILE E 1 22 ? 61.011 4.309 120.284 1.00 26.61 20 ILE E O 1
ATOM 10306 N N . GLY E 1 23 ? 58.929 4.798 119.582 1.00 27.15 21 GLY E N 1
ATOM 10307 C CA . GLY E 1 23 ? 59.169 6.198 119.232 1.00 26.98 21 GLY E CA 1
ATOM 10308 C C . GLY E 1 23 ? 57.944 6.990 119.691 1.00 27.94 21 GLY E C 1
ATOM 10309 O O . GLY E 1 23 ? 56.811 6.633 119.363 1.00 27.08 21 GLY E O 1
ATOM 10310 N N . ILE E 1 24 ? 58.147 8.010 120.517 1.00 28.28 22 ILE E N 1
ATOM 10311 C CA . ILE E 1 24 ? 57.043 8.867 120.993 1.00 28.36 22 ILE E CA 1
ATOM 10312 C C . ILE E 1 24 ? 57.504 10.314 120.858 1.00 28.96 22 ILE E C 1
ATOM 10313 O O . ILE E 1 24 ? 58.575 10.673 121.379 1.00 29.08 22 ILE E O 1
ATOM 10318 N N . THR E 1 25 ? 56.744 11.118 120.106 1.00 28.53 23 THR E N 1
ATOM 10319 C CA . THR E 1 25 ? 57.002 12.554 119.980 1.00 28.34 23 THR E CA 1
ATOM 10320 C C . THR E 1 25 ? 56.057 13.379 120.878 1.00 28.58 23 THR E C 1
ATOM 10321 O O . THR E 1 25 ? 54.844 13.186 120.842 1.00 28.35 23 THR E O 1
ATOM 10325 N N . ARG E 1 26 ? 56.620 14.281 121.684 1.00 28.42 24 ARG E N 1
ATOM 10326 C CA . ARG E 1 26 ? 55.849 15.372 122.320 1.00 28.81 24 ARG E CA 1
ATOM 10327 C C . ARG E 1 26 ? 56.321 16.683 121.700 1.00 29.38 24 ARG E C 1
ATOM 10328 O O . ARG E 1 26 ? 57.530 16.924 121.606 1.00 28.45 24 ARG E O 1
ATOM 10336 N N . SER E 1 27 ? 55.393 17.518 121.241 1.00 29.72 25 SER E N 1
ATOM 10337 C CA . SER E 1 27 ? 55.784 18.705 120.489 1.00 30.68 25 SER E CA 1
ATOM 10338 C C . SER E 1 27 ? 54.898 19.920 120.732 1.00 31.94 25 SER E C 1
ATOM 10339 O O . SER E 1 27 ? 53.675 19.816 120.737 1.00 32.26 25 SER E O 1
ATOM 10342 N N . LEU E 1 28 ? 55.527 21.078 120.895 1.00 32.54 26 LEU E N 1
ATOM 10343 C CA . LEU E 1 28 ? 54.779 22.340 120.910 1.00 33.44 26 LEU E CA 1
ATOM 10344 C C . LEU E 1 28 ? 54.337 22.753 119.511 1.00 33.96 26 LEU E C 1
ATOM 10345 O O . LEU E 1 28 ? 53.403 23.533 119.352 1.00 34.99 26 LEU E O 1
ATOM 10350 N N . GLU E 1 29 ? 55.033 22.254 118.502 1.00 35.14 27 GLU E N 1
ATOM 10351 C CA A GLU E 1 29 ? 54.777 22.656 117.119 0.50 35.53 27 GLU E CA 1
ATOM 10352 C CA B GLU E 1 29 ? 54.791 22.653 117.117 0.50 35.66 27 GLU E CA 1
ATOM 10353 C C . GLU E 1 29 ? 53.611 21.884 116.518 1.00 35.67 27 GLU E C 1
ATOM 10354 O O . GLU E 1 29 ? 52.658 22.485 116.038 1.00 36.54 27 GLU E O 1
ATOM 10365 N N . ALA E 1 30 ? 53.671 20.560 116.585 1.00 34.90 28 ALA E N 1
ATOM 10366 C CA . ALA E 1 30 ? 52.684 19.700 115.939 1.00 34.47 28 ALA E CA 1
ATOM 10367 C C . ALA E 1 30 ? 51.660 19.104 116.910 1.00 33.59 28 ALA E C 1
ATOM 10368 O O . ALA E 1 30 ? 51.978 18.165 117.665 1.00 33.51 28 ALA E O 1
ATOM 10378 N N . SER E 1 32 ? 49.004 17.092 118.802 1.00 29.65 30 SER E N 1
ATOM 10379 C CA . SER E 1 32 ? 48.711 15.664 119.029 1.00 29.29 30 SER E CA 1
ATOM 10380 C C . SER E 1 32 ? 49.924 14.712 119.037 1.00 28.67 30 SER E C 1
ATOM 10381 O O . SER E 1 32 ? 49.786 13.518 119.337 1.00 29.16 30 SER E O 1
ATOM 10384 N N . GLY E 1 33 ? 51.098 15.236 118.716 1.00 28.87 31 GLY E N 1
ATOM 10385 C CA . GLY E 1 33 ? 52.338 14.434 118.684 1.00 28.75 31 GLY E CA 1
ATOM 10386 C C . GLY E 1 33 ? 52.160 13.106 117.968 1.00 28.95 31 GLY E C 1
ATOM 10387 O O . GLY E 1 33 ? 51.453 13.040 116.966 1.00 29.43 31 GLY E O 1
ATOM 10388 N N . ALA E 1 34 ? 52.769 12.042 118.499 1.00 28.67 32 ALA E N 1
ATOM 10389 C CA . ALA E 1 34 ? 52.816 10.738 117.822 1.00 28.24 32 ALA E CA 1
ATOM 10390 C C . ALA E 1 34 ? 53.374 9.661 118.708 1.00 28.37 32 ALA E C 1
ATOM 10391 O O . ALA E 1 34 ? 54.273 9.930 119.505 1.00 28.75 32 ALA E O 1
ATOM 10393 N N . PHE E 1 35 ? 52.852 8.441 118.548 1.00 27.88 33 PHE E N 1
ATOM 10394 C CA . PHE E 1 35 ? 53.518 7.236 119.058 1.00 27.78 33 PHE E CA 1
ATOM 10395 C C . PHE E 1 35 ? 53.618 6.142 117.979 1.00 27.99 33 PHE E C 1
ATOM 10396 O O . PHE E 1 35 ? 52.754 6.038 117.122 1.00 27.33 33 PHE E O 1
ATOM 10404 N N A ASP E 1 36 ? 54.677 5.335 118.026 0.50 27.86 34 ASP E N 1
ATOM 10405 N N B ASP E 1 36 ? 54.696 5.366 118.048 0.50 28.04 34 ASP E N 1
ATOM 10406 C CA A ASP E 1 36 ? 54.836 4.188 117.122 0.50 28.10 34 ASP E CA 1
ATOM 10407 C CA B ASP E 1 36 ? 54.934 4.222 117.177 0.50 28.40 34 ASP E CA 1
ATOM 10408 C C A ASP E 1 36 ? 55.565 3.120 117.938 0.50 28.13 34 ASP E C 1
ATOM 10409 C C B ASP E 1 36 ? 55.536 3.148 118.072 0.50 28.33 34 ASP E C 1
ATOM 10410 O O A ASP E 1 36 ? 56.655 3.371 118.457 0.50 27.49 34 ASP E O 1
ATOM 10411 O O B ASP E 1 36 ? 56.516 3.418 118.772 0.50 27.65 34 ASP E O 1
ATOM 10420 N N . LEU E 1 37 ? 54.927 1.960 118.092 1.00 28.39 35 LEU E N 1
ATOM 10421 C CA . LEU E 1 37 ? 55.484 0.827 118.853 1.00 29.40 35 LEU E CA 1
ATOM 10422 C C . LEU E 1 37 ? 55.491 -0.394 117.962 1.00 29.91 35 LEU E C 1
ATOM 10423 O O . LEU E 1 37 ? 54.513 -0.663 117.265 1.00 29.17 35 LEU E O 1
ATOM 10428 N N . GLU E 1 38 ? 56.612 -1.108 117.970 1.00 29.96 36 GLU E N 1
ATOM 10429 C CA . GLU E 1 38 ? 56.802 -2.258 117.094 1.00 31.45 36 GLU E CA 1
ATOM 10430 C C . GLU E 1 38 ? 57.330 -3.425 117.901 1.00 30.96 36 GLU E C 1
ATOM 10431 O O . GLU E 1 38 ? 58.091 -3.240 118.873 1.00 30.50 36 GLU E O 1
ATOM 10445 N N . THR E 1 40 ? 58.998 -7.171 116.892 1.00 30.38 38 THR E N 1
ATOM 10446 C CA . THR E 1 40 ? 59.483 -8.065 115.837 1.00 30.47 38 THR E CA 1
ATOM 10447 C C . THR E 1 40 ? 59.985 -9.408 116.393 1.00 30.71 38 THR E C 1
ATOM 10448 O O . THR E 1 40 ? 60.977 -9.452 117.119 1.00 30.23 38 THR E O 1
ATOM 10452 N N . TYR E 1 41 ? 59.279 -10.487 116.058 1.00 30.59 39 TYR E N 1
ATOM 10453 C CA . TYR E 1 41 ? 59.677 -11.831 116.466 1.00 31.13 39 TYR E CA 1
ATOM 10454 C C . TYR E 1 41 ? 60.304 -12.592 115.311 1.00 30.75 39 TYR E C 1
ATOM 10455 O O . TYR E 1 41 ? 59.831 -12.520 114.191 1.00 30.40 39 TYR E O 1
ATOM 10464 N N . LYS E 1 42 ? 61.374 -13.319 115.604 1.00 30.19 40 LYS E N 1
ATOM 10465 C CA . LYS E 1 42 ? 62.008 -14.205 114.638 1.00 30.57 40 LYS E CA 1
ATOM 10466 C C . LYS E 1 42 ? 61.857 -15.641 115.088 1.00 30.10 40 LYS E C 1
ATOM 10467 O O . LYS E 1 42 ? 62.271 -15.998 116.194 1.00 29.95 40 LYS E O 1
ATOM 10473 N N . PHE E 1 43 ? 61.252 -16.457 114.233 1.00 29.92 41 PHE E N 1
ATOM 10474 C CA . PHE E 1 43 ? 61.059 -17.873 114.509 1.00 29.50 41 PHE E CA 1
ATOM 10475 C C . PHE E 1 43 ? 62.056 -18.705 113.692 1.00 29.94 41 PHE E C 1
ATOM 10476 O O . PHE E 1 43 ? 61.905 -18.868 112.470 1.00 29.17 41 PHE E O 1
ATOM 10484 N N . LEU E 1 44 ? 63.083 -19.206 114.388 1.00 29.16 42 LEU E N 1
ATOM 10485 C CA . LEU E 1 44 ? 64.212 -19.839 113.742 1.00 29.91 42 LEU E CA 1
ATOM 10486 C C . LEU E 1 44 ? 63.828 -21.158 113.109 1.00 30.50 42 LEU E C 1
ATOM 10487 O O . LEU E 1 44 ? 64.407 -21.541 112.109 1.00 30.36 42 LEU E O 1
ATOM 10492 N N . GLY E 1 45 ? 62.856 -21.854 113.691 1.00 31.30 43 GLY E N 1
ATOM 10493 C CA . GLY E 1 45 ? 62.310 -23.051 113.049 1.00 32.90 43 GLY E CA 1
ATOM 10494 C C . GLY E 1 45 ? 61.632 -22.777 111.705 1.00 33.95 43 GLY E C 1
ATOM 10495 O O . GLY E 1 45 ? 61.055 -23.681 111.126 1.00 34.41 43 GLY E O 1
ATOM 10496 N N . ASN E 1 46 ? 61.691 -21.535 111.207 1.00 34.88 44 ASN E N 1
ATOM 10497 C CA . ASN E 1 46 ? 61.034 -21.162 109.941 1.00 35.81 44 ASN E CA 1
ATOM 10498 C C . ASN E 1 46 ? 59.537 -21.533 109.976 1.00 35.80 44 ASN E C 1
ATOM 10499 O O . ASN E 1 46 ? 58.961 -21.993 108.985 1.00 36.12 44 ASN E O 1
ATOM 10504 N N . ASP E 1 47 ? 58.925 -21.342 111.141 1.00 35.84 45 ASP E N 1
ATOM 10505 C CA . ASP E 1 47 ? 57.554 -21.779 111.390 1.00 35.53 45 ASP E CA 1
ATOM 10506 C C . ASP E 1 47 ? 56.715 -20.639 111.958 1.00 35.53 45 ASP E C 1
ATOM 10507 O O . ASP E 1 47 ? 55.804 -20.859 112.767 1.00 35.00 45 ASP E O 1
ATOM 10512 N N . ALA E 1 48 ? 57.022 -19.417 111.521 1.00 35.11 46 ALA E N 1
ATOM 10513 C CA . ALA E 1 48 ? 56.338 -18.235 112.045 1.00 35.42 46 ALA E CA 1
ATOM 10514 C C . ALA E 1 48 ? 54.831 -18.360 111.888 1.00 35.77 46 ALA E C 1
ATOM 10515 O O . ALA E 1 48 ? 54.069 -17.995 112.785 1.00 36.22 46 ALA E O 1
ATOM 10517 N N . GLN E 1 49 ? 54.410 -18.873 110.736 1.00 36.35 47 GLN E N 1
ATOM 10518 C CA . GLN E 1 49 ? 53.006 -18.813 110.315 1.00 37.19 47 GLN E CA 1
ATOM 10519 C C . GLN E 1 49 ? 52.114 -19.816 111.059 1.00 38.49 47 GLN E C 1
ATOM 10520 O O . GLN E 1 49 ? 50.888 -19.785 110.934 1.00 38.46 47 GLN E O 1
ATOM 10526 N N . TYR E 1 50 ? 52.734 -20.700 111.837 1.00 39.73 48 TYR E N 1
ATOM 10527 C CA . TYR E 1 50 ? 51.990 -21.598 112.723 1.00 41.52 48 TYR E CA 1
ATOM 10528 C C . TYR E 1 50 ? 52.103 -21.134 114.177 1.00 42.21 48 TYR E C 1
ATOM 10529 O O . TYR E 1 50 ? 51.600 -21.799 115.081 1.00 42.17 48 TYR E O 1
ATOM 10538 N N . LYS E 1 51 ? 52.756 -19.986 114.389 1.00 43.11 49 LYS E N 1
ATOM 10539 C CA . LYS E 1 51 ? 53.137 -19.549 115.732 1.00 43.92 49 LYS E CA 1
ATOM 10540 C C . LYS E 1 51 ? 52.656 -18.154 116.119 1.00 44.79 49 LYS E C 1
ATOM 10541 O O . LYS E 1 51 ? 53.318 -17.472 116.918 1.00 44.78 49 LYS E O 1
ATOM 10547 N N . ALA E 1 52 ? 51.510 -17.742 115.560 1.00 45.17 50 ALA E N 1
ATOM 10548 C CA . ALA E 1 52 ? 50.850 -16.476 115.909 1.00 45.95 50 ALA E CA 1
ATOM 10549 C C . ALA E 1 52 ? 50.555 -16.403 117.411 1.00 46.57 50 ALA E C 1
ATOM 10550 O O . ALA E 1 52 ? 50.119 -17.388 118.016 1.00 46.65 50 ALA E O 1
ATOM 10552 N N . PHE E 1 53 ? 50.792 -15.233 117.997 1.00 47.53 51 PHE E N 1
ATOM 10553 C CA . PHE E 1 53 ? 51.025 -15.143 119.443 1.00 48.23 51 PHE E CA 1
ATOM 10554 C C . PHE E 1 53 ? 50.120 -14.180 120.188 1.00 47.93 51 PHE E C 1
ATOM 10555 O O . PHE E 1 53 ? 49.423 -14.583 121.118 1.00 47.94 51 PHE E O 1
ATOM 10563 N N . ILE E 1 54 ? 50.137 -12.916 119.779 1.00 47.66 52 ILE E N 1
ATOM 10564 C CA . ILE E 1 54 ? 49.427 -11.872 120.500 1.00 47.54 52 ILE E CA 1
ATOM 10565 C C . ILE E 1 54 ? 48.098 -11.588 119.854 1.00 47.23 52 ILE E C 1
ATOM 10566 O O . ILE E 1 54 ? 47.957 -11.650 118.630 1.00 46.85 52 ILE E O 1
ATOM 10568 N N . GLU E 1 55 ? 47.120 -11.292 120.705 1.00 47.22 53 GLU E N 1
ATOM 10569 C CA . GLU E 1 55 ? 45.826 -10.814 120.273 1.00 47.11 53 GLU E CA 1
ATOM 10570 C C . GLU E 1 55 ? 46.080 -9.504 119.525 1.00 45.87 53 GLU E C 1
ATOM 10571 O O . GLU E 1 55 ? 46.871 -8.689 119.993 1.00 46.27 53 GLU E O 1
ATOM 10577 N N . PRO E 1 56 ? 45.466 -9.323 118.342 1.00 44.81 54 PRO E N 1
ATOM 10578 C CA . PRO E 1 56 ? 45.581 -8.045 117.627 1.00 44.24 54 PRO E CA 1
ATOM 10579 C C . PRO E 1 56 ? 45.128 -6.838 118.460 1.00 43.07 54 PRO E C 1
ATOM 10580 O O . PRO E 1 56 ? 44.214 -6.955 119.267 1.00 43.14 54 PRO E O 1
ATOM 10584 N N . ILE E 1 57 ? 45.788 -5.701 118.273 1.00 41.55 55 ILE E N 1
ATOM 10585 C CA . ILE E 1 57 ? 45.309 -4.449 118.812 1.00 40.47 55 ILE E CA 1
ATOM 10586 C C . ILE E 1 57 ? 44.432 -3.844 117.727 1.00 39.48 55 ILE E C 1
ATOM 10587 O O . ILE E 1 57 ? 44.858 -3.761 116.570 1.00 40.37 55 ILE E O 1
ATOM 10592 N N . LYS E 1 58 ? 43.200 -3.467 118.071 1.00 37.55 56 LYS E N 1
ATOM 10593 C CA . LYS E 1 58 ? 42.298 -2.868 117.092 1.00 36.14 56 LYS E CA 1
ATOM 10594 C C . LYS E 1 58 ? 42.692 -1.424 116.838 1.00 34.32 56 LYS E C 1
ATOM 10595 O O . LYS E 1 58 ? 42.853 -0.655 117.781 1.00 33.27 56 LYS E O 1
ATOM 10601 N N . GLN E 1 59 ? 42.831 -1.067 115.565 1.00 32.97 57 GLN E N 1
ATOM 10602 C CA . GLN E 1 59 ? 42.902 0.338 115.162 1.00 32.14 57 GLN E CA 1
ATOM 10603 C C . GLN E 1 59 ? 41.678 1.024 115.738 1.00 31.84 57 GLN E C 1
ATOM 10604 O O . GLN E 1 59 ? 40.585 0.448 115.728 1.00 31.22 57 GLN E O 1
ATOM 10610 N N . GLY E 1 60 ? 41.854 2.238 116.261 1.00 31.63 58 GLY E N 1
ATOM 10611 C CA . GLY E 1 60 ? 40.749 2.952 116.887 1.00 31.85 58 GLY E CA 1
ATOM 10612 C C . GLY E 1 60 ? 40.722 2.934 118.399 1.00 32.25 58 GLY E C 1
ATOM 10613 O O . GLY E 1 60 ? 40.205 3.839 119.015 1.00 32.00 58 GLY E O 1
ATOM 10614 N N . GLN E 1 61 ? 41.301 1.901 118.992 1.00 32.88 59 GLN E N 1
ATOM 10615 C CA . GLN E 1 61 ? 41.336 1.697 120.440 1.00 33.50 59 GLN E CA 1
ATOM 10616 C C . GLN E 1 61 ? 41.954 2.870 121.224 1.00 33.11 59 GLN E C 1
ATOM 10617 O O . GLN E 1 61 ? 43.015 3.373 120.833 1.00 32.56 59 GLN E O 1
ATOM 10623 N N . ALA E 1 62 ? 41.306 3.287 122.320 1.00 32.66 60 ALA E N 1
ATOM 10624 C CA . ALA E 1 62 ? 41.923 4.198 123.290 1.00 32.96 60 ALA E CA 1
ATOM 10625 C C . ALA E 1 62 ? 43.162 3.524 123.877 1.00 33.90 60 ALA E C 1
ATOM 10626 O O . ALA E 1 62 ? 43.167 2.308 124.133 1.00 34.27 60 ALA E O 1
ATOM 10628 N N . CYS E 1 63 ? 44.179 4.342 124.121 1.00 33.83 61 CYS E N 1
ATOM 10629 C CA . CYS E 1 63 ? 45.560 3.941 124.138 1.00 35.68 61 CYS E CA 1
ATOM 10630 C C . CYS E 1 63 ? 46.317 4.828 125.122 1.00 34.38 61 CYS E C 1
ATOM 10631 O O . CYS E 1 63 ? 46.181 6.053 125.071 1.00 33.94 61 CYS E O 1
ATOM 10634 N N . THR E 1 64 ? 47.119 4.230 125.999 1.00 33.21 62 THR E N 1
ATOM 10635 C CA . THR E 1 64 ? 48.056 5.003 126.821 1.00 32.73 62 THR E CA 1
ATOM 10636 C C . THR E 1 64 ? 49.428 4.337 126.812 1.00 32.21 62 THR E C 1
ATOM 10637 O O . THR E 1 64 ? 49.523 3.111 126.742 1.00 31.85 62 THR E O 1
ATOM 10641 N N . VAL E 1 65 ? 50.476 5.153 126.864 1.00 31.25 63 VAL E N 1
ATOM 10642 C CA . VAL E 1 65 ? 51.827 4.654 127.137 1.00 30.99 63 VAL E CA 1
ATOM 10643 C C . VAL E 1 65 ? 52.376 5.268 128.427 1.00 30.55 63 VAL E C 1
ATOM 10644 O O . VAL E 1 65 ? 52.376 6.490 128.603 1.00 29.90 63 VAL E O 1
ATOM 10648 N N . ASP E 1 66 ? 52.844 4.403 129.319 1.00 30.50 64 ASP E N 1
ATOM 10649 C CA . ASP E 1 66 ? 53.444 4.812 130.589 1.00 30.03 64 ASP E CA 1
ATOM 10650 C C . ASP E 1 66 ? 54.907 4.380 130.652 1.00 29.29 64 ASP E C 1
ATOM 10651 O O . ASP E 1 66 ? 55.286 3.412 130.019 1.00 29.07 64 ASP E O 1
ATOM 10656 N N . ILE E 1 67 ? 55.719 5.113 131.412 1.00 28.62 65 ILE E N 1
ATOM 10657 C CA . ILE E 1 67 ? 57.048 4.652 131.793 1.00 28.62 65 ILE E CA 1
ATOM 10658 C C . ILE E 1 67 ? 57.114 4.661 133.318 1.00 28.30 65 ILE E C 1
ATOM 10659 O O . ILE E 1 67 ? 56.903 5.691 133.944 1.00 28.34 65 ILE E O 1
ATOM 10664 N N . GLY E 1 68 ? 57.353 3.495 133.918 1.00 28.88 66 GLY E N 1
ATOM 10665 C CA . GLY E 1 68 ? 57.310 3.363 135.389 1.00 28.50 66 GLY E CA 1
ATOM 10666 C C . GLY E 1 68 ? 55.989 3.840 135.978 1.00 28.82 66 GLY E C 1
ATOM 10667 O O . GLY E 1 68 ? 55.958 4.469 137.039 1.00 28.57 66 GLY E O 1
ATOM 10668 N N . GLY E 1 69 ? 54.895 3.560 135.271 1.00 29.07 67 GLY E N 1
ATOM 10669 C CA . GLY E 1 69 ? 53.560 4.017 135.673 1.00 29.33 67 GLY E CA 1
ATOM 10670 C C . GLY E 1 69 ? 53.257 5.501 135.463 1.00 29.35 67 GLY E C 1
ATOM 10671 O O . GLY E 1 69 ? 52.154 5.954 135.773 1.00 28.89 67 GLY E O 1
ATOM 10672 N N . GLU E 1 70 ? 54.219 6.269 134.946 1.00 29.34 68 GLU E N 1
ATOM 10673 C CA . GLU E 1 70 ? 53.970 7.681 134.627 1.00 28.89 68 GLU E CA 1
ATOM 10674 C C . GLU E 1 70 ? 53.544 7.841 133.176 1.00 29.32 68 GLU E C 1
ATOM 10675 O O . GLU E 1 70 ? 54.256 7.409 132.267 1.00 29.49 68 GLU E O 1
ATOM 10681 N N . ARG E 1 71 ? 52.412 8.505 132.965 1.00 29.18 69 ARG E N 1
ATOM 10682 C CA . ARG E 1 71 ? 51.853 8.732 131.619 1.00 29.33 69 ARG E CA 1
ATOM 10683 C C . ARG E 1 71 ? 52.757 9.543 130.673 1.00 29.38 69 ARG E C 1
ATOM 10684 O O . ARG E 1 71 ? 53.234 10.634 131.023 1.00 29.64 69 ARG E O 1
ATOM 10692 N N . VAL E 1 72 ? 52.992 9.012 129.475 1.00 29.10 70 VAL E N 1
ATOM 10693 C CA . VAL E 1 72 ? 53.817 9.709 128.478 1.00 29.06 70 VAL E CA 1
ATOM 10694 C C . VAL E 1 72 ? 52.909 10.303 127.414 1.00 29.13 70 VAL E C 1
ATOM 10695 O O . VAL E 1 72 ? 53.065 11.462 127.044 1.00 30.01 70 VAL E O 1
ATOM 10699 N N . ILE E 1 73 ? 51.948 9.511 126.940 1.00 29.15 71 ILE E N 1
ATOM 10700 C CA . ILE E 1 73 ? 51.012 9.952 125.901 1.00 28.36 71 ILE E CA 1
ATOM 10701 C C . ILE E 1 73 ? 49.647 9.270 126.082 1.00 28.52 71 ILE E C 1
ATOM 10702 O O . ILE E 1 73 ? 49.565 8.088 126.461 1.00 27.72 71 ILE E O 1
ATOM 10707 N N . THR E 1 74 ? 48.585 10.033 125.819 1.00 28.04 72 THR E N 1
ATOM 10708 C CA . THR E 1 74 ? 47.221 9.523 125.916 1.00 27.91 72 THR E CA 1
ATOM 10709 C C . THR E 1 74 ? 46.410 9.826 124.663 1.00 28.31 72 THR E C 1
ATOM 10710 O O . THR E 1 74 ? 46.076 11.001 124.372 1.00 27.81 72 THR E O 1
ATOM 10714 N N . GLY E 1 75 ? 46.054 8.763 123.947 1.00 27.95 73 GLY E N 1
ATOM 10715 C CA . GLY E 1 75 ? 45.203 8.906 122.777 1.00 27.47 73 GLY E CA 1
ATOM 10716 C C . GLY E 1 75 ? 44.525 7.661 122.265 1.00 27.30 73 GLY E C 1
ATOM 10717 O O . GLY E 1 75 ? 43.866 6.933 123.023 1.00 26.73 73 GLY E O 1
ATOM 10718 N N . TYR E 1 76 ? 44.702 7.433 120.964 1.00 27.09 74 TYR E N 1
ATOM 10719 C CA . TYR E 1 76 ? 44.033 6.364 120.218 1.00 26.97 74 TYR E CA 1
ATOM 10720 C C . TYR E 1 76 ? 44.986 5.791 119.179 1.00 27.23 74 TYR E C 1
ATOM 10721 O O . TYR E 1 76 ? 45.840 6.515 118.638 1.00 26.96 74 TYR E O 1
ATOM 10730 N N . VAL E 1 77 ? 44.828 4.494 118.913 1.00 27.01 75 VAL E N 1
ATOM 10731 C CA . VAL E 1 77 ? 45.517 3.831 117.826 1.00 27.21 75 VAL E CA 1
ATOM 10732 C C . VAL E 1 77 ? 44.924 4.309 116.519 1.00 27.32 75 VAL E C 1
ATOM 10733 O O . VAL E 1 77 ? 43.703 4.222 116.308 1.00 27.58 75 VAL E O 1
ATOM 10737 N N . ASP E 1 78 ? 45.781 4.835 115.657 1.00 26.71 76 ASP E N 1
ATOM 10738 C CA . ASP E 1 78 ? 45.396 5.171 114.304 1.00 27.25 76 ASP E CA 1
ATOM 10739 C C . ASP E 1 78 ? 45.469 3.947 113.417 1.00 27.46 76 ASP E C 1
ATOM 10740 O O . ASP E 1 78 ? 44.523 3.654 112.690 1.00 27.77 76 ASP E O 1
ATOM 10745 N N . ASP E 1 79 ? 46.618 3.258 113.484 1.00 27.47 77 ASP E N 1
ATOM 10746 C CA . ASP E 1 79 ? 46.975 2.167 112.577 1.00 27.98 77 ASP E CA 1
ATOM 10747 C C . ASP E 1 79 ? 47.366 0.897 113.317 1.00 27.27 77 ASP E C 1
ATOM 10748 O O . ASP E 1 79 ? 48.136 0.939 114.285 1.00 26.90 77 ASP E O 1
ATOM 10753 N N . TRP E 1 80 ? 46.817 -0.214 112.842 1.00 26.59 78 TRP E N 1
ATOM 10754 C CA . TRP E 1 80 ? 47.267 -1.554 113.184 1.00 26.70 78 TRP E CA 1
ATOM 10755 C C . TRP E 1 80 ? 47.995 -2.096 111.960 1.00 25.95 78 TRP E C 1
ATOM 10756 O O . TRP E 1 80 ? 47.474 -2.071 110.842 1.00 25.92 78 TRP E O 1
ATOM 10767 N N . VAL E 1 81 ? 49.223 -2.555 112.156 1.00 26.33 79 VAL E N 1
ATOM 10768 C CA . VAL E 1 81 ? 50.125 -2.817 111.029 1.00 26.60 79 VAL E CA 1
ATOM 10769 C C . VAL E 1 81 ? 50.800 -4.202 111.193 1.00 27.07 79 VAL E C 1
ATOM 10770 O O . VAL E 1 81 ? 51.928 -4.298 111.663 1.00 26.72 79 VAL E O 1
ATOM 10774 N N . PRO E 1 82 ? 50.071 -5.272 110.849 1.00 27.11 80 PRO E N 1
ATOM 10775 C CA . PRO E 1 82 ? 50.658 -6.614 110.962 1.00 27.32 80 PRO E CA 1
ATOM 10776 C C . PRO E 1 82 ? 51.463 -6.980 109.725 1.00 27.81 80 PRO E C 1
ATOM 10777 O O . PRO E 1 82 ? 51.156 -6.505 108.627 1.00 28.42 80 PRO E O 1
ATOM 10781 N N . SER E 1 83 ? 52.489 -7.813 109.908 1.00 28.15 81 SER E N 1
ATOM 10782 C CA . SER E 1 83 ? 53.206 -8.420 108.796 1.00 28.56 81 SER E CA 1
ATOM 10783 C C . SER E 1 83 ? 53.932 -9.659 109.264 1.00 28.58 81 SER E C 1
ATOM 10784 O O . SER E 1 83 ? 54.245 -9.794 110.448 1.00 28.57 81 SER E O 1
ATOM 10787 N N . TYR E 1 84 ? 54.188 -10.563 108.324 1.00 27.76 82 TYR E N 1
ATOM 10788 C CA . TYR E 1 84 ? 54.940 -11.770 108.595 1.00 27.39 82 TYR E CA 1
ATOM 10789 C C . TYR E 1 84 ? 55.593 -12.314 107.336 1.00 27.72 82 TYR E C 1
ATOM 10790 O O . TYR E 1 84 ? 55.222 -11.958 106.228 1.00 27.21 82 TYR E O 1
ATOM 10799 N N . ASP E 1 85 ? 56.584 -13.178 107.527 1.00 28.63 83 ASP E N 1
ATOM 10800 C CA . ASP E 1 85 ? 57.021 -14.087 106.487 1.00 29.62 83 ASP E CA 1
ATOM 10801 C C . ASP E 1 85 ? 57.210 -15.461 107.128 1.00 30.32 83 ASP E C 1
ATOM 10802 O O . ASP E 1 85 ? 56.622 -15.744 108.185 1.00 30.03 83 ASP E O 1
ATOM 10807 N N . GLU E 1 86 ? 58.008 -16.324 106.509 1.00 30.91 84 GLU E N 1
ATOM 10808 C CA . GLU E 1 86 ? 58.189 -17.679 107.027 1.00 31.92 84 GLU E CA 1
ATOM 10809 C C . GLU E 1 86 ? 58.910 -17.758 108.378 1.00 30.87 84 GLU E C 1
ATOM 10810 O O . GLU E 1 86 ? 58.734 -18.722 109.119 1.00 31.24 84 GLU E O 1
ATOM 10816 N N . SER E 1 87 ? 59.700 -16.741 108.701 1.00 30.11 85 SER E N 1
ATOM 10817 C CA . SER E 1 87 ? 60.506 -16.745 109.920 1.00 29.59 85 SER E CA 1
ATOM 10818 C C . SER E 1 87 ? 60.360 -15.481 110.786 1.00 28.84 85 SER E C 1
ATOM 10819 O O . SER E 1 87 ? 61.155 -15.272 111.705 1.00 28.30 85 SER E O 1
ATOM 10822 N N . THR E 1 88 ? 59.345 -14.653 110.493 1.00 27.61 86 THR E N 1
ATOM 10823 C CA . THR E 1 88 ? 59.143 -13.360 111.156 1.00 26.86 86 THR E CA 1
ATOM 10824 C C . THR E 1 88 ? 57.654 -13.086 111.365 1.00 26.30 86 THR E C 1
ATOM 10825 O O . THR E 1 88 ? 56.837 -13.441 110.531 1.00 25.15 86 THR E O 1
ATOM 10829 N N . ILE E 1 89 ? 57.321 -12.488 112.500 1.00 25.80 87 ILE E N 1
ATOM 10830 C CA . ILE E 1 89 ? 56.045 -11.827 112.686 1.00 26.18 87 ILE E CA 1
ATOM 10831 C C . ILE E 1 89 ? 56.400 -10.487 113.300 1.00 26.69 87 ILE E C 1
ATOM 10832 O O . ILE E 1 89 ? 57.172 -10.416 114.260 1.00 26.10 87 ILE E O 1
ATOM 10837 N N . THR E 1 90 ? 55.872 -9.437 112.690 1.00 26.95 88 THR E N 1
ATOM 10838 C CA . THR E 1 90 ? 56.106 -8.079 113.124 1.00 28.21 88 THR E CA 1
ATOM 10839 C C . THR E 1 90 ? 54.726 -7.491 113.298 1.00 28.80 88 THR E C 1
ATOM 10840 O O . THR E 1 90 ? 53.889 -7.567 112.405 1.00 29.14 88 THR E O 1
ATOM 10844 N N . ILE E 1 91 ? 54.462 -6.965 114.476 1.00 29.52 89 ILE E N 1
ATOM 10845 C CA . ILE E 1 91 ? 53.252 -6.202 114.687 1.00 30.36 89 ILE E CA 1
ATOM 10846 C C . ILE E 1 91 ? 53.702 -4.806 115.085 1.00 30.55 89 ILE E C 1
ATOM 10847 O O . ILE E 1 91 ? 54.730 -4.653 115.772 1.00 29.87 89 ILE E O 1
ATOM 10852 N N . SER E 1 92 ? 52.979 -3.798 114.603 1.00 29.96 90 SER E N 1
ATOM 10853 C CA . SER E 1 92 ? 53.174 -2.446 115.084 1.00 29.96 90 SER E CA 1
ATOM 10854 C C . SER E 1 92 ? 51.851 -1.672 115.164 1.00 29.85 90 SER E C 1
ATOM 10855 O O . SER E 1 92 ? 50.862 -2.007 114.499 1.00 28.95 90 SER E O 1
ATOM 10858 N N . VAL E 1 93 ? 51.839 -0.677 116.044 1.00 29.07 91 VAL E N 1
ATOM 10859 C CA . VAL E 1 93 ? 50.752 0.265 116.126 1.00 29.05 91 VAL E CA 1
ATOM 10860 C C . VAL E 1 93 ? 51.330 1.649 115.996 1.00 28.73 91 VAL E C 1
ATOM 10861 O O . VAL E 1 93 ? 52.483 1.892 116.377 1.00 28.69 91 VAL E O 1
ATOM 10865 N N . SER E 1 94 ? 50.522 2.542 115.448 1.00 28.36 92 SER E N 1
ATOM 10866 C CA A SER E 1 94 ? 50.850 3.959 115.365 0.70 28.65 92 SER E CA 1
ATOM 10867 C CA B SER E 1 94 ? 50.861 3.955 115.411 0.30 27.77 92 SER E CA 1
ATOM 10868 C C . SER E 1 94 ? 49.613 4.761 115.731 1.00 28.09 92 SER E C 1
ATOM 10869 O O . SER E 1 94 ? 48.483 4.270 115.563 1.00 27.56 92 SER E O 1
ATOM 10874 N N . GLY E 1 95 ? 49.818 5.983 116.207 1.00 27.13 93 GLY E N 1
ATOM 10875 C CA . GLY E 1 95 ? 48.715 6.841 116.639 1.00 27.81 93 GLY E CA 1
ATOM 10876 C C . GLY E 1 95 ? 49.206 8.212 117.090 1.00 27.61 93 GLY E C 1
ATOM 10877 O O . GLY E 1 95 ? 50.360 8.572 116.849 1.00 27.61 93 GLY E O 1
ATOM 10878 N N . ARG E 1 96 ? 48.315 8.951 117.757 1.00 27.20 94 ARG E N 1
ATOM 10879 C CA . ARG E 1 96 ? 48.509 10.348 118.166 1.00 27.16 94 ARG E CA 1
ATOM 10880 C C . ARG E 1 96 ? 47.794 10.519 119.491 1.00 27.41 94 ARG E C 1
ATOM 10881 O O . ARG E 1 96 ? 47.063 9.619 119.901 1.00 27.99 94 ARG E O 1
ATOM 10889 N N . ASP E 1 97 ? 47.979 11.639 120.185 1.00 27.76 95 ASP E N 1
ATOM 10890 C CA . ASP E 1 97 ? 47.203 11.834 121.428 1.00 27.56 95 ASP E CA 1
ATOM 10891 C C . ASP E 1 97 ? 45.745 12.226 121.144 1.00 27.38 95 ASP E C 1
ATOM 10892 O O . ASP E 1 97 ? 45.397 12.457 119.992 1.00 26.84 95 ASP E O 1
ATOM 10897 N N . LYS E 1 98 ? 44.897 12.260 122.181 1.00 27.53 96 LYS E N 1
ATOM 10898 C CA . LYS E 1 98 ? 43.464 12.550 122.020 1.00 27.50 96 LYS E CA 1
ATOM 10899 C C . LYS E 1 98 ? 43.137 13.764 121.137 1.00 27.77 96 LYS E C 1
ATOM 10900 O O . LYS E 1 98 ? 42.139 13.738 120.417 1.00 27.94 96 LYS E O 1
ATOM 10906 N N . THR E 1 99 ? 43.971 14.811 121.187 1.00 27.74 97 THR E N 1
ATOM 10907 C CA . THR E 1 99 ? 43.726 16.062 120.430 1.00 27.38 97 THR E CA 1
ATOM 10908 C C . THR E 1 99 ? 43.765 15.883 118.894 1.00 28.15 97 THR E C 1
ATOM 10909 O O . THR E 1 99 ? 43.419 16.801 118.157 1.00 28.71 97 THR E O 1
ATOM 10913 N N . ALA E 1 100 ? 44.202 14.709 118.430 1.00 27.90 98 ALA E N 1
ATOM 10914 C CA . ALA E 1 100 ? 44.118 14.306 117.013 1.00 28.09 98 ALA E CA 1
ATOM 10915 C C . ALA E 1 100 ? 42.715 14.429 116.439 1.00 27.70 98 ALA E C 1
ATOM 10916 O O . ALA E 1 100 ? 42.537 14.779 115.265 1.00 28.24 98 ALA E O 1
ATOM 10918 N N . ASP E 1 101 ? 41.728 14.114 117.270 1.00 27.22 99 ASP E N 1
ATOM 10919 C CA . ASP E 1 101 ? 40.317 14.258 116.928 1.00 27.10 99 ASP E CA 1
ATOM 10920 C C . ASP E 1 101 ? 39.979 15.712 116.580 1.00 27.28 99 ASP E C 1
ATOM 10921 O O . ASP E 1 101 ? 39.177 15.966 115.684 1.00 27.22 99 ASP E O 1
ATOM 10926 N N . LEU E 1 102 ? 40.590 16.660 117.295 1.00 27.85 100 LEU E N 1
ATOM 10927 C CA . LEU E 1 102 ? 40.454 18.103 116.998 1.00 27.69 100 LEU E CA 1
ATOM 10928 C C . LEU E 1 102 ? 41.022 18.496 115.625 1.00 27.66 100 LEU E C 1
ATOM 10929 O O . LEU E 1 102 ? 40.600 19.485 115.018 1.00 27.85 100 LEU E O 1
ATOM 10934 N N . VAL E 1 103 ? 41.968 17.701 115.148 1.00 27.06 101 VAL E N 1
ATOM 10935 C CA . VAL E 1 103 ? 42.701 17.953 113.903 1.00 26.84 101 VAL E CA 1
ATOM 10936 C C . VAL E 1 103 ? 41.973 17.313 112.704 1.00 26.74 101 VAL E C 1
ATOM 10937 O O . VAL E 1 103 ? 41.931 17.900 111.625 1.00 26.29 101 VAL E O 1
ATOM 10941 N N . ASP E 1 104 ? 41.397 16.125 112.897 1.00 26.56 102 ASP E N 1
ATOM 10942 C CA . ASP E 1 104 ? 40.822 15.352 111.786 1.00 26.98 102 ASP E CA 1
ATOM 10943 C C . ASP E 1 104 ? 39.383 15.734 111.437 1.00 26.80 102 ASP E C 1
ATOM 10944 O O . ASP E 1 104 ? 38.981 15.659 110.270 1.00 27.09 102 ASP E O 1
ATOM 10949 N N . CYS E 1 105 ? 38.607 16.109 112.452 1.00 26.28 103 CYS E N 1
ATOM 10950 C CA . CYS E 1 105 ? 37.137 16.135 112.350 1.00 25.94 103 CYS E CA 1
ATOM 10951 C C . CYS E 1 105 ? 36.556 17.537 112.256 1.00 25.99 103 CYS E C 1
ATOM 10952 O O . CYS E 1 105 ? 37.195 18.503 112.621 1.00 25.20 103 CYS E O 1
ATOM 10955 N N . SER E 1 106 ? 35.317 17.623 111.784 1.00 27.22 104 SER E N 1
ATOM 10956 C CA . SER E 1 106 ? 34.620 18.889 111.632 1.00 27.68 104 SER E CA 1
ATOM 10957 C C . SER E 1 106 ? 34.044 19.379 112.968 1.00 28.48 104 SER E C 1
ATOM 10958 O O . SER E 1 106 ? 33.862 18.597 113.907 1.00 28.12 104 SER E O 1
ATOM 10961 N N . ILE E 1 107 ? 33.775 20.682 113.042 1.00 29.12 105 ILE E N 1
ATOM 10962 C CA . ILE E 1 107 ? 33.015 21.271 114.148 1.00 29.70 105 ILE E CA 1
ATOM 10963 C C . ILE E 1 107 ? 31.544 21.103 113.787 1.00 30.69 105 ILE E C 1
ATOM 10964 O O . ILE E 1 107 ? 31.122 21.559 112.722 1.00 30.39 105 ILE E O 1
ATOM 10969 N N . ASP E 1 108 ? 30.772 20.461 114.663 1.00 32.24 106 ASP E N 1
ATOM 10970 C CA . ASP E 1 108 ? 29.351 20.159 114.376 1.00 34.31 106 ASP E CA 1
ATOM 10971 C C . ASP E 1 108 ? 28.335 21.134 114.998 1.00 34.27 106 ASP E C 1
ATOM 10972 O O . ASP E 1 108 ? 27.121 20.859 115.002 1.00 36.06 106 ASP E O 1
ATOM 10977 N N . TYR E 1 109 ? 28.838 22.260 115.494 1.00 34.48 107 TYR E N 1
ATOM 10978 C CA . TYR E 1 109 ? 28.069 23.337 116.141 1.00 34.59 107 TYR E CA 1
ATOM 10979 C C . TYR E 1 109 ? 27.026 23.978 115.213 1.00 34.62 107 TYR E C 1
ATOM 10980 O O . TYR E 1 109 ? 27.360 24.845 114.401 1.00 34.68 107 TYR E O 1
ATOM 10989 N N . PRO E 1 110 ? 25.752 23.566 115.349 1.00 34.91 108 PRO E N 1
ATOM 10990 C CA . PRO E 1 110 ? 24.755 23.843 114.314 1.00 34.65 108 PRO E CA 1
ATOM 10991 C C . PRO E 1 110 ? 24.474 25.325 114.026 1.00 34.86 108 PRO E C 1
ATOM 10992 O O . PRO E 1 110 ? 24.222 25.667 112.866 1.00 35.17 108 PRO E O 1
ATOM 10996 N N . SER E 1 111 ? 24.527 26.200 115.036 1.00 34.30 109 SER E N 1
ATOM 10997 C CA . SER E 1 111 ? 24.316 27.635 114.796 1.00 34.09 109 SER E CA 1
ATOM 10998 C C . SER E 1 111 ? 25.409 28.320 113.949 1.00 34.32 109 SER E C 1
ATOM 10999 O O . SER E 1 111 ? 25.257 29.478 113.537 1.00 34.19 109 SER E O 1
ATOM 11002 N N . GLY E 1 112 ? 26.514 27.614 113.709 1.00 34.14 110 GLY E N 1
ATOM 11003 C CA . GLY E 1 112 ? 27.560 28.096 112.817 1.00 34.18 110 GLY E CA 1
ATOM 11004 C C . GLY E 1 112 ? 28.333 29.338 113.239 1.00 34.17 110 GLY E C 1
ATOM 11005 O O . GLY E 1 112 ? 29.131 29.859 112.451 1.00 34.23 110 GLY E O 1
ATOM 11006 N N . GLN E 1 113 ? 28.108 29.818 114.464 1.00 34.03 111 GLN E N 1
ATOM 11007 C CA . GLN E 1 113 ? 28.803 31.018 114.965 1.00 34.04 111 GLN E CA 1
ATOM 11008 C C . GLN E 1 113 ? 28.811 31.155 116.488 1.00 33.42 111 GLN E C 1
ATOM 11009 O O . GLN E 1 113 ? 27.893 30.701 117.170 1.00 33.56 111 GLN E O 1
ATOM 11015 N N . PHE E 1 114 ? 29.863 31.796 116.994 1.00 32.74 112 PHE E N 1
ATOM 11016 C CA . PHE E 1 114 ? 30.027 32.097 118.407 1.00 32.23 112 PHE E CA 1
ATOM 11017 C C . PHE E 1 114 ? 29.909 33.612 118.619 1.00 31.99 112 PHE E C 1
ATOM 11018 O O . PHE E 1 114 ? 30.549 34.402 117.918 1.00 32.31 112 PHE E O 1
ATOM 11026 N N . ASN E 1 115 ? 29.084 34.000 119.583 1.00 31.46 113 ASN E N 1
ATOM 11027 C CA . ASN E 1 115 ? 28.778 35.405 119.824 1.00 31.17 113 ASN E CA 1
ATOM 11028 C C . ASN E 1 115 ? 29.321 35.882 121.165 1.00 30.70 113 ASN E C 1
ATOM 11029 O O . ASN E 1 115 ? 28.909 35.390 122.223 1.00 30.51 113 ASN E O 1
ATOM 11034 N N . ASN E 1 116 ? 30.266 36.822 121.101 1.00 29.97 114 ASN E N 1
ATOM 11035 C CA . ASN E 1 116 ? 30.832 37.456 122.284 1.00 29.82 114 ASN E CA 1
ATOM 11036 C C . ASN E 1 116 ? 31.420 36.420 123.258 1.00 29.62 114 ASN E C 1
ATOM 11037 O O . ASN E 1 116 ? 31.147 36.449 124.455 1.00 28.97 114 ASN E O 1
ATOM 11042 N N . GLN E 1 117 ? 32.226 35.494 122.714 1.00 29.68 115 GLN E N 1
ATOM 11043 C CA . GLN E 1 117 ? 32.847 34.409 123.480 1.00 29.76 115 GLN E CA 1
ATOM 11044 C C . GLN E 1 117 ? 34.354 34.612 123.529 1.00 29.94 115 GLN E C 1
ATOM 11045 O O . GLN E 1 117 ? 34.932 35.123 122.570 1.00 30.55 115 GLN E O 1
ATOM 11051 N N . THR E 1 118 ? 34.991 34.191 124.623 1.00 29.99 116 THR E N 1
ATOM 11052 C CA . THR E 1 118 ? 36.468 34.138 124.688 1.00 29.88 116 THR E CA 1
ATOM 11053 C C . THR E 1 118 ? 37.003 32.864 124.031 1.00 29.85 116 THR E C 1
ATOM 11054 O O . THR E 1 118 ? 36.232 31.956 123.710 1.00 29.60 116 THR E O 1
ATOM 11058 N N . LEU E 1 119 ? 38.324 32.808 123.838 1.00 29.96 117 LEU E N 1
ATOM 11059 C CA . LEU E 1 119 ? 38.996 31.644 123.277 1.00 30.32 117 LEU E CA 1
ATOM 11060 C C . LEU E 1 119 ? 38.701 30.404 124.123 1.00 30.60 117 LEU E C 1
ATOM 11061 O O . LEU E 1 119 ? 38.399 29.339 123.586 1.00 30.46 117 LEU E O 1
ATOM 11066 N N . THR E 1 120 ? 38.777 30.562 125.445 1.00 30.91 118 THR E N 1
ATOM 11067 C CA . THR E 1 120 ? 38.494 29.473 126.387 1.00 31.02 118 THR E CA 1
ATOM 11068 C C . THR E 1 120 ? 37.046 28.970 126.261 1.00 30.99 118 THR E C 1
ATOM 11069 O O . THR E 1 120 ? 36.797 27.755 126.188 1.00 30.62 118 THR E O 1
ATOM 11073 N N . GLN E 1 121 ? 36.099 29.903 126.225 1.00 30.16 119 GLN E N 1
ATOM 11074 C CA . GLN E 1 121 ? 34.709 29.533 126.029 1.00 30.08 119 GLN E CA 1
ATOM 11075 C C . GLN E 1 121 ? 34.502 28.774 124.725 1.00 29.82 119 GLN E C 1
ATOM 11076 O O . GLN E 1 121 ? 33.827 27.757 124.706 1.00 30.46 119 GLN E O 1
ATOM 11082 N N . ILE E 1 122 ? 35.088 29.249 123.636 1.00 30.11 120 ILE E N 1
ATOM 11083 C CA . ILE E 1 122 ? 34.915 28.561 122.363 1.00 30.30 120 ILE E CA 1
ATOM 11084 C C . ILE E 1 122 ? 35.566 27.180 122.415 1.00 30.77 120 ILE E C 1
ATOM 11085 O O . ILE E 1 122 ? 34.984 26.201 121.935 1.00 31.49 120 ILE E O 1
ATOM 11090 N N . ALA E 1 123 ? 36.742 27.105 123.039 1.00 31.02 121 ALA E N 1
ATOM 11091 C CA . ALA E 1 123 ? 37.487 25.842 123.209 1.00 31.58 121 ALA E CA 1
ATOM 11092 C C . ALA E 1 123 ? 36.684 24.836 124.021 1.00 31.98 121 ALA E C 1
ATOM 11093 O O . ALA E 1 123 ? 36.615 23.675 123.653 1.00 33.07 121 ALA E O 1
ATOM 11095 N N . ASP E 1 124 ? 36.074 25.279 125.117 1.00 32.72 122 ASP E N 1
ATOM 11096 C CA . ASP E 1 124 ? 35.266 24.393 125.951 1.00 32.91 122 ASP E CA 1
ATOM 11097 C C . ASP E 1 124 ? 34.138 23.745 125.157 1.00 32.44 122 ASP E C 1
ATOM 11098 O O . ASP E 1 124 ? 33.912 22.538 125.276 1.00 33.12 122 ASP E O 1
ATOM 11103 N N . ILE E 1 125 ? 33.475 24.541 124.323 1.00 31.36 123 ILE E N 1
ATOM 11104 C CA . ILE E 1 125 ? 32.370 24.093 123.483 1.00 30.55 123 ILE E CA 1
ATOM 11105 C C . ILE E 1 125 ? 32.794 23.111 122.385 1.00 30.07 123 ILE E C 1
ATOM 11106 O O . ILE E 1 125 ? 32.163 22.070 122.205 1.00 29.78 123 ILE E O 1
ATOM 11111 N N . VAL E 1 126 ? 33.845 23.442 121.639 1.00 29.73 124 VAL E N 1
ATOM 11112 C CA . VAL E 1 126 ? 34.205 22.602 120.491 1.00 29.03 124 VAL E CA 1
ATOM 11113 C C . VAL E 1 126 ? 34.892 21.309 120.926 1.00 29.23 124 VAL E C 1
ATOM 11114 O O . VAL E 1 126 ? 34.815 20.309 120.226 1.00 28.65 124 VAL E O 1
ATOM 11118 N N . CYS E 1 127 ? 35.507 21.326 122.106 1.00 29.64 125 CYS E N 1
ATOM 11119 C CA . CYS E 1 127 ? 36.228 20.148 122.624 1.00 30.13 125 CYS E CA 1
ATOM 11120 C C . CYS E 1 127 ? 35.332 19.140 123.307 1.00 30.02 125 CYS E C 1
ATOM 11121 O O . CYS E 1 127 ? 35.638 17.937 123.335 1.00 29.52 125 CYS E O 1
ATOM 11124 N N . LYS E 1 128 ? 34.229 19.643 123.854 1.00 30.01 126 LYS E N 1
ATOM 11125 C CA . LYS E 1 128 ? 33.292 18.851 124.663 1.00 30.40 126 LYS E CA 1
ATOM 11126 C C . LYS E 1 128 ? 32.752 17.553 124.033 1.00 30.01 126 LYS E C 1
ATOM 11127 O O . LYS E 1 128 ? 32.729 16.533 124.715 1.00 30.10 126 LYS E O 1
ATOM 11133 N N . PRO E 1 129 ? 32.276 17.585 122.766 1.00 29.81 127 PRO E N 1
ATOM 11134 C CA . PRO E 1 129 ? 31.761 16.304 122.258 1.00 29.67 127 PRO E CA 1
ATOM 11135 C C . PRO E 1 129 ? 32.854 15.242 121.982 1.00 29.26 127 PRO E C 1
ATOM 11136 O O . PRO E 1 129 ? 32.526 14.069 121.774 1.00 28.33 127 PRO E O 1
ATOM 11140 N N . PHE E 1 130 ? 34.126 15.650 122.015 1.00 28.61 128 PHE E N 1
ATOM 11141 C CA . PHE E 1 130 ? 35.231 14.728 121.827 1.00 28.84 128 PHE E CA 1
ATOM 11142 C C . PHE E 1 130 ? 35.752 14.196 123.162 1.00 29.81 128 PHE E C 1
ATOM 11143 O O . PHE E 1 130 ? 36.662 13.351 123.187 1.00 30.03 128 PHE E O 1
ATOM 11151 N N . GLY E 1 131 ? 35.177 14.699 124.256 1.00 30.59 129 GLY E N 1
ATOM 11152 C CA . GLY E 1 131 ? 35.596 14.337 125.609 1.00 31.54 129 GLY E CA 1
ATOM 11153 C C . GLY E 1 131 ? 36.989 14.838 125.961 1.00 32.19 129 GLY E C 1
ATOM 11154 O O . GLY E 1 131 ? 37.729 14.175 126.699 1.00 32.98 129 GLY E O 1
ATOM 11155 N N . ILE E 1 132 ? 37.359 16.000 125.434 1.00 32.31 130 ILE E N 1
ATOM 11156 C CA . ILE E 1 132 ? 38.695 16.549 125.652 1.00 32.22 130 ILE E CA 1
ATOM 11157 C C . ILE E 1 132 ? 38.587 17.760 126.598 1.00 33.64 130 ILE E C 1
ATOM 11158 O O . ILE E 1 132 ? 37.808 18.702 126.359 1.00 33.40 130 ILE E O 1
ATOM 11163 N N . LYS E 1 133 ? 39.354 17.697 127.683 1.00 34.01 131 LYS E N 1
ATOM 11164 C CA . LYS E 1 133 ? 39.360 18.720 128.719 1.00 35.28 131 LYS E CA 1
ATOM 11165 C C . LYS E 1 133 ? 40.285 19.859 128.298 1.00 34.95 131 LYS E C 1
ATOM 11166 O O . LYS E 1 133 ? 41.331 19.624 127.680 1.00 35.49 131 LYS E O 1
ATOM 11172 N N . VAL E 1 134 ? 39.884 21.090 128.586 1.00 34.99 132 VAL E N 1
ATOM 11173 C CA . VAL E 1 134 ? 40.690 22.266 128.229 1.00 35.28 132 VAL E CA 1
ATOM 11174 C C . VAL E 1 134 ? 41.349 22.870 129.473 1.00 35.67 132 VAL E C 1
ATOM 11175 O O . VAL E 1 134 ? 40.660 23.286 130.408 1.00 35.48 132 VAL E O 1
ATOM 11179 N N . ILE E 1 135 ? 42.687 22.898 129.467 1.00 35.78 133 ILE E N 1
ATOM 11180 C CA . ILE E 1 135 ? 43.484 23.482 130.543 1.00 35.62 133 ILE E CA 1
ATOM 11181 C C . ILE E 1 135 ? 44.007 24.840 130.072 1.00 35.88 133 ILE E C 1
ATOM 11182 O O . ILE E 1 135 ? 44.564 24.952 128.975 1.00 35.51 133 ILE E O 1
ATOM 11187 N N . VAL E 1 136 ? 43.821 25.866 130.895 1.00 35.53 134 VAL E N 1
ATOM 11188 C CA . VAL E 1 136 ? 44.220 27.215 130.533 1.00 35.75 134 VAL E CA 1
ATOM 11189 C C . VAL E 1 136 ? 45.324 27.664 131.488 1.00 35.89 134 VAL E C 1
ATOM 11190 O O . VAL E 1 136 ? 45.089 27.815 132.687 1.00 35.88 134 VAL E O 1
ATOM 11194 N N . ASN E 1 137 ? 46.527 27.845 130.945 1.00 35.92 135 ASN E N 1
ATOM 11195 C CA . ASN E 1 137 ? 47.721 28.211 131.734 1.00 36.39 135 ASN E CA 1
ATOM 11196 C C . ASN E 1 137 ? 48.145 29.681 131.604 1.00 35.95 135 ASN E C 1
ATOM 11197 O O . ASN E 1 137 ? 49.240 30.059 132.029 1.00 36.03 135 ASN E O 1
ATOM 11202 N N . THR E 1 138 ? 47.272 30.500 131.025 1.00 35.19 136 THR E N 1
ATOM 11203 C CA . THR E 1 138 ? 47.643 31.828 130.588 1.00 34.43 136 THR E CA 1
ATOM 11204 C C . THR E 1 138 ? 46.397 32.669 130.326 1.00 34.42 136 THR E C 1
ATOM 11205 O O . THR E 1 138 ? 45.302 32.123 130.152 1.00 34.51 136 THR E O 1
ATOM 11209 N N . ASP E 1 139 ? 46.579 33.990 130.282 1.00 33.54 137 ASP E N 1
ATOM 11210 C CA . ASP E 1 139 ? 45.495 34.936 130.031 1.00 33.42 137 ASP E CA 1
ATOM 11211 C C . ASP E 1 139 ? 45.114 34.914 128.554 1.00 32.79 137 ASP E C 1
ATOM 11212 O O . ASP E 1 139 ? 45.952 35.159 127.683 1.00 32.53 137 ASP E O 1
ATOM 11217 N N . VAL E 1 140 ? 43.846 34.623 128.278 1.00 32.39 138 VAL E N 1
ATOM 11218 C CA . VAL E 1 140 ? 43.365 34.500 126.896 1.00 32.06 138 VAL E CA 1
ATOM 11219 C C . VAL E 1 140 ? 42.741 35.792 126.323 1.00 32.14 138 VAL E C 1
ATOM 11220 O O . VAL E 1 140 ? 42.353 35.831 125.151 1.00 31.96 138 VAL E O 1
ATOM 11224 N N . GLY E 1 141 ? 42.635 36.835 127.148 1.00 31.72 139 GLY E N 1
ATOM 11225 C CA . GLY E 1 141 ? 42.291 38.161 126.656 1.00 31.40 139 GLY E CA 1
ATOM 11226 C C . GLY E 1 141 ? 40.817 38.367 126.388 1.00 31.44 139 GLY E C 1
ATOM 11227 O O . GLY E 1 141 ? 39.966 37.668 126.954 1.00 31.50 139 GLY E O 1
ATOM 11228 N N . GLU E 1 142 ? 40.521 39.315 125.503 1.00 31.28 140 GLU E N 1
ATOM 11229 C CA . GLU E 1 142 ? 39.150 39.776 125.295 1.00 31.71 140 GLU E CA 1
ATOM 11230 C C . GLU E 1 142 ? 38.292 38.769 124.520 1.00 31.01 140 GLU E C 1
ATOM 11231 O O . GLU E 1 142 ? 38.809 37.967 123.747 1.00 30.84 140 GLU E O 1
ATOM 11237 N N . PRO E 1 143 ? 36.966 38.811 124.727 1.00 30.85 141 PRO E N 1
ATOM 11238 C CA . PRO E 1 143 ? 36.092 37.969 123.900 1.00 30.60 141 PRO E CA 1
ATOM 11239 C C . PRO E 1 143 ? 36.114 38.402 122.421 1.00 30.37 141 PRO E C 1
ATOM 11240 O O . PRO E 1 143 ? 36.573 39.504 122.100 1.00 30.10 141 PRO E O 1
ATOM 11244 N N . PHE E 1 144 ? 35.623 37.541 121.537 1.00 29.63 142 PHE E N 1
ATOM 11245 C CA . PHE E 1 144 ? 35.434 37.897 120.132 1.00 29.60 142 PHE E CA 1
ATOM 11246 C C . PHE E 1 144 ? 33.963 38.204 119.917 1.00 29.86 142 PHE E C 1
ATOM 11247 O O . PHE E 1 144 ? 33.113 37.438 120.355 1.00 29.55 142 PHE E O 1
ATOM 11255 N N . GLN E 1 145 ? 33.661 39.310 119.247 1.00 30.32 143 GLN E N 1
ATOM 11256 C CA . GLN E 1 145 ? 32.267 39.708 119.060 1.00 31.34 143 GLN E CA 1
ATOM 11257 C C . GLN E 1 145 ? 31.495 38.624 118.301 1.00 31.67 143 GLN E C 1
ATOM 11258 O O . GLN E 1 145 ? 30.516 38.086 118.817 1.00 31.83 143 GLN E O 1
ATOM 11264 N N . ARG E 1 146 ? 31.948 38.307 117.090 1.00 31.75 144 ARG E N 1
ATOM 11265 C CA . ARG E 1 146 ? 31.312 37.296 116.258 1.00 32.41 144 ARG E CA 1
ATOM 11266 C C . ARG E 1 146 ? 32.360 36.464 115.508 1.00 32.48 144 ARG E C 1
ATOM 11267 O O . ARG E 1 146 ? 33.031 36.959 114.601 1.00 32.09 144 ARG E O 1
ATOM 11275 N N . ILE E 1 147 ? 32.494 35.203 115.907 1.00 32.85 145 ILE E N 1
ATOM 11276 C CA . ILE E 1 147 ? 33.349 34.263 115.209 1.00 32.75 145 ILE E CA 1
ATOM 11277 C C . ILE E 1 147 ? 32.502 33.309 114.376 1.00 33.57 145 ILE E C 1
ATOM 11278 O O . ILE E 1 147 ? 31.615 32.627 114.897 1.00 33.37 145 ILE E O 1
ATOM 11283 N N . GLN E 1 148 ? 32.779 33.262 113.079 1.00 34.26 146 GLN E N 1
ATOM 11284 C CA . GLN E 1 148 ? 32.029 32.396 112.183 1.00 35.13 146 GLN E CA 1
ATOM 11285 C C . GLN E 1 148 ? 32.849 31.177 111.775 1.00 35.42 146 GLN E C 1
ATOM 11286 O O . GLN E 1 148 ? 33.986 31.293 111.317 1.00 35.50 146 GLN E O 1
ATOM 11292 N N . ILE E 1 149 ? 32.274 30.001 111.977 1.00 35.44 147 ILE E N 1
ATOM 11293 C CA . ILE E 1 149 ? 32.927 28.772 111.580 1.00 35.88 147 ILE E CA 1
ATOM 11294 C C . ILE E 1 149 ? 32.956 28.701 110.060 1.00 35.99 147 ILE E C 1
ATOM 11295 O O . ILE E 1 149 ? 31.920 28.785 109.393 1.00 35.62 147 ILE E O 1
ATOM 11300 N N . GLU E 1 150 ? 34.159 28.548 109.528 1.00 36.28 148 GLU E N 1
ATOM 11301 C CA . GLU E 1 150 ? 34.367 28.362 108.105 1.00 37.08 148 GLU E CA 1
ATOM 11302 C C . GLU E 1 150 ? 33.806 26.991 107.669 1.00 36.85 148 GLU E C 1
ATOM 11303 O O . GLU E 1 150 ? 33.708 26.072 108.487 1.00 36.98 148 GLU E O 1
ATOM 11309 N N . GLN E 1 151 ? 33.412 26.858 106.402 1.00 36.52 149 GLN E N 1
ATOM 11310 C CA . GLN E 1 151 ? 32.907 25.578 105.900 1.00 36.45 149 GLN E CA 1
ATOM 11311 C C . GLN E 1 151 ? 33.995 24.504 105.949 1.00 36.09 149 GLN E C 1
ATOM 11312 O O . GLN E 1 151 ? 35.066 24.654 105.336 1.00 36.21 149 GLN E O 1
ATOM 11314 N N . GLY E 1 152 ? 33.720 23.442 106.711 1.00 35.34 150 GLY E N 1
ATOM 11315 C CA . GLY E 1 152 ? 34.649 22.331 106.883 1.00 34.14 150 GLY E CA 1
ATOM 11316 C C . GLY E 1 152 ? 35.742 22.545 107.915 1.00 33.32 150 GLY E C 1
ATOM 11317 O O . GLY E 1 152 ? 36.638 21.719 108.029 1.00 33.51 150 GLY E O 1
ATOM 11318 N N . GLU E 1 153 ? 35.661 23.638 108.680 1.00 32.79 151 GLU E N 1
ATOM 11319 C CA . GLU E 1 153 ? 36.677 23.965 109.687 1.00 31.76 151 GLU E CA 1
ATOM 11320 C C . GLU E 1 153 ? 36.684 22.962 110.841 1.00 31.00 151 GLU E C 1
ATOM 11321 O O . GLU E 1 153 ? 35.637 22.580 111.367 1.00 31.08 151 GLU E O 1
ATOM 11327 N N . THR E 1 154 ? 37.887 22.568 111.234 1.00 29.63 152 THR E N 1
ATOM 11328 C CA . THR E 1 154 ? 38.094 21.623 112.322 1.00 28.33 152 THR E CA 1
ATOM 11329 C C . THR E 1 154 ? 38.268 22.428 113.610 1.00 28.25 152 THR E C 1
ATOM 11330 O O . THR E 1 154 ? 38.613 23.608 113.549 1.00 27.93 152 THR E O 1
ATOM 11334 N N . PRO E 1 155 ? 38.020 21.801 114.782 1.00 28.27 153 PRO E N 1
ATOM 11335 C CA . PRO E 1 155 ? 38.217 22.473 116.079 1.00 27.86 153 PRO E CA 1
ATOM 11336 C C . PRO E 1 155 ? 39.621 23.089 116.229 1.00 27.93 153 PRO E C 1
ATOM 11337 O O . PRO E 1 155 ? 39.759 24.233 116.681 1.00 27.26 153 PRO E O 1
ATOM 11341 N N . HIS E 1 156 ? 40.647 22.335 115.835 1.00 28.27 154 HIS E N 1
ATOM 11342 C CA . HIS E 1 156 ? 42.007 22.845 115.839 1.00 28.39 154 HIS E CA 1
ATOM 11343 C C . HIS E 1 156 ? 42.248 24.031 114.878 1.00 28.75 154 HIS E C 1
ATOM 11344 O O . HIS E 1 156 ? 42.918 24.993 115.253 1.00 28.94 154 HIS E O 1
ATOM 11351 N N . GLU E 1 157 ? 41.730 23.973 113.650 1.00 28.86 155 GLU E N 1
ATOM 11352 C CA . GLU E 1 157 ? 41.897 25.109 112.726 1.00 28.77 155 GLU E CA 1
ATOM 11353 C C . GLU E 1 157 ? 41.246 26.367 113.284 1.00 28.97 155 GLU E C 1
ATOM 11354 O O . GLU E 1 157 ? 41.778 27.473 113.123 1.00 27.93 155 GLU E O 1
ATOM 11360 N N . LEU E 1 158 ? 40.095 26.202 113.938 1.00 28.80 156 LEU E N 1
ATOM 11361 C CA . LEU E 1 158 ? 39.400 27.360 114.504 1.00 28.99 156 LEU E CA 1
ATOM 11362 C C . LEU E 1 158 ? 40.116 27.922 115.734 1.00 29.22 156 LEU E C 1
ATOM 11363 O O . LEU E 1 158 ? 40.316 29.124 115.828 1.00 28.75 156 LEU E O 1
ATOM 11368 N N . LEU E 1 159 ? 40.471 27.053 116.674 1.00 29.42 157 LEU E N 1
ATOM 11369 C CA . LEU E 1 159 ? 41.147 27.483 117.891 1.00 30.11 157 LEU E CA 1
ATOM 11370 C C . LEU E 1 159 ? 42.555 28.040 117.620 1.00 30.66 157 LEU E C 1
ATOM 11371 O O . LEU E 1 159 ? 42.996 28.941 118.333 1.00 31.48 157 LEU E O 1
ATOM 11376 N N . ALA E 1 160 ? 43.244 27.525 116.598 1.00 30.35 158 ALA E N 1
ATOM 11377 C CA . ALA E 1 160 ? 44.565 28.052 116.208 1.00 30.64 158 ALA E CA 1
ATOM 11378 C C . ALA E 1 160 ? 44.522 29.462 115.597 1.00 30.72 158 ALA E C 1
ATOM 11379 O O . ALA E 1 160 ? 45.348 30.302 115.952 1.00 30.41 158 ALA E O 1
ATOM 11381 N N . ARG E 1 161 ? 43.570 29.741 114.701 1.00 31.29 159 ARG E N 1
ATOM 11382 C CA . ARG E 1 161 ? 43.426 31.118 114.192 1.00 31.99 159 ARG E CA 1
ATOM 11383 C C . ARG E 1 161 ? 42.985 32.123 115.279 1.00 32.02 159 ARG E C 1
ATOM 11384 O O . ARG E 1 161 ? 43.438 33.272 115.287 1.00 32.14 159 ARG E O 1
ATOM 11392 N N . LEU E 1 162 ? 42.152 31.684 116.218 1.00 31.73 160 LEU E N 1
ATOM 11393 C CA . LEU E 1 162 ? 41.810 32.543 117.360 1.00 31.89 160 LEU E CA 1
ATOM 11394 C C . LEU E 1 162 ? 42.986 32.771 118.319 1.00 31.76 160 LEU E C 1
ATOM 11395 O O . LEU E 1 162 ? 43.143 33.856 118.856 1.00 31.13 160 LEU E O 1
ATOM 11400 N N . ALA E 1 163 ? 43.790 31.732 118.548 1.00 31.87 161 ALA E N 1
ATOM 11401 C CA . ALA E 1 163 ? 44.923 31.818 119.467 1.00 32.23 161 ALA E CA 1
ATOM 11402 C C . ALA E 1 163 ? 45.937 32.836 118.943 1.00 33.15 161 ALA E C 1
ATOM 11403 O O . ALA E 1 163 ? 46.585 33.547 119.711 1.00 32.87 161 ALA E O 1
ATOM 11405 N N . LYS E 1 164 ? 46.035 32.906 117.619 1.00 33.79 162 LYS E N 1
ATOM 11406 C CA . LYS E 1 164 ? 46.933 33.815 116.907 1.00 34.21 162 LYS E CA 1
ATOM 11407 C C . LYS E 1 164 ? 46.518 35.289 117.085 1.00 33.85 162 LYS E C 1
ATOM 11408 O O . LYS E 1 164 ? 47.369 36.194 117.111 1.00 33.93 162 LYS E O 1
ATOM 11414 N N . GLN E 1 165 ? 45.216 35.525 117.208 1.00 33.25 163 GLN E N 1
ATOM 11415 C CA . GLN E 1 165 ? 44.689 36.862 117.478 1.00 32.72 163 GLN E CA 1
ATOM 11416 C C . GLN E 1 165 ? 44.739 37.225 118.968 1.00 32.01 163 GLN E C 1
ATOM 11417 O O . GLN E 1 165 ? 44.373 38.335 119.334 1.00 31.55 163 GLN E O 1
ATOM 11423 N N . ARG E 1 166 ? 45.164 36.297 119.824 1.00 31.42 164 ARG E N 1
ATOM 11424 C CA . ARG E 1 166 ? 45.282 36.583 121.259 1.00 30.90 164 ARG E CA 1
ATOM 11425 C C . ARG E 1 166 ? 46.684 36.386 121.840 1.00 30.96 164 ARG E C 1
ATOM 11426 O O . ARG E 1 166 ? 46.885 36.581 123.041 1.00 31.21 164 ARG E O 1
ATOM 11434 N N . GLY E 1 167 ? 47.642 36.014 120.995 1.00 30.94 165 GLY E N 1
ATOM 11435 C CA . GLY E 1 167 ? 49.048 35.875 121.400 1.00 31.03 165 GLY E CA 1
ATOM 11436 C C . GLY E 1 167 ? 49.358 34.686 122.298 1.00 31.61 165 GLY E C 1
ATOM 11437 O O . GLY E 1 167 ? 50.306 34.731 123.100 1.00 30.73 165 GLY E O 1
ATOM 11438 N N . VAL E 1 168 ? 48.560 33.625 122.154 1.00 31.37 166 VAL E N 1
ATOM 11439 C CA . VAL E 1 168 ? 48.684 32.410 122.964 1.00 32.36 166 VAL E CA 1
ATOM 11440 C C . VAL E 1 168 ? 49.058 31.189 122.103 1.00 32.43 166 VAL E C 1
ATOM 11441 O O . VAL E 1 168 ? 48.938 31.227 120.868 1.00 32.49 166 VAL E O 1
ATOM 11445 N N . LEU E 1 169 ? 49.555 30.140 122.757 1.00 32.59 167 LEU E N 1
ATOM 11446 C CA . LEU E 1 169 ? 49.903 28.884 122.100 1.00 32.76 167 LEU E CA 1
ATOM 11447 C C . LEU E 1 169 ? 48.901 27.796 122.449 1.00 32.46 167 LEU E C 1
ATOM 11448 O O . LEU E 1 169 ? 48.392 27.773 123.561 1.00 32.13 167 LEU E O 1
ATOM 11453 N N . LEU E 1 170 ? 48.664 26.881 121.506 1.00 32.27 168 LEU E N 1
ATOM 11454 C CA . LEU E 1 170 ? 47.858 25.676 121.748 1.00 32.11 168 LEU E CA 1
ATOM 11455 C C . LEU E 1 170 ? 48.759 24.454 121.738 1.00 31.53 168 LEU E C 1
ATOM 11456 O O . LEU E 1 170 ? 49.596 24.287 120.829 1.00 31.00 168 LEU E O 1
ATOM 11461 N N . THR E 1 171 ? 48.613 23.616 122.756 1.00 30.75 169 THR E N 1
ATOM 11462 C CA . THR E 1 171 ? 49.396 22.359 122.821 1.00 30.20 169 THR E CA 1
ATOM 11463 C C . THR E 1 171 ? 48.553 21.279 123.534 1.00 30.00 169 THR E C 1
ATOM 11464 O O . THR E 1 171 ? 47.333 21.425 123.633 1.00 28.61 169 THR E O 1
ATOM 11468 N N . SER E 1 172 ? 49.178 20.193 123.997 1.00 29.67 170 SER E N 1
ATOM 11469 C CA . SER E 1 172 ? 48.476 19.244 124.853 1.00 29.88 170 SER E CA 1
ATOM 11470 C C . SER E 1 172 ? 49.389 18.805 125.979 1.00 30.59 170 SER E C 1
ATOM 11471 O O . SER E 1 172 ? 50.598 19.079 125.946 1.00 31.42 170 SER E O 1
ATOM 11474 N N . ASP E 1 173 ? 48.827 18.120 126.973 1.00 30.26 171 ASP E N 1
ATOM 11475 C CA . ASP E 1 173 ? 49.625 17.524 128.030 1.00 30.20 171 ASP E CA 1
ATOM 11476 C C . ASP E 1 173 ? 49.718 16.006 127.842 1.00 30.44 171 ASP E C 1
ATOM 11477 O O . ASP E 1 173 ? 49.199 15.450 126.859 1.00 31.18 171 ASP E O 1
ATOM 11482 N N . THR E 1 174 ? 50.376 15.332 128.777 1.00 30.49 172 THR E N 1
ATOM 11483 C CA . THR E 1 174 ? 50.551 13.886 128.709 1.00 29.85 172 THR E CA 1
ATOM 11484 C C . THR E 1 174 ? 49.199 13.125 128.729 1.00 30.36 172 THR E C 1
ATOM 11485 O O . THR E 1 174 ? 49.119 11.960 128.289 1.00 29.48 172 THR E O 1
ATOM 11489 N N . PHE E 1 175 ? 48.153 13.794 129.234 1.00 30.00 173 PHE E N 1
ATOM 11490 C CA . PHE E 1 175 ? 46.814 13.192 129.340 1.00 30.30 173 PHE E CA 1
ATOM 11491 C C . PHE E 1 175 ? 45.920 13.453 128.120 1.00 30.73 173 PHE E C 1
ATOM 11492 O O . PHE E 1 175 ? 44.769 13.005 128.064 1.00 31.16 173 PHE E O 1
ATOM 11500 N N . GLY E 1 176 ? 46.475 14.153 127.136 1.00 30.56 174 GLY E N 1
ATOM 11501 C CA . GLY E 1 176 ? 45.775 14.409 125.894 1.00 30.71 174 GLY E CA 1
ATOM 11502 C C . GLY E 1 176 ? 44.666 15.424 126.069 1.00 30.60 174 GLY E C 1
ATOM 11503 O O . GLY E 1 176 ? 43.697 15.409 125.307 1.00 30.63 174 GLY E O 1
ATOM 11504 N N . ASN E 1 177 ? 44.804 16.267 127.098 1.00 30.27 175 ASN E N 1
ATOM 11505 C CA . ASN E 1 177 ? 43.967 17.447 127.306 1.00 30.39 175 ASN E CA 1
ATOM 11506 C C . ASN E 1 177 ? 44.480 18.586 126.444 1.00 30.06 175 ASN E C 1
ATOM 11507 O O . ASN E 1 177 ? 45.677 18.695 126.248 1.00 29.83 175 ASN E O 1
ATOM 11512 N N . LEU E 1 178 ? 43.587 19.420 125.922 1.00 30.03 176 LEU E N 1
ATOM 11513 C CA . LEU E 1 178 ? 44.002 20.621 125.218 1.00 30.24 176 LEU E CA 1
ATOM 11514 C C . LEU E 1 178 ? 44.532 21.647 126.219 1.00 30.63 176 LEU E C 1
ATOM 11515 O O . LEU E 1 178 ? 43.903 21.894 127.239 1.00 30.67 176 LEU E O 1
ATOM 11520 N N . VAL E 1 179 ? 45.697 22.218 125.915 1.00 31.03 177 VAL E N 1
ATOM 11521 C CA . VAL E 1 179 ? 46.351 23.181 126.793 1.00 31.03 177 VAL E CA 1
ATOM 11522 C C . VAL E 1 179 ? 46.520 24.529 126.074 1.00 31.49 177 VAL E C 1
ATOM 11523 O O . VAL E 1 179 ? 47.065 24.588 124.969 1.00 31.49 177 VAL E O 1
ATOM 11527 N N . ILE E 1 180 ? 46.034 25.599 126.699 1.00 31.14 178 ILE E N 1
ATOM 11528 C CA . ILE E 1 180 ? 46.186 26.950 126.167 1.00 31.30 178 ILE E CA 1
ATOM 11529 C C . ILE E 1 180 ? 47.180 27.665 127.074 1.00 31.13 178 ILE E C 1
ATOM 11530 O O . ILE E 1 180 ? 46.907 27.889 128.251 1.00 31.17 178 ILE E O 1
ATOM 11535 N N . THR E 1 181 ? 48.339 27.999 126.521 1.00 31.24 179 THR E N 1
ATOM 11536 C CA . THR E 1 181 ? 49.457 28.483 127.321 1.00 31.26 179 THR E CA 1
ATOM 11537 C C . THR E 1 181 ? 50.300 29.532 126.559 1.00 31.59 179 THR E C 1
ATOM 11538 O O . THR E 1 181 ? 49.927 29.987 125.469 1.00 31.55 179 THR E O 1
ATOM 11542 N N . ARG E 1 182 ? 51.414 29.933 127.160 1.00 31.18 180 ARG E N 1
ATOM 11543 C CA . ARG E 1 182 ? 52.404 30.769 126.508 1.00 31.66 180 ARG E CA 1
ATOM 11544 C C . ARG E 1 182 ? 53.749 30.101 126.750 1.00 31.52 180 ARG E C 1
ATOM 11545 O O . ARG E 1 182 ? 53.844 29.213 127.596 1.00 31.58 180 ARG E O 1
ATOM 11553 N N . ALA E 1 183 ? 54.776 30.512 126.005 1.00 32.31 181 ALA E N 1
ATOM 11554 C CA . ALA E 1 183 ? 56.165 30.086 126.254 1.00 32.25 181 ALA E CA 1
ATOM 11555 C C . ALA E 1 183 ? 56.546 30.296 127.708 1.00 32.45 181 ALA E C 1
ATOM 11556 O O . ALA E 1 183 ? 56.413 31.396 128.249 1.00 32.13 181 ALA E O 1
ATOM 11558 N N . SER E 1 184 ? 57.002 29.219 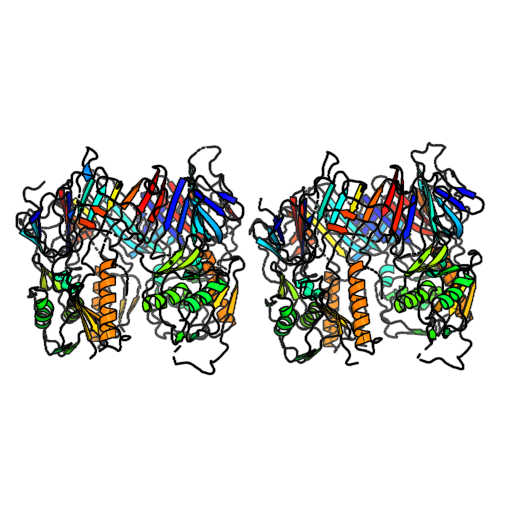128.329 1.00 32.96 182 SER E N 1
ATOM 11559 C CA . SER E 1 184 ? 57.219 29.149 129.760 1.00 33.85 182 SER E CA 1
ATOM 11560 C C . SER E 1 184 ? 58.546 29.756 130.205 1.00 34.71 182 SER E C 1
ATOM 11561 O O . SER E 1 184 ? 59.525 29.787 129.448 1.00 34.77 182 SER E O 1
ATOM 11564 N N . LYS E 1 185 ? 58.570 30.214 131.452 1.00 35.36 183 LYS E N 1
ATOM 11565 C CA . LYS E 1 185 ? 59.787 30.703 132.088 1.00 36.85 183 LYS E CA 1
ATOM 11566 C C . LYS E 1 185 ? 60.349 29.630 133.015 1.00 36.93 183 LYS E C 1
ATOM 11567 O O . LYS E 1 185 ? 61.413 29.817 133.628 1.00 37.41 183 LYS E O 1
ATOM 11573 N N . THR E 1 186 ? 59.608 28.525 133.127 1.00 36.57 184 THR E N 1
ATOM 11574 C CA . THR E 1 186 ? 59.962 27.388 133.981 1.00 36.53 184 THR E CA 1
ATOM 11575 C C . THR E 1 186 ? 61.183 26.621 133.464 1.00 35.57 184 THR E C 1
ATOM 11576 O O . THR E 1 186 ? 61.235 26.205 132.312 1.00 35.30 184 THR E O 1
ATOM 11580 N N . LYS E 1 187 ? 62.150 26.453 134.359 1.00 35.37 185 LYS E N 1
ATOM 11581 C CA . LYS E 1 187 ? 63.422 25.819 134.083 1.00 35.22 185 LYS E CA 1
ATOM 11582 C C . LYS E 1 187 ? 63.338 24.320 134.315 1.00 34.80 185 LYS E C 1
ATOM 11583 O O . LYS E 1 187 ? 62.641 23.865 135.211 1.00 34.71 185 LYS E O 1
ATOM 11589 N N . ALA E 1 188 ? 64.083 23.577 133.503 1.00 33.97 186 ALA E N 1
ATOM 11590 C CA . ALA E 1 188 ? 64.084 22.125 133.505 1.00 33.49 186 ALA E CA 1
ATOM 11591 C C . ALA E 1 188 ? 64.864 21.552 134.679 1.00 33.31 186 ALA E C 1
ATOM 11592 O O . ALA E 1 188 ? 64.651 20.396 135.057 1.00 33.52 186 ALA E O 1
ATOM 11594 N N . GLY E 1 189 ? 65.756 22.362 135.253 1.00 32.05 187 GLY E N 1
ATOM 11595 C CA . GLY E 1 189 ? 66.637 21.917 136.340 1.00 30.81 187 GLY E CA 1
ATOM 11596 C C . GLY E 1 189 ? 67.850 21.172 135.792 1.00 29.40 187 GLY E C 1
ATOM 11597 O O . GLY E 1 189 ? 68.483 20.371 136.481 1.00 27.72 187 GLY E O 1
ATOM 11598 N N . VAL E 1 190 ? 68.162 21.438 134.534 1.00 29.07 188 VAL E N 1
ATOM 11599 C CA . VAL E 1 190 ? 69.275 20.773 133.861 1.00 29.23 188 VAL E CA 1
ATOM 11600 C C . VAL E 1 190 ? 69.777 21.681 132.739 1.00 29.62 188 VAL E C 1
ATOM 11601 O O . VAL E 1 190 ? 68.997 22.458 132.180 1.00 29.39 188 VAL E O 1
ATOM 11605 N N . SER E 1 191 ? 71.076 21.592 132.455 1.00 29.73 189 SER E N 1
ATOM 11606 C CA . SER E 1 191 ? 71.710 22.234 131.301 1.00 30.10 189 SER E CA 1
ATOM 11607 C C . SER E 1 191 ? 72.198 21.147 130.334 1.00 30.82 189 SER E C 1
ATOM 11608 O O . SER E 1 191 ? 72.593 20.057 130.771 1.00 31.50 189 SER E O 1
ATOM 11611 N N . LEU E 1 192 ? 72.121 21.423 129.031 1.00 30.67 190 LEU E N 1
ATOM 11612 C CA . LEU E 1 192 ? 72.736 20.585 128.025 1.00 31.06 190 LEU E CA 1
ATOM 11613 C C . LEU E 1 192 ? 74.146 21.099 127.775 1.00 31.74 190 LEU E C 1
ATOM 11614 O O . LEU E 1 192 ? 74.336 22.135 127.140 1.00 32.29 190 LEU E O 1
ATOM 11619 N N . ILE E 1 193 ? 75.127 20.378 128.312 1.00 32.14 191 ILE E N 1
ATOM 11620 C CA . ILE E 1 193 ? 76.529 20.823 128.295 1.00 31.48 191 ILE E CA 1
ATOM 11621 C C . ILE E 1 193 ? 77.324 19.850 127.426 1.00 31.32 191 ILE E C 1
ATOM 11622 O O . ILE E 1 193 ? 77.411 18.654 127.711 1.00 30.01 191 ILE E O 1
ATOM 11627 N N . LEU E 1 194 ? 77.842 20.363 126.312 1.00 31.88 192 LEU E N 1
ATOM 11628 C CA . LEU E 1 194 ? 78.758 19.602 125.467 1.00 31.82 192 LEU E CA 1
ATOM 11629 C C . LEU E 1 194 ? 79.847 18.980 126.357 1.00 32.21 192 LEU E C 1
ATOM 11630 O O . LEU E 1 194 ? 80.420 19.655 127.216 1.00 31.69 192 LEU E O 1
ATOM 11635 N N . GLY E 1 195 ? 80.102 17.690 126.175 1.00 32.75 193 GLY E N 1
ATOM 11636 C CA . GLY E 1 195 ? 81.162 17.018 126.915 1.00 34.20 193 GLY E CA 1
ATOM 11637 C C . GLY E 1 195 ? 80.702 16.386 128.214 1.00 35.25 193 GLY E C 1
ATOM 11638 O O . GLY E 1 195 ? 81.368 15.482 128.732 1.00 35.70 193 GLY E O 1
ATOM 11639 N N A ASP E 1 196 ? 79.551 16.834 128.729 0.50 35.13 194 ASP E N 1
ATOM 11640 N N B ASP E 1 196 ? 79.577 16.888 128.724 0.50 35.21 194 ASP E N 1
ATOM 11641 C CA A ASP E 1 196 ? 78.982 16.303 129.970 0.50 34.79 194 ASP E CA 1
ATOM 11642 C CA B ASP E 1 196 ? 78.934 16.391 129.919 0.50 34.96 194 ASP E CA 1
ATOM 11643 C C A ASP E 1 196 ? 77.802 15.345 129.764 0.50 34.56 194 ASP E C 1
ATOM 11644 C C B ASP E 1 196 ? 77.865 15.372 129.526 0.50 34.61 194 ASP E C 1
ATOM 11645 O O A ASP E 1 196 ? 77.955 14.142 129.975 0.50 35.13 194 ASP E O 1
ATOM 11646 O O B ASP E 1 196 ? 78.157 14.187 129.348 0.50 35.12 194 ASP E O 1
ATOM 11655 N N . ASN E 1 197 ? 76.634 15.848 129.356 1.00 33.96 195 ASN E N 1
ATOM 11656 C CA . ASN E 1 197 ? 75.456 14.979 129.220 1.00 32.88 195 ASN E CA 1
ATOM 11657 C C . ASN E 1 197 ? 74.901 14.842 127.798 1.00 31.70 195 ASN E C 1
ATOM 11658 O O . ASN E 1 197 ? 73.883 14.218 127.598 1.00 31.34 195 ASN E O 1
ATOM 11663 N N . VAL E 1 198 ? 75.605 15.382 126.811 1.00 31.38 196 VAL E N 1
ATOM 11664 C CA . VAL E 1 198 ? 75.177 15.256 125.433 1.00 30.71 196 VAL E CA 1
ATOM 11665 C C . VAL E 1 198 ? 75.863 14.055 124.771 1.00 30.97 196 VAL E C 1
ATOM 11666 O O . VAL E 1 198 ? 77.077 13.996 124.701 1.00 29.89 196 VAL E O 1
ATOM 11670 N N . LYS E 1 199 ? 75.069 13.121 124.249 1.00 31.02 197 LYS E N 1
ATOM 11671 C CA . LYS E 1 199 ? 75.585 11.977 123.515 1.00 31.35 197 LYS E CA 1
ATOM 11672 C C . LYS E 1 199 ? 75.962 12.370 122.072 1.00 30.97 197 LYS E C 1
ATOM 11673 O O . LYS E 1 199 ? 77.022 12.003 121.565 1.00 31.41 197 LYS E O 1
ATOM 11679 N N . ALA E 1 200 ? 75.065 13.099 121.412 1.00 29.25 198 ALA E N 1
ATOM 11680 C CA . ALA E 1 200 ? 75.244 13.511 120.040 1.00 29.17 198 ALA E CA 1
ATOM 11681 C C . ALA E 1 200 ? 74.346 14.714 119.843 1.00 28.71 198 ALA E C 1
ATOM 11682 O O . ALA E 1 200 ? 73.391 14.927 120.620 1.00 27.46 198 ALA E O 1
ATOM 11684 N N . ALA E 1 201 ? 74.651 15.515 118.829 1.00 27.39 199 ALA E N 1
ATOM 11685 C CA . ALA E 1 201 ? 73.803 16.663 118.532 1.00 27.69 199 ALA E CA 1
ATOM 11686 C C . ALA E 1 201 ? 74.008 17.055 117.070 1.00 27.82 199 ALA E C 1
ATOM 11687 O O . ALA E 1 201 ? 75.023 16.738 116.487 1.00 28.15 199 ALA E O 1
ATOM 11689 N N . ARG E 1 202 ? 73.035 17.733 116.493 1.00 28.43 200 ARG E N 1
ATOM 11690 C CA . ARG E 1 202 ? 73.179 18.287 115.152 1.00 29.45 200 ARG E CA 1
ATOM 11691 C C . ARG E 1 202 ? 72.392 19.579 115.057 1.00 29.21 200 ARG E C 1
ATOM 11692 O O . ARG E 1 202 ? 71.419 19.795 115.776 1.00 29.84 200 ARG E O 1
ATOM 11700 N N . GLY E 1 203 ? 72.839 20.451 114.170 1.00 29.61 201 GLY E N 1
ATOM 11701 C CA . GLY E 1 203 ? 72.207 21.711 114.001 1.00 29.21 201 GLY E CA 1
ATOM 11702 C C . GLY E 1 203 ? 72.173 22.075 112.551 1.00 29.13 201 GLY E C 1
ATOM 11703 O O . GLY E 1 203 ? 72.895 21.511 111.713 1.00 29.43 201 GLY E O 1
ATOM 11704 N N . ARG E 1 204 ? 71.333 23.047 112.252 1.00 28.66 202 ARG E N 1
ATOM 11705 C CA . ARG E 1 204 ? 71.318 23.645 110.943 1.00 28.83 202 ARG E CA 1
ATOM 11706 C C . ARG E 1 204 ? 70.895 25.079 111.111 1.00 29.17 202 ARG E C 1
ATOM 11707 O O . ARG E 1 204 ? 69.773 25.359 111.561 1.00 29.14 202 ARG E O 1
ATOM 11715 N N . PHE E 1 205 ? 71.778 25.979 110.718 1.00 28.92 203 PHE E N 1
ATOM 11716 C CA . PHE E 1 205 ? 71.562 27.402 110.875 1.00 29.07 203 PHE E CA 1
ATOM 11717 C C . PHE E 1 205 ? 71.696 28.052 109.502 1.00 29.00 203 PHE E C 1
ATOM 11718 O O . PHE E 1 205 ? 72.781 28.072 108.926 1.00 28.15 203 PHE E O 1
ATOM 11726 N N . SER E 1 206 ? 70.588 28.591 109.008 1.00 29.08 204 SER E N 1
ATOM 11727 C CA . SER E 1 206 ? 70.429 28.948 107.609 1.00 30.20 204 SER E CA 1
ATOM 11728 C C . SER E 1 206 ? 69.895 30.370 107.339 1.00 31.14 204 SER E C 1
ATOM 11729 O O . SER E 1 206 ? 69.089 30.869 108.111 1.00 31.07 204 SER E O 1
ATOM 11732 N N . TRP E 1 207 ? 70.313 30.987 106.221 1.00 32.67 205 TRP E N 1
ATOM 11733 C CA . TRP E 1 207 ? 69.702 32.260 105.755 1.00 33.92 205 TRP E CA 1
ATOM 11734 C C . TRP E 1 207 ? 68.828 32.114 104.516 1.00 35.01 205 TRP E C 1
ATOM 11735 O O . TRP E 1 207 ? 68.326 33.118 104.015 1.00 35.97 205 TRP E O 1
ATOM 11746 N N . ARG E 1 208 ? 68.640 30.884 104.031 1.00 35.67 206 ARG E N 1
ATOM 11747 C CA . ARG E 1 208 ? 67.801 30.645 102.852 1.00 37.07 206 ARG E CA 1
ATOM 11748 C C . ARG E 1 208 ? 66.461 31.384 102.910 1.00 37.71 206 ARG E C 1
ATOM 11749 O O . ARG E 1 208 ? 66.025 31.969 101.910 1.00 38.09 206 ARG E O 1
ATOM 11757 N N . GLN E 1 209 ? 65.827 31.366 104.082 1.00 38.55 207 GLN E N 1
ATOM 11758 C CA . GLN E 1 209 ? 64.530 32.012 104.279 1.00 39.56 207 GLN E CA 1
ATOM 11759 C C . GLN E 1 209 ? 64.631 33.163 105.252 1.00 39.42 207 GLN E C 1
ATOM 11760 O O . GLN E 1 209 ? 63.669 33.476 105.944 1.00 39.75 207 GLN E O 1
ATOM 11766 N N . ARG E 1 210 ? 65.804 33.780 105.328 1.00 39.29 208 ARG E N 1
ATOM 11767 C CA . ARG E 1 210 ? 65.969 34.969 106.158 1.00 39.14 208 ARG E CA 1
ATOM 11768 C C . ARG E 1 210 ? 66.058 36.153 105.211 1.00 38.98 208 ARG E C 1
ATOM 11769 O O . ARG E 1 210 ? 66.546 36.009 104.079 1.00 38.67 208 ARG E O 1
ATOM 11777 N N . PHE E 1 211 ? 65.576 37.302 105.675 1.00 39.27 209 PHE E N 1
ATOM 11778 C CA . PHE E 1 211 ? 65.533 38.535 104.888 1.00 39.87 209 PHE E CA 1
ATOM 11779 C C . PHE E 1 211 ? 65.862 39.753 105.749 1.00 40.52 209 PHE E C 1
ATOM 11780 O O . PHE E 1 211 ? 65.561 39.767 106.938 1.00 40.72 209 PHE E O 1
ATOM 11788 N N . SER E 1 212 ? 66.472 40.773 105.140 1.00 41.55 210 SER E N 1
ATOM 11789 C CA . SER E 1 212 ? 66.827 42.024 105.844 1.00 41.95 210 SER E CA 1
ATOM 11790 C C . SER E 1 212 ? 65.616 42.908 106.169 1.00 42.67 210 SER E C 1
ATOM 11791 O O . SER E 1 212 ? 65.608 43.649 107.169 1.00 42.41 210 SER E O 1
ATOM 11794 N N . LYS E 1 213 ? 64.598 42.806 105.324 1.00 43.00 211 LYS E N 1
ATOM 11795 C CA . LYS E 1 213 ? 63.477 43.721 105.333 1.00 43.60 211 LYS E CA 1
ATOM 11796 C C . LYS E 1 213 ? 62.225 42.945 104.929 1.00 43.61 211 LYS E C 1
ATOM 11797 O O . LYS E 1 213 ? 62.232 42.220 103.924 1.00 43.39 211 LYS E O 1
ATOM 11803 N N . PHE E 1 214 ? 61.176 43.076 105.740 1.00 43.49 212 PHE E N 1
ATOM 11804 C CA . PHE E 1 214 ? 59.857 42.543 105.429 1.00 43.78 212 PHE E CA 1
ATOM 11805 C C . PHE E 1 214 ? 58.901 43.722 105.277 1.00 44.03 212 PHE E C 1
ATOM 11806 O O . PHE E 1 214 ? 58.663 44.449 106.246 1.00 43.91 212 PHE E O 1
ATOM 11814 N N . THR E 1 215 ? 58.371 43.918 104.067 1.00 44.30 213 THR E N 1
ATOM 11815 C CA . THR E 1 215 ? 57.417 44.999 103.778 1.00 44.73 213 THR E CA 1
ATOM 11816 C C . THR E 1 215 ? 56.017 44.417 103.576 1.00 44.86 213 THR E C 1
ATOM 11817 O O . THR E 1 215 ? 55.793 43.651 102.636 1.00 45.05 213 THR E O 1
ATOM 11821 N N . ILE E 1 216 ? 55.081 44.783 104.455 1.00 45.09 214 ILE E N 1
ATOM 11822 C CA . ILE E 1 216 ? 53.721 44.219 104.444 1.00 45.12 214 ILE E CA 1
ATOM 11823 C C . ILE E 1 216 ? 52.722 45.137 103.718 1.00 45.15 214 ILE E C 1
ATOM 11824 O O . ILE E 1 216 ? 52.857 46.357 103.767 1.00 45.30 214 ILE E O 1
ATOM 11829 N N . LYS E 1 217 ? 51.733 44.534 103.049 1.00 45.18 215 LYS E N 1
ATOM 11830 C CA . LYS E 1 217 ? 50.740 45.244 102.222 1.00 45.16 215 LYS E CA 1
ATOM 11831 C C . LYS E 1 217 ? 51.381 46.147 101.166 1.00 45.25 215 LYS E C 1
ATOM 11832 O O . LYS E 1 217 ? 52.276 45.711 100.421 1.00 45.20 215 LYS E O 1
ATOM 11834 N N . ASP E 1 240 ? 56.524 47.433 107.203 1.00 50.07 238 ASP E N 1
ATOM 11835 C CA . ASP E 1 240 ? 57.956 47.625 107.007 1.00 50.31 238 ASP E CA 1
ATOM 11836 C C . ASP E 1 240 ? 58.766 47.284 108.272 1.00 50.19 238 ASP E C 1
ATOM 11837 O O . ASP E 1 240 ? 58.901 48.112 109.180 1.00 50.05 238 ASP E O 1
ATOM 11842 N N . VAL E 1 241 ? 59.297 46.062 108.322 1.00 49.91 239 VAL E N 1
ATOM 11843 C CA . VAL E 1 241 ? 60.039 45.567 109.494 1.00 49.90 239 VAL E CA 1
ATOM 11844 C C . VAL E 1 241 ? 61.432 45.060 109.106 1.00 49.98 239 VAL E C 1
ATOM 11845 O O . VAL E 1 241 ? 61.578 44.276 108.168 1.00 50.07 239 VAL E O 1
ATOM 11849 N N . THR E 1 242 ? 62.449 45.519 109.830 1.00 49.93 240 THR E N 1
ATOM 11850 C CA . THR E 1 242 ? 63.830 45.139 109.548 1.00 49.98 240 THR E CA 1
ATOM 11851 C C . THR E 1 242 ? 64.341 44.032 110.478 1.00 49.73 240 THR E C 1
ATOM 11852 O O . THR E 1 242 ? 63.963 43.963 111.654 1.00 49.85 240 THR E O 1
ATOM 11856 N N . ASP E 1 243 ? 65.187 43.164 109.929 1.00 49.35 241 ASP E N 1
ATOM 11857 C CA . ASP E 1 243 ? 65.829 42.091 110.684 1.00 48.84 241 ASP E CA 1
ATOM 11858 C C . ASP E 1 243 ? 67.333 42.338 110.725 1.00 48.45 241 ASP E C 1
ATOM 11859 O O . ASP E 1 243 ? 68.060 41.952 109.799 1.00 48.52 241 ASP E O 1
ATOM 11864 N N . SER E 1 244 ? 67.792 42.956 111.813 1.00 47.76 242 SER E N 1
ATOM 11865 C CA . SER E 1 244 ? 69.182 43.410 111.948 1.00 47.36 242 SER E CA 1
ATOM 11866 C C . SER E 1 244 ? 70.278 42.338 111.790 1.00 47.18 242 SER E C 1
ATOM 11867 O O . SER E 1 244 ? 71.434 42.680 111.545 1.00 47.08 242 SER E O 1
ATOM 11870 N N . GLU E 1 245 ? 69.914 41.060 111.908 1.00 46.85 243 GLU E N 1
ATOM 11871 C CA . GLU E 1 245 ? 70.881 39.962 111.847 1.00 46.66 243 GLU E CA 1
ATOM 11872 C C . GLU E 1 245 ? 71.415 39.739 110.427 1.00 46.28 243 GLU E C 1
ATOM 11873 O O . GLU E 1 245 ? 72.540 39.256 110.242 1.00 46.03 243 GLU E O 1
ATOM 11879 N N . ILE E 1 246 ? 70.602 40.104 109.433 1.00 45.99 244 ILE E N 1
ATOM 11880 C CA . ILE E 1 246 ? 70.942 39.897 108.021 1.00 45.52 244 ILE E CA 1
ATOM 11881 C C . ILE E 1 246 ? 71.566 41.165 107.441 1.00 44.92 244 ILE E C 1
ATOM 11882 O O . ILE E 1 246 ? 70.870 42.116 107.092 1.00 45.08 244 ILE E O 1
ATOM 11887 N N . GLY E 1 247 ? 72.893 41.166 107.366 1.00 44.23 245 GLY E N 1
ATOM 11888 C CA . GLY E 1 247 ? 73.643 42.344 106.950 1.00 43.44 245 GLY E CA 1
ATOM 11889 C C . GLY E 1 247 ? 73.860 42.464 105.458 1.00 43.16 245 GLY E C 1
ATOM 11890 O O . GLY E 1 247 ? 74.760 43.172 105.019 1.00 42.80 245 GLY E O 1
ATOM 11891 N N . ARG E 1 248 ? 73.055 41.745 104.678 1.00 42.88 246 ARG E N 1
ATOM 11892 C CA . ARG E 1 248 ? 73.044 41.897 103.228 1.00 42.64 246 ARG E CA 1
ATOM 11893 C C . ARG E 1 248 ? 71.651 42.325 102.815 1.00 42.15 246 ARG E C 1
ATOM 11894 O O . ARG E 1 248 ? 70.673 41.928 103.448 1.00 42.15 246 ARG E O 1
ATOM 11902 N N . TYR E 1 249 ? 71.574 43.140 101.763 1.00 41.45 247 TYR E N 1
ATOM 11903 C CA . TYR E 1 249 ? 70.309 43.519 101.135 1.00 40.79 247 TYR E CA 1
ATOM 11904 C C . TYR E 1 249 ? 69.541 42.307 100.591 1.00 40.38 247 TYR E C 1
ATOM 11905 O O . TYR E 1 249 ? 69.933 41.708 99.583 1.00 40.43 247 TYR E O 1
ATOM 11914 N N . ARG E 1 250 ? 68.443 41.981 101.269 1.00 39.67 248 ARG E N 1
ATOM 11915 C CA . ARG E 1 250 ? 67.577 40.846 100.952 1.00 39.06 248 ARG E CA 1
ATOM 11916 C C . ARG E 1 250 ? 66.161 41.212 101.391 1.00 38.95 248 ARG E C 1
ATOM 11917 O O . ARG E 1 250 ? 65.734 40.829 102.488 1.00 39.38 248 ARG E O 1
ATOM 11925 N N . PRO E 1 251 ? 65.435 41.967 100.547 1.00 38.69 249 PRO E N 1
ATOM 11926 C CA . PRO E 1 251 ? 64.085 42.388 100.885 1.00 38.74 249 PRO E CA 1
ATOM 11927 C C . PRO E 1 251 ? 63.011 41.353 100.552 1.00 38.88 249 PRO E C 1
ATOM 11928 O O . PRO E 1 251 ? 63.134 40.616 99.570 1.00 37.89 249 PRO E O 1
ATOM 11932 N N . LEU E 1 252 ? 61.965 41.312 101.376 1.00 39.23 250 LEU E N 1
ATOM 11933 C CA . LEU E 1 252 ? 60.765 40.541 101.063 1.00 40.42 250 LEU E CA 1
ATOM 11934 C C . LEU E 1 252 ? 59.508 41.407 101.198 1.00 41.09 250 LEU E C 1
ATOM 11935 O O . LEU E 1 252 ? 59.355 42.149 102.168 1.00 41.43 250 LEU E O 1
ATOM 11940 N N . ILE E 1 253 ? 58.622 41.310 100.209 1.00 41.90 251 ILE E N 1
ATOM 11941 C CA . ILE E 1 253 ? 57.352 42.038 100.209 1.00 42.38 251 ILE E CA 1
ATOM 11942 C C . ILE E 1 253 ? 56.191 41.038 100.251 1.00 42.83 251 ILE E C 1
ATOM 11943 O O . ILE E 1 253 ? 56.084 40.166 99.386 1.00 42.96 251 ILE E O 1
ATOM 11948 N N . ILE E 1 254 ? 55.341 41.156 101.268 1.00 43.36 252 ILE E N 1
ATOM 11949 C CA . ILE E 1 254 ? 54.226 40.224 101.465 1.00 44.02 252 ILE E CA 1
ATOM 11950 C C . ILE E 1 254 ? 52.879 40.945 101.402 1.00 44.27 252 ILE E C 1
ATOM 11951 O O . ILE E 1 254 ? 52.736 42.056 101.920 1.00 44.40 252 ILE E O 1
ATOM 11956 N N . VAL E 1 255 ? 51.906 40.305 100.754 1.00 44.72 253 VAL E N 1
ATOM 11957 C CA . VAL E 1 255 ? 50.516 40.784 100.731 1.00 45.04 253 VAL E CA 1
ATOM 11958 C C . VAL E 1 255 ? 49.724 40.041 101.816 1.00 45.49 253 VAL E C 1
ATOM 11959 O O . VAL E 1 255 ? 49.872 38.826 101.977 1.00 45.62 253 VAL E O 1
ATOM 11963 N N . ASN E 1 256 ? 48.918 40.775 102.579 1.00 45.88 254 ASN E N 1
ATOM 11964 C CA . ASN E 1 256 ? 48.069 40.171 103.603 1.00 46.37 254 ASN E CA 1
ATOM 11965 C C . ASN E 1 256 ? 46.727 40.871 103.624 1.00 46.73 254 ASN E C 1
ATOM 11966 O O . ASN E 1 256 ? 46.518 41.804 104.402 1.00 47.07 254 ASN E O 1
ATOM 11968 N N . GLU E 1 257 ? 45.819 40.415 102.764 1.00 47.05 255 GLU E N 1
ATOM 11969 C CA . GLU E 1 257 ? 44.489 41.019 102.627 1.00 47.26 255 GLU E CA 1
ATOM 11970 C C . GLU E 1 257 ? 43.582 40.796 103.850 1.00 47.57 255 GLU E C 1
ATOM 11971 O O . GLU E 1 257 ? 42.397 41.146 103.828 1.00 47.57 255 GLU E O 1
ATOM 11973 N N . GLU E 1 258 ? 44.148 40.220 104.910 1.00 47.98 256 GLU E N 1
ATOM 11974 C CA . GLU E 1 258 ? 43.440 40.013 106.176 1.00 48.38 256 GLU E CA 1
ATOM 11975 C C . GLU E 1 258 ? 43.645 41.179 107.152 1.00 48.65 256 GLU E C 1
ATOM 11976 O O . GLU E 1 258 ? 42.897 41.323 108.138 1.00 48.74 256 GLU E O 1
ATOM 11978 N N . VAL E 1 259 ? 44.658 42.003 106.864 1.00 48.96 257 VAL E N 1
ATOM 11979 C CA . VAL E 1 259 ? 45.009 43.152 107.702 1.00 49.21 257 VAL E CA 1
ATOM 11980 C C . VAL E 1 259 ? 44.453 44.454 107.111 1.00 49.36 257 VAL E C 1
ATOM 11981 O O . VAL E 1 259 ? 44.453 44.656 105.859 1.00 49.41 257 VAL E O 1
ATOM 11983 N N . THR E 1 260 ? 43.998 45.344 108.012 1.00 49.55 258 THR E N 1
ATOM 11984 C CA . THR E 1 260 ? 43.392 46.615 107.598 1.00 49.73 258 THR E CA 1
ATOM 11985 C C . THR E 1 260 ? 43.774 47.763 108.545 1.00 49.95 258 THR E C 1
ATOM 11986 O O . THR E 1 260 ? 42.982 48.683 108.790 1.00 49.69 258 THR E O 1
ATOM 11988 N N . THR E 1 261 ? 44.997 47.691 109.071 1.00 50.18 259 THR E N 1
ATOM 11989 C CA . THR E 1 261 ? 45.561 48.734 109.931 1.00 50.48 259 THR E CA 1
ATOM 11990 C C . THR E 1 261 ? 47.073 48.725 109.772 1.00 50.57 259 THR E C 1
ATOM 11991 O O . THR E 1 261 ? 47.665 47.663 109.589 1.00 50.75 259 THR E O 1
ATOM 11993 N N . ALA E 1 262 ? 47.696 49.902 109.841 1.00 50.79 260 ALA E N 1
ATOM 11994 C CA . ALA E 1 262 ? 49.155 50.016 109.712 1.00 50.96 260 ALA E CA 1
ATOM 11995 C C . ALA E 1 262 ? 49.895 49.491 110.951 1.00 51.02 260 ALA E C 1
ATOM 11996 O O . ALA E 1 262 ? 51.048 49.066 110.861 1.00 50.86 260 ALA E O 1
ATOM 11998 N N . GLU E 1 263 ? 49.219 49.537 112.100 1.00 51.30 261 GLU E N 1
ATOM 11999 C CA . GLU E 1 263 ? 49.703 48.919 113.336 1.00 51.37 261 GLU E CA 1
ATOM 12000 C C . GLU E 1 263 ? 49.558 47.397 113.249 1.00 51.38 261 GLU E C 1
ATOM 12001 O O . GLU E 1 263 ? 50.378 46.646 113.805 1.00 51.39 261 GLU E O 1
ATOM 12003 N N . GLY E 1 264 ? 48.500 46.962 112.550 1.00 51.51 262 GLY E N 1
ATOM 12004 C CA . GLY E 1 264 ? 48.253 45.546 112.281 1.00 51.53 262 GLY E CA 1
ATOM 12005 C C . GLY E 1 264 ? 49.136 45.011 111.167 1.00 51.64 262 GLY E C 1
ATOM 12006 O O . GLY E 1 264 ? 49.481 43.828 111.155 1.00 51.51 262 GLY E O 1
ATOM 12007 N N . ALA E 1 265 ? 49.490 45.886 110.225 1.00 51.62 263 ALA E N 1
ATOM 12008 C CA . ALA E 1 265 ? 50.456 45.565 109.183 1.00 51.64 263 ALA E CA 1
ATOM 12009 C C . ALA E 1 265 ? 51.848 45.412 109.800 1.00 51.71 263 ALA E C 1
ATOM 12010 O O . ALA E 1 265 ? 52.642 44.579 109.360 1.00 51.64 263 ALA E O 1
ATOM 12012 N N . ALA E 1 266 ? 52.127 46.211 110.831 1.00 51.69 264 ALA E N 1
ATOM 12013 C CA . ALA E 1 266 ? 53.377 46.105 111.577 1.00 51.63 264 ALA E CA 1
ATOM 12014 C C . ALA E 1 266 ? 53.397 44.823 112.410 1.00 51.72 264 ALA E C 1
ATOM 12015 O O . ALA E 1 266 ? 54.443 44.170 112.526 1.00 51.68 264 ALA E O 1
ATOM 12017 N N . LYS E 1 267 ? 52.239 44.467 112.974 1.00 51.68 265 LYS E N 1
ATOM 12018 C CA . LYS E 1 267 ? 52.077 43.226 113.740 1.00 51.77 265 LYS E CA 1
ATOM 12019 C C . LYS E 1 267 ? 52.400 41.980 112.900 1.00 51.87 265 LYS E C 1
ATOM 12020 O O . LYS E 1 267 ? 53.143 41.098 113.349 1.00 51.53 265 LYS E O 1
ATOM 12022 N N . ARG E 1 268 ? 51.854 41.930 111.681 1.00 52.12 266 ARG E N 1
ATOM 12023 C CA . ARG E 1 268 ? 52.118 40.837 110.735 1.00 52.36 266 ARG E CA 1
ATOM 12024 C C . ARG E 1 268 ? 53.592 40.755 110.345 1.00 52.48 266 ARG E C 1
ATOM 12025 O O . ARG E 1 268 ? 54.146 39.661 110.227 1.00 52.60 266 ARG E O 1
ATOM 12027 N N . GLY E 1 269 ? 54.220 41.916 110.160 1.00 52.69 267 GLY E N 1
ATOM 12028 C CA . GLY E 1 269 ? 55.632 41.999 109.770 1.00 52.87 267 GLY E CA 1
ATOM 12029 C C . GLY E 1 269 ? 56.602 41.388 110.767 1.00 53.02 267 GLY E C 1
ATOM 12030 O O . GLY E 1 269 ? 57.531 40.675 110.378 1.00 52.89 267 GLY E O 1
ATOM 12031 N N . GLN E 1 270 ? 56.385 41.677 112.050 1.00 53.06 268 GLN E N 1
ATOM 12032 C CA . GLN E 1 270 ? 57.199 41.124 113.131 1.00 53.19 268 GLN E CA 1
ATOM 12033 C C . GLN E 1 270 ? 56.957 39.628 113.248 1.00 53.13 268 GLN E C 1
ATOM 12034 O O . GLN E 1 270 ? 57.903 38.850 113.372 1.00 52.98 268 GLN E O 1
ATOM 12040 N N . TRP E 1 271 ? 55.678 39.245 113.203 1.00 53.00 269 TRP E N 1
ATOM 12041 C CA . TRP E 1 271 ? 55.262 37.843 113.161 1.00 52.80 269 TRP E CA 1
ATOM 12042 C C . TRP E 1 271 ? 56.005 37.087 112.051 1.00 52.22 269 TRP E C 1
ATOM 12043 O O . TRP E 1 271 ? 56.427 35.951 112.248 1.00 52.23 269 TRP E O 1
ATOM 12054 N N . GLU E 1 272 ? 56.169 37.739 110.902 1.00 51.48 270 GLU E N 1
ATOM 12055 C CA . GLU E 1 272 ? 56.861 37.166 109.751 1.00 50.81 270 GLU E CA 1
ATOM 12056 C C . GLU E 1 272 ? 58.372 37.019 109.986 1.00 50.22 270 GLU E C 1
ATOM 12057 O O . GLU E 1 272 ? 58.945 35.967 109.712 1.00 49.81 270 GLU E O 1
ATOM 12063 N N . ARG E 1 273 ? 58.994 38.086 110.483 1.00 49.64 271 ARG E N 1
ATOM 12064 C CA . ARG E 1 273 ? 60.401 38.096 110.852 1.00 49.24 271 ARG E CA 1
ATOM 12065 C C . ARG E 1 273 ? 60.682 36.978 111.853 1.00 48.90 271 ARG E C 1
ATOM 12066 O O . ARG E 1 273 ? 61.538 36.123 111.605 1.00 48.90 271 ARG E O 1
ATOM 12074 N N . GLN E 1 274 ? 59.939 36.978 112.961 1.00 48.36 272 GLN E N 1
ATOM 12075 C CA . GLN E 1 274 ? 60.078 35.960 114.008 1.00 47.96 272 GLN E CA 1
ATOM 12076 C C . GLN E 1 274 ? 59.865 34.537 113.477 1.00 47.63 272 GLN E C 1
ATOM 12077 O O . GLN E 1 274 ? 60.516 33.592 113.926 1.00 47.07 272 GLN E O 1
ATOM 12079 N N . ARG E 1 275 ? 58.945 34.399 112.524 1.00 47.62 273 ARG E N 1
ATOM 12080 C CA . ARG E 1 275 ? 58.660 33.117 111.888 1.00 47.84 273 ARG E CA 1
ATOM 12081 C C . ARG E 1 275 ? 59.841 32.635 111.054 1.00 47.44 273 ARG E C 1
ATOM 12082 O O . ARG E 1 275 ? 60.144 31.436 111.037 1.00 47.23 273 ARG E O 1
ATOM 12090 N N . SER E 1 276 ? 60.503 33.569 110.370 1.00 47.12 274 SER E N 1
ATOM 12091 C CA . SER E 1 276 ? 61.606 33.213 109.482 1.00 46.97 274 SER E CA 1
ATOM 12092 C C . SER E 1 276 ? 62.794 32.700 110.271 1.00 46.60 274 SER E C 1
ATOM 12093 O O . SER E 1 276 ? 63.487 31.804 109.801 1.00 46.68 274 SER E O 1
ATOM 12096 N N . ILE E 1 277 ? 63.005 33.256 111.472 1.00 46.30 275 ILE E N 1
ATOM 12097 C CA . ILE E 1 277 ? 64.107 32.828 112.357 1.00 45.50 275 ILE E CA 1
ATOM 12098 C C . ILE E 1 277 ? 63.913 31.397 112.850 1.00 44.90 275 ILE E C 1
ATOM 12099 O O . ILE E 1 277 ? 64.847 30.585 112.804 1.00 44.85 275 ILE E O 1
ATOM 12104 N N . GLY E 1 278 ? 62.698 31.095 113.306 1.00 44.08 276 GLY E N 1
ATOM 12105 C CA . GLY E 1 278 ? 62.365 29.770 113.814 1.00 43.38 276 GLY E CA 1
ATOM 12106 C C . GLY E 1 278 ? 62.517 28.706 112.747 1.00 43.09 276 GLY E C 1
ATOM 12107 O O . GLY E 1 278 ? 62.999 27.603 113.020 1.00 43.27 276 GLY E O 1
ATOM 12108 N N . LYS E 1 279 ? 62.127 29.055 111.524 1.00 42.31 277 LYS E N 1
ATOM 12109 C CA . LYS E 1 279 ? 62.227 28.152 110.382 1.00 42.01 277 LYS E CA 1
ATOM 12110 C C . LYS E 1 279 ? 63.664 27.967 109.859 1.00 41.12 277 LYS E C 1
ATOM 12111 O O . LYS E 1 279 ? 63.913 27.107 109.006 1.00 41.27 277 LYS E O 1
ATOM 12117 N N . SER E 1 280 ? 64.606 28.752 110.384 1.00 40.42 278 SER E N 1
ATOM 12118 C CA A SER E 1 280 ? 65.976 28.760 109.865 0.50 40.04 278 SER E CA 1
ATOM 12119 C CA B SER E 1 280 ? 65.981 28.773 109.870 0.50 40.02 278 SER E CA 1
ATOM 12120 C C . SER E 1 280 ? 66.998 28.139 110.819 1.00 40.04 278 SER E C 1
ATOM 12121 O O . SER E 1 280 ? 68.116 27.764 110.397 1.00 39.65 278 SER E O 1
ATOM 12126 N N . ASN E 1 281 ? 66.619 28.017 112.092 1.00 39.37 279 ASN E N 1
ATOM 12127 C CA . ASN E 1 281 ? 67.520 27.504 113.127 1.00 39.20 279 ASN E CA 1
ATOM 12128 C C . ASN E 1 281 ? 66.980 26.200 113.740 1.00 38.70 279 ASN E C 1
ATOM 12129 O O . ASN E 1 281 ? 65.821 26.126 114.151 1.00 39.15 279 ASN E O 1
ATOM 12142 N N . ALA E 1 283 ? 68.352 22.934 116.373 1.00 32.06 281 ALA E N 1
ATOM 12143 C CA . ALA E 1 283 ? 69.339 22.229 117.176 1.00 29.86 281 ALA E CA 1
ATOM 12144 C C . ALA E 1 283 ? 68.662 21.093 117.955 1.00 29.18 281 ALA E C 1
ATOM 12145 O O . ALA E 1 283 ? 67.667 21.299 118.636 1.00 28.39 281 ALA E O 1
ATOM 12147 N N . GLU E 1 284 ? 69.219 19.895 117.828 1.00 28.95 282 GLU E N 1
ATOM 12148 C CA . GLU E 1 284 ? 68.651 18.678 118.405 1.00 29.17 282 GLU E CA 1
ATOM 12149 C C . GLU E 1 284 ? 69.727 18.000 119.209 1.00 28.64 282 GLU E C 1
ATOM 12150 O O . GLU E 1 284 ? 70.774 17.700 118.671 1.00 28.43 282 GLU E O 1
ATOM 12156 N N . TYR E 1 285 ? 69.467 17.791 120.505 1.00 28.27 283 TYR E N 1
ATOM 12157 C CA . TYR E 1 285 ? 70.431 17.167 121.410 1.00 28.33 283 TYR E CA 1
ATOM 12158 C C . TYR E 1 285 ? 69.954 15.759 121.784 1.00 28.94 283 TYR E C 1
ATOM 12159 O O . TYR E 1 285 ? 68.823 15.595 122.274 1.00 29.31 283 TYR E O 1
ATOM 12168 N N . THR E 1 286 ? 70.824 14.769 121.594 1.00 27.92 284 THR E N 1
ATOM 12169 C CA . THR E 1 286 ? 70.535 13.385 121.984 1.00 27.92 284 THR E CA 1
ATOM 12170 C C . THR E 1 286 ? 71.139 13.099 123.349 1.00 28.31 284 THR E C 1
ATOM 12171 O O . THR E 1 286 ? 72.331 13.283 123.538 1.00 28.60 284 THR E O 1
ATOM 12175 N N . VAL E 1 287 ? 70.303 12.697 124.311 1.00 28.08 285 VAL E N 1
ATOM 12176 C CA . VAL E 1 287 ? 70.764 12.339 125.652 1.00 28.09 285 VAL E CA 1
ATOM 12177 C C . VAL E 1 287 ? 70.344 10.915 125.974 1.00 28.30 285 VAL E C 1
ATOM 12178 O O . VAL E 1 287 ? 69.442 10.367 125.338 1.00 27.72 285 VAL E O 1
ATOM 12182 N N . THR E 1 288 ? 70.979 10.335 126.981 1.00 28.83 286 THR E N 1
ATOM 12183 C CA . THR E 1 288 ? 70.639 9.001 127.416 1.00 29.22 286 THR E CA 1
ATOM 12184 C C . THR E 1 288 ? 69.466 9.075 128.371 1.00 29.67 286 THR E C 1
ATOM 12185 O O . THR E 1 288 ? 69.488 9.836 129.337 1.00 29.47 286 THR E O 1
ATOM 12189 N N . GLY E 1 289 ? 68.427 8.295 128.080 1.00 29.93 287 GLY E N 1
ATOM 12190 C CA . GLY E 1 289 ? 67.343 8.090 129.019 1.00 29.09 287 GLY E CA 1
ATOM 12191 C C . GLY E 1 289 ? 66.222 9.081 128.827 1.00 29.04 287 GLY E C 1
ATOM 12192 O O . GLY E 1 289 ? 66.423 10.163 128.290 1.00 29.72 287 GLY E O 1
ATOM 12193 N N . TRP E 1 290 ? 65.035 8.716 129.284 1.00 28.32 288 TRP E N 1
ATOM 12194 C CA . TRP E 1 290 ? 63.856 9.574 129.151 1.00 27.57 288 TRP E CA 1
ATOM 12195 C C . TRP E 1 290 ? 63.717 10.553 130.325 1.00 28.40 288 TRP E C 1
ATOM 12196 O O . TRP E 1 290 ? 63.049 11.589 130.212 1.00 28.06 288 TRP E O 1
ATOM 12207 N N . ARG E 1 291 ? 64.355 10.213 131.444 1.00 28.45 289 ARG E N 1
ATOM 12208 C CA . ARG E 1 291 ? 64.339 11.052 132.640 1.00 29.31 289 ARG E CA 1
ATOM 12209 C C . ARG E 1 291 ? 65.603 11.878 132.815 1.00 29.60 289 ARG E C 1
ATOM 12210 O O . ARG E 1 291 ? 66.715 11.456 132.440 1.00 30.16 289 ARG E O 1
ATOM 12218 N N . ILE E 1 292 ? 65.416 13.066 133.381 1.00 30.01 290 ILE E N 1
ATOM 12219 C CA . ILE E 1 292 ? 66.516 13.963 133.725 1.00 29.89 290 ILE E CA 1
ATOM 12220 C C . ILE E 1 292 ? 67.074 13.419 135.036 1.00 29.96 290 ILE E C 1
ATOM 12221 O O . ILE E 1 292 ? 66.365 13.411 136.053 1.00 30.11 290 ILE E O 1
ATOM 12226 N N . PRO E 1 293 ? 68.337 12.944 135.032 1.00 29.86 291 PRO E N 1
ATOM 12227 C CA . PRO E 1 293 ? 68.872 12.432 136.307 1.00 30.13 291 PRO E CA 1
ATOM 12228 C C . PRO E 1 293 ? 68.863 13.454 137.465 1.00 29.88 291 PRO E C 1
ATOM 12229 O O . PRO E 1 293 ? 68.658 13.059 138.614 1.00 29.89 291 PRO E O 1
ATOM 12233 N N . GLN E 1 294 ? 69.056 14.743 137.165 1.00 30.53 292 GLN E N 1
ATOM 12234 C CA . GLN E 1 294 ? 69.186 15.796 138.222 1.00 31.23 292 GLN E CA 1
ATOM 12235 C C . GLN E 1 294 ? 67.873 16.131 138.930 1.00 31.22 292 GLN E C 1
ATOM 12236 O O . GLN E 1 294 ? 67.890 16.597 140.087 1.00 32.25 292 GLN E O 1
ATOM 12242 N N . THR E 1 295 ? 66.745 15.893 138.252 1.00 31.04 293 THR E N 1
ATOM 12243 C CA . THR E 1 295 ? 65.418 16.196 138.797 1.00 31.12 293 THR E CA 1
ATOM 12244 C C . THR E 1 295 ? 64.499 14.982 138.913 1.00 30.93 293 THR E C 1
ATOM 12245 O O . THR E 1 295 ? 63.489 15.044 139.607 1.00 30.63 293 THR E O 1
ATOM 12249 N N . GLY E 1 296 ? 64.859 13.894 138.235 1.00 31.15 294 GLY E N 1
ATOM 12250 C CA . GLY E 1 296 ? 64.075 12.657 138.220 1.00 31.56 294 GLY E CA 1
ATOM 12251 C C . GLY E 1 296 ? 62.766 12.791 137.471 1.00 32.09 294 GLY E C 1
ATOM 12252 O O . GLY E 1 296 ? 61.909 11.913 137.539 1.00 32.31 294 GLY E O 1
ATOM 12253 N N . LYS E 1 297 ? 62.622 13.893 136.741 1.00 32.43 295 LYS E N 1
ATOM 12254 C CA . LYS E 1 297 ? 61.455 14.125 135.902 1.00 32.52 295 LYS E CA 1
ATOM 12255 C C . LYS E 1 297 ? 61.714 13.759 134.440 1.00 31.82 295 LYS E C 1
ATOM 12256 O O . LYS E 1 297 ? 62.850 13.852 133.964 1.00 32.20 295 LYS E O 1
ATOM 12262 N N . LEU E 1 298 ? 60.657 13.354 133.731 1.00 30.89 296 LEU E N 1
ATOM 12263 C CA . LEU E 1 298 ? 60.720 13.192 132.286 1.00 30.73 296 LEU E CA 1
ATOM 12264 C C . LEU E 1 298 ? 61.038 14.543 131.623 1.00 30.35 296 LEU E C 1
ATOM 12265 O O . LEU E 1 298 ? 60.581 15.586 132.095 1.00 30.68 296 LEU E O 1
ATOM 12270 N N . TRP E 1 299 ? 61.836 14.535 130.559 1.00 29.74 297 TRP E N 1
ATOM 12271 C CA . TRP E 1 299 ? 62.043 15.750 129.766 1.00 29.06 297 TRP E CA 1
ATOM 12272 C C . TRP E 1 299 ? 60.666 16.250 129.364 1.00 29.35 297 TRP E C 1
ATOM 12273 O O . TRP E 1 299 ? 59.769 15.449 129.051 1.00 28.45 297 TRP E O 1
ATOM 12284 N N . ASN E 1 300 ? 60.488 17.568 129.358 1.00 28.76 298 ASN E N 1
ATOM 12285 C CA . ASN E 1 300 ? 59.157 18.129 129.135 1.00 28.76 298 ASN E CA 1
ATOM 12286 C C . ASN E 1 300 ? 59.256 19.256 128.129 1.00 28.73 298 ASN E C 1
ATOM 12287 O O . ASN E 1 300 ? 60.197 20.027 128.166 1.00 28.58 298 ASN E O 1
ATOM 12292 N N . ILE E 1 301 ? 58.281 19.332 127.228 1.00 28.85 299 ILE E N 1
ATOM 12293 C CA . ILE E 1 301 ? 58.226 20.417 126.253 1.00 28.82 299 ILE E CA 1
ATOM 12294 C C . ILE E 1 301 ? 57.876 21.735 126.965 1.00 29.19 299 ILE E C 1
ATOM 12295 O O . ILE E 1 301 ? 57.290 21.719 128.051 1.00 28.76 299 ILE E O 1
ATOM 12300 N N . ASN E 1 302 ? 58.241 22.861 126.351 1.00 28.94 300 ASN E N 1
ATOM 12301 C CA . ASN E 1 302 ? 57.959 24.166 126.926 1.00 29.23 300 ASN E CA 1
ATOM 12302 C C . ASN E 1 302 ? 58.626 24.341 128.291 1.00 29.42 300 ASN E C 1
ATOM 12303 O O . ASN E 1 302 ? 58.011 24.864 129.243 1.00 29.06 300 ASN E O 1
ATOM 12308 N N . THR E 1 303 ? 59.870 23.872 128.392 1.00 29.54 301 THR E N 1
ATOM 12309 C CA . THR E 1 303 ? 60.737 24.209 129.532 1.00 30.34 301 THR E CA 1
ATOM 12310 C C . THR E 1 303 ? 62.049 24.761 128.985 1.00 30.59 301 THR E C 1
ATOM 12311 O O . THR E 1 303 ? 62.418 24.479 127.830 1.00 31.59 301 THR E O 1
ATOM 12315 N N . LEU E 1 304 ? 62.733 25.532 129.826 1.00 30.76 302 LEU E N 1
ATOM 12316 C CA . LEU E 1 304 ? 64.000 26.184 129.526 1.00 31.11 302 LEU E CA 1
ATOM 12317 C C . LEU E 1 304 ? 65.197 25.367 129.974 1.00 31.06 302 LEU E C 1
ATOM 12318 O O . LEU E 1 304 ? 65.215 24.815 131.075 1.00 31.06 302 LEU E O 1
ATOM 12323 N N . VAL E 1 305 ? 66.222 25.356 129.128 1.00 31.38 303 VAL E N 1
ATOM 12324 C CA . VAL E 1 305 ? 67.415 24.555 129.346 1.00 31.64 303 VAL E CA 1
ATOM 12325 C C . VAL E 1 305 ? 68.615 25.401 128.908 1.00 31.09 303 VAL E C 1
ATOM 12326 O O . VAL E 1 305 ? 68.662 25.852 127.760 1.00 30.89 303 VAL E O 1
ATOM 12330 N N . PRO E 1 306 ? 69.556 25.689 129.834 1.00 30.86 304 PRO E N 1
ATOM 12331 C CA . PRO E 1 306 ? 70.800 26.243 129.305 1.00 30.67 304 PRO E CA 1
ATOM 12332 C C . PRO E 1 306 ? 71.441 25.264 128.318 1.00 30.75 304 PRO E C 1
ATOM 12333 O O . PRO E 1 306 ? 71.462 24.059 128.552 1.00 30.66 304 PRO E O 1
ATOM 12337 N N . VAL E 1 307 ? 71.909 25.788 127.198 1.00 30.74 305 VAL E N 1
ATOM 12338 C CA . VAL E 1 307 ? 72.669 24.992 126.252 1.00 31.22 305 VAL E CA 1
ATOM 12339 C C . VAL E 1 307 ? 74.051 25.620 126.138 1.00 31.94 305 VAL E C 1
ATOM 12340 O O . VAL E 1 307 ? 74.173 26.805 125.820 1.00 32.07 305 VAL E O 1
ATOM 12344 N N . ILE E 1 308 ? 75.075 24.823 126.446 1.00 32.68 306 ILE E N 1
ATOM 12345 C CA . ILE E 1 308 ? 76.469 25.265 126.421 1.00 33.35 306 ILE E CA 1
ATOM 12346 C C . ILE E 1 308 ? 77.200 24.334 125.457 1.00 33.46 306 ILE E C 1
ATOM 12347 O O . ILE E 1 308 ? 77.490 23.193 125.806 1.00 33.46 306 ILE E O 1
ATOM 12352 N N . ASP E 1 309 ? 77.477 24.822 124.250 1.00 33.82 307 ASP E N 1
ATOM 12353 C CA . ASP E 1 309 ? 77.938 23.978 123.151 1.00 34.22 307 ASP E CA 1
ATOM 12354 C C . ASP E 1 309 ? 78.747 24.801 122.136 1.00 34.67 307 ASP E C 1
ATOM 12355 O O . ASP E 1 309 ? 78.182 25.471 121.258 1.00 33.91 307 ASP E O 1
ATOM 12360 N N A GLU E 1 310 ? 80.073 24.755 122.252 0.50 35.10 308 GLU E N 1
ATOM 12361 N N B GLU E 1 310 ? 80.069 24.740 122.271 0.50 34.77 308 GLU E N 1
ATOM 12362 C CA A GLU E 1 310 ? 80.923 25.616 121.424 0.50 36.11 308 GLU E CA 1
ATOM 12363 C CA B GLU E 1 310 ? 80.968 25.558 121.463 0.50 35.38 308 GLU E CA 1
ATOM 12364 C C A GLU E 1 310 ? 81.111 25.099 119.998 0.50 36.22 308 GLU E C 1
ATOM 12365 C C B GLU E 1 310 ? 80.994 25.128 120.002 0.50 35.85 308 GLU E C 1
ATOM 12366 O O A GLU E 1 310 ? 81.582 25.832 119.130 0.50 36.33 308 GLU E O 1
ATOM 12367 O O B GLU E 1 310 ? 81.233 25.950 119.120 0.50 35.96 308 GLU E O 1
ATOM 12378 N N . ILE E 1 311 ? 80.736 23.844 119.760 1.00 36.46 309 ILE E N 1
ATOM 12379 C CA . ILE E 1 311 ? 80.692 23.295 118.398 1.00 38.02 309 ILE E CA 1
ATOM 12380 C C . ILE E 1 311 ? 79.446 23.844 117.690 1.00 39.12 309 ILE E C 1
ATOM 12381 O O . ILE E 1 311 ? 79.544 24.334 116.592 1.00 39.97 309 ILE E O 1
ATOM 12394 N N . GLY E 1 313 ? 77.582 26.510 118.805 1.00 43.10 311 GLY E N 1
ATOM 12395 C CA . GLY E 1 313 ? 77.852 27.939 118.892 1.00 42.02 311 GLY E CA 1
ATOM 12396 C C . GLY E 1 313 ? 76.796 28.509 119.813 1.00 41.54 311 GLY E C 1
ATOM 12397 O O . GLY E 1 313 ? 76.269 29.589 119.566 1.00 41.76 311 GLY E O 1
ATOM 12398 N N . LEU E 1 314 ? 76.470 27.759 120.867 1.00 40.81 312 LEU E N 1
ATOM 12399 C CA . LEU E 1 314 ? 75.396 28.128 121.766 1.00 40.03 312 LEU E CA 1
ATOM 12400 C C . LEU E 1 314 ? 75.897 28.269 123.194 1.00 39.88 312 LEU E C 1
ATOM 12401 O O . LEU E 1 314 ? 76.598 27.402 123.719 1.00 39.42 312 LEU E O 1
ATOM 12406 N N . ASP E 1 315 ? 75.540 29.385 123.817 1.00 39.70 313 ASP E N 1
ATOM 12407 C CA . ASP E 1 315 ? 75.821 29.588 125.223 1.00 39.66 313 ASP E CA 1
ATOM 12408 C C . ASP E 1 315 ? 74.677 30.398 125.799 1.00 39.65 313 ASP E C 1
ATOM 12409 O O . ASP E 1 315 ? 74.852 31.556 126.170 1.00 39.48 313 ASP E O 1
ATOM 12414 N N . GLU E 1 316 ? 73.492 29.786 125.839 1.00 39.29 314 GLU E N 1
ATOM 12415 C CA . GLU E 1 316 ? 72.272 30.489 126.229 1.00 39.23 314 GLU E CA 1
ATOM 12416 C C . GLU E 1 316 ? 71.168 29.531 126.616 1.00 37.70 314 GLU E C 1
ATOM 12417 O O . GLU E 1 316 ? 71.183 28.364 126.230 1.00 37.53 314 GLU E O 1
ATOM 12423 N N . GLU E 1 317 ? 70.217 30.045 127.390 1.00 36.11 315 GLU E N 1
ATOM 12424 C CA . GLU E 1 317 ? 69.029 29.307 127.747 1.00 34.83 315 GLU E CA 1
ATOM 12425 C C . GLU E 1 317 ? 68.117 29.181 126.518 1.00 33.75 315 GLU E C 1
ATOM 12426 O O . GLU E 1 317 ? 67.911 30.146 125.785 1.00 33.74 315 GLU E O 1
ATOM 12448 N N . LEU E 1 319 ? 64.440 27.112 124.699 1.00 31.41 317 LEU E N 1
ATOM 12449 C CA . LEU E 1 319 ? 63.153 26.487 124.988 1.00 30.63 317 LEU E CA 1
ATOM 12450 C C . LEU E 1 319 ? 63.088 25.120 124.299 1.00 30.44 317 LEU E C 1
ATOM 12451 O O . LEU E 1 319 ? 63.429 24.992 123.108 1.00 30.28 317 LEU E O 1
ATOM 12456 N N . ILE E 1 320 ? 62.696 24.102 125.061 1.00 29.91 318 ILE E N 1
ATOM 12457 C CA . ILE E 1 320 ? 62.395 22.773 124.503 1.00 29.68 318 ILE E CA 1
ATOM 12458 C C . ILE E 1 320 ? 61.072 22.841 123.729 1.00 29.70 318 ILE E C 1
ATOM 12459 O O . ILE E 1 320 ? 59.993 22.986 124.322 1.00 29.54 318 ILE E O 1
ATOM 12464 N N . ALA E 1 321 ? 61.176 22.738 122.406 1.00 29.60 319 ALA E N 1
ATOM 12465 C CA . ALA E 1 321 ? 60.025 22.776 121.510 1.00 29.46 319 ALA E CA 1
ATOM 12466 C C . ALA E 1 321 ? 59.473 21.384 121.228 1.00 29.47 319 ALA E C 1
ATOM 12467 O O . ALA E 1 321 ? 58.298 21.248 120.949 1.00 29.87 319 ALA E O 1
ATOM 12469 N N . SER E 1 322 ? 60.319 20.361 121.320 1.00 29.57 320 SER E N 1
ATOM 12470 C CA . SER E 1 322 ? 59.942 19.007 120.886 1.00 29.73 320 SER E CA 1
ATOM 12471 C C . SER E 1 322 ? 60.884 17.978 121.494 1.00 29.12 320 SER E C 1
ATOM 12472 O O . SER E 1 322 ? 62.084 18.251 121.666 1.00 28.87 320 SER E O 1
ATOM 12475 N N . ILE E 1 323 ? 60.339 16.802 121.809 1.00 28.37 321 ILE E N 1
ATOM 12476 C CA . ILE E 1 323 ? 61.104 15.666 122.295 1.00 28.05 321 ILE E CA 1
ATOM 12477 C C . ILE E 1 323 ? 60.703 14.390 121.530 1.00 28.28 321 ILE E C 1
ATOM 12478 O O . ILE E 1 323 ? 59.516 14.111 121.352 1.00 27.30 321 ILE E O 1
ATOM 12483 N N . LEU E 1 324 ? 61.697 13.651 121.032 1.00 28.80 322 LEU E N 1
ATOM 12484 C CA . LEU E 1 324 ? 61.495 12.283 120.565 1.00 28.56 322 LEU E CA 1
ATOM 12485 C C . LEU E 1 324 ? 62.050 11.348 121.632 1.00 28.58 322 LEU E C 1
ATOM 12486 O O . LEU E 1 324 ? 63.269 11.283 121.847 1.00 28.25 322 LEU E O 1
ATOM 12491 N N . PHE E 1 325 ? 61.138 10.669 122.322 1.00 27.40 323 PHE E N 1
ATOM 12492 C CA . PHE E 1 325 ? 61.489 9.593 123.237 1.00 27.39 323 PHE E CA 1
ATOM 12493 C C . PHE E 1 325 ? 61.590 8.299 122.441 1.00 27.21 323 PHE E C 1
ATOM 12494 O O . PHE E 1 325 ? 60.638 7.923 121.754 1.00 26.72 323 PHE E O 1
ATOM 12502 N N . SER E 1 326 ? 62.711 7.590 122.555 1.00 26.73 324 SER E N 1
ATOM 12503 C CA . SER E 1 326 ? 62.837 6.337 121.810 1.00 27.60 324 SER E CA 1
ATOM 12504 C C . SER E 1 326 ? 63.472 5.244 122.624 1.00 27.70 324 SER E C 1
ATOM 12505 O O . SER E 1 326 ? 64.167 5.504 123.596 1.00 26.55 324 SER E O 1
ATOM 12508 N N . GLU E 1 327 ? 63.208 4.012 122.217 1.00 29.20 325 GLU E N 1
ATOM 12509 C CA . GLU E 1 327 ? 63.849 2.849 122.802 1.00 31.31 325 GLU E CA 1
ATOM 12510 C C . GLU E 1 327 ? 64.026 1.823 121.709 1.00 32.67 325 GLU E C 1
ATOM 12511 O O . GLU E 1 327 ? 63.069 1.496 120.993 1.00 31.61 325 GLU E O 1
ATOM 12517 N N . ASP E 1 328 ? 65.268 1.367 121.566 1.00 34.39 326 ASP E N 1
ATOM 12518 C CA . ASP E 1 328 ? 65.610 0.097 120.902 1.00 36.76 326 ASP E CA 1
ATOM 12519 C C . ASP E 1 328 ? 66.446 -0.740 121.902 1.00 37.35 326 ASP E C 1
ATOM 12520 O O . ASP E 1 328 ? 66.482 -0.419 123.098 1.00 37.44 326 ASP E O 1
ATOM 12525 N N . ASP E 1 329 ? 67.101 -1.814 121.458 1.00 38.07 327 ASP E N 1
ATOM 12526 C CA . ASP E 1 329 ? 67.817 -2.651 122.441 1.00 38.56 327 ASP E CA 1
ATOM 12527 C C . ASP E 1 329 ? 69.248 -2.209 122.765 1.00 38.69 327 ASP E C 1
ATOM 12528 O O . ASP E 1 329 ? 69.912 -2.829 123.599 1.00 39.34 327 ASP E O 1
ATOM 12533 N N . ALA E 1 330 ? 69.713 -1.148 122.098 1.00 38.70 328 ALA E N 1
ATOM 12534 C CA . ALA E 1 330 ? 70.869 -0.384 122.560 1.00 38.47 328 ALA E CA 1
ATOM 12535 C C . ALA E 1 330 ? 70.504 0.441 123.818 1.00 38.07 328 ALA E C 1
ATOM 12536 O O . ALA E 1 330 ? 71.369 0.700 124.685 1.00 38.33 328 ALA E O 1
ATOM 12538 N N . GLY E 1 331 ? 69.233 0.846 123.912 1.00 36.43 329 GLY E N 1
ATOM 12539 C CA . GLY E 1 331 ? 68.729 1.545 125.084 1.00 34.13 329 GLY E CA 1
ATOM 12540 C C . GLY E 1 331 ? 67.780 2.683 124.759 1.00 33.16 329 GLY E C 1
ATOM 12541 O O . GLY E 1 331 ? 67.305 2.811 123.628 1.00 32.35 329 GLY E O 1
ATOM 12542 N N . ARG E 1 332 ? 67.505 3.495 125.780 1.00 31.73 330 ARG E N 1
ATOM 12543 C CA . ARG E 1 332 ? 66.565 4.593 125.722 1.00 30.59 330 ARG E CA 1
ATOM 12544 C C . ARG E 1 332 ? 67.269 5.913 125.479 1.00 30.52 330 ARG E C 1
ATOM 12545 O O . ARG E 1 332 ? 68.278 6.230 126.153 1.00 29.91 330 ARG E O 1
ATOM 12553 N N . LEU E 1 333 ? 66.743 6.663 124.508 1.00 29.07 331 LEU E N 1
ATOM 12554 C CA . LEU E 1 333 ? 67.277 7.978 124.153 1.00 28.92 331 LEU E CA 1
ATOM 12555 C C . LEU E 1 333 ? 66.161 9.006 124.173 1.00 28.81 331 LEU E C 1
ATOM 12556 O O . LEU E 1 333 ? 64.988 8.657 124.121 1.00 27.36 331 LEU E O 1
ATOM 12561 N N . ALA E 1 334 ? 66.541 10.272 124.333 1.00 29.48 332 ALA E N 1
ATOM 12562 C CA . ALA E 1 334 ? 65.650 11.414 124.134 1.00 28.89 332 ALA E CA 1
ATOM 12563 C C . ALA E 1 334 ? 66.368 12.388 123.205 1.00 28.96 332 ALA E C 1
ATOM 12564 O O . ALA E 1 334 ? 67.568 12.641 123.371 1.00 29.01 332 ALA E O 1
ATOM 12566 N N . VAL E 1 335 ? 65.648 12.910 122.219 1.00 29.29 333 VAL E N 1
ATOM 12567 C CA . VAL E 1 335 ? 66.203 13.869 121.264 1.00 29.91 333 VAL E CA 1
ATOM 12568 C C . VAL E 1 335 ? 65.437 15.151 121.530 1.00 29.98 333 VAL E C 1
ATOM 12569 O O . VAL E 1 335 ? 64.201 15.206 121.369 1.00 29.35 333 VAL E O 1
ATOM 12573 N N . ILE E 1 336 ? 66.176 16.160 121.972 1.00 29.23 334 ILE E N 1
ATOM 12574 C CA . ILE E 1 336 ? 65.603 17.400 122.433 1.00 29.70 334 ILE E CA 1
ATOM 12575 C C . ILE E 1 336 ? 65.849 18.498 121.413 1.00 29.36 334 ILE E C 1
ATOM 12576 O O . ILE E 1 336 ? 66.995 18.886 121.160 1.00 28.27 334 ILE E O 1
ATOM 12581 N N . SER E 1 337 ? 64.756 18.937 120.781 1.00 29.42 335 SER E N 1
ATOM 12582 C CA A SER E 1 337 ? 64.791 20.051 119.856 0.50 29.56 335 SER E CA 1
ATOM 12583 C CA B SER E 1 337 ? 64.783 20.060 119.849 0.50 29.61 335 SER E CA 1
ATOM 12584 C C . SER E 1 337 ? 64.615 21.353 120.621 1.00 29.99 335 SER E C 1
ATOM 12585 O O . SER E 1 337 ? 63.629 21.545 121.318 1.00 29.21 335 SER E O 1
ATOM 12590 N N . VAL E 1 338 ? 65.594 22.247 120.494 1.00 30.59 336 VAL E N 1
ATOM 12591 C CA . VAL E 1 338 ? 65.581 23.490 121.246 1.00 30.77 336 VAL E CA 1
ATOM 12592 C C . VAL E 1 338 ? 65.498 24.673 120.312 1.00 31.90 336 VAL E C 1
ATOM 12593 O O . VAL E 1 338 ? 66.027 24.631 119.188 1.00 31.45 336 VAL E O 1
ATOM 12597 N N . VAL E 1 339 ? 64.829 25.724 120.800 1.00 32.79 337 VAL E N 1
ATOM 12598 C CA . VAL E 1 339 ? 64.604 26.962 120.055 1.00 34.08 337 VAL E CA 1
ATOM 12599 C C . VAL E 1 339 ? 64.886 28.176 120.961 1.00 35.58 337 VAL E C 1
ATOM 12600 O O . VAL E 1 339 ? 64.861 28.054 122.183 1.00 35.26 337 VAL E O 1
ATOM 12604 N N . ARG E 1 340 ? 65.169 29.331 120.369 1.00 38.30 338 ARG E N 1
ATOM 12605 C CA . ARG E 1 340 ? 65.277 30.579 121.152 1.00 41.57 338 ARG E CA 1
ATOM 12606 C C . ARG E 1 340 ? 64.010 30.809 121.975 1.00 43.09 338 ARG E C 1
ATOM 12607 O O . ARG E 1 340 ? 62.905 30.707 121.441 1.00 43.43 338 ARG E O 1
ATOM 12615 N N . PRO E 1 341 ? 64.156 31.103 123.282 1.00 44.91 339 PRO E N 1
ATOM 12616 C CA . PRO E 1 341 ? 62.997 31.091 124.181 1.00 46.39 339 PRO E CA 1
ATOM 12617 C C . PRO E 1 341 ? 61.849 31.957 123.683 1.00 48.18 339 PRO E C 1
ATOM 12618 O O . PRO E 1 341 ? 60.683 31.655 123.968 1.00 48.66 339 PRO E O 1
ATOM 12622 N N . ASP E 1 342 ? 62.175 33.017 122.948 1.00 49.76 340 ASP E N 1
ATOM 12623 C CA . ASP E 1 342 ? 61.153 33.874 122.362 1.00 51.80 340 ASP E CA 1
ATOM 12624 C C . ASP E 1 342 ? 60.698 33.473 120.952 1.00 52.71 340 ASP E C 1
ATOM 12625 O O . ASP E 1 342 ? 59.757 34.063 120.426 1.00 53.09 340 ASP E O 1
ATOM 12630 N N . ALA E 1 343 ? 61.338 32.464 120.356 1.00 53.94 341 ALA E N 1
ATOM 12631 C CA . ALA E 1 343 ? 61.019 32.015 118.989 1.00 54.72 341 ALA E CA 1
ATOM 12632 C C . ALA E 1 343 ? 59.523 31.801 118.771 1.00 55.42 341 ALA E C 1
ATOM 12633 O O . ALA E 1 343 ? 59.023 31.970 117.659 1.00 55.28 341 ALA E O 1
ATOM 12643 N N . ASP E 1 345 ? 56.455 33.511 120.201 1.00 59.71 343 ASP E N 1
ATOM 12644 C CA . ASP E 1 345 ? 55.778 34.571 120.957 1.00 60.54 343 ASP E CA 1
ATOM 12645 C C . ASP E 1 345 ? 54.832 35.369 120.067 1.00 60.79 343 ASP E C 1
ATOM 12646 O O . ASP E 1 345 ? 55.207 35.796 118.973 1.00 61.21 343 ASP E O 1
ATOM 12651 N N . GLU F 1 5 ? 58.277 -21.267 81.078 1.00 47.06 3 GLU F N 1
ATOM 12652 C CA . GLU F 1 5 ? 57.816 -19.849 81.078 1.00 46.81 3 GLU F CA 1
ATOM 12653 C C . GLU F 1 5 ? 58.916 -18.861 80.701 1.00 45.85 3 GLU F C 1
ATOM 12654 O O . GLU F 1 5 ? 59.921 -18.721 81.408 1.00 46.54 3 GLU F O 1
ATOM 12660 N N . GLU F 1 6 ? 58.714 -18.169 79.588 1.00 43.89 4 GLU F N 1
ATOM 12661 C CA . GLU F 1 6 ? 59.559 -17.057 79.237 1.00 41.74 4 GLU F CA 1
ATOM 12662 C C . GLU F 1 6 ? 58.703 -15.803 79.214 1.00 40.51 4 GLU F C 1
ATOM 12663 O O . GLU F 1 6 ? 57.495 -15.861 79.016 1.00 39.65 4 GLU F O 1
ATOM 12665 N N . ILE F 1 7 ? 59.338 -14.674 79.476 1.00 39.13 5 ILE F N 1
ATOM 12666 C CA . ILE F 1 7 ? 58.710 -13.394 79.276 1.00 37.94 5 ILE F CA 1
ATOM 12667 C C . ILE F 1 7 ? 59.352 -12.910 78.002 1.00 36.59 5 ILE F C 1
ATOM 12668 O O . ILE F 1 7 ? 60.577 -12.882 77.896 1.00 36.41 5 ILE F O 1
ATOM 12673 N N . VAL F 1 8 ? 58.514 -12.596 77.023 1.00 34.69 6 VAL F N 1
ATOM 12674 C CA . VAL F 1 8 ? 58.961 -12.197 75.706 1.00 33.33 6 VAL F CA 1
ATOM 12675 C C . VAL F 1 8 ? 58.442 -10.778 75.400 1.00 32.68 6 VAL F C 1
ATOM 12676 O O . VAL F 1 8 ? 57.227 -10.521 75.421 1.00 31.93 6 VAL F O 1
ATOM 12680 N N . LEU F 1 9 ? 59.377 -9.863 75.140 1.00 31.64 7 LEU F N 1
ATOM 12681 C CA . LEU F 1 9 ? 59.042 -8.575 74.551 1.00 30.38 7 LEU F CA 1
ATOM 12682 C C . LEU F 1 9 ? 59.202 -8.617 73.028 1.00 30.21 7 LEU F C 1
ATOM 12683 O O . LEU F 1 9 ? 60.246 -9.021 72.519 1.00 30.50 7 LEU F O 1
ATOM 12688 N N . LYS F 1 10 ? 58.159 -8.229 72.303 1.00 29.90 8 LYS F N 1
ATOM 12689 C CA . LYS F 1 10 ? 58.262 -8.078 70.858 1.00 30.26 8 LYS F CA 1
ATOM 12690 C C . LYS F 1 10 ? 58.048 -6.617 70.485 1.00 30.47 8 LYS F C 1
ATOM 12691 O O . LYS F 1 10 ? 57.004 -6.036 70.778 1.00 29.55 8 LYS F O 1
ATOM 12697 N N . ALA F 1 11 ? 59.059 -6.031 69.850 1.00 31.23 9 ALA F N 1
ATOM 12698 C CA . ALA F 1 11 ? 59.015 -4.629 69.432 1.00 31.98 9 ALA F CA 1
ATOM 12699 C C . ALA F 1 11 ? 59.803 -4.438 68.137 1.00 32.40 9 ALA F C 1
ATOM 12700 O O . ALA F 1 11 ? 60.988 -4.787 68.055 1.00 32.28 9 ALA F O 1
ATOM 12702 N N . GLY F 1 12 ? 59.124 -3.893 67.131 1.00 33.35 10 GLY F N 1
ATOM 12703 C CA . GLY F 1 12 ? 59.719 -3.600 65.829 1.00 33.81 10 GLY F CA 1
ATOM 12704 C C . GLY F 1 12 ? 60.468 -4.750 65.189 1.00 34.39 10 GLY F C 1
ATOM 12705 O O . GLY F 1 12 ? 61.654 -4.624 64.876 1.00 34.23 10 GLY F O 1
ATOM 12706 N N . GLY F 1 13 ? 59.768 -5.869 65.000 1.00 35.04 11 GLY F N 1
ATOM 12707 C CA . GLY F 1 13 ? 60.293 -7.024 64.262 1.00 35.44 11 GLY F CA 1
ATOM 12708 C C . GLY F 1 13 ? 61.264 -7.888 65.044 1.00 35.75 11 GLY F C 1
ATOM 12709 O O . GLY F 1 13 ? 61.683 -8.940 64.560 1.00 35.61 11 GLY F O 1
ATOM 12710 N N . LYS F 1 14 ? 61.617 -7.434 66.250 1.00 36.10 12 LYS F N 1
ATOM 12711 C CA . LYS F 1 14 ? 62.601 -8.102 67.104 1.00 36.31 12 LYS F CA 1
ATOM 12712 C C . LYS F 1 14 ? 61.946 -8.706 68.332 1.00 36.21 12 LYS F C 1
ATOM 12713 O O . LYS F 1 14 ? 60.930 -8.205 68.807 1.00 36.06 12 LYS F O 1
ATOM 12719 N N . ILE F 1 15 ? 62.556 -9.776 68.842 1.00 36.04 13 ILE F N 1
ATOM 12720 C CA . ILE F 1 15 ? 62.075 -10.515 70.011 1.00 35.80 13 ILE F CA 1
ATOM 12721 C C . ILE F 1 15 ? 63.147 -10.511 71.108 1.00 35.51 13 ILE F C 1
ATOM 12722 O O . ILE F 1 15 ? 64.310 -10.859 70.853 1.00 35.80 13 ILE F O 1
ATOM 12727 N N . TYR F 1 16 ? 62.750 -10.137 72.320 1.00 34.89 14 TYR F N 1
ATOM 12728 C CA . TYR F 1 16 ? 63.673 -10.028 73.446 1.00 34.75 14 TYR F CA 1
ATOM 12729 C C . TYR F 1 16 ? 63.227 -10.909 74.614 1.00 34.83 14 TYR F C 1
ATOM 12730 O O . TYR F 1 16 ? 62.091 -10.798 75.087 1.00 34.71 14 TYR F O 1
ATOM 12739 N N . GLN F 1 17 ? 64.157 -11.750 75.067 1.00 35.16 15 GLN F N 1
ATOM 12740 C CA . GLN F 1 17 ? 63.988 -12.741 76.133 1.00 35.93 15 GLN F CA 1
ATOM 12741 C C . GLN F 1 17 ? 65.216 -12.758 77.032 1.00 35.68 15 GLN F C 1
ATOM 12742 O O . GLN F 1 17 ? 66.263 -12.212 76.686 1.00 35.66 15 GLN F O 1
ATOM 12748 N N . GLY F 1 18 ? 65.103 -13.432 78.172 1.00 35.62 16 GLY F N 1
ATOM 12749 C CA . GLY F 1 18 ? 66.243 -13.600 79.075 1.00 35.19 16 GLY F CA 1
ATOM 12750 C C . GLY F 1 18 ? 66.545 -12.366 79.898 1.00 34.74 16 GLY F C 1
ATOM 12751 O O . GLY F 1 18 ? 67.690 -12.138 80.279 1.00 34.97 16 GLY F O 1
ATOM 12752 N N . TRP F 1 19 ? 65.507 -11.569 80.153 1.00 33.74 17 TRP F N 1
ATOM 12753 C CA . TRP F 1 19 ? 65.529 -10.498 81.134 1.00 32.48 17 TRP F CA 1
ATOM 12754 C C . TRP F 1 19 ? 65.985 -10.981 82.516 1.00 32.33 17 TRP F C 1
ATOM 12755 O O . TRP F 1 19 ? 65.649 -12.099 82.938 1.00 31.87 17 TRP F O 1
ATOM 12766 N N . THR F 1 20 ? 66.797 -10.164 83.189 1.00 30.88 18 THR F N 1
ATOM 12767 C CA . THR F 1 20 ? 67.308 -10.520 84.511 1.00 30.74 18 THR F CA 1
ATOM 12768 C C . THR F 1 20 ? 66.430 -9.986 85.646 1.00 30.49 18 THR F C 1
ATOM 12769 O O . THR F 1 20 ? 66.453 -10.521 86.752 1.00 30.45 18 THR F O 1
ATOM 12773 N N . LYS F 1 21 ? 65.681 -8.918 85.371 1.00 29.71 19 LYS F N 1
ATOM 12774 C CA . LYS F 1 21 ? 64.712 -8.362 86.298 1.00 30.45 19 LYS F CA 1
ATOM 12775 C C . LYS F 1 21 ? 63.456 -7.909 85.557 1.00 30.37 19 LYS F C 1
ATOM 12776 O O . LYS F 1 21 ? 63.534 -7.272 84.501 1.00 30.10 19 LYS F O 1
ATOM 12782 N N . ILE F 1 22 ? 62.309 -8.247 86.140 1.00 30.01 20 ILE F N 1
ATOM 12783 C CA . ILE F 1 22 ? 60.989 -8.048 85.552 1.00 29.34 20 ILE F CA 1
ATOM 12784 C C . ILE F 1 22 ? 60.007 -7.612 86.636 1.00 29.09 20 ILE F C 1
ATOM 12785 O O . ILE F 1 22 ? 60.037 -8.137 87.772 1.00 28.27 20 ILE F O 1
ATOM 12790 N N . GLY F 1 23 ? 59.150 -6.652 86.283 1.00 28.45 21 GLY F N 1
ATOM 12791 C CA . GLY F 1 23 ? 58.014 -6.266 87.109 1.00 28.42 21 GLY F CA 1
ATOM 12792 C C . GLY F 1 23 ? 56.850 -5.916 86.204 1.00 28.87 21 GLY F C 1
ATOM 12793 O O . GLY F 1 23 ? 56.937 -4.982 85.421 1.00 28.45 21 GLY F O 1
ATOM 12794 N N . ILE F 1 24 ? 55.760 -6.675 86.295 1.00 29.23 22 ILE F N 1
ATOM 12795 C CA . ILE F 1 24 ? 54.588 -6.405 85.461 1.00 29.02 22 ILE F CA 1
ATOM 12796 C C . ILE F 1 24 ? 53.411 -6.194 86.389 1.00 28.92 22 ILE F C 1
ATOM 12797 O O . ILE F 1 24 ? 53.119 -7.043 87.234 1.00 28.37 22 ILE F O 1
ATOM 12802 N N . THR F 1 25 ? 52.772 -5.037 86.273 1.00 28.41 23 THR F N 1
ATOM 12803 C CA . THR F 1 25 ? 51.692 -4.706 87.187 1.00 29.64 23 THR F CA 1
ATOM 12804 C C . THR F 1 25 ? 50.383 -4.590 86.418 1.00 30.18 23 THR F C 1
ATOM 12805 O O . THR F 1 25 ? 50.312 -3.883 85.418 1.00 30.56 23 THR F O 1
ATOM 12809 N N . ARG F 1 26 ? 49.371 -5.330 86.859 1.00 30.84 24 ARG F N 1
ATOM 12810 C CA . ARG F 1 26 ? 48.031 -5.171 86.321 1.00 31.25 24 ARG F CA 1
ATOM 12811 C C . ARG F 1 26 ? 47.091 -4.884 87.482 1.00 31.22 24 ARG F C 1
ATOM 12812 O O . ARG F 1 26 ? 47.193 -5.494 88.545 1.00 31.19 24 ARG F O 1
ATOM 12820 N N . SER F 1 27 ? 46.199 -3.917 87.292 1.00 31.11 25 SER F N 1
ATOM 12821 C CA . SER F 1 27 ? 45.374 -3.454 88.386 1.00 31.08 25 SER F CA 1
ATOM 12822 C C . SER F 1 27 ? 44.001 -3.061 87.910 1.00 31.46 25 SER F C 1
ATOM 12823 O O . SER F 1 27 ? 43.860 -2.419 86.871 1.00 31.28 25 SER F O 1
ATOM 12826 N N . LEU F 1 28 ? 42.998 -3.452 88.693 1.00 31.66 26 LEU F N 1
ATOM 12827 C CA . LEU F 1 28 ? 41.621 -3.110 88.422 1.00 32.16 26 LEU F CA 1
ATOM 12828 C C . LEU F 1 28 ? 41.433 -1.597 88.464 1.00 32.59 26 LEU F C 1
ATOM 12829 O O . LEU F 1 28 ? 40.658 -1.054 87.691 1.00 33.11 26 LEU F O 1
ATOM 12834 N N . GLU F 1 29 ? 42.161 -0.930 89.353 1.00 33.29 27 GLU F N 1
ATOM 12835 C CA . GLU F 1 29 ? 42.070 0.526 89.538 1.00 34.22 27 GLU F CA 1
ATOM 12836 C C . GLU F 1 29 ? 42.845 1.365 88.525 1.00 34.11 27 GLU F C 1
ATOM 12837 O O . GLU F 1 29 ? 42.723 2.585 88.518 1.00 34.28 27 GLU F O 1
ATOM 12843 N N . ALA F 1 30 ? 43.641 0.719 87.676 1.00 34.03 28 ALA F N 1
ATOM 12844 C CA . ALA F 1 30 ? 44.536 1.427 86.763 1.00 33.62 28 ALA F CA 1
ATOM 12845 C C . ALA F 1 30 ? 44.013 1.475 85.321 1.00 33.51 28 ALA F C 1
ATOM 12846 O O . ALA F 1 30 ? 43.305 0.566 84.862 1.00 33.09 28 ALA F O 1
ATOM 12856 N N . SER F 1 32 ? 45.984 1.470 82.708 1.00 30.95 30 SER F N 1
ATOM 12857 C CA . SER F 1 32 ? 46.844 0.661 81.884 1.00 30.82 30 SER F CA 1
ATOM 12858 C C . SER F 1 32 ? 47.752 -0.216 82.716 1.00 30.12 30 SER F C 1
ATOM 12859 O O . SER F 1 32 ? 48.191 0.182 83.801 1.00 29.29 30 SER F O 1
ATOM 12862 N N . GLY F 1 33 ? 48.021 -1.409 82.179 1.00 30.24 31 GLY F N 1
ATOM 12863 C CA . GLY F 1 33 ? 49.069 -2.285 82.673 1.00 30.23 31 GLY F CA 1
ATOM 12864 C C . GLY F 1 33 ? 50.430 -1.631 82.455 1.00 30.27 31 GLY F C 1
ATOM 12865 O O . GLY F 1 33 ? 50.592 -0.790 81.568 1.00 30.55 31 GLY F O 1
ATOM 12866 N N . ALA F 1 34 ? 51.408 -2.034 83.262 1.00 30.29 32 ALA F N 1
ATOM 12867 C CA . ALA F 1 34 ? 52.743 -1.464 83.213 1.00 29.49 32 ALA F CA 1
ATOM 12868 C C . ALA F 1 34 ? 53.807 -2.563 83.229 1.00 29.56 32 ALA F C 1
ATOM 12869 O O . ALA F 1 34 ? 53.654 -3.582 83.897 1.00 28.86 32 ALA F O 1
ATOM 12871 N N . PHE F 1 35 ? 54.889 -2.360 82.489 1.00 29.51 33 PHE F N 1
ATOM 12872 C CA . PHE F 1 35 ? 56.022 -3.289 82.581 1.00 29.04 33 PHE F CA 1
ATOM 12873 C C . PHE F 1 35 ? 57.348 -2.565 82.784 1.00 28.97 33 PHE F C 1
ATOM 12874 O O . PHE F 1 35 ? 57.532 -1.464 82.280 1.00 27.90 33 PHE F O 1
ATOM 12882 N N . ASP F 1 36 ? 58.236 -3.197 83.545 1.00 29.09 34 ASP F N 1
ATOM 12883 C CA . ASP F 1 36 ? 59.637 -2.828 83.623 1.00 30.49 34 ASP F CA 1
ATOM 12884 C C . ASP F 1 36 ? 60.500 -4.087 83.393 1.00 30.28 34 ASP F C 1
ATOM 12885 O O . ASP F 1 36 ? 60.376 -5.072 84.137 1.00 29.64 34 ASP F O 1
ATOM 12890 N N . LEU F 1 37 ? 61.342 -4.051 82.351 1.00 30.12 35 LEU F N 1
ATOM 12891 C CA . LEU F 1 37 ? 62.199 -5.165 81.970 1.00 30.91 35 LEU F CA 1
ATOM 12892 C C . LEU F 1 37 ? 63.650 -4.721 81.864 1.00 31.43 35 LEU F C 1
ATOM 12893 O O . LEU F 1 37 ? 63.952 -3.743 81.188 1.00 30.88 35 LEU F O 1
ATOM 12898 N N . GLU F 1 38 ? 64.528 -5.445 82.556 1.00 31.95 36 GLU F N 1
ATOM 12899 C CA . GLU F 1 38 ? 65.936 -5.075 82.710 1.00 32.81 36 GLU F CA 1
ATOM 12900 C C . GLU F 1 38 ? 66.873 -6.252 82.409 1.00 32.79 36 GLU F C 1
ATOM 12901 O O . GLU F 1 38 ? 66.618 -7.375 82.834 1.00 32.18 36 GLU F O 1
ATOM 12915 N N . THR F 1 40 ? 70.989 -7.015 82.873 1.00 34.07 38 THR F N 1
ATOM 12916 C CA . THR F 1 40 ? 72.214 -6.525 83.473 1.00 35.64 38 THR F CA 1
ATOM 12917 C C . THR F 1 40 ? 73.298 -7.545 83.236 1.00 36.76 38 THR F C 1
ATOM 12918 O O . THR F 1 40 ? 73.105 -8.738 83.500 1.00 36.72 38 THR F O 1
ATOM 12922 N N . TYR F 1 41 ? 74.435 -7.079 82.737 1.00 38.23 39 TYR F N 1
ATOM 12923 C CA . TYR F 1 41 ? 75.582 -7.952 82.533 1.00 40.37 39 TYR F CA 1
ATOM 12924 C C . TYR F 1 41 ? 76.770 -7.481 83.378 1.00 40.82 39 TYR F C 1
ATOM 12925 O O . TYR F 1 41 ? 77.184 -6.318 83.276 1.00 40.29 39 TYR F O 1
ATOM 12934 N N . LYS F 1 42 ? 77.293 -8.377 84.221 1.00 41.24 40 LYS F N 1
ATOM 12935 C CA . LYS F 1 42 ? 78.517 -8.120 84.997 1.00 42.44 40 LYS F CA 1
ATOM 12936 C C . LYS F 1 42 ? 79.751 -8.781 84.375 1.00 42.85 40 LYS F C 1
ATOM 12937 O O . LYS F 1 42 ? 79.691 -9.915 83.918 1.00 42.45 40 LYS F O 1
ATOM 12943 N N . PHE F 1 43 ? 80.857 -8.040 84.364 1.00 43.92 41 PHE F N 1
ATOM 12944 C CA . PHE F 1 43 ? 82.166 -8.510 83.892 1.00 44.99 41 PHE F CA 1
ATOM 12945 C C . PHE F 1 43 ? 83.169 -7.998 84.902 1.00 45.34 41 PHE F C 1
ATOM 12946 O O . PHE F 1 43 ? 82.893 -7.007 85.593 1.00 45.09 41 PHE F O 1
ATOM 12954 N N . ASN F 1 46 ? 88.652 -5.460 80.875 1.00 45.20 44 ASN F N 1
ATOM 12955 C CA . ASN F 1 46 ? 88.536 -6.689 80.093 1.00 45.29 44 ASN F CA 1
ATOM 12956 C C . ASN F 1 46 ? 87.751 -6.481 78.790 1.00 44.93 44 ASN F C 1
ATOM 12957 O O . ASN F 1 46 ? 87.258 -5.387 78.523 1.00 44.61 44 ASN F O 1
ATOM 12959 N N . ASP F 1 47 ? 87.646 -7.548 77.993 1.00 44.48 45 ASP F N 1
ATOM 12960 C CA . ASP F 1 47 ? 87.149 -7.475 76.611 1.00 43.62 45 ASP F CA 1
ATOM 12961 C C . ASP F 1 47 ? 85.711 -6.980 76.433 1.00 42.82 45 ASP F C 1
ATOM 12962 O O . ASP F 1 47 ? 85.386 -6.427 75.382 1.00 43.44 45 ASP F O 1
ATOM 12964 N N . ALA F 1 48 ? 84.859 -7.177 77.439 1.00 41.63 46 ALA F N 1
ATOM 12965 C CA . ALA F 1 48 ? 83.423 -6.869 77.306 1.00 40.41 46 ALA F CA 1
ATOM 12966 C C . ALA F 1 48 ? 82.985 -5.563 77.994 1.00 39.47 46 ALA F C 1
ATOM 12967 O O . ALA F 1 48 ? 81.814 -5.186 77.941 1.00 38.93 46 ALA F O 1
ATOM 12969 N N . GLN F 1 49 ? 83.946 -4.893 78.625 1.00 38.26 47 GLN F N 1
ATOM 12970 C CA . GLN F 1 49 ? 83.768 -3.578 79.239 1.00 37.37 47 GLN F CA 1
ATOM 12971 C C . GLN F 1 49 ? 83.365 -2.527 78.177 1.00 36.02 47 GLN F C 1
ATOM 12972 O O . GLN F 1 49 ? 83.929 -2.492 77.093 1.00 35.22 47 GLN F O 1
ATOM 12978 N N . TYR F 1 50 ? 82.366 -1.699 78.479 1.00 34.83 48 TYR F N 1
ATOM 12979 C CA . TYR F 1 50 ? 81.989 -0.573 77.601 1.00 33.97 48 TYR F CA 1
ATOM 12980 C C . TYR F 1 50 ? 81.636 -0.961 76.148 1.00 33.52 48 TYR F C 1
ATOM 12981 O O . TYR F 1 50 ? 81.931 -0.218 75.214 1.00 33.48 48 TYR F O 1
ATOM 12990 N N . LYS F 1 51 ? 80.997 -2.115 75.971 1.00 33.08 49 LYS F N 1
ATOM 12991 C CA . LYS F 1 51 ? 80.570 -2.591 74.650 1.00 33.41 49 LYS F CA 1
ATOM 12992 C C . LYS F 1 51 ? 79.102 -2.979 74.719 1.00 33.18 49 LYS F C 1
ATOM 12993 O O . LYS F 1 51 ? 78.711 -3.752 75.588 1.00 33.55 49 LYS F O 1
ATOM 12999 N N . ALA F 1 52 ? 78.296 -2.468 73.798 1.00 32.37 50 ALA F N 1
ATOM 13000 C CA . ALA F 1 52 ? 76.897 -2.857 73.740 1.00 32.40 50 ALA F CA 1
ATOM 13001 C C . ALA F 1 52 ? 76.756 -4.371 73.549 1.00 32.25 50 ALA F C 1
ATOM 13002 O O . ALA F 1 52 ? 77.510 -4.986 72.790 1.00 32.04 50 ALA F O 1
ATOM 13004 N N . PHE F 1 53 ? 75.804 -4.973 74.252 1.00 32.20 51 PHE F N 1
ATOM 13005 C CA . PHE F 1 53 ? 75.504 -6.388 74.054 1.00 32.84 51 PHE F CA 1
ATOM 13006 C C . PHE F 1 53 ? 74.188 -6.507 73.315 1.00 33.67 51 PHE F C 1
ATOM 13007 O O . PHE F 1 53 ? 73.739 -7.605 73.002 1.00 34.40 51 PHE F O 1
ATOM 13015 N N . ILE F 1 54 ? 73.593 -5.359 73.015 1.00 34.34 52 ILE F N 1
ATOM 13016 C CA . ILE F 1 54 ? 72.342 -5.301 72.268 1.00 34.92 52 ILE F CA 1
ATOM 13017 C C . ILE F 1 54 ? 72.223 -3.943 71.565 1.00 35.18 52 ILE F C 1
ATOM 13018 O O . ILE F 1 54 ? 72.821 -2.961 72.003 1.00 35.38 52 ILE F O 1
ATOM 13023 N N . GLU F 1 55 ? 71.489 -3.902 70.457 1.00 35.64 53 GLU F N 1
ATOM 13024 C CA . GLU F 1 55 ? 71.152 -2.647 69.779 1.00 36.18 53 GLU F CA 1
ATOM 13025 C C . GLU F 1 55 ? 70.099 -1.927 70.644 1.00 35.44 53 GLU F C 1
ATOM 13026 O O . GLU F 1 55 ? 69.180 -2.576 71.132 1.00 34.95 53 GLU F O 1
ATOM 13032 N N . PRO F 1 56 ? 70.245 -0.598 70.876 1.00 35.03 54 PRO F N 1
ATOM 13033 C CA . PRO F 1 56 ? 69.227 0.110 71.651 1.00 34.66 54 PRO F CA 1
ATOM 13034 C C . PRO F 1 56 ? 67.787 -0.238 71.242 1.00 34.61 54 PRO F C 1
ATOM 13035 O O . PRO F 1 56 ? 67.496 -0.386 70.058 1.00 34.51 54 PRO F O 1
ATOM 13039 N N . ILE F 1 57 ? 66.914 -0.424 72.226 1.00 34.33 55 ILE F N 1
ATOM 13040 C CA . ILE F 1 57 ? 65.493 -0.595 71.937 1.00 34.31 55 ILE F CA 1
ATOM 13041 C C . ILE F 1 57 ? 64.934 0.815 71.900 1.00 34.17 55 ILE F C 1
ATOM 13042 O O . ILE F 1 57 ? 65.022 1.515 72.877 1.00 34.56 55 ILE F O 1
ATOM 13047 N N . LYS F 1 58 ? 64.388 1.241 70.766 1.00 34.02 56 LYS F N 1
ATOM 13048 C CA . LYS F 1 58 ? 63.895 2.612 70.639 1.00 34.44 56 LYS F CA 1
ATOM 13049 C C . LYS F 1 58 ? 62.618 2.815 71.447 1.00 33.49 56 LYS F C 1
ATOM 13050 O O . LYS F 1 58 ? 61.696 2.006 71.369 1.00 33.05 56 LYS F O 1
ATOM 13056 N N . GLN F 1 59 ? 62.596 3.885 72.247 1.00 32.42 57 GLN F N 1
ATOM 13057 C CA . GLN F 1 59 ? 61.380 4.330 72.928 1.00 31.44 57 GLN F CA 1
ATOM 13058 C C . GLN F 1 59 ? 60.311 4.706 71.891 1.00 30.94 57 GLN F C 1
ATOM 13059 O O . GLN F 1 59 ? 60.640 5.064 70.737 1.00 30.55 57 GLN F O 1
ATOM 13065 N N . GLY F 1 60 ? 59.046 4.577 72.282 1.00 30.38 58 GLY F N 1
ATOM 13066 C CA . GLY F 1 60 ? 57.923 4.852 71.382 1.00 31.61 58 GLY F CA 1
ATOM 13067 C C . GLY F 1 60 ? 57.412 3.674 70.565 1.00 32.22 58 GLY F C 1
ATOM 13068 O O . GLY F 1 60 ? 56.335 3.744 69.973 1.00 32.10 58 GLY F O 1
ATOM 13069 N N . GLN F 1 61 ? 58.183 2.588 70.538 1.00 32.39 59 GLN F N 1
ATOM 13070 C CA . GLN F 1 61 ? 57.898 1.439 69.678 1.00 32.91 59 GLN F CA 1
ATOM 13071 C C . GLN F 1 61 ? 56.673 0.674 70.175 1.00 32.19 59 GLN F C 1
ATOM 13072 O O . GLN F 1 61 ? 56.580 0.353 71.362 1.00 32.41 59 GLN F O 1
ATOM 13078 N N . ALA F 1 62 ? 55.731 0.391 69.277 1.00 31.77 60 ALA F N 1
ATOM 13079 C CA . ALA F 1 62 ? 54.614 -0.507 69.595 1.00 31.57 60 ALA F CA 1
ATOM 13080 C C . ALA F 1 62 ? 55.185 -1.826 70.111 1.00 31.77 60 ALA F C 1
ATOM 13081 O O . ALA F 1 62 ? 56.238 -2.287 69.638 1.00 31.81 60 ALA F O 1
ATOM 13083 N N . CYS F 1 63 ? 54.513 -2.437 71.082 1.00 31.73 61 CYS F N 1
ATOM 13084 C CA . CYS F 1 63 ? 55.056 -3.644 71.683 1.00 31.58 61 CYS F CA 1
ATOM 13085 C C . CYS F 1 63 ? 54.017 -4.557 72.308 1.00 31.52 61 CYS F C 1
ATOM 13086 O O . CYS F 1 63 ? 52.891 -4.141 72.603 1.00 31.63 61 CYS F O 1
ATOM 13089 N N . THR F 1 64 ? 54.405 -5.818 72.471 1.00 31.03 62 THR F N 1
ATOM 13090 C CA . THR F 1 64 ? 53.634 -6.767 73.264 1.00 30.87 62 THR F CA 1
ATOM 13091 C C . THR F 1 64 ? 54.562 -7.405 74.292 1.00 31.00 62 THR F C 1
ATOM 13092 O O . THR F 1 64 ? 55.762 -7.559 74.036 1.00 31.35 62 THR F O 1
ATOM 13096 N N . VAL F 1 65 ? 54.003 -7.749 75.453 1.00 30.64 63 VAL F N 1
ATOM 13097 C CA . VAL F 1 65 ? 54.673 -8.603 76.426 1.00 30.26 63 VAL F CA 1
ATOM 13098 C C . VAL F 1 65 ? 53.807 -9.827 76.708 1.00 29.98 63 VAL F C 1
ATOM 13099 O O . VAL F 1 65 ? 52.634 -9.702 77.071 1.00 29.27 63 VAL F O 1
ATOM 13103 N N . ASP F 1 66 ? 54.419 -10.999 76.533 1.00 30.01 64 ASP F N 1
ATOM 13104 C CA . ASP F 1 66 ? 53.824 -12.307 76.814 1.00 30.56 64 ASP F CA 1
ATOM 13105 C C . ASP F 1 66 ? 54.534 -13.041 77.953 1.00 30.38 64 ASP F C 1
ATOM 13106 O O . ASP F 1 66 ? 55.778 -13.075 78.003 1.00 30.61 64 ASP F O 1
ATOM 13111 N N . ILE F 1 67 ? 53.747 -13.666 78.828 1.00 29.66 65 ILE F N 1
ATOM 13112 C CA . ILE F 1 67 ? 54.277 -14.596 79.821 1.00 29.57 65 ILE F CA 1
ATOM 13113 C C . ILE F 1 67 ? 53.915 -15.999 79.357 1.00 29.34 65 ILE F C 1
ATOM 13114 O O . ILE F 1 67 ? 52.737 -16.354 79.302 1.00 29.26 65 ILE F O 1
ATOM 13119 N N . GLY F 1 68 ? 54.923 -16.787 78.999 1.00 29.35 66 GLY F N 1
ATOM 13120 C CA . GLY F 1 68 ? 54.694 -18.129 78.488 1.00 29.97 66 GLY F CA 1
ATOM 13121 C C . GLY F 1 68 ? 53.740 -18.143 77.307 1.00 30.42 66 GLY F C 1
ATOM 13122 O O . GLY F 1 68 ? 52.875 -19.013 77.209 1.00 30.41 66 GLY F O 1
ATOM 13123 N N . GLY F 1 69 ? 53.878 -17.157 76.424 1.00 30.35 67 GLY F N 1
ATOM 13124 C CA . GLY F 1 69 ? 53.048 -17.084 75.233 1.00 30.65 67 GLY F CA 1
ATOM 13125 C C . GLY F 1 69 ? 51.657 -16.508 75.436 1.00 30.73 67 GLY F C 1
ATOM 13126 O O . GLY F 1 69 ? 50.890 -16.450 74.492 1.00 30.78 67 GLY F O 1
ATOM 13127 N N . GLU F 1 70 ? 51.339 -16.077 76.658 1.00 30.48 68 GLU F N 1
ATOM 13128 C CA . GLU F 1 70 ? 50.052 -15.463 76.984 1.00 30.34 68 GLU F CA 1
ATOM 13129 C C . GLU F 1 70 ? 50.227 -13.965 77.161 1.00 29.71 68 GLU F C 1
ATOM 13130 O O . GLU F 1 70 ? 51.127 -13.524 77.878 1.00 29.36 68 GLU F O 1
ATOM 13136 N N . ARG F 1 71 ? 49.372 -13.189 76.493 1.00 29.54 69 ARG F N 1
ATOM 13137 C CA . ARG F 1 71 ? 49.466 -11.728 76.478 1.00 29.06 69 ARG F CA 1
ATOM 13138 C C . ARG F 1 71 ? 49.206 -11.118 77.847 1.00 29.22 69 ARG F C 1
ATOM 13139 O O . ARG F 1 71 ? 48.156 -11.382 78.448 1.00 29.35 69 ARG F O 1
ATOM 13147 N N . VAL F 1 72 ? 50.158 -10.308 78.330 1.00 28.83 70 VAL F N 1
ATOM 13148 C CA . VAL F 1 72 ? 49.944 -9.500 79.533 1.00 28.28 70 VAL F CA 1
ATOM 13149 C C . VAL F 1 72 ? 50.007 -7.979 79.292 1.00 28.41 70 VAL F C 1
ATOM 13150 O O . VAL F 1 72 ? 49.442 -7.220 80.074 1.00 27.85 70 VAL F O 1
ATOM 13154 N N . ILE F 1 73 ? 50.704 -7.540 78.239 1.00 28.00 71 ILE F N 1
ATOM 13155 C CA . ILE F 1 73 ? 50.762 -6.107 77.880 1.00 28.02 71 ILE F CA 1
ATOM 13156 C C . ILE F 1 73 ? 50.699 -5.915 76.375 1.00 28.13 71 ILE F C 1
ATOM 13157 O O . ILE F 1 73 ? 51.418 -6.590 75.639 1.00 28.41 71 ILE F O 1
ATOM 13162 N N . THR F 1 74 ? 49.859 -4.974 75.935 1.00 27.96 72 THR F N 1
ATOM 13163 C CA . THR F 1 74 ? 49.815 -4.553 74.546 1.00 27.88 72 THR F CA 1
ATOM 13164 C C . THR F 1 74 ? 49.819 -3.031 74.464 1.00 27.69 72 THR F C 1
ATOM 13165 O O . THR F 1 74 ? 48.827 -2.376 74.786 1.00 27.29 72 THR F O 1
ATOM 13169 N N . GLY F 1 75 ? 50.946 -2.473 74.023 1.00 27.50 73 GLY F N 1
ATOM 13170 C CA . GLY F 1 75 ? 51.086 -1.023 73.974 1.00 27.45 73 GLY F CA 1
ATOM 13171 C C . GLY F 1 75 ? 52.391 -0.561 73.365 1.00 27.33 73 GLY F C 1
ATOM 13172 O O . GLY F 1 75 ? 52.747 -0.964 72.250 1.00 26.86 73 GLY F O 1
ATOM 13173 N N . TYR F 1 76 ? 53.093 0.293 74.097 1.00 26.56 74 TYR F N 1
ATOM 13174 C CA . TYR F 1 76 ? 54.256 0.959 73.565 1.00 27.20 74 TYR F CA 1
ATOM 13175 C C . TYR F 1 76 ? 55.375 0.969 74.585 1.00 27.80 74 TYR F C 1
ATOM 13176 O O . TYR F 1 76 ? 55.114 0.904 75.796 1.00 28.76 74 TYR F O 1
ATOM 13185 N N . VAL F 1 77 ? 56.617 1.040 74.095 1.00 28.08 75 VAL F N 1
ATOM 13186 C CA . VAL F 1 77 ? 57.784 1.308 74.941 1.00 28.08 75 VAL F CA 1
ATOM 13187 C C . VAL F 1 77 ? 57.737 2.803 75.223 1.00 28.68 75 VAL F C 1
ATOM 13188 O O . VAL F 1 77 ? 57.674 3.619 74.286 1.00 28.79 75 VAL F O 1
ATOM 13192 N N . ASP F 1 78 ? 57.680 3.148 76.513 1.00 28.86 76 ASP F N 1
ATOM 13193 C CA . ASP F 1 78 ? 57.782 4.539 76.984 1.00 28.75 76 ASP F CA 1
ATOM 13194 C C . ASP F 1 78 ? 59.242 4.956 77.120 1.00 28.78 76 ASP F C 1
ATOM 13195 O O . ASP F 1 78 ? 59.621 6.035 76.679 1.00 28.72 76 ASP F O 1
ATOM 13200 N N . ASP F 1 79 ? 60.058 4.097 77.730 1.00 28.06 77 ASP F N 1
ATOM 13201 C CA . ASP F 1 79 ? 61.411 4.486 78.140 1.00 28.54 77 ASP F CA 1
ATOM 13202 C C . ASP F 1 79 ? 62.484 3.504 77.714 1.00 27.37 77 ASP F C 1
ATOM 13203 O O . ASP F 1 79 ? 62.329 2.310 77.900 1.00 27.68 77 ASP F O 1
ATOM 13208 N N . TRP F 1 80 ? 63.541 4.025 77.095 1.00 27.38 78 TRP F N 1
ATOM 13209 C CA . TRP F 1 80 ? 64.811 3.311 76.894 1.00 27.32 78 TRP F CA 1
ATOM 13210 C C . TRP F 1 80 ? 65.789 3.834 77.961 1.00 27.40 78 TRP F C 1
ATOM 13211 O O . TRP F 1 80 ? 66.045 5.031 78.034 1.00 26.53 78 TRP F O 1
ATOM 13222 N N . VAL F 1 81 ? 66.280 2.942 78.826 1.00 26.93 79 VAL F N 1
ATOM 13223 C CA . VAL F 1 81 ? 67.017 3.358 80.025 1.00 25.95 79 VAL F CA 1
ATOM 13224 C C . VAL F 1 81 ? 68.339 2.588 80.113 1.00 27.04 79 VAL F C 1
ATOM 13225 O O . VAL F 1 81 ? 68.441 1.588 80.864 1.00 27.39 79 VAL F O 1
ATOM 13229 N N . PRO F 1 82 ? 69.358 3.035 79.353 1.00 26.18 80 PRO F N 1
ATOM 13230 C CA . PRO F 1 82 ? 70.654 2.353 79.411 1.00 26.39 80 PRO F CA 1
ATOM 13231 C C . PRO F 1 82 ? 71.589 2.933 80.499 1.00 26.25 80 PRO F C 1
ATOM 13232 O O . PRO F 1 82 ? 71.507 4.111 80.850 1.00 25.60 80 PRO F O 1
ATOM 13236 N N . SER F 1 83 ? 72.489 2.107 81.010 1.00 26.88 81 SER F N 1
ATOM 13237 C CA . SER F 1 83 ? 73.465 2.574 81.986 1.00 27.53 81 SER F CA 1
ATOM 13238 C C . SER F 1 83 ? 74.644 1.641 82.029 1.00 27.32 81 SER F C 1
ATOM 13239 O O . SER F 1 83 ? 74.567 0.509 81.555 1.00 27.41 81 SER F O 1
ATOM 13242 N N . TYR F 1 84 ? 75.755 2.119 82.575 1.00 27.04 82 TYR F N 1
ATOM 13243 C CA . TYR F 1 84 ? 76.954 1.299 82.620 1.00 26.12 82 TYR F CA 1
ATOM 13244 C C . TYR F 1 84 ? 78.013 1.937 83.496 1.00 26.48 82 TYR F C 1
ATOM 13245 O O . TYR F 1 84 ? 77.989 3.127 83.731 1.00 25.54 82 TYR F O 1
ATOM 13254 N N . ASP F 1 85 ? 78.929 1.118 83.987 1.00 26.84 83 ASP F N 1
ATOM 13255 C CA . ASP F 1 85 ? 80.079 1.586 84.716 1.00 27.72 83 ASP F CA 1
ATOM 13256 C C . ASP F 1 85 ? 81.237 0.650 84.369 1.00 28.65 83 ASP F C 1
ATOM 13257 O O . ASP F 1 85 ? 81.183 -0.066 83.353 1.00 28.14 83 ASP F O 1
ATOM 13262 N N . GLU F 1 86 ? 82.272 0.659 85.198 1.00 29.66 84 GLU F N 1
ATOM 13263 C CA . GLU F 1 86 ? 83.519 -0.060 84.926 1.00 31.60 84 GLU F CA 1
ATOM 13264 C C . GLU F 1 86 ? 83.374 -1.578 84.845 1.00 30.59 84 GLU F C 1
ATOM 13265 O O . GLU F 1 86 ? 84.227 -2.252 84.276 1.00 30.42 84 GLU F O 1
ATOM 13271 N N . SER F 1 87 ? 82.298 -2.108 85.413 1.00 30.41 85 SER F N 1
ATOM 13272 C CA . SER F 1 87 ? 82.137 -3.552 85.518 1.00 30.61 85 SER F CA 1
ATOM 13273 C C . SER F 1 87 ? 80.701 -4.055 85.248 1.00 30.27 85 SER F C 1
ATOM 13274 O O . SER F 1 87 ? 80.417 -5.242 85.424 1.00 30.41 85 SER F O 1
ATOM 13277 N N . THR F 1 88 ? 79.813 -3.172 84.795 1.00 29.92 86 THR F N 1
ATOM 13278 C CA . THR F 1 88 ? 78.404 -3.535 84.547 1.00 30.64 86 THR F CA 1
ATOM 13279 C C . THR F 1 88 ? 77.884 -2.827 83.313 1.00 30.71 86 THR F C 1
ATOM 13280 O O . THR F 1 88 ? 78.275 -1.678 83.041 1.00 31.29 86 THR F O 1
ATOM 13284 N N . ILE F 1 89 ? 77.013 -3.492 82.558 1.00 30.75 87 ILE F N 1
ATOM 13285 C CA . ILE F 1 89 ? 76.169 -2.792 81.574 1.00 30.81 87 ILE F CA 1
ATOM 13286 C C . ILE F 1 89 ? 74.720 -3.168 81.840 1.00 31.05 87 ILE F C 1
ATOM 13287 O O . ILE F 1 89 ? 74.394 -4.363 81.968 1.00 29.99 87 ILE F O 1
ATOM 13292 N N . THR F 1 90 ? 73.864 -2.150 81.959 1.00 30.92 88 THR F N 1
ATOM 13293 C CA . THR F 1 90 ? 72.456 -2.349 82.280 1.00 31.46 88 THR F CA 1
ATOM 13294 C C . THR F 1 90 ? 71.556 -1.668 81.256 1.00 31.99 88 THR F C 1
ATOM 13295 O O . THR F 1 90 ? 71.675 -0.473 81.005 1.00 32.70 88 THR F O 1
ATOM 13299 N N . ILE F 1 91 ? 70.676 -2.436 80.642 1.00 31.70 89 ILE F N 1
ATOM 13300 C CA . ILE F 1 91 ? 69.642 -1.837 79.819 1.00 32.08 89 ILE F CA 1
ATOM 13301 C C . ILE F 1 91 ? 68.277 -2.200 80.388 1.00 32.20 89 ILE F C 1
ATOM 13302 O O . ILE F 1 91 ? 68.059 -3.297 80.929 1.00 31.41 89 ILE F O 1
ATOM 13307 N N . SER F 1 92 ? 67.382 -1.236 80.298 1.00 32.20 90 SER F N 1
ATOM 13308 C CA . SER F 1 92 ? 66.070 -1.340 80.861 1.00 32.81 90 SER F CA 1
ATOM 13309 C C . SER F 1 92 ? 65.124 -0.678 79.872 1.00 32.68 90 SER F C 1
ATOM 13310 O O . SER F 1 92 ? 65.448 0.375 79.295 1.00 31.82 90 SER F O 1
ATOM 13313 N N . VAL F 1 93 ? 63.986 -1.332 79.625 1.00 32.88 91 VAL F N 1
ATOM 13314 C CA . VAL F 1 93 ? 62.856 -0.683 78.967 1.00 32.03 91 VAL F CA 1
ATOM 13315 C C . VAL F 1 93 ? 61.630 -0.689 79.874 1.00 31.80 91 VAL F C 1
ATOM 13316 O O . VAL F 1 93 ? 61.401 -1.620 80.643 1.00 31.40 91 VAL F O 1
ATOM 13320 N N . SER F 1 94 ? 60.846 0.371 79.769 1.00 31.39 92 SER F N 1
ATOM 13321 C CA . SER F 1 94 ? 59.602 0.473 80.501 1.00 31.46 92 SER F CA 1
ATOM 13322 C C . SER F 1 94 ? 58.489 0.897 79.558 1.00 30.90 92 SER F C 1
ATOM 13323 O O . SER F 1 94 ? 58.733 1.601 78.583 1.00 30.49 92 SER F O 1
ATOM 13326 N N . GLY F 1 95 ? 57.264 0.478 79.853 1.00 30.19 93 GLY F N 1
ATOM 13327 C CA . GLY F 1 95 ? 56.117 0.852 79.046 1.00 30.14 93 GLY F CA 1
ATOM 13328 C C . GLY F 1 95 ? 54.780 0.499 79.663 1.00 30.00 93 GLY F C 1
ATOM 13329 O O . GLY F 1 95 ? 54.698 0.116 80.830 1.00 29.42 93 GLY F O 1
ATOM 13330 N N . ARG F 1 96 ? 53.733 0.632 78.860 1.00 29.79 94 ARG F N 1
ATOM 13331 C CA . ARG F 1 96 ? 52.363 0.576 79.339 1.00 30.26 94 ARG F CA 1
ATOM 13332 C C . ARG F 1 96 ? 51.461 0.041 78.218 1.00 31.07 94 ARG F C 1
ATOM 13333 O O . ARG F 1 96 ? 51.862 0.018 77.040 1.00 31.47 94 ARG F O 1
ATOM 13341 N N . ASP F 1 97 ? 50.244 -0.363 78.583 1.00 30.74 95 ASP F N 1
ATOM 13342 C CA . ASP F 1 97 ? 49.196 -0.676 77.600 1.00 31.18 95 ASP F CA 1
ATOM 13343 C C . ASP F 1 97 ? 48.916 0.555 76.722 1.00 31.01 95 ASP F C 1
ATOM 13344 O O . ASP F 1 97 ? 49.146 1.686 77.153 1.00 31.23 95 ASP F O 1
ATOM 13349 N N . LYS F 1 98 ? 48.394 0.324 75.515 1.00 30.85 96 LYS F N 1
ATOM 13350 C CA . LYS F 1 98 ? 47.935 1.383 74.598 1.00 31.53 96 LYS F CA 1
ATOM 13351 C C . LYS F 1 98 ? 47.087 2.458 75.270 1.00 30.86 96 LYS F C 1
ATOM 13352 O O . LYS F 1 98 ? 47.144 3.618 74.882 1.00 31.66 96 LYS F O 1
ATOM 13358 N N . THR F 1 99 ? 46.276 2.064 76.251 1.00 30.97 97 THR F N 1
ATOM 13359 C CA . THR F 1 99 ? 45.343 2.974 76.931 1.00 30.50 97 THR F CA 1
ATOM 13360 C C . THR F 1 99 ? 46.063 4.148 77.607 1.00 31.31 97 THR F C 1
ATOM 13361 O O . THR F 1 99 ? 45.431 5.151 77.924 1.00 31.78 97 THR F O 1
ATOM 13365 N N . ALA F 1 100 ? 47.377 4.008 77.835 1.00 30.92 98 ALA F N 1
ATOM 13366 C CA . ALA F 1 100 ? 48.220 5.104 78.331 1.00 31.23 98 ALA F CA 1
ATOM 13367 C C . ALA F 1 100 ? 48.065 6.394 77.515 1.00 31.24 98 ALA F C 1
ATOM 13368 O O . ALA F 1 100 ? 48.160 7.493 78.072 1.00 31.37 98 ALA F O 1
ATOM 13370 N N . ASP F 1 101 ? 47.818 6.256 76.210 1.00 30.95 99 ASP F N 1
ATOM 13371 C CA . ASP F 1 101 ? 47.550 7.407 75.338 1.00 30.51 99 ASP F CA 1
ATOM 13372 C C . ASP F 1 101 ? 46.319 8.202 75.779 1.00 30.08 99 ASP F C 1
ATOM 13373 O O . ASP F 1 101 ? 46.253 9.414 75.579 1.00 30.07 99 ASP F O 1
ATOM 13378 N N . LEU F 1 102 ? 45.355 7.513 76.381 1.00 29.96 100 LEU F N 1
ATOM 13379 C CA . LEU F 1 102 ? 44.120 8.145 76.882 1.00 30.08 100 LEU F CA 1
ATOM 13380 C C . LEU F 1 102 ? 44.382 8.973 78.128 1.00 29.90 100 LEU F C 1
ATOM 13381 O O . LEU F 1 102 ? 43.627 9.886 78.461 1.00 30.14 100 LEU F O 1
ATOM 13386 N N . VAL F 1 103 ? 45.465 8.638 78.808 1.00 30.45 101 VAL F N 1
ATOM 13387 C CA . VAL F 1 103 ? 45.888 9.306 80.030 1.00 30.68 101 VAL F CA 1
ATOM 13388 C C . VAL F 1 103 ? 46.781 10.525 79.729 1.00 31.08 101 VAL F C 1
ATOM 13389 O O . VAL F 1 103 ? 46.623 11.593 80.348 1.00 31.76 101 VAL F O 1
ATOM 13393 N N . ASP F 1 104 ? 47.712 10.358 78.790 1.00 30.84 102 ASP F N 1
ATOM 13394 C CA . ASP F 1 104 ? 48.714 11.387 78.446 1.00 30.54 102 ASP F CA 1
ATOM 13395 C C . ASP F 1 104 ? 48.151 12.524 77.574 1.00 30.04 102 ASP F C 1
ATOM 13396 O O . ASP F 1 104 ? 48.571 13.673 77.707 1.00 30.01 102 ASP F O 1
ATOM 13401 N N . CYS F 1 105 ? 47.238 12.196 76.656 1.00 28.97 103 CYS F N 1
ATOM 13402 C CA . CYS F 1 105 ? 46.907 13.088 75.524 1.00 28.75 103 CYS F CA 1
ATOM 13403 C C . CYS F 1 105 ? 45.580 13.842 75.678 1.00 28.75 103 CYS F C 1
ATOM 13404 O O . CYS F 1 105 ? 44.723 13.404 76.428 1.00 28.74 103 CYS F O 1
ATOM 13407 N N . SER F 1 106 ? 45.428 14.975 74.983 1.00 28.97 104 SER F N 1
ATOM 13408 C CA . SER F 1 106 ? 44.172 15.773 75.017 1.00 29.85 104 SER F CA 1
ATOM 13409 C C . SER F 1 106 ? 43.112 15.195 74.096 1.00 30.18 104 SER F C 1
ATOM 13410 O O . SER F 1 106 ? 43.437 14.626 73.040 1.00 30.42 104 SER F O 1
ATOM 13413 N N . ILE F 1 107 ? 41.844 15.364 74.476 1.00 31.05 105 ILE F N 1
ATOM 13414 C CA . ILE F 1 107 ? 40.724 15.080 73.575 1.00 31.33 105 ILE F CA 1
ATOM 13415 C C . ILE F 1 107 ? 40.685 16.184 72.525 1.00 32.49 105 ILE F C 1
ATOM 13416 O O . ILE F 1 107 ? 40.603 17.373 72.876 1.00 32.20 105 ILE F O 1
ATOM 13421 N N . ASP F 1 108 ? 40.764 15.792 71.253 1.00 33.80 106 ASP F N 1
ATOM 13422 C CA . ASP F 1 108 ? 40.502 16.706 70.148 1.00 35.71 106 ASP F CA 1
ATOM 13423 C C . ASP F 1 108 ? 39.161 16.348 69.533 1.00 36.52 106 ASP F C 1
ATOM 13424 O O . ASP F 1 108 ? 39.037 15.379 68.788 1.00 37.18 106 ASP F O 1
ATOM 13429 N N . TYR F 1 109 ? 38.155 17.139 69.865 1.00 37.36 107 TYR F N 1
ATOM 13430 C CA . TYR F 1 109 ? 36.809 16.925 69.385 1.00 38.04 107 TYR F CA 1
ATOM 13431 C C . TYR F 1 109 ? 36.223 18.307 69.134 1.00 38.47 107 TYR F C 1
ATOM 13432 O O . TYR F 1 109 ? 35.836 18.992 70.089 1.00 38.39 107 TYR F O 1
ATOM 13441 N N . PRO F 1 110 ? 36.203 18.742 67.853 1.00 38.97 108 PRO F N 1
ATOM 13442 C CA . PRO F 1 110 ? 35.772 20.095 67.481 1.00 39.45 108 PRO F CA 1
ATOM 13443 C C . PRO F 1 110 ? 34.454 20.529 68.129 1.00 39.79 108 PRO F C 1
ATOM 13444 O O . PRO F 1 110 ? 34.367 21.650 68.634 1.00 39.86 108 PRO F O 1
ATOM 13448 N N . SER F 1 111 ? 33.457 19.646 68.145 1.00 40.17 109 SER F N 1
ATOM 13449 C CA . SER F 1 111 ? 32.149 19.979 68.722 1.00 40.69 109 SER F CA 1
ATOM 13450 C C . SER F 1 111 ? 32.247 20.482 70.171 1.00 40.81 109 SER F C 1
ATOM 13451 O O . SER F 1 111 ? 31.596 21.462 70.537 1.00 40.88 109 SER F O 1
ATOM 13454 N N . GLY F 1 112 ? 33.072 19.818 70.981 1.00 40.83 110 GLY F N 1
ATOM 13455 C CA . GLY F 1 112 ? 33.217 20.164 72.395 1.00 40.84 110 GLY F CA 1
ATOM 13456 C C . GLY F 1 112 ? 32.147 19.588 73.314 1.00 40.83 110 GLY F C 1
ATOM 13457 O O . GLY F 1 112 ? 32.293 19.645 74.539 1.00 40.86 110 GLY F O 1
ATOM 13458 N N . GLN F 1 113 ? 31.088 19.018 72.729 1.00 40.81 111 GLN F N 1
ATOM 13459 C CA . GLN F 1 113 ? 29.923 18.515 73.480 1.00 40.65 111 GLN F CA 1
ATOM 13460 C C . GLN F 1 113 ? 29.451 17.116 73.076 1.00 40.44 111 GLN F C 1
ATOM 13461 O O . GLN F 1 113 ? 29.604 16.703 71.927 1.00 40.63 111 GLN F O 1
ATOM 13467 N N . PHE F 1 114 ? 28.855 16.407 74.031 1.00 39.95 112 PHE F N 1
ATOM 13468 C CA . PHE F 1 114 ? 28.128 15.168 73.752 1.00 39.72 112 PHE F CA 1
ATOM 13469 C C . PHE F 1 114 ? 26.675 15.323 74.182 1.00 39.49 112 PHE F C 1
ATOM 13470 O O . PHE F 1 114 ? 26.406 15.662 75.337 1.00 39.54 112 PHE F O 1
ATOM 13478 N N . ASN F 1 115 ? 25.749 15.083 73.251 1.00 39.08 113 ASN F N 1
ATOM 13479 C CA . ASN F 1 115 ? 24.315 15.223 73.518 1.00 38.87 113 ASN F CA 1
ATOM 13480 C C . ASN F 1 115 ? 23.566 13.897 73.484 1.00 38.29 113 ASN F C 1
ATOM 13481 O O . ASN F 1 115 ? 23.590 13.196 72.471 1.00 38.29 113 ASN F O 1
ATOM 13486 N N . ASN F 1 116 ? 22.906 13.568 74.598 1.00 37.64 114 ASN F N 1
ATOM 13487 C CA . ASN F 1 116 ? 22.097 12.342 74.743 1.00 37.06 114 ASN F CA 1
ATOM 13488 C C . ASN F 1 116 ? 22.869 11.061 74.409 1.00 36.64 114 ASN F C 1
ATOM 13489 O O . ASN F 1 116 ? 22.329 10.131 73.801 1.00 35.98 114 ASN F O 1
ATOM 13491 N N . GLN F 1 117 ? 24.138 11.034 74.828 1.00 36.39 115 GLN F N 1
ATOM 13492 C CA . GLN F 1 117 ? 25.064 9.941 74.550 1.00 36.23 115 GLN F CA 1
ATOM 13493 C C . GLN F 1 117 ? 25.269 9.090 75.801 1.00 36.24 115 GLN F C 1
ATOM 13494 O O . GLN F 1 117 ? 25.321 9.629 76.916 1.00 36.64 115 GLN F O 1
ATOM 13500 N N . THR F 1 118 ? 25.394 7.764 75.621 1.00 35.68 116 THR F N 1
ATOM 13501 C CA . THR F 1 118 ? 25.767 6.899 76.745 1.00 35.23 116 THR F CA 1
ATOM 13502 C C . THR F 1 118 ? 27.287 6.966 76.916 1.00 35.00 116 THR F C 1
ATOM 13503 O O . THR F 1 118 ? 27.993 7.447 76.014 1.00 34.91 116 THR F O 1
ATOM 13507 N N . LEU F 1 119 ? 27.783 6.504 78.067 1.00 34.81 117 LEU F N 1
ATOM 13508 C CA . LEU F 1 119 ? 29.234 6.429 78.317 1.00 34.38 117 LEU F CA 1
ATOM 13509 C C . LEU F 1 119 ? 29.951 5.681 77.201 1.00 34.31 117 LEU F C 1
ATOM 13510 O O . LEU F 1 119 ? 31.005 6.118 76.729 1.00 34.34 117 LEU F O 1
ATOM 13515 N N . THR F 1 120 ? 29.366 4.557 76.788 1.00 34.18 118 THR F N 1
ATOM 13516 C CA . THR F 1 120 ? 29.925 3.707 75.744 1.00 34.44 118 THR F CA 1
ATOM 13517 C C . THR F 1 120 ? 30.100 4.480 74.435 1.00 34.41 118 THR F C 1
ATOM 13518 O O . THR F 1 120 ? 31.126 4.350 73.774 1.00 34.75 118 THR F O 1
ATOM 13522 N N . GLN F 1 121 ? 29.096 5.278 74.074 1.00 34.22 119 GLN F N 1
ATOM 13523 C CA . GLN F 1 121 ? 29.148 6.104 72.867 1.00 34.07 119 GLN F CA 1
ATOM 13524 C C . GLN F 1 121 ? 30.232 7.181 72.973 1.00 33.21 119 GLN F C 1
ATOM 13525 O O . GLN F 1 121 ? 31.005 7.380 72.040 1.00 33.07 119 GLN F O 1
ATOM 13531 N N . ILE F 1 122 ? 30.285 7.856 74.118 1.00 32.35 120 ILE F N 1
ATOM 13532 C CA . ILE F 1 122 ? 31.327 8.836 74.405 1.00 31.73 120 ILE F CA 1
ATOM 13533 C C . ILE F 1 122 ? 32.729 8.208 74.349 1.00 31.26 120 ILE F C 1
ATOM 13534 O O . ILE F 1 122 ? 33.631 8.758 73.705 1.00 31.17 120 ILE F O 1
ATOM 13539 N N . ALA F 1 123 ? 32.899 7.057 75.008 1.00 30.71 121 ALA F N 1
ATOM 13540 C CA . ALA F 1 123 ? 34.184 6.339 75.013 1.00 30.22 121 ALA F CA 1
ATOM 13541 C C . ALA F 1 123 ? 34.565 5.882 73.604 1.00 30.23 121 ALA F C 1
ATOM 13542 O O . ALA F 1 123 ? 35.713 6.050 73.196 1.00 30.44 121 ALA F O 1
ATOM 13544 N N . ASP F 1 124 ? 33.598 5.335 72.859 1.00 30.22 122 ASP F N 1
ATOM 13545 C CA . ASP F 1 124 ? 33.818 4.926 71.474 1.00 30.81 122 ASP F CA 1
ATOM 13546 C C . ASP F 1 124 ? 34.444 6.065 70.678 1.00 31.08 122 ASP F C 1
ATOM 13547 O O . ASP F 1 124 ? 35.438 5.864 69.983 1.00 31.87 122 ASP F O 1
ATOM 13552 N N . ILE F 1 125 ? 33.869 7.258 70.811 1.00 31.13 123 ILE F N 1
ATOM 13553 C CA . ILE F 1 125 ? 34.312 8.465 70.097 1.00 31.36 123 ILE F CA 1
ATOM 13554 C C . ILE F 1 125 ? 35.717 8.971 70.502 1.00 31.79 123 ILE F C 1
ATOM 13555 O O . ILE F 1 125 ? 36.560 9.262 69.645 1.00 32.07 123 ILE F O 1
ATOM 13560 N N . VAL F 1 126 ? 35.968 9.087 71.801 1.00 31.60 124 VAL F N 1
ATOM 13561 C CA . VAL F 1 126 ? 37.227 9.675 72.247 1.00 31.81 124 VAL F CA 1
ATOM 13562 C C . VAL F 1 126 ? 38.424 8.741 72.031 1.00 31.88 124 VAL F C 1
ATOM 13563 O O . VAL F 1 126 ? 39.548 9.215 71.873 1.00 31.78 124 VAL F O 1
ATOM 13567 N N . CYS F 1 127 ? 38.171 7.429 71.989 1.00 31.77 125 CYS F N 1
ATOM 13568 C CA . CYS F 1 127 ? 39.231 6.423 71.792 1.00 31.94 125 CYS F CA 1
ATOM 13569 C C . CYS F 1 127 ? 39.606 6.178 70.329 1.00 31.87 125 CYS F C 1
ATOM 13570 O O . CYS F 1 127 ? 40.701 5.693 70.039 1.00 32.14 125 CYS F O 1
ATOM 13573 N N . LYS F 1 128 ? 38.697 6.504 69.415 1.00 32.13 126 LYS F N 1
ATOM 13574 C CA . LYS F 1 128 ? 38.861 6.172 68.000 1.00 32.05 126 LYS F CA 1
ATOM 13575 C C . LYS F 1 128 ? 40.190 6.647 67.376 1.00 31.77 126 LYS F C 1
ATOM 13576 O O . LYS F 1 128 ? 40.897 5.839 66.769 1.00 31.77 126 LYS F O 1
ATOM 13582 N N . PRO F 1 129 ? 40.537 7.948 67.517 1.00 31.39 127 PRO F N 1
ATOM 13583 C CA . PRO F 1 129 ? 41.786 8.429 66.886 1.00 31.13 127 PRO F CA 1
ATOM 13584 C C . PRO F 1 129 ? 43.065 7.800 67.441 1.00 30.66 127 PRO F C 1
ATOM 13585 O O . PRO F 1 129 ? 44.101 7.817 66.765 1.00 30.72 127 PRO F O 1
ATOM 13589 N N . PHE F 1 130 ? 42.982 7.254 68.655 1.00 30.05 128 PHE F N 1
ATOM 13590 C CA . PHE F 1 130 ? 44.094 6.530 69.275 1.00 29.31 128 PHE F CA 1
ATOM 13591 C C . PHE F 1 130 ? 44.154 5.065 68.822 1.00 29.09 128 PHE F C 1
ATOM 13592 O O . PHE F 1 130 ? 45.098 4.354 69.164 1.00 28.53 128 PHE F O 1
ATOM 13600 N N . GLY F 1 131 ? 43.150 4.620 68.066 1.00 29.01 129 GLY F N 1
ATOM 13601 C CA . GLY F 1 131 ? 43.008 3.204 67.699 1.00 29.27 129 GLY F CA 1
ATOM 13602 C C . GLY F 1 131 ? 42.816 2.278 68.892 1.00 29.70 129 GLY F C 1
ATOM 13603 O O . GLY F 1 131 ? 43.371 1.172 68.934 1.00 29.34 129 GLY F O 1
ATOM 13604 N N . ILE F 1 132 ? 42.034 2.738 69.865 1.00 29.77 130 ILE F N 1
ATOM 13605 C CA . ILE F 1 132 ? 41.752 1.972 71.071 1.00 30.33 130 ILE F CA 1
ATOM 13606 C C . ILE F 1 132 ? 40.308 1.511 71.024 1.00 31.02 130 ILE F C 1
ATOM 13607 O O . ILE F 1 132 ? 39.397 2.318 70.878 1.00 30.96 130 ILE F O 1
ATOM 13612 N N . LYS F 1 133 ? 40.112 0.202 71.133 1.00 31.40 131 LYS F N 1
ATOM 13613 C CA . LYS F 1 133 ? 38.788 -0.388 71.078 1.00 32.73 131 LYS F CA 1
ATOM 13614 C C . LYS F 1 133 ? 38.219 -0.371 72.490 1.00 32.57 131 LYS F C 1
ATOM 13615 O O . LYS F 1 133 ? 38.964 -0.432 73.455 1.00 32.71 131 LYS F O 1
ATOM 13621 N N . VAL F 1 134 ? 36.902 -0.264 72.609 1.00 33.46 132 VAL F N 1
ATOM 13622 C CA . VAL F 1 134 ? 36.242 -0.156 73.914 1.00 34.30 132 VAL F CA 1
ATOM 13623 C C . VAL F 1 134 ? 35.448 -1.443 74.182 1.00 34.73 132 VAL F C 1
ATOM 13624 O O . VAL F 1 134 ? 34.617 -1.837 73.370 1.00 34.92 132 VAL F O 1
ATOM 13628 N N . ILE F 1 135 ? 35.729 -2.103 75.306 1.00 35.17 133 ILE F N 1
ATOM 13629 C CA . ILE F 1 135 ? 34.984 -3.304 75.727 1.00 35.63 133 ILE F CA 1
ATOM 13630 C C . ILE F 1 135 ? 34.068 -2.928 76.894 1.00 35.50 133 ILE F C 1
ATOM 13631 O O . ILE F 1 135 ? 34.529 -2.409 77.917 1.00 35.64 133 ILE F O 1
ATOM 13636 N N . VAL F 1 136 ? 32.775 -3.179 76.732 1.00 35.53 134 VAL F N 1
ATOM 13637 C CA . VAL F 1 136 ? 31.780 -2.877 77.762 1.00 35.39 134 VAL F CA 1
ATOM 13638 C C . VAL F 1 136 ? 31.377 -4.188 78.431 1.00 35.24 134 VAL F C 1
ATOM 13639 O O . VAL F 1 136 ? 30.900 -5.115 77.769 1.00 34.96 134 VAL F O 1
ATOM 13643 N N . ASN F 1 137 ? 31.578 -4.249 79.746 1.00 34.71 135 ASN F N 1
ATOM 13644 C CA . ASN F 1 137 ? 31.447 -5.494 80.499 1.00 34.06 135 ASN F CA 1
ATOM 13645 C C . ASN F 1 137 ? 30.345 -5.446 81.560 1.00 33.28 135 ASN F C 1
ATOM 13646 O O . ASN F 1 137 ? 30.142 -6.409 82.294 1.00 33.00 135 ASN F O 1
ATOM 13651 N N . THR F 1 138 ? 29.633 -4.321 81.619 1.00 32.64 136 THR F N 1
ATOM 13652 C CA . THR F 1 138 ? 28.638 -4.057 82.658 1.00 32.21 136 THR F CA 1
ATOM 13653 C C . THR F 1 138 ? 27.602 -3.032 82.182 1.00 32.71 136 THR F C 1
ATOM 13654 O O . THR F 1 138 ? 27.763 -2.419 81.124 1.00 33.08 136 THR F O 1
ATOM 13658 N N . ASP F 1 139 ? 26.547 -2.849 82.967 1.00 32.72 137 ASP F N 1
ATOM 13659 C CA . ASP F 1 139 ? 25.477 -1.918 82.624 1.00 33.46 137 ASP F CA 1
ATOM 13660 C C . ASP F 1 139 ? 25.945 -0.450 82.784 1.00 33.56 137 ASP F C 1
ATOM 13661 O O . ASP F 1 139 ? 26.277 -0.008 83.883 1.00 33.74 137 ASP F O 1
ATOM 13666 N N . VAL F 1 140 ? 25.938 0.283 81.675 1.00 33.65 138 VAL F N 1
ATOM 13667 C CA . VAL F 1 140 ? 26.453 1.653 81.587 1.00 34.49 138 VAL F CA 1
ATOM 13668 C C . VAL F 1 140 ? 25.382 2.710 81.950 1.00 34.36 138 VAL F C 1
ATOM 13669 O O . VAL F 1 140 ? 25.623 3.918 81.903 1.00 34.12 138 VAL F O 1
ATOM 13673 N N . GLY F 1 141 ? 24.198 2.231 82.329 1.00 34.78 139 GLY F N 1
ATOM 13674 C CA . GLY F 1 141 ? 23.089 3.093 82.732 1.00 34.63 139 GLY F CA 1
ATOM 13675 C C . GLY F 1 141 ? 22.570 3.987 81.622 1.00 34.69 139 GLY F C 1
ATOM 13676 O O . GLY F 1 141 ? 22.798 3.718 80.429 1.00 34.75 139 GLY F O 1
ATOM 13677 N N . GLU F 1 142 ? 21.892 5.062 82.022 1.00 34.61 140 GLU F N 1
ATOM 13678 C CA . GLU F 1 142 ? 21.241 5.973 81.083 1.00 35.20 140 GLU F CA 1
ATOM 13679 C C . GLU F 1 142 ? 22.207 6.816 80.245 1.00 35.41 140 GLU F C 1
ATOM 13680 O O . GLU F 1 142 ? 23.367 7.022 80.636 1.00 34.96 140 GLU F O 1
ATOM 13686 N N . PRO F 1 143 ? 21.733 7.309 79.084 1.00 35.60 141 PRO F N 1
ATOM 13687 C CA . PRO F 1 143 ? 22.535 8.295 78.359 1.00 35.82 141 PRO F CA 1
ATOM 13688 C C . PRO F 1 143 ? 22.682 9.572 79.194 1.00 35.99 141 PRO F C 1
ATOM 13689 O O . PRO F 1 143 ? 21.841 9.837 80.057 1.00 35.65 141 PRO F O 1
ATOM 13693 N N . PHE F 1 144 ? 23.754 10.330 78.966 1.00 36.12 142 PHE F N 1
ATOM 13694 C CA . PHE F 1 144 ? 23.926 11.641 79.612 1.00 36.65 142 PHE F CA 1
ATOM 13695 C C . PHE F 1 144 ? 23.250 12.739 78.798 1.00 37.17 142 PHE F C 1
ATOM 13696 O O . PHE F 1 144 ? 23.425 12.802 77.584 1.00 37.59 142 PHE F O 1
ATOM 13704 N N . GLN F 1 145 ? 22.481 13.599 79.464 1.00 37.82 143 GLN F N 1
ATOM 13705 C CA . GLN F 1 145 ? 21.797 14.714 78.796 1.00 38.27 143 GLN F CA 1
ATOM 13706 C C . GLN F 1 145 ? 22.760 15.511 77.908 1.00 38.42 143 GLN F C 1
ATOM 13707 O O . GLN F 1 145 ? 22.661 15.459 76.666 1.00 38.45 143 GLN F O 1
ATOM 13713 N N . ARG F 1 146 ? 23.689 16.236 78.553 1.00 38.33 144 ARG F N 1
ATOM 13714 C CA . ARG F 1 146 ? 24.658 17.074 77.845 1.00 38.41 144 ARG F CA 1
ATOM 13715 C C . ARG F 1 146 ? 25.973 17.172 78.609 1.00 38.52 144 ARG F C 1
ATOM 13716 O O . ARG F 1 146 ? 26.017 17.657 79.746 1.00 38.56 144 ARG F O 1
ATOM 13718 N N . ILE F 1 147 ? 27.045 16.714 77.969 1.00 38.44 145 ILE F N 1
ATOM 13719 C CA . ILE F 1 147 ? 28.375 16.754 78.569 1.00 38.45 145 ILE F CA 1
ATOM 13720 C C . ILE F 1 147 ? 29.263 17.737 77.823 1.00 38.52 145 ILE F C 1
ATOM 13721 O O . ILE F 1 147 ? 29.294 17.739 76.586 1.00 38.70 145 ILE F O 1
ATOM 13726 N N . GLN F 1 148 ? 29.960 18.587 78.575 1.00 38.81 146 GLN F N 1
ATOM 13727 C CA . GLN F 1 148 ? 30.966 19.473 77.989 1.00 39.06 146 GLN F CA 1
ATOM 13728 C C . GLN F 1 148 ? 32.376 19.024 78.334 1.00 38.78 146 GLN F C 1
ATOM 13729 O O . GLN F 1 148 ? 32.679 18.701 79.484 1.00 38.65 146 GLN F O 1
ATOM 13735 N N . ILE F 1 149 ? 33.230 19.005 77.317 1.00 38.65 147 ILE F N 1
ATOM 13736 C CA . ILE F 1 149 ? 34.648 18.694 77.487 1.00 38.26 147 ILE F CA 1
ATOM 13737 C C . ILE F 1 149 ? 35.342 19.915 78.068 1.00 38.57 147 ILE F C 1
ATOM 13738 O O . ILE F 1 149 ? 35.256 21.013 77.513 1.00 38.00 147 ILE F O 1
ATOM 13743 N N . GLU F 1 150 ? 36.010 19.724 79.201 1.00 38.95 148 GLU F N 1
ATOM 13744 C CA . GLU F 1 150 ? 36.717 20.816 79.856 1.00 39.46 148 GLU F CA 1
ATOM 13745 C C . GLU F 1 150 ? 37.987 21.139 79.075 1.00 39.30 148 GLU F C 1
ATOM 13746 O O . GLU F 1 150 ? 38.517 20.279 78.370 1.00 39.41 148 GLU F O 1
ATOM 13752 N N . GLN F 1 151 ? 38.454 22.382 79.173 1.00 38.80 149 GLN F N 1
ATOM 13753 C CA . GLN F 1 151 ? 39.683 22.806 78.495 1.00 38.35 149 GLN F CA 1
ATOM 13754 C C . GLN F 1 151 ? 40.869 21.892 78.842 1.00 37.88 149 GLN F C 1
ATOM 13755 O O . GLN F 1 151 ? 41.203 21.715 80.018 1.00 37.92 149 GLN F O 1
ATOM 13757 N N . GLY F 1 152 ? 41.468 21.283 77.816 1.00 37.19 150 GLY F N 1
ATOM 13758 C CA . GLY F 1 152 ? 42.644 20.429 77.991 1.00 36.20 150 GLY F CA 1
ATOM 13759 C C . GLY F 1 152 ? 42.370 19.061 78.604 1.00 35.87 150 GLY F C 1
ATOM 13760 O O . GLY F 1 152 ? 43.299 18.349 79.012 1.00 35.88 150 GLY F O 1
ATOM 13761 N N . GLU F 1 153 ? 41.097 18.690 78.660 1.00 35.37 151 GLU F N 1
ATOM 13762 C CA . GLU F 1 153 ? 40.681 17.421 79.238 1.00 34.88 151 GLU F CA 1
ATOM 13763 C C . GLU F 1 153 ? 41.158 16.217 78.419 1.00 34.44 151 GLU F C 1
ATOM 13764 O O . GLU F 1 153 ? 41.109 16.228 77.179 1.00 33.96 151 GLU F O 1
ATOM 13770 N N . THR F 1 154 ? 41.599 15.174 79.124 1.00 33.63 152 THR F N 1
ATOM 13771 C CA . THR F 1 154 ? 42.072 13.965 78.472 1.00 33.05 152 THR F CA 1
ATOM 13772 C C . THR F 1 154 ? 40.897 12.990 78.335 1.00 33.11 152 THR F C 1
ATOM 13773 O O . THR F 1 154 ? 39.873 13.165 79.010 1.00 32.70 152 THR F O 1
ATOM 13777 N N . PRO F 1 155 ? 41.004 11.999 77.424 1.00 33.05 153 PRO F N 1
ATOM 13778 C CA . PRO F 1 155 ? 39.933 10.998 77.365 1.00 33.11 153 PRO F CA 1
ATOM 13779 C C . PRO F 1 155 ? 39.753 10.291 78.701 1.00 33.57 153 PRO F C 1
ATOM 13780 O O . PRO F 1 155 ? 38.625 10.057 79.122 1.00 33.42 153 PRO F O 1
ATOM 13784 N N . HIS F 1 156 ? 40.853 9.975 79.376 1.00 34.25 154 HIS F N 1
ATOM 13785 C CA . HIS F 1 156 ? 40.753 9.385 80.712 1.00 34.97 154 HIS F CA 1
ATOM 13786 C C . HIS F 1 156 ? 39.976 10.242 81.716 1.00 34.55 154 HIS F C 1
ATOM 13787 O O . HIS F 1 156 ? 39.103 9.734 82.409 1.00 35.54 154 HIS F O 1
ATOM 13794 N N . GLU F 1 157 ? 40.287 11.531 81.798 1.00 34.43 155 GLU F N 1
ATOM 13795 C CA . GLU F 1 157 ? 39.595 12.422 82.733 1.00 34.18 155 GLU F CA 1
ATOM 13796 C C . GLU F 1 157 ? 38.074 12.511 82.484 1.00 33.53 155 GLU F C 1
ATOM 13797 O O . GLU F 1 157 ? 37.284 12.459 83.432 1.00 33.10 155 GLU F O 1
ATOM 13803 N N . LEU F 1 158 ? 37.685 12.653 81.218 1.00 32.65 156 LEU F N 1
ATOM 13804 C CA . LEU F 1 158 ? 36.284 12.717 80.832 1.00 32.23 156 LEU F CA 1
ATOM 13805 C C . LEU F 1 158 ? 35.533 11.431 81.167 1.00 32.30 156 LEU F C 1
ATOM 13806 O O . LEU F 1 158 ? 34.469 11.468 81.791 1.00 32.53 156 LEU F O 1
ATOM 13811 N N . LEU F 1 159 ? 36.086 10.299 80.746 1.00 31.88 157 LEU F N 1
ATOM 13812 C CA . LEU F 1 159 ? 35.450 9.005 80.979 1.00 31.81 157 LEU F CA 1
ATOM 13813 C C . LEU F 1 159 ? 35.392 8.622 82.467 1.00 31.72 157 LEU F C 1
ATOM 13814 O O . LEU F 1 159 ? 34.428 7.999 82.900 1.00 31.94 157 LEU F O 1
ATOM 13819 N N . ALA F 1 160 ? 36.402 9.033 83.237 1.00 31.48 158 ALA F N 1
ATOM 13820 C CA . ALA F 1 160 ? 36.449 8.802 84.686 1.00 31.83 158 ALA F CA 1
ATOM 13821 C C . ALA F 1 160 ? 35.341 9.511 85.477 1.00 32.08 158 ALA F C 1
ATOM 13822 O O . ALA F 1 160 ? 34.783 8.936 86.409 1.00 32.08 158 ALA F O 1
ATOM 13824 N N . ARG F 1 161 ? 35.048 10.765 85.137 1.00 32.53 159 ARG F N 1
ATOM 13825 C CA . ARG F 1 161 ? 34.009 11.511 85.850 1.00 32.81 159 ARG F CA 1
ATOM 13826 C C . ARG F 1 161 ? 32.598 11.078 85.472 1.00 33.10 159 ARG F C 1
ATOM 13827 O O . ARG F 1 161 ? 31.686 11.163 86.297 1.00 33.72 159 ARG F O 1
ATOM 13835 N N . LEU F 1 162 ? 32.431 10.626 84.226 1.00 33.28 160 LEU F N 1
ATOM 13836 C CA . LEU F 1 162 ? 31.205 9.968 83.759 1.00 33.54 160 LEU F CA 1
ATOM 13837 C C . LEU F 1 162 ? 30.996 8.580 84.377 1.00 34.12 160 LEU F C 1
ATOM 13838 O O . LEU F 1 162 ? 29.870 8.183 84.652 1.00 33.77 160 LEU F O 1
ATOM 13843 N N . ALA F 1 163 ? 32.091 7.843 84.560 1.00 34.36 161 ALA F N 1
ATOM 13844 C CA . ALA F 1 163 ? 32.058 6.510 85.160 1.00 35.09 161 ALA F CA 1
ATOM 13845 C C . ALA F 1 163 ? 31.641 6.576 86.617 1.00 35.47 161 ALA F C 1
ATOM 13846 O O . ALA F 1 163 ? 30.923 5.704 87.113 1.00 35.60 161 ALA F O 1
ATOM 13848 N N . LYS F 1 164 ? 32.140 7.604 87.294 1.00 36.19 162 LYS F N 1
ATOM 13849 C CA . LYS F 1 164 ? 31.875 7.864 88.702 1.00 36.93 162 LYS F CA 1
ATOM 13850 C C . LYS F 1 164 ? 30.383 8.167 88.926 1.00 36.83 162 LYS F C 1
ATOM 13851 O O . LYS F 1 164 ? 29.809 7.823 89.965 1.00 36.76 162 LYS F O 1
ATOM 13857 N N . GLN F 1 165 ? 29.770 8.810 87.936 1.00 37.01 163 GLN F N 1
ATOM 13858 C CA . GLN F 1 165 ? 28.340 9.098 87.948 1.00 36.80 163 GLN F CA 1
ATOM 13859 C C . GLN F 1 165 ? 27.526 7.817 87.831 1.00 36.85 163 GLN F C 1
ATOM 13860 O O . GLN F 1 165 ? 26.475 7.683 88.467 1.00 36.92 163 GLN F O 1
ATOM 13866 N N . ARG F 1 166 ? 28.022 6.872 87.033 1.00 36.52 164 ARG F N 1
ATOM 13867 C CA . ARG F 1 166 ? 27.274 5.647 86.735 1.00 36.26 164 ARG F CA 1
ATOM 13868 C C . ARG F 1 166 ? 27.683 4.478 87.632 1.00 36.13 164 ARG F C 1
ATOM 13869 O O . ARG F 1 166 ? 27.096 3.407 87.563 1.00 36.42 164 ARG F O 1
ATOM 13877 N N . GLY F 1 167 ? 28.674 4.695 88.489 1.00 36.38 165 GLY F N 1
ATOM 13878 C CA . GLY F 1 167 ? 29.207 3.623 89.340 1.00 36.35 165 GLY F CA 1
ATOM 13879 C C . GLY F 1 167 ? 29.835 2.450 88.597 1.00 36.08 165 GLY F C 1
ATOM 13880 O O . GLY F 1 167 ? 29.642 1.298 88.982 1.00 36.30 165 GLY F O 1
ATOM 13881 N N . VAL F 1 168 ? 30.579 2.740 87.528 1.00 35.60 166 VAL F N 1
ATOM 13882 C CA . VAL F 1 168 ? 31.307 1.709 86.784 1.00 34.87 166 VAL F CA 1
ATOM 13883 C C . VAL F 1 168 ? 32.804 1.969 86.914 1.00 35.17 166 VAL F C 1
ATOM 13884 O O . VAL F 1 168 ? 33.232 3.093 87.225 1.00 34.59 166 VAL F O 1
ATOM 13888 N N . LEU F 1 169 ? 33.593 0.924 86.687 1.00 34.97 167 LEU F N 1
ATOM 13889 C CA . LEU F 1 169 ? 35.044 1.029 86.756 1.00 34.71 167 LEU F CA 1
ATOM 13890 C C . LEU F 1 169 ? 35.622 1.125 85.356 1.00 34.27 167 LEU F C 1
ATOM 13891 O O . LEU F 1 169 ? 35.082 0.534 84.411 1.00 34.68 167 LEU F O 1
ATOM 13896 N N . LEU F 1 170 ? 36.703 1.882 85.214 1.00 33.30 168 LEU F N 1
ATOM 13897 C CA . LEU F 1 170 ? 37.457 1.920 83.953 1.00 32.82 168 LEU F CA 1
ATOM 13898 C C . LEU F 1 170 ? 38.849 1.290 84.117 1.00 32.78 168 LEU F C 1
ATOM 13899 O O . LEU F 1 170 ? 39.607 1.673 85.005 1.00 32.74 168 LEU F O 1
ATOM 13904 N N . THR F 1 171 ? 39.162 0.316 83.274 1.00 32.20 169 THR F N 1
ATOM 13905 C CA . THR F 1 171 ? 40.463 -0.338 83.299 1.00 32.35 169 THR F CA 1
ATOM 13906 C C . THR F 1 171 ? 40.872 -0.690 81.863 1.00 32.21 169 THR F C 1
ATOM 13907 O O . THR F 1 171 ? 40.247 -0.208 80.916 1.00 32.51 169 THR F O 1
ATOM 13911 N N . SER F 1 172 ? 41.927 -1.486 81.706 1.00 31.51 170 SER F N 1
ATOM 13912 C CA . SER F 1 172 ? 42.347 -1.981 80.397 1.00 30.94 170 SER F CA 1
ATOM 13913 C C . SER F 1 172 ? 42.367 -3.504 80.425 1.00 30.47 170 SER F C 1
ATOM 13914 O O . SER F 1 172 ? 42.319 -4.090 81.492 1.00 30.09 170 SER F O 1
ATOM 13917 N N . ASP F 1 173 ? 42.399 -4.136 79.253 1.00 29.98 171 ASP F N 1
ATOM 13918 C CA . ASP F 1 173 ? 42.648 -5.579 79.169 1.00 29.31 171 ASP F CA 1
ATOM 13919 C C . ASP F 1 173 ? 44.096 -5.813 78.689 1.00 28.72 171 ASP F C 1
ATOM 13920 O O . ASP F 1 173 ? 44.835 -4.843 78.453 1.00 27.79 171 ASP F O 1
ATOM 13925 N N . THR F 1 174 ? 44.515 -7.073 78.558 1.00 27.67 172 THR F N 1
ATOM 13926 C CA . THR F 1 174 ? 45.901 -7.343 78.167 1.00 27.26 172 THR F CA 1
ATOM 13927 C C . THR F 1 174 ? 46.179 -6.989 76.707 1.00 27.30 172 THR F C 1
ATOM 13928 O O . THR F 1 174 ? 47.318 -7.000 76.280 1.00 26.82 172 THR F O 1
ATOM 13932 N N . PHE F 1 175 ? 45.125 -6.682 75.953 1.00 27.73 173 PHE F N 1
ATOM 13933 C CA . PHE F 1 175 ? 45.261 -6.268 74.558 1.00 27.86 173 PHE F CA 1
ATOM 13934 C C . PHE F 1 175 ? 45.182 -4.751 74.405 1.00 27.60 173 PHE F C 1
ATOM 13935 O O . PHE F 1 175 ? 45.052 -4.238 73.294 1.00 27.64 173 PHE F O 1
ATOM 13943 N N . GLY F 1 176 ? 45.282 -4.040 75.523 1.00 28.28 174 GLY F N 1
ATOM 13944 C CA . GLY F 1 176 ? 45.277 -2.578 75.517 1.00 28.96 174 GLY F CA 1
ATOM 13945 C C . GLY F 1 176 ? 43.971 -1.956 75.048 1.00 29.96 174 GLY F C 1
ATOM 13946 O O . GLY F 1 176 ? 43.961 -0.826 74.564 1.00 31.01 174 GLY F O 1
ATOM 13947 N N . ASN F 1 177 ? 42.869 -2.699 75.173 1.00 30.50 175 ASN F N 1
ATOM 13948 C CA . ASN F 1 177 ? 41.530 -2.156 74.930 1.00 31.19 175 ASN F CA 1
ATOM 13949 C C . ASN F 1 177 ? 41.106 -1.464 76.203 1.00 31.09 175 ASN F C 1
ATOM 13950 O O . ASN F 1 177 ? 41.579 -1.837 77.263 1.00 31.49 175 ASN F O 1
ATOM 13955 N N . LEU F 1 178 ? 40.237 -0.457 76.101 1.00 31.19 176 LEU F N 1
ATOM 13956 C CA . LEU F 1 178 ? 39.599 0.121 77.293 1.00 31.48 176 LEU F CA 1
ATOM 13957 C C . LEU F 1 178 ? 38.450 -0.791 77.732 1.00 31.10 176 LEU F C 1
ATOM 13958 O O . LEU F 1 178 ? 37.656 -1.210 76.903 1.00 29.99 176 LEU F O 1
ATOM 13963 N N . VAL F 1 179 ? 38.375 -1.084 79.029 1.00 30.97 177 VAL F N 1
ATOM 13964 C CA . VAL F 1 179 ? 37.326 -1.940 79.581 1.00 31.56 177 VAL F CA 1
ATOM 13965 C C . VAL F 1 179 ? 36.446 -1.151 80.545 1.00 31.80 177 VAL F C 1
ATOM 13966 O O . VAL F 1 179 ? 36.945 -0.521 81.472 1.00 31.76 177 VAL F O 1
ATOM 13970 N N . ILE F 1 180 ? 35.137 -1.184 80.321 1.00 32.44 178 ILE F N 1
ATOM 13971 C CA . ILE F 1 180 ? 34.177 -0.599 81.262 1.00 32.77 178 ILE F CA 1
ATOM 13972 C C . ILE F 1 180 ? 33.544 -1.763 81.995 1.00 33.00 178 ILE F C 1
ATOM 13973 O O . ILE F 1 180 ? 32.933 -2.623 81.359 1.00 33.60 178 ILE F O 1
ATOM 13978 N N . THR F 1 181 ? 33.661 -1.798 83.322 1.00 33.25 179 THR F N 1
ATOM 13979 C CA . THR F 1 181 ? 33.242 -2.986 84.079 1.00 33.85 179 THR F CA 1
ATOM 13980 C C . THR F 1 181 ? 32.837 -2.708 85.532 1.00 33.93 179 THR F C 1
ATOM 13981 O O . THR F 1 181 ? 32.811 -1.563 85.974 1.00 33.95 179 THR F O 1
ATOM 13985 N N . ARG F 1 182 ? 32.529 -3.771 86.264 1.00 34.09 180 ARG F N 1
ATOM 13986 C CA . ARG F 1 182 ? 32.248 -3.690 87.696 1.00 34.78 180 ARG F CA 1
ATOM 13987 C C . ARG F 1 182 ? 33.020 -4.790 88.416 1.00 35.07 180 ARG F C 1
ATOM 13988 O O . ARG F 1 182 ? 33.527 -5.714 87.770 1.00 34.23 180 ARG F O 1
ATOM 13996 N N . ALA F 1 183 ? 33.093 -4.688 89.747 1.00 35.46 181 ALA F N 1
ATOM 13997 C CA . ALA F 1 183 ? 33.703 -5.729 90.574 1.00 36.60 181 ALA F CA 1
ATOM 13998 C C . ALA F 1 183 ? 32.912 -7.011 90.368 1.00 37.15 181 ALA F C 1
ATOM 13999 O O . ALA F 1 183 ? 31.681 -6.993 90.402 1.00 37.31 181 ALA F O 1
ATOM 14001 N N . SER F 1 184 ? 33.608 -8.117 90.119 1.00 37.82 182 SER F N 1
ATOM 14002 C CA . SER F 1 184 ? 32.914 -9.342 89.721 1.00 38.09 182 SER F CA 1
ATOM 14003 C C . SER F 1 184 ? 32.747 -10.325 90.882 1.00 38.50 182 SER F C 1
ATOM 14004 O O . SER F 1 184 ? 33.165 -10.059 92.016 1.00 38.70 182 SER F O 1
ATOM 14007 N N . LYS F 1 185 ? 32.114 -11.449 90.589 1.00 38.59 183 LYS F N 1
ATOM 14008 C CA . LYS F 1 185 ? 31.923 -12.513 91.568 1.00 39.00 183 LYS F CA 1
ATOM 14009 C C . LYS F 1 185 ? 32.577 -13.824 91.095 1.00 38.04 183 LYS F C 1
ATOM 14010 O O . LYS F 1 185 ? 32.253 -14.913 91.598 1.00 38.59 183 LYS F O 1
ATOM 14016 N N . THR F 1 186 ? 33.476 -13.705 90.118 1.00 36.59 184 THR F N 1
ATOM 14017 C CA . THR F 1 186 ? 34.264 -14.830 89.633 1.00 35.83 184 THR F CA 1
ATOM 14018 C C . THR F 1 186 ? 35.271 -15.251 90.698 1.00 35.34 184 THR F C 1
ATOM 14019 O O . THR F 1 186 ? 36.012 -14.424 91.234 1.00 34.69 184 THR F O 1
ATOM 14023 N N . LYS F 1 187 ? 35.282 -16.539 91.014 1.00 34.37 185 LYS F N 1
ATOM 14024 C CA . LYS F 1 187 ? 36.229 -17.068 91.989 1.00 33.91 185 LYS F CA 1
ATOM 14025 C C . LYS F 1 187 ? 37.597 -17.297 91.354 1.00 33.49 185 LYS F C 1
ATOM 14026 O O . LYS F 1 187 ? 37.698 -17.676 90.181 1.00 33.11 185 LYS F O 1
ATOM 14032 N N . ALA F 1 188 ? 38.649 -17.035 92.126 1.00 32.90 186 ALA F N 1
ATOM 14033 C CA . ALA F 1 188 ? 40.012 -17.267 91.666 1.00 32.79 186 ALA F CA 1
ATOM 14034 C C . ALA F 1 188 ? 40.301 -18.774 91.529 1.00 32.72 186 ALA F C 1
ATOM 14035 O O . ALA F 1 188 ? 41.143 -19.176 90.736 1.00 33.20 186 ALA F O 1
ATOM 14037 N N . GLY F 1 189 ? 39.581 -19.596 92.288 1.00 32.78 187 GLY F N 1
ATOM 14038 C CA . GLY F 1 189 ? 39.740 -21.056 92.245 1.00 32.39 187 GLY F CA 1
ATOM 14039 C C . GLY F 1 189 ? 40.886 -21.492 93.138 1.00 32.28 187 GLY F C 1
ATOM 14040 O O . GLY F 1 189 ? 41.426 -22.592 92.993 1.00 31.74 187 GLY F O 1
ATOM 14041 N N . VAL F 1 190 ? 41.251 -20.618 94.074 1.00 32.01 188 VAL F N 1
ATOM 14042 C CA . VAL F 1 190 ? 42.326 -20.901 95.016 1.00 32.05 188 VAL F CA 1
ATOM 14043 C C . VAL F 1 190 ? 42.112 -20.020 96.252 1.00 32.22 188 VAL F C 1
ATOM 14044 O O . VAL F 1 190 ? 41.421 -18.996 96.180 1.00 32.40 188 VAL F O 1
ATOM 14048 N N . SER F 1 191 ? 42.675 -20.424 97.389 1.00 31.98 189 SER F N 1
ATOM 14049 C CA . SER F 1 191 ? 42.603 -19.611 98.598 1.00 32.20 189 SER F CA 1
ATOM 14050 C C . SER F 1 191 ? 44.002 -19.181 99.043 1.00 31.84 189 SER F C 1
ATOM 14051 O O . SER F 1 191 ? 44.990 -19.868 98.776 1.00 32.40 189 SER F O 1
ATOM 14054 N N . LEU F 1 192 ? 44.078 -18.036 99.702 1.00 31.01 190 LEU F N 1
ATOM 14055 C CA . LEU F 1 192 ? 45.318 -17.595 100.333 1.00 31.15 190 LEU F CA 1
ATOM 14056 C C . LEU F 1 192 ? 45.219 -17.902 101.812 1.00 31.23 190 LEU F C 1
ATOM 14057 O O . LEU F 1 192 ? 44.450 -17.274 102.543 1.00 31.00 190 LEU F O 1
ATOM 14062 N N . ILE F 1 193 ? 45.996 -18.888 102.243 1.00 31.83 191 ILE F N 1
ATOM 14063 C CA . ILE F 1 193 ? 45.831 -19.458 103.567 1.00 32.35 191 ILE F CA 1
ATOM 14064 C C . ILE F 1 193 ? 47.157 -19.374 104.312 1.00 32.93 191 ILE F C 1
ATOM 14065 O O . ILE F 1 193 ? 48.188 -19.871 103.826 1.00 32.26 191 ILE F O 1
ATOM 14070 N N . LEU F 1 194 ? 47.127 -18.724 105.480 1.00 33.93 192 LEU F N 1
ATOM 14071 C CA . LEU F 1 194 ? 48.304 -18.593 106.344 1.00 34.85 192 LEU F CA 1
ATOM 14072 C C . LEU F 1 194 ? 48.868 -19.983 106.690 1.00 35.15 192 LEU F C 1
ATOM 14073 O O . LEU F 1 194 ? 48.120 -20.882 107.073 1.00 35.54 192 LEU F O 1
ATOM 14078 N N . GLY F 1 195 ? 50.180 -20.168 106.532 1.00 35.26 193 GLY F N 1
ATOM 14079 C CA . GLY F 1 195 ? 50.788 -21.462 106.839 1.00 35.57 193 GLY F CA 1
ATOM 14080 C C . GLY F 1 195 ? 50.679 -22.459 105.696 1.00 35.93 193 GLY F C 1
ATOM 14081 O O . GLY F 1 195 ? 51.241 -23.539 105.765 1.00 36.02 193 GLY F O 1
ATOM 14082 N N . ASP F 1 196 ? 49.954 -22.090 104.641 1.00 36.20 194 ASP F N 1
ATOM 14083 C CA . ASP F 1 196 ? 49.796 -22.939 103.477 1.00 36.56 194 ASP F CA 1
ATOM 14084 C C . ASP F 1 196 ? 50.633 -22.405 102.319 1.00 36.29 194 ASP F C 1
ATOM 14085 O O . ASP F 1 196 ? 51.738 -22.883 102.083 1.00 36.45 194 ASP F O 1
ATOM 14090 N N . ASN F 1 197 ? 50.113 -21.401 101.622 1.00 35.40 195 ASN F N 1
ATOM 14091 C CA . ASN F 1 197 ? 50.649 -21.006 100.340 1.00 34.80 195 ASN F CA 1
ATOM 14092 C C . ASN F 1 197 ? 51.091 -19.523 100.327 1.00 34.73 195 ASN F C 1
ATOM 14093 O O . ASN F 1 197 ? 51.320 -18.944 99.265 1.00 34.81 195 ASN F O 1
ATOM 14098 N N . VAL F 1 198 ? 51.202 -18.929 101.516 1.00 34.08 196 VAL F N 1
ATOM 14099 C CA . VAL F 1 198 ? 51.655 -17.545 101.663 1.00 33.24 196 VAL F CA 1
ATOM 14100 C C . VAL F 1 198 ? 53.127 -17.506 102.041 1.00 33.39 196 VAL F C 1
ATOM 14101 O O . VAL F 1 198 ? 53.522 -18.047 103.071 1.00 32.78 196 VAL F O 1
ATOM 14105 N N . LYS F 1 199 ? 53.942 -16.885 101.196 1.00 33.51 197 LYS F N 1
ATOM 14106 C CA . LYS F 1 199 ? 55.352 -16.696 101.519 1.00 34.50 197 LYS F CA 1
ATOM 14107 C C . LYS F 1 199 ? 55.474 -15.558 102.533 1.00 34.14 197 LYS F C 1
ATOM 14108 O O . LYS F 1 199 ? 56.091 -15.716 103.582 1.00 34.31 197 LYS F O 1
ATOM 14114 N N . ALA F 1 200 ? 54.858 -14.419 102.220 1.00 33.76 198 ALA F N 1
ATOM 14115 C CA . ALA F 1 200 ? 54.891 -13.255 103.087 1.00 33.09 198 ALA F CA 1
ATOM 14116 C C . ALA F 1 200 ? 53.611 -12.450 102.941 1.00 32.95 198 ALA F C 1
ATOM 14117 O O . ALA F 1 200 ? 52.941 -12.510 101.912 1.00 32.35 198 ALA F O 1
ATOM 14119 N N . ALA F 1 201 ? 53.275 -11.684 103.975 1.00 33.09 199 ALA F N 1
ATOM 14120 C CA . ALA F 1 201 ? 52.117 -10.800 103.909 1.00 32.68 199 ALA F CA 1
ATOM 14121 C C . ALA F 1 201 ? 52.314 -9.578 104.791 1.00 32.88 199 ALA F C 1
ATOM 14122 O O . ALA F 1 201 ? 53.109 -9.597 105.733 1.00 32.73 199 ALA F O 1
ATOM 14124 N N . ARG F 1 202 ? 51.636 -8.497 104.418 1.00 32.06 200 ARG F N 1
ATOM 14125 C CA . ARG F 1 202 ? 51.595 -7.302 105.215 1.00 32.51 200 ARG F CA 1
ATOM 14126 C C . ARG F 1 202 ? 50.256 -6.624 104.992 1.00 32.01 200 ARG F C 1
ATOM 14127 O O . ARG F 1 202 ? 49.591 -6.843 103.975 1.00 32.14 200 ARG F O 1
ATOM 14135 N N . GLY F 1 203 ? 49.882 -5.789 105.946 1.00 31.79 201 GLY F N 1
ATOM 14136 C CA . GLY F 1 203 ? 48.624 -5.059 105.891 1.00 31.05 201 GLY F CA 1
ATOM 14137 C C . GLY F 1 203 ? 48.740 -3.798 106.711 1.00 30.82 201 GLY F C 1
ATOM 14138 O O . GLY F 1 203 ? 49.739 -3.578 107.384 1.00 29.83 201 GLY F O 1
ATOM 14139 N N . ARG F 1 204 ? 47.706 -2.972 106.644 1.00 30.54 202 ARG F N 1
ATOM 14140 C CA . ARG F 1 204 ? 47.622 -1.721 107.382 1.00 30.74 202 ARG F CA 1
ATOM 14141 C C . ARG F 1 204 ? 46.130 -1.416 107.453 1.00 30.16 202 ARG F C 1
ATOM 14142 O O . ARG F 1 204 ? 45.465 -1.326 106.424 1.00 30.37 202 ARG F O 1
ATOM 14150 N N . PHE F 1 205 ? 45.626 -1.292 108.674 1.00 28.85 203 PHE F N 1
ATOM 14151 C CA . PHE F 1 205 ? 44.226 -1.019 108.960 1.00 28.81 203 PHE F CA 1
ATOM 14152 C C . PHE F 1 205 ? 44.176 0.223 109.850 1.00 27.94 203 PHE F C 1
ATOM 14153 O O . PHE F 1 205 ? 44.677 0.199 110.974 1.00 26.62 203 PHE F O 1
ATOM 14161 N N . SER F 1 206 ? 43.564 1.286 109.328 1.00 27.74 204 SER F N 1
ATOM 14162 C CA . SER F 1 206 ? 43.713 2.656 109.858 1.00 27.93 204 SER F CA 1
ATOM 14163 C C . SER F 1 206 ? 42.362 3.330 110.080 1.00 28.65 204 SER F C 1
ATOM 14164 O O . SER F 1 206 ? 41.417 3.070 109.340 1.00 28.15 204 SER F O 1
ATOM 14167 N N . TRP F 1 207 ? 42.277 4.179 111.107 1.00 29.29 205 TRP F N 1
ATOM 14168 C CA . TRP F 1 207 ? 41.131 5.087 111.290 1.00 30.77 205 TRP F CA 1
ATOM 14169 C C . TRP F 1 207 ? 41.460 6.557 110.975 1.00 30.90 205 TRP F C 1
ATOM 14170 O O . TRP F 1 207 ? 40.640 7.430 111.215 1.00 31.56 205 TRP F O 1
ATOM 14181 N N . ARG F 1 208 ? 42.643 6.828 110.438 1.00 31.38 206 ARG F N 1
ATOM 14182 C CA A ARG F 1 208 ? 43.054 8.208 110.172 0.50 31.54 206 ARG F CA 1
ATOM 14183 C CA B ARG F 1 208 ? 43.068 8.198 110.151 0.50 32.41 206 ARG F CA 1
ATOM 14184 C C . ARG F 1 208 ? 42.030 8.958 109.318 1.00 32.51 206 ARG F C 1
ATOM 14185 O O . ARG F 1 208 ? 41.742 10.149 109.576 1.00 33.03 206 ARG F O 1
ATOM 14200 N N . GLN F 1 209 ? 41.463 8.273 108.326 1.00 32.20 207 GLN F N 1
ATOM 14201 C CA . GLN F 1 209 ? 40.523 8.903 107.399 1.00 33.08 207 GLN F CA 1
ATOM 14202 C C . GLN F 1 209 ? 39.131 8.260 107.526 1.00 31.95 207 GLN F C 1
ATOM 14203 O O . GLN F 1 209 ? 38.332 8.279 106.599 1.00 31.39 207 GLN F O 1
ATOM 14209 N N . ARG F 1 210 ? 38.856 7.708 108.700 1.00 31.71 208 ARG F N 1
ATOM 14210 C CA . ARG F 1 210 ? 37.552 7.146 109.008 1.00 32.32 208 ARG F CA 1
ATOM 14211 C C . ARG F 1 210 ? 36.820 8.031 110.010 1.00 32.26 208 ARG F C 1
ATOM 14212 O O . ARG F 1 210 ? 37.443 8.642 110.885 1.00 32.96 208 ARG F O 1
ATOM 14220 N N . PHE F 1 211 ? 35.500 8.078 109.867 1.00 31.91 209 PHE F N 1
ATOM 14221 C CA . PHE F 1 211 ? 34.618 8.970 110.623 1.00 32.24 209 PHE F CA 1
ATOM 14222 C C . PHE F 1 211 ? 33.334 8.245 111.020 1.00 32.80 209 PHE F C 1
ATOM 14223 O O . PHE F 1 211 ? 32.879 7.353 110.306 1.00 33.25 209 PHE F O 1
ATOM 14231 N N . SER F 1 212 ? 32.795 8.599 112.184 1.00 33.01 210 SER F N 1
ATOM 14232 C CA . SER F 1 212 ? 31.553 8.032 112.719 1.00 33.51 210 SER F CA 1
ATOM 14233 C C . SER F 1 212 ? 30.321 8.495 111.950 1.00 33.80 210 SER F C 1
ATOM 14234 O O . SER F 1 212 ? 29.288 7.813 111.937 1.00 34.20 210 SER F O 1
ATOM 14237 N N . LYS F 1 213 ? 30.417 9.679 111.343 1.00 34.00 211 LYS F N 1
ATOM 14238 C CA . LYS F 1 213 ? 29.271 10.297 110.660 1.00 34.75 211 LYS F CA 1
ATOM 14239 C C . LYS F 1 213 ? 29.713 11.234 109.542 1.00 34.45 211 LYS F C 1
ATOM 14240 O O . LYS F 1 213 ? 30.570 12.110 109.744 1.00 34.87 211 LYS F O 1
ATOM 14246 N N . PHE F 1 214 ? 29.128 11.021 108.367 1.00 34.38 212 PHE F N 1
ATOM 14247 C CA . PHE F 1 214 ? 29.323 11.863 107.196 1.00 34.37 212 PHE F CA 1
ATOM 14248 C C . PHE F 1 214 ? 28.073 12.715 106.997 1.00 34.27 212 PHE F C 1
ATOM 14249 O O . PHE F 1 214 ? 26.979 12.187 106.841 1.00 34.87 212 PHE F O 1
ATOM 14257 N N . THR F 1 215 ? 28.227 14.027 107.054 1.00 33.85 213 THR F N 1
ATOM 14258 C CA . THR F 1 215 ? 27.114 14.937 106.811 1.00 34.12 213 THR F CA 1
ATOM 14259 C C . THR F 1 215 ? 27.340 15.638 105.485 1.00 34.87 213 THR F C 1
ATOM 14260 O O . THR F 1 215 ? 28.360 16.312 105.295 1.00 35.42 213 THR F O 1
ATOM 14264 N N . ILE F 1 216 ? 26.411 15.447 104.555 1.00 35.60 214 ILE F N 1
ATOM 14265 C CA . ILE F 1 216 ? 26.527 16.075 103.254 1.00 36.43 214 ILE F CA 1
ATOM 14266 C C . ILE F 1 216 ? 25.485 17.170 103.197 1.00 37.57 214 ILE F C 1
ATOM 14267 O O . ILE F 1 216 ? 24.279 16.900 103.225 1.00 37.63 214 ILE F O 1
ATOM 14272 N N . LYS F 1 217 ? 25.972 18.407 103.150 1.00 38.84 215 LYS F N 1
ATOM 14273 C CA . LYS F 1 217 ? 25.130 19.588 103.105 1.00 40.19 215 LYS F CA 1
ATOM 14274 C C . LYS F 1 217 ? 25.191 20.221 101.726 1.00 40.75 215 LYS F C 1
ATOM 14275 O O . LYS F 1 217 ? 26.231 20.196 101.060 1.00 40.55 215 LYS F O 1
ATOM 14281 N N . ALA F 1 218 ? 24.050 20.751 101.297 1.00 41.48 216 ALA F N 1
ATOM 14282 C CA . ALA F 1 218 ? 23.991 21.698 100.197 1.00 42.59 216 ALA F CA 1
ATOM 14283 C C . ALA F 1 218 ? 23.200 22.894 100.713 1.00 43.24 216 ALA F C 1
ATOM 14284 O O . ALA F 1 218 ? 22.162 23.250 100.158 1.00 43.63 216 ALA F O 1
ATOM 14286 N N . ALA F 1 219 ? 23.699 23.498 101.794 1.00 44.02 217 ALA F N 1
ATOM 14287 C CA . ALA F 1 219 ? 22.977 24.559 102.509 1.00 44.38 217 ALA F CA 1
ATOM 14288 C C . ALA F 1 219 ? 23.499 25.952 102.167 1.00 44.56 217 ALA F C 1
ATOM 14289 O O . ALA F 1 219 ? 22.723 26.849 101.827 1.00 45.06 217 ALA F O 1
ATOM 14291 N N . GLY F 1 236 ? 17.615 24.414 104.304 1.00 47.56 234 GLY F N 1
ATOM 14292 C CA . GLY F 1 236 ? 18.961 23.854 104.338 1.00 47.64 234 GLY F CA 1
ATOM 14293 C C . GLY F 1 236 ? 18.934 22.351 104.144 1.00 47.75 234 GLY F C 1
ATOM 14294 O O . GLY F 1 236 ? 18.575 21.601 105.060 1.00 47.91 234 GLY F O 1
ATOM 14295 N N . ILE F 1 237 ? 19.322 21.914 102.947 1.00 47.55 235 ILE F N 1
ATOM 14296 C CA . ILE F 1 237 ? 19.264 20.498 102.562 1.00 47.17 235 ILE F CA 1
ATOM 14297 C C . ILE F 1 237 ? 20.510 19.725 103.047 1.00 46.62 235 ILE F C 1
ATOM 14298 O O . ILE F 1 237 ? 21.647 20.075 102.716 1.00 46.56 235 ILE F O 1
ATOM 14303 N N . LYS F 1 238 ? 20.261 18.677 103.837 1.00 45.98 236 LYS F N 1
ATOM 14304 C CA . LYS F 1 238 ? 21.289 17.965 104.606 1.00 45.43 236 LYS F CA 1
ATOM 14305 C C . LYS F 1 238 ? 20.947 16.480 104.771 1.00 44.71 236 LYS F C 1
ATOM 14306 O O . LYS F 1 238 ? 19.767 16.111 104.845 1.00 44.16 236 LYS F O 1
ATOM 14312 N N . ALA F 1 239 ? 21.986 15.638 104.824 1.00 43.75 237 ALA F N 1
ATOM 14313 C CA . ALA F 1 239 ? 21.826 14.205 105.101 1.00 43.20 237 ALA F CA 1
ATOM 14314 C C . ALA F 1 239 ? 22.990 13.646 105.919 1.00 42.76 237 ALA F C 1
ATOM 14315 O O . ALA F 1 239 ? 24.151 13.889 105.601 1.00 42.29 237 ALA F O 1
ATOM 14317 N N . ASP F 1 240 ? 22.653 12.904 106.973 1.00 42.64 238 ASP F N 1
ATOM 14318 C CA . ASP F 1 240 ? 23.630 12.264 107.850 1.00 42.74 238 ASP F CA 1
ATOM 14319 C C . ASP F 1 240 ? 23.774 10.791 107.472 1.00 42.19 238 ASP F C 1
ATOM 14320 O O . ASP F 1 240 ? 22.790 10.053 107.456 1.00 42.18 238 ASP F O 1
ATOM 14325 N N . VAL F 1 241 ? 24.996 10.376 107.161 1.00 41.46 239 VAL F N 1
ATOM 14326 C CA . VAL F 1 241 ? 25.305 8.972 106.888 1.00 40.64 239 VAL F CA 1
ATOM 14327 C C . VAL F 1 241 ? 26.278 8.488 107.955 1.00 40.05 239 VAL F C 1
ATOM 14328 O O . VAL F 1 241 ? 27.404 8.970 108.036 1.00 40.16 239 VAL F O 1
ATOM 14332 N N . THR F 1 242 ? 25.815 7.570 108.796 1.00 38.80 240 THR F N 1
ATOM 14333 C CA . THR F 1 242 ? 26.613 7.013 109.883 1.00 37.92 240 THR F CA 1
ATOM 14334 C C . THR F 1 242 ? 27.538 5.886 109.367 1.00 37.18 240 THR F C 1
ATOM 14335 O O . THR F 1 242 ? 27.202 5.170 108.421 1.00 36.88 240 THR F O 1
ATOM 14339 N N . ASP F 1 243 ? 28.712 5.761 109.977 1.00 36.25 241 ASP F N 1
ATOM 14340 C CA . ASP F 1 243 ? 29.595 4.600 109.770 1.00 35.70 241 ASP F CA 1
ATOM 14341 C C . ASP F 1 243 ? 29.673 3.860 111.096 1.00 35.14 241 ASP F C 1
ATOM 14342 O O . ASP F 1 243 ? 30.399 4.258 112.003 1.00 35.04 241 ASP F O 1
ATOM 14347 N N . SER F 1 244 ? 28.923 2.776 111.204 1.00 34.95 242 SER F N 1
ATOM 14348 C CA . SER F 1 244 ? 28.813 2.042 112.463 1.00 35.20 242 SER F CA 1
ATOM 14349 C C . SER F 1 244 ? 30.083 1.296 112.890 1.00 35.12 242 SER F C 1
ATOM 14350 O O . SER F 1 244 ? 30.179 0.881 114.042 1.00 35.10 242 SER F O 1
ATOM 14353 N N . GLU F 1 245 ? 31.048 1.140 111.976 1.00 35.02 243 GLU F N 1
ATOM 14354 C CA . GLU F 1 245 ? 32.373 0.553 112.301 1.00 35.48 243 GLU F CA 1
ATOM 14355 C C . GLU F 1 245 ? 33.211 1.438 113.240 1.00 34.52 243 GLU F C 1
ATOM 14356 O O . GLU F 1 245 ? 34.031 0.943 114.005 1.00 33.82 243 GLU F O 1
ATOM 14362 N N . ILE F 1 246 ? 32.960 2.746 113.181 1.00 34.09 244 ILE F N 1
ATOM 14363 C CA . ILE F 1 246 ? 33.755 3.759 113.890 1.00 33.66 244 ILE F CA 1
ATOM 14364 C C . ILE F 1 246 ? 33.054 4.163 115.179 1.00 33.86 244 ILE F C 1
ATOM 14365 O O . ILE F 1 246 ? 32.167 5.006 115.174 1.00 34.68 244 ILE F O 1
ATOM 14370 N N . GLY F 1 247 ? 33.459 3.554 116.285 1.00 33.99 245 GLY F N 1
ATOM 14371 C CA . GLY F 1 247 ? 32.711 3.655 117.537 1.00 33.43 245 GLY F CA 1
ATOM 14372 C C . GLY F 1 247 ? 33.106 4.780 118.467 1.00 33.55 245 GLY F C 1
ATOM 14373 O O . GLY F 1 247 ? 32.722 4.755 119.638 1.00 33.96 245 GLY F O 1
ATOM 14374 N N . ARG F 1 248 ? 33.865 5.758 117.956 1.00 33.07 246 ARG F N 1
ATOM 14375 C CA . ARG F 1 248 ? 34.149 7.019 118.654 1.00 32.47 246 ARG F CA 1
ATOM 14376 C C . ARG F 1 248 ? 33.533 8.182 117.871 1.00 32.21 246 ARG F C 1
ATOM 14377 O O . ARG F 1 248 ? 33.482 8.142 116.634 1.00 32.16 246 ARG F O 1
ATOM 14385 N N . TYR F 1 249 ? 33.089 9.222 118.573 1.00 31.13 247 TYR F N 1
ATOM 14386 C CA . TYR F 1 249 ? 32.604 10.439 117.914 1.00 31.29 247 TYR F CA 1
ATOM 14387 C C . TYR F 1 249 ? 33.691 11.121 117.068 1.00 30.94 247 TYR F C 1
ATOM 14388 O O . TYR F 1 249 ? 34.658 11.679 117.591 1.00 30.75 247 TYR F O 1
ATOM 14397 N N . ARG F 1 250 ? 33.489 11.071 115.755 1.00 30.96 248 ARG F N 1
ATOM 14398 C CA . ARG F 1 250 ? 34.402 11.620 114.760 1.00 31.32 248 ARG F CA 1
ATOM 14399 C C . ARG F 1 250 ? 33.595 12.111 113.546 1.00 31.69 248 ARG F C 1
ATOM 14400 O O . ARG F 1 250 ? 33.552 11.419 112.519 1.00 31.78 248 ARG F O 1
ATOM 14408 N N . PRO F 1 251 ? 32.936 13.294 113.654 1.00 31.79 249 PRO F N 1
ATOM 14409 C CA . PRO F 1 251 ? 32.098 13.773 112.541 1.00 31.92 249 PRO F CA 1
ATOM 14410 C C . PRO F 1 251 ? 32.896 14.406 111.397 1.00 31.97 249 PRO F C 1
ATOM 14411 O O . PRO F 1 251 ? 33.901 15.066 111.630 1.00 31.45 249 PRO F O 1
ATOM 14415 N N . LEU F 1 252 ? 32.435 14.188 110.171 1.00 32.46 250 LEU F N 1
ATOM 14416 C CA . LEU F 1 252 ? 32.918 14.918 109.003 1.00 32.68 250 LEU F CA 1
ATOM 14417 C C . LEU F 1 252 ? 31.730 15.545 108.273 1.00 33.05 250 LEU F C 1
ATOM 14418 O O . LEU F 1 252 ? 30.770 14.861 107.917 1.00 33.19 250 LEU F O 1
ATOM 14423 N N . ILE F 1 253 ? 31.809 16.853 108.076 1.00 33.61 251 ILE F N 1
ATOM 14424 C CA . ILE F 1 253 ? 30.806 17.608 107.341 1.00 34.09 251 ILE F CA 1
ATOM 14425 C C . ILE F 1 253 ? 31.390 18.015 105.993 1.00 34.74 251 ILE F C 1
ATOM 14426 O O . ILE F 1 253 ? 32.451 18.632 105.933 1.00 34.98 251 ILE F O 1
ATOM 14431 N N . ILE F 1 254 ? 30.704 17.643 104.918 1.00 35.93 252 ILE F N 1
ATOM 14432 C CA . ILE F 1 254 ? 31.111 18.001 103.555 1.00 36.77 252 ILE F CA 1
ATOM 14433 C C . ILE F 1 254 ? 30.010 18.809 102.880 1.00 37.42 252 ILE F C 1
ATOM 14434 O O . ILE F 1 254 ? 28.848 18.412 102.885 1.00 37.37 252 ILE F O 1
ATOM 14439 N N . VAL F 1 255 ? 30.386 19.961 102.332 1.00 38.59 253 VAL F N 1
ATOM 14440 C CA . VAL F 1 255 ? 29.501 20.755 101.483 1.00 39.62 253 VAL F CA 1
ATOM 14441 C C . VAL F 1 255 ? 29.689 20.286 100.044 1.00 40.32 253 VAL F C 1
ATOM 14442 O O . VAL F 1 255 ? 30.823 20.171 99.560 1.00 40.86 253 VAL F O 1
ATOM 14444 N N . ASN F 1 256 ? 28.584 19.960 99.385 1.00 40.88 254 ASN F N 1
ATOM 14445 C CA . ASN F 1 256 ? 28.610 19.569 97.981 1.00 41.48 254 ASN F CA 1
ATOM 14446 C C . ASN F 1 256 ? 27.514 20.312 97.237 1.00 41.79 254 ASN F C 1
ATOM 14447 O O . ASN F 1 256 ? 26.363 19.868 97.195 1.00 42.08 254 ASN F O 1
ATOM 14452 N N . GLU F 1 257 ? 27.885 21.454 96.663 1.00 42.24 255 GLU F N 1
ATOM 14453 C CA . GLU F 1 257 ? 26.941 22.360 96.006 1.00 42.48 255 GLU F CA 1
ATOM 14454 C C . GLU F 1 257 ? 26.220 21.702 94.828 1.00 42.85 255 GLU F C 1
ATOM 14455 O O . GLU F 1 257 ? 25.243 22.250 94.304 1.00 42.68 255 GLU F O 1
ATOM 14457 N N . GLU F 1 258 ? 26.697 20.519 94.431 1.00 43.25 256 GLU F N 1
ATOM 14458 C CA . GLU F 1 258 ? 26.099 19.764 93.322 1.00 43.67 256 GLU F CA 1
ATOM 14459 C C . GLU F 1 258 ? 24.818 19.022 93.708 1.00 43.58 256 GLU F C 1
ATOM 14460 O O . GLU F 1 258 ? 23.902 18.899 92.890 1.00 43.58 256 GLU F O 1
ATOM 14466 N N . VAL F 1 259 ? 24.768 18.528 94.946 1.00 43.43 257 VAL F N 1
ATOM 14467 C CA . VAL F 1 259 ? 23.576 17.874 95.491 1.00 43.22 257 VAL F CA 1
ATOM 14468 C C . VAL F 1 259 ? 22.396 18.850 95.584 1.00 43.09 257 VAL F C 1
ATOM 14469 O O . VAL F 1 259 ? 22.527 19.944 96.138 1.00 43.10 257 VAL F O 1
ATOM 14471 N N . THR F 1 260 ? 21.254 18.460 95.020 1.00 42.95 258 THR F N 1
ATOM 14472 C CA . THR F 1 260 ? 20.032 19.270 95.119 1.00 42.64 258 THR F CA 1
ATOM 14473 C C . THR F 1 260 ? 18.910 18.538 95.870 1.00 42.41 258 THR F C 1
ATOM 14474 O O . THR F 1 260 ? 17.886 19.141 96.207 1.00 42.65 258 THR F O 1
ATOM 14478 N N . THR F 1 261 ? 19.109 17.246 96.128 1.00 41.86 259 THR F N 1
ATOM 14479 C CA . THR F 1 261 ? 18.113 16.421 96.813 1.00 41.56 259 THR F CA 1
ATOM 14480 C C . THR F 1 261 ? 18.589 16.086 98.219 1.00 41.24 259 THR F C 1
ATOM 14481 O O . THR F 1 261 ? 19.787 16.175 98.515 1.00 41.15 259 THR F O 1
ATOM 14485 N N . ALA F 1 262 ? 17.656 15.692 99.084 1.00 40.74 260 ALA F N 1
ATOM 14486 C CA . ALA F 1 262 ? 18.021 15.053 100.350 1.00 40.22 260 ALA F CA 1
ATOM 14487 C C . ALA F 1 262 ? 18.509 13.630 100.053 1.00 39.83 260 ALA F C 1
ATOM 14488 O O . ALA F 1 262 ? 19.399 13.110 100.737 1.00 39.24 260 ALA F O 1
ATOM 14490 N N . GLU F 1 263 ? 17.906 13.025 99.022 1.00 39.18 261 GLU F N 1
ATOM 14491 C CA . GLU F 1 263 ? 18.281 11.699 98.530 1.00 38.63 261 GLU F CA 1
ATOM 14492 C C . GLU F 1 263 ? 19.645 11.713 97.840 1.00 38.02 261 GLU F C 1
ATOM 14493 O O . GLU F 1 263 ? 20.425 10.780 97.992 1.00 38.07 261 GLU F O 1
ATOM 14495 N N . GLY F 1 264 ? 19.915 12.772 97.080 1.00 37.44 262 GLY F N 1
ATOM 14496 C CA . GLY F 1 264 ? 21.200 12.963 96.411 1.00 36.58 262 GLY F CA 1
ATOM 14497 C C . GLY F 1 264 ? 22.323 13.223 97.398 1.00 36.24 262 GLY F C 1
ATOM 14498 O O . GLY F 1 264 ? 23.455 12.774 97.187 1.00 36.02 262 GLY F O 1
ATOM 14499 N N . ALA F 1 265 ? 21.999 13.960 98.467 1.00 35.79 263 ALA F N 1
ATOM 14500 C CA . ALA F 1 265 ? 22.907 14.208 99.596 1.00 35.01 263 ALA F CA 1
ATOM 14501 C C . ALA F 1 265 ? 23.194 12.923 100.383 1.00 34.71 263 ALA F C 1
ATOM 14502 O O . ALA F 1 265 ? 24.330 12.701 100.816 1.00 33.94 263 ALA F O 1
ATOM 14504 N N . ALA F 1 266 ? 22.169 12.081 100.558 1.00 34.12 264 ALA F N 1
ATOM 14505 C CA . ALA F 1 266 ? 22.354 10.771 101.198 1.00 33.95 264 ALA F CA 1
ATOM 14506 C C . ALA F 1 266 ? 23.199 9.870 100.302 1.00 33.75 264 ALA F C 1
ATOM 14507 O O . ALA F 1 266 ? 24.053 9.122 100.786 1.00 33.84 264 ALA F O 1
ATOM 14509 N N . LYS F 1 267 ? 22.956 9.958 98.994 1.00 33.52 265 LYS F N 1
ATOM 14510 C CA . LYS F 1 267 ? 23.697 9.179 98.009 1.00 33.20 265 LYS F CA 1
ATOM 14511 C C . LYS F 1 267 ? 25.204 9.481 98.019 1.00 32.88 265 LYS F C 1
ATOM 14512 O O . LYS F 1 267 ? 26.013 8.554 98.088 1.00 32.38 265 LYS F O 1
ATOM 14518 N N . ARG F 1 268 ? 25.582 10.763 97.976 1.00 32.84 266 ARG F N 1
ATOM 14519 C CA . ARG F 1 268 ? 27.012 11.119 98.057 1.00 32.86 266 ARG F CA 1
ATOM 14520 C C . ARG F 1 268 ? 27.636 10.821 99.422 1.00 31.95 266 ARG F C 1
ATOM 14521 O O . ARG F 1 268 ? 28.840 10.622 99.508 1.00 31.58 266 ARG F O 1
ATOM 14529 N N . GLY F 1 269 ? 26.811 10.788 100.467 1.00 31.45 267 GLY F N 1
ATOM 14530 C CA . GLY F 1 269 ? 27.254 10.429 101.814 1.00 31.32 267 GLY F CA 1
ATOM 14531 C C . GLY F 1 269 ? 27.699 8.981 101.947 1.00 31.20 267 GLY F C 1
ATOM 14532 O O . GLY F 1 269 ? 28.746 8.695 102.553 1.00 31.60 267 GLY F O 1
ATOM 14533 N N . GLN F 1 270 ? 26.907 8.063 101.393 1.00 30.82 268 GLN F N 1
ATOM 14534 C CA . GLN F 1 270 ? 27.279 6.640 101.336 1.00 30.92 268 GLN F CA 1
ATOM 14535 C C . GLN F 1 270 ? 28.564 6.476 100.533 1.00 30.55 268 GLN F C 1
ATOM 14536 O O . GLN F 1 270 ? 29.483 5.775 100.957 1.00 30.13 268 GLN F O 1
ATOM 14542 N N . TRP F 1 271 ? 28.616 7.151 99.384 1.00 30.73 269 TRP F N 1
ATOM 14543 C CA . TRP F 1 271 ? 29.764 7.116 98.484 1.00 31.23 269 TRP F CA 1
ATOM 14544 C C . TRP F 1 271 ? 31.036 7.524 99.234 1.00 31.72 269 TRP F C 1
ATOM 14545 O O . TRP F 1 271 ? 32.053 6.849 99.157 1.00 31.49 269 TRP F O 1
ATOM 14556 N N . GLU F 1 272 ? 30.941 8.625 99.971 1.00 32.56 270 GLU F N 1
ATOM 14557 C CA . GLU F 1 272 ? 32.031 9.167 100.785 1.00 33.27 270 GLU F CA 1
ATOM 14558 C C . GLU F 1 272 ? 32.517 8.114 101.808 1.00 33.65 270 GLU F C 1
ATOM 14559 O O . GLU F 1 272 ? 33.720 7.795 101.883 1.00 33.49 270 GLU F O 1
ATOM 14565 N N . ARG F 1 273 ? 31.565 7.565 102.563 1.00 33.91 271 ARG F N 1
ATOM 14566 C CA . ARG F 1 273 ? 31.822 6.529 103.565 1.00 34.42 271 ARG F CA 1
ATOM 14567 C C . ARG F 1 273 ? 32.520 5.323 102.950 1.00 34.37 271 ARG F C 1
ATOM 14568 O O . ARG F 1 273 ? 33.510 4.824 103.493 1.00 34.75 271 ARG F O 1
ATOM 14576 N N . GLN F 1 274 ? 31.993 4.857 101.821 1.00 34.69 272 GLN F N 1
ATOM 14577 C CA . GLN F 1 274 ? 32.532 3.695 101.123 1.00 34.82 272 GLN F CA 1
ATOM 14578 C C . GLN F 1 274 ? 33.960 3.966 100.662 1.00 33.96 272 GLN F C 1
ATOM 14579 O O . GLN F 1 274 ? 34.837 3.115 100.802 1.00 33.84 272 GLN F O 1
ATOM 14585 N N . ARG F 1 275 ? 34.181 5.166 100.137 1.00 33.43 273 ARG F N 1
ATOM 14586 C CA . ARG F 1 275 ? 35.509 5.614 99.715 1.00 33.17 273 ARG F CA 1
ATOM 14587 C C . ARG F 1 275 ? 36.532 5.574 100.861 1.00 32.19 273 ARG F C 1
ATOM 14588 O O . ARG F 1 275 ? 37.671 5.157 100.660 1.00 31.89 273 ARG F O 1
ATOM 14596 N N . SER F 1 276 ? 36.103 5.976 102.056 1.00 31.95 274 SER F N 1
ATOM 14597 C CA . SER F 1 276 ? 36.983 6.057 103.230 1.00 32.18 274 SER F CA 1
ATOM 14598 C C . SER F 1 276 ? 37.406 4.674 103.702 1.00 32.17 274 SER F C 1
ATOM 14599 O O . SER F 1 276 ? 38.530 4.469 104.149 1.00 31.40 274 SER F O 1
ATOM 14602 N N . ILE F 1 277 ? 36.475 3.730 103.608 1.00 32.31 275 ILE F N 1
ATOM 14603 C CA . ILE F 1 277 ? 36.722 2.352 103.992 1.00 32.17 275 ILE F CA 1
ATOM 14604 C C . ILE F 1 277 ? 37.805 1.774 103.092 1.00 32.20 275 ILE F C 1
ATOM 14605 O O . ILE F 1 277 ? 38.780 1.197 103.568 1.00 32.32 275 ILE F O 1
ATOM 14610 N N . GLY F 1 278 ? 37.647 1.980 101.792 1.00 32.75 276 GLY F N 1
ATOM 14611 C CA . GLY F 1 278 ? 38.580 1.466 100.799 1.00 33.11 276 GLY F CA 1
ATOM 14612 C C . GLY F 1 278 ? 39.957 2.097 100.846 1.00 33.78 276 GLY F C 1
ATOM 14613 O O . GLY F 1 278 ? 40.926 1.501 100.379 1.00 33.62 276 GLY F O 1
ATOM 14614 N N . LYS F 1 279 ? 40.036 3.304 101.405 1.00 34.24 277 LYS F N 1
ATOM 14615 C CA . LYS F 1 279 ? 41.291 4.052 101.523 1.00 35.10 277 LYS F CA 1
ATOM 14616 C C . LYS F 1 279 ? 42.057 3.721 102.803 1.00 35.11 277 LYS F C 1
ATOM 14617 O O . LYS F 1 279 ? 43.241 4.017 102.924 1.00 34.88 277 LYS F O 1
ATOM 14623 N N . SER F 1 280 ? 41.368 3.101 103.753 1.00 35.59 278 SER F N 1
ATOM 14624 C CA . SER F 1 280 ? 41.892 2.922 105.087 1.00 35.99 278 SER F CA 1
ATOM 14625 C C . SER F 1 280 ? 42.460 1.541 105.403 1.00 36.50 278 SER F C 1
ATOM 14626 O O . SER F 1 280 ? 43.148 1.363 106.415 1.00 36.29 278 SER F O 1
ATOM 14629 N N . ASN F 1 281 ? 42.175 0.577 104.529 1.00 37.37 279 ASN F N 1
ATOM 14630 C CA . ASN F 1 281 ? 42.648 -0.791 104.679 1.00 38.17 279 ASN F CA 1
ATOM 14631 C C . ASN F 1 281 ? 43.475 -1.265 103.486 1.00 38.79 279 ASN F C 1
ATOM 14632 O O . ASN F 1 281 ? 43.181 -0.921 102.326 1.00 39.09 279 ASN F O 1
ATOM 14645 N N . ALA F 1 283 ? 45.898 -4.910 102.343 1.00 34.81 281 ALA F N 1
ATOM 14646 C CA . ALA F 1 283 ? 46.475 -6.233 102.550 1.00 33.90 281 ALA F CA 1
ATOM 14647 C C . ALA F 1 283 ? 47.123 -6.759 101.261 1.00 33.09 281 ALA F C 1
ATOM 14648 O O . ALA F 1 283 ? 46.509 -6.768 100.189 1.00 33.12 281 ALA F O 1
ATOM 14650 N N A GLU F 1 284 ? 48.393 -7.145 101.355 0.50 32.78 282 GLU F N 1
ATOM 14651 N N B GLU F 1 284 ? 48.344 -7.240 101.414 0.50 32.40 282 GLU F N 1
ATOM 14652 C CA A GLU F 1 284 ? 49.162 -7.637 100.206 0.50 32.43 282 GLU F CA 1
ATOM 14653 C CA B GLU F 1 284 ? 49.184 -7.653 100.318 0.50 31.60 282 GLU F CA 1
ATOM 14654 C C A GLU F 1 284 ? 49.844 -8.965 100.542 0.50 32.05 282 GLU F C 1
ATOM 14655 C C B GLU F 1 284 ? 49.720 -9.038 100.662 0.50 31.64 282 GLU F C 1
ATOM 14656 O O A GLU F 1 284 ? 50.626 -9.048 101.493 0.50 32.07 282 GLU F O 1
ATOM 14657 O O B GLU F 1 284 ? 50.279 -9.236 101.745 0.50 31.68 282 GLU F O 1
ATOM 14668 N N . TYR F 1 285 ? 49.533 -9.991 99.751 1.00 31.26 283 TYR F N 1
ATOM 14669 C CA . TYR F 1 285 ? 50.035 -11.358 99.939 1.00 30.71 283 TYR F CA 1
ATOM 14670 C C . TYR F 1 285 ? 51.074 -11.650 98.872 1.00 30.35 283 TYR F C 1
ATOM 14671 O O . TYR F 1 285 ? 50.879 -11.334 97.706 1.00 30.64 283 TYR F O 1
ATOM 14680 N N . THR F 1 286 ? 52.208 -12.189 99.295 1.00 30.25 284 THR F N 1
ATOM 14681 C CA . THR F 1 286 ? 53.266 -12.582 98.380 1.00 30.52 284 THR F CA 1
ATOM 14682 C C . THR F 1 286 ? 53.247 -14.090 98.263 1.00 30.60 284 THR F C 1
ATOM 14683 O O . THR F 1 286 ? 53.274 -14.792 99.275 1.00 30.81 284 THR F O 1
ATOM 14687 N N . VAL F 1 287 ? 53.170 -14.579 97.027 1.00 30.32 285 VAL F N 1
ATOM 14688 C CA . VAL F 1 287 ? 53.213 -16.025 96.772 1.00 30.38 285 VAL F CA 1
ATOM 14689 C C . VAL F 1 287 ? 54.309 -16.367 95.767 1.00 30.63 285 VAL F C 1
ATOM 14690 O O . VAL F 1 287 ? 54.721 -15.522 94.944 1.00 30.55 285 VAL F O 1
ATOM 14694 N N . THR F 1 288 ? 54.764 -17.608 95.840 1.00 30.11 286 THR F N 1
ATOM 14695 C CA . THR F 1 288 ? 55.771 -18.146 94.938 1.00 30.37 286 THR F CA 1
ATOM 14696 C C . THR F 1 288 ? 55.174 -18.394 93.552 1.00 30.79 286 THR F C 1
ATOM 14697 O O . THR F 1 288 ? 54.114 -19.006 93.427 1.00 30.67 286 THR F O 1
ATOM 14701 N N . GLY F 1 289 ? 55.851 -17.911 92.516 1.00 30.80 287 GLY F N 1
ATOM 14702 C CA . GLY F 1 289 ? 55.431 -18.203 91.153 1.00 31.25 287 GLY F CA 1
ATOM 14703 C C . GLY F 1 289 ? 54.281 -17.327 90.704 1.00 32.09 287 GLY F C 1
ATOM 14704 O O . GLY F 1 289 ? 53.577 -16.714 91.523 1.00 32.06 287 GLY F O 1
ATOM 14705 N N . TRP F 1 290 ? 54.085 -17.272 89.394 1.00 32.16 288 TRP F N 1
ATOM 14706 C CA . TRP F 1 290 ? 53.078 -16.414 88.824 1.00 32.66 288 TRP F CA 1
ATOM 14707 C C . TRP F 1 290 ? 51.750 -17.121 88.584 1.00 33.10 288 TRP F C 1
ATOM 14708 O O . TRP F 1 290 ? 50.716 -16.470 88.393 1.00 32.66 288 TRP F O 1
ATOM 14719 N N . ARG F 1 291 ? 51.779 -18.450 88.583 1.00 33.59 289 ARG F N 1
ATOM 14720 C CA . ARG F 1 291 ? 50.594 -19.221 88.211 1.00 34.36 289 ARG F CA 1
ATOM 14721 C C . ARG F 1 291 ? 49.949 -19.885 89.409 1.00 34.69 289 ARG F C 1
ATOM 14722 O O . ARG F 1 291 ? 50.627 -20.243 90.365 1.00 34.10 289 ARG F O 1
ATOM 14730 N N . ILE F 1 292 ? 48.627 -20.017 89.353 1.00 35.66 290 ILE F N 1
ATOM 14731 C CA . ILE F 1 292 ? 47.884 -20.756 90.366 1.00 36.58 290 ILE F CA 1
ATOM 14732 C C . ILE F 1 292 ? 48.051 -22.263 90.080 1.00 37.21 290 ILE F C 1
ATOM 14733 O O . ILE F 1 292 ? 47.632 -22.738 89.031 1.00 37.16 290 ILE F O 1
ATOM 14738 N N . PRO F 1 293 ? 48.708 -23.000 91.001 1.00 37.85 291 PRO F N 1
ATOM 14739 C CA . PRO F 1 293 ? 48.952 -24.435 90.839 1.00 38.69 291 PRO F CA 1
ATOM 14740 C C . PRO F 1 293 ? 47.685 -25.246 90.534 1.00 39.11 291 PRO F C 1
ATOM 14741 O O . PRO F 1 293 ? 47.707 -26.083 89.629 1.00 39.28 291 PRO F O 1
ATOM 14745 N N . GLN F 1 294 ? 46.597 -24.961 91.258 1.00 39.87 292 GLN F N 1
ATOM 14746 C CA . GLN F 1 294 ? 45.285 -25.620 91.082 1.00 40.50 292 GLN F CA 1
ATOM 14747 C C . GLN F 1 294 ? 44.751 -25.532 89.652 1.00 40.15 292 GLN F C 1
ATOM 14748 O O . GLN F 1 294 ? 44.133 -26.478 89.165 1.00 39.81 292 GLN F O 1
ATOM 14754 N N . THR F 1 295 ? 44.973 -24.383 88.999 1.00 39.53 293 THR F N 1
ATOM 14755 C CA . THR F 1 295 ? 44.380 -24.099 87.684 1.00 39.10 293 THR F CA 1
ATOM 14756 C C . THR F 1 295 ? 45.387 -23.995 86.520 1.00 38.76 293 THR F C 1
ATOM 14757 O O . THR F 1 295 ? 45.010 -24.142 85.351 1.00 38.45 293 THR F O 1
ATOM 14761 N N . GLY F 1 296 ? 46.653 -23.719 86.843 1.00 37.95 294 GLY F N 1
ATOM 14762 C CA . GLY F 1 296 ? 47.674 -23.446 85.827 1.00 36.76 294 GLY F CA 1
ATOM 14763 C C . GLY F 1 296 ? 47.557 -22.066 85.182 1.00 35.82 294 GLY F C 1
ATOM 14764 O O . GLY F 1 296 ? 48.286 -21.753 84.236 1.00 36.16 294 GLY F O 1
ATOM 14765 N N . LYS F 1 297 ? 46.634 -21.241 85.675 1.00 34.76 295 LYS F N 1
ATOM 14766 C CA . LYS F 1 297 ? 46.437 -19.890 85.135 1.00 33.64 295 LYS F CA 1
ATOM 14767 C C . LYS F 1 297 ? 47.156 -18.841 85.977 1.00 32.66 295 LYS F C 1
ATOM 14768 O O . LYS F 1 297 ? 47.401 -19.038 87.160 1.00 32.72 295 LYS F O 1
ATOM 14774 N N . LEU F 1 298 ? 47.501 -17.723 85.348 1.00 31.94 296 LEU F N 1
ATOM 14775 C CA . LEU F 1 298 ? 48.084 -16.588 86.039 1.00 31.04 296 LEU F CA 1
ATOM 14776 C C . LEU F 1 298 ? 47.038 -16.044 87.004 1.00 31.20 296 LEU F C 1
ATOM 14777 O O . LEU F 1 298 ? 45.867 -15.924 86.625 1.00 31.38 296 LEU F O 1
ATOM 14782 N N . TRP F 1 299 ? 47.443 -15.733 88.240 1.00 30.58 297 TRP F N 1
ATOM 14783 C CA . TRP F 1 299 ? 46.616 -14.892 89.124 1.00 30.40 297 TRP F CA 1
ATOM 14784 C C . TRP F 1 299 ? 45.951 -13.776 88.311 1.00 30.40 297 TRP F C 1
ATOM 14785 O O . TRP F 1 299 ? 46.614 -13.108 87.510 1.00 30.48 297 TRP F O 1
ATOM 14796 N N . ASN F 1 300 ? 44.653 -13.587 88.518 1.00 30.04 298 ASN F N 1
ATOM 14797 C CA . ASN F 1 300 ? 43.870 -12.617 87.749 1.00 30.93 298 ASN F CA 1
ATOM 14798 C C . ASN F 1 300 ? 43.223 -11.569 88.657 1.00 31.05 298 ASN F C 1
ATOM 14799 O O . ASN F 1 300 ? 42.752 -11.895 89.754 1.00 31.08 298 ASN F O 1
ATOM 14804 N N . ILE F 1 301 ? 43.193 -10.321 88.195 1.00 31.19 299 ILE F N 1
ATOM 14805 C CA . ILE F 1 301 ? 42.524 -9.240 88.921 1.00 31.74 299 ILE F CA 1
ATOM 14806 C C . ILE F 1 301 ? 41.018 -9.394 88.868 1.00 31.97 299 ILE F C 1
ATOM 14807 O O . ILE F 1 301 ? 40.476 -10.035 87.955 1.00 31.35 299 ILE F O 1
ATOM 14812 N N . ASN F 1 302 ? 40.337 -8.779 89.831 1.00 31.77 300 ASN F N 1
ATOM 14813 C CA . ASN F 1 302 ? 38.889 -8.805 89.849 1.00 32.18 300 ASN F CA 1
ATOM 14814 C C . ASN F 1 302 ? 38.381 -10.244 89.987 1.00 32.66 300 ASN F C 1
ATOM 14815 O O . ASN F 1 302 ? 37.355 -10.613 89.402 1.00 33.37 300 ASN F O 1
ATOM 14820 N N . THR F 1 303 ? 39.110 -11.066 90.746 1.00 32.84 301 THR F N 1
ATOM 14821 C CA . THR F 1 303 ? 38.592 -12.374 91.128 1.00 33.19 301 THR F CA 1
ATOM 14822 C C . THR F 1 303 ? 38.523 -12.465 92.644 1.00 33.26 301 THR F C 1
ATOM 14823 O O . THR F 1 303 ? 39.288 -11.794 93.353 1.00 32.84 301 THR F O 1
ATOM 14827 N N . LEU F 1 304 ? 37.600 -13.278 93.140 1.00 33.14 302 LEU F N 1
ATOM 14828 C CA . LEU F 1 304 ? 37.430 -13.468 94.580 1.00 33.31 302 LEU F CA 1
ATOM 14829 C C . LEU F 1 304 ? 38.344 -14.574 95.102 1.00 33.42 302 LEU F C 1
ATOM 14830 O O . LEU F 1 304 ? 38.426 -15.658 94.518 1.00 33.30 302 LEU F O 1
ATOM 14835 N N . VAL F 1 305 ? 39.045 -14.278 96.194 1.00 33.74 303 VAL F N 1
ATOM 14836 C CA . VAL F 1 305 ? 39.969 -15.224 96.825 1.00 33.62 303 VAL F CA 1
ATOM 14837 C C . VAL F 1 305 ? 39.631 -15.341 98.312 1.00 33.41 303 VAL F C 1
ATOM 14838 O O . VAL F 1 305 ? 39.664 -14.345 99.022 1.00 33.64 303 VAL F O 1
ATOM 14842 N N . PRO F 1 306 ? 39.262 -16.548 98.787 1.00 33.63 304 PRO F N 1
ATOM 14843 C CA . PRO F 1 306 ? 39.093 -16.669 100.245 1.00 33.69 304 PRO F CA 1
ATOM 14844 C C . PRO F 1 306 ? 40.431 -16.447 100.960 1.00 33.91 304 PRO F C 1
ATOM 14845 O O . PRO F 1 306 ? 41.455 -16.967 100.510 1.00 34.17 304 PRO F O 1
ATOM 14849 N N . VAL F 1 307 ? 40.425 -15.682 102.047 1.00 33.98 305 VAL F N 1
ATOM 14850 C CA . VAL F 1 307 ? 41.634 -15.482 102.847 1.00 34.75 305 VAL F CA 1
ATOM 14851 C C . VAL F 1 307 ? 41.395 -15.954 104.271 1.00 34.55 305 VAL F C 1
ATOM 14852 O O . VAL F 1 307 ? 40.415 -15.553 104.894 1.00 34.45 305 VAL F O 1
ATOM 14856 N N . ILE F 1 308 ? 42.300 -16.779 104.788 1.00 34.41 306 ILE F N 1
ATOM 14857 C CA . ILE F 1 308 ? 42.225 -17.237 106.176 1.00 34.78 306 ILE F CA 1
ATOM 14858 C C . ILE F 1 308 ? 43.577 -16.956 106.818 1.00 34.99 306 ILE F C 1
ATOM 14859 O O . ILE F 1 308 ? 44.582 -17.609 106.484 1.00 35.30 306 ILE F O 1
ATOM 14864 N N . ASP F 1 309 ? 43.595 -16.001 107.748 1.00 34.64 307 ASP F N 1
ATOM 14865 C CA . ASP F 1 309 ? 44.839 -15.436 108.260 1.00 34.99 307 ASP F CA 1
ATOM 14866 C C . ASP F 1 309 ? 44.609 -14.820 109.645 1.00 34.81 307 ASP F C 1
ATOM 14867 O O . ASP F 1 309 ? 44.122 -13.697 109.752 1.00 34.78 307 ASP F O 1
ATOM 14872 N N . GLU F 1 310 ? 44.954 -15.553 110.702 1.00 35.00 308 GLU F N 1
ATOM 14873 C CA . GLU F 1 310 ? 44.759 -15.073 112.079 1.00 35.72 308 GLU F CA 1
ATOM 14874 C C . GLU F 1 310 ? 45.743 -13.970 112.486 1.00 35.40 308 GLU F C 1
ATOM 14875 O O . GLU F 1 310 ? 45.481 -13.231 113.441 1.00 35.55 308 GLU F O 1
ATOM 14881 N N . ILE F 1 311 ? 46.874 -13.869 111.790 1.00 34.97 309 ILE F N 1
ATOM 14882 C CA . ILE F 1 311 ? 47.864 -12.823 112.095 1.00 35.23 309 ILE F CA 1
ATOM 14883 C C . ILE F 1 311 ? 47.320 -11.459 111.651 1.00 36.38 309 ILE F C 1
ATOM 14884 O O . ILE F 1 311 ? 47.252 -10.514 112.441 1.00 36.79 309 ILE F O 1
ATOM 14897 N N . GLY F 1 313 ? 44.205 -10.980 110.775 1.00 39.51 311 GLY F N 1
ATOM 14898 C CA . GLY F 1 313 ? 42.838 -10.833 111.266 1.00 39.88 311 GLY F CA 1
ATOM 14899 C C . GLY F 1 313 ? 41.789 -10.975 110.172 1.00 40.08 311 GLY F C 1
ATOM 14900 O O . GLY F 1 313 ? 40.720 -10.362 110.250 1.00 40.34 311 GLY F O 1
ATOM 14901 N N . LEU F 1 314 ? 42.093 -11.777 109.150 1.00 39.90 312 LEU F N 1
ATOM 14902 C CA . LEU F 1 314 ? 41.187 -11.965 108.013 1.00 39.91 312 LEU F CA 1
ATOM 14903 C C . LEU F 1 314 ? 40.679 -13.415 107.945 1.00 40.24 312 LEU F C 1
ATOM 14904 O O . LEU F 1 314 ? 41.424 -14.374 108.190 1.00 40.42 312 LEU F O 1
ATOM 14909 N N . ASP F 1 315 ? 39.397 -13.569 107.649 1.00 40.24 313 ASP F N 1
ATOM 14910 C CA . ASP F 1 315 ? 38.777 -14.888 107.580 1.00 40.76 313 ASP F CA 1
ATOM 14911 C C . ASP F 1 315 ? 37.530 -14.765 106.714 1.00 40.60 313 ASP F C 1
ATOM 14912 O O . ASP F 1 315 ? 36.420 -15.095 107.145 1.00 40.60 313 ASP F O 1
ATOM 14917 N N . GLU F 1 316 ? 37.730 -14.283 105.488 1.00 40.00 314 GLU F N 1
ATOM 14918 C CA . GLU F 1 316 ? 36.638 -14.061 104.542 1.00 40.25 314 GLU F CA 1
ATOM 14919 C C . GLU F 1 316 ? 37.169 -13.961 103.119 1.00 39.45 314 GLU F C 1
ATOM 14920 O O . GLU F 1 316 ? 38.379 -13.900 102.900 1.00 39.89 314 GLU F O 1
ATOM 14926 N N . GLU F 1 317 ? 36.249 -13.911 102.163 1.00 38.79 315 GLU F N 1
ATOM 14927 C CA . GLU F 1 317 ? 36.576 -13.741 100.757 1.00 38.47 315 GLU F CA 1
ATOM 14928 C C . GLU F 1 317 ? 36.990 -12.296 100.489 1.00 38.14 315 GLU F C 1
ATOM 14929 O O . GLU F 1 317 ? 36.381 -11.370 101.012 1.00 37.22 315 GLU F O 1
ATOM 14943 N N . LEU F 1 319 ? 38.599 -9.493 97.289 1.00 35.21 317 LEU F N 1
ATOM 14944 C CA . LEU F 1 319 ? 38.795 -9.305 95.852 1.00 33.89 317 LEU F CA 1
ATOM 14945 C C . LEU F 1 319 ? 40.235 -8.870 95.518 1.00 33.05 317 LEU F C 1
ATOM 14946 O O . LEU F 1 319 ? 40.814 -8.034 96.211 1.00 32.57 317 LEU F O 1
ATOM 14951 N N . ILE F 1 320 ? 40.790 -9.435 94.451 1.00 31.90 318 ILE F N 1
ATOM 14952 C CA . ILE F 1 320 ? 42.128 -9.073 93.995 1.00 32.24 318 ILE F CA 1
ATOM 14953 C C . ILE F 1 320 ? 42.028 -7.758 93.218 1.00 32.32 318 ILE F C 1
ATOM 14954 O O . ILE F 1 320 ? 41.404 -7.698 92.164 1.00 32.60 318 ILE F O 1
ATOM 14959 N N . ALA F 1 321 ? 42.615 -6.702 93.769 1.00 32.28 319 ALA F N 1
ATOM 14960 C CA . ALA F 1 321 ? 42.623 -5.415 93.121 1.00 32.37 319 ALA F CA 1
ATOM 14961 C C . ALA F 1 321 ? 43.782 -5.267 92.150 1.00 32.38 319 ALA F C 1
ATOM 14962 O O . ALA F 1 321 ? 43.595 -4.710 91.050 1.00 32.88 319 ALA F O 1
ATOM 14964 N N . SER F 1 322 ? 44.965 -5.731 92.556 1.00 31.81 320 SER F N 1
ATOM 14965 C CA A SER F 1 322 ? 46.198 -5.585 91.769 0.50 32.24 320 SER F CA 1
ATOM 14966 C CA B SER F 1 322 ? 46.142 -5.648 91.697 0.50 31.88 320 SER F CA 1
ATOM 14967 C C . SER F 1 322 ? 47.117 -6.782 91.949 1.00 32.12 320 SER F C 1
ATOM 14968 O O . SER F 1 322 ? 47.056 -7.459 92.974 1.00 32.80 320 SER F O 1
ATOM 14973 N N . ILE F 1 323 ? 47.998 -6.998 90.979 1.00 32.41 321 ILE F N 1
ATOM 14974 C CA . ILE F 1 323 ? 49.039 -8.004 91.088 1.00 32.07 321 ILE F CA 1
ATOM 14975 C C . ILE F 1 323 ? 50.280 -7.429 90.470 1.00 32.32 321 ILE F C 1
ATOM 14976 O O . ILE F 1 323 ? 50.252 -6.901 89.342 1.00 31.98 321 ILE F O 1
ATOM 14981 N N . LEU F 1 324 ? 51.366 -7.505 91.231 1.00 31.84 322 LEU F N 1
ATOM 14982 C CA . LEU F 1 324 ? 52.674 -7.317 90.678 1.00 31.62 322 LEU F CA 1
ATOM 14983 C C . LEU F 1 324 ? 53.274 -8.692 90.378 1.00 31.66 322 LEU F C 1
ATOM 14984 O O . LEU F 1 324 ? 53.414 -9.524 91.268 1.00 31.06 322 LEU F O 1
ATOM 14989 N N . PHE F 1 325 ? 53.609 -8.926 89.111 1.00 31.77 323 PHE F N 1
ATOM 14990 C CA . PHE F 1 325 ? 54.385 -10.098 88.750 1.00 31.59 323 PHE F CA 1
ATOM 14991 C C . PHE F 1 325 ? 55.843 -9.693 88.702 1.00 31.63 323 PHE F C 1
ATOM 14992 O O . PHE F 1 325 ? 56.253 -8.921 87.846 1.00 30.80 323 PHE F O 1
ATOM 15000 N N . SER F 1 326 ? 56.634 -10.221 89.629 1.00 31.72 324 SER F N 1
ATOM 15001 C CA . SER F 1 326 ? 58.036 -9.858 89.679 1.00 32.36 324 SER F CA 1
ATOM 15002 C C . SER F 1 326 ? 58.981 -11.046 89.519 1.00 32.79 324 SER F C 1
ATOM 15003 O O . SER F 1 326 ? 58.693 -12.162 89.970 1.00 31.33 324 SER F O 1
ATOM 15006 N N . GLU F 1 327 ? 60.106 -10.791 88.861 1.00 34.16 325 GLU F N 1
ATOM 15007 C CA . GLU F 1 327 ? 61.199 -11.755 88.824 1.00 36.09 325 GLU F CA 1
ATOM 15008 C C . GLU F 1 327 ? 62.536 -11.063 89.018 1.00 37.04 325 GLU F C 1
ATOM 15009 O O . GLU F 1 327 ? 62.768 -9.963 88.509 1.00 36.44 325 GLU F O 1
ATOM 15015 N N . ASP F 1 328 ? 63.402 -11.729 89.773 1.00 38.60 326 ASP F N 1
ATOM 15016 C CA . ASP F 1 328 ? 64.809 -11.375 89.873 1.00 40.64 326 ASP F CA 1
ATOM 15017 C C . ASP F 1 328 ? 65.642 -12.664 90.055 1.00 41.45 326 ASP F C 1
ATOM 15018 O O . ASP F 1 328 ? 65.148 -13.773 89.808 1.00 41.71 326 ASP F O 1
ATOM 15023 N N . ASP F 1 329 ? 66.896 -12.524 90.472 1.00 42.53 327 ASP F N 1
ATOM 15024 C CA . ASP F 1 329 ? 67.797 -13.685 90.666 1.00 43.50 327 ASP F CA 1
ATOM 15025 C C . ASP F 1 329 ? 67.244 -14.795 91.595 1.00 42.99 327 ASP F C 1
ATOM 15026 O O . ASP F 1 329 ? 67.437 -15.976 91.318 1.00 43.16 327 ASP F O 1
ATOM 15031 N N . ALA F 1 330 ? 66.558 -14.406 92.672 1.00 42.51 328 ALA F N 1
ATOM 15032 C CA . ALA F 1 330 ? 65.910 -15.352 93.605 1.00 41.77 328 ALA F CA 1
ATOM 15033 C C . ALA F 1 330 ? 64.769 -16.179 92.989 1.00 41.13 328 ALA F C 1
ATOM 15034 O O . ALA F 1 330 ? 64.507 -17.298 93.434 1.00 41.60 328 ALA F O 1
ATOM 15036 N N . GLY F 1 331 ? 64.080 -15.622 91.993 1.00 39.62 329 GLY F N 1
ATOM 15037 C CA . GLY F 1 331 ? 62.996 -16.321 91.299 1.00 37.63 329 GLY F CA 1
ATOM 15038 C C . GLY F 1 331 ? 61.740 -15.477 91.128 1.00 36.82 329 GLY F C 1
ATOM 15039 O O . GLY F 1 331 ? 61.778 -14.252 91.253 1.00 36.05 329 GLY F O 1
ATOM 15040 N N . ARG F 1 332 ? 60.624 -16.146 90.849 1.00 35.94 330 ARG F N 1
ATOM 15041 C CA . ARG F 1 332 ? 59.356 -15.490 90.527 1.00 35.17 330 ARG F CA 1
ATOM 15042 C C . ARG F 1 332 ? 58.396 -15.396 91.701 1.00 34.71 330 ARG F C 1
ATOM 15043 O O . ARG F 1 332 ? 58.199 -16.358 92.457 1.00 34.76 330 ARG F O 1
ATOM 15051 N N . LEU F 1 333 ? 57.796 -14.223 91.832 1.00 33.60 331 LEU F N 1
ATOM 15052 C CA . LEU F 1 333 ? 56.823 -13.953 92.869 1.00 32.82 331 LEU F CA 1
ATOM 15053 C C . LEU F 1 333 ? 55.623 -13.204 92.277 1.00 32.60 331 LEU F C 1
ATOM 15054 O O . LEU F 1 333 ? 55.758 -12.440 91.300 1.00 31.91 331 LEU F O 1
ATOM 15059 N N . ALA F 1 334 ? 54.451 -13.467 92.842 1.00 31.70 332 ALA F N 1
ATOM 15060 C CA . ALA F 1 334 ? 53.286 -12.623 92.611 1.00 32.14 332 ALA F CA 1
ATOM 15061 C C . ALA F 1 334 ? 52.939 -11.931 93.933 1.00 32.21 332 ALA F C 1
ATOM 15062 O O . ALA F 1 334 ? 52.847 -12.582 94.983 1.00 31.52 332 ALA F O 1
ATOM 15064 N N . VAL F 1 335 ? 52.764 -10.615 93.867 1.00 31.86 333 VAL F N 1
ATOM 15065 C CA . VAL F 1 335 ? 52.382 -9.819 95.026 1.00 32.25 333 VAL F CA 1
ATOM 15066 C C . VAL F 1 335 ? 50.959 -9.348 94.787 1.00 32.71 333 VAL F C 1
ATOM 15067 O O . VAL F 1 335 ? 50.690 -8.572 93.871 1.00 32.63 333 VAL F O 1
ATOM 15071 N N . ILE F 1 336 ? 50.051 -9.861 95.602 1.00 32.29 334 ILE F N 1
ATOM 15072 C CA . ILE F 1 336 ? 48.634 -9.736 95.348 1.00 33.10 334 ILE F CA 1
ATOM 15073 C C . ILE F 1 336 ? 48.006 -8.823 96.387 1.00 32.78 334 ILE F C 1
ATOM 15074 O O . ILE F 1 336 ? 47.968 -9.170 97.570 1.00 33.04 334 ILE F O 1
ATOM 15079 N N . SER F 1 337 ? 47.505 -7.679 95.922 1.00 32.20 335 SER F N 1
ATOM 15080 C CA A SER F 1 337 ? 46.783 -6.739 96.770 0.50 32.18 335 SER F CA 1
ATOM 15081 C CA B SER F 1 337 ? 46.777 -6.732 96.765 0.50 32.12 335 SER F CA 1
ATOM 15082 C C . SER F 1 337 ? 45.301 -7.096 96.823 1.00 32.48 335 SER F C 1
ATOM 15083 O O . SER F 1 337 ? 44.607 -7.139 95.790 1.00 32.69 335 SER F O 1
ATOM 15088 N N . VAL F 1 338 ? 44.808 -7.359 98.024 1.00 33.06 336 VAL F N 1
ATOM 15089 C CA . VAL F 1 338 ? 43.424 -7.780 98.178 1.00 33.71 336 VAL F CA 1
ATOM 15090 C C . VAL F 1 338 ? 42.633 -6.739 98.944 1.00 34.36 336 VAL F C 1
ATOM 15091 O O . VAL F 1 338 ? 43.158 -6.076 99.843 1.00 34.94 336 VAL F O 1
ATOM 15095 N N . VAL F 1 339 ? 41.380 -6.562 98.550 1.00 34.95 337 VAL F N 1
ATOM 15096 C CA . VAL F 1 339 ? 40.499 -5.607 99.194 1.00 35.98 337 VAL F CA 1
ATOM 15097 C C . VAL F 1 339 ? 39.210 -6.312 99.625 1.00 37.31 337 VAL F C 1
ATOM 15098 O O . VAL F 1 339 ? 38.800 -7.321 99.018 1.00 36.63 337 VAL F O 1
ATOM 15102 N N . ARG F 1 340 ? 38.597 -5.802 100.693 1.00 38.67 338 ARG F N 1
ATOM 15103 C CA . ARG F 1 340 ? 37.257 -6.243 101.086 1.00 40.39 338 ARG F CA 1
ATOM 15104 C C . ARG F 1 340 ? 36.361 -5.933 99.882 1.00 41.06 338 ARG F C 1
ATOM 15105 O O . ARG F 1 340 ? 36.369 -4.806 99.391 1.00 41.34 338 ARG F O 1
ATOM 15113 N N . PRO F 1 341 ? 35.629 -6.937 99.362 1.00 41.99 339 PRO F N 1
ATOM 15114 C CA . PRO F 1 341 ? 34.926 -6.732 98.081 1.00 42.74 339 PRO F CA 1
ATOM 15115 C C . PRO F 1 341 ? 33.952 -5.535 98.007 1.00 43.82 339 PRO F C 1
ATOM 15116 O O . PRO F 1 341 ? 33.631 -5.085 96.903 1.00 44.28 339 PRO F O 1
ATOM 15120 N N . ASP F 1 342 ? 33.471 -5.035 99.147 1.00 44.87 340 ASP F N 1
ATOM 15121 C CA . ASP F 1 342 ? 32.599 -3.842 99.152 1.00 45.84 340 ASP F CA 1
ATOM 15122 C C . ASP F 1 342 ? 33.380 -2.539 98.945 1.00 46.64 340 ASP F C 1
ATOM 15123 O O . ASP F 1 342 ? 32.799 -1.504 98.600 1.00 46.77 340 ASP F O 1
ATOM 15128 N N . ALA F 1 343 ? 34.696 -2.592 99.144 1.00 47.55 341 ALA F N 1
ATOM 15129 C CA . ALA F 1 343 ? 35.544 -1.428 98.892 1.00 48.87 341 ALA F CA 1
ATOM 15130 C C . ALA F 1 343 ? 35.648 -1.128 97.394 1.00 49.43 341 ALA F C 1
ATOM 15131 O O . ALA F 1 343 ? 35.829 0.021 97.003 1.00 49.61 341 ALA F O 1
ATOM 15141 N N . ASP F 1 345 ? 33.136 -2.038 95.332 1.00 54.32 343 ASP F N 1
ATOM 15142 C CA . ASP F 1 345 ? 31.763 -1.916 94.878 1.00 55.87 343 ASP F CA 1
ATOM 15143 C C . ASP F 1 345 ? 31.249 -0.511 95.189 1.00 56.55 343 ASP F C 1
ATOM 15144 O O . ASP F 1 345 ? 30.478 -0.303 96.139 1.00 56.64 343 ASP F O 1
ATOM 15149 N N . ILE F 1 346 ? 31.708 0.446 94.380 1.00 57.30 344 ILE F N 1
ATOM 15150 C CA . ILE F 1 346 ? 31.405 1.862 94.560 1.00 58.09 344 ILE F CA 1
ATOM 15151 C C . ILE F 1 346 ? 30.074 2.220 93.907 1.00 58.36 344 ILE F C 1
ATOM 15152 O O . ILE F 1 346 ? 29.887 1.970 92.714 1.00 58.72 344 ILE F O 1
ATOM 15154 N N . PRO F 1 347 ? 29.140 2.799 94.690 1.00 58.50 345 PRO F N 1
ATOM 15155 C CA . PRO F 1 347 ? 27.833 3.204 94.148 1.00 58.35 345 PRO F CA 1
ATOM 15156 C C . PRO F 1 347 ? 27.950 4.318 93.099 1.00 58.25 345 PRO F C 1
ATOM 15157 O O . PRO F 1 347 ? 27.207 4.325 92.114 1.00 57.89 345 PRO F O 1
#

Sequence (1924 aa):
SEEIVLKAGGKIYQGWTKIGITRSLEASGAFDDLETYKFLGNDAQYKAFIEPIKQGQACTVDIGGERVITGYVDDWVPSYDESTITISVSSGRDKTADLVDCSIDYPSGQFNNQTLTQIADIVCKPFGIKVIVNTDVGEPFQRIQIEQGETPHELLARLAKQRGVLLTSDTFGNLVITRASKTKAGVSLILGDDNVKAARGRFSWRQRFSKFTTIKAAKADVTDSEIGRYRPLIIVNEEVTAEGAAKRGQWERQRSIGKSSNAEYTVTGWRIPQTTGKLWNINTLVPVIDEIGLDEELIASILFSEDDAGRLAVISSVVRPDADIPAQIEEIVLKAGGKIYQGWTKIGITRSLEASGAFDDLETYKFLGNDAQYKAFIEPIKQGQACTVDIGGERVVITGYVDDWVPSYDESTITISVSGRDKTADLVDCSIDYPSGQFNNQTLTQIADIVCKPFGIKVIVNTDVGEPFQRIQIEQGETPHELLARLAKQRGVLLTSDTFGNLVITRASKTKAGVSLILGDNVKAARGRFSWRQRFSKFTIKGGIKADVTTDSEIGRYRPLIIVNEEVTTAEGAAKRGQWERQRSIGKSNAEYTVTGWRIPQTGKLWNINTLVPVIDEEIGLDEELIASILFSEDDAGRLAVISSVVRPDADIPEEIVLKAGGKIYQGWTKIGITRSLEASGAFDLETYKFQYKAFIEPIKQGQACTVDIGGERVITGYVDDWVPSYDESTITISVSGRDKTADLVDCSIDYPSGQFNNQTLTQIADIVCKPFGIKVIVNTDVGEPFQRIQIEQGETPHELLARLAKQRGVLLTSSDTFGNLVITRASKTKAGVSLILGDNVKAARGRFSWRQRFSKFTIKADSAGLPTVGGIKADVTDSEIGRYRPLIIVNEEVTTAEGAAKRGQWERQRSIGKSNAEYTVTGWRIPQTGKLWNINTLVPVIDEEIGLDEEELIASILFSEDDAGRLAVISVVRPDADSEEIVLKAGGKIYQGWTKIGITRSLEASGAFDDLETYKFNDAQYKAFIEPIKQGQACTVDIGGERVITGYVDDWVPSYDESTITISVSGRDKTADLVDCSIDYPSGQFNNQTLTQIADIVCKPFGIKVIVNTDVGEPFQRIQIEQGETPHELLARLAKQRGVLLTSDTFGNLVITRASKTKAGVSLILGDNVKAARGRFSWRQRFSKFTIKDSAGLPTVGGIKADVTDSEIGRYRPLIIVNEEVTTAEGAAKRGQWERQRSIGKSNAEYTVTGWRIPQTTGKLWNINTLVPVIDEIGLDEELIASILFSEDDAGRLAVISVVRPDADGHSEEIVLKAGGKIYQGWTKIGITRSLEEASGAFDDLETYKFLGNDAQYKAFIEPIKQGQACTVDIGGERVITGYVDDWVPSYDESTITISVSSGRDKTADLVDCSIDYPSGQFNNQTLTQIADIVCKPFGIKVIVNTDVGEPFQRIQIEQGETPHELLARLAKQRGVLLTSDTFGNLVITRASKTKAGVSLILGDDNVKAARGRFSWRQRFSKFTIKDVTDSEIGRYRPLIIVNEEVTTAEGAAKRGQWERQRSIGKSSNAEYTVTGWRIPQTGKLWNINTLVPVIDEEIGLDEELIASILFSEDDAGRLAVISSVVRPDADEEIVLKAGGKIYQGWTKIGITRSLEASGAFDLETYKFNDAQYKAFIEPIKQGQACTVDIGGERVITGYVDDWVPSYDESTITISVSGRDKTADLVDCSIDYPSGQFNNQTLTQIADIVCKPFGIKVIVNTDVGEPFQRIQIEQGETPHELLARLAKQRGVLLTSDTFGNLVITRASKTKAGVSLILGDNVKAARGRFSWRRQRFSKFTIKAAGIKADVTDSEIGRYRPLIIVNEEVTTAEGAAKRGQWERQRSIGKSNAEEYTVTGWRIPQTGKLWNINTLVPVIDEIGLDEELIASSILFSEDDAGRLAVISSVVRPDADIP

Radius of gyration: 49.33 Å; Cα contacts (8 Å, |Δi|>4): 4784; chains: 6; bounding box: 89×79×150 Å

Organism: Shewanella oneidensis (strain ATCC 700550 / JCM 31522 / CIP 106686 / LMG 19005 / NCIMB 14063 / MR-1) (NCBI:txid211586)

Foldseek 3Di:
DFFKWKDWPNDIDTDFFKWKWKFFQPDLTKIKTKKFFAPVLQVVVPDDDDWRDFFIWMFMDTNNHTQATQTWHDWDWDAGSTMTMTMTMDGGLCVCQVPFFFDPPVQKDAFAFLQRLLCRRCVVSVAAEAEDDDSDGGDHMDGDDVRHGNVNRSVQSCQQRLWGWGADSNRHIYIGHQDPAALPEAAEDVPFFPDKDKFAACPLPAQWEAEDACGEIDGDPVDPDHGYDYDYDNQAPRVQRNQVRVLSNLLSRQVRIMKTKGADQADVVVRHGRDFSHKHAYDDPVPDGGIGFRMWMWMQHPVHTMIITDDDDSVNTGHRHD/DWWWKDWDNDIDTPFFKKKWKFFLQEFTKIKTKKDFQADQVRFPDDPDDFDDFFTFIFIDDVNHTQATDTWHDWDWDHDRTMTMTMIMDGFLCVQLVPAFQDDVVQKDAQAFLQRLLCVRCVVSVAAEAEADDRDGGDHMDGHDPRDGNCNRSVVSCLVRLWTWGAGSNRHIYIGHQDAAAQQAAAEVPPFFPDKDKFAACPLPAQWEWEACPAIDIDGDPVDPDHGYDYYYDPVDNDNVSNNLVRVLSNLLSQQVRIMKTKGADQADPSPRHGGDFSHKHQYHDVVPGGGIGFRMWMWIAHPVHIMIITDDDDSSNRGD/DWKWKDWDNDTDTDFFKWKWKFFLPDLTKIKTKKDFAAPDDPDDFPDFFIWIFIADPNHFQATDTWHDWDWDDDGTMTMTMTMDGFLCVQLVPAFFDDVVQKDAQAFLQRLLCVRCVVSPAAEAEDDDSDGGDGMDGAPDRHGNCNRSQVSLLVSQWGWGADSNRHIYIGHQDPAAPQAAAEPPPFFPDKDKFAACPLAAAKEKEFQVPDPDDDDDGQIDIDGDVVPPDHGYDYYHDNPDDHNVSRVSVRLLSNLVSRQVRIMKTKGADQADPSPRHGDDFSHKHAYDDPCDDGDIGFRMWMWIRHDVGIMIITDDDDSVSD/DKFKWKDWDNDTDGDFFKWKWKFFLVDLTKIKTKKDQAPVGFPDDPDDFPDFFIWMFIAINNHTQATCTFHDWDWDDDGGMTMTMTMDGHLCVQLVPFFQDDVVQKDAFAFLQVLLCRRCVVSVAAEAEDDDSDGGDHMDGRDVRRGNCNRSVVSLLVSQWGWGADSNRHIYIGAQDAAAQLAAAEPPPFFPDKDKFAACPLPAQKEKEAVDDPDDDDDDQMDIDGDVVPPDHGYDYYYDDPDPHNVVRVSVRLLSNLLSQQVRIMKTKGADQADPSVRHGGDFSHKHAYDDVCPGGGIGFRMWMWIARPVHTMIITDDHDSSND/DDDWWKWKDWPNDIDTDFQKWKWKFFLVDLTKIKTKKAFAPVLAVVVPDDDDFGDFFTWMFIDTNNHTQATQTWHDWDWDDDSTMTMTMTMDGHLCVQLVPAFQPPPVQKDAQAFLVRLLCRRCVVSVAAEAEADDRDGGDGMDGADVRHGNVNRSVVSLLVRQWGWGADSNRHIYIGHQDPAAPQAAAAVVPFFPDKDKFADCPQAAQFEAEVTDGDVVDPDHGYDYYYDPPDDDPVVSVVVRVVSNLLSRQVRIMKTKGADQADPSVRHGDDFSHKHQYHDVVPGGGMGFRMWIWMAHPVHTMIITDDDDSPND/DWKWKDWDNDIDTDFFKKKWKFFLQEFIKIKTKKDFDVVCFPDDPDDFDDFFTFIFIDDVNHTQAGDTWHDWDWDHDRTMTMTMIMDGHLCVCLVPAFQDDVVQKDAQAFLQRLLCVRCVVSVAAEAEADDRDGGDHMDGADVRHGNCRRSVVSCLVRLWTWGAGSNRHIYTHFQDAAAQQAAAEPPPFFPDKDKFADCPLPAQWEWEPLPVQIEIDGDPVDPDHGYDYHYDVPDPHNVSSVLVRVLSNLLSRLVRIMKTKGADQADPSPRHGRDFSHKHQYHDVCPGGGIGFRMWMWIAHPVGTMIITDDDDSSVSGD

=== Feature glossary ===
The record interleaves many kinds of information about one protein. Here is each kind framed as the question it answers.

Q: What are the backbone torsion angles?
A: φ (phi) and ψ (psi) are the two rotatable backbone dihedrals per residue: φ is the C(i-1)–N–Cα–C torsion, ψ is the N–Cα–C–N(i+1) torsion, both in degrees on (−180°, 180°]. α-helical residues cluster near (−60°, −45°); β-strand residues near (−120°, +130°). A Ramachandran plot is simply a scatter of (φ, ψ) for every residue.

Q: What is the amino-acid chain?
A: This is the polypeptide sequence — one letter per residue, N-terminus first. Length ranges from a few dozen residues for small domains to over a thousand for large multi-domain proteins.

Q: How mobile is each atom in the crystal?
A: For experimental (PDB) structures, the B-factor (temperature factor) quantifies the positional spread of each atom in the crystal — a combination of thermal vibration and static disorder — in units of Å². High B-factors mark flexible loops or poorly resolved regions; low B-factors mark the rigid, well-ordered core.

Q: Are the domains correctly placed relative to each other?
A: Predicted Aligned Error (PAE) is an AlphaFold confidence matrix: entry (i, j) is the expected error in the position of residue j, in ångströms, when the prediction is superimposed on the true structure at residue i. Low PAE within a block of residues means that block is internally rigid and well-predicted; high PAE between two blocks means their relative placement is uncertain even if each block individually is confident.

Q: How confident is the AlphaFold model at each residue?
A: pLDDT is the predicted lDDT-Cα score: AlphaFold's confidence that the local environment of each residue (all inter-atomic distances within 15 Å) is correctly placed. It is a per-residue number between 0 and 100, with higher meaning more reliable.

Q: What family and function is it annotated with?
A: Functional annotations link the protein to curated databases. InterPro entries identify conserved domains and families by matching the sequence against member-database signatures (Pfam, PROSITE, CDD, …). Gene Ontology (GO) terms describe molecular function, biological process, and cellular component in a controlled vocabulary. CATH places the structure in a hierarchical fold classification (Class/Architecture/Topology/Homologous-superfamily). The organism is the source species.

Q: How big and how compact is the whole molecule?
A: Three whole-structure scalars: the radius of gyration (RMS distance of Cα from centroid, in Å), the count of Cα–Cα contacts (pairs closer than 8 Å and separated by more than four residues in sequence — i.e. tertiary, not local, contacts), and the bounding-box dimensions. Together they distinguish compact globular folds from extended fibres or disordered chains.

Q: What known structures does this most resemble?
A: The Foldseek neighbor list gives the closest experimentally determined structures in the PDB, ranked by structural alignment. TM-score near 1 means near-identical fold; near 0.3 means only rough topology match. This is how one finds what a novel AlphaFold prediction most resembles in the solved-structure universe.

Q: Which residues are buried vs exposed?
A: SASA measures how much of the protein is reachable by solvent. It is computed by rolling a water-sized probe over the atomic surface and summing the exposed area (Å²). Per-residue SASA distinguishes core (buried, low SASA) from surface (exposed, high SASA) residues; total SASA is a whole-molecule size measure.

Q: Which residues are in helices, strands, or loops?
A: Eight-state secondary structure (DSSP): H is the canonical α-helix, G the tighter 3₁₀-helix, I the wider π-helix; E/B are β-structure, T and S are turns and bends, and '-' is everything else. DSSP derives these from the pattern of main-chain N–H···O=C hydrogen bonds, not from the sequence.

Q: Where is each backbone atom in 3D?
A: Structure coordinates are given as an mmCIF _atom_site loop: one row per atom with element, residue name, chain id, sequence number, and x/y/z position in Å. Only the four main-chain atoms per residue are included here; side chains are omitted to keep the record compact.

Q: What if only a Cα trace is available?
A: Three-state secondary structure (P-SEA) collapses the eight DSSP classes into helix (a), strand (b), and coil (c). P-SEA assigns these from Cα geometry alone — distances and angles — without requiring backbone oxygens, so it works on any Cα trace.

Q: What do the rendered images show?
A: The six renders are orthographic views along the three Cartesian axes in both directions. Representation (cartoon, sticks, or surface) and color scheme (sequence-rainbow or by-chain) vary across proteins so the training set covers all the common visualization conventions.

Q: What does the local fold look like, residue by residue?
A: Foldseek's 3Di representation compresses backbone geometry into a per-residue letter drawn from a learned twenty-state alphabet. It captures the tertiary interaction pattern around each residue — which residues are packed against it in space, regardless of where they are in sequence.

Q: What do the diagnostic plots show?
A: The contact map is a binary N×N matrix image: pixel (i, j) is dark where Cα_i and Cα_j are within 8 Å and |i−j|>4. Because the |i−j|>4 filter removes local helical contacts, off-diagonal stripes parallel to the main diagonal indicate parallel β-sheets; stripes perpendicular to it indicate antiparallel β-sheets. The Ramachandran plot scatters every residue's (φ, ψ) pair against the sterically allowed regions. The PAE heatmap renders the predicted-aligned-error matrix.